Protein AF-0000000070010480 (afdb_homodimer)

Sequence (1954 aa):
VRSYRVATTQDKEDRSPKKKGATKDMDDLKKELDKPHNTTVDSLQNLFHLQGLTNARAAEFLLRDGPNALTPPPTTPEWVKFCRQLFGGFSILLWIGAILCFLAYAIQAATEDDPAGDNLYLGIVLTAVVIITGCFSYFQEAKSSKIMESFKNMVPQQALVIREGEKVQINAEEVVAGDLIEVKGGDRIPADIRVVSAHGCKVDNSSLTGESEPQSRSPDCTHDNPLETRNVAFFSTNCVEGTARGIVICTGDRTVMGRIATLTSGLETGKTPIAKEIEHFIHIITGVAVFLGVTFFVLALILGYSWLEAVIFLIGIIVANVPEGLLATVTVCLTLTAKRMAKKNCLVKNLEAVETLGSTSTICSDKTGTLTQNRMTVAHMWFDNQIHEADTTEDQSGAAFDKSSVTWLSLARIAGLCNRAQFKAGQDSLPILKRDVAGDASESALLKCIELSFGVVRAMRDKNKKVAEIPFNSTNKYQLSVHETEDPNDNRYLLVMKGAPERILDRCSTIMIQGKEQPMDEELKEAFQNAYMELGGLGERVLGFCHGLLPEDQYPKGFAFDTDDVNFQTDNLCFVGLISMIDPPRAAVPDAVGKCRSAGIKVIMVTGDHPITAKAIAKGVGIISEGNETVEDIAARLNIPVSQVNPRDAKACVIHGTDLKDLSQDQIDDILRNHTEIVFARTSPQQKLIIVEGCQRLGAIVAVTGDGVNDSPALKKADIGVAMGISGSDVSKQAADMILLDDNFASIVTGVEEGRLIFDNLKKSIAYTLTSNIPEITPFLFFIIVNIPLPLGTITILCIDLGTDMVPAISLAYEAAESDIMKRQPRNPFRDKLVNERLISIAYGQIGMIQALGGFFAYFVIMAENGFLPGHLVGIRLNWDDRAVNDLEDSYGQQWTYEQRKIVEFTCHTAFFVSIVVVQWADVIICKTRRNSVFQQGMNWWFCAFPYSFLIFVYDEVRKLILRRNPGGWVEKETYYVRSYRVATTQDKEDRSPKKKGATKDMDDLKKELDKPHNTTVDSLQNLFHLQGLTNARAAEFLLRDGPNALTPPPTTPEWVKFCRQLFGGFSILLWIGAILCFLAYAIQAATEDDPAGDNLYLGIVLTAVVIITGCFSYFQEAKSSKIMESFKNMVPQQALVIREGEKVQINAEEVVAGDLIEVKGGDRIPADIRVVSAHGCKVDNSSLTGESEPQSRSPDCTHDNPLETRNVAFFSTNCVEGTARGIVICTGDRTVMGRIATLTSGLETGKTPIAKEIEHFIHIITGVAVFLGVTFFVLALILGYSWLEAVIFLIGIIVANVPEGLLATVTVCLTLTAKRMAKKNCLVKNLEAVETLGSTSTICSDKTGTLTQNRMTVAHMWFDNQIHEADTTEDQSGAAFDKSSVTWLSLARIAGLCNRAQFKAGQDSLPILKRDVAGDASESALLKCIELSFGVVRAMRDKNKKVAEIPFNSTNKYQLSVHETEDPNDNRYLLVMKGAPERILDRCSTIMIQGKEQPMDEELKEAFQNAYMELGGLGERVLGFCHGLLPEDQYPKGFAFDTDDVNFQTDNLCFVGLISMIDPPRAAVPDAVGKCRSAGIKVIMVTGDHPITAKAIAKGVGIISEGNETVEDIAARLNIPVSQVNPRDAKACVIHGTDLKDLSQDQIDDILRNHTEIVFARTSPQQKLIIVEGCQRLGAIVAVTGDGVNDSPALKKADIGVAMGISGSDVSKQAADMILLDDNFASIVTGVEEGRLIFDNLKKSIAYTLTSNIPEITPFLFFIIVNIPLPLGTITILCIDLGTDMVPAISLAYEAAESDIMKRQPRNPFRDKLVNERLISIAYGQIGMIQALGGFFAYFVIMAENGFLPGHLVGIRLNWDDRAVNDLEDSYGQQWTYEQRKIVEFTCHTAFFVSIVVVQWADVIICKTRRNSVFQQGMNWWFCAFPYSFLIFVYDEVRKLILRRNPGGWVEKETYY

InterPro domains:
  IPR001757 P-type ATPase [TIGR01494] (126-394)
  IPR001757 P-type ATPase [TIGR01494] (679-793)
  IPR004014 Cation-transporting P-type ATPase, N-terminal [PF00690] (37-101)
  IPR004014 Cation-transporting P-type ATPase, N-terminal [SM00831] (35-106)
  IPR005775 P-type ATPase subfamily IIC, subunit alpha [TIGR01106] (23-939)
  IPR005775 P-type ATPase subfamily IIC, subunit alpha [cd02608] (52-974)
  IPR006068 Cation-transporting P-type ATPase, C-terminal [PF00689] (789-944)
  IPR008250 P-type ATPase, A domain superfamily [SSF81653] (156-262)
  IPR018303 P-type ATPase, phosphorylation site [PS00154] (366-372)
  IPR023214 HAD superfamily [G3DSA:3.40.50.1000] (361-745)
  IPR023298 P-type ATPase, transmembrane domain superfamily [SSF81665] (36-967)
  IPR023299 P-type ATPase, cytoplasmic domain N [G3DSA:3.40.1110.10] (374-584)
  IPR023299 P-type ATPase, cytoplasmic domain N [SSF81660] (373-585)
  IPR036412 HAD-like superfamily [SSF56784] (352-749)
  IPR044492 P-type ATPase, haloacid dehalogenase domain [SFLDF00027] (345-757)
  IPR050510 Cation transport ATPase (P-type) [PTHR43294] (8-940)
  IPR059000 P-type ATPase, A domain [PF00122] (154-264)

Secondary structure (DSSP, 8-state):
------------------THHHHHHHHHHTS----GGGS-HHHHHHHS-TT-B-HHHHHHHHHHH--SS--PPPPPPHHHHHHHHHHSTTHHHHHHHHHHHHHHHHHHHHH-SS--THHHHHHHHHHHHHHHHHHHHHHHHHHHHHHHHGGG-PPPPEEEEEETTEEEEEEGGG--TT-EEEEETTPBP-SEEEEEEEEEEEEE-HHHH---SPEE--SS---SSTTT-SSEE-TT-EEEEEEEEEEEEE-GGGSHHHHHHHHHHHS--PPPHHHHHHHHHHHHHHHHHHHHHHHHHHHHHHTT--HHHHHHHHHHHHHHHS-TTHHHHHHHHHHHHHHHHHHTTEEESSTHHHHHHHT--EEEEEIIIIIB-S--EEEEEEETTEEEE---STT--S----TT-HHHHHHHHHHHHS---EEPTT-TTS-GGGS-EES-HHHHHHHHHHHHHT--HHHHHHHS-EEEEEEEETTTTEEEEEEE-SSTT--PEEEEEEE-HHHHHHTEEEEEETTEEEE--HHHHHHHHHHHHHHHHTT-EEEEEEEEEEPTTTS-TT----TTTT-S--SSEEEEEEEEEE-PBPTTHHHHHHHHHHTT-EEEEE-SS-HHHHHHHHHHHTSS-TT---HHHHHHHHT--GGGS-GGG-SEEEEEHHHHHHS-HHHHHHHHHH-SEEEEES--HHHHHHHHHHHHHTT--EEEEE-SGGGHHHHHHSSEEEEESSS--HHHHHH-SEEETT--HHHHHHHHHHHHHHHHHHHHHHHHHHHTHHHHHHHHHHHHHT----SS-HHHHHIIIIIISHHHHHHGGGPPPSS-GGGSPPP-TTTS-SS-HHHHIIIIIIIHHHHHHHHHHHHHHHHHHTT--HHHHTT-HHHHH-TT---EE-TTS-EE-HHHHHHHHHHHHHHHHHHHHHHHHHHHHHTT-SSS-TTTTT-GGGGTTHHHHHHHHHHHHHHHHHHHHSTTSHHHHHH--/------------------THHHHHHHHHHTS----GGGS-HHHHHHHS-TT-B-HHHHHHHHHHH--SSPPPPPPPPHHHHHHHHHHSTTHHHHHHHHHHHHHHHHHHHHH-SS--THHHHHHHHHHHHHHHHHHHHHHHHHHHHHHHHGGG-PPPPEEEEEETTEEEEEEGGG--TT-EEEEETTPBP-SEEEEEEEEEEEEE-HHHH---SPEE--SS---SSTTT-SSEE-TT-EEEEEEEEEEEEE-GGGSHHHHHHHHHHHS--PPPHHHHHHHHHHHHHHHHHHHHHHHHHHHHHHTT--HHHHHHHHHHHHHHHS-TTHHHHHHHHHHHHHHHHHHTTEEESSTHHHHHHHT--EEEEEIIIIIB-S--EEEEEEETTEEEE---STT--S----TT-HHHHHHHHHHHHS---EEPTT-TTS-GGGS-EES-HHHHHHHHHHHHHT--HHHHHHHS-EEEEEEEETTTTEEEEEEE-SSTT---EEEEEEE-HHHHHHTEEEEEETTEEEE--HHHHHHHHHHHHHHHHTT-EEEEEEEEEEPTTTS-TT----TTTT-S--SSEEEEEEEEEE-PBPTTHHHHHHHHHHTT-EEEEE-SS-HHHHHHHHHHHTSS-TT---HHHHHHHHT--GGGS-GGG-SEEEEEHHHHHHS-HHHHHHHHHH-SEEEEES--HHHHHHHHHHHHHTT--EEEEE-SGGGHHHHHHSSEEEEESSS--HHHHHH-SEEETT--HHHHHHHHHHHHHHHHHHHHHHHHHHHTHHHHHHHHHHHHHT----SS-HHHHHIIIIIISHHHHHHGGGPPPSS-GGGSPPP-TTTS-SS-HHHHIIIIIIIHHHHHHHHHHHHHHHHHHTT--HHHHTT-HHHHH-TT---EE-TTS-EE-HHHHHHHHHHHHHHHHHHHHHHHHHHHHHTT-SSS-TTTTT-GGGGTTHHHHHHHHHHHHHHHHHHHHSTTSHHHHHH--

Structure (mmCIF, N/CA/C/O backbone):
data_AF-0000000070010480-model_v1
#
loop_
_entity.id
_entity.type
_entity.pdbx_description
1 polymer 'Sodium/potassium-transporting ATPase subunit alpha'
#
loop_
_atom_site.group_PDB
_atom_site.id
_atom_site.type_symbol
_atom_site.label_atom_id
_atom_site.label_alt_id
_atom_site.label_comp_id
_atom_site.label_asym_id
_atom_site.label_entity_id
_atom_site.label_seq_id
_atom_site.pdbx_PDB_ins_code
_atom_site.Cartn_x
_atom_site.Cartn_y
_atom_site.Cartn_z
_atom_site.occupancy
_atom_site.B_iso_or_equiv
_atom_site.auth_seq_id
_atom_site.auth_comp_id
_atom_site.auth_asym_id
_atom_site.auth_atom_id
_atom_site.pdbx_PDB_model_num
ATOM 1 N N . VAL A 1 1 ? -77.25 -20.188 -48.375 1 17.97 1 VAL A N 1
ATOM 2 C CA . VAL A 1 1 ? -76.75 -21.406 -47.781 1 17.97 1 VAL A CA 1
ATOM 3 C C . VAL A 1 1 ? -75.25 -21.203 -47.344 1 17.97 1 VAL A C 1
ATOM 5 O O . VAL A 1 1 ? -74.375 -21.797 -47.906 1 17.97 1 VAL A O 1
ATOM 8 N N . ARG A 1 2 ? -74.812 -19.969 -47.125 1 19.19 2 ARG A N 1
ATOM 9 C CA . ARG A 1 2 ? -73.75 -19.031 -46.812 1 19.19 2 ARG A CA 1
ATOM 10 C C . ARG A 1 2 ? -73.125 -19.281 -45.438 1 19.19 2 ARG A C 1
ATOM 12 O O . ARG A 1 2 ? -73.375 -18.547 -44.5 1 19.19 2 ARG A O 1
ATOM 19 N N . SER A 1 3 ? -73.062 -20.609 -45.031 1 20.38 3 SER A N 1
ATOM 20 C CA . SER A 1 3 ? -73 -21.031 -43.656 1 20.38 3 SER A CA 1
ATOM 21 C C . SER A 1 3 ? -71.625 -20.766 -43.062 1 20.38 3 SER A C 1
ATOM 23 O O . SER A 1 3 ? -70.625 -21.266 -43.562 1 20.38 3 SER A O 1
ATOM 25 N N . TYR A 1 4 ? -71.25 -19.453 -42.656 1 23.58 4 TYR A N 1
ATOM 26 C CA . TYR A 1 4 ? -70.125 -18.875 -42 1 23.58 4 TYR A CA 1
ATOM 27 C C . TYR A 1 4 ? -69.812 -19.578 -40.656 1 23.58 4 TYR A C 1
ATOM 29 O O . TYR A 1 4 ? -70.5 -19.344 -39.688 1 23.58 4 TYR A O 1
ATOM 37 N N . ARG A 1 5 ? -69.5 -20.906 -40.75 1 23.33 5 ARG A N 1
ATOM 38 C CA . ARG A 1 5 ? -69.375 -21.734 -39.562 1 23.33 5 ARG A CA 1
ATOM 39 C C . ARG A 1 5 ? -68.312 -21.188 -38.625 1 23.33 5 ARG A C 1
ATOM 41 O O . ARG A 1 5 ? -67.188 -20.922 -39.031 1 23.33 5 ARG A O 1
ATOM 48 N N . VAL A 1 6 ? -68.688 -20.516 -37.562 1 25.22 6 VAL A N 1
ATOM 49 C CA . VAL A 1 6 ? -68.125 -19.797 -36.375 1 25.22 6 VAL A CA 1
ATOM 50 C C . VAL A 1 6 ? -67.25 -20.734 -35.594 1 25.22 6 VAL A C 1
ATOM 52 O O . VAL A 1 6 ? -67.688 -21.766 -35.094 1 25.22 6 VAL A O 1
ATOM 55 N N . ALA A 1 7 ? -65.875 -20.859 -35.938 1 25.88 7 ALA A N 1
ATOM 56 C CA . ALA A 1 7 ? -64.812 -21.766 -35.469 1 25.88 7 ALA A CA 1
ATOM 57 C C . ALA A 1 7 ? -64.688 -21.688 -33.969 1 25.88 7 ALA A C 1
ATOM 59 O O . ALA A 1 7 ? -64.5 -20.594 -33.406 1 25.88 7 ALA A O 1
ATOM 60 N N . THR A 1 8 ? -65.188 -22.531 -33.188 1 24.12 8 THR A N 1
ATOM 61 C CA . THR A 1 8 ? -65.312 -22.812 -31.781 1 24.12 8 THR A CA 1
ATOM 62 C C . THR A 1 8 ? -63.906 -22.797 -31.125 1 24.12 8 THR A C 1
ATOM 64 O O . THR A 1 8 ? -62.969 -23.375 -31.641 1 24.12 8 THR A O 1
ATOM 67 N N . THR A 1 9 ? -63.594 -21.828 -30.172 1 24.73 9 THR A N 1
ATOM 68 C CA . THR A 1 9 ? -62.562 -21.266 -29.312 1 24.73 9 THR A CA 1
ATOM 69 C C . THR A 1 9 ? -62.031 -22.312 -28.344 1 24.73 9 THR A C 1
ATOM 71 O O . THR A 1 9 ? -62.688 -22.641 -27.344 1 24.73 9 THR A O 1
ATOM 74 N N . GLN A 1 10 ? -61.594 -23.516 -28.781 1 24.05 10 GLN A N 1
ATOM 75 C CA . GLN A 1 10 ? -61.188 -24.578 -27.875 1 24.05 10 GLN A CA 1
ATOM 76 C C . GLN A 1 10 ? -60.094 -24.094 -26.906 1 24.05 10 GLN A C 1
ATOM 78 O O . GLN A 1 10 ? -59.25 -23.297 -27.281 1 24.05 10 GLN A O 1
ATOM 83 N N . ASP A 1 11 ? -60.25 -24.234 -25.531 1 26.23 11 ASP A N 1
ATOM 84 C CA . ASP A 1 11 ? -59.656 -23.906 -24.25 1 26.23 11 ASP A CA 1
ATOM 85 C C . ASP A 1 11 ? -58.188 -24.406 -24.172 1 26.23 11 ASP A C 1
ATOM 87 O O . ASP A 1 11 ? -57.969 -25.625 -24.125 1 26.23 11 ASP A O 1
ATOM 91 N N . LYS A 1 12 ? -57.25 -23.875 -24.938 1 26.19 12 LYS A N 1
ATOM 92 C CA . LYS A 1 12 ? -55.844 -24.266 -25.078 1 26.19 12 LYS A CA 1
ATOM 93 C C . LYS A 1 12 ? -55.094 -24.078 -23.75 1 26.19 12 LYS A C 1
ATOM 95 O O . LYS A 1 12 ? -54.938 -22.953 -23.281 1 26.19 12 LYS A O 1
ATOM 100 N N . GLU A 1 13 ? -55.312 -25.031 -22.781 1 27.69 13 GLU A N 1
ATOM 101 C CA . GLU A 1 13 ? -54.562 -25.156 -21.547 1 27.69 13 GLU A CA 1
ATOM 102 C C . GLU A 1 13 ? -53.062 -24.953 -21.812 1 27.69 13 GLU A C 1
ATOM 104 O O . GLU A 1 13 ? -52.5 -25.578 -22.703 1 27.69 13 GLU A O 1
ATOM 109 N N . ASP A 1 14 ? -52.562 -23.797 -21.578 1 26.95 14 ASP A N 1
ATOM 110 C CA . ASP A 1 14 ? -51.281 -23.109 -21.719 1 26.95 14 ASP A CA 1
ATOM 111 C C . ASP A 1 14 ? -50.156 -23.922 -21.094 1 26.95 14 ASP A C 1
ATOM 113 O O . ASP A 1 14 ? -49.906 -23.844 -19.891 1 26.95 14 ASP A O 1
ATOM 117 N N . ARG A 1 15 ? -50 -25.312 -21.5 1 28.62 15 ARG A N 1
ATOM 118 C CA . ARG A 1 15 ? -49 -26.266 -21.016 1 28.62 15 ARG A CA 1
ATOM 119 C C . ARG A 1 15 ? -47.594 -25.734 -21.203 1 28.62 15 ARG A C 1
ATOM 121 O O . ARG A 1 15 ? -47.219 -25.344 -22.312 1 28.62 15 ARG A O 1
ATOM 128 N N . SER A 1 16 ? -47.062 -25.188 -20.062 1 29.83 16 SER A N 1
ATOM 129 C CA . SER A 1 16 ? -45.688 -24.719 -19.953 1 29.83 16 SER A CA 1
ATOM 130 C C . SER A 1 16 ? -44.719 -25.672 -20.641 1 29.83 16 SER A C 1
ATOM 132 O O . SER A 1 16 ? -44.75 -26.875 -20.422 1 29.83 16 SER A O 1
ATOM 134 N N 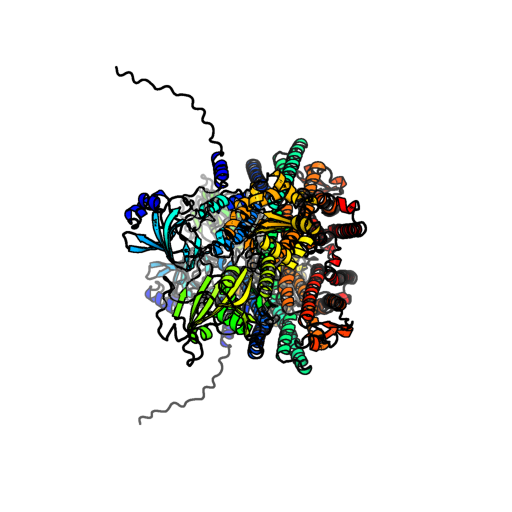. PRO A 1 17 ? -44.281 -25.453 -21.859 1 32.75 17 PRO A N 1
ATOM 135 C CA . PRO A 1 17 ? -43.438 -26.375 -22.625 1 32.75 17 PRO A CA 1
ATOM 136 C C . PRO A 1 17 ? -42.188 -26.797 -21.844 1 32.75 17 PRO A C 1
ATOM 138 O O . PRO A 1 17 ? -41.406 -25.953 -21.406 1 32.75 17 PRO A O 1
ATOM 141 N N . LYS A 1 18 ? -42.188 -27.812 -21.109 1 33.28 18 LYS A N 1
ATOM 142 C CA . LYS A 1 18 ? -41.156 -28.578 -20.438 1 33.28 18 LYS A CA 1
ATOM 143 C C . LYS A 1 18 ? -39.938 -28.797 -21.344 1 33.28 18 LYS A C 1
ATOM 145 O O . LYS A 1 18 ? -40.094 -29.062 -22.547 1 33.28 18 LYS A O 1
ATOM 150 N N . LYS A 1 19 ? -38.781 -28.453 -20.922 1 35.81 19 LYS A N 1
ATOM 151 C CA . LYS A 1 19 ? -37.375 -28.625 -21.281 1 35.81 19 LYS A CA 1
ATOM 152 C C . LYS A 1 19 ? -37.094 -30.047 -21.766 1 35.81 19 LYS A C 1
ATOM 154 O O . LYS A 1 19 ? -35.938 -30.469 -21.828 1 35.81 19 LYS A O 1
ATOM 159 N N . LYS A 1 20 ? -38 -30.797 -22.031 1 37.03 20 LYS A N 1
ATOM 160 C CA . LYS A 1 20 ? -37.781 -32.156 -22.5 1 37.03 20 LYS A CA 1
ATOM 161 C C . LYS A 1 20 ? -37.156 -32.156 -23.906 1 37.03 20 LYS A C 1
ATOM 163 O O . LYS A 1 20 ? -36.75 -33.219 -24.391 1 37.03 20 LYS A O 1
ATOM 168 N N . GLY A 1 21 ? -37.375 -31.203 -24.531 1 36.44 21 GLY A N 1
ATOM 169 C CA . GLY A 1 21 ? -36.906 -31.297 -25.906 1 36.44 21 GLY A CA 1
ATOM 170 C C . GLY A 1 21 ? -35.375 -31.359 -26.016 1 36.44 21 GLY A C 1
ATOM 171 O O . GLY A 1 21 ? -34.844 -31.938 -26.953 1 36.44 21 GLY A O 1
ATOM 172 N N . ALA A 1 22 ? -34.625 -30.703 -25.266 1 44.5 22 ALA A N 1
ATOM 173 C CA . ALA A 1 22 ? -33.188 -30.641 -25.328 1 44.5 22 ALA A CA 1
ATOM 174 C C . ALA A 1 22 ? -32.562 -31.969 -24.938 1 44.5 22 ALA A C 1
ATOM 176 O O . ALA A 1 22 ? -31.531 -32.375 -25.484 1 44.5 22 ALA A O 1
ATOM 177 N N . THR A 1 23 ? -33.125 -32.656 -24.016 1 43.53 23 THR A N 1
ATOM 178 C CA . THR A 1 23 ? -32.594 -33.938 -23.531 1 43.53 23 THR A CA 1
ATOM 179 C C . THR A 1 23 ? -32.75 -35.031 -24.594 1 43.53 23 THR A C 1
ATOM 181 O O . THR A 1 23 ? -31.906 -35.906 -24.719 1 43.53 23 THR A O 1
ATOM 184 N N . LYS A 1 24 ? -33.812 -35.125 -25.312 1 46.84 24 LYS A N 1
ATOM 185 C CA . LYS A 1 24 ? -34.031 -36.156 -26.328 1 46.84 24 LYS A CA 1
ATOM 186 C C . LYS A 1 24 ? -33.031 -36.062 -27.453 1 46.84 24 LYS A C 1
ATOM 188 O O . LYS A 1 24 ? -32.562 -37.062 -27.984 1 46.84 24 LYS A O 1
ATOM 193 N N . ASP A 1 25 ? -32.781 -34.844 -27.641 1 51.84 25 ASP A N 1
ATOM 194 C CA . ASP A 1 25 ? -31.828 -34.625 -28.719 1 51.84 25 ASP A CA 1
ATOM 195 C C . ASP A 1 25 ? -30.438 -35.125 -28.359 1 51.84 25 ASP A C 1
ATOM 197 O O . ASP A 1 25 ? -29.734 -35.688 -29.203 1 51.84 25 ASP A O 1
ATOM 201 N N . MET A 1 26 ? -30.188 -35.125 -27.125 1 56 26 MET A N 1
ATOM 202 C CA . MET A 1 26 ? -28.875 -35.594 -26.703 1 56 26 MET A CA 1
ATOM 203 C C . MET A 1 26 ? -28.781 -37.094 -26.766 1 56 26 MET A C 1
ATOM 205 O O . MET A 1 26 ? -27.734 -37.656 -27.094 1 56 26 MET A O 1
ATOM 209 N N . ASP A 1 27 ? -29.938 -37.719 -26.484 1 54.88 27 ASP A N 1
ATOM 210 C CA . ASP A 1 27 ? -29.969 -39.156 -26.531 1 54.88 27 ASP A CA 1
ATOM 211 C C . ASP A 1 27 ? -29.844 -39.656 -27.969 1 54.88 27 ASP A C 1
ATOM 213 O O . ASP A 1 27 ? -29.25 -40.719 -28.219 1 54.88 27 ASP A O 1
ATOM 217 N N . ASP A 1 28 ? -30.375 -38.938 -28.859 1 54.84 28 ASP A N 1
ATOM 218 C CA . ASP A 1 28 ? -30.25 -39.312 -30.281 1 54.84 28 ASP A CA 1
ATOM 219 C C . ASP A 1 28 ? -28.828 -39.094 -30.781 1 54.84 28 ASP A C 1
ATOM 221 O O . ASP A 1 28 ? -28.328 -39.875 -31.594 1 54.84 28 ASP A O 1
ATOM 225 N N . LEU A 1 29 ? -28.203 -38.156 -30.266 1 55.97 29 LEU A N 1
ATOM 226 C CA . LEU A 1 29 ? -26.844 -37.844 -30.672 1 55.97 29 LEU A CA 1
ATOM 227 C C . LEU A 1 29 ? -25.875 -38.906 -30.141 1 55.97 29 LEU A C 1
ATOM 229 O O . LEU A 1 29 ? -24.797 -39.125 -30.719 1 55.97 29 LEU A O 1
ATOM 233 N N . LYS A 1 30 ? -26.422 -39.5 -29.109 1 56.25 30 LYS A N 1
ATOM 234 C CA . LYS A 1 30 ? -25.609 -40.562 -28.547 1 56.25 30 LYS A CA 1
ATOM 235 C C . LYS A 1 30 ? -25.672 -41.844 -29.391 1 56.25 30 LYS A C 1
ATOM 237 O O . LYS A 1 30 ? -24.812 -42.719 -29.281 1 56.25 30 LYS A O 1
ATOM 242 N N . LYS A 1 31 ? -26.75 -41.781 -30.312 1 56.06 31 LYS A N 1
ATOM 243 C CA . LYS A 1 31 ? -26.938 -42.938 -31.172 1 56.06 31 LYS A CA 1
ATOM 244 C C . LYS A 1 31 ? -26.016 -42.875 -32.375 1 56.06 31 LYS A C 1
ATOM 246 O O . LYS A 1 31 ? -25.641 -41.812 -32.844 1 56.06 31 LYS A O 1
ATOM 251 N N . GLU A 1 32 ? -25.438 -44 -32.719 1 51.81 32 GLU A N 1
ATOM 252 C CA . GLU A 1 32 ? -24.484 -44.156 -33.812 1 51.81 32 GLU A CA 1
ATOM 253 C C . GLU A 1 32 ? -25.062 -43.656 -35.125 1 51.81 32 GLU A C 1
ATOM 255 O O . GLU A 1 32 ? -26.266 -43.719 -35.344 1 51.81 32 GLU A O 1
ATOM 260 N N . LEU A 1 33 ? -24.5 -42.781 -36 1 51.16 33 LEU A N 1
ATOM 261 C CA . LEU A 1 33 ? -24.828 -42.062 -37.219 1 51.16 33 LEU A CA 1
ATOM 262 C C . LEU A 1 33 ? -25.266 -43.031 -38.312 1 51.16 33 LEU A C 1
ATOM 264 O O . LEU A 1 33 ? -24.594 -44.031 -38.562 1 51.16 33 LEU A O 1
ATOM 268 N N . ASP A 1 34 ? -26.484 -43.219 -38.719 1 50.53 34 ASP A N 1
ATOM 269 C CA . ASP A 1 34 ? -26.906 -43.938 -39.906 1 50.53 34 ASP A CA 1
ATOM 270 C C . ASP A 1 34 ? -26.453 -43.219 -41.156 1 50.53 34 ASP A C 1
ATOM 272 O O . ASP A 1 34 ? -27.125 -42.312 -41.625 1 50.53 34 ASP A O 1
ATOM 276 N N . LYS A 1 35 ? -25.359 -42.75 -41.5 1 55.06 35 LYS A N 1
ATOM 277 C CA . LYS A 1 35 ? -24.938 -42 -42.656 1 55.06 35 LYS A CA 1
ATOM 278 C C . LYS A 1 35 ? -25.062 -42.812 -43.938 1 55.06 35 LYS A C 1
ATOM 280 O O . LYS A 1 35 ? -25.047 -44.062 -43.875 1 55.06 35 LYS A O 1
ATOM 285 N N . PRO A 1 36 ? -25.312 -42.094 -45 1 61.88 36 PRO A N 1
ATOM 286 C CA . PRO A 1 36 ? -25.438 -42.5 -46.406 1 61.88 36 PRO A CA 1
ATOM 287 C C . PRO A 1 36 ? -24.203 -43.219 -46.938 1 61.88 36 PRO A C 1
ATOM 289 O O . PRO A 1 36 ? -24.047 -43.375 -48.156 1 61.88 36 PRO A O 1
ATOM 292 N N . HIS A 1 37 ? -23.312 -43.656 -46.156 1 65.06 37 HIS A N 1
ATOM 293 C CA . HIS A 1 37 ? -22.141 -44.375 -46.719 1 65.06 37 HIS A CA 1
ATOM 294 C C . HIS A 1 37 ? -22.562 -45.594 -47.531 1 65.06 37 HIS A C 1
ATOM 296 O O . HIS A 1 37 ? -21.812 -46.062 -48.375 1 65.06 37 HIS A O 1
ATOM 302 N N . ASN A 1 38 ? -23.859 -45.906 -47.344 1 67.5 38 ASN A N 1
ATOM 303 C CA . ASN A 1 38 ? -24.359 -47.094 -48.062 1 67.5 38 ASN A CA 1
ATOM 304 C C . ASN A 1 38 ? -24.938 -46.719 -49.406 1 67.5 38 ASN A C 1
ATOM 306 O O . ASN A 1 38 ? -25.359 -47.562 -50.188 1 67.5 38 ASN A O 1
ATOM 310 N N . THR A 1 39 ? -24.906 -45.438 -49.719 1 68.19 39 THR A N 1
ATOM 311 C CA . THR A 1 39 ? -25.484 -45.062 -51 1 68.19 39 THR A CA 1
ATOM 312 C C . THR A 1 39 ? -24.469 -45.25 -52.125 1 68.19 39 THR A C 1
ATOM 314 O O . THR A 1 39 ? -23.297 -44.875 -51.969 1 68.19 39 THR A O 1
ATOM 317 N N . THR A 1 40 ? -24.906 -45.969 -53.094 1 70.31 40 THR A N 1
ATOM 318 C CA . THR A 1 40 ? -24.031 -46.25 -54.25 1 70.31 40 THR A CA 1
ATOM 319 C C . THR A 1 40 ? -23.688 -44.969 -55 1 70.31 40 THR A C 1
ATOM 321 O O . THR A 1 40 ? -24.406 -43.969 -54.906 1 70.31 40 THR A O 1
ATOM 324 N N . VAL A 1 41 ? -22.562 -44.844 -55.625 1 70.5 41 VAL A N 1
ATOM 325 C CA . VAL A 1 41 ? -22.047 -43.688 -56.344 1 70.5 41 VAL A CA 1
ATOM 326 C C . VAL A 1 41 ? -23.062 -43.281 -57.406 1 70.5 41 VAL A C 1
ATOM 328 O O . VAL A 1 41 ? -23.25 -42.062 -57.656 1 70.5 41 VAL A O 1
ATOM 331 N N . ASP A 1 42 ? -23.781 -44.25 -58 1 67.94 42 ASP A N 1
ATOM 332 C CA . ASP A 1 42 ? -24.766 -43.969 -59.062 1 67.94 42 ASP A CA 1
ATOM 333 C C . ASP A 1 42 ? -25.969 -43.188 -58.469 1 67.94 42 ASP A C 1
ATOM 335 O O . ASP A 1 42 ? -26.484 -42.281 -59.125 1 67.94 42 ASP A O 1
ATOM 339 N N . SER A 1 43 ? -26.266 -43.5 -57.344 1 69.94 43 SER A N 1
ATOM 340 C CA . SER A 1 43 ? -27.391 -42.812 -56.688 1 69.94 43 SER A CA 1
ATOM 341 C C . SER A 1 43 ? -27.016 -41.406 -56.281 1 69.94 43 SER A C 1
ATOM 343 O O . SER A 1 43 ? -27.859 -40.5 -56.281 1 69.94 43 SER A O 1
ATOM 345 N N . LEU A 1 44 ? -25.797 -41.188 -55.969 1 69.06 44 LEU A N 1
ATOM 346 C CA . LEU A 1 44 ? -25.312 -39.875 -55.562 1 69.06 44 LEU A CA 1
ATOM 347 C C . LEU A 1 44 ? -25.25 -38.938 -56.75 1 69.06 44 LEU A C 1
ATOM 349 O O . LEU A 1 44 ? -25.5 -37.719 -56.625 1 69.06 44 LEU A O 1
ATOM 353 N N . GLN A 1 45 ? -24.938 -39.531 -57.875 1 63.34 45 GLN A N 1
ATOM 354 C CA . GLN A 1 45 ? -24.922 -38.75 -59.094 1 63.34 45 GLN A CA 1
ATOM 355 C C . GLN A 1 45 ? -26.312 -38.219 -59.438 1 63.34 45 GLN A C 1
ATOM 357 O O . GLN A 1 45 ? -26.438 -37.125 -59.969 1 63.34 45 GLN A O 1
ATOM 362 N N . ASN A 1 46 ? -27.297 -39.031 -59.156 1 60.5 46 ASN A N 1
ATOM 363 C CA . ASN A 1 46 ? -28.672 -38.594 -59.406 1 60.5 46 ASN A CA 1
ATOM 364 C C . ASN A 1 46 ? -29.125 -37.5 -58.438 1 60.5 46 ASN A C 1
ATOM 366 O O . ASN A 1 46 ? -29.906 -36.625 -58.812 1 60.5 46 ASN A O 1
ATOM 370 N N . LEU A 1 47 ? -28.578 -37.562 -57.281 1 60.03 47 LEU A N 1
ATOM 371 C CA . LEU A 1 47 ? -29.016 -36.594 -56.281 1 60.03 47 LEU A CA 1
ATOM 372 C C . LEU A 1 47 ? -28.219 -35.281 -56.375 1 60.03 47 LEU A C 1
ATOM 374 O O . LEU A 1 47 ? -28.766 -34.219 -56.156 1 60.03 47 LEU A O 1
ATOM 378 N N . PHE A 1 48 ? -26.859 -35.469 -56.688 1 62.59 48 PHE A N 1
ATOM 379 C CA . PHE A 1 48 ? -25.984 -34.312 -56.781 1 62.59 48 PHE A CA 1
ATOM 380 C C . PHE A 1 48 ? -25.344 -34.219 -58.156 1 62.59 48 PHE A C 1
ATOM 382 O O . PHE A 1 48 ? -25.141 -35.25 -58.844 1 62.59 48 PHE A O 1
ATOM 389 N N . HIS A 1 49 ? -25.609 -33.375 -59.062 1 56.34 49 HIS A N 1
ATOM 390 C CA . HIS A 1 49 ? -25 -33.281 -60.406 1 56.34 49 HIS A CA 1
ATOM 391 C C . HIS A 1 49 ? -23.484 -33.469 -60.312 1 56.34 49 HIS A C 1
ATOM 393 O O . HIS A 1 49 ? -22.797 -32.719 -59.656 1 56.34 49 HIS A O 1
ATOM 399 N N . LEU A 1 50 ? -22.891 -34.594 -60.656 1 58.91 50 LEU A N 1
ATOM 400 C CA . LEU A 1 50 ? -21.469 -34.969 -60.594 1 58.91 50 LEU A CA 1
ATOM 401 C C . LEU A 1 50 ? -20.625 -33.969 -61.375 1 58.91 50 LEU A C 1
ATOM 403 O O . LEU A 1 50 ? -19.391 -34.062 -61.375 1 58.91 50 LEU A O 1
ATOM 407 N N . GLN A 1 51 ? -21.078 -33.062 -62.219 1 63.78 51 GLN A N 1
ATOM 408 C CA . GLN A 1 51 ? -20.25 -32.125 -62.969 1 63.78 51 GLN A CA 1
ATOM 409 C C . GLN A 1 51 ? -20.047 -30.812 -62.188 1 63.78 51 GLN A C 1
ATOM 411 O O . GLN A 1 51 ? -19.469 -29.859 -62.719 1 63.78 51 GLN A O 1
ATOM 416 N N . GLY A 1 52 ? -20.297 -30.719 -60.812 1 73 52 GLY A N 1
ATOM 417 C CA . GLY A 1 52 ? -20.078 -29.531 -60 1 73 52 GLY A CA 1
ATOM 418 C C . GLY A 1 52 ? -21.297 -28.641 -59.906 1 73 52 GLY A C 1
ATOM 419 O O . GLY A 1 52 ? -22.094 -28.562 -60.844 1 73 52 GLY A O 1
ATOM 420 N N . LEU A 1 53 ? -21.516 -28.016 -58.844 1 82.81 53 LEU A N 1
ATOM 421 C CA . LEU A 1 53 ? -22.656 -27.109 -58.656 1 82.81 53 LEU A CA 1
ATOM 422 C C . LEU A 1 53 ? -22.406 -25.766 -59.312 1 82.81 53 LEU A C 1
ATOM 424 O O . LEU A 1 53 ? -21.266 -25.422 -59.625 1 82.81 53 LEU A O 1
ATOM 428 N N . THR A 1 54 ? -23.422 -25.141 -59.719 1 83.94 54 THR A N 1
ATOM 429 C CA . THR A 1 54 ? -23.312 -23.766 -60.188 1 83.94 54 THR A CA 1
ATOM 430 C C . THR A 1 54 ? -23.172 -22.812 -59 1 83.94 54 THR A C 1
ATOM 432 O O . THR A 1 54 ? -23.562 -23.141 -57.875 1 83.94 54 THR A O 1
ATOM 435 N N . ASN A 1 55 ? -22.578 -21.766 -59.156 1 86.81 55 ASN A N 1
ATOM 436 C CA . ASN A 1 55 ? -22.391 -20.766 -58.094 1 86.81 55 ASN A CA 1
ATOM 437 C C . ASN A 1 55 ? -23.719 -20.312 -57.531 1 86.81 55 ASN A C 1
ATOM 439 O O . ASN A 1 55 ? -23.828 -20.062 -56.312 1 86.81 55 ASN A O 1
ATOM 443 N N . ALA A 1 56 ? -24.719 -20.234 -58.406 1 84.94 56 ALA A N 1
ATOM 444 C CA . ALA A 1 56 ? -26.047 -19.828 -57.969 1 84.94 56 ALA A CA 1
ATOM 445 C C . ALA A 1 56 ? -26.656 -20.859 -57.031 1 84.94 56 ALA A C 1
ATOM 447 O O . ALA A 1 56 ? -27.234 -20.516 -56 1 84.94 56 ALA A O 1
ATOM 448 N N . ARG A 1 57 ? -26.5 -22.031 -57.375 1 85.88 57 ARG A N 1
ATOM 449 C CA . ARG A 1 57 ? -27.031 -23.109 -56.531 1 85.88 57 ARG A CA 1
ATOM 450 C C . ARG A 1 57 ? -26.281 -23.203 -55.219 1 85.88 57 ARG A C 1
ATOM 452 O O . ARG A 1 57 ? -26.891 -23.453 -54.156 1 85.88 57 ARG A O 1
ATOM 459 N N . ALA A 1 58 ? -25.016 -23.047 -55.281 1 89.56 58 ALA A N 1
ATOM 460 C CA . ALA A 1 58 ? -24.203 -23.078 -54.094 1 89.56 58 ALA A CA 1
ATOM 461 C C . ALA A 1 58 ? -24.609 -21.969 -53.125 1 89.56 58 ALA A C 1
ATOM 463 O O . ALA A 1 58 ? -24.656 -22.188 -51.906 1 89.56 58 ALA A O 1
ATOM 464 N N . ALA A 1 59 ? -24.891 -20.859 -53.656 1 89.56 59 ALA A N 1
ATOM 465 C CA . ALA A 1 59 ? -25.312 -19.75 -52.812 1 89.56 59 ALA A CA 1
ATOM 466 C C . ALA A 1 59 ? -26.656 -20.047 -52.156 1 89.56 59 ALA A C 1
ATOM 468 O O . ALA A 1 59 ? -26.875 -19.688 -51 1 89.56 59 ALA A O 1
ATOM 469 N N . GLU A 1 60 ? -27.5 -20.688 -52.844 1 86.62 60 GLU A N 1
ATOM 470 C CA . GLU A 1 60 ? -28.797 -21.078 -52.312 1 86.62 60 GLU A CA 1
ATOM 471 C C . GLU A 1 60 ? -28.641 -22.094 -51.188 1 86.62 60 GLU A C 1
ATOM 473 O O . GLU A 1 60 ? -29.312 -21.984 -50.156 1 86.62 60 GLU A O 1
ATOM 478 N N . PHE A 1 61 ? -27.75 -23.031 -51.375 1 87.44 61 PHE A N 1
ATOM 479 C CA . PHE A 1 61 ? -27.516 -24.047 -50.344 1 87.44 61 PHE A CA 1
ATOM 480 C C . PHE A 1 61 ? -26.844 -23.422 -49.125 1 87.44 61 PHE A C 1
ATOM 482 O O . PHE A 1 61 ? -27.125 -23.828 -48 1 87.44 61 PHE A O 1
ATOM 489 N N . LEU A 1 62 ? -25.984 -22.547 -49.344 1 89.5 62 LEU A N 1
ATOM 490 C CA . LEU A 1 62 ? -25.312 -21.875 -48.25 1 89.5 62 LEU A CA 1
ATOM 491 C C . LEU A 1 62 ? -26.297 -21.109 -47.375 1 89.5 62 LEU A C 1
ATOM 493 O O . LEU A 1 62 ? -26.172 -21.094 -46.156 1 89.5 62 LEU A O 1
ATOM 497 N N . LEU A 1 63 ? -27.234 -20.5 -48.031 1 87.44 63 LEU A N 1
ATOM 498 C CA . LEU A 1 63 ? -28.266 -19.766 -47.281 1 87.44 63 LEU A CA 1
ATOM 499 C C . LEU A 1 63 ? -29.188 -20.719 -46.531 1 87.44 63 LEU A C 1
ATOM 501 O O . LEU A 1 63 ? -29.625 -20.406 -45.438 1 87.44 63 LEU A O 1
ATOM 505 N N . ARG A 1 64 ? -29.406 -21.781 -47.125 1 83.19 64 ARG A N 1
ATOM 506 C CA . ARG A 1 64 ? -30.297 -22.766 -46.531 1 83.19 64 ARG A CA 1
ATOM 507 C C . ARG A 1 64 ? -29.641 -23.469 -45.375 1 83.19 64 ARG A C 1
ATOM 509 O O . ARG A 1 64 ? -30.234 -23.609 -44.281 1 83.19 64 ARG A O 1
ATOM 516 N N . ASP A 1 65 ? -28.438 -23.984 -45.5 1 81.81 65 ASP A N 1
ATOM 517 C CA . ASP A 1 65 ? -27.781 -24.859 -44.531 1 81.81 65 ASP A CA 1
ATOM 518 C C . ASP A 1 65 ? -26.828 -24.078 -43.625 1 81.81 65 ASP A C 1
ATOM 520 O O . ASP A 1 65 ? -26.438 -24.562 -42.562 1 81.81 65 ASP A O 1
ATOM 524 N N . GLY A 1 66 ? -26.562 -22.844 -43.938 1 85.69 66 GLY A N 1
ATOM 525 C CA . GLY A 1 66 ? -25.609 -22.078 -43.156 1 85.69 66 GLY A CA 1
ATOM 526 C C . GLY A 1 66 ? -24.172 -22.312 -43.562 1 85.69 66 GLY A C 1
ATOM 527 O O . GLY A 1 66 ? -23.891 -23.188 -44.406 1 85.69 66 GLY A O 1
ATOM 528 N N . PRO A 1 67 ? -23.281 -21.641 -42.938 1 87.5 67 PRO A N 1
ATOM 529 C CA . PRO A 1 67 ? -21.875 -21.797 -43.281 1 87.5 67 PRO A CA 1
ATOM 530 C C . PRO A 1 67 ? -21.281 -23.109 -42.75 1 87.5 67 PRO A C 1
ATOM 532 O O . PRO A 1 67 ? -21.812 -23.672 -41.812 1 87.5 67 PRO A O 1
ATOM 535 N N . ASN A 1 68 ? -20.266 -23.578 -43.469 1 88 68 ASN A N 1
ATOM 536 C CA . ASN A 1 68 ? -19.547 -24.781 -43.062 1 88 68 ASN A CA 1
ATOM 537 C C . ASN A 1 68 ? -18.609 -24.484 -41.875 1 88 68 ASN A C 1
ATOM 539 O O . ASN A 1 68 ? -17.391 -24.547 -42.031 1 88 68 ASN A O 1
ATOM 543 N N . ALA A 1 69 ? -19.125 -24.016 -40.812 1 82.25 69 ALA A N 1
ATOM 544 C CA . ALA A 1 69 ? -18.406 -23.719 -39.562 1 82.25 69 ALA A CA 1
ATOM 545 C C . ALA A 1 69 ? -19.188 -24.219 -38.344 1 82.25 69 ALA A C 1
ATOM 547 O O . ALA A 1 69 ? -20.406 -24.312 -38.375 1 82.25 69 ALA A O 1
ATOM 548 N N . LEU A 1 70 ? -18.406 -24.609 -37.375 1 77.38 70 LEU A N 1
ATOM 549 C CA . LEU A 1 70 ? -19.031 -25.078 -36.156 1 77.38 70 LEU A CA 1
ATOM 550 C C . LEU A 1 70 ? -19.625 -23.906 -35.375 1 77.38 70 LEU A C 1
ATOM 552 O O . LEU A 1 70 ? -19.016 -22.828 -35.281 1 77.38 70 LEU A O 1
ATOM 556 N N . THR A 1 71 ? -20.781 -23.938 -34.938 1 76.38 71 THR A N 1
ATOM 557 C CA . THR A 1 71 ? -21.422 -22.906 -34.125 1 76.38 71 THR A CA 1
ATOM 558 C C . THR A 1 71 ? -20.719 -22.75 -32.781 1 76.38 71 THR A C 1
ATOM 560 O O . THR A 1 71 ? -20.578 -23.719 -32.031 1 76.38 71 THR A O 1
ATOM 563 N N . PRO A 1 72 ? -20.109 -21.547 -32.531 1 71.5 72 PRO A N 1
ATOM 564 C CA . PRO A 1 72 ? -19.438 -21.359 -31.25 1 71.5 72 PRO A CA 1
ATOM 565 C C . PRO A 1 72 ? -20.406 -21.406 -30.062 1 71.5 72 PRO A C 1
ATOM 567 O O . PRO A 1 72 ? -21.578 -21.109 -30.219 1 71.5 72 PRO A O 1
ATOM 570 N N . PRO A 1 73 ? -19.906 -21.906 -28.906 1 68.88 73 PRO A N 1
ATOM 571 C CA . PRO A 1 73 ? -20.781 -21.953 -27.719 1 68.88 73 PRO A CA 1
ATOM 572 C C . PRO A 1 73 ? -21.203 -20.562 -27.25 1 68.88 73 PRO A C 1
ATOM 574 O O . PRO A 1 73 ? -20.5 -19.578 -27.469 1 68.88 73 PRO A O 1
ATOM 577 N N . PRO A 1 74 ? -22.375 -20.422 -26.812 1 69.25 74 PRO A N 1
ATOM 578 C CA . PRO A 1 74 ? -22.844 -19.109 -26.328 1 69.25 74 PRO A CA 1
ATOM 579 C C . PRO A 1 74 ? -22 -18.578 -25.172 1 69.25 74 PRO A C 1
ATOM 581 O O . PRO A 1 74 ? -21.594 -19.328 -24.297 1 69.25 74 PRO A O 1
ATOM 584 N N . THR A 1 75 ? -21.453 -17.344 -25.391 1 71.25 75 THR A N 1
ATOM 585 C CA . THR A 1 75 ? -20.656 -16.719 -24.328 1 71.25 75 THR A CA 1
ATOM 586 C C . THR A 1 75 ? -21.5 -15.766 -23.5 1 71.25 75 THR A C 1
ATOM 588 O O . THR A 1 75 ? -22.438 -15.164 -24 1 71.25 75 THR A O 1
ATOM 591 N N . THR A 1 76 ? -21.359 -15.742 -22.156 1 78.38 76 THR A N 1
ATOM 592 C CA . THR A 1 76 ? -22.016 -14.805 -21.266 1 78.38 76 THR A CA 1
ATOM 593 C C . THR A 1 76 ? -21.391 -13.414 -21.359 1 78.38 76 THR A C 1
ATOM 595 O O . THR A 1 76 ? -20.156 -13.289 -21.344 1 78.38 76 THR A O 1
ATOM 598 N N . PRO A 1 77 ? -22.266 -12.398 -21.562 1 81.81 77 PRO A N 1
ATOM 599 C CA . PRO A 1 77 ? -21.719 -11.039 -21.656 1 81.81 77 PRO A CA 1
ATOM 600 C C . PRO A 1 77 ? -20.969 -10.609 -20.406 1 81.81 77 PRO A C 1
ATOM 602 O O . PRO A 1 77 ? -21.266 -11.094 -19.312 1 81.81 77 PRO A O 1
ATOM 605 N N . GLU A 1 78 ? -20.062 -9.703 -20.531 1 83.19 78 GLU A N 1
ATOM 606 C CA . GLU A 1 78 ? -19.172 -9.266 -19.469 1 83.19 78 GLU A CA 1
ATOM 607 C C . GLU A 1 78 ? -19.938 -8.547 -18.359 1 83.19 78 GLU A C 1
ATOM 609 O O . GLU A 1 78 ? -19.625 -8.672 -17.188 1 83.19 78 GLU A O 1
ATOM 614 N N . TRP A 1 79 ? -20.953 -7.762 -18.688 1 84.5 79 TRP A N 1
ATOM 615 C CA . TRP A 1 79 ? -21.688 -7.02 -17.672 1 84.5 79 TRP A CA 1
ATOM 616 C C . TRP A 1 79 ? -22.484 -7.965 -16.766 1 84.5 79 TRP A C 1
ATOM 618 O O . TRP A 1 79 ? -22.688 -7.684 -15.586 1 84.5 79 TRP A O 1
ATOM 628 N N . VAL A 1 80 ? -22.906 -9.055 -17.297 1 86.75 80 VAL A N 1
ATOM 629 C CA . VAL A 1 80 ? -23.625 -10.047 -16.5 1 86.75 80 VAL A CA 1
ATOM 630 C C . VAL A 1 80 ? -22.656 -10.727 -15.539 1 86.75 80 VAL A C 1
ATOM 632 O O . VAL A 1 80 ? -23.016 -11 -14.391 1 86.75 80 VAL A O 1
ATOM 635 N N . LYS A 1 81 ? -21.484 -10.969 -16.125 1 82.44 81 LYS A N 1
ATOM 636 C CA . LYS A 1 81 ? -20.484 -11.562 -15.242 1 82.44 81 LYS A CA 1
ATOM 637 C C . LYS A 1 81 ? -20.125 -10.625 -14.094 1 82.44 81 LYS A C 1
ATOM 639 O O . LYS A 1 81 ? -19.953 -11.062 -12.953 1 82.44 81 LYS A O 1
ATOM 644 N N . PHE A 1 82 ? -20.031 -9.375 -14.375 1 87.38 82 PHE A N 1
ATOM 645 C CA . PHE A 1 82 ? -19.719 -8.367 -13.367 1 87.38 82 PHE A CA 1
ATOM 646 C C . PHE A 1 82 ? -20.844 -8.273 -12.336 1 87.38 82 PHE A C 1
ATOM 648 O O . PHE A 1 82 ? -20.578 -8.195 -11.133 1 87.38 82 PHE A O 1
ATOM 655 N N . CYS A 1 83 ? -22.094 -8.281 -12.75 1 86.44 83 CYS A N 1
ATOM 656 C CA . CYS A 1 83 ? -23.234 -8.203 -11.852 1 86.44 83 CYS A CA 1
ATOM 657 C C . CYS A 1 83 ? -23.328 -9.445 -10.977 1 86.44 83 CYS A C 1
ATOM 659 O O . CYS A 1 83 ? -23.734 -9.359 -9.812 1 86.44 83 CYS A O 1
ATOM 661 N N . ARG A 1 84 ? -22.938 -10.484 -11.539 1 83.56 84 ARG A N 1
ATOM 662 C CA . ARG A 1 84 ? -22.953 -11.719 -10.766 1 83.56 84 ARG A CA 1
ATOM 663 C C . ARG A 1 84 ? -21.953 -11.664 -9.617 1 83.56 84 ARG A C 1
ATOM 665 O O . ARG A 1 84 ? -22.203 -12.203 -8.539 1 83.56 84 ARG A O 1
ATOM 672 N N . GLN A 1 85 ? -20.875 -11 -9.922 1 80.56 85 GLN A N 1
ATOM 673 C CA . GLN A 1 85 ? -19.859 -10.859 -8.875 1 80.56 85 GLN A CA 1
ATOM 674 C C . GLN A 1 85 ? -20.312 -9.836 -7.828 1 80.56 85 GLN A C 1
ATOM 676 O O . GLN A 1 85 ? -20.031 -10 -6.637 1 80.56 85 GLN A O 1
ATOM 681 N N . LEU A 1 86 ? -20.984 -8.82 -8.211 1 85.94 86 LEU A N 1
ATOM 682 C CA . LEU A 1 86 ? -21.406 -7.75 -7.309 1 85.94 86 LEU A CA 1
ATOM 683 C C . LEU A 1 86 ? -22.594 -8.195 -6.445 1 85.94 86 LEU A C 1
ATOM 685 O O . LEU A 1 86 ? -22.75 -7.738 -5.312 1 85.94 86 LEU A O 1
ATOM 689 N N . PHE A 1 87 ? -23.406 -9.109 -6.922 1 85.62 87 PHE A N 1
ATOM 690 C CA . PHE A 1 87 ? -24.625 -9.445 -6.203 1 85.62 87 PHE A CA 1
ATOM 691 C C . PHE A 1 87 ? -24.641 -10.922 -5.832 1 85.62 87 PHE A C 1
ATOM 693 O O . PHE A 1 87 ? -25.672 -11.438 -5.371 1 85.62 87 PHE A O 1
ATOM 700 N N . GLY A 1 88 ? -23.531 -11.539 -6.055 1 76.44 88 GLY A N 1
ATOM 701 C CA . GLY A 1 88 ? -23.484 -12.953 -5.746 1 76.44 88 GLY A CA 1
ATOM 702 C C . GLY A 1 88 ? -22.844 -13.25 -4.402 1 76.44 88 GLY A C 1
ATOM 703 O O . GLY A 1 88 ? -22.156 -12.398 -3.836 1 76.44 88 GLY A O 1
ATOM 704 N N . GLY A 1 89 ? -23.234 -14.383 -3.797 1 74.69 89 GLY A N 1
ATOM 705 C CA . GLY A 1 89 ? -22.641 -14.875 -2.564 1 74.69 89 GLY A CA 1
ATOM 706 C C . GLY A 1 89 ? -23.047 -14.062 -1.345 1 74.69 89 GLY A C 1
ATOM 707 O O . GLY A 1 89 ? -24.234 -13.859 -1.095 1 74.69 89 GLY A O 1
ATOM 708 N N . PHE A 1 90 ? -21.938 -13.531 -0.617 1 80.31 90 PHE A N 1
ATOM 709 C CA . PHE A 1 90 ? -22.141 -12.789 0.628 1 80.31 90 PHE A CA 1
ATOM 710 C C . PHE A 1 90 ? -22.516 -11.344 0.347 1 80.31 90 PHE A C 1
ATOM 712 O O . PHE A 1 90 ? -23.031 -10.648 1.231 1 80.31 90 PHE A O 1
ATOM 719 N N . SER A 1 91 ? -22.312 -10.891 -0.895 1 85.12 91 SER A N 1
ATOM 720 C CA . SER A 1 91 ? -22.5 -9.484 -1.24 1 85.12 91 SER A CA 1
ATOM 721 C C . SER A 1 91 ? -23.953 -9.062 -1.089 1 85.12 91 SER A C 1
ATOM 723 O O . SER A 1 91 ? -24.234 -7.902 -0.785 1 85.12 91 SER A O 1
ATOM 725 N N . ILE A 1 92 ? -24.875 -10 -1.215 1 86 92 ILE A N 1
ATOM 726 C CA . ILE A 1 92 ? -26.297 -9.672 -1.104 1 86 92 ILE A CA 1
ATOM 727 C C . ILE A 1 92 ? -26.625 -9.242 0.327 1 86 92 ILE A C 1
ATOM 729 O O . ILE A 1 92 ? -27.406 -8.328 0.545 1 86 92 ILE A O 1
ATOM 733 N N . LEU A 1 93 ? -26.062 -9.906 1.194 1 85.31 93 LEU A N 1
ATOM 734 C CA . LEU A 1 93 ? -26.281 -9.562 2.594 1 85.31 93 LEU A CA 1
ATOM 735 C C . LEU A 1 93 ? -25.719 -8.18 2.908 1 85.31 93 LEU A C 1
ATOM 737 O O . LEU A 1 93 ? -26.328 -7.406 3.648 1 85.31 93 LEU A O 1
ATOM 741 N N . LEU A 1 94 ? -24.609 -7.859 2.377 1 87.38 94 LEU A N 1
ATOM 742 C CA . LEU A 1 94 ? -23.969 -6.566 2.611 1 87.38 94 LEU A CA 1
ATOM 743 C C . LEU A 1 94 ? -24.75 -5.445 1.933 1 87.38 94 LEU A C 1
ATOM 745 O O . LEU A 1 94 ? -24.859 -4.344 2.479 1 87.38 94 LEU A O 1
ATOM 749 N N . TRP A 1 95 ? -25.328 -5.754 0.74 1 90.5 95 TRP A N 1
ATOM 750 C CA . TRP A 1 95 ? -26.172 -4.777 0.06 1 90.5 95 TRP A CA 1
ATOM 751 C C . TRP A 1 95 ? -27.422 -4.473 0.879 1 90.5 95 TRP A C 1
ATOM 753 O O . TRP A 1 95 ? -27.812 -3.312 1.016 1 90.5 95 TRP A O 1
ATOM 763 N N . ILE A 1 96 ? -27.922 -5.516 1.434 1 88.44 96 ILE A N 1
ATOM 764 C CA . ILE A 1 96 ? -29.109 -5.336 2.271 1 88.44 96 ILE A CA 1
ATOM 765 C C . ILE A 1 96 ? -28.75 -4.516 3.506 1 88.44 96 ILE A C 1
ATOM 767 O O . ILE A 1 96 ? -29.484 -3.609 3.896 1 88.44 96 ILE A O 1
ATOM 771 N N . GLY A 1 97 ? -27.625 -4.828 4.047 1 87.5 97 GLY A N 1
ATOM 772 C CA . GLY A 1 97 ? -27.141 -4.047 5.172 1 87.5 97 GLY A CA 1
ATOM 773 C C . GLY A 1 97 ? -26.922 -2.586 4.832 1 87.5 97 GLY A C 1
ATOM 774 O O . GLY A 1 97 ? -27.297 -1.698 5.602 1 87.5 97 GLY A O 1
ATOM 775 N N . ALA A 1 98 ? -26.391 -2.301 3.662 1 90.81 98 ALA A N 1
ATOM 776 C CA . ALA A 1 98 ? -26.125 -0.931 3.225 1 90.81 98 ALA A CA 1
ATOM 777 C C . ALA A 1 98 ? -27.438 -0.165 3.016 1 90.81 98 ALA A C 1
ATOM 779 O O . ALA A 1 98 ? -27.562 0.979 3.459 1 90.81 98 ALA A O 1
ATOM 780 N N . ILE A 1 99 ? -28.406 -0.79 2.422 1 91.25 99 ILE A N 1
ATOM 781 C CA . ILE A 1 99 ? -29.688 -0.156 2.15 1 91.25 99 ILE A CA 1
ATOM 782 C C . ILE A 1 99 ? -30.406 0.162 3.467 1 91.25 99 ILE A C 1
ATOM 784 O O . ILE A 1 99 ? -30.969 1.246 3.629 1 91.25 99 ILE A O 1
ATOM 788 N N . LEU A 1 100 ? -30.297 -0.711 4.387 1 88.62 100 LEU A N 1
ATOM 789 C CA . LEU A 1 100 ? -30.922 -0.498 5.688 1 88.62 100 LEU A CA 1
ATOM 790 C C . LEU A 1 100 ? -30.25 0.654 6.43 1 88.62 100 LEU A C 1
ATOM 792 O O . LEU A 1 100 ? -30.922 1.431 7.113 1 88.62 100 LEU A O 1
ATOM 796 N N . CYS A 1 101 ? -28.953 0.802 6.281 1 89.38 101 CYS A N 1
ATOM 797 C CA . CYS A 1 101 ? -28.234 1.895 6.926 1 89.38 101 CYS A CA 1
ATOM 798 C C . CYS A 1 101 ? -28.625 3.238 6.324 1 89.38 101 CYS A C 1
ATOM 800 O O . CYS A 1 101 ? -28.828 4.215 7.055 1 89.38 101 CYS A O 1
ATOM 802 N N . PHE A 1 102 ? -28.812 3.283 5.02 1 91.06 102 PHE A N 1
ATOM 803 C CA . PHE A 1 102 ? -29.219 4.516 4.359 1 91.06 102 PHE A CA 1
ATOM 804 C C . PHE A 1 102 ? -30.656 4.887 4.75 1 91.06 102 PHE A C 1
ATOM 806 O O . PHE A 1 102 ? -30.953 6.062 4.957 1 91.06 102 PHE A O 1
ATOM 813 N N . LEU A 1 103 ? -31.422 3.85 4.887 1 88.56 103 LEU A N 1
ATOM 814 C CA . LEU A 1 103 ? -32.781 4.086 5.301 1 88.56 103 LEU A CA 1
ATOM 815 C C . LEU A 1 103 ? -32.844 4.586 6.738 1 88.56 103 LEU A C 1
ATOM 817 O O . LEU A 1 103 ? -33.656 5.48 7.059 1 88.56 103 LEU A O 1
ATOM 821 N N . ALA A 1 104 ? -32.094 3.986 7.555 1 85.31 104 ALA A N 1
ATOM 822 C CA . ALA A 1 104 ? -32.031 4.414 8.953 1 85.31 104 ALA A CA 1
ATOM 823 C C . ALA A 1 104 ? -31.578 5.863 9.062 1 85.31 104 ALA A C 1
ATOM 825 O O . ALA A 1 104 ? -32.125 6.637 9.844 1 85.31 104 ALA A O 1
ATOM 826 N N . TYR A 1 105 ? -30.625 6.223 8.281 1 87.44 105 TYR A N 1
ATOM 827 C CA . TYR A 1 105 ? -30.141 7.598 8.297 1 87.44 105 TYR A CA 1
ATOM 828 C C . TYR A 1 105 ? -31.219 8.555 7.777 1 87.44 105 TYR A C 1
ATOM 830 O O . TYR A 1 105 ? -31.391 9.648 8.32 1 87.44 105 TYR A O 1
ATOM 838 N N . ALA A 1 106 ? -31.922 8.188 6.754 1 87.62 106 ALA A N 1
ATOM 839 C CA . ALA A 1 106 ? -32.969 9.023 6.176 1 87.62 106 ALA A CA 1
ATOM 840 C C . ALA A 1 106 ? -34.094 9.273 7.18 1 87.62 106 ALA A C 1
ATOM 842 O O . ALA A 1 106 ? -34.594 10.391 7.277 1 87.62 106 ALA A O 1
ATOM 843 N N . ILE A 1 107 ? -34.344 8.281 7.949 1 85 107 ILE A N 1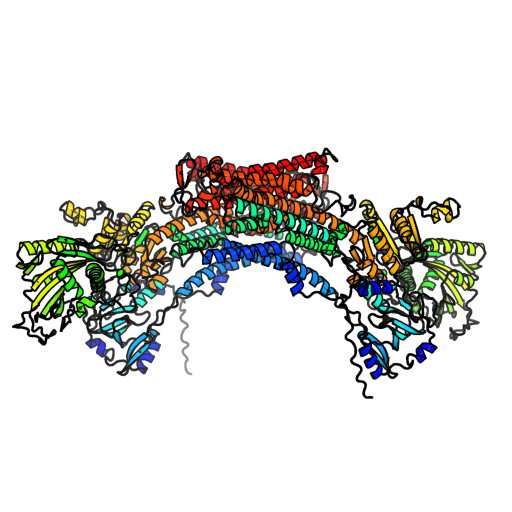
ATOM 844 C CA . ILE A 1 107 ? -35.406 8.398 8.953 1 85 107 ILE A CA 1
ATOM 845 C C . ILE A 1 107 ? -34.906 9.297 10.102 1 85 107 ILE A C 1
ATOM 847 O O . ILE A 1 107 ? -35.656 10.148 10.578 1 85 107 ILE A O 1
ATOM 851 N N . GLN A 1 108 ? -33.656 9.094 10.492 1 84.56 108 GLN A N 1
ATOM 852 C CA . GLN A 1 108 ? -33.094 9.922 11.555 1 84.56 108 GLN A CA 1
ATOM 853 C C . GLN A 1 108 ? -33 11.375 11.117 1 84.56 108 GLN A C 1
ATOM 855 O O . GLN A 1 108 ? -33.219 12.289 11.906 1 84.56 108 GLN A O 1
ATOM 860 N N . ALA A 1 109 ? -32.594 11.609 9.906 1 83.75 109 ALA A N 1
ATOM 861 C CA . ALA A 1 109 ? -32.469 12.961 9.367 1 83.75 109 ALA A CA 1
ATOM 862 C C . ALA A 1 109 ? -33.812 13.656 9.281 1 83.75 109 ALA A C 1
ATOM 864 O O . ALA A 1 109 ? -33.906 14.883 9.414 1 83.75 109 ALA A O 1
ATOM 865 N N . ALA A 1 110 ? -34.875 12.922 9.195 1 80.56 110 ALA A N 1
ATOM 866 C CA . ALA A 1 110 ? -36.219 13.469 9.086 1 80.56 110 ALA A CA 1
ATOM 867 C C . ALA A 1 110 ? -36.844 13.703 10.469 1 80.56 110 ALA A C 1
ATOM 869 O O . ALA A 1 110 ? -37.688 14.555 10.633 1 80.56 110 ALA A O 1
ATOM 870 N N . THR A 1 111 ? -36.281 12.969 11.492 1 78.44 111 THR A N 1
ATOM 871 C CA . THR A 1 111 ? -36.938 13.008 12.797 1 78.44 111 THR A CA 1
ATOM 872 C C . THR A 1 111 ? -36.125 13.82 13.789 1 78.44 111 THR A C 1
ATOM 874 O O . THR A 1 111 ? -36.656 14.375 14.742 1 78.44 111 THR A O 1
ATOM 877 N N . GLU A 1 112 ? -34.781 13.648 13.547 1 75.31 112 GLU A N 1
ATOM 878 C CA . GLU A 1 112 ? -33.938 14.312 14.539 1 75.31 112 GLU A CA 1
ATOM 879 C C . GLU A 1 112 ? -33.25 15.547 13.953 1 75.31 112 GLU A C 1
ATOM 881 O O . GLU A 1 112 ? -33.031 15.625 12.75 1 75.31 112 GLU A O 1
ATOM 886 N N . ASP A 1 113 ? -33 16.578 14.727 1 68.38 113 ASP A N 1
ATOM 887 C CA . ASP A 1 113 ? -32.406 17.844 14.297 1 68.38 113 ASP A CA 1
ATOM 888 C C . ASP A 1 113 ? -30.938 17.672 13.992 1 68.38 113 ASP A C 1
ATOM 890 O O . ASP A 1 113 ? -30.422 18.219 13.016 1 68.38 113 ASP A O 1
ATOM 894 N N . ASP A 1 114 ? -30.219 16.812 14.766 1 70.44 114 ASP A N 1
ATOM 895 C CA . ASP A 1 114 ? -28.797 16.594 14.516 1 70.44 114 ASP A CA 1
ATOM 896 C C . ASP A 1 114 ? -28.484 15.102 14.383 1 70.44 114 ASP A C 1
ATOM 898 O O . ASP A 1 114 ? -28.047 14.469 15.336 1 70.44 114 ASP A O 1
ATOM 902 N N . PRO A 1 115 ? -28.828 14.664 13.18 1 75.12 115 PRO A N 1
ATOM 903 C CA . PRO A 1 115 ? -28.594 13.227 13.023 1 75.12 115 PRO A CA 1
ATOM 904 C C . PRO A 1 115 ? -27.109 12.867 13.055 1 75.12 115 PRO A C 1
ATOM 906 O O . PRO A 1 115 ? -26.281 13.617 12.539 1 75.12 115 PRO A O 1
ATOM 909 N N . ALA A 1 116 ? -26.797 11.875 13.875 1 71.38 116 ALA A N 1
ATOM 910 C CA . ALA A 1 116 ? -25.422 11.375 13.922 1 71.38 116 ALA A CA 1
ATOM 911 C C . ALA A 1 116 ? -25.016 10.758 12.586 1 71.38 116 ALA A C 1
ATOM 913 O O . ALA A 1 116 ? -25.812 10.094 11.93 1 71.38 116 ALA A O 1
ATOM 914 N N . GLY A 1 117 ? -23.922 11.148 11.945 1 79.25 117 GLY A N 1
ATOM 915 C CA . GLY A 1 117 ? -23.422 10.703 10.648 1 79.25 117 GLY A CA 1
ATOM 916 C C . GLY A 1 117 ? -22.938 9.266 10.656 1 79.25 117 GLY A C 1
ATOM 917 O O . GLY A 1 117 ? -22.469 8.758 9.641 1 79.25 117 GLY A O 1
ATOM 918 N N . ASP A 1 118 ? -23.172 8.453 11.773 1 78.75 118 ASP A N 1
ATOM 919 C CA . ASP A 1 118 ? -22.594 7.125 11.922 1 78.75 118 ASP A CA 1
ATOM 920 C C . ASP A 1 118 ? -23.25 6.133 10.961 1 78.75 118 ASP A C 1
ATOM 922 O O . ASP A 1 118 ? -22.547 5.332 10.328 1 78.75 118 ASP A O 1
ATOM 926 N N . ASN A 1 119 ? -24.609 6.18 10.828 1 84.12 119 ASN A N 1
ATOM 927 C CA . ASN A 1 119 ? -25.312 5.27 9.93 1 84.12 119 ASN A CA 1
ATOM 928 C C . ASN A 1 119 ? -25 5.57 8.469 1 84.12 119 ASN A C 1
ATOM 930 O O . ASN A 1 119 ? -24.906 4.656 7.645 1 84.12 119 ASN A O 1
ATOM 934 N N . LEU A 1 120 ? -24.844 6.801 8.234 1 87.56 120 LEU A N 1
ATOM 935 C CA . LEU A 1 120 ? -24.469 7.176 6.875 1 87.56 120 LEU A CA 1
ATOM 936 C C . LEU A 1 120 ? -23.078 6.66 6.535 1 87.56 120 LEU A C 1
ATOM 938 O O . LEU A 1 120 ? -22.859 6.094 5.461 1 87.56 120 LEU A O 1
ATOM 942 N N . TYR A 1 121 ? -22.156 6.836 7.434 1 87.75 121 TYR A N 1
ATOM 943 C CA . TYR A 1 121 ? -20.797 6.367 7.203 1 87.75 121 TYR A CA 1
ATOM 944 C C . TYR A 1 121 ? -20.75 4.848 7.055 1 87.75 121 TYR A C 1
ATOM 946 O O . TYR A 1 121 ? -20.031 4.316 6.207 1 87.75 121 TYR A O 1
ATOM 954 N N . LEU A 1 122 ? -21.516 4.18 7.832 1 87.44 122 LEU A N 1
ATOM 955 C CA . LEU A 1 122 ? -21.562 2.723 7.758 1 87.44 122 LEU A CA 1
ATOM 956 C C . LEU A 1 122 ? -22.125 2.264 6.422 1 87.44 122 LEU A C 1
ATOM 958 O O . LEU A 1 122 ? -21.609 1.326 5.809 1 87.44 122 LEU A O 1
ATOM 962 N N . GLY A 1 123 ? -23.172 2.959 5.973 1 89.94 123 GLY A N 1
ATOM 963 C CA . GLY A 1 123 ? -23.734 2.637 4.672 1 89.94 123 GLY A CA 1
ATOM 964 C C . GLY A 1 123 ? -22.75 2.842 3.533 1 89.94 123 GLY A C 1
ATOM 965 O O . GLY A 1 123 ? -22.641 1.997 2.643 1 89.94 123 GLY A O 1
ATOM 966 N N . ILE A 1 124 ? -22.031 3.818 3.6 1 91.5 124 ILE A N 1
ATOM 967 C CA . ILE A 1 124 ? -21.047 4.141 2.566 1 91.5 124 ILE A CA 1
ATOM 968 C C . ILE A 1 124 ? -19.922 3.113 2.59 1 91.5 124 ILE A C 1
ATOM 970 O O . ILE A 1 124 ? -19.484 2.635 1.539 1 91.5 124 ILE A O 1
ATOM 974 N N . VAL A 1 125 ? -19.5 2.773 3.793 1 89.31 125 VAL A N 1
ATOM 975 C CA . VAL A 1 125 ? -18.391 1.823 3.932 1 89.31 125 VAL A CA 1
ATOM 976 C C . VAL A 1 125 ? -18.828 0.455 3.408 1 89.31 125 VAL A C 1
ATOM 978 O O . VAL A 1 125 ? -18.062 -0.216 2.709 1 89.31 125 VAL A O 1
ATOM 981 N N . LEU A 1 126 ? -20.016 0.05 3.699 1 89.5 126 LEU A N 1
ATOM 982 C CA . LEU A 1 126 ? -20.516 -1.234 3.221 1 89.5 126 LEU A CA 1
ATOM 983 C C . LEU A 1 126 ? -20.609 -1.253 1.699 1 89.5 126 LEU A C 1
ATOM 985 O O . LEU A 1 126 ? -20.203 -2.23 1.062 1 89.5 126 LEU A O 1
ATOM 989 N N . THR A 1 127 ? -21.031 -0.178 1.143 1 91.56 127 THR A N 1
ATOM 990 C CA . THR A 1 127 ? -21.125 -0.067 -0.309 1 91.56 127 THR A CA 1
ATOM 991 C C . THR A 1 127 ? -19.734 -0.109 -0.939 1 91.56 127 THR A C 1
ATOM 993 O O . THR A 1 127 ? -19.531 -0.801 -1.937 1 91.56 127 THR A O 1
ATOM 996 N N . ALA A 1 128 ? -18.875 0.584 -0.385 1 89.62 128 ALA A N 1
ATOM 997 C CA . ALA A 1 128 ? -17.516 0.631 -0.9 1 89.62 128 ALA A CA 1
ATOM 998 C C . ALA A 1 128 ? -16.859 -0.746 -0.843 1 89.62 128 ALA A C 1
ATOM 1000 O O . ALA A 1 128 ? -16.156 -1.143 -1.771 1 89.62 128 ALA A O 1
ATOM 1001 N N . VAL A 1 129 ? -17.094 -1.449 0.21 1 85.62 129 VAL A N 1
ATOM 1002 C CA . VAL A 1 129 ? -16.516 -2.773 0.384 1 85.62 129 VAL A CA 1
ATOM 1003 C C . VAL A 1 129 ? -17.031 -3.715 -0.702 1 85.62 129 VAL A C 1
ATOM 1005 O O . VAL A 1 129 ? -16.25 -4.453 -1.313 1 85.62 129 VAL A O 1
ATOM 1008 N N . VAL A 1 130 ? -18.266 -3.705 -1.01 1 87.62 130 VAL A N 1
ATOM 1009 C CA . VAL A 1 130 ? -18.875 -4.586 -2.006 1 87.62 130 VAL A CA 1
ATOM 1010 C C . VAL A 1 130 ? -18.344 -4.23 -3.395 1 87.62 130 VAL A C 1
ATOM 1012 O O . VAL A 1 130 ? -18.016 -5.117 -4.188 1 87.62 130 VAL A O 1
ATOM 1015 N N . ILE A 1 131 ? -18.219 -2.986 -3.635 1 88.19 131 ILE A N 1
ATOM 1016 C CA . ILE A 1 131 ? -17.766 -2.533 -4.949 1 88.19 131 ILE A CA 1
ATOM 1017 C C . ILE A 1 131 ? -16.297 -2.869 -5.141 1 88.19 131 ILE A C 1
ATOM 1019 O O . ILE A 1 131 ? -15.898 -3.383 -6.191 1 88.19 131 ILE A O 1
ATOM 1023 N N . ILE A 1 132 ? -15.508 -2.678 -4.113 1 83.44 132 ILE A N 1
ATOM 1024 C CA . ILE A 1 132 ? -14.07 -2.932 -4.211 1 83.44 132 ILE A CA 1
ATOM 1025 C C . ILE A 1 132 ? -13.82 -4.43 -4.359 1 83.44 132 ILE A C 1
ATOM 1027 O O . ILE A 1 132 ? -13.062 -4.859 -5.23 1 83.44 132 ILE A O 1
ATOM 1031 N N . THR A 1 133 ? -14.469 -5.223 -3.582 1 81 133 THR A N 1
ATOM 1032 C CA . THR A 1 133 ? -14.273 -6.668 -3.643 1 81 133 THR A CA 1
ATOM 1033 C C . THR A 1 133 ? -14.82 -7.23 -4.949 1 81 133 THR A C 1
ATOM 1035 O O . THR A 1 133 ? -14.234 -8.148 -5.531 1 81 133 THR A O 1
ATOM 1038 N N . GLY A 1 134 ? -15.953 -6.648 -5.391 1 81.69 134 GLY A N 1
ATOM 1039 C CA . GLY A 1 134 ? -16.516 -7.07 -6.66 1 81.69 134 GLY A CA 1
ATOM 1040 C C . GLY A 1 134 ? -15.641 -6.727 -7.852 1 81.69 134 GLY A C 1
ATOM 1041 O O . GLY A 1 134 ? -15.461 -7.551 -8.75 1 81.69 134 GLY A O 1
ATOM 1042 N N . CYS A 1 135 ? -15.07 -5.594 -7.828 1 81.81 135 CYS A N 1
ATOM 1043 C CA . CYS A 1 135 ? -14.18 -5.164 -8.898 1 81.81 135 CYS A CA 1
ATOM 1044 C C . CYS A 1 135 ? -12.898 -6 -8.914 1 81.81 135 CYS A C 1
ATOM 1046 O O . CYS A 1 135 ? -12.414 -6.383 -9.984 1 81.81 135 CYS A O 1
ATOM 1048 N N . PHE A 1 136 ? -12.43 -6.293 -7.84 1 77.75 136 PHE A N 1
ATOM 1049 C CA . PHE A 1 136 ? -11.227 -7.102 -7.73 1 77.75 136 PHE A CA 1
ATOM 1050 C C . PHE A 1 136 ? -11.469 -8.516 -8.25 1 77.75 136 PHE A C 1
ATOM 1052 O O . PHE A 1 136 ? -10.648 -9.062 -8.984 1 77.75 136 PHE A O 1
ATOM 1059 N N . SER A 1 137 ? -12.547 -9.125 -7.82 1 75.12 137 SER A N 1
ATOM 1060 C CA . SER A 1 137 ? -12.883 -10.477 -8.266 1 75.12 137 SER A CA 1
ATOM 1061 C C . SER A 1 137 ? -13.094 -10.516 -9.773 1 75.12 137 SER A C 1
ATOM 1063 O O . SER A 1 137 ? -12.648 -11.453 -10.445 1 75.12 137 SER A O 1
ATOM 1065 N N . TYR A 1 138 ? -13.734 -9.523 -10.273 1 79.69 138 TYR A N 1
ATOM 1066 C CA . TYR A 1 138 ? -13.977 -9.438 -11.711 1 79.69 138 TYR A CA 1
ATOM 1067 C C . TYR A 1 138 ? -12.664 -9.297 -12.477 1 79.69 138 TYR A C 1
ATOM 1069 O O . TYR A 1 138 ? -12.469 -9.93 -13.516 1 79.69 138 TYR A O 1
ATOM 1077 N N . PHE A 1 139 ? -11.797 -8.477 -11.984 1 79.5 139 PHE A N 1
ATOM 1078 C CA . PHE A 1 139 ? -10.523 -8.234 -12.656 1 79.5 139 PHE A CA 1
ATOM 1079 C C . PHE A 1 139 ? -9.68 -9.5 -12.688 1 79.5 139 PHE A C 1
ATOM 1081 O O . PHE A 1 139 ? -9.023 -9.789 -13.688 1 79.5 139 PHE A O 1
ATOM 1088 N N . GLN A 1 140 ? -9.68 -10.234 -11.648 1 69.88 140 GLN A N 1
ATOM 1089 C CA . GLN A 1 140 ? -8.906 -11.477 -11.586 1 69.88 140 GLN A CA 1
ATOM 1090 C C . GLN A 1 140 ? -9.453 -12.516 -12.562 1 69.88 140 GLN A C 1
ATOM 1092 O O . GLN A 1 140 ? -8.688 -13.203 -13.242 1 69.88 140 GLN A O 1
ATOM 1097 N N . GLU A 1 141 ? -10.75 -12.609 -12.742 1 68.81 141 GLU A N 1
ATOM 1098 C CA . GLU A 1 141 ? -11.383 -13.547 -13.672 1 68.81 141 GLU A CA 1
ATOM 1099 C C . GLU A 1 141 ? -11.141 -13.133 -15.117 1 68.81 141 GLU A C 1
ATOM 1101 O O . GLU A 1 141 ? -10.898 -13.977 -15.977 1 68.81 141 GLU A O 1
ATOM 1106 N N . ALA A 1 142 ? -11.234 -11.867 -15.289 1 72.44 142 ALA A N 1
ATOM 1107 C CA . ALA A 1 142 ? -11.039 -11.352 -16.641 1 72.44 142 ALA A CA 1
ATOM 1108 C C . ALA A 1 142 ? -9.602 -11.578 -17.109 1 72.44 142 ALA A C 1
ATOM 1110 O O . ALA A 1 142 ? -9.375 -11.898 -18.281 1 72.44 142 ALA A O 1
ATOM 1111 N N . LYS A 1 143 ? -8.68 -11.484 -16.281 1 71.31 143 LYS A N 1
ATOM 1112 C CA . LYS A 1 143 ? -7.277 -11.703 -16.641 1 71.31 143 LYS A CA 1
ATOM 1113 C C . LYS A 1 143 ? -7.012 -13.164 -16.984 1 71.31 143 LYS A C 1
ATOM 1115 O O . LYS A 1 143 ? -6.285 -13.461 -17.938 1 71.31 143 LYS A O 1
ATOM 1120 N N . SER A 1 144 ? -7.652 -14.031 -16.375 1 63.41 144 SER A N 1
ATOM 1121 C CA . SER A 1 144 ? -7.496 -15.453 -16.641 1 63.41 144 SER A CA 1
ATOM 1122 C C . SER A 1 144 ? -8.141 -15.852 -17.953 1 63.41 144 SER A C 1
ATOM 1124 O O . SER A 1 144 ? -7.598 -16.672 -18.703 1 63.41 144 SER A O 1
ATOM 1126 N N . SER A 1 145 ? -9.266 -15.227 -18.297 1 65.5 145 SER A N 1
ATOM 1127 C CA . SER A 1 145 ? -9.977 -15.516 -19.531 1 65.5 145 SER A CA 1
ATOM 1128 C C . SER A 1 145 ? -9.227 -14.969 -20.75 1 65.5 145 SER A C 1
ATOM 1130 O O . SER A 1 145 ? -9.234 -15.578 -21.812 1 65.5 145 SER A O 1
ATOM 1132 N N . LYS A 1 146 ? -8.57 -13.906 -20.578 1 66.31 146 LYS A N 1
ATOM 1133 C CA . LYS A 1 146 ? -7.836 -13.297 -21.688 1 66.31 146 LYS A CA 1
ATOM 1134 C C . LYS A 1 146 ? -6.648 -14.164 -22.094 1 66.31 146 LYS A C 1
ATOM 1136 O O . LYS A 1 146 ? -6.309 -14.242 -23.281 1 66.31 146 LYS A O 1
ATOM 1141 N N . ILE A 1 147 ? -6.062 -14.75 -21.266 1 57.94 147 ILE A N 1
ATOM 1142 C CA . ILE A 1 147 ? -4.98 -15.672 -21.594 1 57.94 147 ILE A CA 1
ATOM 1143 C C . ILE A 1 147 ? -5.516 -16.812 -22.453 1 57.94 147 ILE A C 1
ATOM 1145 O O . ILE A 1 147 ? -4.852 -17.25 -23.406 1 57.94 147 ILE A O 1
ATOM 1149 N N . MET A 1 148 ? -6.766 -17.125 -22.344 1 56 148 MET A N 1
ATOM 1150 C CA . MET A 1 148 ? -7.402 -18.219 -23.094 1 56 148 MET A CA 1
ATOM 1151 C C . MET A 1 148 ? -7.754 -17.781 -24.5 1 56 148 MET A C 1
ATOM 1153 O O . MET A 1 148 ? -7.613 -18.562 -25.453 1 56 148 MET A O 1
ATOM 1157 N N . GLU A 1 149 ? -8.219 -16.609 -24.578 1 59.75 149 GLU A N 1
ATOM 1158 C CA . GLU A 1 149 ? -8.633 -16.094 -25.875 1 59.75 149 GLU A CA 1
ATOM 1159 C C . GLU A 1 149 ? -7.445 -15.953 -26.828 1 59.75 149 GLU A C 1
ATOM 1161 O O . GLU A 1 149 ? -7.602 -16.078 -28.047 1 59.75 149 GLU A O 1
ATOM 1166 N N . SER A 1 150 ? -6.34 -15.758 -26.297 1 55.78 150 SER A N 1
ATOM 1167 C CA . SER A 1 150 ? -5.164 -15.602 -27.156 1 55.78 150 SER A CA 1
ATOM 1168 C C . SER A 1 150 ? -4.844 -16.891 -27.906 1 55.78 150 SER A C 1
ATOM 1170 O O . SER A 1 150 ? -4.211 -16.859 -28.953 1 55.78 150 SER A O 1
ATOM 1172 N N . PHE A 1 151 ? -5.379 -17.969 -27.562 1 46.88 151 PHE A N 1
ATOM 1173 C CA . PHE A 1 151 ? -5.086 -19.25 -28.203 1 46.88 151 PHE A CA 1
ATOM 1174 C C . PHE A 1 151 ? -6.062 -19.531 -29.344 1 46.88 151 PHE A C 1
ATOM 1176 O O . PHE A 1 151 ? -5.836 -20.422 -30.156 1 46.88 151 PHE A O 1
ATOM 1183 N N . LYS A 1 152 ? -7.133 -18.828 -29.438 1 50.47 152 LYS A N 1
ATOM 1184 C CA . LYS A 1 152 ? -8.188 -19.094 -30.422 1 50.47 152 LYS A CA 1
ATOM 1185 C C . LYS A 1 152 ? -7.754 -18.672 -31.812 1 50.47 152 LYS A C 1
ATOM 1187 O O . LYS A 1 152 ? -8.43 -18.984 -32.812 1 50.47 152 LYS A O 1
ATOM 1192 N N . ASN A 1 153 ? -6.742 -17.969 -32 1 47.78 153 ASN A N 1
ATOM 1193 C CA . ASN A 1 153 ? -6.539 -17.484 -33.375 1 47.78 153 ASN A CA 1
ATOM 1194 C C . ASN A 1 153 ? -6.238 -18.625 -34.344 1 47.78 153 ASN A C 1
ATOM 1196 O O . ASN A 1 153 ? -5.109 -19.125 -34.375 1 47.78 153 ASN A O 1
ATOM 1200 N N . MET A 1 154 ? -7.289 -19.344 -34.781 1 41.78 154 MET A N 1
ATOM 1201 C CA . MET A 1 154 ? -7.195 -20.422 -35.75 1 41.78 154 MET A CA 1
ATOM 1202 C C . MET A 1 154 ? -7.039 -19.875 -37.156 1 41.78 154 MET A C 1
ATOM 1204 O O . MET A 1 154 ? -7.672 -18.875 -37.531 1 41.78 154 MET A O 1
ATOM 1208 N N . VAL A 1 155 ? -6.051 -20.141 -37.875 1 46.19 155 VAL A N 1
ATOM 1209 C CA . VAL A 1 155 ? -5.766 -19.828 -39.281 1 46.19 155 VAL A CA 1
ATOM 1210 C C . VAL A 1 155 ? -6.91 -20.312 -40.156 1 46.19 155 VAL A C 1
ATOM 1212 O O . VAL A 1 155 ? -7.363 -21.453 -40.031 1 46.19 155 VAL A O 1
ATOM 1215 N N . PRO A 1 156 ? -7.535 -19.484 -41 1 57.75 156 PRO A N 1
ATOM 1216 C CA . PRO A 1 156 ? -8.609 -19.859 -41.906 1 57.75 156 PRO A CA 1
ATOM 1217 C C . PRO A 1 156 ? -8.18 -20.922 -42.906 1 57.75 156 PRO A C 1
ATOM 1219 O O . PRO A 1 156 ? -7.07 -20.844 -43.469 1 57.75 156 PRO A O 1
ATOM 1222 N N . GLN A 1 157 ? -8.906 -22.047 -43.125 1 70.06 157 GLN A N 1
ATOM 1223 C CA . GLN A 1 157 ? -8.625 -23.156 -44.031 1 70.06 157 GLN A CA 1
ATOM 1224 C C . GLN A 1 157 ? -9.258 -22.906 -45.406 1 70.06 157 GLN A C 1
ATOM 1226 O O . GLN A 1 157 ? -10.359 -22.344 -45.5 1 70.06 157 GLN A O 1
ATOM 1231 N N . GLN A 1 158 ? -8.547 -23.141 -46.531 1 78.12 158 GLN A N 1
ATOM 1232 C CA . GLN A 1 158 ? -9.039 -23.047 -47.875 1 78.12 158 GLN A CA 1
ATOM 1233 C C . GLN A 1 158 ? -9.367 -24.422 -48.469 1 78.12 158 GLN A C 1
ATOM 1235 O O . GLN A 1 158 ? -8.789 -25.438 -48.031 1 78.12 158 GLN A O 1
ATOM 1240 N N . ALA A 1 159 ? -10.414 -24.562 -49.312 1 86.5 159 ALA A N 1
ATOM 1241 C CA . ALA A 1 159 ? -10.82 -25.797 -50 1 86.5 159 ALA A CA 1
ATOM 1242 C C . ALA A 1 159 ? -10.875 -25.609 -51.5 1 86.5 159 ALA A C 1
ATOM 1244 O O . ALA A 1 159 ? -11.227 -24.547 -52 1 86.5 159 ALA A O 1
ATOM 1245 N N . LEU A 1 160 ? -10.492 -26.641 -52.25 1 88.75 160 LEU A N 1
ATOM 1246 C CA . LEU A 1 160 ? -10.578 -26.672 -53.719 1 88.75 160 LEU A CA 1
ATOM 1247 C C . LEU A 1 160 ? -11.875 -27.312 -54.156 1 88.75 160 LEU A C 1
ATOM 1249 O O . LEU A 1 160 ? -12.086 -28.516 -53.969 1 88.75 160 LEU A O 1
ATOM 1253 N N . VAL A 1 161 ? -12.766 -26.547 -54.812 1 89.44 161 VAL A N 1
ATOM 1254 C CA . VAL A 1 161 ? -14.078 -27.016 -55.25 1 89.44 161 VAL A CA 1
ATOM 1255 C C . VAL A 1 161 ? -14.195 -26.875 -56.75 1 89.44 161 VAL A C 1
ATOM 1257 O O . VAL A 1 161 ? -13.539 -26.016 -57.344 1 89.44 161 VAL A O 1
ATOM 1260 N N . ILE A 1 162 ? -14.969 -27.781 -57.375 1 86.94 162 ILE A N 1
ATOM 1261 C CA . ILE A 1 162 ? -15.266 -27.703 -58.812 1 86.94 162 ILE A CA 1
ATOM 1262 C C . ILE A 1 162 ? -16.672 -27.172 -59 1 86.94 162 ILE A C 1
ATOM 1264 O O . ILE A 1 162 ? -17.656 -27.844 -58.688 1 86.94 162 ILE A O 1
ATOM 1268 N N . ARG A 1 163 ? -16.75 -26.016 -59.469 1 87.19 163 ARG A N 1
ATOM 1269 C CA . ARG A 1 163 ? -18.016 -25.375 -59.781 1 87.19 163 ARG A CA 1
ATOM 1270 C C . ARG A 1 163 ? -18.031 -24.891 -61.25 1 87.19 163 ARG A C 1
ATOM 1272 O O . ARG A 1 163 ? -17.031 -24.375 -61.75 1 87.19 163 ARG A O 1
ATOM 1279 N N . GLU A 1 164 ? -19.078 -25.078 -61.906 1 82.56 164 GLU A N 1
ATOM 1280 C CA . GLU A 1 164 ? -19.234 -24.703 -63.312 1 82.56 164 GLU A CA 1
ATOM 1281 C C . GLU A 1 164 ? -18.109 -25.281 -64.188 1 82.56 164 GLU A C 1
ATOM 1283 O O . GLU A 1 164 ? -17.594 -24.609 -65.062 1 82.56 164 GLU A O 1
ATOM 1288 N N . GLY A 1 165 ? -17.641 -26.375 -63.719 1 76.5 165 GLY A N 1
ATOM 1289 C CA . GLY A 1 165 ? -16.625 -27.094 -64.438 1 76.5 165 GLY A CA 1
ATOM 1290 C C . GLY A 1 165 ? -15.227 -26.562 -64.188 1 76.5 165 GLY A C 1
ATOM 1291 O O . GLY A 1 165 ? -14.266 -27.078 -64.812 1 76.5 165 GLY A O 1
ATOM 1292 N N . GLU A 1 166 ? -15.141 -25.531 -63.406 1 83.12 166 GLU A N 1
ATOM 1293 C CA . GLU A 1 166 ? -13.82 -24.969 -63.125 1 83.12 166 GLU A CA 1
ATOM 1294 C C . GLU A 1 166 ? -13.43 -25.172 -61.656 1 83.12 166 GLU A C 1
ATOM 1296 O O . GLU A 1 166 ? -14.297 -25.203 -60.781 1 83.12 166 GLU A O 1
ATOM 1301 N N . LYS A 1 167 ? -12.156 -25.359 -61.438 1 86.44 167 LYS A N 1
ATOM 1302 C CA . LYS A 1 167 ? -11.602 -25.484 -60.094 1 86.44 167 LYS A CA 1
ATOM 1303 C C . LYS A 1 167 ? -11.422 -24.125 -59.438 1 86.44 167 LYS A C 1
ATOM 1305 O O . LYS A 1 167 ? -10.766 -23.25 -60 1 86.44 167 LYS A O 1
ATOM 1310 N N . VAL A 1 168 ? -12.109 -23.938 -58.375 1 87.25 168 VAL A N 1
ATOM 1311 C CA . VAL A 1 168 ? -12.023 -22.672 -57.688 1 87.25 168 VAL A CA 1
ATOM 1312 C C . VAL A 1 168 ? -11.641 -22.922 -56.219 1 87.25 168 VAL A C 1
ATOM 1314 O O . VAL A 1 168 ? -12.133 -23.859 -55.594 1 87.25 168 VAL A O 1
ATOM 1317 N N . GLN A 1 169 ? -10.688 -22.156 -55.719 1 87.88 169 GLN A N 1
ATOM 1318 C CA . GLN A 1 169 ? -10.32 -22.188 -54.312 1 87.88 169 GLN A CA 1
ATOM 1319 C C . GLN A 1 169 ? -11.227 -21.281 -53.469 1 87.88 169 GLN A C 1
ATOM 1321 O O . GLN A 1 169 ? -11.32 -20.078 -53.75 1 87.88 169 GLN A O 1
ATOM 1326 N N . ILE A 1 170 ? -11.938 -21.875 -52.625 1 87.25 170 ILE A N 1
ATOM 1327 C CA . ILE A 1 170 ? -12.844 -21.094 -51.781 1 87.25 170 ILE A CA 1
ATOM 1328 C C . ILE A 1 170 ? -12.508 -21.328 -50.312 1 87.25 170 ILE A C 1
ATOM 1330 O O . ILE A 1 170 ? -11.758 -22.25 -49.969 1 87.25 170 ILE A O 1
ATOM 1334 N N . ASN A 1 171 ? -13.062 -20.406 -49.5 1 87 171 ASN A N 1
ATOM 1335 C CA . ASN A 1 171 ? -12.953 -20.609 -48.062 1 87 171 ASN A CA 1
ATOM 1336 C C . ASN A 1 171 ? -13.742 -21.828 -47.594 1 87 171 ASN A C 1
ATOM 1338 O O . ASN A 1 171 ? -14.852 -22.078 -48.062 1 87 171 ASN A O 1
ATOM 1342 N N . ALA A 1 172 ? -13.172 -22.594 -46.781 1 87.19 172 ALA A N 1
ATOM 1343 C CA . ALA A 1 172 ? -13.797 -23.828 -46.312 1 87.19 172 ALA A CA 1
ATOM 1344 C C . ALA A 1 172 ? -15.18 -23.547 -45.719 1 87.19 172 ALA A C 1
ATOM 1346 O O . ALA A 1 172 ? -16.062 -24.406 -45.781 1 87.19 172 ALA A O 1
ATOM 1347 N N . GLU A 1 173 ? -15.422 -22.328 -45.312 1 88.31 173 GLU A N 1
ATOM 1348 C CA . GLU A 1 173 ? -16.703 -21.969 -44.719 1 88.31 173 GLU A CA 1
ATOM 1349 C C . GLU A 1 173 ? -17.797 -21.844 -45.781 1 88.31 173 GLU A C 1
ATOM 1351 O O . GLU A 1 173 ? -18.984 -21.953 -45.5 1 88.31 173 GLU A O 1
ATOM 1356 N N . GLU A 1 174 ? -17.344 -21.766 -46.969 1 88.5 174 GLU A N 1
ATOM 1357 C CA . GLU A 1 174 ? -18.297 -21.531 -48.031 1 88.5 174 GLU A CA 1
ATOM 1358 C C . GLU A 1 174 ? -18.625 -22.828 -48.781 1 88.5 174 GLU A C 1
ATOM 1360 O O . GLU A 1 174 ? -19.422 -22.828 -49.719 1 88.5 174 GLU A O 1
ATOM 1365 N N . VAL A 1 175 ? -18.078 -23.875 -48.281 1 90.88 175 VAL A N 1
ATOM 1366 C CA . VAL A 1 175 ? -18.344 -25.172 -48.875 1 90.88 175 VAL A CA 1
ATOM 1367 C C . VAL A 1 175 ? -19.766 -25.625 -48.531 1 90.88 175 VAL A C 1
ATOM 1369 O O . VAL A 1 175 ? -20.203 -25.469 -47.406 1 90.88 175 VAL A O 1
ATOM 1372 N N . VAL A 1 176 ? -20.531 -26.141 -49.562 1 89.94 176 VAL A N 1
ATOM 1373 C CA . VAL A 1 176 ? -21.906 -26.562 -49.344 1 89.94 176 VAL A CA 1
ATOM 1374 C C . VAL A 1 176 ? -22.062 -28.047 -49.719 1 89.94 176 VAL A C 1
ATOM 1376 O O . VAL A 1 176 ? -21.219 -28.609 -50.406 1 89.94 176 VAL A O 1
ATOM 1379 N N . ALA A 1 177 ? -23.156 -28.609 -49.188 1 88.5 177 ALA A N 1
ATOM 1380 C CA . ALA A 1 177 ? -23.453 -30 -49.531 1 88.5 177 ALA A CA 1
ATOM 1381 C C . ALA A 1 177 ? -23.703 -30.156 -51.031 1 88.5 177 ALA A C 1
ATOM 1383 O O . ALA A 1 177 ? -24.453 -29.391 -51.625 1 88.5 177 ALA A O 1
ATOM 1384 N N . GLY A 1 178 ? -23 -31.078 -51.688 1 85.06 178 GLY A N 1
ATOM 1385 C CA . GLY A 1 178 ? -23.141 -31.328 -53.094 1 85.06 178 GLY A CA 1
ATOM 1386 C C . GLY A 1 178 ? -21.953 -30.828 -53.906 1 85.06 178 GLY A C 1
ATOM 1387 O O . GLY A 1 178 ? -21.828 -31.141 -55.094 1 85.06 178 GLY A O 1
ATOM 1388 N N . ASP A 1 179 ? -21.141 -30.156 -53.25 1 88.81 179 ASP A N 1
ATOM 1389 C CA . ASP A 1 179 ? -19.953 -29.672 -53.969 1 88.81 179 ASP A CA 1
ATOM 1390 C C . ASP A 1 179 ? -19 -30.828 -54.281 1 88.81 179 ASP A C 1
ATOM 1392 O O . ASP A 1 179 ? -18.844 -31.75 -53.469 1 88.81 179 ASP A O 1
ATOM 1396 N N . LEU A 1 180 ? -18.5 -30.688 -55.406 1 88.25 180 LEU A N 1
ATOM 1397 C CA . LEU A 1 180 ? -17.422 -31.609 -55.781 1 88.25 180 LEU A CA 1
ATOM 1398 C C . LEU A 1 180 ? -16.062 -31.031 -55.375 1 88.25 180 LEU A C 1
ATOM 1400 O O . LEU A 1 180 ? -15.703 -29.938 -55.812 1 88.25 180 LEU A O 1
ATOM 1404 N N . ILE A 1 181 ? -15.406 -31.75 -54.469 1 89.62 181 ILE A N 1
ATOM 1405 C CA . ILE A 1 181 ? -14.148 -31.25 -53.938 1 89.62 181 ILE A CA 1
ATOM 1406 C C . ILE A 1 181 ? -13.008 -32.188 -54.344 1 89.62 181 ILE A C 1
ATOM 1408 O O . ILE A 1 181 ? -13.203 -33.375 -54.5 1 89.62 181 ILE A O 1
ATOM 1412 N N . GLU A 1 182 ? -11.898 -31.562 -54.594 1 88.94 182 GLU A N 1
ATOM 1413 C CA . GLU A 1 182 ? -10.656 -32.281 -54.812 1 88.94 182 GLU A CA 1
ATOM 1414 C C . GLU A 1 182 ? -9.664 -32.062 -53.688 1 88.94 182 GLU A C 1
ATOM 1416 O O . GLU A 1 182 ? -9.438 -30.906 -53.281 1 88.94 182 GLU A O 1
ATOM 1421 N N . VAL A 1 183 ? -9.266 -33.156 -53.156 1 86.94 183 VAL A N 1
ATOM 1422 C CA . VAL A 1 183 ? -8.312 -33.062 -52.062 1 86.94 183 VAL A CA 1
ATOM 1423 C C . VAL A 1 183 ? -6.984 -33.688 -52.469 1 86.94 183 VAL A C 1
ATOM 1425 O O . VAL A 1 183 ? -6.957 -34.688 -53.188 1 86.94 183 VAL A O 1
ATOM 1428 N N . LYS A 1 184 ? -5.895 -32.969 -52.125 1 80.19 184 LYS A N 1
ATOM 1429 C CA . LYS A 1 184 ? -4.547 -33.469 -52.375 1 80.19 184 LYS A CA 1
ATOM 1430 C C . LYS A 1 184 ? -3.771 -33.688 -51.094 1 80.19 184 LYS A C 1
ATOM 1432 O O . LYS A 1 184 ? -4.188 -33.219 -50.031 1 80.19 184 LYS A O 1
ATOM 1437 N N . GLY A 1 185 ? -2.818 -34.469 -51.25 1 71.88 185 GLY A N 1
ATOM 1438 C CA . GLY A 1 185 ? -1.95 -34.656 -50.094 1 71.88 185 GLY A CA 1
ATOM 1439 C C . GLY A 1 185 ? -1.522 -33.375 -49.438 1 71.88 185 GLY A C 1
ATOM 1440 O O . GLY A 1 185 ? -1.125 -32.406 -50.094 1 71.88 185 GLY A O 1
ATOM 1441 N N . GLY A 1 186 ? -1.72 -33.281 -48.062 1 67.94 186 GLY A N 1
ATOM 1442 C CA . GLY A 1 186 ? -1.374 -32.094 -47.312 1 67.94 186 GLY A CA 1
ATOM 1443 C C . GLY A 1 186 ? -2.578 -31.234 -46.938 1 67.94 186 GLY A C 1
ATOM 1444 O O . GLY A 1 186 ? -2.492 -30.359 -46.062 1 67.94 186 GLY A O 1
ATOM 1445 N N . ASP A 1 187 ? -3.693 -31.547 -47.625 1 75.31 187 ASP A N 1
ATOM 1446 C CA . ASP A 1 187 ? -4.875 -30.719 -47.375 1 75.31 187 ASP A CA 1
ATOM 1447 C C . ASP A 1 187 ? -5.699 -31.25 -46.219 1 75.31 187 ASP A C 1
ATOM 1449 O O . ASP A 1 187 ? -5.711 -32.438 -45.938 1 75.31 187 ASP A O 1
ATOM 1453 N N . ARG A 1 188 ? -6.312 -30.25 -45.594 1 81.62 188 ARG A N 1
ATOM 1454 C CA . ARG A 1 188 ? -7.32 -30.609 -44.625 1 81.62 188 ARG A CA 1
ATOM 1455 C C . ARG A 1 188 ? -8.68 -30.812 -45.281 1 81.62 188 ARG A C 1
ATOM 1457 O O . ARG A 1 188 ? -9.07 -30.062 -46.156 1 81.62 188 ARG A O 1
ATOM 1464 N N . ILE A 1 189 ? -9.297 -31.859 -44.875 1 86.69 189 ILE A N 1
ATOM 1465 C CA . ILE A 1 189 ? -10.609 -32.156 -45.438 1 86.69 189 ILE A CA 1
ATOM 1466 C C . ILE A 1 189 ? -11.609 -31.094 -45 1 86.69 189 ILE A C 1
ATOM 1468 O O . ILE A 1 189 ? -11.836 -30.922 -43.781 1 86.69 189 ILE A O 1
ATOM 1472 N N . PRO A 1 190 ? -12.164 -30.406 -45.844 1 87.62 190 PRO A N 1
ATOM 1473 C CA . PRO A 1 190 ? -12.984 -29.25 -45.469 1 87.62 190 PRO A CA 1
ATOM 1474 C C . PRO A 1 190 ? -14.359 -29.641 -44.938 1 87.62 190 PRO A C 1
ATOM 1476 O O . PRO A 1 190 ? -15 -28.859 -44.219 1 87.62 190 PRO A O 1
ATOM 1479 N N . ALA A 1 191 ? -14.969 -30.812 -45.406 1 89.88 191 ALA A N 1
ATOM 1480 C CA . ALA A 1 191 ? -16.266 -31.312 -44.969 1 89.88 191 ALA A CA 1
ATOM 1481 C C . ALA A 1 191 ? -16.344 -32.812 -45.125 1 89.88 191 ALA A C 1
ATOM 1483 O O . ALA A 1 191 ? -15.398 -33.469 -45.562 1 89.88 191 ALA A O 1
ATOM 1484 N N . ASP A 1 192 ? -17.453 -33.344 -44.625 1 89.44 192 ASP A N 1
ATOM 1485 C CA . ASP A 1 192 ? -17.625 -34.781 -44.875 1 89.44 192 ASP A CA 1
ATOM 1486 C C . ASP A 1 192 ? -17.859 -35.062 -46.344 1 89.44 192 ASP A C 1
ATOM 1488 O O . ASP A 1 192 ? -18.812 -34.562 -46.938 1 89.44 192 ASP A O 1
ATOM 1492 N N . ILE A 1 193 ? -16.953 -35.938 -46.906 1 90.56 193 ILE A N 1
ATOM 1493 C CA . ILE A 1 193 ? -16.984 -36.125 -48.344 1 90.56 193 ILE A CA 1
ATOM 1494 C C . ILE A 1 193 ? -17.156 -37.625 -48.625 1 90.56 193 ILE A C 1
ATOM 1496 O O . ILE A 1 193 ? -16.594 -38.469 -47.938 1 90.56 193 ILE A O 1
ATOM 1500 N N . ARG A 1 194 ? -18.047 -37.875 -49.531 1 89.25 194 ARG A N 1
ATOM 1501 C CA . ARG A 1 194 ? -18.141 -39.219 -50.094 1 89.25 194 ARG A CA 1
ATOM 1502 C C . ARG A 1 194 ? -17.203 -39.344 -51.281 1 89.25 194 ARG A C 1
ATOM 1504 O O . ARG A 1 194 ? -17.359 -38.688 -52.312 1 89.25 194 ARG A O 1
ATOM 1511 N N . VAL A 1 195 ? -16.297 -40.281 -51.156 1 89.25 195 VAL A N 1
ATOM 1512 C CA . VAL A 1 195 ? -15.25 -40.438 -52.156 1 89.25 195 VAL A CA 1
ATOM 1513 C C . VAL A 1 195 ? -15.828 -41.062 -53.438 1 89.25 195 VAL A C 1
ATOM 1515 O O . VAL A 1 195 ? -16.5 -42.094 -53.375 1 89.25 195 VAL A O 1
ATOM 1518 N N . VAL A 1 196 ? -15.617 -40.438 -54.531 1 84.75 196 VAL A N 1
ATOM 1519 C CA . VAL A 1 196 ? -16.078 -40.938 -55.844 1 84.75 196 VAL A CA 1
ATOM 1520 C C . VAL A 1 196 ? -14.898 -41.562 -56.594 1 84.75 196 VAL A C 1
ATOM 1522 O O . VAL A 1 196 ? -15.039 -42.594 -57.25 1 84.75 196 VAL A O 1
ATOM 1525 N N . SER A 1 197 ? -13.828 -40.875 -56.531 1 85.25 197 SER A N 1
ATOM 1526 C CA . SER A 1 197 ? -12.602 -41.406 -57.125 1 85.25 197 SER A CA 1
ATOM 1527 C C . SER A 1 197 ? -11.391 -41.125 -56.219 1 85.25 197 SER A C 1
ATOM 1529 O O . SER A 1 197 ? -11.336 -40.094 -55.562 1 85.25 197 SER A O 1
ATOM 1531 N N . ALA A 1 198 ? -10.648 -42.094 -56.031 1 84.31 198 ALA A N 1
ATOM 1532 C CA . ALA A 1 198 ? -9.453 -41.938 -55.219 1 84.31 198 ALA A CA 1
ATOM 1533 C C . ALA A 1 198 ? -8.234 -42.562 -55.875 1 84.31 198 ALA A C 1
ATOM 1535 O O . ALA A 1 198 ? -8.344 -43.625 -56.5 1 84.31 198 ALA A O 1
ATOM 1536 N N . HIS A 1 199 ? -7.246 -41.812 -55.938 1 77.12 199 HIS A N 1
ATOM 1537 C CA . HIS A 1 199 ? -5.957 -42.344 -56.375 1 77.12 199 HIS A CA 1
ATOM 1538 C C . HIS A 1 199 ? -4.949 -42.375 -55.25 1 77.12 199 HIS A C 1
ATOM 1540 O O . HIS A 1 199 ? -4.281 -41.375 -54.969 1 77.12 199 HIS A O 1
ATOM 1546 N N . GLY A 1 200 ? -4.781 -43.5 -54.531 1 71.94 200 GLY A N 1
ATOM 1547 C CA . GLY A 1 200 ? -3.844 -43.656 -53.438 1 71.94 200 GLY A CA 1
ATOM 1548 C C . GLY A 1 200 ? -4.094 -42.688 -52.281 1 71.94 200 GLY A C 1
ATOM 1549 O O . GLY A 1 200 ? -3.148 -42.219 -51.656 1 71.94 200 GLY A O 1
ATOM 1550 N N . CYS A 1 201 ? -5.281 -42.312 -52.062 1 81.19 201 CYS A N 1
ATOM 1551 C CA . CYS A 1 201 ? -5.602 -41.312 -51.062 1 81.19 201 CYS A CA 1
ATOM 1552 C C . CYS A 1 201 ? -5.672 -41.969 -49.688 1 81.19 201 CYS A C 1
ATOM 1554 O O . CYS A 1 201 ? -6.355 -42.969 -49.469 1 81.19 201 CYS A O 1
ATOM 1556 N N . LYS A 1 202 ? -4.828 -41.438 -48.75 1 79.94 202 LYS A N 1
ATOM 1557 C CA . LYS A 1 202 ? -4.859 -41.844 -47.375 1 79.94 202 LYS A CA 1
ATOM 1558 C C . LYS A 1 202 ? -5.176 -40.656 -46.438 1 79.94 202 LYS A C 1
ATOM 1560 O O . LYS A 1 202 ? -4.695 -39.562 -46.688 1 79.94 202 LYS A O 1
ATOM 1565 N N . VAL A 1 203 ? -6.035 -40.906 -45.531 1 83.56 203 VAL A N 1
ATOM 1566 C CA . VAL A 1 203 ? -6.465 -39.844 -44.625 1 83.56 203 VAL A CA 1
ATOM 1567 C C . VAL A 1 203 ? -6.098 -40.219 -43.188 1 83.56 203 VAL A C 1
ATOM 1569 O O . VAL A 1 203 ? -6.234 -41.375 -42.781 1 83.56 203 VAL A O 1
ATOM 1572 N N . ASP A 1 204 ? -5.457 -39.312 -42.531 1 74.06 204 ASP A N 1
ATOM 1573 C CA . ASP A 1 204 ? -5.148 -39.438 -41.094 1 74.06 204 ASP A CA 1
ATOM 1574 C C . ASP A 1 204 ? -6.379 -39.156 -40.25 1 74.06 204 ASP A C 1
ATOM 1576 O O . ASP A 1 204 ? -6.75 -38 -40.062 1 74.06 204 ASP A O 1
ATOM 1580 N N . ASN A 1 205 ? -6.938 -40.219 -39.719 1 74.44 205 ASN A N 1
ATOM 1581 C CA . ASN A 1 205 ? -8.133 -40.094 -38.906 1 74.44 205 ASN A CA 1
ATOM 1582 C C . ASN A 1 205 ? -7.781 -40.031 -37.406 1 74.44 205 ASN A C 1
ATOM 1584 O O . ASN A 1 205 ? -8.641 -40.281 -36.562 1 74.44 205 ASN A O 1
ATOM 1588 N N . SER A 1 206 ? -6.57 -39.812 -37.125 1 66.19 206 SER A N 1
ATOM 1589 C CA . SER A 1 206 ? -6.141 -39.844 -35.719 1 66.19 206 SER A CA 1
ATOM 1590 C C . SER A 1 206 ? -6.973 -38.906 -34.844 1 66.19 206 SER A C 1
ATOM 1592 O O . SER A 1 206 ? -7.309 -39.219 -33.719 1 66.19 206 SER A O 1
ATOM 1594 N N . SER A 1 207 ? -7.344 -37.781 -35.438 1 69.31 207 SER A N 1
ATOM 1595 C CA . SER A 1 207 ? -8.094 -36.781 -34.688 1 69.31 207 SER A CA 1
ATOM 1596 C C . SER A 1 207 ? -9.5 -37.281 -34.344 1 69.31 207 SER A C 1
ATOM 1598 O O . SER A 1 207 ? -10.102 -36.844 -33.375 1 69.31 207 SER A O 1
ATOM 1600 N N . LEU A 1 208 ? -9.945 -38.188 -35.156 1 71.19 208 LEU A N 1
ATOM 1601 C CA . LEU A 1 208 ? -11.32 -38.625 -34.969 1 71.19 208 LEU A CA 1
ATOM 1602 C C . LEU A 1 208 ? -11.352 -40 -34.312 1 71.19 208 LEU A C 1
ATOM 1604 O O . LEU A 1 208 ? -12.141 -40.219 -33.375 1 71.19 208 LEU A O 1
ATOM 1608 N N . THR A 1 209 ? -10.547 -40.906 -34.719 1 64.81 209 THR A N 1
ATOM 1609 C CA . THR A 1 209 ? -10.625 -42.281 -34.25 1 64.81 209 THR A CA 1
ATOM 1610 C C . THR A 1 209 ? -9.477 -42.562 -33.281 1 64.81 209 THR A C 1
ATOM 1612 O O . THR A 1 209 ? -9.492 -43.594 -32.594 1 64.81 209 THR A O 1
ATOM 1615 N N . GLY A 1 210 ? -8.461 -41.688 -33.188 1 62.75 210 GLY A N 1
ATOM 1616 C CA . GLY A 1 210 ? -7.305 -41.938 -32.375 1 62.75 210 GLY A CA 1
ATOM 1617 C C . GLY A 1 210 ? -6.293 -42.875 -33 1 62.75 210 GLY A C 1
ATOM 1618 O O . GLY A 1 210 ? -5.219 -43.094 -32.438 1 62.75 210 GLY A O 1
ATOM 1619 N N . GLU A 1 211 ? -6.637 -43.406 -34.156 1 58.62 211 GLU A N 1
ATOM 1620 C CA . GLU A 1 211 ? -5.727 -44.344 -34.844 1 58.62 211 GLU A CA 1
ATOM 1621 C C . GLU A 1 211 ? -4.57 -43.594 -35.5 1 58.62 211 GLU A C 1
ATOM 1623 O O . GLU A 1 211 ? -4.789 -42.688 -36.312 1 58.62 211 GLU A O 1
ATOM 1628 N N . SER A 1 212 ? -3.418 -43.812 -35.156 1 58.56 212 SER A N 1
ATOM 1629 C CA . SER A 1 212 ? -2.242 -43.094 -35.656 1 58.56 212 SER A CA 1
ATOM 1630 C C . SER A 1 212 ? -1.941 -43.438 -37.094 1 58.56 212 SER A C 1
ATOM 1632 O O . SER A 1 212 ? -1.268 -42.688 -37.812 1 58.56 212 SER A O 1
ATOM 1634 N N . GLU A 1 213 ? -2.514 -44.594 -37.625 1 59.41 213 GLU A N 1
ATOM 1635 C CA . GLU A 1 213 ? -2.188 -45 -38.969 1 59.41 213 GLU A CA 1
ATOM 1636 C C . GLU A 1 213 ? -3.168 -44.406 -39.969 1 59.41 213 GLU A C 1
ATOM 1638 O O . GLU A 1 213 ? -4.383 -44.469 -39.781 1 59.41 213 GLU A O 1
ATOM 1643 N N . PRO A 1 214 ? -2.674 -43.75 -40.969 1 73.06 214 PRO A N 1
ATOM 1644 C CA . PRO A 1 214 ? -3.566 -43.219 -42 1 73.06 214 PRO A CA 1
ATOM 1645 C C . PRO A 1 214 ? -4.395 -44.312 -42.688 1 73.06 214 PRO A C 1
ATOM 1647 O O . PRO A 1 214 ? -3.9 -45.438 -42.906 1 73.06 214 PRO A O 1
ATOM 1650 N N . GLN A 1 215 ? -5.566 -44.094 -42.906 1 76.69 215 GLN A N 1
ATOM 1651 C CA . GLN A 1 215 ? -6.488 -45.031 -43.5 1 76.69 215 GLN A CA 1
ATOM 1652 C C . GLN A 1 215 ? -6.699 -44.75 -45 1 76.69 215 GLN A C 1
ATOM 1654 O O . GLN A 1 215 ? -6.816 -43.594 -45.375 1 76.69 215 GLN A O 1
ATOM 1659 N N . SER A 1 216 ? -6.648 -45.812 -45.781 1 78.56 216 SER A N 1
ATOM 1660 C CA . SER A 1 216 ? -6.883 -45.656 -47.219 1 78.56 216 SER A CA 1
ATOM 1661 C C . SER A 1 216 ? -8.352 -45.375 -47.531 1 78.56 216 SER A C 1
ATOM 1663 O O . SER A 1 216 ? -9.234 -45.906 -46.875 1 78.56 216 SER A O 1
ATOM 1665 N N . ARG A 1 217 ? -8.555 -44.5 -48.469 1 85.5 217 ARG A N 1
ATOM 1666 C CA . ARG A 1 217 ? -9.914 -44.156 -48.875 1 85.5 217 ARG A CA 1
ATOM 1667 C C . ARG A 1 217 ? -10.172 -44.688 -50.312 1 85.5 217 ARG A C 1
ATOM 1669 O O . ARG A 1 217 ? -9.289 -44.625 -51.156 1 85.5 217 ARG A O 1
ATOM 1676 N N . SER A 1 218 ? -11.383 -45.375 -50.469 1 81.5 218 SER A N 1
ATOM 1677 C CA . SER A 1 218 ? -11.852 -45.906 -51.75 1 81.5 218 SER A CA 1
ATOM 1678 C C . SER A 1 218 ? -13.336 -45.625 -51.938 1 81.5 218 SER A C 1
ATOM 1680 O O . SER A 1 218 ? -14.055 -45.344 -51 1 81.5 218 SER A O 1
ATOM 1682 N N . PRO A 1 219 ? -13.828 -45.594 -53.156 1 81.75 219 PRO A N 1
ATOM 1683 C CA . PRO A 1 219 ? -15.25 -45.344 -53.406 1 81.75 219 PRO A CA 1
ATOM 1684 C C . PRO A 1 219 ? -16.141 -46.469 -52.906 1 81.75 219 PRO A C 1
ATOM 1686 O O . PRO A 1 219 ? -17.359 -46.281 -52.781 1 81.75 219 PRO A O 1
ATOM 1689 N N . ASP A 1 220 ? -15.484 -47.531 -52.5 1 79.62 220 ASP A N 1
ATOM 1690 C CA . ASP A 1 220 ? -16.297 -48.688 -52.125 1 79.62 220 ASP A CA 1
ATOM 1691 C C . ASP A 1 220 ? -16.656 -48.656 -50.625 1 79.62 220 ASP A C 1
ATOM 1693 O O . ASP A 1 220 ? -15.859 -48.219 -49.812 1 79.62 220 ASP A O 1
ATOM 1697 N N . CYS A 1 221 ? -17.828 -49 -50.375 1 78.81 221 CYS A N 1
ATOM 1698 C CA . CYS A 1 221 ? -18.281 -49.125 -49 1 78.81 221 CYS A CA 1
ATOM 1699 C C . CYS A 1 221 ? -17.797 -50.438 -48.375 1 78.81 221 CYS A C 1
ATOM 1701 O O . CYS A 1 221 ? -18.172 -51.5 -48.812 1 78.81 221 CYS A O 1
ATOM 1703 N N . THR A 1 222 ? -16.906 -50.344 -47.438 1 74 222 THR A N 1
ATOM 1704 C CA . THR A 1 222 ? -16.281 -51.562 -46.906 1 74 222 THR A CA 1
ATOM 1705 C C . THR A 1 222 ? -16.969 -51.969 -45.594 1 74 222 THR A C 1
ATOM 1707 O O . THR A 1 222 ? -17.047 -53.156 -45.281 1 74 222 THR A O 1
ATOM 1710 N N . HIS A 1 223 ? -17.312 -51.062 -44.719 1 73 223 HIS A N 1
ATOM 1711 C CA . HIS A 1 223 ? -17.891 -51.375 -43.406 1 73 223 HIS A CA 1
ATOM 1712 C C . HIS A 1 223 ? -19.219 -50.656 -43.219 1 73 223 HIS A C 1
ATOM 1714 O O . HIS A 1 223 ? -19.484 -49.625 -43.844 1 73 223 HIS A O 1
ATOM 1720 N N . ASP A 1 224 ? -19.969 -51.344 -42.344 1 67.06 224 ASP A N 1
ATOM 1721 C CA . ASP A 1 224 ? -21.25 -50.719 -42 1 67.06 224 ASP A CA 1
ATOM 1722 C C . ASP A 1 224 ? -21.062 -49.531 -41.062 1 67.06 224 ASP A C 1
ATOM 1724 O O . ASP A 1 224 ? -21.891 -48.625 -41.062 1 67.06 224 ASP A O 1
ATOM 1728 N N . ASN A 1 225 ? -20.016 -49.594 -40.406 1 69.44 225 ASN A N 1
ATOM 1729 C CA . ASN A 1 225 ? -19.703 -48.469 -39.562 1 69.44 225 ASN A CA 1
ATOM 1730 C C . ASN A 1 225 ? -19.062 -47.312 -40.312 1 69.44 225 ASN A C 1
ATOM 1732 O O . ASN A 1 225 ? -18.031 -47.469 -40.969 1 69.44 225 ASN A O 1
ATOM 1736 N N . PRO A 1 226 ? -19.734 -46.219 -40.25 1 73.12 226 PRO A N 1
ATOM 1737 C CA . PRO A 1 226 ? -19.234 -45.094 -41.062 1 73.12 226 PRO A CA 1
ATOM 1738 C C . PRO A 1 226 ? -17.812 -44.656 -40.656 1 73.12 226 PRO A C 1
ATOM 1740 O O . PRO A 1 226 ? -17.078 -44.125 -41.5 1 73.12 226 PRO A O 1
ATOM 1743 N N . LEU A 1 227 ? -17.391 -44.938 -39.5 1 73.12 227 LEU A N 1
ATOM 1744 C CA . LEU A 1 227 ? -16.078 -44.5 -39.062 1 73.12 227 LEU A CA 1
ATOM 1745 C C . LEU A 1 227 ? -15 -45.469 -39.562 1 73.12 227 LEU A C 1
ATOM 1747 O O . LEU A 1 227 ? -13.82 -45.094 -39.625 1 73.12 227 LEU A O 1
ATOM 1751 N N . GLU A 1 228 ? -15.492 -46.625 -39.938 1 72.69 228 GLU A N 1
ATOM 1752 C CA . GLU A 1 228 ? -14.523 -47.656 -40.344 1 72.69 228 GLU A CA 1
ATOM 1753 C C . GLU A 1 228 ? -14.531 -47.812 -41.875 1 72.69 228 GLU A C 1
ATOM 1755 O O . GLU A 1 228 ? -13.586 -48.375 -42.438 1 72.69 228 GLU A O 1
ATOM 1760 N N . THR A 1 229 ? -15.586 -47.188 -42.5 1 77.81 229 THR A N 1
ATOM 1761 C CA . THR A 1 229 ? -15.688 -47.406 -43.938 1 77.81 229 THR A CA 1
ATOM 1762 C C . THR A 1 229 ? -14.648 -46.562 -44.688 1 77.81 229 THR A C 1
ATOM 1764 O O . THR A 1 229 ? -14.211 -45.531 -44.188 1 77.81 229 THR A O 1
ATOM 1767 N N . ARG A 1 230 ? -14.305 -47 -45.844 1 81.06 230 ARG A N 1
ATOM 1768 C CA . ARG A 1 230 ? -13.227 -46.375 -46.594 1 81.06 230 ARG A CA 1
ATOM 1769 C C . ARG A 1 230 ? -13.773 -45.344 -47.594 1 81.06 230 ARG A C 1
ATOM 1771 O O . ARG A 1 230 ? -13.016 -44.594 -48.219 1 81.06 230 ARG A O 1
ATOM 1778 N N . ASN A 1 231 ? -15.062 -45.219 -47.719 1 86.25 231 ASN A N 1
ATOM 1779 C CA . ASN A 1 231 ? -15.586 -44.406 -48.812 1 86.25 231 ASN A CA 1
ATOM 1780 C C . ASN A 1 231 ? -15.984 -43 -48.281 1 86.25 231 ASN A C 1
ATOM 1782 O O . ASN A 1 231 ? -16.625 -42.25 -49 1 86.25 231 ASN A O 1
ATOM 1786 N N . VAL A 1 232 ? -15.641 -42.688 -47.062 1 87.88 232 VAL A N 1
ATOM 1787 C CA . VAL A 1 232 ? -15.984 -41.375 -46.531 1 87.88 232 VAL A CA 1
ATOM 1788 C C . VAL A 1 232 ? -14.75 -40.75 -45.875 1 87.88 232 VAL A C 1
ATOM 1790 O O . VAL A 1 232 ? -13.984 -41.406 -45.188 1 87.88 232 VAL A O 1
ATOM 1793 N N . ALA A 1 233 ? -14.508 -39.5 -46.188 1 88.19 233 ALA A N 1
ATOM 1794 C CA . ALA A 1 233 ? -13.523 -38.656 -45.5 1 88.19 233 ALA A CA 1
ATOM 1795 C C . ALA A 1 233 ? -14.195 -37.625 -44.625 1 88.19 233 ALA A C 1
ATOM 1797 O O . ALA A 1 233 ? -15.195 -37.031 -45.031 1 88.19 233 ALA A O 1
ATOM 1798 N N . PHE A 1 234 ? -13.664 -37.438 -43.562 1 88.31 234 PHE A N 1
ATOM 1799 C CA . PHE A 1 234 ? -14.375 -36.656 -42.562 1 88.31 234 PHE A CA 1
ATOM 1800 C C . PHE A 1 234 ? -13.781 -35.25 -42.469 1 88.31 234 PHE A C 1
ATOM 1802 O O . PHE A 1 234 ? -12.578 -35.094 -42.656 1 88.31 234 PHE A O 1
ATOM 1809 N N . PHE A 1 235 ? -14.641 -34.406 -42 1 85.25 235 PHE A N 1
ATOM 1810 C CA . PHE A 1 235 ? -14.305 -33 -41.75 1 85.25 235 PHE A CA 1
ATOM 1811 C C . PHE A 1 235 ? -13.164 -32.875 -40.75 1 85.25 235 PHE A C 1
ATOM 1813 O O . PHE A 1 235 ? -13.156 -33.562 -39.719 1 85.25 235 PHE A O 1
ATOM 1820 N N . SER A 1 236 ? -12.07 -32 -41.031 1 78 236 SER A N 1
ATOM 1821 C CA . SER A 1 236 ? -10.961 -31.578 -40.188 1 78 236 SER A CA 1
ATOM 1822 C C . SER A 1 236 ? -9.906 -32.656 -40.062 1 78 236 SER A C 1
ATOM 1824 O O . SER A 1 236 ? -8.992 -32.562 -39.25 1 78 236 SER A O 1
ATOM 1826 N N . THR A 1 237 ? -10.07 -33.781 -40.844 1 79.88 237 THR A N 1
ATOM 1827 C CA . THR A 1 237 ? -8.992 -34.75 -40.938 1 79.88 237 THR A CA 1
ATOM 1828 C C . THR A 1 237 ? -8.008 -34.344 -42.031 1 79.88 237 THR A C 1
ATOM 1830 O O . THR A 1 237 ? -8.297 -33.438 -42.844 1 79.88 237 THR A O 1
ATOM 1833 N N . ASN A 1 238 ? -6.836 -34.906 -42.062 1 79.06 238 ASN A N 1
ATOM 1834 C CA . ASN A 1 238 ? -5.805 -34.531 -43.031 1 79.06 238 ASN A CA 1
ATOM 1835 C C . ASN A 1 238 ? -5.539 -35.625 -44.062 1 79.06 238 ASN A C 1
ATOM 1837 O O . ASN A 1 238 ? -5.395 -36.781 -43.719 1 79.06 238 ASN A O 1
ATOM 1841 N N . CYS A 1 239 ? -5.59 -35.156 -45.312 1 78.69 239 CYS A N 1
ATOM 1842 C CA . CYS A 1 239 ? -5.129 -36.031 -46.375 1 78.69 239 CYS A CA 1
ATOM 1843 C C . CYS A 1 239 ? -3.605 -36.094 -46.406 1 78.69 239 CYS A C 1
ATOM 1845 O O . CYS A 1 239 ? -2.943 -35.094 -46.656 1 78.69 239 CYS A O 1
ATOM 1847 N N . VAL A 1 240 ? -3.125 -37.156 -46.125 1 71.69 240 VAL A N 1
ATOM 1848 C CA . VAL A 1 240 ? -1.676 -37.281 -46 1 71.69 240 VAL A CA 1
ATOM 1849 C C . VAL A 1 240 ? -1.063 -37.594 -47.375 1 71.69 240 VAL A C 1
ATOM 1851 O O . VAL A 1 240 ? 0.031 -37.125 -47.688 1 71.69 240 VAL A O 1
ATOM 1854 N N . GLU A 1 241 ? -1.787 -38.531 -48.156 1 70.12 241 GLU A N 1
ATOM 1855 C CA . GLU A 1 241 ? -1.25 -38.938 -49.438 1 70.12 241 GLU A CA 1
ATOM 1856 C C . GLU A 1 241 ? -2.361 -39.094 -50.469 1 70.12 241 GLU A C 1
ATOM 1858 O O . GLU A 1 241 ? -3.508 -39.375 -50.125 1 70.12 241 GLU A O 1
ATOM 1863 N N . GLY A 1 242 ? -1.88 -38.844 -51.75 1 74.69 242 GLY A N 1
ATOM 1864 C CA . GLY A 1 242 ? -2.766 -39.125 -52.844 1 74.69 242 GLY A CA 1
ATOM 1865 C C . GLY A 1 242 ? -3.742 -38 -53.156 1 74.69 242 GLY A C 1
ATOM 1866 O O . GLY A 1 242 ? -3.529 -36.844 -52.719 1 74.69 242 GLY A O 1
ATOM 1867 N N . THR A 1 243 ? -4.59 -38.312 -54.062 1 81.31 243 THR A N 1
ATOM 1868 C CA . THR A 1 243 ? -5.641 -37.375 -54.469 1 81.31 243 THR A CA 1
ATOM 1869 C C . THR A 1 243 ? -6.996 -38.062 -54.469 1 81.31 243 THR A C 1
ATOM 1871 O O . THR A 1 243 ? -7.078 -39.281 -54.719 1 81.31 243 THR A O 1
ATOM 1874 N N . ALA A 1 244 ? -7.887 -37.344 -54 1 87 244 ALA A N 1
ATOM 1875 C CA . ALA A 1 244 ? -9.242 -37.875 -54.062 1 87 244 ALA A CA 1
ATOM 1876 C C . ALA A 1 244 ? -10.25 -36.781 -54.469 1 87 244 ALA A C 1
ATOM 1878 O O . ALA A 1 244 ? -10.008 -35.594 -54.219 1 87 244 ALA A O 1
ATOM 1879 N N . ARG A 1 245 ? -11.227 -37.281 -55.219 1 87.88 245 ARG A N 1
ATOM 1880 C CA . ARG A 1 245 ? -12.375 -36.438 -55.531 1 87.88 245 ARG A CA 1
ATOM 1881 C C . ARG A 1 245 ? -13.641 -37 -54.875 1 87.88 245 ARG A C 1
ATOM 1883 O O . ARG A 1 245 ? -13.859 -38.219 -54.844 1 87.88 245 ARG A O 1
ATOM 1890 N N . GLY A 1 246 ? -14.289 -36.125 -54.219 1 89.12 246 GLY A N 1
ATOM 1891 C CA . GLY A 1 246 ? -15.492 -36.562 -53.531 1 89.12 246 GLY A CA 1
ATOM 1892 C C . GLY A 1 246 ? -16.562 -35.5 -53.469 1 89.12 246 GLY A C 1
ATOM 1893 O O . GLY A 1 246 ? -16.312 -34.344 -53.781 1 89.12 246 GLY A O 1
ATOM 1894 N N . ILE A 1 247 ? -17.766 -35.969 -53.156 1 87.94 247 ILE A N 1
ATOM 1895 C CA . ILE A 1 247 ? -18.922 -35.094 -53.031 1 87.94 247 ILE A CA 1
ATOM 1896 C C . ILE A 1 247 ? -19.188 -34.812 -51.562 1 87.94 247 ILE A C 1
ATOM 1898 O O . ILE A 1 247 ? -19.172 -35.719 -50.719 1 87.94 247 ILE A O 1
ATOM 1902 N N . VAL A 1 248 ? -19.438 -33.531 -51.281 1 90.62 248 VAL A N 1
ATOM 1903 C CA . VAL A 1 248 ? -19.719 -33.125 -49.906 1 90.62 248 VAL A CA 1
ATOM 1904 C C . VAL A 1 248 ? -21.109 -33.625 -49.5 1 90.62 248 VAL A C 1
ATOM 1906 O O . VAL A 1 248 ? -22.094 -33.344 -50.188 1 90.62 248 VAL A O 1
ATOM 1909 N N . ILE A 1 249 ? -21.172 -34.281 -48.406 1 86.56 249 ILE A N 1
ATOM 1910 C CA . ILE A 1 249 ? -22.453 -34.844 -47.969 1 86.56 249 ILE A CA 1
ATOM 1911 C C . ILE A 1 249 ? -23 -34.031 -46.812 1 86.56 249 ILE A C 1
ATOM 1913 O O . ILE A 1 249 ? -24.188 -33.75 -46.719 1 86.56 249 ILE A O 1
ATOM 1917 N N . CYS A 1 250 ? -22.156 -33.719 -45.875 1 88.25 250 CYS A N 1
ATOM 1918 C CA . CYS A 1 250 ? -22.578 -32.938 -44.688 1 88.25 250 CYS A CA 1
ATOM 1919 C C . CYS A 1 250 ? -21.641 -31.766 -44.469 1 88.25 250 CYS A C 1
ATOM 1921 O O . CYS A 1 250 ? -20.438 -31.859 -44.719 1 88.25 250 CYS A O 1
ATOM 1923 N N . THR A 1 251 ? -22.203 -30.641 -44.031 1 88.12 251 THR A N 1
ATOM 1924 C CA . THR A 1 251 ? -21.422 -29.453 -43.719 1 88.12 251 THR A CA 1
ATOM 1925 C C . THR A 1 251 ? -21.75 -28.938 -42.312 1 88.12 251 THR A C 1
ATOM 1927 O O . THR A 1 251 ? -22.812 -29.234 -41.781 1 88.12 251 THR A O 1
ATOM 1930 N N . GLY A 1 252 ? -20.703 -28.312 -41.75 1 83.62 252 GLY A N 1
ATOM 1931 C CA . GLY A 1 252 ? -20.906 -27.625 -40.469 1 83.62 252 GLY A CA 1
ATOM 1932 C C . GLY A 1 252 ? -21.266 -28.562 -39.344 1 83.62 252 GLY A C 1
ATOM 1933 O O . GLY A 1 252 ? -20.578 -29.562 -39.094 1 83.62 252 GLY A O 1
ATOM 1934 N N . ASP A 1 253 ? -22.453 -28.375 -38.656 1 83 253 ASP A N 1
ATOM 1935 C CA . ASP A 1 253 ? -22.891 -29.109 -37.469 1 83 253 ASP A CA 1
ATOM 1936 C C . ASP A 1 253 ? -23.422 -30.484 -37.844 1 83 253 ASP A C 1
ATOM 1938 O O . ASP A 1 253 ? -23.547 -31.375 -36.969 1 83 253 ASP A O 1
ATOM 1942 N N . ARG A 1 254 ? -23.578 -30.688 -39.094 1 82.31 254 ARG A N 1
ATOM 1943 C CA . ARG A 1 254 ? -24.156 -31.953 -39.562 1 82.31 254 ARG A CA 1
ATOM 1944 C C . ARG A 1 254 ? -23.062 -32.969 -39.844 1 82.31 254 ARG A C 1
ATOM 1946 O O . ARG A 1 254 ? -23.344 -34.156 -40.094 1 82.31 254 ARG A O 1
ATOM 1953 N N . THR A 1 255 ? -21.844 -32.5 -39.844 1 85.06 255 THR A N 1
ATOM 1954 C CA . THR A 1 255 ? -20.734 -33.406 -40.031 1 85.06 255 THR A CA 1
ATOM 1955 C C . THR A 1 255 ? -20.531 -34.281 -38.812 1 85.06 255 THR A C 1
ATOM 1957 O O . THR A 1 255 ? -21.156 -34.031 -37.75 1 85.06 255 THR A O 1
ATOM 1960 N N . VAL A 1 256 ? -19.75 -35.312 -38.969 1 79.56 256 VAL A N 1
ATOM 1961 C CA . VAL A 1 256 ? -19.453 -36.156 -37.812 1 79.56 256 VAL A CA 1
ATOM 1962 C C . VAL A 1 256 ? -18.766 -35.344 -36.719 1 79.56 256 VAL A C 1
ATOM 1964 O O . VAL A 1 256 ? -19.125 -35.438 -35.562 1 79.56 256 VAL A O 1
ATOM 1967 N N . MET A 1 257 ? -17.859 -34.562 -37.219 1 80.06 257 MET A N 1
ATOM 1968 C CA . MET A 1 257 ? -17.188 -33.688 -36.281 1 80.06 257 MET A CA 1
ATOM 1969 C C . MET A 1 257 ? -18.172 -32.688 -35.688 1 80.06 257 MET A C 1
ATOM 1971 O O . MET A 1 257 ? -18.094 -32.375 -34.5 1 80.06 257 MET A O 1
ATOM 1975 N N . GLY A 1 258 ? -18.969 -32.156 -36.438 1 78.25 258 GLY A N 1
ATOM 1976 C CA . GLY A 1 258 ? -19.984 -31.234 -35.969 1 78.25 258 GLY A CA 1
ATOM 1977 C C . GLY A 1 258 ? -20.938 -31.844 -34.969 1 78.25 258 GLY A C 1
ATOM 1978 O O . GLY A 1 258 ? -21.297 -31.203 -33.969 1 78.25 258 GLY A O 1
ATOM 1979 N N . ARG A 1 259 ? -21.266 -33.031 -35.156 1 77.62 259 ARG A N 1
ATOM 1980 C CA . ARG A 1 259 ? -22.156 -33.75 -34.219 1 77.62 259 ARG A CA 1
ATOM 1981 C C . ARG A 1 259 ? -21.469 -33.969 -32.875 1 77.62 259 ARG A C 1
ATOM 1983 O O . ARG A 1 259 ? -22.094 -33.844 -31.828 1 77.62 259 ARG A O 1
ATOM 1990 N N . ILE A 1 260 ? -20.234 -34.344 -33.031 1 73.75 260 ILE A N 1
ATOM 1991 C CA . ILE A 1 260 ? -19.469 -34.562 -31.797 1 73.75 260 ILE A CA 1
ATOM 1992 C C . ILE A 1 260 ? -19.328 -33.219 -31.062 1 73.75 260 ILE A C 1
ATOM 1994 O O . ILE A 1 260 ? -19.453 -33.156 -29.844 1 73.75 260 ILE A O 1
ATOM 1998 N N . ALA A 1 261 ? -19.094 -32.219 -31.891 1 75.06 261 ALA A N 1
ATOM 1999 C CA . ALA A 1 261 ? -18.984 -30.891 -31.297 1 75.06 261 ALA A CA 1
ATOM 2000 C C . ALA A 1 261 ? -20.281 -30.469 -30.641 1 75.06 261 ALA A C 1
ATOM 2002 O O . ALA A 1 261 ? -20.281 -29.859 -29.562 1 75.06 261 ALA A O 1
ATOM 2003 N N . THR A 1 262 ? -21.344 -30.766 -31.281 1 75.62 262 THR A N 1
ATOM 2004 C CA . THR A 1 262 ? -22.656 -30.406 -30.734 1 75.62 262 THR A CA 1
ATOM 2005 C C . THR A 1 262 ? -22.953 -31.234 -29.484 1 75.62 262 THR A C 1
ATOM 2007 O O . THR A 1 262 ? -23.531 -30.719 -28.531 1 75.62 262 THR A O 1
ATOM 2010 N N . LEU A 1 263 ? -22.562 -32.469 -29.562 1 71.69 263 LEU A N 1
ATOM 2011 C CA . LEU A 1 263 ? -22.688 -33.281 -28.375 1 71.69 263 LEU A CA 1
ATOM 2012 C C . LEU A 1 263 ? -21.891 -32.688 -27.219 1 71.69 263 LEU A C 1
ATOM 2014 O O . LEU A 1 263 ? -22.375 -32.656 -26.094 1 71.69 263 LEU A O 1
ATOM 2018 N N . THR A 1 264 ? -20.688 -32.344 -27.562 1 75.38 264 THR A N 1
ATOM 2019 C CA . THR A 1 264 ? -19.812 -31.766 -26.562 1 75.38 264 THR A CA 1
ATOM 2020 C C . THR A 1 264 ? -20.406 -30.469 -25.984 1 75.38 264 THR A C 1
ATOM 2022 O O . THR A 1 264 ? -20.391 -30.25 -24.781 1 75.38 264 THR A O 1
ATOM 2025 N N . SER A 1 265 ? -20.828 -29.609 -26.828 1 71.88 265 SER A N 1
ATOM 2026 C CA . SER A 1 265 ? -21.359 -28.328 -26.406 1 71.88 265 SER A CA 1
ATOM 2027 C C . SER A 1 265 ? -22.656 -28.5 -25.609 1 71.88 265 SER A C 1
ATOM 2029 O O . SER A 1 265 ? -22.984 -27.672 -24.75 1 71.88 265 SER A O 1
ATOM 2031 N N . GLY A 1 266 ? -23.391 -29.484 -25.859 1 65.62 266 GLY A N 1
ATOM 2032 C CA . GLY A 1 266 ? -24.672 -29.719 -25.219 1 65.62 266 GLY A CA 1
ATOM 2033 C C . GLY A 1 266 ? -24.531 -30.359 -23.844 1 65.62 266 GLY A C 1
ATOM 2034 O O . GLY A 1 266 ? -25.484 -30.375 -23.062 1 65.62 266 GLY A O 1
ATOM 2035 N N . LEU A 1 267 ? -23.438 -30.906 -23.562 1 64.06 267 LEU A N 1
ATOM 2036 C CA . LEU A 1 267 ? -23.219 -31.547 -22.281 1 64.06 267 LEU A CA 1
ATOM 2037 C C . LEU A 1 267 ? -23.109 -30.5 -21.156 1 64.06 267 LEU A C 1
ATOM 2039 O O . LEU A 1 267 ? -22.469 -29.453 -21.344 1 64.06 267 LEU A O 1
ATOM 2043 N N . GLU A 1 268 ? -23.984 -30.562 -20.219 1 63.28 268 GLU A N 1
ATOM 2044 C CA . GLU A 1 268 ? -23.938 -29.672 -19.062 1 63.28 268 GLU A CA 1
ATOM 2045 C C . GLU A 1 268 ? -22.781 -30 -18.141 1 63.28 268 GLU A C 1
ATOM 2047 O O . GLU A 1 268 ? -22.562 -31.172 -17.812 1 63.28 268 GLU A O 1
ATOM 2052 N N . THR A 1 269 ? -21.828 -29.062 -18.125 1 63.44 269 THR A N 1
ATOM 2053 C CA . THR A 1 269 ? -20.719 -29.266 -17.188 1 63.44 269 THR A CA 1
ATOM 2054 C C . THR A 1 269 ? -21.172 -29.062 -15.758 1 63.44 269 THR A C 1
ATOM 2056 O O . THR A 1 269 ? -21.875 -28.094 -15.461 1 63.44 269 THR A O 1
ATOM 2059 N N . GLY A 1 270 ? -21.406 -30.156 -15.062 1 64.31 270 GLY A N 1
ATOM 2060 C CA . GLY A 1 270 ? -21.719 -30 -13.656 1 64.31 270 GLY A CA 1
ATOM 2061 C C . GLY A 1 270 ? -20.766 -29.094 -12.914 1 64.31 270 GLY A C 1
ATOM 2062 O O . GLY A 1 270 ? -19.75 -28.672 -13.469 1 64.31 270 GLY A O 1
ATOM 2063 N N . LYS A 1 271 ? -21.156 -28.578 -11.766 1 77.25 271 LYS A N 1
ATOM 2064 C CA . LYS A 1 271 ? -20.297 -27.766 -10.914 1 77.25 271 LYS A CA 1
ATOM 2065 C C . LYS A 1 271 ? -19.125 -28.578 -10.383 1 77.25 271 LYS A C 1
ATOM 2067 O O . LYS A 1 271 ? -19.234 -29.781 -10.164 1 77.25 271 LYS A O 1
ATOM 2072 N N . THR A 1 272 ? -18.047 -27.969 -10.258 1 78.38 272 THR A N 1
ATOM 2073 C CA . THR A 1 272 ? -16.859 -28.609 -9.703 1 78.38 272 THR A CA 1
ATOM 2074 C C . THR A 1 272 ? -17.047 -28.922 -8.227 1 78.38 272 THR A C 1
ATOM 2076 O O . THR A 1 272 ? -17.891 -28.297 -7.555 1 78.38 272 THR A O 1
ATOM 2079 N N . PRO A 1 273 ? -16.422 -29.891 -7.77 1 79.69 273 PRO A N 1
ATOM 2080 C CA . PRO A 1 273 ? -16.547 -30.234 -6.348 1 79.69 273 PRO A CA 1
ATOM 2081 C C . PRO A 1 273 ? -16.219 -29.062 -5.434 1 79.69 273 PRO A C 1
ATOM 2083 O O . PRO A 1 273 ? -16.922 -28.844 -4.434 1 79.69 273 PRO A O 1
ATOM 2086 N N . ILE A 1 274 ? -15.234 -28.328 -5.695 1 82.56 274 ILE A N 1
ATOM 2087 C CA . ILE A 1 274 ? -14.867 -27.203 -4.836 1 82.56 274 ILE A CA 1
ATOM 2088 C C . ILE A 1 274 ? -15.953 -26.125 -4.898 1 82.56 274 ILE A C 1
ATOM 2090 O O . ILE A 1 274 ? -16.25 -25.484 -3.896 1 82.56 274 ILE A O 1
ATOM 2094 N N . ALA A 1 275 ? -16.531 -25.906 -6.117 1 82.38 275 ALA A N 1
ATOM 2095 C CA . ALA A 1 275 ? -17.609 -24.938 -6.25 1 82.38 275 ALA A CA 1
ATOM 2096 C C . ALA A 1 275 ? -18.812 -25.344 -5.41 1 82.38 275 ALA A C 1
ATOM 2098 O O . ALA A 1 275 ? -19.453 -24.5 -4.773 1 82.38 275 ALA A O 1
ATOM 2099 N N . LYS A 1 276 ? -19.047 -26.594 -5.398 1 84.81 276 LYS A N 1
ATOM 2100 C CA . LYS A 1 276 ? -20.156 -27.109 -4.586 1 84.81 276 LYS A CA 1
ATOM 2101 C C . LYS A 1 276 ? -19.859 -26.922 -3.098 1 84.81 276 LYS A C 1
ATOM 2103 O O . LYS A 1 276 ? -20.766 -26.562 -2.33 1 84.81 276 LYS A O 1
ATOM 2108 N N . GLU A 1 277 ? -18.734 -27.141 -2.773 1 84.88 277 GLU A N 1
ATOM 2109 C CA . GLU A 1 277 ? -18.359 -27 -1.368 1 84.88 277 GLU A CA 1
ATOM 2110 C C . GLU A 1 277 ? -18.375 -25.531 -0.935 1 84.88 277 GLU A C 1
ATOM 2112 O O . GLU A 1 277 ? -18.812 -25.219 0.174 1 84.88 277 GLU A O 1
ATOM 2117 N N . ILE A 1 278 ? -17.875 -24.719 -1.772 1 81.62 278 ILE A N 1
ATOM 2118 C CA . ILE A 1 278 ? -17.875 -23.297 -1.473 1 81.62 278 ILE A CA 1
ATOM 2119 C C . ILE A 1 278 ? -19.312 -22.797 -1.359 1 81.62 278 ILE A C 1
ATOM 2121 O O . ILE A 1 278 ? -19.641 -22.031 -0.457 1 81.62 278 ILE A O 1
ATOM 2125 N N . GLU A 1 279 ? -20.172 -23.266 -2.26 1 84.5 279 GLU A N 1
ATOM 2126 C CA . GLU A 1 279 ? -21.578 -22.875 -2.215 1 84.5 279 GLU A CA 1
ATOM 2127 C C . GLU A 1 279 ? -22.25 -23.375 -0.938 1 84.5 279 GLU A C 1
ATOM 2129 O O . GLU A 1 279 ? -23.062 -22.672 -0.332 1 84.5 279 GLU A O 1
ATOM 2134 N N . HIS A 1 280 ? -21.922 -24.547 -0.645 1 85.56 280 HIS A N 1
ATOM 2135 C CA . HIS A 1 280 ? -22.453 -25.109 0.597 1 85.56 280 HIS A CA 1
ATOM 2136 C C . HIS A 1 280 ? -21.984 -24.297 1.804 1 85.56 280 HIS A C 1
ATOM 2138 O O . HIS A 1 280 ? -22.766 -24.016 2.713 1 85.56 280 HIS A O 1
ATOM 2144 N N . PHE A 1 281 ? -20.859 -24.016 1.84 1 85.31 281 PHE A N 1
ATOM 2145 C CA . PHE A 1 281 ? -20.266 -23.219 2.904 1 85.31 281 PHE A CA 1
ATOM 2146 C C . PHE A 1 281 ? -20.938 -21.844 2.992 1 85.31 281 PHE A C 1
ATOM 2148 O O . PHE A 1 281 ? -21.281 -21.391 4.082 1 85.31 281 PHE A O 1
ATOM 2155 N N . ILE A 1 282 ? -21.094 -21.203 1.868 1 83.19 282 ILE A N 1
ATOM 2156 C CA . ILE A 1 282 ? -21.719 -19.891 1.806 1 83.19 282 ILE A CA 1
ATOM 2157 C C . ILE A 1 282 ? -23.156 -19.984 2.332 1 83.19 282 ILE A C 1
ATOM 2159 O O . ILE A 1 282 ? -23.594 -19.109 3.09 1 83.19 282 ILE A O 1
ATOM 2163 N N . HIS A 1 283 ? -23.828 -21.062 2.039 1 87.12 283 HIS A N 1
ATOM 2164 C CA . HIS A 1 283 ? -25.203 -21.234 2.477 1 87.12 283 HIS A CA 1
ATOM 2165 C C . HIS A 1 283 ? -25.281 -21.438 3.986 1 87.12 283 HIS A C 1
ATOM 2167 O O . HIS A 1 283 ? -26.172 -20.906 4.641 1 87.12 283 HIS A O 1
ATOM 2173 N N . ILE A 1 284 ? -24.328 -22.109 4.453 1 86.44 284 ILE A N 1
ATOM 2174 C CA . ILE A 1 284 ? -24.328 -22.375 5.887 1 86.44 284 ILE A CA 1
ATOM 2175 C C . ILE A 1 284 ? -24.016 -21.094 6.656 1 86.44 284 ILE A C 1
ATOM 2177 O O . ILE A 1 284 ? -24.719 -20.75 7.617 1 86.44 284 ILE A O 1
ATOM 2181 N N . ILE A 1 285 ? -22.984 -20.453 6.289 1 86.75 285 ILE A N 1
ATOM 2182 C CA . ILE A 1 285 ? -22.578 -19.234 6.988 1 86.75 285 ILE A CA 1
ATOM 2183 C C . ILE A 1 285 ? -23.656 -18.172 6.867 1 86.75 285 ILE A C 1
ATOM 2185 O O . ILE A 1 285 ? -23.953 -17.469 7.836 1 86.75 285 ILE A O 1
ATOM 2189 N N . THR A 1 286 ? -24.266 -18.062 5.699 1 87.88 286 THR A N 1
ATOM 2190 C CA . THR A 1 286 ? -25.359 -17.125 5.496 1 87.88 286 THR A CA 1
ATOM 2191 C C . THR A 1 286 ? -26.562 -17.5 6.363 1 87.88 286 THR A C 1
ATOM 2193 O O . THR A 1 286 ? -27.188 -16.625 6.969 1 87.88 286 THR A O 1
ATOM 2196 N N . GLY A 1 287 ? -26.828 -18.766 6.379 1 88.81 287 GLY A N 1
ATOM 2197 C CA . GLY A 1 287 ? -27.922 -19.234 7.219 1 88.81 287 GLY A CA 1
ATOM 2198 C C . GLY A 1 287 ? -27.703 -18.938 8.688 1 88.81 287 GLY A C 1
ATOM 2199 O O . GLY A 1 287 ? -28.609 -18.453 9.367 1 88.81 287 GLY A O 1
ATOM 2200 N N . VAL A 1 288 ? -26.531 -19.078 9.141 1 88.56 288 VAL A N 1
ATOM 2201 C CA . VAL A 1 288 ? -26.203 -18.828 10.539 1 88.56 288 VAL A CA 1
ATOM 2202 C C . VAL A 1 288 ? -26.219 -17.312 10.805 1 88.56 288 VAL A C 1
ATOM 2204 O O . VAL A 1 288 ? -26.734 -16.875 11.836 1 88.56 288 VAL A O 1
ATOM 2207 N N . ALA A 1 289 ? -25.688 -16.562 9.898 1 89.31 289 ALA A N 1
ATOM 2208 C CA . ALA A 1 289 ? -25.641 -15.109 10.047 1 89.31 289 ALA A CA 1
ATOM 2209 C C . ALA A 1 289 ? -27.047 -14.523 10.102 1 89.31 289 ALA A C 1
ATOM 2211 O O . ALA A 1 289 ? -27.359 -13.703 10.977 1 89.31 289 ALA A O 1
ATOM 2212 N N . VAL A 1 290 ? -27.953 -14.969 9.242 1 88.75 290 VAL A N 1
ATOM 2213 C CA . VAL A 1 290 ? -29.312 -14.469 9.18 1 88.75 290 VAL A CA 1
ATOM 2214 C C . VAL A 1 290 ? -30.094 -14.945 10.406 1 88.75 290 VAL A C 1
ATOM 2216 O O . VAL A 1 290 ? -30.875 -14.18 10.992 1 88.75 290 VAL A O 1
ATOM 2219 N N . PHE A 1 291 ? -29.844 -16.156 10.82 1 92.25 291 PHE A N 1
ATOM 2220 C CA . PHE A 1 291 ? -30.531 -16.703 11.992 1 92.25 291 PHE A CA 1
ATOM 2221 C C . PHE A 1 291 ? -30.172 -15.914 13.242 1 92.25 291 PHE A C 1
ATOM 2223 O O . PHE A 1 291 ? -31.047 -15.484 13.992 1 92.25 291 PHE A O 1
ATOM 2230 N N . LEU A 1 292 ? -28.891 -15.695 13.422 1 89.69 292 LEU A N 1
ATOM 2231 C CA . LEU A 1 292 ? -28.438 -14.945 14.594 1 89.69 292 LEU A CA 1
ATOM 2232 C C . LEU A 1 292 ? -28.859 -13.484 14.508 1 89.69 292 LEU A C 1
ATOM 2234 O O . LEU A 1 292 ? -29.281 -12.898 15.508 1 89.69 292 LEU A O 1
ATOM 2238 N N . GLY A 1 293 ? -28.781 -12.938 13.297 1 89 293 GLY A N 1
ATOM 2239 C CA . GLY A 1 293 ? -29.188 -11.562 13.094 1 89 293 GLY A CA 1
ATOM 2240 C C . GLY A 1 293 ? -30.656 -11.328 13.414 1 89 293 GLY A C 1
ATOM 2241 O O . GLY A 1 293 ? -31 -10.422 14.164 1 89 293 GLY A O 1
ATOM 2242 N N . VAL A 1 294 ? -31.531 -12.188 12.953 1 89.94 294 VAL A N 1
ATOM 2243 C CA . VAL A 1 294 ? -32.969 -12.039 13.141 1 89.94 294 VAL A CA 1
ATOM 2244 C C . VAL A 1 294 ? -33.344 -12.344 14.594 1 89.94 294 VAL A C 1
ATOM 2246 O O . VAL A 1 294 ? -34.156 -11.648 15.188 1 89.94 294 VAL A O 1
ATOM 2249 N N . THR A 1 295 ? -32.688 -13.344 15.133 1 91.38 295 THR A N 1
ATOM 2250 C CA . THR A 1 295 ? -32.969 -13.695 16.516 1 91.38 295 THR A CA 1
ATOM 2251 C C . THR A 1 295 ? -32.625 -12.539 17.453 1 91.38 295 THR A C 1
ATOM 2253 O O . THR A 1 295 ? -33.438 -12.18 18.328 1 91.38 295 THR A O 1
ATOM 2256 N N . PHE A 1 296 ? -31.609 -11.961 17.219 1 86.94 296 PHE A N 1
ATOM 2257 C CA . PHE A 1 296 ? -31.188 -10.883 18.109 1 86.94 296 PHE A CA 1
ATOM 2258 C C . PHE A 1 296 ? -31.922 -9.594 17.797 1 86.94 296 PHE A C 1
ATOM 2260 O O . PHE A 1 296 ? -32.062 -8.711 18.641 1 86.94 296 PHE A O 1
ATOM 2267 N N . PHE A 1 297 ? -32.406 -9.453 16.562 1 89.5 297 PHE A N 1
ATOM 2268 C CA . PHE A 1 297 ? -33.312 -8.344 16.219 1 89.5 297 PHE A CA 1
ATOM 2269 C C . PHE A 1 297 ? -34.594 -8.406 17.047 1 89.5 297 PHE A C 1
ATOM 2271 O O . PHE A 1 297 ? -35 -7.406 17.641 1 89.5 297 PHE A O 1
ATOM 2278 N N . VAL A 1 298 ? -35.094 -9.602 17.141 1 91.31 298 VAL A N 1
ATOM 2279 C CA . VAL A 1 298 ? -36.312 -9.797 17.891 1 91.31 298 VAL A CA 1
ATOM 2280 C C . VAL A 1 298 ? -36.062 -9.609 19.391 1 91.31 298 VAL A C 1
ATOM 2282 O O . VAL A 1 298 ? -36.844 -8.961 20.078 1 91.31 298 VAL A O 1
ATOM 2285 N N . LEU A 1 299 ? -34.969 -10.086 19.781 1 88.69 299 LEU A N 1
ATOM 2286 C CA . LEU A 1 299 ? -34.594 -9.938 21.188 1 88.69 299 LEU A CA 1
ATOM 2287 C C . LEU A 1 299 ? -34.406 -8.469 21.547 1 88.69 299 LEU A C 1
ATOM 2289 O O . LEU A 1 299 ? -34.75 -8.047 22.641 1 88.69 299 LEU A O 1
ATOM 2293 N N . ALA A 1 300 ? -33.812 -7.75 20.656 1 86.62 300 ALA A N 1
ATOM 2294 C CA . ALA A 1 300 ? -33.594 -6.328 20.875 1 86.62 300 ALA A CA 1
ATOM 2295 C C . ALA A 1 300 ? -34.906 -5.578 21.016 1 86.62 300 ALA A C 1
ATOM 2297 O O . ALA A 1 300 ? -35.062 -4.695 21.859 1 86.62 300 ALA A O 1
ATOM 2298 N N . LEU A 1 301 ? -35.906 -5.953 20.281 1 88 301 LEU A N 1
ATOM 2299 C CA . LEU A 1 301 ? -37.219 -5.328 20.344 1 88 301 LEU A CA 1
ATOM 2300 C C . LEU A 1 301 ? -37.938 -5.676 21.656 1 88 301 LEU A C 1
ATOM 2302 O O . LEU A 1 301 ? -38.562 -4.82 22.266 1 88 301 LEU A O 1
ATOM 2306 N N . ILE A 1 302 ? -37.688 -6.844 22.094 1 88.88 302 ILE A N 1
ATOM 2307 C CA . ILE A 1 302 ? -38.312 -7.305 23.328 1 88.88 302 ILE A CA 1
ATOM 2308 C C . ILE A 1 302 ? -37.688 -6.57 24.516 1 88.88 302 ILE A C 1
ATOM 2310 O O . ILE A 1 302 ? -38.406 -6.234 25.469 1 88.88 302 ILE A O 1
ATOM 2314 N N . LEU A 1 303 ? -36.469 -6.242 24.438 1 84.25 303 LEU A N 1
ATOM 2315 C CA . LEU A 1 303 ? -35.75 -5.598 25.547 1 84.25 303 LEU A CA 1
ATOM 2316 C C . LEU A 1 303 ? -36 -4.094 25.547 1 84.25 303 LEU A C 1
ATOM 2318 O O . LEU A 1 303 ? -35.531 -3.379 26.422 1 84.25 303 LEU A O 1
ATOM 2322 N N . GLY A 1 304 ? -36.75 -3.531 24.578 1 78.75 304 GLY A N 1
ATOM 2323 C CA . GLY A 1 304 ? -37.219 -2.154 24.625 1 78.75 304 GLY A CA 1
ATOM 2324 C C . GLY A 1 304 ? -36.375 -1.212 23.797 1 78.75 304 GLY A C 1
ATOM 2325 O O . GLY A 1 304 ? -36.469 0.009 23.922 1 78.75 304 GLY A O 1
ATOM 2326 N N . TYR A 1 305 ? -35.531 -1.82 22.938 1 78.38 305 TYR A N 1
ATOM 2327 C CA . TYR A 1 305 ? -34.75 -0.956 22.062 1 78.38 305 TYR A CA 1
ATOM 2328 C C . TYR A 1 305 ? -35.594 -0.409 20.922 1 78.38 305 TYR A C 1
ATOM 2330 O O . TYR A 1 305 ? -36.625 -0.98 20.578 1 78.38 305 TYR A O 1
ATOM 2338 N N . SER A 1 306 ? -35.156 0.789 20.422 1 80.62 306 SER A N 1
ATOM 2339 C CA . SER A 1 306 ? -35.844 1.341 19.25 1 80.62 306 SER A CA 1
ATOM 2340 C C . SER A 1 306 ? -35.625 0.471 18.016 1 80.62 306 SER A C 1
ATOM 2342 O O . SER A 1 306 ? -34.656 -0.284 17.953 1 80.62 306 SER A O 1
ATOM 2344 N N . TRP A 1 307 ? -36.531 0.502 17.188 1 82.94 307 TRP A N 1
ATOM 2345 C CA . TRP A 1 307 ? -36.469 -0.299 15.969 1 82.94 307 TRP A CA 1
ATOM 2346 C C . TRP A 1 307 ? -35.219 0.043 15.172 1 82.94 307 TRP A C 1
ATOM 2348 O O . TRP A 1 307 ? -34.594 -0.836 14.562 1 82.94 307 TRP A O 1
ATOM 2358 N N . LEU A 1 308 ? -34.781 1.296 15.164 1 78.19 308 LEU A N 1
ATOM 2359 C CA . LEU A 1 308 ? -33.594 1.716 14.43 1 78.19 308 LEU A CA 1
ATOM 2360 C C . LEU A 1 308 ? -32.344 1.124 15.047 1 78.19 308 LEU A C 1
ATOM 2362 O O . LEU A 1 308 ? -31.438 0.691 14.328 1 78.19 308 LEU A O 1
ATOM 2366 N N . GLU A 1 309 ? -32.312 1.113 16.297 1 77.5 309 GLU A N 1
ATOM 2367 C CA . GLU A 1 309 ? -31.172 0.513 16.984 1 77.5 309 GLU A CA 1
ATOM 2368 C C . GLU A 1 309 ? -31.125 -0.993 16.734 1 77.5 309 GLU A C 1
ATOM 2370 O O . GLU A 1 309 ? -30.047 -1.562 16.578 1 77.5 309 GLU A O 1
ATOM 2375 N N . ALA A 1 310 ? -32.281 -1.518 16.672 1 86.12 310 ALA A N 1
ATOM 2376 C CA . ALA A 1 310 ? -32.375 -2.957 16.438 1 86.12 310 ALA A CA 1
ATOM 2377 C C . ALA A 1 310 ? -31.859 -3.314 15.047 1 86.12 310 ALA A C 1
ATOM 2379 O O . ALA A 1 310 ? -31.203 -4.344 14.859 1 86.12 310 ALA A O 1
ATOM 2380 N N . VAL A 1 311 ? -32.125 -2.512 14.148 1 82.88 311 VAL A N 1
ATOM 2381 C CA . VAL A 1 311 ? -31.688 -2.746 12.773 1 82.88 311 VAL A CA 1
ATOM 2382 C C . VAL A 1 311 ? -30.172 -2.619 12.688 1 82.88 311 VAL A C 1
ATOM 2384 O O . VAL A 1 311 ? -29.516 -3.396 11.992 1 82.88 311 VAL A O 1
ATOM 2387 N N . ILE A 1 312 ? -29.641 -1.658 13.266 1 77.12 312 ILE A N 1
ATOM 2388 C CA . ILE A 1 312 ? -28.203 -1.452 13.25 1 77.12 312 ILE A CA 1
ATOM 2389 C C . ILE A 1 312 ? -27.5 -2.648 13.898 1 77.12 312 ILE A C 1
ATOM 2391 O O . ILE A 1 312 ? -26.453 -3.084 13.43 1 77.12 312 ILE A O 1
ATOM 2395 N N . PHE A 1 313 ? -28.203 -3.113 14.828 1 82.69 313 PHE A N 1
ATOM 2396 C CA . PHE A 1 313 ? -27.656 -4.293 15.492 1 82.69 313 PHE A CA 1
ATOM 2397 C C . PHE A 1 313 ? -27.719 -5.508 14.578 1 82.69 313 PHE A C 1
ATOM 2399 O O . PHE A 1 313 ? -26.812 -6.332 14.555 1 82.69 313 PHE A O 1
ATOM 2406 N N . LEU A 1 314 ? -28.766 -5.59 13.984 1 87.81 314 LEU A N 1
ATOM 2407 C CA . LEU A 1 314 ? -28.938 -6.668 13.016 1 87.81 314 LEU A CA 1
ATOM 2408 C C . LEU A 1 314 ? -27.828 -6.641 11.969 1 87.81 314 LEU A C 1
ATOM 2410 O O . LEU A 1 314 ? -27.219 -7.672 11.68 1 87.81 314 LEU A O 1
ATOM 2414 N N . ILE A 1 315 ? -27.516 -5.559 11.508 1 84.19 315 ILE A N 1
ATOM 2415 C CA . ILE A 1 315 ? -26.484 -5.398 10.492 1 84.19 315 ILE A CA 1
ATOM 2416 C C . ILE A 1 315 ? -25.109 -5.742 11.078 1 84.19 315 ILE A C 1
ATOM 2418 O O . ILE A 1 315 ? -24.312 -6.414 10.43 1 84.19 315 ILE A O 1
ATOM 2422 N N . GLY A 1 316 ? -24.875 -5.285 12.273 1 86.25 316 GLY A N 1
ATOM 2423 C CA . GLY A 1 316 ? -23.609 -5.566 12.922 1 86.25 316 GLY A CA 1
ATOM 2424 C C . GLY A 1 316 ? -23.344 -7.051 13.094 1 86.25 316 GLY A C 1
ATOM 2425 O O . GLY A 1 316 ? -22.234 -7.52 12.828 1 86.25 316 GLY A O 1
ATOM 2426 N N . ILE A 1 317 ? -24.312 -7.758 13.414 1 88.38 317 ILE A N 1
ATOM 2427 C CA . ILE A 1 317 ? -24.172 -9.195 13.633 1 88.38 317 ILE A CA 1
ATOM 2428 C C . ILE A 1 317 ? -23.953 -9.898 12.297 1 88.38 317 ILE A C 1
ATOM 2430 O O . ILE A 1 317 ? -23.125 -10.812 12.195 1 88.38 317 ILE A O 1
ATOM 2434 N N . ILE A 1 318 ? -24.656 -9.492 11.398 1 87.31 318 ILE A N 1
ATOM 2435 C CA . ILE A 1 318 ? -24.516 -10.102 10.078 1 87.31 318 ILE A CA 1
ATOM 2436 C C . ILE A 1 318 ? -23.109 -9.859 9.539 1 87.31 318 ILE A C 1
ATOM 2438 O O . ILE A 1 318 ? -22.453 -10.797 9.07 1 87.31 318 ILE A O 1
ATOM 2442 N N . VAL A 1 319 ? -22.672 -8.695 9.609 1 85.06 319 VAL A N 1
ATOM 2443 C CA . VAL A 1 319 ? -21.359 -8.336 9.094 1 85.06 319 VAL A CA 1
ATOM 2444 C C . VAL A 1 319 ? -20.281 -9.047 9.898 1 85.06 319 VAL A C 1
ATOM 2446 O O . VAL A 1 319 ? -19.266 -9.484 9.336 1 85.06 319 VAL A O 1
ATOM 2449 N N . ALA A 1 320 ? -20.484 -9.242 11.125 1 88.5 320 ALA A N 1
ATOM 2450 C CA . ALA A 1 320 ? -19.5 -9.891 11.992 1 88.5 320 ALA A CA 1
ATOM 2451 C C . ALA A 1 320 ? -19.406 -11.383 11.68 1 88.5 320 ALA A C 1
ATOM 2453 O O . ALA A 1 320 ? -18.375 -12.008 11.914 1 88.5 320 ALA A O 1
ATOM 2454 N N . ASN A 1 321 ? -20.422 -11.945 11.133 1 88.06 321 ASN A N 1
ATOM 2455 C CA . ASN A 1 321 ? -20.469 -13.375 10.859 1 88.06 321 ASN A CA 1
ATOM 2456 C C . ASN A 1 321 ? -19.938 -13.695 9.461 1 88.06 321 ASN A C 1
ATOM 2458 O O . ASN A 1 321 ? -19.469 -14.805 9.203 1 88.06 321 ASN A O 1
ATOM 2462 N N . VAL A 1 322 ? -20.078 -12.773 8.664 1 84.81 322 VAL A N 1
ATOM 2463 C CA . VAL A 1 322 ? -19.719 -12.992 7.266 1 84.81 322 VAL A CA 1
ATOM 2464 C C . VAL A 1 322 ? -18.25 -12.633 7.055 1 84.81 322 VAL A C 1
ATOM 2466 O O . VAL A 1 322 ? -17.844 -11.484 7.266 1 84.81 322 VAL A O 1
ATOM 2469 N N . PRO A 1 323 ? -17.484 -13.656 6.664 1 85.38 323 PRO A N 1
ATOM 2470 C CA . PRO A 1 323 ? -16.094 -13.328 6.309 1 85.38 323 PRO A CA 1
ATOM 2471 C C . PRO A 1 323 ? -15.969 -12.703 4.926 1 85.38 323 PRO A C 1
ATOM 2473 O O . PRO A 1 323 ? -15.742 -13.406 3.939 1 85.38 323 PRO A O 1
ATOM 2476 N N . GLU A 1 324 ? -15.938 -11.531 4.773 1 77.5 324 GLU A N 1
ATOM 2477 C CA . GLU A 1 324 ? -16.031 -10.789 3.521 1 77.5 324 GLU A CA 1
ATOM 2478 C C . GLU A 1 324 ? -14.812 -11.039 2.637 1 77.5 324 GLU A C 1
ATOM 2480 O O . GLU A 1 324 ? -14.93 -11.086 1.411 1 77.5 324 GLU A O 1
ATOM 2485 N N . GLY A 1 325 ? -13.688 -11.203 3.262 1 78 325 GLY A N 1
ATOM 2486 C CA . GLY A 1 325 ? -12.469 -11.352 2.48 1 78 325 GLY A CA 1
ATOM 2487 C C . GLY A 1 325 ? -12.18 -12.781 2.084 1 78 325 GLY A C 1
ATOM 2488 O O . GLY A 1 325 ? -11.234 -13.047 1.336 1 78 325 GLY A O 1
ATOM 2489 N N . LEU A 1 326 ? -12.977 -13.703 2.393 1 82.94 326 LEU A N 1
ATOM 2490 C CA . LEU A 1 326 ? -12.688 -15.117 2.203 1 82.94 326 LEU A CA 1
ATOM 2491 C C . LEU A 1 326 ? -12.781 -15.5 0.729 1 82.94 326 LEU A C 1
ATOM 2493 O O . LEU A 1 326 ? -11.906 -16.203 0.207 1 82.94 326 LEU A O 1
ATOM 2497 N N . LEU A 1 327 ? -13.828 -15.062 0.074 1 77.81 327 LEU A N 1
ATOM 2498 C CA . LEU A 1 327 ? -14.016 -15.438 -1.325 1 77.81 327 LEU A CA 1
ATOM 2499 C C . LEU A 1 327 ? -12.906 -14.852 -2.193 1 77.81 327 LEU A C 1
ATOM 2501 O O . LEU A 1 327 ? -12.438 -15.5 -3.129 1 77.81 327 LEU A O 1
ATOM 2505 N N . ALA A 1 328 ? -12.555 -13.648 -1.846 1 77.06 328 ALA A N 1
ATOM 2506 C CA . ALA A 1 328 ? -11.445 -13.031 -2.568 1 77.06 328 ALA A CA 1
ATOM 2507 C C . ALA A 1 328 ? -10.148 -13.797 -2.33 1 77.06 328 ALA A C 1
ATOM 2509 O O . ALA A 1 328 ? -9.328 -13.953 -3.244 1 77.06 328 ALA A O 1
ATOM 2510 N N . THR A 1 329 ? -9.977 -14.258 -1.132 1 84.19 329 THR A N 1
ATOM 2511 C CA . THR A 1 329 ? -8.781 -15.016 -0.779 1 84.19 329 THR A CA 1
ATOM 2512 C C . THR A 1 329 ? -8.734 -16.328 -1.546 1 84.19 329 THR A C 1
ATOM 2514 O O . THR A 1 329 ? -7.68 -16.734 -2.053 1 84.19 329 THR A O 1
ATOM 2517 N N . VAL A 1 330 ? -9.828 -16.969 -1.65 1 84.69 330 VAL A N 1
ATOM 2518 C CA . VAL A 1 330 ? -9.898 -18.25 -2.363 1 84.69 330 VAL A CA 1
ATOM 2519 C C . VAL A 1 330 ? -9.562 -18.031 -3.838 1 84.69 330 VAL A C 1
ATOM 2521 O O . VAL A 1 330 ? -8.773 -18.781 -4.414 1 84.69 330 VAL A O 1
ATOM 2524 N N . THR A 1 331 ? -10.086 -17.062 -4.332 1 80 331 THR A N 1
ATOM 2525 C CA . THR A 1 331 ? -9.859 -16.766 -5.746 1 80 331 THR A CA 1
ATOM 2526 C C . THR A 1 331 ? -8.383 -16.453 -6 1 80 331 THR A C 1
ATOM 2528 O O . THR A 1 331 ? -7.809 -16.906 -6.984 1 80 331 THR A O 1
ATOM 2531 N N . VAL A 1 332 ? -7.852 -15.703 -5.125 1 82.88 332 VAL A N 1
ATOM 2532 C CA . VAL A 1 332 ? -6.445 -15.336 -5.285 1 82.88 332 VAL A CA 1
ATOM 2533 C C . VAL A 1 332 ? -5.566 -16.578 -5.113 1 82.88 332 VAL A C 1
ATOM 2535 O O . VAL A 1 332 ? -4.594 -16.75 -5.844 1 82.88 332 VAL A O 1
ATOM 2538 N N . CYS A 1 333 ? -5.891 -17.359 -4.191 1 86.62 333 CYS A N 1
ATOM 2539 C CA . CYS A 1 333 ? -5.117 -18.578 -3.959 1 86.62 333 CYS A CA 1
ATOM 2540 C C . CYS A 1 333 ? -5.172 -19.5 -5.168 1 86.62 333 CYS A C 1
ATOM 2542 O O . CYS A 1 333 ? -4.156 -20.062 -5.574 1 86.62 333 CYS A O 1
ATOM 2544 N N . LEU A 1 334 ? -6.328 -19.641 -5.723 1 85.69 334 LEU A N 1
ATOM 2545 C CA . LEU A 1 334 ? -6.492 -20.484 -6.902 1 85.69 334 LEU A CA 1
ATOM 2546 C C . LEU A 1 334 ? -5.734 -19.906 -8.094 1 85.69 334 LEU A C 1
ATOM 2548 O O . LEU A 1 334 ? -5.105 -20.641 -8.852 1 85.69 334 LEU A O 1
ATOM 2552 N N . THR A 1 335 ? -5.758 -18.656 -8.188 1 83.19 335 THR A N 1
ATOM 2553 C CA . THR A 1 335 ? -5.055 -17.984 -9.281 1 83.19 335 THR A CA 1
ATOM 2554 C C . THR A 1 335 ? -3.545 -18.172 -9.141 1 83.19 335 THR A C 1
ATOM 2556 O O . THR A 1 335 ? -2.848 -18.406 -10.133 1 83.19 335 THR A O 1
ATOM 2559 N N . LEU A 1 336 ? -3.115 -18.031 -7.969 1 84.06 336 LEU A N 1
ATOM 2560 C CA . LEU A 1 336 ? -1.688 -18.203 -7.715 1 84.06 336 LEU A CA 1
ATOM 2561 C C . LEU A 1 336 ? -1.248 -19.625 -8.016 1 84.06 336 LEU A C 1
ATOM 2563 O O . LEU A 1 336 ? -0.172 -19.844 -8.578 1 84.06 336 LEU A O 1
ATOM 2567 N N . THR A 1 337 ? -1.988 -20.531 -7.73 1 86.44 337 THR A N 1
ATOM 2568 C CA . THR A 1 337 ? -1.669 -21.938 -7.996 1 86.44 337 THR A CA 1
ATOM 2569 C C . THR A 1 337 ? -1.726 -22.219 -9.492 1 86.44 337 THR A C 1
ATOM 2571 O O . THR A 1 337 ? -0.9 -22.984 -10.016 1 86.44 337 THR A O 1
ATOM 2574 N N . ALA A 1 338 ? -2.74 -21.656 -10.086 1 85.81 338 ALA A N 1
ATOM 2575 C CA . ALA A 1 338 ? -2.834 -21.812 -11.539 1 85.81 338 ALA A CA 1
ATOM 2576 C C . ALA A 1 338 ? -1.583 -21.281 -12.227 1 85.81 338 ALA A C 1
ATOM 2578 O O . ALA A 1 338 ? -1.09 -21.891 -13.188 1 85.81 338 ALA A O 1
ATOM 2579 N N . LYS A 1 339 ? -1.108 -20.203 -11.727 1 84.06 339 LYS A N 1
ATOM 2580 C CA . LYS A 1 339 ? 0.113 -19.625 -12.289 1 84.06 339 LYS A CA 1
ATOM 2581 C C . LYS A 1 339 ? 1.31 -20.547 -12.047 1 84.06 339 LYS A C 1
ATOM 2583 O O . LYS A 1 339 ? 2.16 -20.703 -12.922 1 84.06 339 LYS A O 1
ATOM 2588 N N . ARG A 1 340 ? 1.392 -21.109 -10.914 1 87.62 340 ARG A N 1
ATOM 2589 C CA . ARG A 1 340 ? 2.457 -22.047 -10.609 1 87.62 340 ARG A CA 1
ATOM 2590 C C . ARG A 1 340 ? 2.355 -23.297 -11.484 1 87.62 340 ARG A C 1
ATOM 2592 O O . ARG A 1 340 ? 3.371 -23.828 -11.93 1 87.62 340 ARG A O 1
ATOM 2599 N N . MET A 1 341 ? 1.209 -23.75 -11.711 1 89.25 341 MET A N 1
ATOM 2600 C CA . MET A 1 341 ? 0.98 -24.922 -12.562 1 89.25 341 MET A CA 1
ATOM 2601 C C . MET A 1 341 ? 1.368 -24.625 -14.008 1 89.25 341 MET A C 1
ATOM 2603 O O . MET A 1 341 ? 1.94 -25.469 -14.688 1 89.25 341 MET A O 1
ATOM 2607 N N . ALA A 1 342 ? 1.031 -23.438 -14.43 1 86.69 342 ALA A N 1
ATOM 2608 C CA . ALA A 1 342 ? 1.397 -23.031 -15.789 1 86.69 342 ALA A CA 1
ATOM 2609 C C . ALA A 1 342 ? 2.912 -23.062 -15.977 1 86.69 342 ALA A C 1
ATOM 2611 O O . ALA A 1 342 ? 3.4 -23.453 -17.047 1 86.69 342 ALA A O 1
ATOM 2612 N N . LYS A 1 343 ? 3.605 -22.719 -14.938 1 87.19 343 LYS A N 1
ATOM 2613 C CA . LYS A 1 343 ? 5.062 -22.766 -14.992 1 87.19 343 LYS A CA 1
ATOM 2614 C C . LYS A 1 343 ? 5.562 -24.219 -15.078 1 87.19 343 LYS A C 1
ATOM 2616 O O . LYS A 1 343 ? 6.652 -24.469 -15.586 1 87.19 343 LYS A O 1
ATOM 2621 N N . LYS A 1 344 ? 4.723 -25.109 -14.609 1 89.12 344 LYS A N 1
ATOM 2622 C CA . LYS A 1 344 ? 5.051 -26.531 -14.68 1 89.12 344 LYS A CA 1
ATOM 2623 C C . LYS A 1 344 ? 4.379 -27.188 -15.883 1 89.12 344 LYS A C 1
ATOM 2625 O O . LYS A 1 344 ? 4.043 -28.375 -15.836 1 89.12 344 LYS A O 1
ATOM 2630 N N . ASN A 1 345 ? 3.928 -26.469 -16.844 1 89.31 345 ASN A N 1
ATOM 2631 C CA . ASN A 1 345 ? 3.416 -26.906 -18.125 1 89.31 345 ASN A CA 1
ATOM 2632 C C . ASN A 1 345 ? 1.973 -27.391 -18.031 1 89.31 345 ASN A C 1
ATOM 2634 O O . ASN A 1 345 ? 1.53 -28.219 -18.828 1 89.31 345 ASN A O 1
ATOM 2638 N N . CYS A 1 346 ? 1.369 -27.062 -16.984 1 89.31 346 CYS A N 1
ATOM 2639 C CA . CYS A 1 346 ? -0.054 -27.344 -16.828 1 89.31 346 CYS A CA 1
ATOM 2640 C C . CYS A 1 346 ? -0.874 -26.062 -16.875 1 89.31 346 CYS A C 1
ATOM 2642 O O . CYS A 1 346 ? -0.943 -25.344 -15.883 1 89.31 346 CYS A O 1
ATOM 2644 N N . LEU A 1 347 ? -1.521 -25.844 -17.984 1 87.88 347 LEU A N 1
ATOM 2645 C CA . LEU A 1 347 ? -2.32 -24.641 -18.125 1 87.88 347 LEU A CA 1
ATOM 2646 C C . LEU A 1 347 ? -3.781 -24.906 -17.781 1 87.88 347 LEU A C 1
ATOM 2648 O O . LEU A 1 347 ? -4.441 -25.719 -18.438 1 87.88 347 LEU A O 1
ATOM 2652 N N . VAL A 1 348 ? -4.281 -24.234 -16.812 1 86.5 348 VAL A N 1
ATOM 2653 C CA . VAL A 1 348 ? -5.656 -24.422 -16.375 1 86.5 348 VAL A CA 1
ATOM 2654 C C . VAL A 1 348 ? -6.551 -23.344 -16.969 1 86.5 348 VAL A C 1
ATOM 2656 O O . VAL A 1 348 ? -6.203 -22.156 -16.938 1 86.5 348 VAL A O 1
ATOM 2659 N N . LYS A 1 349 ? -7.672 -23.703 -17.547 1 76.88 349 LYS A N 1
ATOM 2660 C CA . LYS A 1 349 ? -8.633 -22.781 -18.141 1 76.88 349 LYS A CA 1
ATOM 2661 C C . LYS A 1 349 ? -9.617 -22.266 -17.094 1 76.88 349 LYS A C 1
ATOM 2663 O O . LYS A 1 349 ? -9.945 -21.078 -17.078 1 76.88 349 LYS A O 1
ATOM 2668 N N . ASN A 1 350 ? -10.086 -23.188 -16.297 1 77.75 350 ASN A N 1
ATOM 2669 C CA . ASN A 1 350 ? -10.969 -22.875 -15.18 1 77.75 350 ASN A CA 1
ATOM 2670 C C . ASN A 1 350 ? -10.258 -23.016 -13.836 1 77.75 350 ASN A C 1
ATOM 2672 O O . ASN A 1 350 ? -9.727 -24.094 -13.523 1 77.75 350 ASN A O 1
ATOM 2676 N N . LEU A 1 351 ? -10.312 -22.016 -13.039 1 76.5 351 LEU A N 1
ATOM 2677 C CA . LEU A 1 351 ? -9.547 -21.969 -11.797 1 76.5 351 LEU A CA 1
ATOM 2678 C C . LEU A 1 351 ? -9.977 -23.094 -10.844 1 76.5 351 LEU A C 1
ATOM 2680 O O . LEU A 1 351 ? -9.148 -23.641 -10.117 1 76.5 351 LEU A O 1
ATOM 2684 N N . GLU A 1 352 ? -11.227 -23.422 -10.945 1 81.25 352 GLU A N 1
ATOM 2685 C CA . GLU A 1 352 ? -11.734 -24.453 -10.039 1 81.25 352 GLU A CA 1
ATOM 2686 C C . GLU A 1 352 ? -11.188 -25.828 -10.406 1 81.25 352 GLU A C 1
ATOM 2688 O O . GLU A 1 352 ? -11.172 -26.734 -9.578 1 81.25 352 GLU A O 1
ATOM 2693 N N . ALA A 1 353 ? -10.703 -25.891 -11.57 1 83.69 353 ALA A N 1
ATOM 2694 C CA . ALA A 1 353 ? -10.172 -27.172 -12.055 1 83.69 353 ALA A CA 1
ATOM 2695 C C . ALA A 1 353 ? -8.867 -27.516 -11.344 1 83.69 353 ALA A C 1
ATOM 2697 O O . ALA A 1 353 ? -8.484 -28.688 -11.281 1 83.69 353 ALA A O 1
ATOM 2698 N N . VAL A 1 354 ? -8.242 -26.547 -10.742 1 83.5 354 VAL A N 1
ATOM 2699 C CA . VAL A 1 354 ? -6.977 -26.766 -10.055 1 83.5 354 VAL A CA 1
ATOM 2700 C C . VAL A 1 354 ? -7.188 -27.703 -8.859 1 83.5 354 VAL A C 1
ATOM 2702 O O . VAL A 1 354 ? -6.449 -28.672 -8.68 1 83.5 354 VAL A O 1
ATOM 2705 N N . GLU A 1 355 ? -8.148 -27.453 -8.172 1 83.12 355 GLU A N 1
ATOM 2706 C CA . GLU A 1 355 ? -8.422 -28.266 -6.988 1 83.12 355 GLU A CA 1
ATOM 2707 C C . GLU A 1 355 ? -9.055 -29.609 -7.367 1 83.12 355 GLU A C 1
ATOM 2709 O O . GLU A 1 355 ? -8.828 -30.609 -6.699 1 83.12 355 GLU A O 1
ATOM 2714 N N . THR A 1 356 ? -9.797 -29.594 -8.398 1 86.62 356 THR A N 1
ATOM 2715 C CA . THR A 1 356 ? -10.422 -30.828 -8.852 1 86.62 356 THR A CA 1
ATOM 2716 C C . THR A 1 356 ? -9.367 -31.859 -9.234 1 86.62 356 THR A C 1
ATOM 2718 O O . THR A 1 356 ? -9.523 -33.062 -8.969 1 86.62 356 THR A O 1
ATOM 2721 N N . LEU A 1 357 ? -8.359 -31.328 -9.805 1 88.38 357 LEU A N 1
ATOM 2722 C CA . LEU A 1 357 ? -7.266 -32.219 -10.18 1 88.38 357 LEU A CA 1
ATOM 2723 C C . LEU A 1 357 ? -6.641 -32.844 -8.938 1 88.38 357 LEU A C 1
ATOM 2725 O O . LEU A 1 357 ? -6.203 -34 -8.984 1 88.38 357 LEU A O 1
ATOM 2729 N N . GLY A 1 358 ? -6.602 -32.188 -7.883 1 87.81 358 GLY A N 1
ATOM 2730 C CA . GLY A 1 358 ? -6.07 -32.719 -6.637 1 87.81 358 GLY A CA 1
ATOM 2731 C C . GLY A 1 358 ? -6.945 -33.781 -6.02 1 87.81 358 GLY A C 1
ATOM 2732 O O . GLY A 1 358 ? -6.453 -34.688 -5.305 1 87.81 358 GLY A O 1
ATOM 2733 N N . SER A 1 359 ? -8.18 -33.781 -6.344 1 88.19 359 SER A N 1
ATOM 2734 C CA . SER A 1 359 ? -9.125 -34.75 -5.777 1 88.19 359 SER A CA 1
ATOM 2735 C C . SER A 1 359 ? -9.344 -35.938 -6.719 1 88.19 359 SER A C 1
ATOM 2737 O O . SER A 1 359 ? -10.164 -36.812 -6.441 1 88.19 359 SER A O 1
ATOM 2739 N N . THR A 1 360 ? -8.672 -35.875 -7.738 1 91.94 360 THR A N 1
ATOM 2740 C CA . THR A 1 360 ? -8.844 -36.938 -8.742 1 91.94 360 THR A CA 1
ATOM 2741 C C . THR A 1 360 ? -8.5 -38.312 -8.164 1 91.94 360 THR A C 1
ATOM 2743 O O . THR A 1 360 ? -7.445 -38.469 -7.543 1 91.94 360 THR A O 1
ATOM 2746 N N . SER A 1 361 ? -9.438 -39.25 -8.305 1 93.06 361 SER A N 1
ATOM 2747 C CA . SER A 1 361 ? -9.227 -40.625 -7.816 1 93.06 361 SER A CA 1
ATOM 2748 C C . SER A 1 361 ? -9.008 -41.594 -8.969 1 93.06 361 SER A C 1
ATOM 2750 O O . SER A 1 361 ? -8.477 -42.688 -8.773 1 93.06 361 SER A O 1
ATOM 2752 N N . THR A 1 362 ? -9.477 -41.219 -10.156 1 95.12 362 THR A N 1
ATOM 2753 C CA . THR A 1 362 ? -9.32 -42.094 -11.328 1 95.12 362 THR A CA 1
ATOM 2754 C C . THR A 1 362 ? -8.898 -41.281 -12.547 1 95.12 362 THR A C 1
ATOM 2756 O O . THR A 1 362 ? -9.453 -40.219 -12.812 1 95.12 362 THR A O 1
ATOM 2759 N N . ILE A 1 363 ? -7.918 -41.781 -13.234 1 94.94 363 ILE A N 1
ATOM 2760 C CA . ILE A 1 363 ? -7.473 -41.125 -14.469 1 94.94 363 ILE A CA 1
ATOM 2761 C C . ILE A 1 363 ? -7.703 -42.062 -15.648 1 94.94 363 ILE A C 1
ATOM 2763 O O . ILE A 1 363 ? -7.16 -43.156 -15.695 1 94.94 363 ILE A O 1
ATOM 2767 N N . CYS A 1 364 ? -8.547 -41.688 -16.562 1 95.38 364 CYS A N 1
ATOM 2768 C CA . CYS A 1 364 ? -8.727 -42.375 -17.828 1 95.38 364 CYS A CA 1
ATOM 2769 C C . CYS A 1 364 ? -7.867 -41.75 -18.922 1 95.38 364 CYS A C 1
ATOM 2771 O O . CYS A 1 364 ? -8.117 -40.594 -19.328 1 95.38 364 CYS A O 1
ATOM 2773 N N . SER A 1 365 ? -6.91 -42.5 -19.359 1 92.75 365 SER A N 1
ATOM 2774 C CA . SER A 1 365 ? -5.945 -41.938 -20.297 1 92.75 365 SER A CA 1
ATOM 2775 C C . SER A 1 365 ? -6.043 -42.594 -21.672 1 92.75 365 SER A C 1
ATOM 2777 O O . SER A 1 365 ? -6.18 -43.812 -21.766 1 92.75 365 SER A O 1
ATOM 2779 N N . ASP A 1 366 ? -5.965 -41.75 -22.703 1 88 366 ASP A N 1
ATOM 2780 C CA . ASP A 1 366 ? -5.766 -42.219 -24.078 1 88 366 ASP A CA 1
ATOM 2781 C C . ASP A 1 366 ? -4.312 -42.625 -24.312 1 88 366 ASP A C 1
ATOM 2783 O O . ASP A 1 366 ? -3.406 -42.125 -23.641 1 88 366 ASP A O 1
ATOM 2787 N N . LYS A 1 367 ? -4.102 -43.594 -25.031 1 83.12 367 LYS A N 1
ATOM 2788 C CA . LYS A 1 367 ? -2.773 -44.125 -25.297 1 83.12 367 LYS A CA 1
ATOM 2789 C C . LYS A 1 367 ? -1.985 -43.188 -26.219 1 83.12 367 LYS A C 1
ATOM 2791 O O . LYS A 1 367 ? -0.869 -42.781 -25.906 1 83.12 367 LYS A O 1
ATOM 2796 N N . THR A 1 368 ? -2.605 -42.844 -27.375 1 78.62 368 THR A N 1
ATOM 2797 C CA . THR A 1 368 ? -1.881 -42.188 -28.438 1 78.62 368 THR A CA 1
ATOM 2798 C C . THR A 1 368 ? -1.589 -40.719 -28.062 1 78.62 368 THR A C 1
ATOM 2800 O O . THR A 1 368 ? -2.49 -40 -27.656 1 78.62 368 THR A O 1
ATOM 2803 N N . GLY A 1 369 ? -0.371 -40.375 -28.016 1 76.19 369 GLY A N 1
ATOM 2804 C CA . GLY A 1 369 ? 0.031 -39 -27.812 1 76.19 369 GLY A CA 1
ATOM 2805 C C . GLY A 1 369 ? 0.145 -38.625 -26.359 1 76.19 369 GLY A C 1
ATOM 2806 O O . GLY A 1 369 ? 0.715 -37.562 -26.016 1 76.19 369 GLY A O 1
ATOM 2807 N N . THR A 1 370 ? -0.45 -39.438 -25.516 1 81.31 370 THR A N 1
ATOM 2808 C CA . THR A 1 370 ? -0.407 -39.156 -24.094 1 81.31 370 THR A CA 1
ATOM 2809 C C . THR A 1 370 ? 0.564 -40.062 -23.375 1 81.31 370 THR A C 1
ATOM 2811 O O . THR A 1 370 ? 1.567 -39.625 -22.812 1 81.31 370 THR A O 1
ATOM 2814 N N . LEU A 1 371 ? 0.268 -41.312 -23.516 1 87.69 371 LEU A N 1
ATOM 2815 C CA . LEU A 1 371 ? 1.144 -42.312 -22.891 1 87.69 371 LEU A CA 1
ATOM 2816 C C . LEU A 1 371 ? 2.324 -42.656 -23.797 1 87.69 371 LEU A C 1
ATOM 2818 O O . LEU A 1 371 ? 3.381 -43.062 -23.312 1 87.69 371 LEU A O 1
ATOM 2822 N N . THR A 1 372 ? 2.039 -42.5 -25.078 1 86.38 372 THR A N 1
ATOM 2823 C CA . THR A 1 372 ? 3.072 -42.781 -26.078 1 86.38 372 THR A CA 1
ATOM 2824 C C . THR A 1 372 ? 3.547 -41.531 -26.766 1 86.38 372 THR A C 1
ATOM 2826 O O . THR A 1 372 ? 2.967 -40.438 -26.578 1 86.38 372 THR A O 1
ATOM 2829 N N . GLN A 1 373 ? 4.562 -41.531 -27.516 1 77.88 373 GLN A N 1
ATOM 2830 C CA . GLN A 1 373 ? 5.172 -40.375 -28.172 1 77.88 373 GLN A CA 1
ATOM 2831 C C . GLN A 1 373 ? 4.438 -40.031 -29.469 1 77.88 373 GLN A C 1
ATOM 2833 O O . GLN A 1 373 ? 4.617 -38.938 -30.016 1 77.88 373 GLN A O 1
ATOM 2838 N N . ASN A 1 374 ? 3.531 -40.75 -29.859 1 74.88 374 ASN A N 1
ATOM 2839 C CA . ASN A 1 374 ? 2.832 -40.562 -31.125 1 74.88 374 ASN A CA 1
ATOM 2840 C C . ASN A 1 374 ? 3.809 -40.469 -32.281 1 74.88 374 ASN A C 1
ATOM 2842 O O . ASN A 1 374 ? 3.678 -39.594 -33.156 1 74.88 374 ASN A O 1
ATOM 2846 N N . ARG A 1 375 ? 4.883 -41.25 -32.188 1 74.19 375 ARG A N 1
ATOM 2847 C CA . ARG A 1 375 ? 5.879 -41.406 -33.25 1 74.19 375 ARG A CA 1
ATOM 2848 C C . ARG A 1 375 ? 6.266 -42.844 -33.469 1 74.19 375 ARG A C 1
ATOM 2850 O O . ARG A 1 375 ? 6.941 -43.438 -32.625 1 74.19 375 ARG A O 1
ATOM 2857 N N . MET A 1 376 ? 5.816 -43.281 -34.625 1 78.62 376 MET A N 1
ATOM 2858 C CA . MET A 1 376 ? 6.188 -44.656 -34.938 1 78.62 376 MET A CA 1
ATOM 2859 C C . MET A 1 376 ? 7.703 -44.781 -35 1 78.62 376 MET A C 1
ATOM 2861 O O . MET A 1 376 ? 8.383 -43.938 -35.594 1 78.62 376 MET A O 1
ATOM 2865 N N . THR A 1 377 ? 8.195 -45.812 -34.344 1 85.75 377 THR A N 1
ATOM 2866 C CA . THR A 1 377 ? 9.633 -46.031 -34.281 1 85.75 377 THR A CA 1
ATOM 2867 C C . THR A 1 377 ? 9.969 -47.5 -34.438 1 85.75 377 THR A C 1
ATOM 2869 O O . THR A 1 377 ? 9.242 -48.375 -33.938 1 85.75 377 THR A O 1
ATOM 2872 N N . VAL A 1 378 ? 11.078 -47.719 -35.188 1 89.81 378 VAL A N 1
ATOM 2873 C CA . VAL A 1 378 ? 11.539 -49.094 -35.344 1 89.81 378 VAL A CA 1
ATOM 2874 C C . VAL A 1 378 ? 12.062 -49.625 -34 1 89.81 378 VAL A C 1
ATOM 2876 O O . VAL A 1 378 ? 12.914 -49 -33.375 1 89.81 378 VAL A O 1
ATOM 2879 N N . ALA A 1 379 ? 11.5 -50.75 -33.594 1 87.88 379 ALA A N 1
ATOM 2880 C CA . ALA A 1 379 ? 11.859 -51.281 -32.281 1 87.88 379 ALA A CA 1
ATOM 2881 C C . ALA A 1 379 ? 12.734 -52.531 -32.406 1 87.88 379 ALA A C 1
ATOM 2883 O O . ALA A 1 379 ? 13.68 -52.719 -31.625 1 87.88 379 ALA A O 1
ATOM 2884 N N . HIS A 1 380 ? 12.344 -53.438 -33.406 1 90.38 380 HIS A N 1
ATOM 2885 C CA . HIS A 1 380 ? 13.086 -54.656 -33.562 1 90.38 380 HIS A CA 1
ATOM 2886 C C . HIS A 1 380 ? 13.289 -54.969 -35.062 1 90.38 380 HIS A C 1
ATOM 2888 O O . HIS A 1 380 ? 12.594 -54.438 -35.906 1 90.38 380 HIS A O 1
ATOM 2894 N N . MET A 1 381 ? 14.344 -55.812 -35.312 1 92.12 381 MET A N 1
ATOM 2895 C CA . MET A 1 381 ? 14.641 -56.344 -36.656 1 92.12 381 MET A CA 1
ATOM 2896 C C . MET A 1 381 ? 15.031 -57.812 -36.562 1 92.12 381 MET A C 1
ATOM 2898 O O . MET A 1 381 ? 15.633 -58.25 -35.594 1 92.12 381 MET A O 1
ATOM 2902 N N . TRP A 1 382 ? 14.523 -58.5 -37.469 1 94.06 382 TRP A N 1
ATOM 2903 C CA . TRP A 1 382 ? 14.906 -59.906 -37.531 1 94.06 382 TRP A CA 1
ATOM 2904 C C . TRP A 1 382 ? 15.648 -60.219 -38.844 1 94.06 382 TRP A C 1
ATOM 2906 O O . TRP A 1 382 ? 15.102 -60.031 -39.938 1 94.06 382 TRP A O 1
ATOM 2916 N N . PHE A 1 383 ? 16.891 -60.562 -38.812 1 92.69 383 PHE A N 1
ATOM 2917 C CA . PHE A 1 383 ? 17.703 -61.031 -39.906 1 92.69 383 PHE A CA 1
ATOM 2918 C C . PHE A 1 383 ? 18.797 -62 -39.438 1 92.69 383 PHE A C 1
ATOM 2920 O O . PHE A 1 383 ? 19.125 -62 -38.25 1 92.69 383 PHE A O 1
ATOM 2927 N N . ASP A 1 384 ? 19.25 -62.875 -40.25 1 91.06 384 ASP A N 1
ATOM 2928 C CA . ASP A 1 384 ? 20.25 -63.906 -39.906 1 91.06 384 ASP A CA 1
ATOM 2929 C C . ASP A 1 384 ? 19.766 -64.812 -38.781 1 91.06 384 ASP A C 1
ATOM 2931 O O . ASP A 1 384 ? 20.531 -65.188 -37.906 1 91.06 384 ASP A O 1
ATOM 2935 N N . ASN A 1 385 ? 18.453 -65 -38.719 1 90.19 385 ASN A N 1
ATOM 2936 C CA . ASN A 1 385 ? 17.797 -65.875 -37.75 1 90.19 385 ASN A CA 1
ATOM 2937 C C . ASN A 1 385 ? 17.969 -65.375 -36.312 1 90.19 385 ASN A C 1
ATOM 2939 O O . ASN A 1 385 ? 18.047 -66.188 -35.375 1 90.19 385 ASN A O 1
ATOM 2943 N N . GLN A 1 386 ? 18.109 -64 -36.281 1 90.38 386 GLN A N 1
ATOM 2944 C CA . GLN A 1 386 ? 18.234 -63.406 -34.969 1 90.38 386 GLN A CA 1
ATOM 2945 C C . GLN A 1 386 ? 17.406 -62.125 -34.875 1 90.38 386 GLN A C 1
ATOM 2947 O O . GLN A 1 386 ? 17.312 -61.375 -35.875 1 90.38 386 GLN A O 1
ATOM 2952 N N . ILE A 1 387 ? 16.859 -61.906 -33.688 1 90.19 387 ILE A N 1
ATOM 2953 C CA . ILE A 1 387 ? 16.094 -60.688 -33.438 1 90.19 387 ILE A CA 1
ATOM 2954 C C . ILE A 1 387 ? 17 -59.625 -32.844 1 90.19 387 ILE A C 1
ATOM 2956 O O . ILE A 1 387 ? 17.688 -59.875 -31.844 1 90.19 387 ILE A O 1
ATOM 2960 N N . HIS A 1 388 ? 17.109 -58.531 -33.469 1 88.56 388 HIS A N 1
ATOM 2961 C CA . HIS A 1 388 ? 17.906 -57.406 -33 1 88.56 388 HIS A CA 1
ATOM 2962 C C . HIS A 1 388 ? 17.016 -56.281 -32.469 1 88.56 388 HIS A C 1
ATOM 2964 O O . HIS A 1 388 ? 15.969 -56 -33.062 1 88.56 388 HIS A O 1
ATOM 2970 N N . GLU A 1 389 ? 17.438 -55.719 -31.359 1 85.19 389 GLU A N 1
ATOM 2971 C CA . GLU A 1 389 ? 16.688 -54.625 -30.781 1 85.19 389 GLU A CA 1
ATOM 2972 C C . GLU A 1 389 ? 17.25 -53.281 -31.25 1 85.19 389 GLU A C 1
ATOM 2974 O O . GLU A 1 389 ? 18.469 -53.094 -31.312 1 85.19 389 GLU A O 1
ATOM 2979 N N . ALA A 1 390 ? 16.297 -52.375 -31.734 1 81.06 390 ALA A N 1
ATOM 2980 C CA . ALA A 1 390 ? 16.688 -51.031 -32.125 1 81.06 390 ALA A CA 1
ATOM 2981 C C . ALA A 1 390 ? 16.484 -50.031 -30.969 1 81.06 390 ALA A C 1
ATOM 2983 O O . ALA A 1 390 ? 15.656 -50.281 -30.078 1 81.06 390 ALA A O 1
ATOM 2984 N N . ASP A 1 391 ? 17.328 -49.062 -30.797 1 74.62 391 ASP A N 1
ATOM 2985 C CA . ASP A 1 391 ? 17.219 -48.031 -29.766 1 74.62 391 ASP A CA 1
ATOM 2986 C C . ASP A 1 391 ? 15.984 -47.156 -30 1 74.62 391 ASP A C 1
ATOM 2988 O O . ASP A 1 391 ? 15.906 -46.438 -31 1 74.62 391 ASP A O 1
ATOM 2992 N N . THR A 1 392 ? 15.047 -47.281 -29.141 1 66.31 392 THR A N 1
ATOM 2993 C CA . THR A 1 392 ? 13.789 -46.531 -29.297 1 66.31 392 THR A CA 1
ATOM 2994 C C . THR A 1 392 ? 13.758 -45.312 -28.359 1 66.31 392 THR A C 1
ATOM 2996 O O . THR A 1 392 ? 12.734 -44.625 -28.266 1 66.31 392 THR A O 1
ATOM 2999 N N . THR A 1 393 ? 14.914 -45.062 -27.641 1 64.5 393 THR A N 1
ATOM 3000 C CA . THR A 1 393 ? 14.906 -43.969 -26.688 1 64.5 393 THR A CA 1
ATOM 3001 C C . THR A 1 393 ? 14.844 -42.625 -27.422 1 64.5 393 THR A C 1
ATOM 3003 O O . THR A 1 393 ? 15.242 -42.531 -28.578 1 64.5 393 THR A O 1
ATOM 3006 N N . GLU A 1 394 ? 14.172 -41.625 -26.891 1 60.53 394 GLU A N 1
ATOM 3007 C CA . GLU A 1 394 ? 14.008 -40.281 -27.484 1 60.53 394 GLU A CA 1
ATOM 3008 C C . GLU A 1 394 ? 15.352 -39.688 -27.891 1 60.53 394 GLU A C 1
ATOM 3010 O O . GLU A 1 394 ? 15.453 -39 -28.906 1 60.53 394 GLU A O 1
ATOM 3015 N N . ASP A 1 395 ? 16.422 -39.938 -27.047 1 55.72 395 ASP A N 1
ATOM 3016 C CA . ASP A 1 395 ? 17.734 -39.375 -27.344 1 55.72 395 ASP A CA 1
ATOM 3017 C C . ASP A 1 395 ? 18.641 -40.375 -28.047 1 55.72 395 ASP A C 1
ATOM 3019 O O . ASP A 1 395 ? 19.766 -40.062 -28.422 1 55.72 395 ASP A O 1
ATOM 3023 N N . GLN A 1 396 ? 18.156 -41.594 -28.609 1 54.84 396 GLN A N 1
ATOM 3024 C CA . GLN A 1 396 ? 18.781 -42.656 -29.391 1 54.84 396 GLN A CA 1
ATOM 3025 C C . GLN A 1 396 ? 20.219 -42.875 -28.953 1 54.84 396 GLN A C 1
ATOM 3027 O O . GLN A 1 396 ? 21.109 -43.031 -29.797 1 54.84 396 GLN A O 1
ATOM 3032 N N . SER A 1 397 ? 20.594 -42.625 -27.688 1 51.44 397 SER A N 1
ATOM 3033 C CA . SER A 1 397 ? 21.953 -42.812 -27.203 1 51.44 397 SER A CA 1
ATOM 3034 C C . SER A 1 397 ? 22.297 -44.281 -27.062 1 51.44 397 SER A C 1
ATOM 3036 O O . SER A 1 397 ? 23.453 -44.656 -26.828 1 51.44 397 SER A O 1
ATOM 3038 N N . GLY A 1 398 ? 21.312 -45.25 -27.188 1 49 398 GLY A N 1
ATOM 3039 C CA . GLY A 1 398 ? 21.609 -46.625 -26.781 1 49 398 GLY A CA 1
ATOM 3040 C C . GLY A 1 398 ? 22.344 -47.406 -27.844 1 49 398 GLY A C 1
ATOM 3041 O O . GLY A 1 398 ? 22.703 -46.875 -28.891 1 49 398 GLY A O 1
ATOM 3042 N N . ALA A 1 399 ? 22.312 -49.031 -27.734 1 53.75 399 ALA A N 1
ATOM 3043 C CA . ALA A 1 399 ? 23.156 -50.125 -28.219 1 53.75 399 ALA A CA 1
ATOM 3044 C C . ALA A 1 399 ? 22.969 -50.344 -29.719 1 53.75 399 ALA A C 1
ATOM 3046 O O . ALA A 1 399 ? 21.844 -50.406 -30.203 1 53.75 399 ALA A O 1
ATOM 3047 N N . ALA A 1 400 ? 24.016 -50.031 -30.5 1 55.78 400 ALA A N 1
ATOM 3048 C CA . ALA A 1 400 ? 24.203 -50.156 -31.953 1 55.78 400 ALA A CA 1
ATOM 3049 C C . ALA A 1 400 ? 24.391 -51.594 -32.375 1 55.78 400 ALA A C 1
ATOM 3051 O O . ALA A 1 400 ? 25.141 -52.344 -31.75 1 55.78 400 ALA A O 1
ATOM 3052 N N . PHE A 1 401 ? 23.281 -52.375 -32.875 1 60.75 401 PHE A N 1
ATOM 3053 C CA . PHE A 1 401 ? 23.531 -53.656 -33.531 1 60.75 401 PHE A CA 1
ATOM 3054 C C . PHE A 1 401 ? 24.641 -53.531 -34.562 1 60.75 401 PHE A C 1
ATOM 3056 O O . PHE A 1 401 ? 25.078 -52.438 -34.906 1 60.75 401 PHE A O 1
ATOM 3063 N N . ASP A 1 402 ? 25.234 -54.781 -34.844 1 62.31 402 ASP A N 1
ATOM 3064 C CA . ASP A 1 402 ? 26.344 -54.844 -35.781 1 62.31 402 ASP A CA 1
ATOM 3065 C C . ASP A 1 402 ? 25.953 -54.312 -37.156 1 62.31 402 ASP A C 1
ATOM 3067 O O . ASP A 1 402 ? 25.172 -54.938 -37.875 1 62.31 402 ASP A O 1
ATOM 3071 N N . LYS A 1 403 ? 26.359 -53.156 -37.5 1 72 403 LYS A N 1
ATOM 3072 C CA . LYS A 1 403 ? 26.031 -52.469 -38.75 1 72 403 LYS A CA 1
ATOM 3073 C C . LYS A 1 403 ? 26.906 -52.938 -39.906 1 72 403 LYS A C 1
ATOM 3075 O O . LYS A 1 403 ? 26.781 -52.438 -41.031 1 72 403 LYS A O 1
ATOM 3080 N N . SER A 1 404 ? 27.656 -54.094 -39.594 1 78.19 404 SER A N 1
ATOM 3081 C CA . SER A 1 404 ? 28.578 -54.5 -40.656 1 78.19 404 SER A CA 1
ATOM 3082 C C . SER A 1 404 ? 28.078 -55.75 -41.375 1 78.19 404 SER A C 1
ATOM 3084 O O . SER A 1 404 ? 28.641 -56.156 -42.406 1 78.19 404 SER A O 1
ATOM 3086 N N . SER A 1 405 ? 27 -56.344 -40.938 1 85.38 405 SER A N 1
ATOM 3087 C CA . SER A 1 405 ? 26.469 -57.531 -41.594 1 85.38 405 SER A CA 1
ATOM 3088 C C . SER A 1 405 ? 25.953 -57.25 -42.969 1 85.38 405 SER A C 1
ATOM 3090 O O . SER A 1 405 ? 25.266 -56.25 -43.188 1 85.38 405 SER A O 1
ATOM 3092 N N . VAL A 1 406 ? 26.391 -58.156 -43.938 1 88.19 406 VAL A N 1
ATOM 3093 C CA . VAL A 1 406 ? 25.953 -58 -45.312 1 88.19 406 VAL A CA 1
ATOM 3094 C C . VAL A 1 406 ? 24.438 -58.125 -45.406 1 88.19 406 VAL A C 1
ATOM 3096 O O . VAL A 1 406 ? 23.797 -57.438 -46.219 1 88.19 406 VAL A O 1
ATOM 3099 N N . THR A 1 407 ? 23.922 -58.969 -44.594 1 92.75 407 THR A N 1
ATOM 3100 C CA . THR A 1 407 ? 22.484 -59.156 -44.562 1 92.75 407 THR A CA 1
ATOM 3101 C C . THR A 1 407 ? 21.781 -57.875 -44.125 1 92.75 407 THR A C 1
ATOM 3103 O O . THR A 1 407 ? 20.75 -57.469 -44.688 1 92.75 407 THR A O 1
ATOM 3106 N N . TRP A 1 408 ? 22.375 -57.25 -43.156 1 92.06 408 TRP A N 1
ATOM 3107 C CA . TRP A 1 408 ? 21.812 -56 -42.688 1 92.06 408 TRP A CA 1
ATOM 3108 C C . TRP A 1 408 ? 21.875 -54.906 -43.75 1 92.06 408 TRP A C 1
ATOM 3110 O O . TRP A 1 408 ? 20.922 -54.156 -43.938 1 92.06 408 TRP A O 1
ATOM 3120 N N . LEU A 1 409 ? 22.922 -54.906 -44.438 1 90.56 409 LEU A N 1
ATOM 3121 C CA . LEU A 1 409 ? 23.078 -53.906 -45.5 1 90.56 409 LEU A CA 1
ATOM 3122 C C . LEU A 1 409 ? 22.047 -54.094 -46.594 1 90.56 409 LEU A C 1
ATOM 3124 O O . LEU A 1 409 ? 21.531 -53.125 -47.156 1 90.56 409 LEU A O 1
ATOM 3128 N N . SER A 1 410 ? 21.812 -55.375 -46.875 1 92.88 410 SER A N 1
ATOM 3129 C CA . SER A 1 410 ? 20.781 -55.656 -47.875 1 92.88 410 SER A CA 1
ATOM 3130 C C . SER A 1 410 ? 19.391 -55.25 -47.375 1 92.88 410 SER A C 1
ATOM 3132 O O . SER A 1 410 ? 18.609 -54.688 -48.125 1 92.88 410 SER A O 1
ATOM 3134 N N . LEU A 1 411 ? 19.156 -55.5 -46.094 1 94.75 411 LEU A N 1
ATOM 3135 C CA . LEU A 1 411 ? 17.891 -55.156 -45.5 1 94.75 411 LEU A CA 1
ATOM 3136 C C . LEU A 1 411 ? 17.703 -53.625 -45.5 1 94.75 411 LEU A C 1
ATOM 3138 O O . LEU A 1 411 ? 16.625 -53.125 -45.812 1 94.75 411 LEU A O 1
ATOM 3142 N N . ALA A 1 412 ? 18.703 -52.906 -45.125 1 93 412 ALA A N 1
ATOM 3143 C CA . ALA A 1 412 ? 18.672 -51.438 -45.062 1 93 412 ALA A CA 1
ATOM 3144 C C . ALA A 1 412 ? 18.453 -50.875 -46.469 1 93 412 ALA A C 1
ATOM 3146 O O . ALA A 1 412 ? 17.734 -49.875 -46.625 1 93 412 ALA A O 1
ATOM 3147 N N . ARG A 1 413 ? 19.078 -51.5 -47.406 1 92.44 413 ARG A N 1
ATOM 3148 C CA . ARG A 1 413 ? 18.938 -51.031 -48.781 1 92.44 413 ARG A CA 1
ATOM 3149 C C . ARG A 1 413 ? 17.5 -51.188 -49.25 1 92.44 413 ARG A C 1
ATOM 3151 O O . ARG A 1 413 ? 16.953 -50.281 -49.875 1 92.44 413 ARG A O 1
ATOM 3158 N N . ILE A 1 414 ? 16.906 -52.281 -48.906 1 95.25 414 ILE A N 1
ATOM 3159 C CA . ILE A 1 414 ? 15.523 -52.5 -49.312 1 95.25 414 ILE A CA 1
ATOM 3160 C C . ILE A 1 414 ? 14.625 -51.469 -48.625 1 95.25 414 ILE A C 1
ATOM 3162 O O . ILE A 1 414 ? 13.766 -50.875 -49.281 1 95.25 414 ILE A O 1
ATOM 3166 N N . ALA A 1 415 ? 14.852 -51.312 -47.312 1 94.81 415 ALA A N 1
ATOM 3167 C CA . ALA A 1 415 ? 14.023 -50.406 -46.5 1 94.81 415 ALA A CA 1
ATOM 3168 C C . ALA A 1 415 ? 14.188 -48.969 -47 1 94.81 415 ALA A C 1
ATOM 3170 O O . ALA A 1 415 ? 13.242 -48.188 -46.906 1 94.81 415 ALA A O 1
ATOM 3171 N N . GLY A 1 416 ? 15.266 -48.594 -47.5 1 92.75 416 GLY A N 1
ATOM 3172 C CA . GLY A 1 416 ? 15.531 -47.25 -48 1 92.75 416 GLY A CA 1
ATOM 3173 C C . GLY A 1 416 ? 15 -47 -49.406 1 92.75 416 GLY A C 1
ATOM 3174 O O . GLY A 1 416 ? 14.477 -45.938 -49.688 1 92.75 416 GLY A O 1
ATOM 3175 N N . LEU A 1 417 ? 15.125 -48.031 -50.219 1 93.81 417 LEU A N 1
ATOM 3176 C CA . LEU A 1 417 ? 14.766 -47.875 -51.625 1 93.81 417 LEU A CA 1
ATOM 3177 C C . LEU A 1 417 ? 13.266 -48.062 -51.812 1 93.81 417 LEU A C 1
ATOM 3179 O O . LEU A 1 417 ? 12.625 -47.281 -52.531 1 93.81 417 LEU A O 1
ATOM 3183 N N . CYS A 1 418 ? 12.742 -49.094 -51.156 1 93.94 418 CYS A N 1
ATOM 3184 C CA . CYS A 1 418 ? 11.312 -49.344 -51.25 1 93.94 418 CYS A CA 1
ATOM 3185 C C . CYS A 1 418 ? 10.523 -48.469 -50.281 1 93.94 418 CYS A C 1
ATOM 3187 O O . CYS A 1 418 ? 9.789 -49 -49.438 1 93.94 418 CYS A O 1
ATOM 3189 N N . ASN A 1 419 ? 10.742 -47.219 -50.312 1 91.31 419 ASN A N 1
ATOM 3190 C CA . ASN A 1 419 ? 10.18 -46.219 -49.438 1 91.31 419 ASN A CA 1
ATOM 3191 C C . ASN A 1 419 ? 9.914 -44.906 -50.125 1 91.31 419 ASN A C 1
ATOM 3193 O O . ASN A 1 419 ? 10.773 -44.406 -50.875 1 91.31 419 ASN A O 1
ATOM 3197 N N . ARG A 1 420 ? 8.727 -44.344 -49.938 1 82.06 420 ARG A N 1
ATOM 3198 C CA . ARG A 1 420 ? 8.352 -43.094 -50.625 1 82.06 420 ARG A CA 1
ATOM 3199 C C . ARG A 1 420 ? 8.484 -41.906 -49.688 1 82.06 420 ARG A C 1
ATOM 3201 O O . ARG A 1 420 ? 8.383 -40.75 -50.156 1 82.06 420 ARG A O 1
ATOM 3208 N N . ALA A 1 421 ? 8.695 -42.125 -48.438 1 86.44 421 ALA A N 1
ATOM 3209 C CA . ALA A 1 421 ? 8.781 -41.062 -47.469 1 86.44 421 ALA A CA 1
ATOM 3210 C C . ALA A 1 421 ? 10.023 -40.188 -47.719 1 86.44 421 ALA A C 1
ATOM 3212 O O . ALA A 1 421 ? 11.062 -40.719 -48.125 1 86.44 421 ALA A O 1
ATOM 3213 N N . GLN A 1 422 ? 9.867 -38.812 -47.562 1 85.38 422 GLN A N 1
ATOM 3214 C CA . GLN A 1 422 ? 10.977 -37.875 -47.719 1 85.38 422 GLN A CA 1
ATOM 3215 C C . GLN A 1 422 ? 10.977 -36.812 -46.625 1 85.38 422 GLN A C 1
ATOM 3217 O O . GLN A 1 422 ? 9.906 -36.406 -46.156 1 85.38 422 GLN A O 1
ATOM 3222 N N . PHE A 1 423 ? 12.18 -36.531 -46.219 1 86.75 423 PHE A N 1
ATOM 3223 C CA . PHE A 1 423 ? 12.297 -35.438 -45.281 1 86.75 423 PHE A CA 1
ATOM 3224 C C . PHE A 1 423 ?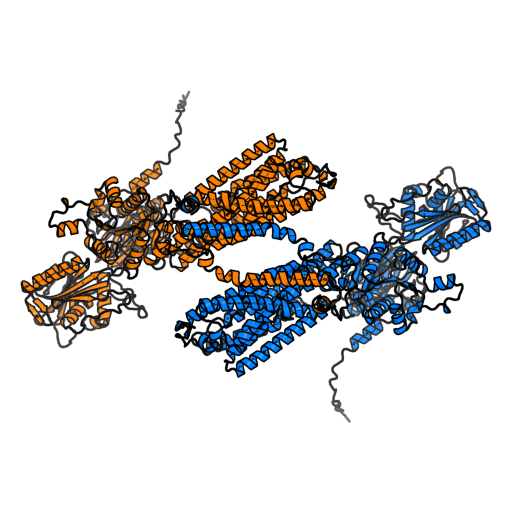 11.867 -34.125 -45.906 1 86.75 423 PHE A C 1
ATOM 3226 O O . PHE A 1 423 ? 12.195 -33.844 -47.062 1 86.75 423 PHE A O 1
ATOM 3233 N N . LYS A 1 424 ? 11.016 -33.438 -45.125 1 79.62 424 LYS A N 1
ATOM 3234 C CA . LYS A 1 424 ? 10.633 -32.094 -45.594 1 79.62 424 LYS A CA 1
ATOM 3235 C C . LYS A 1 424 ? 11.844 -31.188 -45.688 1 79.62 424 LYS A C 1
ATOM 3237 O O . LYS A 1 424 ? 12.805 -31.344 -44.938 1 79.62 424 LYS A O 1
ATOM 3242 N N . ALA A 1 425 ? 11.781 -30.188 -46.625 1 73.19 425 ALA A N 1
ATOM 3243 C CA . ALA A 1 425 ? 12.914 -29.297 -46.875 1 73.19 425 ALA A CA 1
ATOM 3244 C C . ALA A 1 425 ? 13.109 -28.312 -45.719 1 73.19 425 ALA A C 1
ATOM 3246 O O . ALA A 1 425 ? 12.164 -28 -45 1 73.19 425 ALA A O 1
ATOM 3247 N N . GLY A 1 426 ? 14.242 -27.875 -45.469 1 71.88 426 GLY A N 1
ATOM 3248 C CA . GLY A 1 426 ? 14.586 -26.781 -44.562 1 71.88 426 GLY A CA 1
ATOM 3249 C C . GLY A 1 426 ? 14.742 -27.234 -43.125 1 71.88 426 GLY A C 1
ATOM 3250 O O . GLY A 1 426 ? 14.578 -26.438 -42.219 1 71.88 426 GLY A O 1
ATOM 3251 N N . GLN A 1 427 ? 14.891 -28.547 -42.906 1 74.75 427 GLN A N 1
ATOM 3252 C CA . GLN A 1 427 ? 14.969 -29 -41.531 1 74.75 427 GLN A CA 1
ATOM 3253 C C . GLN A 1 427 ? 16.375 -29.484 -41.156 1 74.75 427 GLN A C 1
ATOM 3255 O O . GLN A 1 427 ? 16.547 -30.297 -40.25 1 74.75 427 GLN A O 1
ATOM 3260 N N . ASP A 1 428 ? 17.359 -28.984 -41.719 1 73.44 428 ASP A N 1
ATOM 3261 C CA . ASP A 1 428 ? 18.719 -29.5 -41.531 1 73.44 428 ASP A CA 1
ATOM 3262 C C . ASP A 1 428 ? 19.234 -29.219 -40.156 1 73.44 428 ASP A C 1
ATOM 3264 O O . ASP A 1 428 ? 20.109 -29.922 -39.656 1 73.44 428 ASP A O 1
ATOM 3268 N N . SER A 1 429 ? 18.625 -28.281 -39.531 1 76.81 429 SER A N 1
ATOM 3269 C CA . SER A 1 429 ? 19.141 -27.906 -38.219 1 76.81 429 SER A CA 1
ATOM 3270 C C . SER A 1 429 ? 18.531 -28.781 -37.125 1 76.81 429 SER A C 1
ATOM 3272 O O . SER A 1 429 ? 19.062 -28.844 -36 1 76.81 429 SER A O 1
ATOM 3274 N N . LEU A 1 430 ? 17.562 -29.625 -37.438 1 77.5 430 LEU A N 1
ATOM 3275 C CA . LEU A 1 430 ? 16.891 -30.438 -36.438 1 77.5 430 LEU A CA 1
ATOM 3276 C C . LEU A 1 430 ? 17.453 -31.859 -36.438 1 77.5 430 LEU A C 1
ATOM 3278 O O . LEU A 1 430 ? 17.875 -32.375 -37.469 1 77.5 430 LEU A O 1
ATOM 3282 N N . PRO A 1 431 ? 17.562 -32.375 -35.281 1 79.5 431 PRO A N 1
ATOM 3283 C CA . PRO A 1 431 ? 17.922 -33.781 -35.25 1 79.5 431 PRO A CA 1
ATOM 3284 C C . PRO A 1 431 ? 16.984 -34.656 -36.094 1 79.5 431 PRO A C 1
ATOM 3286 O O . PRO A 1 431 ? 15.805 -34.312 -36.281 1 79.5 431 PRO A O 1
ATOM 3289 N N . ILE A 1 432 ? 17.484 -35.688 -36.688 1 80 432 ILE A N 1
ATOM 3290 C CA . ILE A 1 432 ? 16.812 -36.531 -37.656 1 80 432 ILE A CA 1
ATOM 3291 C C . ILE A 1 432 ? 15.453 -36.969 -37.125 1 80 432 ILE A C 1
ATOM 3293 O O . ILE A 1 432 ? 14.453 -37 -37.844 1 80 432 ILE A O 1
ATOM 3297 N N . LEU A 1 433 ? 15.422 -37.281 -35.812 1 76.31 433 LEU A N 1
ATOM 3298 C CA . LEU A 1 433 ? 14.203 -37.812 -35.25 1 76.31 433 LEU A CA 1
ATOM 3299 C C . LEU A 1 433 ? 13.125 -36.75 -35.125 1 76.31 433 LEU A C 1
ATOM 3301 O O . LEU A 1 433 ? 11.93 -37.062 -35.094 1 76.31 433 LEU A O 1
ATOM 3305 N N . LYS A 1 434 ? 13.492 -35.5 -35.125 1 75.75 434 LYS A N 1
ATOM 3306 C CA . LYS A 1 434 ? 12.539 -34.406 -34.969 1 75.75 434 LYS A CA 1
ATOM 3307 C C . LYS A 1 434 ? 12.203 -33.781 -36.312 1 75.75 434 LYS A C 1
ATOM 3309 O O . LYS A 1 434 ? 11.359 -32.875 -36.406 1 75.75 434 LYS A O 1
ATOM 3314 N N . ARG A 1 435 ? 12.82 -34.375 -37.375 1 80.19 435 ARG A N 1
ATOM 3315 C CA . ARG A 1 435 ? 12.562 -33.812 -38.688 1 80.19 435 ARG A CA 1
ATOM 3316 C C . ARG A 1 435 ? 11.195 -34.25 -39.219 1 80.19 435 ARG A C 1
ATOM 3318 O O . ARG A 1 435 ? 10.789 -35.406 -39.031 1 80.19 435 ARG A O 1
ATOM 3325 N N . ASP A 1 436 ? 10.492 -33.312 -39.75 1 79.06 436 ASP A N 1
ATOM 3326 C CA . ASP A 1 436 ? 9.195 -33.625 -40.344 1 79.06 436 ASP A CA 1
ATOM 3327 C C . ASP A 1 436 ? 9.359 -34.406 -41.656 1 79.06 436 ASP A C 1
ATOM 3329 O O . ASP A 1 436 ? 10.266 -34.125 -42.438 1 79.06 436 ASP A O 1
ATOM 3333 N N . VAL A 1 437 ? 8.633 -35.5 -41.781 1 79.88 437 VAL A N 1
ATOM 3334 C CA . VAL A 1 437 ? 8.703 -36.344 -42.938 1 79.88 437 VAL A CA 1
ATOM 3335 C C . VAL A 1 437 ? 7.367 -36.312 -43.688 1 79.88 437 VAL A C 1
ATOM 3337 O O . VAL A 1 437 ? 6.301 -36.312 -43.062 1 79.88 437 VAL A O 1
ATOM 3340 N N . ALA A 1 438 ? 7.484 -36.094 -44.906 1 75.06 438 ALA A N 1
ATOM 3341 C CA . ALA A 1 438 ? 6.297 -36.25 -45.75 1 75.06 438 ALA A CA 1
ATOM 3342 C C . ALA A 1 438 ? 6.066 -37.688 -46.125 1 75.06 438 ALA A C 1
ATOM 3344 O O . ALA A 1 438 ? 6.816 -38.25 -46.938 1 75.06 438 ALA A O 1
ATOM 3345 N N . GLY A 1 439 ? 5.137 -38.406 -45.5 1 72.62 439 GLY A N 1
ATOM 3346 C CA . GLY A 1 439 ? 4.848 -39.812 -45.75 1 72.62 439 GLY A CA 1
ATOM 3347 C C . GLY A 1 439 ? 4.094 -40.5 -44.625 1 72.62 439 GLY A C 1
ATOM 3348 O O . GLY A 1 439 ? 3.721 -39.844 -43.656 1 72.62 439 GLY A O 1
ATOM 3349 N N . ASP A 1 440 ? 3.865 -41.812 -44.844 1 72.31 440 ASP A N 1
ATOM 3350 C CA . ASP A 1 440 ? 3.168 -42.594 -43.844 1 72.31 440 ASP A CA 1
ATOM 3351 C C . ASP A 1 440 ? 4.051 -42.812 -42.625 1 72.31 440 ASP A C 1
ATOM 3353 O O . ASP A 1 440 ? 5.277 -42.75 -42.719 1 72.31 440 ASP A O 1
ATOM 3357 N N . ALA A 1 441 ? 3.447 -43.031 -41.5 1 77.56 441 ALA A N 1
ATOM 3358 C CA . ALA A 1 441 ? 4.156 -43.156 -40.219 1 77.56 441 ALA A CA 1
ATOM 3359 C C . ALA A 1 441 ? 5.148 -44.312 -40.25 1 77.56 441 ALA A C 1
ATOM 3361 O O . ALA A 1 441 ? 6.27 -44.219 -39.75 1 77.56 441 ALA A O 1
ATOM 3362 N N . SER A 1 442 ? 4.715 -45.406 -40.875 1 83.38 442 SER A N 1
ATOM 3363 C CA . SER A 1 442 ? 5.598 -46.562 -40.938 1 83.38 442 SER A CA 1
ATOM 3364 C C . SER A 1 442 ? 6.805 -46.281 -41.844 1 83.38 442 SER A C 1
ATOM 3366 O O . SER A 1 442 ? 7.934 -46.625 -41.5 1 83.38 442 SER A O 1
ATOM 3368 N N . GLU A 1 443 ? 6.535 -45.656 -43 1 87.75 443 GLU A N 1
ATOM 3369 C CA . GLU A 1 443 ? 7.621 -45.312 -43.906 1 87.75 443 GLU A CA 1
ATOM 3370 C C . GLU A 1 443 ? 8.555 -44.281 -43.281 1 87.75 443 GLU A C 1
ATOM 3372 O O . GLU A 1 443 ? 9.773 -44.344 -43.5 1 87.75 443 GLU A O 1
ATOM 3377 N N . SER A 1 444 ? 7.871 -43.438 -42.594 1 88 444 SER A N 1
ATOM 3378 C CA . SER A 1 444 ? 8.672 -42.406 -41.938 1 88 444 SER A CA 1
ATOM 3379 C C . SER A 1 444 ? 9.602 -43.031 -40.906 1 88 444 SER A C 1
ATOM 3381 O O . SER A 1 444 ? 10.758 -42.625 -40.75 1 88 444 SER A O 1
ATOM 3383 N N . ALA A 1 445 ? 9.094 -44 -40.188 1 89.81 445 ALA A N 1
ATOM 3384 C CA . ALA A 1 445 ? 9.898 -44.688 -39.156 1 89.81 445 ALA A CA 1
ATOM 3385 C C . ALA A 1 445 ? 11.062 -45.438 -39.812 1 89.81 445 ALA A C 1
ATOM 3387 O O . ALA A 1 445 ? 12.188 -45.375 -39.312 1 89.81 445 ALA A O 1
ATOM 3388 N N . LEU A 1 446 ? 10.797 -46.062 -40.938 1 90.75 446 LEU A N 1
ATOM 3389 C CA . LEU A 1 446 ? 11.836 -46.781 -41.656 1 90.75 446 LEU A CA 1
ATOM 3390 C C . LEU A 1 446 ? 12.898 -45.812 -42.188 1 90.75 446 LEU A C 1
ATOM 3392 O O . LEU A 1 446 ? 14.094 -46.094 -42.094 1 90.75 446 LEU A O 1
ATOM 3396 N N . LEU A 1 447 ? 12.406 -44.719 -42.719 1 90.94 447 LEU A N 1
ATOM 3397 C CA . LEU A 1 447 ? 13.32 -43.719 -43.25 1 90.94 447 LEU A CA 1
ATOM 3398 C C . LEU A 1 447 ? 14.25 -43.188 -42.188 1 90.94 447 LEU A C 1
ATOM 3400 O O . LEU A 1 447 ? 15.469 -43.094 -42.375 1 90.94 447 LEU A O 1
ATOM 3404 N N . LYS A 1 448 ? 13.711 -42.875 -41.125 1 89.38 448 LYS A N 1
ATOM 3405 C CA . LYS A 1 448 ? 14.5 -42.312 -40.031 1 89.38 448 LYS A CA 1
ATOM 3406 C C . LYS A 1 448 ? 15.492 -43.344 -39.5 1 89.38 448 LYS A C 1
ATOM 3408 O O . LYS A 1 448 ? 16.641 -43 -39.188 1 89.38 448 LYS A O 1
ATOM 3413 N N . CYS A 1 449 ? 15.039 -44.531 -39.344 1 88.19 449 CYS A N 1
ATOM 3414 C CA . CYS A 1 449 ? 15.898 -45.594 -38.844 1 88.19 449 CYS A CA 1
ATOM 3415 C C . CYS A 1 449 ? 17.078 -45.812 -39.781 1 88.19 449 CYS A C 1
ATOM 3417 O O . CYS A 1 449 ? 18.219 -45.938 -39.344 1 88.19 449 CYS A O 1
ATOM 3419 N N . ILE A 1 450 ? 16.828 -45.875 -41.062 1 89.25 450 ILE A N 1
ATOM 3420 C CA . ILE A 1 450 ? 17.859 -46.125 -42.062 1 89.25 450 ILE A CA 1
ATOM 3421 C C . ILE A 1 450 ? 18.797 -44.938 -42.156 1 89.25 450 ILE A C 1
ATOM 3423 O O . ILE A 1 450 ? 20.016 -45.094 -42.281 1 89.25 450 ILE A O 1
ATOM 3427 N N . GLU A 1 451 ? 18.188 -43.781 -42.031 1 88.06 451 GLU A N 1
ATOM 3428 C CA . GLU A 1 451 ? 19 -42.562 -42.062 1 88.06 451 GLU A CA 1
ATOM 3429 C C . GLU A 1 451 ? 19.984 -42.531 -40.875 1 88.06 451 GLU A C 1
ATOM 3431 O O . GLU A 1 451 ? 21.125 -42.125 -41.031 1 88.06 451 GLU A O 1
ATOM 3436 N N . LEU A 1 452 ? 19.562 -42.969 -39.812 1 83.94 452 LEU A N 1
ATOM 3437 C CA . LEU A 1 452 ? 20.375 -42.969 -38.594 1 83.94 452 LEU A CA 1
ATOM 3438 C C . LEU A 1 452 ? 21.391 -44.094 -38.625 1 83.94 452 LEU A C 1
ATOM 3440 O O . LEU A 1 452 ? 22.516 -43.938 -38.156 1 83.94 452 LEU A O 1
ATOM 3444 N N . SER A 1 453 ? 21.016 -45.281 -39.125 1 80 453 SER A N 1
ATOM 3445 C CA . SER A 1 453 ? 21.844 -46.469 -39 1 80 453 SER A CA 1
ATOM 3446 C C . SER A 1 453 ? 22.719 -46.688 -40.25 1 80 453 SER A C 1
ATOM 3448 O O . SER A 1 453 ? 23.797 -47.281 -40.156 1 80 453 SER A O 1
ATOM 3450 N N . PHE A 1 454 ? 22.25 -46.375 -41.406 1 74.38 454 PHE A N 1
ATOM 3451 C CA . PHE A 1 454 ? 22.953 -46.656 -42.656 1 74.38 454 PHE A CA 1
ATOM 3452 C C . PHE A 1 454 ? 23.594 -45.406 -43.219 1 74.38 454 PHE A C 1
ATOM 3454 O O . PHE A 1 454 ? 24.766 -45.406 -43.594 1 74.38 454 PHE A O 1
ATOM 3461 N N . GLY A 1 455 ? 22.922 -44.312 -43.219 1 78.75 455 GLY A N 1
ATOM 3462 C CA . GLY A 1 455 ? 23.391 -43.062 -43.812 1 78.75 455 GLY A CA 1
ATOM 3463 C C . GLY A 1 455 ? 22.312 -42.312 -44.562 1 78.75 455 GLY A C 1
ATOM 3464 O O . GLY A 1 455 ? 21.125 -42.625 -44.406 1 78.75 455 GLY A O 1
ATOM 3465 N N . VAL A 1 456 ? 22.781 -41.438 -45.406 1 81.69 456 VAL A N 1
ATOM 3466 C CA . VAL A 1 456 ? 21.891 -40.531 -46.125 1 81.69 456 VAL A CA 1
ATOM 3467 C C . VAL A 1 456 ? 21.109 -41.281 -47.188 1 81.69 456 VAL A C 1
ATOM 3469 O O . VAL A 1 456 ? 21.688 -41.812 -48.125 1 81.69 456 VAL A O 1
ATOM 3472 N N . VAL A 1 457 ? 19.828 -41.469 -47 1 89.25 457 VAL A N 1
ATOM 3473 C CA . VAL A 1 457 ? 18.953 -42.219 -47.875 1 89.25 457 VAL A CA 1
ATOM 3474 C C . VAL A 1 457 ? 18.891 -41.562 -49.25 1 89.25 457 VAL A C 1
ATOM 3476 O O . VAL A 1 457 ? 18.812 -42.25 -50.25 1 89.25 457 VAL A O 1
ATOM 3479 N N . ARG A 1 458 ? 18.953 -40.312 -49.281 1 87.56 458 ARG A N 1
ATOM 3480 C CA . ARG A 1 458 ? 18.922 -39.594 -50.562 1 87.56 458 ARG A CA 1
ATOM 3481 C C . ARG A 1 458 ? 20.078 -40 -51.438 1 87.56 458 ARG A C 1
ATOM 3483 O O . ARG A 1 458 ? 19.922 -40.125 -52.656 1 87.56 458 ARG A O 1
ATOM 3490 N N . ALA A 1 459 ? 21.219 -40.094 -50.875 1 88.56 459 ALA A N 1
ATOM 3491 C CA . ALA A 1 459 ? 22.391 -40.531 -51.625 1 88.56 459 ALA A CA 1
ATOM 3492 C C . ALA A 1 459 ? 22.234 -41.938 -52.156 1 88.56 459 ALA A C 1
ATOM 3494 O O . ALA A 1 459 ? 22.625 -42.25 -53.312 1 88.56 459 ALA A O 1
ATOM 3495 N N . MET A 1 460 ? 21.641 -42.75 -51.406 1 90.44 460 MET A N 1
ATOM 3496 C CA . MET A 1 460 ? 21.375 -44.125 -51.812 1 90.44 460 MET A CA 1
ATOM 3497 C C . MET A 1 460 ? 20.391 -44.156 -53 1 90.44 460 MET A C 1
ATOM 3499 O O . MET A 1 460 ? 20.578 -44.938 -53.938 1 90.44 460 MET A O 1
ATOM 3503 N N . ARG A 1 461 ? 19.422 -43.406 -52.938 1 92.44 461 ARG A N 1
ATOM 3504 C CA . ARG A 1 461 ? 18.406 -43.344 -54 1 92.44 461 ARG A CA 1
ATOM 3505 C C . ARG A 1 461 ? 18.969 -42.781 -55.281 1 92.44 461 ARG A C 1
ATOM 3507 O O . ARG A 1 461 ? 18.562 -43.156 -56.375 1 92.44 461 ARG A O 1
ATOM 3514 N N . ASP A 1 462 ? 19.922 -41.875 -55.094 1 89.88 462 ASP A N 1
ATOM 3515 C CA . ASP A 1 462 ? 20.547 -41.281 -56.281 1 89.88 462 ASP A CA 1
ATOM 3516 C C . ASP A 1 462 ? 21.438 -42.281 -57 1 89.88 462 ASP A C 1
ATOM 3518 O O . ASP A 1 462 ? 21.547 -42.281 -58.219 1 89.88 462 ASP A O 1
ATOM 3522 N N . LYS A 1 463 ? 22 -43.156 -56.25 1 90.56 463 LYS A N 1
ATOM 3523 C CA . LYS A 1 463 ? 22.891 -44.188 -56.812 1 90.56 463 LYS A CA 1
ATOM 3524 C C . LYS A 1 463 ? 22.078 -45.344 -57.406 1 90.56 463 LYS A C 1
ATOM 3526 O O . LYS A 1 463 ? 22.578 -46.094 -58.219 1 90.56 463 LYS A O 1
ATOM 3531 N N . ASN A 1 464 ? 20.875 -45.469 -56.938 1 92.31 464 ASN A N 1
ATOM 3532 C CA . ASN A 1 464 ? 19.953 -46.5 -57.438 1 92.31 464 ASN A CA 1
ATOM 3533 C C . ASN A 1 464 ? 18.688 -45.906 -58 1 92.31 464 ASN A C 1
ATOM 3535 O O . ASN A 1 464 ? 17.625 -45.938 -57.375 1 92.31 464 ASN A O 1
ATOM 3539 N N . LYS A 1 465 ? 18.734 -45.438 -59.188 1 90.69 465 LYS A N 1
ATOM 3540 C CA . LYS A 1 465 ? 17.625 -44.75 -59.812 1 90.69 465 LYS A CA 1
ATOM 3541 C C . LYS A 1 465 ? 16.406 -45.656 -59.938 1 90.69 465 LYS A C 1
ATOM 3543 O O . LYS A 1 465 ? 16.531 -46.781 -60.375 1 90.69 465 LYS A O 1
ATOM 3548 N N . LYS A 1 466 ? 15.273 -45.188 -59.562 1 92.19 466 LYS A N 1
ATOM 3549 C CA . LYS A 1 466 ? 14.023 -45.906 -59.625 1 92.19 466 LYS A CA 1
ATOM 3550 C C . LYS A 1 466 ? 13.469 -45.938 -61.062 1 92.19 466 LYS A C 1
ATOM 3552 O O . LYS A 1 466 ? 13.32 -44.875 -61.688 1 92.19 466 LYS A O 1
ATOM 3557 N N . VAL A 1 467 ? 13.164 -47.125 -61.594 1 89.44 467 VAL A N 1
ATOM 3558 C CA . VAL A 1 467 ? 12.688 -47.281 -62.969 1 89.44 467 VAL A CA 1
ATOM 3559 C C . VAL A 1 467 ? 11.188 -47.594 -62.969 1 89.44 467 VAL A C 1
ATOM 3561 O O . VAL A 1 467 ? 10.5 -47.312 -63.938 1 89.44 467 VAL A O 1
ATOM 3564 N N . ALA A 1 468 ? 10.766 -48.312 -61.969 1 87.25 468 ALA A N 1
ATOM 3565 C CA . ALA A 1 468 ? 9.352 -48.656 -61.844 1 87.25 468 ALA A CA 1
ATOM 3566 C C . ALA A 1 468 ? 8.945 -48.812 -60.375 1 87.25 468 ALA A C 1
ATOM 3568 O O . ALA A 1 468 ? 9.789 -49.094 -59.531 1 87.25 468 ALA A O 1
ATOM 3569 N N . GLU A 1 469 ? 7.648 -48.562 -60.156 1 89.06 469 GLU A N 1
ATOM 3570 C CA . GLU A 1 469 ? 7.148 -48.719 -58.781 1 89.06 469 GLU A CA 1
ATOM 3571 C C . GLU A 1 469 ? 5.691 -49.156 -58.781 1 89.06 469 GLU A C 1
ATOM 3573 O O . GLU A 1 469 ? 4.891 -48.719 -59.594 1 89.06 469 GLU A O 1
ATOM 3578 N N . ILE A 1 470 ? 5.426 -50.156 -57.969 1 86 470 ILE A N 1
ATOM 3579 C CA . ILE A 1 470 ? 4.062 -50.531 -57.625 1 86 470 ILE A CA 1
ATOM 3580 C C . ILE A 1 470 ? 3.748 -50.125 -56.188 1 86 470 ILE A C 1
ATOM 3582 O O . ILE A 1 470 ? 4.309 -50.688 -55.25 1 86 470 ILE A O 1
ATOM 3586 N N . PRO A 1 471 ? 2.98 -49.188 -56.062 1 81.5 471 PRO A N 1
ATOM 3587 C CA . PRO A 1 471 ? 2.662 -48.719 -54.719 1 81.5 471 PRO A CA 1
ATOM 3588 C C . PRO A 1 471 ? 1.904 -49.781 -53.906 1 81.5 471 PRO A C 1
ATOM 3590 O O . PRO A 1 471 ? 1.403 -50.75 -54.469 1 81.5 471 PRO A O 1
ATOM 3593 N N . PHE A 1 472 ? 1.927 -49.594 -52.594 1 79.06 472 PHE A N 1
ATOM 3594 C CA . PHE A 1 472 ? 1.224 -50.5 -51.719 1 79.06 472 PHE A CA 1
ATOM 3595 C C . PHE A 1 472 ? -0.267 -50.531 -52.031 1 79.06 472 PHE A C 1
ATOM 3597 O O . PHE A 1 472 ? -0.871 -49.5 -52.281 1 79.06 472 PHE A O 1
ATOM 3604 N N . ASN A 1 473 ? -0.777 -51.719 -52.219 1 67.62 473 ASN A N 1
ATOM 3605 C CA . ASN A 1 473 ? -2.211 -51.938 -52.375 1 67.62 473 ASN A CA 1
ATOM 3606 C C . ASN A 1 473 ? -2.717 -53.031 -51.438 1 67.62 473 ASN A C 1
ATOM 3608 O O . ASN A 1 473 ? -1.986 -53.969 -51.125 1 67.62 473 ASN A O 1
ATOM 3612 N N . SER A 1 474 ? -3.879 -52.875 -50.906 1 63.12 474 SER A N 1
ATOM 3613 C CA . SER A 1 474 ? -4.438 -53.812 -49.906 1 63.12 474 SER A CA 1
ATOM 3614 C C . SER A 1 474 ? -4.688 -55.188 -50.531 1 63.12 474 SER A C 1
ATOM 3616 O O . SER A 1 474 ? -4.758 -56.188 -49.812 1 63.12 474 SER A O 1
ATOM 3618 N N . THR A 1 475 ? -4.84 -55.188 -51.781 1 66.44 475 THR A N 1
ATOM 3619 C CA . THR A 1 475 ? -5.102 -56.469 -52.406 1 66.44 475 THR A CA 1
ATOM 3620 C C . THR A 1 475 ? -3.838 -57.312 -52.469 1 66.44 475 THR A C 1
ATOM 3622 O O . THR A 1 475 ? -3.852 -58.469 -52.062 1 66.44 475 THR A O 1
ATOM 3625 N N . ASN A 1 476 ? -2.822 -56.656 -52.938 1 75.5 476 ASN A N 1
ATOM 3626 C CA . ASN A 1 476 ? -1.57 -57.406 -53.031 1 75.5 476 ASN A CA 1
ATOM 3627 C C . ASN A 1 476 ? -0.83 -57.438 -51.688 1 75.5 476 ASN A C 1
ATOM 3629 O O . ASN A 1 476 ? -0.11 -58.375 -51.406 1 75.5 476 ASN A O 1
ATOM 3633 N N . LYS A 1 477 ? -1.022 -56.438 -50.844 1 80.31 477 LYS A N 1
ATOM 3634 C CA . LYS A 1 477 ? -0.458 -56.25 -49.5 1 80.31 477 LYS A CA 1
ATOM 3635 C C . LYS A 1 477 ? 1.062 -56.125 -49.562 1 80.31 477 LYS A C 1
ATOM 3637 O O . LYS A 1 477 ? 1.768 -56.656 -48.688 1 80.31 477 LYS A O 1
ATOM 3642 N N . TYR A 1 478 ? 1.595 -55.688 -50.688 1 88.56 478 TYR A N 1
ATOM 3643 C CA . TYR A 1 478 ? 3.021 -55.406 -50.781 1 88.56 478 TYR A CA 1
ATOM 3644 C C . TYR A 1 478 ? 3.277 -54.156 -51.625 1 88.56 478 TYR A C 1
ATOM 3646 O O . TYR A 1 478 ? 2.404 -53.719 -52.375 1 88.56 478 TYR A O 1
ATOM 3654 N N . GLN A 1 479 ? 4.402 -53.531 -51.406 1 91.5 479 GLN A N 1
ATOM 3655 C CA . GLN A 1 479 ? 5.004 -52.5 -52.219 1 91.5 479 GLN A CA 1
ATOM 3656 C C . GLN A 1 479 ? 6.273 -52.969 -52.906 1 91.5 479 GLN A C 1
ATOM 3658 O O . GLN A 1 479 ? 7.043 -53.75 -52.312 1 91.5 479 GLN A O 1
ATOM 3663 N N . LEU A 1 480 ? 6.328 -52.562 -54.156 1 93.81 480 LEU A N 1
ATOM 3664 C CA . LEU A 1 480 ? 7.465 -53.031 -54.938 1 93.81 480 LEU A CA 1
ATOM 3665 C C . LEU A 1 480 ? 8.07 -51.906 -55.781 1 93.81 480 LEU A C 1
ATOM 3667 O O . LEU A 1 480 ? 7.344 -51.062 -56.281 1 93.81 480 LEU A O 1
ATOM 3671 N N . SER A 1 481 ? 9.383 -51.906 -55.844 1 94.5 481 SER A N 1
ATOM 3672 C CA . SER A 1 481 ? 10.078 -50.969 -56.719 1 94.5 481 SER A CA 1
ATOM 3673 C C . SER A 1 481 ? 11.273 -51.625 -57.406 1 94.5 481 SER A C 1
ATOM 3675 O O . SER A 1 481 ? 11.867 -52.562 -56.844 1 94.5 481 SER A O 1
ATOM 3677 N N . VAL A 1 482 ? 11.531 -51.188 -58.625 1 94.44 482 VAL A N 1
ATOM 3678 C CA . VAL A 1 482 ? 12.664 -51.719 -59.375 1 94.44 482 VAL A CA 1
ATOM 3679 C C . VAL A 1 482 ? 13.703 -50.594 -59.562 1 94.44 482 VAL A C 1
ATOM 3681 O O . VAL A 1 482 ? 13.359 -49.469 -59.938 1 94.44 482 VAL A O 1
ATOM 3684 N N . HIS A 1 483 ? 14.922 -50.969 -59.312 1 94.5 483 HIS A N 1
ATOM 3685 C CA . HIS A 1 483 ? 15.992 -49.969 -59.344 1 94.5 483 HIS A CA 1
ATOM 3686 C C . HIS A 1 483 ? 17.172 -50.469 -60.188 1 94.5 483 HIS A C 1
ATOM 3688 O O . HIS A 1 483 ? 17.344 -51.656 -60.375 1 94.5 483 HIS A O 1
ATOM 3694 N N . GLU A 1 484 ? 17.938 -49.406 -60.625 1 92.56 484 GLU A N 1
ATOM 3695 C CA . GLU A 1 484 ? 19.234 -49.719 -61.219 1 92.56 484 GLU A CA 1
ATOM 3696 C C . GLU A 1 484 ? 20.281 -50.031 -60.156 1 92.56 484 GLU A C 1
ATOM 3698 O O . GLU A 1 484 ? 20.172 -49.594 -59.031 1 92.56 484 GLU A O 1
ATOM 3703 N N . THR A 1 485 ? 21.172 -50.938 -60.5 1 87.75 485 THR A N 1
ATOM 3704 C CA . THR A 1 485 ? 22.172 -51.281 -59.5 1 87.75 485 THR A CA 1
ATOM 3705 C C . THR A 1 485 ? 23.234 -50.188 -59.375 1 87.75 485 THR A C 1
ATOM 3707 O O . THR A 1 485 ? 23.422 -49.406 -60.312 1 87.75 485 THR A O 1
ATOM 3710 N N . GLU A 1 486 ? 23.922 -50.031 -58.188 1 82.31 486 GLU A N 1
ATOM 3711 C CA . GLU A 1 486 ? 24.922 -49.031 -57.875 1 82.31 486 GLU A CA 1
ATOM 3712 C C . GLU A 1 486 ? 26.141 -49.156 -58.781 1 82.31 486 GLU A C 1
ATOM 3714 O O . GLU A 1 486 ? 26.781 -48.188 -59.125 1 82.31 486 GLU A O 1
ATOM 3719 N N . ASP A 1 487 ? 26.422 -50.438 -59.156 1 77.81 487 ASP A N 1
ATOM 3720 C CA . ASP A 1 487 ? 27.578 -50.719 -60 1 77.81 487 ASP A CA 1
ATOM 3721 C C . ASP A 1 487 ? 27.266 -50.438 -61.469 1 77.81 487 ASP A C 1
ATOM 3723 O O . ASP A 1 487 ? 26.391 -51.062 -62.062 1 77.81 487 ASP A O 1
ATOM 3727 N N . PRO A 1 488 ? 27.891 -49.469 -62.031 1 77.88 488 PRO A N 1
ATOM 3728 C CA . PRO A 1 488 ? 27.609 -49.125 -63.406 1 77.88 488 PRO A CA 1
ATOM 3729 C C . PRO A 1 488 ? 27.891 -50.25 -64.375 1 77.88 488 PRO A C 1
ATOM 3731 O O . PRO A 1 488 ? 27.344 -50.281 -65.5 1 77.88 488 PRO A O 1
ATOM 3734 N N . ASN A 1 489 ? 28.734 -51.25 -63.969 1 82.62 489 ASN A N 1
ATOM 3735 C CA . ASN A 1 489 ? 29.078 -52.375 -64.875 1 82.62 489 ASN A CA 1
ATOM 3736 C C . ASN A 1 489 ? 28.047 -53.5 -64.75 1 82.62 489 ASN A C 1
ATOM 3738 O O . ASN A 1 489 ? 28.109 -54.469 -65.5 1 82.62 489 ASN A O 1
ATOM 3742 N N . ASP A 1 490 ? 27.125 -53.375 -63.844 1 84.19 490 ASP A N 1
ATOM 3743 C CA . ASP A 1 490 ? 26.047 -54.344 -63.656 1 84.19 490 ASP A CA 1
ATOM 3744 C C . ASP A 1 490 ? 24.75 -53.844 -64.312 1 84.19 490 ASP A C 1
ATOM 3746 O O . ASP A 1 490 ? 24.094 -52.969 -63.75 1 84.19 490 ASP A O 1
ATOM 3750 N N . ASN A 1 491 ? 24.375 -54.375 -65.438 1 81.88 491 ASN A N 1
ATOM 3751 C CA . ASN A 1 491 ? 23.203 -53.938 -66.188 1 81.88 491 ASN A CA 1
ATOM 3752 C C . ASN A 1 491 ? 21.938 -54.625 -65.688 1 81.88 491 ASN A C 1
ATOM 3754 O O . ASN A 1 491 ? 20.875 -54.5 -66.312 1 81.88 491 ASN A O 1
ATOM 3758 N N . ARG A 1 492 ? 22.062 -55.125 -64.5 1 84.19 492 ARG A N 1
ATOM 3759 C CA . ARG A 1 492 ? 20.875 -55.781 -63.938 1 84.19 492 ARG A CA 1
ATOM 3760 C C . ARG A 1 492 ? 20.031 -54.781 -63.156 1 84.19 492 ARG A C 1
ATOM 3762 O O . ARG A 1 492 ? 20.531 -53.719 -62.75 1 84.19 492 ARG A O 1
ATOM 3769 N N . TYR A 1 493 ? 18.797 -55.25 -63.156 1 93.44 493 TYR A N 1
ATOM 3770 C CA . TYR A 1 493 ? 17.906 -54.406 -62.344 1 93.44 493 TYR A CA 1
ATOM 3771 C C . TYR A 1 493 ? 17.672 -55.062 -61 1 93.44 493 TYR A C 1
ATOM 3773 O O . TYR A 1 493 ? 17.641 -56.281 -60.875 1 93.44 493 TYR A O 1
ATOM 3781 N N . LEU A 1 494 ? 17.609 -54.25 -59.969 1 94.31 494 LEU A N 1
ATOM 3782 C CA . LEU A 1 494 ? 17.312 -54.688 -58.594 1 94.31 494 LEU A CA 1
ATOM 3783 C C . LEU A 1 494 ? 15.844 -54.5 -58.281 1 94.31 494 LEU A C 1
ATOM 3785 O O . LEU A 1 494 ? 15.344 -53.375 -58.312 1 94.31 494 LEU A O 1
ATOM 3789 N N . LEU A 1 495 ? 15.195 -55.625 -58 1 95.44 495 LEU A N 1
ATOM 3790 C CA . LEU A 1 495 ? 13.812 -55.562 -57.531 1 95.44 495 LEU A CA 1
ATOM 3791 C C . LEU A 1 495 ? 13.734 -55.688 -56.031 1 95.44 495 LEU A C 1
ATOM 3793 O O . LEU A 1 495 ? 14.328 -56.562 -55.406 1 95.44 495 LEU A O 1
ATOM 3797 N N . VAL A 1 496 ? 13.102 -54.688 -55.375 1 96.38 496 VAL A N 1
ATOM 3798 C CA . VAL A 1 496 ? 12.93 -54.688 -53.938 1 96.38 496 VAL A CA 1
ATOM 3799 C C . VAL A 1 496 ? 11.438 -54.656 -53.594 1 96.38 496 VAL A C 1
ATOM 3801 O O . VAL A 1 496 ? 10.648 -54 -54.281 1 96.38 496 VAL A O 1
ATOM 3804 N N . MET A 1 497 ? 11.109 -55.375 -52.469 1 95.5 497 MET A N 1
ATOM 3805 C CA . MET A 1 497 ? 9.703 -55.531 -52.094 1 95.5 497 MET A CA 1
ATOM 3806 C C . MET A 1 497 ? 9.547 -55.5 -50.562 1 95.5 497 MET A C 1
ATOM 3808 O O . MET A 1 497 ? 10.359 -56.094 -49.844 1 95.5 497 MET A O 1
ATOM 3812 N N . LYS A 1 498 ? 8.547 -54.875 -50.125 1 95.19 498 LYS A N 1
ATOM 3813 C CA . LYS A 1 498 ? 8.188 -54.875 -48.719 1 95.19 498 LYS A CA 1
ATOM 3814 C C . LYS A 1 498 ? 6.68 -55 -48.531 1 95.19 498 LYS A C 1
ATOM 3816 O O . LYS A 1 498 ? 5.906 -54.625 -49.406 1 95.19 498 LYS A O 1
ATOM 3821 N N . GLY A 1 499 ? 6.25 -55.625 -47.406 1 91 499 GLY A N 1
ATOM 3822 C CA . GLY A 1 499 ? 4.828 -55.812 -47.125 1 91 499 GLY A CA 1
ATOM 3823 C C . GLY A 1 499 ? 4.539 -56.719 -45.969 1 91 499 GLY A C 1
ATOM 3824 O O . GLY A 1 499 ? 5.352 -56.844 -45.062 1 91 499 GLY A O 1
ATOM 3825 N N . ALA A 1 500 ? 3.355 -57.312 -46.062 1 89.19 500 ALA A N 1
ATOM 3826 C CA . ALA A 1 500 ? 2.969 -58.25 -45.031 1 89.19 500 ALA A CA 1
ATOM 3827 C C . ALA A 1 500 ? 3.908 -59.469 -45.031 1 89.19 500 ALA A C 1
ATOM 3829 O O . ALA A 1 500 ? 4.152 -60.062 -46.094 1 89.19 500 ALA A O 1
ATOM 3830 N N . PRO A 1 501 ? 4.359 -59.719 -43.875 1 92.38 501 PRO A N 1
ATOM 3831 C CA . PRO A 1 501 ? 5.398 -60.75 -43.812 1 92.38 501 PRO A CA 1
ATOM 3832 C C . PRO A 1 501 ? 4.973 -62.062 -44.469 1 92.38 501 PRO A C 1
ATOM 3834 O O . PRO A 1 501 ? 5.762 -62.656 -45.219 1 92.38 501 PRO A O 1
ATOM 3837 N N . GLU A 1 502 ? 3.754 -62.469 -44.344 1 89.62 502 GLU A N 1
ATOM 3838 C CA . GLU A 1 502 ? 3.289 -63.75 -44.938 1 89.62 502 GLU A CA 1
ATOM 3839 C C . GLU A 1 502 ? 3.234 -63.656 -46.469 1 89.62 502 GLU A C 1
ATOM 3841 O O . GLU A 1 502 ? 3.617 -64.625 -47.156 1 89.62 502 GLU A O 1
ATOM 3846 N N . ARG A 1 503 ? 2.818 -62.594 -46.938 1 89.62 503 ARG A N 1
ATOM 3847 C CA . ARG A 1 503 ? 2.723 -62.375 -48.375 1 89.62 503 ARG A CA 1
ATOM 3848 C C . ARG A 1 503 ? 4.105 -62.312 -49 1 89.62 503 ARG A C 1
ATOM 3850 O O . ARG A 1 503 ? 4.316 -62.812 -50.125 1 89.62 503 ARG A O 1
ATOM 3857 N N . ILE A 1 504 ? 4.957 -61.656 -48.344 1 94 504 ILE A N 1
ATOM 3858 C CA . ILE A 1 504 ? 6.32 -61.531 -48.844 1 94 504 ILE A CA 1
ATOM 3859 C C . ILE A 1 504 ? 7.012 -62.906 -48.844 1 94 504 ILE A C 1
ATOM 3861 O O . ILE A 1 504 ? 7.703 -63.25 -49.781 1 94 504 ILE A O 1
ATOM 3865 N N . LEU A 1 505 ? 6.789 -63.625 -47.812 1 93.12 505 LEU A N 1
ATOM 3866 C CA . LEU A 1 505 ? 7.402 -64.938 -47.688 1 93.12 505 LEU A CA 1
ATOM 3867 C C . LEU A 1 505 ? 6.898 -65.875 -48.812 1 93.12 505 LEU A C 1
ATOM 3869 O O . LEU A 1 505 ? 7.66 -66.688 -49.344 1 93.12 505 LEU A O 1
ATOM 3873 N N . ASP A 1 506 ? 5.691 -65.75 -49.094 1 92.38 506 ASP A N 1
ATOM 3874 C CA . ASP A 1 506 ? 5.078 -66.625 -50.125 1 92.38 506 ASP A CA 1
ATOM 3875 C C . ASP A 1 506 ? 5.715 -66.375 -51.5 1 92.38 506 ASP A C 1
ATOM 3877 O O . ASP A 1 506 ? 5.691 -67.188 -52.375 1 92.38 506 ASP A O 1
ATOM 3881 N N . ARG A 1 507 ? 6.273 -65.25 -51.688 1 93.62 507 ARG A N 1
ATOM 3882 C CA . ARG A 1 507 ? 6.848 -64.875 -52.969 1 93.62 507 ARG A CA 1
ATOM 3883 C C . ARG A 1 507 ? 8.352 -65.125 -53 1 93.62 507 ARG A C 1
ATOM 3885 O O . ARG A 1 507 ? 9.023 -64.812 -53.969 1 93.62 507 ARG A O 1
ATOM 3892 N N . CYS A 1 508 ? 8.797 -65.688 -51.969 1 95.06 508 CYS A N 1
ATOM 3893 C CA . CYS A 1 508 ? 10.234 -65.938 -51.875 1 95.06 508 CYS A CA 1
ATOM 3894 C C . CYS A 1 508 ? 10.531 -67.438 -51.938 1 95.06 508 CYS A C 1
ATOM 3896 O O . CYS A 1 508 ? 9.781 -68.188 -51.375 1 95.06 508 CYS A O 1
ATOM 3898 N N . SER A 1 509 ? 11.594 -67.812 -52.656 1 94.5 509 SER A N 1
ATOM 3899 C CA . SER A 1 509 ? 12.047 -69.188 -52.719 1 94.5 509 SER A CA 1
ATOM 3900 C C . SER A 1 509 ? 13.367 -69.375 -51.969 1 94.5 509 SER A C 1
ATOM 3902 O O . SER A 1 509 ? 13.734 -70.5 -51.625 1 94.5 509 SER A O 1
ATOM 3904 N N . THR A 1 510 ? 14.07 -68.25 -51.812 1 95.62 510 THR A N 1
ATOM 3905 C CA . THR A 1 510 ? 15.344 -68.312 -51.094 1 95.62 510 THR A CA 1
ATOM 3906 C C . THR A 1 510 ? 15.352 -67.312 -49.938 1 95.62 510 THR A C 1
ATOM 3908 O O . THR A 1 510 ? 14.461 -66.5 -49.844 1 95.62 510 THR A O 1
ATOM 3911 N N . ILE A 1 511 ? 16.234 -67.5 -49.031 1 95.25 511 ILE A N 1
ATOM 3912 C CA . ILE A 1 511 ? 16.422 -66.562 -47.906 1 95.25 511 ILE A CA 1
ATOM 3913 C C . ILE A 1 511 ? 17.906 -66.25 -47.75 1 95.25 511 ILE A C 1
ATOM 3915 O O . ILE A 1 511 ? 18.766 -67.062 -48.031 1 95.25 511 ILE A O 1
ATOM 3919 N N . MET A 1 512 ? 18.156 -65 -47.344 1 94.62 512 MET A N 1
ATOM 3920 C CA . MET A 1 512 ? 19.531 -64.562 -47.156 1 94.62 512 MET A CA 1
ATOM 3921 C C . MET A 1 512 ? 19.969 -64.75 -45.719 1 94.62 512 MET A C 1
ATOM 3923 O O . MET A 1 512 ? 19.328 -64.25 -44.781 1 94.62 512 MET A O 1
ATOM 3927 N N . ILE A 1 513 ? 20.984 -65.562 -45.5 1 93.44 513 ILE A N 1
ATOM 3928 C CA . ILE A 1 513 ? 21.562 -65.812 -44.156 1 93.44 513 ILE A CA 1
ATOM 3929 C C . ILE A 1 513 ? 23.062 -65.562 -44.219 1 93.44 513 ILE A C 1
ATOM 3931 O O . ILE A 1 513 ? 23.781 -66.125 -45 1 93.44 513 ILE A O 1
ATOM 3935 N N . GLN A 1 514 ? 23.531 -64.625 -43.406 1 91.44 514 GLN A N 1
ATOM 3936 C CA . GLN A 1 514 ? 24.938 -64.25 -43.344 1 91.44 514 GLN A CA 1
ATOM 3937 C C . GLN A 1 514 ? 25.484 -63.844 -44.719 1 91.44 514 GLN A C 1
ATOM 3939 O O . GLN A 1 514 ? 26.562 -64.312 -45.094 1 91.44 514 GLN A O 1
ATOM 3944 N N . GLY A 1 515 ? 24.594 -63.219 -45.5 1 91.19 515 GLY A N 1
ATOM 3945 C CA . GLY A 1 515 ? 25.016 -62.688 -46.781 1 91.19 515 GLY A CA 1
ATOM 3946 C C . GLY A 1 515 ? 24.906 -63.688 -47.906 1 91.19 515 GLY A C 1
ATOM 3947 O O . GLY A 1 515 ? 25.219 -63.375 -49.062 1 91.19 515 GLY A O 1
ATOM 3948 N N . LYS A 1 516 ? 24.484 -64.812 -47.625 1 92.5 516 LYS A N 1
ATOM 3949 C CA . LYS A 1 516 ? 24.375 -65.875 -48.625 1 92.5 516 LYS A CA 1
ATOM 3950 C C . LYS A 1 516 ? 22.922 -66.312 -48.844 1 92.5 516 LYS A C 1
ATOM 3952 O O . LYS A 1 516 ? 22.141 -66.375 -47.906 1 92.5 516 LYS A O 1
ATOM 3957 N N . GLU A 1 517 ? 22.562 -66.5 -50.094 1 93.44 517 GLU A N 1
ATOM 3958 C CA . GLU A 1 517 ? 21.203 -66.938 -50.438 1 93.44 517 GLU A CA 1
ATOM 3959 C C . GLU A 1 517 ? 21.047 -68.438 -50.312 1 93.44 517 GLU A C 1
ATOM 3961 O O . GLU A 1 517 ? 21.828 -69.188 -50.875 1 93.44 517 GLU A O 1
ATOM 3966 N N . GLN A 1 518 ? 20.203 -68.812 -49.5 1 93.75 518 GLN A N 1
ATOM 3967 C CA . GLN A 1 518 ? 19.891 -70.25 -49.281 1 93.75 518 GLN A CA 1
ATOM 3968 C C . GLN A 1 518 ? 18.438 -70.562 -49.594 1 93.75 518 GLN A C 1
ATOM 3970 O O . GLN A 1 518 ? 17.578 -69.688 -49.469 1 93.75 518 GLN A O 1
ATOM 3975 N N . PRO A 1 519 ? 18.219 -71.75 -50.062 1 93.69 519 PRO A N 1
ATOM 3976 C CA . PRO A 1 519 ? 16.828 -72.125 -50.312 1 93.69 519 PRO A CA 1
ATOM 3977 C C . PRO A 1 519 ? 15.984 -72.125 -49.031 1 93.69 519 PRO A C 1
ATOM 3979 O O . PRO A 1 519 ? 16.469 -72.5 -47.969 1 93.69 519 PRO A O 1
ATOM 3982 N N . MET A 1 520 ? 14.805 -71.688 -49.125 1 91.88 520 MET A N 1
ATOM 3983 C CA . MET A 1 520 ? 13.875 -71.625 -48 1 91.88 520 MET A CA 1
ATOM 3984 C C . MET A 1 520 ? 13.367 -73 -47.625 1 91.88 520 MET A C 1
ATOM 3986 O O . MET A 1 520 ? 12.461 -73.562 -48.281 1 91.88 520 MET A O 1
ATOM 3990 N N . ASP A 1 521 ? 13.945 -73.625 -46.625 1 90.31 521 ASP A N 1
ATOM 3991 C CA . ASP A 1 521 ? 13.539 -74.938 -46.156 1 90.31 521 ASP A CA 1
ATOM 3992 C C . ASP A 1 521 ? 12.492 -74.812 -45.062 1 90.31 521 ASP A C 1
ATOM 3994 O O . ASP A 1 521 ? 12.117 -73.75 -44.656 1 90.31 521 ASP A O 1
ATOM 3998 N N . GLU A 1 522 ? 11.953 -75.938 -44.625 1 89.88 522 GLU A N 1
ATOM 3999 C CA . GLU A 1 522 ? 10.891 -76 -43.625 1 89.88 522 GLU A CA 1
ATOM 4000 C C . GLU A 1 522 ? 11.367 -75.5 -42.25 1 89.88 522 GLU A C 1
ATOM 4002 O O . GLU A 1 522 ? 10.594 -74.938 -41.5 1 89.88 522 GLU A O 1
ATOM 4007 N N . GLU A 1 523 ? 12.625 -75.688 -42 1 91 523 GLU A N 1
ATOM 4008 C CA . GLU A 1 523 ? 13.18 -75.188 -40.75 1 91 523 GLU A CA 1
ATOM 4009 C C . GLU A 1 523 ? 13.211 -73.688 -40.688 1 91 523 GLU A C 1
ATOM 4011 O O . GLU A 1 523 ? 12.906 -73.062 -39.688 1 91 523 GLU A O 1
ATOM 4016 N N . LEU A 1 524 ? 13.57 -73.062 -41.812 1 90.94 524 LEU A N 1
ATOM 4017 C CA . LEU A 1 524 ? 13.656 -71.625 -41.875 1 90.94 524 LEU A CA 1
ATOM 4018 C C . LEU A 1 524 ? 12.266 -71 -41.938 1 90.94 524 LEU A C 1
ATOM 4020 O O . LEU A 1 524 ? 12.062 -69.875 -41.406 1 90.94 524 LEU A O 1
ATOM 4024 N N . LYS A 1 525 ? 11.312 -71.688 -42.438 1 91.94 525 LYS A N 1
ATOM 4025 C CA . LYS A 1 525 ? 9.93 -71.188 -42.406 1 91.94 525 LYS A CA 1
ATOM 4026 C C . LYS A 1 525 ? 9.383 -71.188 -41 1 91.94 525 LYS A C 1
ATOM 4028 O O . LYS A 1 525 ? 8.625 -70.312 -40.625 1 91.94 525 LYS A O 1
ATOM 4033 N N . GLU A 1 526 ? 9.781 -72.188 -40.281 1 91.62 526 GLU A N 1
ATOM 4034 C CA . GLU A 1 526 ? 9.375 -72.25 -38.906 1 91.62 526 GLU A CA 1
ATOM 4035 C C . GLU A 1 526 ? 10.039 -71.125 -38.094 1 91.62 526 GLU A C 1
ATOM 4037 O O . GLU A 1 526 ? 9.422 -70.562 -37.188 1 91.62 526 GLU A O 1
ATOM 4042 N N . ALA A 1 527 ? 11.281 -70.875 -38.375 1 91.81 527 ALA A N 1
ATOM 4043 C CA . ALA A 1 527 ? 11.977 -69.75 -37.688 1 91.81 527 ALA A CA 1
ATOM 4044 C C . ALA A 1 527 ? 11.312 -68.438 -38 1 91.81 527 ALA A C 1
ATOM 4046 O O . ALA A 1 527 ? 11.203 -67.562 -37.094 1 91.81 527 ALA A O 1
ATOM 4047 N N . PHE A 1 528 ? 10.891 -68.25 -39.156 1 91.81 528 PHE A N 1
ATOM 4048 C CA . PHE A 1 528 ? 10.148 -67.062 -39.562 1 91.81 528 PHE A CA 1
ATOM 4049 C C . PHE A 1 528 ? 8.844 -66.938 -38.75 1 91.81 528 PHE A C 1
ATOM 4051 O O . PHE A 1 528 ? 8.531 -65.875 -38.219 1 91.81 528 PHE A O 1
ATOM 4058 N N . GLN A 1 529 ? 8.156 -68 -38.781 1 89.06 529 GLN A N 1
ATOM 4059 C CA . GLN A 1 529 ? 6.867 -68 -38.094 1 89.06 529 GLN A CA 1
ATOM 4060 C C . GLN A 1 529 ? 7.039 -67.688 -36.594 1 89.06 529 GLN A C 1
ATOM 4062 O O . GLN A 1 529 ? 6.234 -66.938 -36.031 1 89.06 529 GLN A O 1
ATOM 4067 N N . ASN A 1 530 ? 7.98 -68.188 -36.031 1 89.5 530 ASN A N 1
ATOM 4068 C CA . ASN A 1 530 ? 8.258 -67.938 -34.625 1 89.5 530 ASN A CA 1
ATOM 4069 C C . ASN A 1 530 ? 8.617 -66.5 -34.375 1 89.5 530 ASN A C 1
ATOM 4071 O O . ASN A 1 530 ? 8.164 -65.875 -33.438 1 89.5 530 ASN A O 1
ATOM 4075 N N . ALA A 1 531 ? 9.445 -65.938 -35.219 1 90.69 531 ALA A N 1
ATOM 4076 C CA . ALA A 1 531 ? 9.836 -64.562 -35.094 1 90.69 531 ALA A CA 1
ATOM 4077 C C . ALA A 1 531 ? 8.648 -63.625 -35.344 1 90.69 531 ALA A C 1
ATOM 4079 O O . ALA A 1 531 ? 8.484 -62.625 -34.625 1 90.69 531 ALA A O 1
ATOM 4080 N N . TYR A 1 532 ? 7.863 -63.969 -36.281 1 87.5 532 TYR A N 1
ATOM 4081 C CA . TYR A 1 532 ? 6.68 -63.188 -36.625 1 87.5 532 TYR A CA 1
ATOM 4082 C C . TYR A 1 532 ? 5.699 -63.156 -35.438 1 87.5 532 TYR A C 1
ATOM 4084 O O . TYR A 1 532 ? 5.168 -62.125 -35.094 1 87.5 532 TYR A O 1
ATOM 4092 N N . MET A 1 533 ? 5.566 -64.25 -34.875 1 82.25 533 MET A N 1
ATOM 4093 C CA . MET A 1 533 ? 4.652 -64.375 -33.75 1 82.25 533 MET A CA 1
ATOM 4094 C C . MET A 1 533 ? 5.227 -63.656 -32.5 1 82.25 533 MET A C 1
ATOM 4096 O O . MET A 1 533 ? 4.484 -63.031 -31.734 1 82.25 533 MET A O 1
ATOM 4100 N N . GLU A 1 534 ? 6.445 -63.75 -32.344 1 85.38 534 GLU A N 1
ATOM 4101 C CA . GLU A 1 534 ? 7.09 -63.094 -31.219 1 85.38 534 GLU A CA 1
ATOM 4102 C C . GLU A 1 534 ? 7 -61.562 -31.375 1 85.38 534 GLU A C 1
ATOM 4104 O O . GLU A 1 534 ? 6.652 -60.875 -30.406 1 85.38 534 GLU A O 1
ATOM 4109 N N . LEU A 1 535 ? 7.258 -61.062 -32.5 1 88.31 535 LEU A N 1
ATOM 4110 C CA . LEU A 1 535 ? 7.227 -59.625 -32.719 1 88.31 535 LEU A CA 1
ATOM 4111 C C . LEU A 1 535 ? 5.797 -59.094 -32.719 1 88.31 535 LEU A C 1
ATOM 4113 O O . LEU A 1 535 ? 5.539 -58.031 -32.188 1 88.31 535 LEU A O 1
ATOM 4117 N N . GLY A 1 536 ? 4.938 -59.875 -33.25 1 79.88 536 GLY A N 1
ATOM 4118 C CA . GLY A 1 536 ? 3.529 -59.5 -33.188 1 79.88 536 GLY A CA 1
ATOM 4119 C C . GLY A 1 536 ? 2.969 -59.531 -31.781 1 79.88 536 GLY A C 1
ATOM 4120 O O . GLY A 1 536 ? 2.123 -58.719 -31.422 1 79.88 536 GLY A O 1
ATOM 4121 N N . GLY A 1 537 ? 3.432 -60.469 -31.078 1 74.44 537 GLY A N 1
ATOM 4122 C CA . GLY A 1 537 ? 3.008 -60.594 -29.688 1 74.44 537 GLY A CA 1
ATOM 4123 C C . GLY A 1 537 ? 3.414 -59.438 -28.828 1 74.44 537 GLY A C 1
ATOM 4124 O O . GLY A 1 537 ? 2.768 -59.156 -27.812 1 74.44 537 GLY A O 1
ATOM 4125 N N . LEU A 1 538 ? 4.445 -58.781 -29.281 1 79.5 538 LEU A N 1
ATOM 4126 C CA . LEU A 1 538 ? 4.902 -57.594 -28.578 1 79.5 538 LEU A CA 1
ATOM 4127 C C . LEU A 1 538 ? 4.082 -56.375 -28.984 1 79.5 538 LEU A C 1
ATOM 4129 O O . LEU A 1 538 ? 4.316 -55.25 -28.484 1 79.5 538 LEU A O 1
ATOM 4133 N N . GLY A 1 539 ? 3.123 -56.688 -29.766 1 77.5 539 GLY A N 1
ATOM 4134 C CA . GLY A 1 539 ? 2.246 -55.594 -30.203 1 77.5 539 GLY A CA 1
ATOM 4135 C C . GLY A 1 539 ? 2.857 -54.719 -31.281 1 77.5 539 GLY A C 1
ATOM 4136 O O . GLY A 1 539 ? 2.383 -53.625 -31.531 1 77.5 539 GLY A O 1
ATOM 4137 N N . GLU A 1 540 ? 3.865 -55.094 -31.906 1 85.31 540 GLU A N 1
ATOM 4138 C CA . GLU A 1 540 ? 4.562 -54.312 -32.938 1 85.31 540 GLU A CA 1
ATOM 4139 C C . GLU A 1 540 ? 3.994 -54.625 -34.312 1 85.31 540 GLU A C 1
ATOM 4141 O O . GLU A 1 540 ? 3.42 -55.688 -34.562 1 85.31 540 GLU A O 1
ATOM 4146 N N . ARG A 1 541 ? 4.07 -53.625 -35.062 1 82.19 541 ARG A N 1
ATOM 4147 C CA . ARG A 1 541 ? 3.764 -53.844 -36.5 1 82.19 541 ARG A CA 1
ATOM 4148 C C . ARG A 1 541 ? 4.965 -54.406 -37.219 1 82.19 541 ARG A C 1
ATOM 4150 O O . ARG A 1 541 ? 6.023 -53.781 -37.281 1 82.19 541 ARG A O 1
ATOM 4157 N N . VAL A 1 542 ? 4.699 -55.562 -37.875 1 89.88 542 VAL A N 1
ATOM 4158 C CA . VAL A 1 542 ? 5.828 -56.281 -38.5 1 89.88 542 VAL A CA 1
ATOM 4159 C C . VAL A 1 542 ? 5.711 -56.188 -40 1 89.88 542 VAL A C 1
ATOM 4161 O O . VAL A 1 542 ? 4.625 -56.406 -40.562 1 89.88 542 VAL A O 1
ATOM 4164 N N . LEU A 1 543 ? 6.809 -55.844 -40.688 1 93.12 543 LEU A N 1
ATOM 4165 C CA . LEU A 1 543 ? 6.898 -55.812 -42.156 1 93.12 543 LEU A CA 1
ATOM 4166 C C . LEU A 1 543 ? 7.977 -56.781 -42.625 1 93.12 543 LEU A C 1
ATOM 4168 O O . LEU A 1 543 ? 9.008 -56.969 -41.969 1 93.12 543 LEU A O 1
ATOM 4172 N N . GLY A 1 544 ? 7.66 -57.438 -43.719 1 95.44 544 GLY A N 1
ATOM 4173 C CA . GLY A 1 544 ? 8.633 -58.281 -44.344 1 95.44 544 GLY A CA 1
ATOM 4174 C C . GLY A 1 544 ? 9.336 -57.625 -45.531 1 95.44 544 GLY A C 1
ATOM 4175 O O . GLY A 1 544 ? 8.742 -56.812 -46.219 1 95.44 544 GLY A O 1
ATOM 4176 N N . PHE A 1 545 ? 10.586 -58.062 -45.812 1 97.12 545 PHE A N 1
ATOM 4177 C CA . PHE A 1 545 ? 11.406 -57.469 -46.875 1 97.12 545 PHE A CA 1
ATOM 4178 C C . PHE A 1 545 ? 12.086 -58.562 -47.719 1 97.12 545 PHE A C 1
ATOM 4180 O O . PHE A 1 545 ? 12.602 -59.531 -47.188 1 97.12 545 PHE A O 1
ATOM 4187 N N . CYS A 1 546 ? 12.078 -58.375 -49 1 97.06 546 CYS A N 1
ATOM 4188 C CA . CYS A 1 546 ? 12.766 -59.281 -49.906 1 97.06 546 CYS A CA 1
ATOM 4189 C C . CYS A 1 546 ? 13.328 -58.531 -51.094 1 97.06 546 CYS A C 1
ATOM 4191 O O . CYS A 1 546 ? 12.945 -57.406 -51.344 1 97.06 546 CYS A O 1
ATOM 4193 N N . HIS A 1 547 ? 14.281 -59.125 -51.781 1 95.88 547 HIS A N 1
ATOM 4194 C CA . HIS A 1 547 ? 14.883 -58.531 -53 1 95.88 547 HIS A CA 1
ATOM 4195 C C . HIS A 1 547 ? 15.156 -59.625 -54.031 1 95.88 547 HIS A C 1
ATOM 4197 O O . HIS A 1 547 ? 15.062 -60.812 -53.75 1 95.88 547 HIS A O 1
ATOM 4203 N N . GLY A 1 548 ? 15.328 -59.188 -55.281 1 94.56 548 GLY A N 1
ATOM 4204 C CA . GLY A 1 548 ? 15.672 -60.062 -56.375 1 94.56 548 GLY A CA 1
ATOM 4205 C C . GLY A 1 548 ? 16.375 -59.312 -57.5 1 94.56 548 GLY A C 1
ATOM 4206 O O . GLY A 1 548 ? 16.031 -58.156 -57.812 1 94.56 548 GLY A O 1
ATOM 4207 N N . LEU A 1 549 ? 17.375 -59.938 -58.094 1 92.81 549 LEU A N 1
ATOM 4208 C CA . LEU A 1 549 ? 18.078 -59.375 -59.219 1 92.81 549 LEU A CA 1
ATOM 4209 C C . LEU A 1 549 ? 17.469 -59.875 -60.531 1 92.81 549 LEU A C 1
ATOM 4211 O O . LEU A 1 549 ? 17.359 -61.094 -60.75 1 92.81 549 LEU A O 1
ATOM 4215 N N . LEU A 1 550 ? 17.047 -59 -61.312 1 93.25 550 LEU A N 1
ATOM 4216 C CA . LEU A 1 550 ? 16.484 -59.344 -62.625 1 93.25 550 LEU A CA 1
ATOM 4217 C C . LEU A 1 550 ? 17.594 -59.531 -63.656 1 93.25 550 LEU A C 1
ATOM 4219 O O . LEU A 1 550 ? 18.391 -58.625 -63.875 1 93.25 550 LEU A O 1
ATOM 4223 N N . PRO A 1 551 ? 17.641 -60.688 -64.25 1 90.25 551 PRO A N 1
ATOM 4224 C CA . PRO A 1 551 ? 18.734 -60.969 -65.188 1 90.25 551 PRO A CA 1
ATOM 4225 C C . PRO A 1 551 ? 18.734 -60.062 -66.438 1 90.25 551 PRO A C 1
ATOM 4227 O O . PRO A 1 551 ? 17.672 -59.719 -66.938 1 90.25 551 PRO A O 1
ATOM 4230 N N . GLU A 1 552 ? 19.859 -59.75 -66.938 1 89.19 552 GLU A N 1
ATOM 4231 C CA . GLU A 1 552 ? 20.062 -58.844 -68.125 1 89.19 552 GLU A CA 1
ATOM 4232 C C . GLU A 1 552 ? 19.516 -59.469 -69.375 1 89.19 552 GLU A C 1
ATOM 4234 O O . GLU A 1 552 ? 19.078 -58.719 -70.25 1 89.19 552 GLU A O 1
ATOM 4239 N N . ASP A 1 553 ? 19.547 -60.75 -69.562 1 89.12 553 ASP A N 1
ATOM 4240 C CA . ASP A 1 553 ? 19.109 -61.438 -70.75 1 89.12 553 ASP A CA 1
ATOM 4241 C C . ASP A 1 553 ? 17.609 -61.281 -71 1 89.12 553 ASP A C 1
ATOM 4243 O O . ASP A 1 553 ? 17.156 -61.094 -72.125 1 89.12 553 ASP A O 1
ATOM 4247 N N . GLN A 1 554 ? 16.891 -61.219 -69.938 1 89.69 554 GLN A N 1
ATOM 4248 C CA . GLN A 1 554 ? 15.438 -61.125 -70.062 1 89.69 554 GLN A CA 1
ATOM 4249 C C . GLN A 1 554 ? 14.992 -59.656 -69.938 1 89.69 554 GLN A C 1
ATOM 4251 O O . GLN A 1 554 ? 13.984 -59.281 -70.562 1 89.69 554 GLN A O 1
ATOM 4256 N N . TYR A 1 555 ? 15.727 -58.938 -69.188 1 92.56 555 TYR A N 1
ATOM 4257 C CA . TYR A 1 555 ? 15.383 -57.531 -69 1 92.56 555 TYR A CA 1
ATOM 4258 C C . TYR A 1 555 ? 16.562 -56.625 -69.312 1 92.56 555 TYR A C 1
ATOM 4260 O O . TYR A 1 555 ? 17.297 -56.188 -68.438 1 92.56 555 TYR A O 1
ATOM 4268 N N . PRO A 1 556 ? 16.766 -56.312 -70.562 1 85.62 556 PRO A N 1
ATOM 4269 C CA . PRO A 1 556 ? 17.906 -55.5 -71 1 85.62 556 PRO A CA 1
ATOM 4270 C C . PRO A 1 556 ? 17.75 -54.031 -70.562 1 85.62 556 PRO A C 1
ATOM 4272 O O . PRO A 1 556 ? 16.672 -53.625 -70.125 1 85.62 556 PRO A O 1
ATOM 4275 N N . LYS A 1 557 ? 18.859 -53.312 -70.625 1 82.75 557 LYS A N 1
ATOM 4276 C CA . LYS A 1 557 ? 18.891 -51.906 -70.25 1 82.75 557 LYS A CA 1
ATOM 4277 C C . LYS A 1 557 ? 17.859 -51.125 -71.062 1 82.75 557 LYS A C 1
ATOM 4279 O O . LYS A 1 557 ? 17.812 -51.219 -72.25 1 82.75 557 LYS A O 1
ATOM 4284 N N . GLY A 1 558 ? 16.984 -50.438 -70.375 1 81.75 558 GLY A N 1
ATOM 4285 C CA . GLY A 1 558 ? 15.938 -49.656 -71.062 1 81.75 558 GLY A CA 1
ATOM 4286 C C . GLY A 1 558 ? 14.625 -50.406 -71.188 1 81.75 558 GLY A C 1
ATOM 4287 O O . GLY A 1 558 ? 13.719 -49.969 -71.875 1 81.75 558 GLY A O 1
ATOM 4288 N N . PHE A 1 559 ? 14.664 -51.5 -70.562 1 89.38 559 PHE A N 1
ATOM 4289 C CA . PHE A 1 559 ? 13.438 -52.281 -70.562 1 89.38 559 PHE A CA 1
ATOM 4290 C C . PHE A 1 559 ? 12.266 -51.469 -70.062 1 89.38 559 PHE A C 1
ATOM 4292 O O . PHE A 1 559 ? 12.398 -50.719 -69.062 1 89.38 559 PHE A O 1
ATOM 4299 N N . ALA A 1 560 ? 11.164 -51.5 -70.75 1 85.88 560 ALA A N 1
ATOM 4300 C CA . ALA A 1 560 ? 9.977 -50.75 -70.375 1 85.88 560 ALA A CA 1
ATOM 4301 C C . ALA A 1 560 ? 9.133 -51.531 -69.375 1 85.88 560 ALA A C 1
ATOM 4303 O O . ALA A 1 560 ? 8.352 -52.406 -69.812 1 85.88 560 ALA A O 1
ATOM 4304 N N . PHE A 1 561 ? 9.305 -51.312 -68.125 1 88.81 561 PHE A N 1
ATOM 4305 C CA . PHE A 1 561 ? 8.555 -52 -67.062 1 88.81 561 PHE A CA 1
ATOM 4306 C C . PHE A 1 561 ? 7.113 -51.5 -67 1 88.81 561 PHE A C 1
ATOM 4308 O O . PHE A 1 561 ? 6.855 -50.312 -67 1 88.81 561 PHE A O 1
ATOM 4315 N N . ASP A 1 562 ? 6.18 -52.344 -67.125 1 82.12 562 ASP A N 1
ATOM 4316 C CA . ASP A 1 562 ? 4.762 -52.031 -67 1 82.12 562 ASP A CA 1
ATOM 4317 C C . ASP A 1 562 ? 4.227 -52.438 -65.625 1 82.12 562 ASP A C 1
ATOM 4319 O O . ASP A 1 562 ? 4.238 -53.625 -65.25 1 82.12 562 ASP A O 1
ATOM 4323 N N . THR A 1 563 ? 3.781 -51.531 -64.875 1 80.44 563 THR A N 1
ATOM 4324 C CA . THR A 1 563 ? 3.367 -51.781 -63.469 1 80.44 563 THR A CA 1
ATOM 4325 C C . THR A 1 563 ? 1.878 -52.125 -63.406 1 80.44 563 THR A C 1
ATOM 4327 O O . THR A 1 563 ? 1.395 -52.625 -62.406 1 80.44 563 THR A O 1
ATOM 4330 N N . ASP A 1 564 ? 1.078 -51.812 -64.5 1 73.81 564 ASP A N 1
ATOM 4331 C CA . ASP A 1 564 ? -0.343 -52.156 -64.5 1 73.81 564 ASP A CA 1
ATOM 4332 C C . ASP A 1 564 ? -0.552 -53.625 -64.938 1 73.81 564 ASP A C 1
ATOM 4334 O O . ASP A 1 564 ? -1.28 -54.344 -64.25 1 73.81 564 ASP A O 1
ATOM 4338 N N . ASP A 1 565 ? -0.075 -53.938 -66 1 77.06 565 ASP A N 1
ATOM 4339 C CA . ASP A 1 565 ? 0.034 -55.344 -66.438 1 77.06 565 ASP A CA 1
ATOM 4340 C C . ASP A 1 565 ? 1.468 -55.844 -66.25 1 77.06 565 ASP A C 1
ATOM 4342 O O . ASP A 1 565 ? 2.271 -55.75 -67.188 1 77.06 565 ASP A O 1
ATOM 4346 N N . VAL A 1 566 ? 1.752 -56.375 -65.062 1 84.75 566 VAL A N 1
ATOM 4347 C CA . VAL A 1 566 ? 3.115 -56.688 -64.625 1 84.75 566 VAL A CA 1
ATOM 4348 C C . VAL A 1 566 ? 3.77 -57.625 -65.625 1 84.75 566 VAL A C 1
ATOM 4350 O O . VAL A 1 566 ? 3.336 -58.75 -65.812 1 84.75 566 VAL A O 1
ATOM 4353 N N . ASN A 1 567 ? 4.816 -57.125 -66.438 1 87.12 567 ASN A N 1
ATOM 4354 C CA . ASN A 1 567 ? 5.531 -57.875 -67.438 1 87.12 567 ASN A CA 1
ATOM 4355 C C . ASN A 1 567 ? 6.898 -58.344 -66.938 1 87.12 567 ASN A C 1
ATOM 4357 O O . ASN A 1 567 ? 7.789 -58.625 -67.75 1 87.12 567 ASN A O 1
ATOM 4361 N N . PHE A 1 568 ? 7.055 -58.344 -65.688 1 89.81 568 PHE A N 1
ATOM 4362 C CA . PHE A 1 568 ? 8.328 -58.781 -65.125 1 89.81 568 PHE A CA 1
ATOM 4363 C C . PHE A 1 568 ? 8.109 -59.75 -63.969 1 89.81 568 PHE A C 1
ATOM 4365 O O . PHE A 1 568 ? 6.988 -59.875 -63.469 1 89.81 568 PHE A O 1
ATOM 4372 N N . GLN A 1 569 ? 9.102 -60.406 -63.531 1 90.19 569 GLN A N 1
ATOM 4373 C CA . GLN A 1 569 ? 9.023 -61.469 -62.5 1 90.19 569 GLN A CA 1
ATOM 4374 C C . GLN A 1 569 ? 8.852 -60.875 -61.125 1 90.19 569 GLN A C 1
ATOM 4376 O O . GLN A 1 569 ? 9.648 -60.031 -60.688 1 90.19 569 GLN A O 1
ATOM 4381 N N . THR A 1 570 ? 7.785 -61.281 -60.469 1 92 570 THR A N 1
ATOM 4382 C CA . THR A 1 570 ? 7.543 -60.844 -59.125 1 92 570 THR A CA 1
ATOM 4383 C C . THR A 1 570 ? 7.535 -62 -58.125 1 92 570 THR A C 1
ATOM 4385 O O . THR A 1 570 ? 7.137 -61.844 -56.969 1 92 570 THR A O 1
ATOM 4388 N N . ASP A 1 571 ? 7.996 -63.156 -58.625 1 90.75 571 ASP A N 1
ATOM 4389 C CA . ASP A 1 571 ? 8.055 -64.375 -57.781 1 90.75 571 ASP A CA 1
ATOM 4390 C C . ASP A 1 571 ? 9.469 -64.938 -57.75 1 90.75 571 ASP A C 1
ATOM 4392 O O . ASP A 1 571 ? 10.367 -64.438 -58.438 1 90.75 571 ASP A O 1
ATOM 4396 N N . ASN A 1 572 ? 9.703 -65.875 -56.844 1 92.25 572 ASN A N 1
ATOM 4397 C CA . ASN A 1 572 ? 10.984 -66.562 -56.656 1 92.25 572 ASN A CA 1
ATOM 4398 C C . ASN A 1 572 ? 12.07 -65.562 -56.25 1 92.25 572 ASN A C 1
ATOM 4400 O O . ASN A 1 572 ? 13.148 -65.562 -56.844 1 92.25 572 ASN A O 1
ATOM 4404 N N . LEU A 1 573 ? 11.656 -64.75 -55.281 1 95.88 573 LEU A N 1
ATOM 4405 C CA . LEU A 1 573 ? 12.578 -63.75 -54.75 1 95.88 573 LEU A CA 1
ATOM 4406 C C . LEU A 1 573 ? 13.328 -64.25 -53.531 1 95.88 573 LEU A C 1
ATOM 4408 O O . LEU A 1 573 ? 13.141 -65.438 -53.125 1 95.88 573 LEU A O 1
ATOM 4412 N N . CYS A 1 574 ? 14.242 -63.438 -53 1 96.62 574 CYS A N 1
ATOM 4413 C CA . CYS A 1 574 ? 15.047 -63.781 -51.844 1 96.62 574 CYS A CA 1
ATOM 4414 C C . CYS A 1 574 ? 14.594 -63 -50.625 1 96.62 574 CYS A C 1
ATOM 4416 O O . CYS A 1 574 ? 14.672 -61.781 -50.594 1 96.62 574 CYS A O 1
ATOM 4418 N N . PHE A 1 575 ? 14.125 -63.781 -49.625 1 97 575 PHE A N 1
ATOM 4419 C CA . PHE A 1 575 ? 13.711 -63.156 -48.344 1 97 575 PHE A CA 1
ATOM 4420 C C . PHE A 1 575 ? 14.922 -62.688 -47.562 1 97 575 PHE A C 1
ATOM 4422 O O . PHE A 1 575 ? 15.891 -63.438 -47.406 1 97 575 PHE A O 1
ATOM 4429 N N . VAL A 1 576 ? 14.875 -61.438 -47.062 1 96 576 VAL A N 1
ATOM 4430 C CA . VAL A 1 576 ? 16.062 -60.875 -46.406 1 96 576 VAL A CA 1
ATOM 4431 C C . VAL A 1 576 ? 15.82 -60.75 -44.906 1 96 576 VAL A C 1
ATOM 4433 O O . VAL A 1 576 ? 16.672 -61.125 -44.125 1 96 576 VAL A O 1
ATOM 4436 N N . GLY A 1 577 ? 14.578 -60.156 -44.531 1 95.44 577 GLY A N 1
ATOM 4437 C CA . GLY A 1 577 ? 14.344 -60 -43.094 1 95.44 577 GLY A CA 1
ATOM 4438 C C . GLY A 1 577 ? 13.023 -59.344 -42.781 1 95.44 577 GLY A C 1
ATOM 4439 O O . GLY A 1 577 ? 12.211 -59.094 -43.656 1 95.44 577 GLY A O 1
ATOM 4440 N N . LEU A 1 578 ? 12.852 -59.156 -41.375 1 95.25 578 LEU A N 1
ATOM 4441 C CA . LEU A 1 578 ? 11.68 -58.469 -40.844 1 95.25 578 LEU A CA 1
ATOM 4442 C C . LEU A 1 578 ? 12.078 -57.188 -40.094 1 95.25 578 LEU A C 1
ATOM 4444 O O . LEU A 1 578 ? 13.156 -57.125 -39.5 1 95.25 578 LEU A O 1
ATOM 4448 N N . ILE A 1 579 ? 11.312 -56.125 -40.188 1 94.25 579 ILE A N 1
ATOM 4449 C CA . ILE A 1 579 ? 11.438 -54.938 -39.375 1 94.25 579 ILE A CA 1
ATOM 4450 C C . ILE A 1 579 ? 10.117 -54.656 -38.656 1 94.25 579 ILE A C 1
ATOM 4452 O O . ILE A 1 579 ? 9.047 -54.688 -39.281 1 94.25 579 ILE A O 1
ATOM 4456 N N . SER A 1 580 ? 10.18 -54.531 -37.375 1 92.12 580 SER A N 1
ATOM 4457 C CA . SER A 1 580 ? 8.984 -54.25 -36.594 1 92.12 580 SER A CA 1
ATOM 4458 C C . SER A 1 580 ? 9.016 -52.844 -36 1 92.12 580 SER A C 1
ATOM 4460 O O . SER A 1 580 ? 10.094 -52.312 -35.719 1 92.12 580 SER A O 1
ATOM 4462 N N . MET A 1 581 ? 7.902 -52.219 -35.938 1 89 581 MET A N 1
ATOM 4463 C CA . MET A 1 581 ? 7.793 -50.844 -35.469 1 89 581 MET A CA 1
ATOM 4464 C C . MET A 1 581 ? 6.688 -50.688 -34.406 1 89 581 MET A C 1
ATOM 4466 O O . MET A 1 581 ? 5.742 -51.5 -34.406 1 89 581 MET A O 1
ATOM 4470 N N . ILE A 1 582 ? 6.828 -49.812 -33.5 1 82.25 582 ILE A N 1
ATOM 4471 C CA . ILE A 1 582 ? 5.836 -49.531 -32.469 1 82.25 582 ILE A CA 1
ATOM 4472 C C . ILE A 1 582 ? 5.855 -48.031 -32.125 1 82.25 582 ILE A C 1
ATOM 4474 O O . ILE A 1 582 ? 6.805 -47.344 -32.469 1 82.25 582 ILE A O 1
ATOM 4478 N N . ASP A 1 583 ? 4.762 -47.562 -31.625 1 81.5 583 ASP A N 1
ATOM 4479 C CA . ASP A 1 583 ? 4.73 -46.25 -30.938 1 81.5 583 ASP A CA 1
ATOM 4480 C C . ASP A 1 583 ? 5.188 -46.375 -29.484 1 81.5 583 ASP A C 1
ATOM 4482 O O . ASP A 1 583 ? 4.422 -46.812 -28.625 1 81.5 583 ASP A O 1
ATOM 4486 N N . PRO A 1 584 ? 6.422 -46.031 -29.266 1 83.19 584 PRO A N 1
ATOM 4487 C CA . PRO A 1 584 ? 6.98 -46.312 -27.938 1 83.19 584 PRO A CA 1
ATOM 4488 C C . PRO A 1 584 ? 6.363 -45.469 -26.844 1 83.19 584 PRO A C 1
ATOM 4490 O O . PRO A 1 584 ? 5.949 -44.312 -27.109 1 83.19 584 PRO A O 1
ATOM 4493 N N . PRO A 1 585 ? 6.289 -46.094 -25.672 1 85.56 585 PRO A N 1
ATOM 4494 C CA . PRO A 1 585 ? 5.84 -45.281 -24.516 1 85.56 585 PRO A CA 1
ATOM 4495 C C . PRO A 1 585 ? 6.824 -44.188 -24.141 1 85.56 585 PRO A C 1
ATOM 4497 O O . PRO A 1 585 ? 8.023 -44.312 -24.406 1 85.56 585 PRO A O 1
ATOM 4500 N N . ARG A 1 586 ? 6.352 -43.156 -23.625 1 85.62 586 ARG A N 1
ATOM 4501 C CA . ARG A 1 586 ? 7.191 -42.062 -23.141 1 85.62 586 ARG A CA 1
ATOM 4502 C C . ARG A 1 586 ? 8.008 -42.5 -21.938 1 85.62 586 ARG A C 1
ATOM 4504 O O . ARG A 1 586 ? 7.52 -43.25 -21.078 1 85.62 586 ARG A O 1
ATOM 4511 N N . ALA A 1 587 ? 9.297 -42.031 -21.719 1 81.69 587 ALA A N 1
ATOM 4512 C CA . ALA A 1 587 ? 10.242 -42.469 -20.688 1 81.69 587 ALA A CA 1
ATOM 4513 C C . ALA A 1 587 ? 9.734 -42.094 -19.297 1 81.69 587 ALA A C 1
ATOM 4515 O O . ALA A 1 587 ? 9.93 -42.844 -18.344 1 81.69 587 ALA A O 1
ATOM 4516 N N . ALA A 1 588 ? 9.055 -41.062 -19.156 1 87.69 588 ALA A N 1
ATOM 4517 C CA . ALA A 1 588 ? 8.664 -40.562 -17.844 1 87.69 588 ALA A CA 1
ATOM 4518 C C . ALA A 1 588 ? 7.348 -41.188 -17.391 1 87.69 588 ALA A C 1
ATOM 4520 O O . ALA A 1 588 ? 6.98 -41.094 -16.219 1 87.69 588 ALA A O 1
ATOM 4521 N N . VAL A 1 589 ? 6.621 -41.938 -18.25 1 90.31 589 VAL A N 1
ATOM 4522 C CA . VAL A 1 589 ? 5.246 -42.375 -18 1 90.31 589 VAL A CA 1
ATOM 4523 C C . VAL A 1 589 ? 5.234 -43.5 -16.969 1 90.31 589 VAL A C 1
ATOM 4525 O O . VAL A 1 589 ? 4.414 -43.5 -16.047 1 90.31 589 VAL A O 1
ATOM 4528 N N . PRO A 1 590 ? 6.168 -44.406 -16.984 1 90.88 590 PRO A N 1
ATOM 4529 C CA . PRO A 1 590 ? 6.117 -45.5 -15.984 1 90.88 590 PRO A CA 1
ATOM 4530 C C . PRO A 1 590 ? 6.297 -44.969 -14.555 1 90.88 590 PRO A C 1
ATOM 4532 O O . PRO A 1 590 ? 5.586 -45.406 -13.641 1 90.88 590 PRO A O 1
ATOM 4535 N N . ASP A 1 591 ? 7.203 -44.094 -14.406 1 92.06 591 ASP A N 1
ATOM 4536 C CA . ASP A 1 591 ? 7.402 -43.5 -13.094 1 92.06 591 ASP A CA 1
ATOM 4537 C C . ASP A 1 591 ? 6.172 -42.719 -12.664 1 92.06 591 ASP A C 1
ATOM 4539 O O . ASP A 1 591 ? 5.805 -42.719 -11.484 1 92.06 591 ASP A O 1
ATOM 4543 N N . ALA A 1 592 ? 5.609 -42.062 -13.594 1 93.31 592 ALA A N 1
ATOM 4544 C CA . ALA A 1 592 ? 4.422 -41.25 -13.312 1 93.31 592 ALA A CA 1
ATOM 4545 C C . ALA A 1 592 ? 3.248 -42.156 -12.898 1 93.31 592 ALA A C 1
ATOM 4547 O O . ALA A 1 592 ? 2.51 -41.812 -11.969 1 93.31 592 ALA A O 1
ATOM 4548 N N . VAL A 1 593 ? 3.088 -43.219 -13.57 1 93.5 593 VAL A N 1
ATOM 4549 C CA . VAL A 1 593 ? 2.016 -44.156 -13.242 1 93.5 593 VAL A CA 1
ATOM 4550 C C . VAL A 1 593 ? 2.262 -44.75 -11.859 1 93.5 593 VAL A C 1
ATOM 4552 O O . VAL A 1 593 ? 1.324 -44.938 -11.086 1 93.5 593 VAL A O 1
ATOM 4555 N N . GLY A 1 594 ? 3.488 -45.062 -11.57 1 91.94 594 GLY A N 1
ATOM 4556 C CA . GLY A 1 594 ? 3.832 -45.562 -10.242 1 91.94 594 GLY A CA 1
ATOM 4557 C C . GLY A 1 594 ? 3.498 -44.562 -9.133 1 91.94 594 GLY A C 1
ATOM 4558 O O . GLY A 1 594 ? 2.957 -44.969 -8.102 1 91.94 594 GLY A O 1
ATOM 4559 N N . LYS A 1 595 ? 3.799 -43.375 -9.375 1 92.06 595 LYS A N 1
ATOM 4560 C CA . LYS A 1 595 ? 3.502 -42.344 -8.398 1 92.06 595 LYS A CA 1
ATOM 4561 C C . LYS A 1 595 ? 1.996 -42.188 -8.203 1 92.06 595 LYS A C 1
ATOM 4563 O O . LYS A 1 595 ? 1.532 -41.938 -7.082 1 92.06 595 LYS A O 1
ATOM 4568 N N . CYS A 1 596 ? 1.197 -42.25 -9.25 1 92.25 596 CYS A N 1
ATOM 4569 C CA . CYS A 1 596 ? -0.257 -42.188 -9.156 1 92.25 596 CYS A CA 1
ATOM 4570 C C . CYS A 1 596 ? -0.812 -43.312 -8.32 1 92.25 596 CYS A C 1
ATOM 4572 O O . CYS A 1 596 ? -1.688 -43.125 -7.48 1 92.25 596 CYS A O 1
ATOM 4574 N N . ARG A 1 597 ? -0.261 -44.406 -8.492 1 91.31 597 ARG A N 1
ATOM 4575 C CA . ARG A 1 597 ? -0.712 -45.562 -7.738 1 91.31 597 ARG A CA 1
ATOM 4576 C C . ARG A 1 597 ? -0.412 -45.406 -6.25 1 91.31 597 ARG A C 1
ATOM 4578 O O . ARG A 1 597 ? -1.244 -45.75 -5.406 1 91.31 597 ARG A O 1
ATOM 4585 N N . SER A 1 598 ? 0.761 -44.938 -6.008 1 90.06 598 SER A N 1
ATOM 4586 C CA . SER A 1 598 ? 1.134 -44.688 -4.617 1 90.06 598 SER A CA 1
ATOM 4587 C C . SER A 1 598 ? 0.223 -43.656 -3.977 1 90.06 598 SER A C 1
ATOM 4589 O O . SER A 1 598 ? 0.013 -43.656 -2.764 1 90.06 598 SER A O 1
ATOM 4591 N N . ALA A 1 599 ? -0.305 -42.812 -4.793 1 91.12 599 ALA A N 1
ATOM 4592 C CA . ALA A 1 599 ? -1.188 -41.75 -4.32 1 91.12 599 ALA A CA 1
ATOM 4593 C C . ALA A 1 599 ? -2.635 -42.25 -4.246 1 91.12 599 ALA A C 1
ATOM 4595 O O . ALA A 1 599 ? -3.539 -41.469 -3.926 1 91.12 599 ALA A O 1
ATOM 4596 N N . GLY A 1 600 ? -2.863 -43.469 -4.578 1 90.62 600 GLY A N 1
ATOM 4597 C CA . GLY A 1 600 ? -4.195 -44.062 -4.512 1 90.62 600 GLY A CA 1
ATOM 4598 C C . GLY A 1 600 ? -5.039 -43.75 -5.734 1 90.62 600 GLY A C 1
ATOM 4599 O O . GLY A 1 600 ? -6.27 -43.812 -5.68 1 90.62 600 GLY A O 1
ATOM 4600 N N . ILE A 1 601 ? -4.453 -43.344 -6.84 1 93.88 601 ILE A N 1
ATOM 4601 C CA . ILE A 1 601 ? -5.176 -43 -8.062 1 93.88 601 ILE A CA 1
ATOM 4602 C C . ILE A 1 601 ? -5.191 -44.188 -9.008 1 93.88 601 ILE A C 1
ATOM 4604 O O . ILE A 1 601 ? -4.148 -44.781 -9.258 1 93.88 601 ILE A O 1
ATOM 4608 N N . LYS A 1 602 ? -6.34 -44.469 -9.477 1 94.19 602 LYS A N 1
ATOM 4609 C CA . LYS A 1 602 ? -6.508 -45.562 -10.445 1 94.19 602 LYS A CA 1
ATOM 4610 C C . LYS A 1 602 ? -6.312 -45.031 -11.875 1 94.19 602 LYS A C 1
ATOM 4612 O O . LYS A 1 602 ? -6.969 -44.094 -12.289 1 94.19 602 LYS A O 1
ATOM 4617 N N . VAL A 1 603 ? -5.379 -45.656 -12.586 1 94.44 603 VAL A N 1
ATOM 4618 C CA . VAL A 1 603 ? -5.141 -45.25 -13.961 1 94.44 603 VAL A CA 1
ATOM 4619 C C . VAL A 1 603 ? -5.711 -46.312 -14.922 1 94.44 603 VAL A C 1
ATOM 4621 O O . VAL A 1 603 ? -5.348 -47.469 -14.852 1 94.44 603 VAL A O 1
ATOM 4624 N N . ILE A 1 604 ? -6.625 -45.875 -15.789 1 95.56 604 ILE A N 1
ATOM 4625 C CA . ILE A 1 604 ? -7.262 -46.719 -16.781 1 95.56 604 ILE A CA 1
ATOM 4626 C C . ILE A 1 604 ? -6.867 -46.281 -18.188 1 95.56 604 ILE A C 1
ATOM 4628 O O . ILE A 1 604 ? -6.887 -45.094 -18.484 1 95.56 604 ILE A O 1
ATOM 4632 N N . MET A 1 605 ? -6.48 -47.219 -19 1 94.62 605 MET A N 1
ATOM 4633 C CA . MET A 1 605 ? -6.156 -46.875 -20.375 1 94.62 605 MET A CA 1
ATOM 4634 C C . MET A 1 605 ? -7.352 -47.156 -21.297 1 94.62 605 MET A C 1
ATOM 4636 O O . MET A 1 605 ? -7.961 -48.219 -21.234 1 94.62 605 MET A O 1
ATOM 4640 N N . VAL A 1 606 ? -7.738 -46.219 -22.062 1 91.88 606 VAL A N 1
ATOM 4641 C CA . VAL A 1 606 ? -8.82 -46.312 -23.031 1 91.88 606 VAL A CA 1
ATOM 4642 C C . VAL A 1 606 ? -8.289 -46 -24.422 1 91.88 606 VAL A C 1
ATOM 4644 O O . VAL A 1 606 ? -7.875 -44.875 -24.688 1 91.88 606 VAL A O 1
ATOM 4647 N N . THR A 1 607 ? -8.258 -46.938 -25.25 1 86.19 607 THR A N 1
ATOM 4648 C CA . THR A 1 607 ? -7.645 -46.719 -26.547 1 86.19 607 THR A CA 1
ATOM 4649 C C . THR A 1 607 ? -8.492 -47.312 -27.656 1 86.19 607 THR A C 1
ATOM 4651 O O . THR A 1 607 ? -9.391 -48.125 -27.391 1 86.19 607 THR A O 1
ATOM 4654 N N . GLY A 1 608 ? -8.266 -46.875 -28.859 1 77.69 608 GLY A N 1
ATOM 4655 C CA . GLY A 1 608 ? -8.859 -47.469 -30.062 1 77.69 608 GLY A CA 1
ATOM 4656 C C . GLY A 1 608 ? -8.023 -48.562 -30.672 1 77.69 608 GLY A C 1
ATOM 4657 O O . GLY A 1 608 ? -8.477 -49.281 -31.578 1 77.69 608 GLY A O 1
ATOM 4658 N N . ASP A 1 609 ? -6.949 -48.938 -30.141 1 74 609 ASP A N 1
ATOM 4659 C CA . ASP A 1 609 ? -6.027 -49.938 -30.688 1 74 609 ASP A CA 1
ATOM 4660 C C . ASP A 1 609 ? -6.512 -51.344 -30.406 1 74 609 ASP A C 1
ATOM 4662 O O . ASP A 1 609 ? -7.391 -51.562 -29.578 1 74 609 ASP A O 1
ATOM 4666 N N . HIS A 1 610 ? -5.863 -52.219 -31.109 1 74.88 610 HIS A N 1
ATOM 4667 C CA . HIS A 1 610 ? -6.133 -53.625 -30.922 1 74.88 610 HIS A CA 1
ATOM 4668 C C . HIS A 1 610 ? -5.723 -54.094 -29.516 1 74.88 610 HIS A C 1
ATOM 4670 O O . HIS A 1 610 ? -4.734 -53.594 -28.969 1 74.88 610 HIS A O 1
ATOM 4676 N N . PRO A 1 611 ? -6.441 -55.062 -28.969 1 82.88 611 PRO A N 1
ATOM 4677 C CA . PRO A 1 611 ? -6.207 -55.5 -27.578 1 82.88 611 PRO A CA 1
ATOM 4678 C C . PRO A 1 611 ? -4.777 -55.969 -27.344 1 82.88 611 PRO A C 1
ATOM 4680 O O . PRO A 1 611 ? -4.219 -55.781 -26.266 1 82.88 611 PRO A O 1
ATOM 4683 N N . ILE A 1 612 ? -4.172 -56.594 -28.312 1 77.31 612 ILE A N 1
ATOM 4684 C CA . ILE A 1 612 ? -2.82 -57.125 -28.141 1 77.31 612 ILE A CA 1
ATOM 4685 C C . ILE A 1 612 ? -1.838 -55.938 -27.984 1 77.31 612 ILE A C 1
ATOM 4687 O O . ILE A 1 612 ? -0.967 -55.969 -27.125 1 77.31 612 ILE A O 1
ATOM 4691 N N . THR A 1 613 ? -1.996 -55 -28.828 1 78.5 613 THR A N 1
ATOM 4692 C CA . THR A 1 613 ? -1.134 -53.844 -28.766 1 78.5 613 THR A CA 1
ATOM 4693 C C . THR A 1 613 ? -1.387 -53.031 -27.484 1 78.5 613 THR A C 1
ATOM 4695 O O . THR A 1 613 ? -0.444 -52.594 -26.812 1 78.5 613 THR A O 1
ATOM 4698 N N . ALA A 1 614 ? -2.664 -52.938 -27.141 1 87.5 614 ALA A N 1
ATOM 4699 C CA . ALA A 1 614 ? -3.047 -52.188 -25.938 1 87.5 614 ALA A CA 1
ATOM 4700 C C . ALA A 1 614 ? -2.486 -52.875 -24.688 1 87.5 614 ALA A C 1
ATOM 4702 O O . ALA A 1 614 ? -1.977 -52.188 -23.781 1 87.5 614 ALA A O 1
ATOM 4703 N N . LYS A 1 615 ? -2.578 -54.156 -24.625 1 87.69 615 LYS A N 1
ATOM 4704 C CA . LYS A 1 615 ? -2.072 -54.906 -23.484 1 87.69 615 LYS A CA 1
ATOM 4705 C C . LYS A 1 615 ? -0.56 -54.75 -23.359 1 87.69 615 LYS A C 1
ATOM 4707 O O . LYS A 1 615 ? -0.04 -54.594 -22.25 1 87.69 615 LYS A O 1
ATOM 4712 N N . ALA A 1 616 ? 0.179 -54.781 -24.484 1 83.62 616 ALA A N 1
ATOM 4713 C CA . ALA A 1 616 ? 1.636 -54.656 -24.484 1 83.62 616 ALA A CA 1
ATOM 4714 C C . ALA A 1 616 ? 2.078 -53.312 -23.984 1 83.62 616 ALA A C 1
ATOM 4716 O O . ALA A 1 616 ? 3.021 -53.188 -23.188 1 83.62 616 ALA A O 1
ATOM 4717 N N . ILE A 1 617 ? 1.438 -52.344 -24.422 1 86.12 617 ILE A N 1
ATOM 4718 C CA . ILE A 1 617 ? 1.792 -50.969 -24.031 1 86.12 617 ILE A CA 1
ATOM 4719 C C . ILE A 1 617 ? 1.44 -50.75 -22.562 1 86.12 617 ILE A C 1
ATOM 4721 O O . ILE A 1 617 ? 2.197 -50.125 -21.828 1 86.12 617 ILE A O 1
ATOM 4725 N N . ALA A 1 618 ? 0.268 -51.25 -22.125 1 91.75 618 ALA A N 1
ATOM 4726 C CA . ALA A 1 618 ? -0.151 -51.094 -20.734 1 91.75 618 ALA A CA 1
ATOM 4727 C C . ALA A 1 618 ? 0.86 -51.75 -19.797 1 91.75 618 ALA A C 1
ATOM 4729 O O . ALA A 1 618 ? 1.119 -51.25 -18.703 1 91.75 618 ALA A O 1
ATOM 4730 N N . LYS A 1 619 ? 1.388 -52.844 -20.219 1 88.25 619 LYS A N 1
ATOM 4731 C CA . LYS A 1 619 ? 2.428 -53.5 -19.422 1 88.25 619 LYS A CA 1
ATOM 4732 C C . LYS A 1 619 ? 3.721 -52.688 -19.438 1 88.25 619 LYS A C 1
ATOM 4734 O O . LYS A 1 619 ? 4.43 -52.656 -18.422 1 88.25 619 LYS A O 1
ATOM 4739 N N . GLY A 1 620 ? 4.039 -52.094 -20.547 1 85.12 620 GLY A N 1
ATOM 4740 C CA . GLY A 1 620 ? 5.238 -51.281 -20.672 1 85.12 620 GLY A CA 1
ATOM 4741 C C . GLY A 1 620 ? 5.207 -50.031 -19.828 1 85.12 620 GLY A C 1
ATOM 4742 O O . GLY A 1 620 ? 6.246 -49.562 -19.344 1 85.12 620 GLY A O 1
ATOM 4743 N N . VAL A 1 621 ? 4.008 -49.5 -19.656 1 90.12 621 VAL A N 1
ATOM 4744 C CA . VAL A 1 621 ? 3.896 -48.25 -18.938 1 90.12 621 VAL A CA 1
ATOM 4745 C C . VAL A 1 621 ? 3.559 -48.531 -17.469 1 90.12 621 VAL A C 1
ATOM 4747 O O . VAL A 1 621 ? 3.549 -47.594 -16.641 1 90.12 621 VAL A O 1
ATOM 4750 N N . GLY A 1 622 ? 3.232 -49.719 -17.141 1 90.12 622 GLY A N 1
ATOM 4751 C CA . GLY A 1 622 ? 3.025 -50.125 -15.75 1 90.12 622 GLY A CA 1
ATOM 4752 C C . GLY A 1 622 ? 1.567 -50.062 -15.328 1 90.12 622 GLY A C 1
ATOM 4753 O O . GLY A 1 622 ? 1.254 -50.156 -14.141 1 90.12 622 GLY A O 1
ATOM 4754 N N . ILE A 1 623 ? 0.653 -49.875 -16.25 1 92.44 623 ILE A N 1
ATOM 4755 C CA . ILE A 1 623 ? -0.767 -49.938 -15.93 1 92.44 623 ILE A CA 1
ATOM 4756 C C . ILE A 1 623 ? -1.156 -51.375 -15.547 1 92.44 623 ILE A C 1
ATOM 4758 O O . ILE A 1 623 ? -1.925 -51.562 -14.609 1 92.44 623 ILE A O 1
ATOM 4762 N N . ILE A 1 624 ? -0.635 -52.219 -16.344 1 91.31 624 ILE A N 1
ATOM 4763 C CA . ILE A 1 624 ? -0.675 -53.625 -15.93 1 91.31 624 ILE A CA 1
ATOM 4764 C C . ILE A 1 624 ? 0.653 -54 -15.281 1 91.31 624 ILE A C 1
ATOM 4766 O O . ILE A 1 624 ? 1.69 -54.031 -15.953 1 91.31 624 ILE A O 1
ATOM 4770 N N . SER A 1 625 ? 0.643 -54.156 -13.984 1 89 625 SER A N 1
ATOM 4771 C CA . SER A 1 625 ? 1.863 -54.438 -13.234 1 89 625 SER A CA 1
ATOM 4772 C C . SER A 1 625 ? 2.477 -55.781 -13.625 1 89 625 SER A C 1
ATOM 4774 O O . SER A 1 625 ? 1.767 -56.688 -14.07 1 89 625 SER A O 1
ATOM 4776 N N . GLU A 1 626 ? 3.852 -55.719 -13.328 1 80.5 626 GLU A N 1
ATOM 4777 C CA . GLU A 1 626 ? 4.559 -56.969 -13.609 1 80.5 626 GLU A CA 1
ATOM 4778 C C . GLU A 1 626 ? 4.109 -58.094 -12.664 1 80.5 626 GLU A C 1
ATOM 4780 O O . GLU A 1 626 ? 4.09 -57.906 -11.445 1 80.5 626 GLU A O 1
ATOM 4785 N N . GLY A 1 627 ? 3.408 -59.094 -13.055 1 78.56 627 GLY A N 1
ATOM 4786 C CA . GLY A 1 627 ? 2.975 -60.188 -12.234 1 78.56 627 GLY A CA 1
ATOM 4787 C C . GLY A 1 627 ? 1.473 -60.406 -12.258 1 78.56 627 GLY A C 1
ATOM 4788 O O . GLY A 1 627 ? 0.989 -61.5 -11.945 1 78.56 627 GLY A O 1
ATOM 4789 N N . ASN A 1 628 ? 0.828 -59.219 -12.516 1 84.06 628 ASN A N 1
ATOM 4790 C CA . ASN A 1 628 ? -0.62 -59.406 -12.578 1 84.06 628 ASN A CA 1
ATOM 4791 C C . ASN A 1 628 ? -1.057 -59.969 -13.922 1 84.06 628 ASN A C 1
ATOM 4793 O O . ASN A 1 628 ? -0.466 -59.656 -14.961 1 84.06 628 ASN A O 1
ATOM 4797 N N . GLU A 1 629 ? -1.994 -60.875 -13.766 1 84.19 629 GLU A N 1
ATOM 4798 C CA . GLU A 1 629 ? -2.412 -61.625 -14.953 1 84.19 629 GLU A CA 1
ATOM 4799 C C . GLU A 1 629 ? -3.855 -61.312 -15.32 1 84.19 629 GLU A C 1
ATOM 4801 O O . GLU A 1 629 ? -4.656 -60.938 -14.461 1 84.19 629 GLU A O 1
ATOM 4806 N N . THR A 1 630 ? -4.07 -61.312 -16.594 1 87 630 THR A N 1
ATOM 4807 C CA . THR A 1 630 ? -5.43 -61.156 -17.109 1 87 630 THR A CA 1
ATOM 4808 C C . THR A 1 630 ? -6.145 -62.531 -17.109 1 87 630 THR A C 1
ATOM 4810 O O . THR A 1 630 ? -5.535 -63.562 -16.812 1 87 630 THR A O 1
ATOM 4813 N N . VAL A 1 631 ? -7.434 -62.531 -17.359 1 83.31 631 VAL A N 1
ATOM 4814 C CA . VAL A 1 631 ? -8.219 -63.75 -17.391 1 83.31 631 VAL A CA 1
ATOM 4815 C C . VAL A 1 631 ? -7.652 -64.688 -18.469 1 83.31 631 VAL A C 1
ATOM 4817 O O . VAL A 1 631 ? -7.59 -65.875 -18.266 1 83.31 631 VAL A O 1
ATOM 4820 N N . GLU A 1 632 ? -7.168 -64.125 -19.594 1 82.31 632 GLU A N 1
ATOM 4821 C CA . GLU A 1 632 ? -6.59 -64.875 -20.672 1 82.31 632 GLU A CA 1
ATOM 4822 C C . GLU A 1 632 ? -5.25 -65.5 -20.266 1 82.31 632 GLU A C 1
ATOM 4824 O O . GLU A 1 632 ? -4.941 -66.625 -20.625 1 82.31 632 GLU A O 1
ATOM 4829 N N . ASP A 1 633 ? -4.543 -64.75 -19.516 1 83 633 ASP A N 1
ATOM 4830 C CA . ASP A 1 633 ? -3.252 -65.25 -19.031 1 83 633 ASP A CA 1
ATOM 4831 C C . ASP A 1 633 ? -3.432 -66.375 -18.047 1 83 633 ASP A C 1
ATOM 4833 O O . ASP A 1 633 ? -2.701 -67.375 -18.109 1 83 633 ASP A O 1
ATOM 4837 N N . ILE A 1 634 ? -4.438 -66.25 -17.203 1 84.88 634 ILE A N 1
ATOM 4838 C CA . ILE A 1 634 ? -4.715 -67.25 -16.219 1 84.88 634 ILE A CA 1
ATOM 4839 C C . ILE A 1 634 ? -5.215 -68.562 -16.906 1 84.88 634 ILE A C 1
ATOM 4841 O O . ILE A 1 634 ? -4.816 -69.625 -16.547 1 84.88 634 ILE A O 1
ATOM 4845 N N . ALA A 1 635 ? -6.043 -68.312 -17.891 1 84.81 635 ALA A N 1
ATOM 4846 C CA . ALA A 1 635 ? -6.551 -69.438 -18.656 1 84.81 635 ALA A CA 1
ATOM 4847 C C . ALA A 1 635 ? -5.414 -70.188 -19.344 1 84.81 635 ALA A C 1
ATOM 4849 O O . ALA A 1 635 ? -5.379 -71.438 -19.359 1 84.81 635 ALA A O 1
ATOM 4850 N N . ALA A 1 636 ? -4.516 -69.438 -19.922 1 80.19 636 ALA A N 1
ATOM 4851 C CA . ALA A 1 636 ? -3.379 -70.062 -20.609 1 80.19 636 ALA A CA 1
ATOM 4852 C C . ALA A 1 636 ? -2.455 -70.75 -19.641 1 80.19 636 ALA A C 1
ATOM 4854 O O . ALA A 1 636 ? -1.951 -71.875 -19.938 1 80.19 636 ALA A O 1
ATOM 4855 N N . ARG A 1 637 ? -2.332 -70.188 -18.484 1 81.56 637 ARG A N 1
ATOM 4856 C CA . ARG A 1 637 ? -1.444 -70.812 -17.484 1 81.56 637 ARG A CA 1
ATOM 4857 C C . ARG A 1 637 ? -2.033 -72.062 -16.891 1 81.56 637 ARG A C 1
ATOM 4859 O O . ARG A 1 637 ? -1.323 -73.062 -16.719 1 81.56 637 ARG A O 1
ATOM 4866 N N . LEU A 1 638 ? -3.381 -72 -16.625 1 84.88 638 LEU A N 1
ATOM 4867 C CA . LEU A 1 638 ? -4.047 -73.125 -16.016 1 84.88 638 LEU A CA 1
ATOM 4868 C C . LEU A 1 638 ? -4.555 -74.125 -17.078 1 84.88 638 LEU A C 1
ATOM 4870 O O . LEU A 1 638 ? -5.055 -75.188 -16.75 1 84.88 638 LEU A O 1
ATOM 4874 N N . ASN A 1 639 ? -4.398 -73.812 -18.328 1 83.38 639 ASN A N 1
ATOM 4875 C CA . ASN A 1 639 ? -4.84 -74.625 -19.469 1 83.38 639 ASN A CA 1
ATOM 4876 C C . ASN A 1 639 ? -6.332 -74.938 -19.391 1 83.38 639 ASN A C 1
ATOM 4878 O O . ASN A 1 639 ? -6.734 -76.062 -19.516 1 83.38 639 ASN A O 1
ATOM 4882 N N . ILE A 1 640 ? -7.086 -74 -18.969 1 81.81 640 ILE A N 1
ATOM 4883 C CA . ILE A 1 640 ? -8.539 -74.062 -18.906 1 81.81 640 ILE A CA 1
ATOM 4884 C C . ILE A 1 640 ? -9.156 -73 -19.844 1 81.81 640 ILE A C 1
ATOM 4886 O O . ILE A 1 640 ? -8.492 -72.062 -20.234 1 81.81 640 ILE A O 1
ATOM 4890 N N . PRO A 1 641 ? -10.32 -73.375 -20.359 1 82.56 641 PRO A N 1
ATOM 4891 C CA . PRO A 1 641 ? -10.969 -72.375 -21.188 1 82.56 641 PRO A CA 1
ATOM 4892 C C . PRO A 1 641 ? -11.25 -71.062 -20.438 1 82.56 641 PRO A C 1
ATOM 4894 O O . PRO A 1 641 ? -11.406 -71.062 -19.203 1 82.56 641 PRO A O 1
ATOM 4897 N N . VAL A 1 642 ? -11.203 -69.938 -21.062 1 83.06 642 VAL A N 1
ATOM 4898 C CA . VAL A 1 642 ? -11.359 -68.625 -20.531 1 83.06 642 VAL A CA 1
ATOM 4899 C C . VAL A 1 642 ? -12.672 -68.5 -19.75 1 83.06 642 VAL A C 1
ATOM 4901 O O . VAL A 1 642 ? -12.75 -67.812 -18.734 1 83.06 642 VAL A O 1
ATOM 4904 N N . SER A 1 643 ? -13.695 -69.312 -20.094 1 80.56 643 SER A N 1
ATOM 4905 C CA . SER A 1 643 ? -15.023 -69.25 -19.5 1 80.56 643 SER A CA 1
ATOM 4906 C C . SER A 1 643 ? -15.031 -69.812 -18.078 1 80.56 643 SER A C 1
ATOM 4908 O O . SER A 1 643 ? -15.898 -69.5 -17.281 1 80.56 643 SER A O 1
ATOM 4910 N N . GLN A 1 644 ? -14.062 -70.562 -17.797 1 80.94 644 GLN A N 1
ATOM 4911 C CA . GLN A 1 644 ? -14.062 -71.25 -16.5 1 80.94 644 GLN A CA 1
ATOM 4912 C C . GLN A 1 644 ? -13.234 -70.438 -15.477 1 80.94 644 GLN A C 1
ATOM 4914 O O . GLN A 1 644 ? -13.227 -70.812 -14.297 1 80.94 644 GLN A O 1
ATOM 4919 N N . VAL A 1 645 ? -12.555 -69.438 -15.961 1 85.75 645 VAL A N 1
ATOM 4920 C CA . VAL A 1 645 ? -11.758 -68.688 -15.039 1 85.75 645 VAL A CA 1
ATOM 4921 C C . VAL A 1 645 ? -12.648 -67.688 -14.305 1 85.75 645 VAL A C 1
ATOM 4923 O O . VAL A 1 645 ? -13.492 -67 -14.922 1 85.75 645 VAL A O 1
ATOM 4926 N N . ASN A 1 646 ? -12.633 -67.688 -13.008 1 82.5 646 ASN A N 1
ATOM 4927 C CA . ASN A 1 646 ? -13.328 -66.688 -12.234 1 82.5 646 ASN A CA 1
ATOM 4928 C C . ASN A 1 646 ? -12.734 -65.25 -12.484 1 82.5 646 ASN A C 1
ATOM 4930 O O . ASN A 1 646 ? -11.562 -65.062 -12.188 1 82.5 646 ASN A O 1
ATOM 4934 N N . PRO A 1 647 ? -13.484 -64.375 -12.984 1 81.12 647 PRO A N 1
ATOM 4935 C CA . PRO A 1 647 ? -12.969 -63.062 -13.336 1 81.12 647 PRO A CA 1
ATOM 4936 C C . PRO A 1 647 ? -12.438 -62.312 -12.125 1 81.12 647 PRO A C 1
ATOM 4938 O O . PRO A 1 647 ? -11.578 -61.438 -12.273 1 81.12 647 PRO A O 1
ATOM 4941 N N . ARG A 1 648 ? -12.805 -62.625 -10.953 1 83.19 648 ARG A N 1
ATOM 4942 C CA . ARG A 1 648 ? -12.406 -61.906 -9.75 1 83.19 648 ARG A CA 1
ATOM 4943 C C . ARG A 1 648 ? -10.977 -62.25 -9.352 1 83.19 648 ARG A C 1
ATOM 4945 O O . ARG A 1 648 ? -10.336 -61.531 -8.602 1 83.19 648 ARG A O 1
ATOM 4952 N N . ASP A 1 649 ? -10.508 -63.281 -9.922 1 82.38 649 ASP A N 1
ATOM 4953 C CA . ASP A 1 649 ? -9.148 -63.719 -9.594 1 82.38 649 ASP A CA 1
ATOM 4954 C C . ASP A 1 649 ? -8.117 -62.906 -10.383 1 82.38 649 ASP A C 1
ATOM 4956 O O . ASP A 1 649 ? -6.941 -62.875 -10.016 1 82.38 649 ASP A O 1
ATOM 4960 N N . ALA A 1 650 ? -8.602 -62.312 -11.453 1 86.88 650 ALA A N 1
ATOM 4961 C CA . ALA A 1 650 ? -7.707 -61.5 -12.273 1 86.88 650 ALA A CA 1
ATOM 4962 C C . ALA A 1 650 ? -7.742 -60.031 -11.844 1 86.88 650 ALA A C 1
ATOM 4964 O O . ALA A 1 650 ? -8.805 -59.406 -11.82 1 86.88 650 ALA A O 1
ATOM 4965 N N . LYS A 1 651 ? -6.684 -59.562 -11.469 1 87.94 651 LYS A N 1
ATOM 4966 C CA . LYS A 1 651 ? -6.602 -58.156 -11.062 1 87.94 651 LYS A CA 1
ATOM 4967 C C . LYS A 1 651 ? -6.594 -57.219 -12.281 1 87.94 651 LYS A C 1
ATOM 4969 O O . LYS A 1 651 ? -7.078 -56.094 -12.211 1 87.94 651 LYS A O 1
ATOM 4974 N N . ALA A 1 652 ? -6.062 -57.75 -13.375 1 90.88 652 ALA A N 1
ATOM 4975 C CA . ALA A 1 652 ? -6 -56.969 -14.609 1 90.88 652 ALA A CA 1
ATOM 4976 C C . ALA A 1 652 ? -7.02 -57.469 -15.625 1 90.88 652 ALA A C 1
ATOM 4978 O O . ALA A 1 652 ? -7.367 -58.656 -15.625 1 90.88 652 ALA A O 1
ATOM 4979 N N . CYS A 1 653 ? -7.59 -56.625 -16.344 1 90 653 CYS A N 1
ATOM 4980 C CA . CYS A 1 653 ? -8.531 -57.031 -17.375 1 90 653 CYS A CA 1
ATOM 4981 C C . CYS A 1 653 ? -8.398 -56.188 -18.625 1 90 653 CYS A C 1
ATOM 4983 O O . CYS A 1 653 ? -8.109 -55 -18.531 1 90 653 CYS A O 1
ATOM 4985 N N . VAL A 1 654 ? -8.477 -56.781 -19.781 1 90.56 654 VAL A N 1
ATOM 4986 C CA . VAL A 1 654 ? -8.523 -56.125 -21.062 1 90.56 654 VAL A CA 1
ATOM 4987 C C . VAL A 1 654 ? -9.891 -56.344 -21.719 1 90.56 654 VAL A C 1
ATOM 4989 O O . VAL A 1 654 ? -10.266 -57.469 -22.016 1 90.56 654 VAL A O 1
ATOM 4992 N N . ILE A 1 655 ? -10.633 -55.281 -21.875 1 90.12 655 ILE A N 1
ATOM 4993 C CA . ILE A 1 655 ? -11.984 -55.406 -22.391 1 90.12 655 ILE A CA 1
ATOM 4994 C C . ILE A 1 655 ? -12.031 -54.844 -23.828 1 90.12 655 ILE A C 1
ATOM 4996 O O . ILE A 1 655 ? -11.531 -53.75 -24.094 1 90.12 655 ILE A O 1
ATOM 5000 N N . HIS A 1 656 ? -12.664 -55.625 -24.609 1 85.81 656 HIS A N 1
ATOM 5001 C CA . HIS A 1 656 ? -12.828 -55.219 -26 1 85.81 656 HIS A CA 1
ATOM 5002 C C . HIS A 1 656 ? -14.078 -54.344 -26.172 1 85.81 656 HIS A C 1
ATOM 5004 O O . HIS A 1 656 ? -15.102 -54.594 -25.531 1 85.81 656 HIS A O 1
ATOM 5010 N N . GLY A 1 657 ? -14.008 -53.375 -27.047 1 83.88 657 GLY A N 1
ATOM 5011 C CA . GLY A 1 657 ? -15.133 -52.469 -27.312 1 83.88 657 GLY A CA 1
ATOM 5012 C C . GLY A 1 657 ? -16.391 -53.219 -27.703 1 83.88 657 GLY A C 1
ATOM 5013 O O . GLY A 1 657 ? -17.5 -52.812 -27.344 1 83.88 657 GLY A O 1
ATOM 5014 N N . THR A 1 658 ? -16.25 -54.281 -28.422 1 78.75 658 THR A N 1
ATOM 5015 C CA . THR A 1 658 ? -17.391 -55.094 -28.859 1 78.75 658 THR A CA 1
ATOM 5016 C C . THR A 1 658 ? -18.094 -55.75 -27.672 1 78.75 658 THR A C 1
ATOM 5018 O O . THR A 1 658 ? -19.312 -55.875 -27.656 1 78.75 658 THR A O 1
ATOM 5021 N N . ASP A 1 659 ? -17.312 -56.094 -26.781 1 81.94 659 ASP A N 1
ATOM 5022 C CA . ASP A 1 659 ? -17.875 -56.688 -25.562 1 81.94 659 ASP A CA 1
ATOM 5023 C C . ASP A 1 659 ? -18.594 -55.625 -24.734 1 81.94 659 ASP A C 1
ATOM 5025 O O . ASP A 1 659 ? -19.609 -55.906 -24.094 1 81.94 659 ASP A O 1
ATOM 5029 N N . LEU A 1 660 ? -18.109 -54.438 -24.766 1 84.38 660 LEU A N 1
ATOM 5030 C CA . LEU A 1 660 ? -18.672 -53.344 -23.969 1 84.38 660 LEU A CA 1
ATOM 5031 C C . LEU A 1 660 ? -20.078 -53 -24.453 1 84.38 660 LEU A C 1
ATOM 5033 O O . LEU A 1 660 ? -20.906 -52.562 -23.656 1 84.38 660 LEU A O 1
ATOM 5037 N N . LYS A 1 661 ? -20.281 -53.125 -25.672 1 76.06 661 LYS A N 1
ATOM 5038 C CA . LYS A 1 661 ? -21.578 -52.812 -26.266 1 76.06 661 LYS A CA 1
ATOM 5039 C C . LYS A 1 661 ? -22.656 -53.781 -25.719 1 76.06 661 LYS A C 1
ATOM 5041 O O . LYS A 1 661 ? -23.812 -53.375 -25.562 1 76.06 661 LYS A O 1
ATOM 5046 N N . ASP A 1 662 ? -22.25 -54.938 -25.406 1 80.31 662 ASP A N 1
ATOM 5047 C CA . ASP A 1 662 ? -23.203 -55.969 -24.984 1 80.31 662 ASP A CA 1
ATOM 5048 C C . ASP A 1 662 ? -23.359 -55.969 -23.469 1 80.31 662 ASP A C 1
ATOM 5050 O O . ASP A 1 662 ? -24.266 -56.625 -22.938 1 80.31 662 ASP A O 1
ATOM 5054 N N . LEU A 1 663 ? -22.547 -55.25 -22.812 1 86.06 663 LEU A N 1
ATOM 5055 C CA . LEU A 1 663 ? -22.578 -55.281 -21.359 1 86.06 663 LEU A CA 1
ATOM 5056 C C . LEU A 1 663 ? -23.594 -54.281 -20.828 1 86.06 663 LEU A C 1
ATOM 5058 O O . LEU A 1 663 ? -23.734 -53.188 -21.391 1 86.06 663 LEU A O 1
ATOM 5062 N N . SER A 1 664 ? -24.328 -54.719 -19.828 1 86.5 664 SER A N 1
ATOM 5063 C CA . SER A 1 664 ? -25.25 -53.844 -19.141 1 86.5 664 SER A CA 1
ATOM 5064 C C . SER A 1 664 ? -24.5 -52.844 -18.25 1 86.5 664 SER A C 1
ATOM 5066 O O . SER A 1 664 ? -23.328 -53.062 -17.938 1 86.5 664 SER A O 1
ATOM 5068 N N . GLN A 1 665 ? -25.156 -51.812 -17.891 1 87.19 665 GLN A N 1
ATOM 5069 C CA . GLN A 1 665 ? -24.578 -50.781 -17.047 1 87.19 665 GLN A CA 1
ATOM 5070 C C . GLN A 1 665 ? -24.078 -51.375 -15.727 1 87.19 665 GLN A C 1
ATOM 5072 O O . GLN A 1 665 ? -23.016 -51 -15.234 1 87.19 665 GLN A O 1
ATOM 5077 N N . ASP A 1 666 ? -24.797 -52.312 -15.258 1 90.12 666 ASP A N 1
ATOM 5078 C CA . ASP A 1 666 ? -24.422 -52.906 -13.984 1 90.12 666 ASP A CA 1
ATOM 5079 C C . ASP A 1 666 ? -23.172 -53.781 -14.133 1 90.12 666 ASP A C 1
ATOM 5081 O O . ASP A 1 666 ? -22.344 -53.844 -13.219 1 90.12 666 ASP A O 1
ATOM 5085 N N . GLN A 1 667 ? -23.094 -54.375 -15.234 1 89.06 667 GLN A N 1
ATOM 5086 C CA . GLN A 1 667 ? -21.906 -55.219 -15.484 1 89.06 667 GLN A CA 1
ATOM 5087 C C . GLN A 1 667 ? -20.656 -54.375 -15.656 1 89.06 667 GLN A C 1
ATOM 5089 O O . GLN A 1 667 ? -19.578 -54.75 -15.203 1 89.06 667 GLN A O 1
ATOM 5094 N N . ILE A 1 668 ? -20.844 -53.281 -16.281 1 90.62 668 ILE A N 1
ATOM 5095 C CA . ILE A 1 668 ? -19.734 -52.375 -16.453 1 90.62 668 ILE A CA 1
ATOM 5096 C C . ILE A 1 668 ? -19.281 -51.844 -15.078 1 90.62 668 ILE A C 1
ATOM 5098 O O . ILE A 1 668 ? -18.078 -51.812 -14.797 1 90.62 668 ILE A O 1
ATOM 5102 N N . ASP A 1 669 ? -20.25 -51.562 -14.266 1 93 669 ASP A N 1
ATOM 5103 C CA . ASP A 1 669 ? -19.938 -51.062 -12.922 1 93 669 ASP A CA 1
ATOM 5104 C C . ASP A 1 669 ? -19.219 -52.125 -12.102 1 93 669 ASP A C 1
ATOM 5106 O O . ASP A 1 669 ? -18.328 -51.812 -11.305 1 93 669 ASP A O 1
ATOM 5110 N N . ASP A 1 670 ? -19.578 -53.312 -12.352 1 90.25 670 ASP A N 1
ATOM 5111 C CA . ASP A 1 670 ? -18.953 -54.438 -11.633 1 90.25 670 ASP A CA 1
ATOM 5112 C C . ASP A 1 670 ? -17.484 -54.594 -12.047 1 90.25 670 ASP A C 1
ATOM 5114 O O . ASP A 1 670 ? -16.625 -54.844 -11.211 1 90.25 670 ASP A O 1
ATOM 5118 N N . ILE A 1 671 ? -17.203 -54.406 -13.273 1 89.69 671 ILE A N 1
ATOM 5119 C CA . ILE A 1 671 ? -15.844 -54.5 -13.789 1 89.69 671 ILE A CA 1
ATOM 5120 C C . ILE A 1 671 ? -14.992 -53.375 -13.219 1 89.69 671 ILE A C 1
ATOM 5122 O O . ILE A 1 671 ? -13.875 -53.594 -12.758 1 89.69 671 ILE A O 1
ATOM 5126 N N . LEU A 1 672 ? -15.594 -52.25 -13.211 1 92.56 672 LEU A N 1
ATOM 5127 C CA . LEU A 1 672 ? -14.883 -51.062 -12.742 1 92.56 672 LEU A CA 1
ATOM 5128 C C . LEU A 1 672 ? -14.609 -51.156 -11.242 1 92.56 672 LEU A C 1
ATOM 5130 O O . LEU A 1 672 ? -13.602 -50.625 -10.766 1 92.56 672 LEU A O 1
ATOM 5134 N N . ARG A 1 673 ? -15.445 -51.812 -10.531 1 90.94 673 ARG A N 1
ATOM 5135 C CA . ARG A 1 673 ? -15.336 -51.906 -9.078 1 90.94 673 ARG A CA 1
ATOM 5136 C C . ARG A 1 673 ? -14.336 -52.969 -8.68 1 90.94 673 ARG A C 1
ATOM 5138 O O . ARG A 1 673 ? -13.578 -52.812 -7.723 1 90.94 673 ARG A O 1
ATOM 5145 N N . ASN A 1 674 ? -14.258 -53.969 -9.453 1 88.31 674 ASN A N 1
ATOM 5146 C CA . ASN A 1 674 ? -13.562 -55.156 -8.969 1 88.31 674 ASN A CA 1
ATOM 5147 C C . ASN A 1 674 ? -12.164 -55.281 -9.57 1 88.31 674 ASN A C 1
ATOM 5149 O O . ASN A 1 674 ? -11.32 -56 -9.047 1 88.31 674 ASN A O 1
ATOM 5153 N N . HIS A 1 675 ? -11.906 -54.719 -10.656 1 89.5 675 HIS A N 1
ATOM 5154 C CA . HIS A 1 675 ? -10.578 -54.75 -11.266 1 89.5 675 HIS A CA 1
ATOM 5155 C C . HIS A 1 675 ? -9.828 -53.438 -11.023 1 89.5 675 HIS A C 1
ATOM 5157 O O . HIS A 1 675 ? -10.352 -52.375 -11.273 1 89.5 675 HIS A O 1
ATOM 5163 N N . THR A 1 676 ? -8.625 -53.594 -10.547 1 89.38 676 THR A N 1
ATOM 5164 C CA . THR A 1 676 ? -7.828 -52.406 -10.25 1 89.38 676 THR A CA 1
ATOM 5165 C C . THR A 1 676 ? -7.055 -51.938 -11.484 1 89.38 676 THR A C 1
ATOM 5167 O O . THR A 1 676 ? -6.754 -50.75 -11.625 1 89.38 676 THR A O 1
ATOM 5170 N N . GLU A 1 677 ? -6.652 -52.844 -12.328 1 93.38 677 GLU A N 1
ATOM 5171 C CA . GLU A 1 677 ? -5.922 -52.531 -13.547 1 93.38 677 GLU A CA 1
ATOM 5172 C C . GLU A 1 677 ? -6.754 -52.844 -14.789 1 93.38 677 GLU A C 1
ATOM 5174 O O . GLU A 1 677 ? -7.004 -54.031 -15.078 1 93.38 677 GLU A O 1
ATOM 5179 N N . ILE A 1 678 ? -7.191 -51.844 -15.43 1 94.31 678 ILE A N 1
ATOM 5180 C CA . ILE A 1 678 ? -8.148 -52.031 -16.516 1 94.31 678 ILE A CA 1
ATOM 5181 C C . ILE A 1 678 ? -7.629 -51.375 -17.781 1 94.31 678 ILE A C 1
ATOM 5183 O O . ILE A 1 678 ? -7.086 -50.281 -17.75 1 94.31 678 ILE A O 1
ATOM 5187 N N . VAL A 1 679 ? -7.77 -52.094 -18.906 1 94.38 679 VAL A N 1
ATOM 5188 C CA . VAL A 1 679 ? -7.469 -51.562 -20.234 1 94.38 679 VAL A CA 1
ATOM 5189 C C . VAL A 1 679 ? -8.664 -51.781 -21.156 1 94.38 679 VAL A C 1
ATOM 5191 O O . VAL A 1 679 ? -9.172 -52.906 -21.266 1 94.38 679 VAL A O 1
ATOM 5194 N N . PHE A 1 680 ? -9.148 -50.781 -21.781 1 93.56 680 PHE A N 1
ATOM 5195 C CA . PHE A 1 680 ? -10.188 -50.875 -22.797 1 93.56 680 PHE A CA 1
ATOM 5196 C C . PHE A 1 680 ? -9.602 -50.688 -24.203 1 93.56 680 PHE A C 1
ATOM 5198 O O . PHE A 1 680 ? -8.93 -49.719 -24.469 1 93.56 680 PHE A O 1
ATOM 5205 N N . ALA A 1 681 ? -9.867 -51.625 -25.031 1 88.12 681 ALA A N 1
ATOM 5206 C CA . ALA A 1 681 ? -9.305 -51.625 -26.391 1 88.12 681 ALA A CA 1
ATOM 5207 C C . ALA A 1 681 ? -10.398 -51.5 -27.438 1 88.12 681 ALA A C 1
ATOM 5209 O O . ALA A 1 681 ? -11.539 -51.906 -27.203 1 88.12 681 ALA A O 1
ATOM 5210 N N . ARG A 1 682 ? -10.172 -50.875 -28.578 1 80.38 682 ARG A N 1
ATOM 5211 C CA . ARG A 1 682 ? -11.07 -50.688 -29.703 1 80.38 682 ARG A CA 1
ATOM 5212 C C . ARG A 1 682 ? -12.352 -50 -29.281 1 80.38 682 ARG A C 1
ATOM 5214 O O . ARG A 1 682 ? -13.453 -50.469 -29.562 1 80.38 682 ARG A O 1
ATOM 5221 N N . THR A 1 683 ? -12.164 -48.969 -28.609 1 83.88 683 THR A N 1
ATOM 5222 C CA . THR A 1 683 ? -13.305 -48.25 -28.047 1 83.88 683 THR A CA 1
ATOM 5223 C C . THR A 1 683 ? -13.75 -47.125 -28.984 1 83.88 683 THR A C 1
ATOM 5225 O O . THR A 1 683 ? -12.922 -46.531 -29.656 1 83.88 683 THR A O 1
ATOM 5228 N N . SER A 1 684 ? -15.047 -46.938 -29.047 1 75.31 684 SER A N 1
ATOM 5229 C CA . SER A 1 684 ? -15.641 -45.781 -29.75 1 75.31 684 SER A CA 1
ATOM 5230 C C . SER A 1 684 ? -15.766 -44.562 -28.859 1 75.31 684 SER A C 1
ATOM 5232 O O . SER A 1 684 ? -15.625 -44.688 -27.625 1 75.31 684 SER A O 1
ATOM 5234 N N . PRO A 1 685 ? -15.961 -43.375 -29.438 1 79.25 685 PRO A N 1
ATOM 5235 C CA . PRO A 1 685 ? -16.125 -42.156 -28.625 1 79.25 685 PRO A CA 1
ATOM 5236 C C . PRO A 1 685 ? -17.266 -42.25 -27.625 1 79.25 685 PRO A C 1
ATOM 5238 O O . PRO A 1 685 ? -17.156 -41.781 -26.5 1 79.25 685 PRO A O 1
ATOM 5241 N N . GLN A 1 686 ? -18.359 -42.875 -28.016 1 79.75 686 GLN A N 1
ATOM 5242 C CA . GLN A 1 686 ? -19.516 -43.031 -27.125 1 79.75 686 GLN A CA 1
ATOM 5243 C C . GLN A 1 686 ? -19.172 -43.969 -25.969 1 79.75 686 GLN A C 1
ATOM 5245 O O . GLN A 1 686 ? -19.625 -43.75 -24.844 1 79.75 686 GLN A O 1
ATOM 5250 N N . GLN A 1 687 ? -18.422 -44.938 -26.297 1 85.12 687 GLN A N 1
ATOM 5251 C CA . GLN A 1 687 ? -18.047 -45.906 -25.266 1 85.12 687 GLN A CA 1
ATOM 5252 C C . GLN A 1 687 ? -17.109 -45.25 -24.234 1 85.12 687 GLN A C 1
ATOM 5254 O O . GLN A 1 687 ? -17.188 -45.562 -23.047 1 85.12 687 GLN A O 1
ATOM 5259 N N . LYS A 1 688 ? -16.188 -44.406 -24.766 1 87.5 688 LYS A N 1
ATOM 5260 C CA . LYS A 1 688 ? -15.352 -43.656 -23.828 1 87.5 688 LYS A CA 1
ATOM 5261 C C . LYS A 1 688 ? -16.188 -42.875 -22.828 1 87.5 688 LYS A C 1
ATOM 5263 O O . LYS A 1 688 ? -15.867 -42.812 -21.641 1 87.5 688 LYS A O 1
ATOM 5268 N N . LEU A 1 689 ? -17.281 -42.312 -23.312 1 87.31 689 LEU A N 1
ATOM 5269 C CA . LEU A 1 689 ? -18.188 -41.562 -22.469 1 87.31 689 LEU A CA 1
ATOM 5270 C C . LEU A 1 689 ? -18.844 -42.469 -21.422 1 87.31 689 LEU A C 1
ATOM 5272 O O . LEU A 1 689 ? -18.953 -42.062 -20.25 1 87.31 689 LEU A O 1
ATOM 5276 N N . ILE A 1 690 ? -19.219 -43.625 -21.781 1 88.06 690 ILE A N 1
ATOM 5277 C CA . ILE A 1 690 ? -19.891 -44.562 -20.906 1 88.06 690 ILE A CA 1
ATOM 5278 C C . ILE A 1 690 ? -18.953 -45 -19.781 1 88.06 690 ILE A C 1
ATOM 5280 O O . ILE A 1 690 ? -19.375 -45.156 -18.625 1 88.06 690 ILE A O 1
ATOM 5284 N N . ILE A 1 691 ? -17.734 -45.125 -20.156 1 92.56 691 ILE A N 1
ATOM 5285 C CA . ILE A 1 691 ? -16.734 -45.531 -19.156 1 92.56 691 ILE A CA 1
ATOM 5286 C C . ILE A 1 691 ? -16.578 -44.438 -18.109 1 92.56 691 ILE A C 1
ATOM 5288 O O . ILE A 1 691 ? -16.562 -44.719 -16.906 1 92.56 691 ILE A O 1
ATOM 5292 N N . VAL A 1 692 ? -16.453 -43.219 -18.562 1 93.12 692 VAL A N 1
ATOM 5293 C CA . VAL A 1 692 ? -16.297 -42.094 -17.656 1 93.12 692 VAL A CA 1
ATOM 5294 C C . VAL A 1 692 ? -17.531 -41.969 -16.75 1 93.12 692 VAL A C 1
ATOM 5296 O O . VAL A 1 692 ? -17.391 -41.781 -15.539 1 93.12 692 VAL A O 1
ATOM 5299 N N . GLU A 1 693 ? -18.734 -42.125 -17.281 1 91.25 693 GLU A N 1
ATOM 5300 C CA . GLU A 1 693 ? -19.969 -42.062 -16.5 1 91.25 693 GLU A CA 1
ATOM 5301 C C . GLU A 1 693 ? -20.016 -43.219 -15.477 1 91.25 693 GLU A C 1
ATOM 5303 O O . GLU A 1 693 ? -20.531 -43.031 -14.367 1 91.25 693 GLU A O 1
ATOM 5308 N N . GLY A 1 694 ? -19.562 -44.312 -15.922 1 92.44 694 GLY A N 1
ATOM 5309 C CA . GLY A 1 694 ? -19.516 -45.438 -15 1 92.44 694 GLY A CA 1
ATOM 5310 C C . GLY A 1 694 ? -18.625 -45.188 -13.797 1 92.44 694 GLY A C 1
ATOM 5311 O O . GLY A 1 694 ? -19 -45.5 -12.664 1 92.44 694 GLY A O 1
ATOM 5312 N N . CYS A 1 695 ? -17.469 -44.625 -14.07 1 94.19 695 CYS A N 1
ATOM 5313 C CA . CYS A 1 695 ? -16.562 -44.281 -12.977 1 94.19 695 CYS A CA 1
ATOM 5314 C C . CYS A 1 695 ? -17.188 -43.219 -12.055 1 94.19 695 CYS A C 1
ATOM 5316 O O . CYS A 1 695 ? -17.047 -43.312 -10.836 1 94.19 695 CYS A O 1
ATOM 5318 N N . GLN A 1 696 ? -17.859 -42.281 -12.609 1 91.44 696 GLN A N 1
ATOM 5319 C CA . GLN A 1 696 ? -18.5 -41.219 -11.836 1 91.44 696 GLN A CA 1
ATOM 5320 C C . GLN A 1 696 ? -19.625 -41.75 -10.984 1 91.44 696 GLN A C 1
ATOM 5322 O O . GLN A 1 696 ? -19.828 -41.312 -9.852 1 91.44 696 GLN A O 1
ATOM 5327 N N . ARG A 1 697 ? -20.344 -42.719 -11.484 1 91.5 697 ARG A N 1
ATOM 5328 C CA . ARG A 1 697 ? -21.438 -43.344 -10.742 1 91.5 697 ARG A CA 1
ATOM 5329 C C . ARG A 1 697 ? -20.922 -44.062 -9.508 1 91.5 697 ARG A C 1
ATOM 5331 O O . ARG A 1 697 ? -21.656 -44.219 -8.516 1 91.5 697 ARG A O 1
ATOM 5338 N N . LEU A 1 698 ? -19.75 -44.5 -9.609 1 90.81 698 LEU A N 1
ATOM 5339 C CA . LEU A 1 698 ? -19.141 -45.188 -8.477 1 90.81 698 LEU A CA 1
ATOM 5340 C C . LEU A 1 698 ? -18.609 -44.188 -7.457 1 90.81 698 LEU A C 1
ATOM 5342 O O . LEU A 1 698 ? -18.031 -44.562 -6.434 1 90.81 698 LEU A O 1
ATOM 5346 N N . GLY A 1 699 ? -18.766 -42.906 -7.77 1 88.19 699 GLY A N 1
ATOM 5347 C CA . GLY A 1 699 ? -18.375 -41.844 -6.836 1 88.19 699 GLY A CA 1
ATOM 5348 C C . GLY A 1 699 ? -16.938 -41.375 -7.039 1 88.19 699 GLY A C 1
ATOM 5349 O O . GLY A 1 699 ? -16.391 -40.656 -6.203 1 88.19 699 GLY A O 1
ATOM 5350 N N . ALA A 1 700 ? -16.25 -41.75 -8.102 1 91.06 700 ALA A N 1
ATOM 5351 C CA . ALA A 1 700 ? -14.883 -41.344 -8.367 1 91.06 700 ALA A CA 1
ATOM 5352 C C . ALA A 1 700 ? -14.828 -39.969 -9.031 1 91.06 700 ALA A C 1
ATOM 5354 O O . ALA A 1 700 ? -15.797 -39.562 -9.68 1 91.06 700 ALA A O 1
ATOM 5355 N N . ILE A 1 701 ? -13.883 -39.25 -8.727 1 92 701 ILE A N 1
ATOM 5356 C CA . ILE A 1 701 ? -13.57 -38.062 -9.469 1 92 701 ILE A CA 1
ATOM 5357 C C . ILE A 1 701 ? -12.641 -38.375 -10.633 1 92 701 ILE A C 1
ATOM 5359 O O . ILE A 1 701 ? -11.484 -38.75 -10.422 1 92 701 ILE A O 1
ATOM 5363 N N . VAL A 1 702 ? -13.164 -38.156 -11.805 1 94.31 702 VAL A N 1
ATOM 5364 C CA . VAL A 1 702 ? -12.516 -38.75 -12.977 1 94.31 702 VAL A CA 1
ATOM 5365 C C . VAL A 1 702 ? -11.82 -37.656 -13.789 1 94.31 702 VAL A C 1
ATOM 5367 O O . VAL A 1 702 ? -12.422 -36.625 -14.086 1 94.31 702 VAL A O 1
ATOM 5370 N N . ALA A 1 703 ? -10.586 -37.938 -14.031 1 94.19 703 ALA A N 1
ATOM 5371 C CA . ALA A 1 703 ? -9.844 -37.125 -15.008 1 94.19 703 ALA A CA 1
ATOM 5372 C C . ALA A 1 703 ? -9.664 -37.875 -16.312 1 94.19 703 ALA A C 1
ATOM 5374 O O . ALA A 1 703 ? -9.375 -39.094 -16.312 1 94.19 703 ALA A O 1
ATOM 5375 N N . VAL A 1 704 ? -9.922 -37.25 -17.453 1 94.69 704 VAL A N 1
ATOM 5376 C CA . VAL A 1 704 ? -9.766 -37.844 -18.766 1 94.69 704 VAL A CA 1
ATOM 5377 C C . VAL A 1 704 ? -8.719 -37.094 -19.578 1 94.69 704 VAL A C 1
ATOM 5379 O O . VAL A 1 704 ? -8.688 -35.844 -19.547 1 94.69 704 VAL A O 1
ATOM 5382 N N . THR A 1 705 ? -7.828 -37.812 -20.078 1 92.56 705 THR A N 1
ATOM 5383 C CA . THR A 1 705 ? -6.844 -37.219 -20.969 1 92.56 705 THR A CA 1
ATOM 5384 C C . THR A 1 705 ? -7.074 -37.625 -22.422 1 92.56 705 THR A C 1
ATOM 5386 O O . THR A 1 705 ? -7.523 -38.75 -22.672 1 92.56 705 THR A O 1
ATOM 5389 N N . GLY A 1 706 ? -6.832 -36.719 -23.328 1 87.19 706 GLY A N 1
ATOM 5390 C CA . GLY A 1 706 ? -7 -37.031 -24.734 1 87.19 706 GLY A CA 1
ATOM 5391 C C . GLY A 1 706 ? -6.441 -35.969 -25.641 1 87.19 706 GLY A C 1
ATOM 5392 O O . GLY A 1 706 ? -6.223 -34.812 -25.219 1 87.19 706 GLY A O 1
ATOM 5393 N N . ASP A 1 707 ? -6.227 -36.25 -26.828 1 78.69 707 ASP A N 1
ATOM 5394 C CA . ASP A 1 707 ? -5.68 -35.281 -27.781 1 78.69 707 ASP A CA 1
ATOM 5395 C C . ASP A 1 707 ? -6.574 -35.156 -29.016 1 78.69 707 ASP A C 1
ATOM 5397 O O . ASP A 1 707 ? -6.492 -34.188 -29.75 1 78.69 707 ASP A O 1
ATOM 5401 N N . GLY A 1 708 ? -7.473 -36.156 -29.25 1 75.06 708 GLY A N 1
ATOM 5402 C CA . GLY A 1 708 ? -8.25 -36.188 -30.484 1 75.06 708 GLY A CA 1
ATOM 5403 C C . GLY A 1 708 ? -9.672 -35.688 -30.297 1 75.06 708 GLY A C 1
ATOM 5404 O O . GLY A 1 708 ? -10.125 -35.5 -29.172 1 75.06 708 GLY A O 1
ATOM 5405 N N . VAL A 1 709 ? -10.359 -35.5 -31.422 1 72.44 709 VAL A N 1
ATOM 5406 C CA . VAL A 1 709 ? -11.75 -35.031 -31.453 1 72.44 709 VAL A CA 1
ATOM 5407 C C . VAL A 1 709 ? -12.656 -36.125 -30.844 1 72.44 709 VAL A C 1
ATOM 5409 O O . VAL A 1 709 ? -13.672 -35.812 -30.219 1 72.44 709 VAL A O 1
ATOM 5412 N N . ASN A 1 710 ? -12.203 -37.375 -30.953 1 72.88 710 ASN A N 1
ATOM 5413 C CA . ASN A 1 710 ? -12.969 -38.5 -30.453 1 72.88 710 ASN A CA 1
ATOM 5414 C C . ASN A 1 710 ? -13.016 -38.531 -28.922 1 72.88 710 ASN A C 1
ATOM 5416 O O . ASN A 1 710 ? -13.883 -39.156 -28.328 1 72.88 710 ASN A O 1
ATOM 5420 N N . ASP A 1 711 ? -12.172 -37.875 -28.375 1 83.38 711 ASP A N 1
ATOM 5421 C CA . ASP A 1 711 ? -12.078 -37.844 -26.922 1 83.38 711 ASP A CA 1
ATOM 5422 C C . ASP A 1 711 ? -12.875 -36.688 -26.328 1 83.38 711 ASP A C 1
ATOM 5424 O O . ASP A 1 711 ? -13.07 -36.625 -25.125 1 83.38 711 ASP A O 1
ATOM 5428 N N . SER A 1 712 ? -13.336 -35.781 -27.125 1 81.88 712 SER A N 1
ATOM 5429 C CA . SER A 1 712 ? -13.883 -34.5 -26.688 1 81.88 712 SER A CA 1
ATOM 5430 C C . SER A 1 712 ? -15.125 -34.719 -25.828 1 81.88 712 SER A C 1
ATOM 5432 O O . SER A 1 712 ? -15.305 -34.031 -24.812 1 81.88 712 SER A O 1
ATOM 5434 N N . PRO A 1 713 ? -16.016 -35.688 -26.156 1 82.25 713 PRO A N 1
ATOM 5435 C CA . PRO A 1 713 ? -17.172 -35.875 -25.281 1 82.25 713 PRO A CA 1
ATOM 5436 C C . PRO A 1 713 ? -16.781 -36.375 -23.891 1 82.25 713 PRO A C 1
ATOM 5438 O O . PRO A 1 713 ? -17.344 -35.906 -22.891 1 82.25 713 PRO A O 1
ATOM 5441 N N . ALA A 1 714 ? -15.844 -37.281 -23.891 1 88.5 714 ALA A N 1
ATOM 5442 C CA . ALA A 1 714 ? -15.383 -37.781 -22.609 1 88.5 714 ALA A CA 1
ATOM 5443 C C . ALA A 1 714 ? -14.656 -36.719 -21.812 1 88.5 714 ALA A C 1
ATOM 5445 O O . ALA A 1 714 ? -14.805 -36.625 -20.594 1 88.5 714 ALA A O 1
ATOM 5446 N N . LEU A 1 715 ? -13.914 -35.875 -22.531 1 89.56 715 LEU A N 1
ATOM 5447 C CA . LEU A 1 715 ? -13.211 -34.781 -21.891 1 89.56 715 LEU A CA 1
ATOM 5448 C C . LEU A 1 715 ? -14.195 -33.812 -21.25 1 89.56 715 LEU A C 1
ATOM 5450 O O . LEU A 1 715 ? -13.977 -33.344 -20.109 1 89.56 715 LEU A O 1
ATOM 5454 N N . LYS A 1 716 ? -15.18 -33.531 -21.922 1 86.69 716 LYS A N 1
ATOM 5455 C CA . LYS A 1 716 ? -16.172 -32.562 -21.422 1 86.69 716 LYS A CA 1
ATOM 5456 C C . LYS A 1 716 ? -16.969 -33.156 -20.266 1 86.69 716 LYS A C 1
ATOM 5458 O O . LYS A 1 716 ? -17.281 -32.469 -19.312 1 86.69 716 LYS A O 1
ATOM 5463 N N . LYS A 1 717 ? -17.266 -34.406 -20.297 1 87.94 717 LYS A N 1
ATOM 5464 C CA . LYS A 1 717 ? -18.078 -35.062 -19.266 1 87.94 717 LYS A CA 1
ATOM 5465 C C . LYS A 1 717 ? -17.266 -35.312 -18 1 87.94 717 LYS A C 1
ATOM 5467 O O . LYS A 1 717 ? -17.828 -35.375 -16.906 1 87.94 717 LYS A O 1
ATOM 5472 N N . ALA A 1 718 ? -16 -35.5 -18.156 1 91.62 718 ALA A N 1
ATOM 5473 C CA . ALA A 1 718 ? -15.133 -35.781 -17.016 1 91.62 718 ALA A CA 1
ATOM 5474 C C . ALA A 1 718 ? -15.188 -34.656 -15.992 1 91.62 718 ALA A C 1
ATOM 5476 O O . ALA A 1 718 ? -15.641 -33.531 -16.297 1 91.62 718 ALA A O 1
ATOM 5477 N N . ASP A 1 719 ? -14.883 -34.938 -14.828 1 90 719 ASP A N 1
ATOM 5478 C CA . ASP A 1 719 ? -14.797 -33.906 -13.812 1 90 719 ASP A CA 1
ATOM 5479 C C . ASP A 1 719 ? -13.695 -32.875 -14.156 1 90 719 ASP A C 1
ATOM 5481 O O . ASP A 1 719 ? -13.812 -31.703 -13.836 1 90 719 ASP A O 1
ATOM 5485 N N . ILE A 1 720 ? -12.68 -33.469 -14.727 1 91.19 720 ILE A N 1
ATOM 5486 C CA . ILE A 1 720 ? -11.625 -32.594 -15.273 1 91.19 720 ILE A CA 1
ATOM 5487 C C . ILE A 1 720 ? -11.094 -33.219 -16.562 1 91.19 720 ILE A C 1
ATOM 5489 O O . ILE A 1 720 ? -10.586 -34.344 -16.578 1 91.19 720 ILE A O 1
ATOM 5493 N N . GLY A 1 721 ? -11.258 -32.5 -17.609 1 91.75 721 GLY A N 1
ATOM 5494 C CA . GLY A 1 721 ? -10.703 -32.906 -18.891 1 91.75 721 GLY A CA 1
ATOM 5495 C C . GLY A 1 721 ? -9.336 -32.312 -19.172 1 91.75 721 GLY A C 1
ATOM 5496 O O . GLY A 1 721 ? -9.133 -31.094 -19 1 91.75 721 GLY A O 1
ATOM 5497 N N . VAL A 1 722 ? -8.367 -33.156 -19.578 1 92.12 722 VAL A N 1
ATOM 5498 C CA . VAL A 1 722 ? -7.004 -32.719 -19.828 1 92.12 722 VAL A CA 1
ATOM 5499 C C . VAL A 1 722 ? -6.652 -32.969 -21.297 1 92.12 722 VAL A C 1
ATOM 5501 O O . VAL A 1 722 ? -6.648 -34.094 -21.75 1 92.12 722 VAL A O 1
ATOM 5504 N N . ALA A 1 723 ? -6.363 -31.922 -22.031 1 89.62 723 ALA A N 1
ATOM 5505 C CA . ALA A 1 723 ? -5.988 -32.062 -23.438 1 89.62 723 ALA A CA 1
ATOM 5506 C C . ALA A 1 723 ? -4.492 -31.812 -23.625 1 89.62 723 ALA A C 1
ATOM 5508 O O . ALA A 1 723 ? -3.848 -31.172 -22.797 1 89.62 723 ALA A O 1
ATOM 5509 N N . MET A 1 724 ? -3.99 -32.375 -24.688 1 87.69 724 MET A N 1
ATOM 5510 C CA . MET A 1 724 ? -2.594 -32.156 -25.047 1 87.69 724 MET A CA 1
ATOM 5511 C C . MET A 1 724 ? -2.426 -30.812 -25.766 1 87.69 724 MET A C 1
ATOM 5513 O O . MET A 1 724 ? -3.297 -30.406 -26.547 1 87.69 724 MET A O 1
ATOM 5517 N N . GLY A 1 725 ? -1.38 -30.094 -25.453 1 81.44 725 GLY A N 1
ATOM 5518 C CA . GLY A 1 725 ? -1.154 -28.766 -26 1 81.44 725 GLY A CA 1
ATOM 5519 C C . GLY A 1 725 ? -0.539 -28.781 -27.391 1 81.44 725 GLY A C 1
ATOM 5520 O O . GLY A 1 725 ? -0.95 -28.031 -28.266 1 81.44 725 GLY A O 1
ATOM 5521 N N . ILE A 1 726 ? 0.399 -29.641 -27.531 1 75.81 726 ILE A N 1
ATOM 5522 C CA . ILE A 1 726 ? 1.14 -29.672 -28.781 1 75.81 726 ILE A CA 1
ATOM 5523 C C . ILE A 1 726 ? 0.391 -30.516 -29.812 1 75.81 726 ILE A C 1
ATOM 5525 O O . ILE A 1 726 ? 0.005 -30.016 -30.875 1 75.81 726 ILE A O 1
ATOM 5529 N N . SER A 1 727 ? 0.018 -31.688 -29.516 1 69.81 727 SER A N 1
ATOM 5530 C CA . SER A 1 727 ? -0.568 -32.625 -30.469 1 69.81 727 SER A CA 1
ATOM 5531 C C . SER A 1 727 ? -2.092 -32.594 -30.406 1 69.81 727 SER A C 1
ATOM 5533 O O . SER A 1 727 ? -2.764 -33.125 -31.297 1 69.81 727 SER A O 1
ATOM 5535 N N . GLY A 1 728 ? -2.646 -31.906 -29.469 1 75.19 728 GLY A N 1
ATOM 5536 C CA . GLY A 1 728 ? -4.09 -31.922 -29.266 1 75.19 728 GLY A CA 1
ATOM 5537 C C . GLY A 1 728 ? -4.84 -31.125 -30.312 1 75.19 728 GLY A C 1
ATOM 5538 O O . GLY A 1 728 ? -4.359 -30.078 -30.781 1 75.19 728 GLY A O 1
ATOM 5539 N N . SER A 1 729 ? -5.996 -31.688 -30.641 1 72.44 729 SER A N 1
ATOM 5540 C CA . SER A 1 729 ? -6.875 -30.984 -31.578 1 72.44 729 SER A CA 1
ATOM 5541 C C . SER A 1 729 ? -7.52 -29.766 -30.922 1 72.44 729 SER A C 1
ATOM 5543 O O . SER A 1 729 ? -7.598 -29.688 -29.688 1 72.44 729 SER A O 1
ATOM 5545 N N . ASP A 1 730 ? -8.023 -28.828 -31.672 1 68.5 730 ASP A N 1
ATOM 5546 C CA . ASP A 1 730 ? -8.664 -27.609 -31.156 1 68.5 730 ASP A CA 1
ATOM 5547 C C . ASP A 1 730 ? -9.961 -27.953 -30.422 1 68.5 730 ASP A C 1
ATOM 5549 O O . ASP A 1 730 ? -10.289 -27.328 -29.422 1 68.5 730 ASP A O 1
ATOM 5553 N N . VAL A 1 731 ? -10.625 -28.922 -30.922 1 70.94 731 VAL A N 1
ATOM 5554 C CA . VAL A 1 731 ? -11.883 -29.312 -30.297 1 70.94 731 VAL A CA 1
ATOM 5555 C C . VAL A 1 731 ? -11.609 -29.922 -28.922 1 70.94 731 VAL A C 1
ATOM 5557 O O . VAL A 1 731 ? -12.336 -29.656 -27.953 1 70.94 731 VAL A O 1
ATOM 5560 N N . SER A 1 732 ? -10.555 -30.734 -28.906 1 81.5 732 SER A N 1
ATOM 5561 C CA . SER A 1 732 ? -10.203 -31.328 -27.625 1 81.5 732 SER A CA 1
ATOM 5562 C C . SER A 1 732 ? -9.734 -30.266 -26.641 1 81.5 732 SER A C 1
ATOM 5564 O O . SER A 1 732 ? -10.07 -30.328 -25.453 1 81.5 732 SER A O 1
ATOM 5566 N N . LYS A 1 733 ? -8.961 -29.312 -27.141 1 80.56 733 LYS A N 1
ATOM 5567 C CA . LYS A 1 733 ? -8.484 -28.234 -26.297 1 80.56 733 LYS A CA 1
ATOM 5568 C C . LYS A 1 733 ? -9.641 -27.375 -25.781 1 80.56 733 LYS A C 1
ATOM 5570 O O . LYS A 1 733 ? -9.625 -26.922 -24.641 1 80.56 733 LYS A O 1
ATOM 5575 N N . GLN A 1 734 ? -10.617 -27.203 -26.547 1 74 734 GLN A N 1
ATOM 5576 C CA . GLN A 1 734 ? -11.773 -26.406 -26.141 1 74 734 GLN A CA 1
ATOM 5577 C C . GLN A 1 734 ? -12.633 -27.172 -25.125 1 74 734 GLN A C 1
ATOM 5579 O O . GLN A 1 734 ? -13.242 -26.562 -24.25 1 74 734 GLN A O 1
ATOM 5584 N N . ALA A 1 735 ? -12.688 -28.422 -25.266 1 80.44 735 ALA A N 1
ATOM 5585 C CA . ALA A 1 735 ? -13.516 -29.25 -24.391 1 80.44 735 ALA A CA 1
ATOM 5586 C C . ALA A 1 735 ? -12.844 -29.453 -23.047 1 80.44 735 ALA A C 1
ATOM 5588 O O . ALA A 1 735 ? -13.523 -29.688 -22.031 1 80.44 735 ALA A O 1
ATOM 5589 N N . ALA A 1 736 ? -11.547 -29.344 -23.062 1 87.25 736 ALA A N 1
ATOM 5590 C CA . ALA A 1 736 ? -10.773 -29.688 -21.875 1 87.25 736 ALA A CA 1
ATOM 5591 C C . ALA A 1 736 ? -10.789 -28.531 -20.859 1 87.25 736 ALA A C 1
ATOM 5593 O O . ALA A 1 736 ? -11.062 -27.391 -21.234 1 87.25 736 ALA A O 1
ATOM 5594 N N . ASP A 1 737 ? -10.578 -28.828 -19.594 1 87.25 737 ASP A N 1
ATOM 5595 C CA . ASP A 1 737 ? -10.469 -27.859 -18.516 1 87.25 737 ASP A CA 1
ATOM 5596 C C . ASP A 1 737 ? -9.016 -27.453 -18.281 1 87.25 737 ASP A C 1
ATOM 5598 O O . ASP A 1 737 ? -8.75 -26.422 -17.656 1 87.25 737 ASP A O 1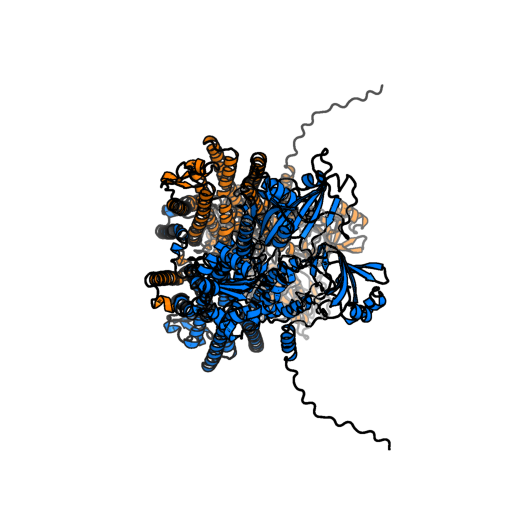
ATOM 5602 N N . MET A 1 738 ? -8.172 -28.297 -18.734 1 88.75 738 MET A N 1
ATOM 5603 C CA . MET A 1 738 ? -6.738 -28.109 -18.562 1 88.75 738 MET A CA 1
ATOM 5604 C C . MET A 1 738 ? -5.973 -28.531 -19.812 1 88.75 738 MET A C 1
ATOM 5606 O O . MET A 1 738 ? -6.387 -29.453 -20.516 1 88.75 738 MET A O 1
ATOM 5610 N N . ILE A 1 739 ? -4.867 -27.859 -20.125 1 88.88 739 ILE A N 1
ATOM 5611 C CA . ILE A 1 739 ? -4.043 -28.156 -21.281 1 88.88 739 ILE A CA 1
ATOM 5612 C C . ILE A 1 739 ? -2.609 -28.438 -20.844 1 88.88 739 ILE A C 1
ATOM 5614 O O . ILE A 1 739 ? -2.035 -27.672 -20.062 1 88.88 739 ILE A O 1
ATOM 5618 N N . LEU A 1 740 ? -2.105 -29.531 -21.297 1 91.12 740 LEU A N 1
ATOM 5619 C CA . LEU A 1 740 ? -0.701 -29.844 -21.047 1 91.12 740 LEU A CA 1
ATOM 5620 C C . LEU A 1 740 ? 0.186 -29.234 -22.125 1 91.12 740 LEU A C 1
ATOM 5622 O O . LEU A 1 740 ? 0.12 -29.641 -23.281 1 91.12 740 LEU A O 1
ATOM 5626 N N . LEU A 1 741 ? 1.031 -28.438 -21.781 1 86.38 741 LEU A N 1
ATOM 5627 C CA . LEU A 1 741 ? 1.836 -27.688 -22.75 1 86.38 741 LEU A CA 1
ATOM 5628 C C . LEU A 1 741 ? 2.955 -28.547 -23.312 1 86.38 741 LEU A C 1
ATOM 5630 O O . LEU A 1 741 ? 3.441 -28.297 -24.422 1 86.38 741 LEU A O 1
ATOM 5634 N N . ASP A 1 742 ? 3.389 -29.594 -22.594 1 86.62 742 ASP A N 1
ATOM 5635 C CA . ASP A 1 742 ? 4.488 -30.438 -23.047 1 86.62 742 ASP A CA 1
ATOM 5636 C C . ASP A 1 742 ? 3.98 -31.812 -23.5 1 86.62 742 ASP A C 1
ATOM 5638 O O . ASP A 1 742 ? 4.773 -32.719 -23.781 1 86.62 742 ASP A O 1
ATOM 5642 N N . ASP A 1 743 ? 2.715 -32.094 -23.531 1 86.69 743 ASP A N 1
ATOM 5643 C CA . ASP A 1 743 ? 2.111 -33.344 -23.953 1 86.69 743 ASP A CA 1
ATOM 5644 C C . ASP A 1 743 ? 2.66 -34.531 -23.141 1 86.69 743 ASP A C 1
ATOM 5646 O O . ASP A 1 743 ? 2.863 -35.594 -23.672 1 86.69 743 ASP A O 1
ATOM 5650 N N . ASN A 1 744 ? 3.076 -34.25 -21.875 1 87.12 744 ASN A N 1
ATOM 5651 C CA . ASN A 1 744 ? 3.668 -35.281 -21.016 1 87.12 744 ASN A CA 1
ATOM 5652 C C . ASN A 1 744 ? 2.717 -35.656 -19.891 1 87.12 744 ASN A C 1
ATOM 5654 O O . ASN A 1 744 ? 2.24 -34.812 -19.141 1 87.12 744 ASN A O 1
ATOM 5658 N N . PHE A 1 745 ? 2.496 -36.969 -19.797 1 89.56 745 PHE A N 1
ATOM 5659 C CA . PHE A 1 745 ? 1.641 -37.531 -18.75 1 89.56 745 PHE A CA 1
ATOM 5660 C C . PHE A 1 745 ? 2.188 -37.156 -17.359 1 89.56 745 PHE A C 1
ATOM 5662 O O . PHE A 1 745 ? 1.423 -36.969 -16.422 1 89.56 745 PHE A O 1
ATOM 5669 N N . ALA A 1 746 ? 3.496 -37.094 -17.234 1 90.06 746 ALA A N 1
ATOM 5670 C CA . ALA A 1 746 ? 4.137 -36.781 -15.961 1 90.06 746 ALA A CA 1
ATOM 5671 C C . ALA A 1 746 ? 3.697 -35.438 -15.43 1 90.06 746 ALA A C 1
ATOM 5673 O O . ALA A 1 746 ? 3.662 -35.219 -14.219 1 90.06 746 ALA A O 1
ATOM 5674 N N . SER A 1 747 ? 3.336 -34.562 -16.328 1 92 747 SER A N 1
ATOM 5675 C CA . SER A 1 747 ? 2.895 -33.219 -15.922 1 92 747 SER A CA 1
ATOM 5676 C C . SER A 1 747 ? 1.549 -33.281 -15.203 1 92 747 SER A C 1
ATOM 5678 O O . SER A 1 747 ? 1.264 -32.469 -14.344 1 92 747 SER A O 1
ATOM 5680 N N . ILE A 1 748 ? 0.705 -34.219 -15.461 1 90.44 748 ILE A N 1
ATOM 5681 C CA . ILE A 1 748 ? -0.57 -34.375 -14.773 1 90.44 748 ILE A CA 1
ATOM 5682 C C . ILE A 1 748 ? -0.322 -34.719 -13.305 1 90.44 748 ILE A C 1
ATOM 5684 O O . ILE A 1 748 ? -1.051 -34.281 -12.422 1 90.44 748 ILE A O 1
ATOM 5688 N N . VAL A 1 749 ? 0.734 -35.562 -13.141 1 90.56 749 VAL A N 1
ATOM 5689 C CA . VAL A 1 749 ? 1.068 -35.969 -11.781 1 90.56 749 VAL A CA 1
ATOM 5690 C C . VAL A 1 749 ? 1.522 -34.75 -10.969 1 90.56 749 VAL A C 1
ATOM 5692 O O . VAL A 1 749 ? 1.146 -34.594 -9.805 1 90.56 749 VAL A O 1
ATOM 5695 N N . THR A 1 750 ? 2.266 -33.969 -11.578 1 90.19 750 THR A N 1
ATOM 5696 C CA . THR A 1 750 ? 2.684 -32.719 -10.93 1 90.19 750 THR A CA 1
ATOM 5697 C C . THR A 1 750 ? 1.482 -31.828 -10.656 1 90.19 750 THR A C 1
ATOM 5699 O O . THR A 1 750 ? 1.436 -31.141 -9.633 1 90.19 750 THR A O 1
ATOM 5702 N N . GLY A 1 751 ? 0.583 -31.812 -11.602 1 90.56 751 GLY A N 1
ATOM 5703 C CA . GLY A 1 751 ? -0.647 -31.062 -11.406 1 90.56 751 GLY A CA 1
ATOM 5704 C C . GLY A 1 751 ? -1.468 -31.562 -10.227 1 90.56 751 GLY A C 1
ATOM 5705 O O . GLY A 1 751 ? -2.021 -30.781 -9.469 1 90.56 751 GLY A O 1
ATOM 5706 N N . VAL A 1 752 ? -1.528 -32.844 -10.039 1 91.44 752 VAL A N 1
ATOM 5707 C CA . VAL A 1 752 ? -2.25 -33.438 -8.922 1 91.44 752 VAL A CA 1
ATOM 5708 C C . VAL A 1 752 ? -1.599 -33.031 -7.605 1 91.44 752 VAL A C 1
ATOM 5710 O O . VAL A 1 752 ? -2.291 -32.719 -6.637 1 91.44 752 VAL A O 1
ATOM 5713 N N . GLU A 1 753 ? -0.343 -33.062 -7.594 1 91.25 753 GLU A N 1
ATOM 5714 C CA . GLU A 1 753 ? 0.391 -32.688 -6.398 1 91.25 753 GLU A CA 1
ATOM 5715 C C . GLU A 1 753 ? 0.074 -31.234 -6.008 1 91.25 753 GLU A C 1
ATOM 5717 O O . GLU A 1 753 ? -0.181 -30.953 -4.836 1 91.25 753 GLU A O 1
ATOM 5722 N N . GLU A 1 754 ? 0.099 -30.391 -7 1 90.62 754 GLU A N 1
ATOM 5723 C CA . GLU A 1 754 ? -0.223 -28.984 -6.75 1 90.62 754 GLU A CA 1
ATOM 5724 C C . GLU A 1 754 ? -1.677 -28.812 -6.32 1 90.62 754 GLU A C 1
ATOM 5726 O O . GLU A 1 754 ? -1.992 -27.953 -5.5 1 90.62 754 GLU A O 1
ATOM 5731 N N . GLY A 1 755 ? -2.498 -29.562 -6.922 1 89.81 755 GLY A N 1
ATOM 5732 C CA . GLY A 1 755 ? -3.902 -29.516 -6.543 1 89.81 755 GLY A CA 1
ATOM 5733 C C . GLY A 1 755 ? -4.148 -29.938 -5.105 1 89.81 755 GLY A C 1
ATOM 5734 O O . GLY A 1 755 ? -4.949 -29.312 -4.402 1 89.81 755 GLY A O 1
ATOM 5735 N N . ARG A 1 756 ? -3.461 -30.938 -4.633 1 90.38 756 ARG A N 1
ATOM 5736 C CA . ARG A 1 756 ? -3.586 -31.391 -3.25 1 90.38 756 ARG A CA 1
ATOM 5737 C C . ARG A 1 756 ? -3.008 -30.359 -2.285 1 90.38 756 ARG A C 1
ATOM 5739 O O . ARG A 1 756 ? -3.568 -30.125 -1.212 1 90.38 756 ARG A O 1
ATOM 5746 N N . LEU A 1 757 ? -1.947 -29.812 -2.664 1 91.69 757 LEU A N 1
ATOM 5747 C CA . LEU A 1 757 ? -1.3 -28.797 -1.84 1 91.69 757 LEU A CA 1
ATOM 5748 C C . LEU A 1 757 ? -2.205 -27.578 -1.658 1 91.69 757 LEU A C 1
ATOM 5750 O O . LEU A 1 757 ? -2.309 -27.047 -0.556 1 91.69 757 LEU A O 1
ATOM 5754 N N . ILE A 1 758 ? -2.816 -27.172 -2.711 1 89.94 758 ILE A N 1
ATOM 5755 C CA . ILE A 1 758 ? -3.648 -25.984 -2.629 1 89.94 758 ILE A CA 1
ATOM 5756 C C . ILE A 1 758 ? -4.859 -26.25 -1.743 1 89.94 758 ILE A C 1
ATOM 5758 O O . ILE A 1 758 ? -5.328 -25.359 -1.026 1 89.94 758 ILE A O 1
ATOM 5762 N N . PHE A 1 759 ? -5.406 -27.391 -1.78 1 89.25 759 PHE A N 1
ATOM 5763 C CA . PHE A 1 759 ? -6.531 -27.719 -0.916 1 89.25 759 PHE A CA 1
ATOM 5764 C C . PHE A 1 759 ? -6.137 -27.609 0.552 1 89.25 759 PHE A C 1
ATOM 5766 O O . PHE A 1 759 ? -6.887 -27.062 1.362 1 89.25 759 PHE A O 1
ATOM 5773 N N . ASP A 1 760 ? -5 -28.109 0.831 1 90.5 760 ASP A N 1
ATOM 5774 C CA . ASP A 1 760 ? -4.504 -28.016 2.199 1 90.5 760 ASP A CA 1
ATOM 5775 C C . ASP A 1 760 ? -4.309 -26.547 2.611 1 90.5 760 ASP A C 1
ATOM 5777 O O . ASP A 1 760 ? -4.648 -26.172 3.732 1 90.5 760 ASP A O 1
ATOM 5781 N N . ASN A 1 761 ? -3.723 -25.844 1.753 1 92.06 761 ASN A N 1
ATOM 5782 C CA . ASN A 1 761 ? -3.459 -24.438 2.051 1 92.06 761 ASN A CA 1
ATOM 5783 C C . ASN A 1 761 ? -4.75 -23.641 2.158 1 92.06 761 ASN A C 1
ATOM 5785 O O . ASN A 1 761 ? -4.84 -22.703 2.955 1 92.06 761 ASN A O 1
ATOM 5789 N N . LEU A 1 762 ? -5.738 -24 1.355 1 90.88 762 LEU A N 1
ATOM 5790 C CA . LEU A 1 762 ? -7.039 -23.359 1.46 1 90.88 762 LEU A CA 1
ATOM 5791 C C . LEU A 1 762 ? -7.684 -23.641 2.811 1 90.88 762 LEU A C 1
ATOM 5793 O O . LEU A 1 762 ? -8.328 -22.766 3.398 1 90.88 762 LEU A O 1
ATOM 5797 N N . LYS A 1 763 ? -7.516 -24.781 3.232 1 91.38 763 LYS A N 1
ATOM 5798 C CA . LYS A 1 763 ? -8.039 -25.125 4.551 1 91.38 763 LYS A CA 1
ATOM 5799 C C . LYS A 1 763 ? -7.387 -24.266 5.637 1 91.38 763 LYS A C 1
ATOM 5801 O O . LYS A 1 763 ? -8.062 -23.812 6.559 1 91.38 763 LYS A O 1
ATOM 5806 N N . LYS A 1 764 ? -6.129 -24.125 5.543 1 93.38 764 LYS A N 1
ATOM 5807 C CA . LYS A 1 764 ? -5.406 -23.281 6.492 1 93.38 764 LYS A CA 1
ATOM 5808 C C . LYS A 1 764 ? -5.902 -21.844 6.441 1 93.38 764 LYS A C 1
ATOM 5810 O O . LYS A 1 764 ? -6.133 -21.219 7.484 1 93.38 764 LYS A O 1
ATOM 5815 N N . SER A 1 765 ? -6.059 -21.359 5.234 1 92.94 765 SER A N 1
ATOM 5816 C CA . SER A 1 765 ? -6.516 -19.984 5.043 1 92.94 765 SER A CA 1
ATOM 5817 C C . SER A 1 765 ? -7.922 -19.797 5.605 1 92.94 765 SER A C 1
ATOM 5819 O O . SER A 1 765 ? -8.203 -18.781 6.238 1 92.94 765 SER A O 1
ATOM 5821 N N . ILE A 1 766 ? -8.758 -20.703 5.395 1 90.75 766 ILE A N 1
ATOM 5822 C CA . ILE A 1 766 ? -10.133 -20.609 5.867 1 90.75 766 ILE A CA 1
ATOM 5823 C C . ILE A 1 766 ? -10.164 -20.719 7.391 1 90.75 766 ILE A C 1
ATOM 5825 O O . ILE A 1 766 ? -10.891 -19.984 8.055 1 90.75 766 ILE A O 1
ATOM 5829 N N . ALA A 1 767 ? -9.375 -21.641 7.91 1 93.19 767 ALA A N 1
ATOM 5830 C CA . ALA A 1 767 ? -9.281 -21.766 9.367 1 93.19 767 ALA A CA 1
ATOM 5831 C C . ALA A 1 767 ? -8.844 -20.438 9.992 1 93.19 767 ALA A C 1
ATOM 5833 O O . ALA A 1 767 ? -9.422 -20 10.992 1 93.19 767 ALA A O 1
ATOM 5834 N N . TYR A 1 768 ? -7.879 -19.844 9.414 1 94.88 768 TYR A N 1
ATOM 5835 C CA . TYR A 1 768 ? -7.359 -18.562 9.891 1 94.88 768 TYR A CA 1
ATOM 5836 C C . TYR A 1 768 ? -8.438 -17.5 9.859 1 94.88 768 TYR A C 1
ATOM 5838 O O . TYR A 1 768 ? -8.617 -16.766 10.828 1 94.88 768 TYR A O 1
ATOM 5846 N N . THR A 1 769 ? -9.195 -17.422 8.797 1 91.62 769 THR A N 1
ATOM 5847 C CA . THR A 1 769 ? -10.18 -16.359 8.602 1 91.62 769 THR A CA 1
ATOM 5848 C C . THR A 1 769 ? -11.375 -16.547 9.531 1 91.62 769 THR A C 1
ATOM 5850 O O . THR A 1 769 ? -11.93 -15.578 10.055 1 91.62 769 THR A O 1
ATOM 5853 N N . LEU A 1 770 ? -11.734 -17.734 9.805 1 91.38 770 LEU A N 1
ATOM 5854 C CA . LEU A 1 770 ? -12.93 -18.031 10.594 1 91.38 770 LEU A CA 1
ATOM 5855 C C . LEU A 1 770 ? -12.672 -17.797 12.078 1 91.38 770 LEU A C 1
ATOM 5857 O O . LEU A 1 770 ? -13.602 -17.578 12.852 1 91.38 770 LEU A O 1
ATOM 5861 N N . THR A 1 771 ? -11.453 -17.859 12.5 1 94.31 771 THR A N 1
ATOM 5862 C CA . THR A 1 771 ? -11.125 -17.688 13.914 1 94.31 771 THR A CA 1
ATOM 5863 C C . THR A 1 771 ? -11.484 -16.281 14.391 1 94.31 771 THR A C 1
ATOM 5865 O O . THR A 1 771 ? -11.844 -16.094 15.555 1 94.31 771 THR A O 1
ATOM 5868 N N . SER A 1 772 ? -11.438 -15.328 13.484 1 92.94 772 SER A N 1
ATOM 5869 C CA . SER A 1 772 ? -11.648 -13.938 13.883 1 92.94 772 SER A CA 1
ATOM 5870 C C . SER A 1 772 ? -13.133 -13.602 13.969 1 92.94 772 SER A C 1
ATOM 5872 O O . SER A 1 772 ? -13.508 -12.555 14.492 1 92.94 772 SER A O 1
ATOM 5874 N N . ASN A 1 773 ? -14.031 -14.469 13.648 1 92.25 773 ASN A N 1
ATOM 5875 C CA . ASN A 1 773 ? -15.469 -14.203 13.656 1 92.25 773 ASN A CA 1
ATOM 5876 C C . ASN A 1 773 ? -16.031 -14.211 15.078 1 92.25 773 ASN A C 1
ATOM 5878 O O . ASN A 1 773 ? -16.906 -13.422 15.414 1 92.25 773 ASN A O 1
ATOM 5882 N N . ILE A 1 774 ? -15.477 -14.984 15.922 1 93.94 774 ILE A N 1
ATOM 5883 C CA . ILE A 1 774 ? -16 -15.109 17.281 1 93.94 774 ILE A CA 1
ATOM 5884 C C . ILE A 1 774 ? -15.727 -13.828 18.062 1 93.94 774 ILE A C 1
ATOM 5886 O O . ILE A 1 774 ? -16.625 -13.258 18.672 1 93.94 774 ILE A O 1
ATOM 5890 N N . PRO A 1 775 ? -14.484 -13.375 18.047 1 96.44 775 PRO A N 1
ATOM 5891 C CA . PRO A 1 775 ? -14.25 -12.117 18.766 1 96.44 775 PRO A CA 1
ATOM 5892 C C . PRO A 1 775 ? -15.016 -10.945 18.156 1 96.44 775 PRO A C 1
ATOM 5894 O O . PRO A 1 775 ? -15.203 -9.914 18.812 1 96.44 775 PRO A O 1
ATOM 5897 N N . GLU A 1 776 ? -15.531 -11.078 16.953 1 94.38 776 GLU A N 1
ATOM 5898 C CA . GLU A 1 776 ? -16.281 -10.008 16.312 1 94.38 776 GLU A CA 1
ATOM 5899 C C . GLU A 1 776 ? -17.766 -10.094 16.641 1 94.38 776 GLU A C 1
ATOM 5901 O O . GLU A 1 776 ? -18.453 -9.062 16.766 1 94.38 776 GLU A O 1
ATOM 5906 N N . ILE A 1 777 ? -18.266 -11.273 16.906 1 92.5 777 ILE A N 1
ATOM 5907 C CA . ILE A 1 777 ? -19.688 -11.461 17.172 1 92.5 777 ILE A CA 1
ATOM 5908 C C . ILE A 1 777 ? -19.969 -11.273 18.656 1 92.5 777 ILE A C 1
ATOM 5910 O O . ILE A 1 777 ? -20.984 -10.695 19.031 1 92.5 777 ILE A O 1
ATOM 5914 N N . THR A 1 778 ? -19.094 -11.656 19.5 1 94.69 778 THR A N 1
ATOM 5915 C CA . THR A 1 778 ? -19.328 -11.711 20.938 1 94.69 778 THR A CA 1
ATOM 5916 C C . THR A 1 778 ? -19.531 -10.305 21.5 1 94.69 778 THR A C 1
ATOM 5918 O O . THR A 1 778 ? -20.328 -10.117 22.438 1 94.69 778 THR A O 1
ATOM 5921 N N . PRO A 1 779 ? -18.859 -9.289 21 1 94.81 779 PRO A N 1
ATOM 5922 C CA . PRO A 1 779 ? -19.109 -7.941 21.5 1 94.81 779 PRO A CA 1
ATOM 5923 C C . PRO A 1 779 ? -20.562 -7.504 21.328 1 94.81 779 PRO A C 1
ATOM 5925 O O . PRO A 1 779 ? -21.125 -6.848 22.219 1 94.81 779 PRO A O 1
ATOM 5928 N N . PHE A 1 780 ? -21.219 -7.883 20.297 1 90.06 780 PHE A N 1
ATOM 5929 C CA . PHE A 1 780 ? -22.609 -7.531 20.062 1 90.06 780 PHE A CA 1
ATOM 5930 C C . PHE A 1 780 ? -23.547 -8.336 20.969 1 90.06 780 PHE A C 1
ATOM 5932 O O . PHE A 1 780 ? -24.562 -7.824 21.438 1 90.06 780 PHE A O 1
ATOM 5939 N N . LEU A 1 781 ? -23.109 -9.523 21.203 1 88.5 781 LEU A N 1
ATOM 5940 C CA . LEU A 1 781 ? -23.906 -10.352 22.109 1 88.5 781 LEU A CA 1
ATOM 5941 C C . LEU A 1 781 ? -23.859 -9.789 23.531 1 88.5 781 LEU A C 1
ATOM 5943 O O . LEU A 1 781 ? -24.906 -9.695 24.188 1 88.5 781 LEU A O 1
ATOM 5947 N N . PHE A 1 782 ? -22.703 -9.367 23.953 1 92.06 782 PHE A N 1
ATOM 5948 C CA . PHE A 1 782 ? -22.562 -8.797 25.297 1 92.06 782 PHE A CA 1
ATOM 5949 C C . PHE A 1 782 ? -23.266 -7.449 25.375 1 92.06 782 PHE A C 1
ATOM 5951 O O . PHE A 1 782 ? -23.797 -7.094 26.438 1 92.06 782 PHE A O 1
ATOM 5958 N N . PHE A 1 783 ? -23.234 -6.734 24.359 1 90.31 783 PHE A N 1
ATOM 5959 C CA . PHE A 1 783 ? -23.891 -5.438 24.281 1 90.31 783 PHE A CA 1
ATOM 5960 C C . PHE A 1 783 ? -25.391 -5.574 24.547 1 90.31 783 PHE A C 1
ATOM 5962 O O . PHE A 1 783 ? -25.969 -4.805 25.312 1 90.31 783 PHE A O 1
ATOM 5969 N N . ILE A 1 784 ? -26 -6.676 24.031 1 83.62 784 ILE A N 1
ATOM 5970 C CA . ILE A 1 784 ? -27.453 -6.812 24.094 1 83.62 784 ILE A CA 1
ATOM 5971 C C . ILE A 1 784 ? -27.844 -7.617 25.328 1 83.62 784 ILE A C 1
ATOM 5973 O O . ILE A 1 784 ? -28.766 -7.246 26.062 1 83.62 784 ILE A O 1
ATOM 5977 N N . ILE A 1 785 ? -27.078 -8.656 25.594 1 85.69 785 ILE A N 1
ATOM 5978 C CA . ILE A 1 785 ? -27.484 -9.578 26.656 1 85.69 785 ILE A CA 1
ATOM 5979 C C . ILE A 1 785 ? -27.031 -9.039 28.016 1 85.69 785 ILE A C 1
ATOM 5981 O O . ILE A 1 785 ? -27.812 -9.062 28.984 1 85.69 785 ILE A O 1
ATOM 5985 N N . VAL A 1 786 ? -25.844 -8.539 28.047 1 90.56 786 VAL A N 1
ATOM 5986 C CA . VAL A 1 786 ? -25.281 -8.094 29.328 1 90.56 786 VAL A CA 1
ATOM 5987 C C . VAL A 1 786 ? -25.484 -6.594 29.484 1 90.56 786 VAL A C 1
ATOM 5989 O O . VAL A 1 786 ? -25.391 -6.062 30.594 1 90.56 786 VAL A O 1
ATOM 5992 N N . ASN A 1 787 ? -25.812 -5.816 28.406 1 90.56 787 ASN A N 1
ATOM 5993 C CA . ASN A 1 787 ? -26.109 -4.387 28.422 1 90.56 787 ASN A CA 1
ATOM 5994 C C . ASN A 1 787 ? -24.891 -3.562 28.812 1 90.56 787 ASN A C 1
ATOM 5996 O O . ASN A 1 787 ? -24.953 -2.744 29.719 1 90.56 787 ASN A O 1
ATOM 6000 N N . ILE A 1 788 ? -23.812 -3.84 28.188 1 94.12 788 ILE A N 1
ATOM 6001 C CA . ILE A 1 788 ? -22.578 -3.076 28.375 1 94.12 788 ILE A CA 1
ATOM 6002 C C . ILE A 1 788 ? -22.344 -2.186 27.156 1 94.12 788 ILE A C 1
ATOM 6004 O O . ILE A 1 788 ? -22.922 -2.408 26.094 1 94.12 788 ILE A O 1
ATOM 6008 N N . PRO A 1 789 ? -21.594 -1.155 27.359 1 94.44 789 PRO A N 1
ATOM 6009 C CA . PRO A 1 789 ? -21.234 -0.367 26.188 1 94.44 789 PRO A CA 1
ATOM 6010 C C . PRO A 1 789 ? -20.562 -1.198 25.094 1 94.44 789 PRO A C 1
ATOM 6012 O O . PRO A 1 789 ? -19.844 -2.154 25.406 1 94.44 789 PRO A O 1
ATOM 6015 N N . LEU A 1 790 ? -20.75 -0.901 23.859 1 93.06 790 LEU A N 1
ATOM 6016 C CA . LEU A 1 790 ? -20.297 -1.693 22.719 1 93.06 790 LEU A CA 1
ATOM 6017 C C . LEU A 1 790 ? -18.781 -1.776 22.672 1 93.06 790 LEU A C 1
ATOM 6019 O O . LEU A 1 790 ? -18.094 -0.75 22.594 1 93.06 790 LEU A O 1
ATOM 6023 N N . PRO A 1 791 ? -18.219 -2.945 22.688 1 95.56 791 PRO A N 1
ATOM 6024 C CA . PRO A 1 791 ? -16.766 -3.102 22.719 1 95.56 791 PRO A CA 1
ATOM 6025 C C . PRO A 1 791 ? -16.141 -2.914 21.344 1 95.56 791 PRO A C 1
ATOM 6027 O O . PRO A 1 791 ? -14.961 -2.533 21.234 1 95.56 791 PRO A O 1
ATOM 6030 N N . LEU A 1 792 ? -16.844 -3.311 20.297 1 94.12 792 LEU A N 1
ATOM 6031 C CA . LEU A 1 792 ? -16.297 -3.258 18.938 1 94.12 792 LEU A CA 1
ATOM 6032 C C . LEU A 1 792 ? -17.344 -2.766 17.953 1 94.12 792 LEU A C 1
ATOM 6034 O O . LEU A 1 792 ? -18.469 -3.279 17.922 1 94.12 792 LEU A O 1
ATOM 6038 N N . GLY A 1 793 ? -16.953 -1.83 17.141 1 89.62 793 GLY A N 1
ATOM 6039 C CA . GLY A 1 793 ? -17.859 -1.266 16.156 1 89.62 793 GLY A CA 1
ATOM 6040 C C . GLY A 1 793 ? -17.859 -2.008 14.836 1 89.62 793 GLY A C 1
ATOM 6041 O O . GLY A 1 793 ? -16.938 -2.775 14.555 1 89.62 793 GLY A O 1
ATOM 6042 N N . THR A 1 794 ? -18.828 -1.781 14.039 1 87.56 794 THR A N 1
ATOM 6043 C CA . THR A 1 794 ? -19 -2.473 12.773 1 87.56 794 THR A CA 1
ATOM 6044 C C . THR A 1 794 ? -17.922 -2.055 11.773 1 87.56 794 THR A C 1
ATOM 6046 O O . THR A 1 794 ? -17.406 -2.891 11.031 1 87.56 794 THR A O 1
ATOM 6049 N N . ILE A 1 795 ? -17.578 -0.816 11.742 1 86.81 795 ILE A N 1
ATOM 6050 C CA . ILE A 1 795 ? -16.562 -0.328 10.812 1 86.81 795 ILE A CA 1
ATOM 6051 C C . ILE A 1 795 ? -15.211 -0.96 11.141 1 86.81 795 ILE A C 1
ATOM 6053 O O . ILE A 1 795 ? -14.445 -1.308 10.242 1 86.81 795 ILE A O 1
ATOM 6057 N N . THR A 1 796 ? -14.969 -1.135 12.438 1 90.88 796 THR A N 1
ATOM 6058 C CA . THR A 1 796 ? -13.711 -1.741 12.867 1 90.88 796 THR A CA 1
ATOM 6059 C C . THR A 1 796 ? -13.648 -3.207 12.445 1 90.88 796 THR A C 1
ATOM 6061 O O . THR A 1 796 ? -12.57 -3.721 12.133 1 90.88 796 THR A O 1
ATOM 6064 N N . ILE A 1 797 ? -14.75 -3.803 12.438 1 91.5 797 ILE A N 1
ATOM 6065 C CA . ILE A 1 797 ? -14.828 -5.195 12.008 1 91.5 797 ILE A CA 1
ATOM 6066 C C . ILE A 1 797 ? -14.438 -5.301 10.539 1 91.5 797 ILE A C 1
ATOM 6068 O O . ILE A 1 797 ? -13.664 -6.184 10.148 1 91.5 797 ILE A O 1
ATOM 6072 N N . LEU A 1 798 ? -14.977 -4.422 9.766 1 87.81 798 LEU A N 1
ATOM 6073 C CA . LEU A 1 798 ? -14.68 -4.418 8.344 1 87.81 798 LEU A CA 1
ATOM 6074 C C . LEU A 1 798 ? -13.195 -4.137 8.102 1 87.81 798 LEU A C 1
ATOM 6076 O O . LEU A 1 798 ? -12.609 -4.668 7.156 1 87.81 798 LEU A O 1
ATOM 6080 N N . CYS A 1 799 ? -12.57 -3.342 8.961 1 89.31 799 CYS A N 1
ATOM 6081 C CA . CYS A 1 799 ? -11.141 -3.059 8.852 1 89.31 799 CYS A CA 1
ATOM 6082 C C . CYS A 1 799 ? -10.312 -4.301 9.148 1 89.31 799 CYS A C 1
ATOM 6084 O O . CYS A 1 799 ? -9.25 -4.5 8.562 1 89.31 799 CYS A O 1
ATOM 6086 N N . ILE A 1 800 ? -10.789 -5.168 9.984 1 91.62 800 ILE A N 1
ATOM 6087 C CA . ILE A 1 800 ? -10.094 -6.41 10.305 1 91.62 800 ILE A CA 1
ATOM 6088 C C . ILE A 1 800 ? -10.211 -7.387 9.141 1 91.62 800 ILE A C 1
ATOM 6090 O O . ILE A 1 800 ? -9.203 -7.879 8.625 1 91.62 800 ILE A O 1
ATOM 6094 N N . ASP A 1 801 ? -11.336 -7.559 8.602 1 89.12 801 ASP A N 1
ATOM 6095 C CA . ASP A 1 801 ? -11.625 -8.586 7.605 1 89.12 801 ASP A CA 1
ATOM 6096 C C . ASP A 1 801 ? -10.977 -8.242 6.266 1 89.12 801 ASP A C 1
ATOM 6098 O O . ASP A 1 801 ? -10.492 -9.133 5.562 1 89.12 801 ASP A O 1
ATOM 6102 N N . LEU A 1 802 ? -11.008 -6.969 5.98 1 85.06 802 LEU A N 1
ATOM 6103 C CA . LEU A 1 802 ? -10.508 -6.578 4.668 1 85.06 802 LEU A CA 1
ATOM 6104 C C . LEU A 1 802 ? -9.117 -5.969 4.777 1 85.06 802 LEU A C 1
ATOM 6106 O O . LEU A 1 802 ? -8.32 -6.043 3.832 1 85.06 802 LEU A O 1
ATOM 6110 N N . GLY A 1 803 ? -8.812 -5.395 5.824 1 85.31 803 GLY A N 1
ATOM 6111 C CA . GLY A 1 803 ? -7.566 -4.652 5.945 1 85.31 803 GLY A CA 1
ATOM 6112 C C . GLY A 1 803 ? -6.414 -5.496 6.461 1 85.31 803 GLY A C 1
ATOM 6113 O O . GLY A 1 803 ? -5.348 -5.535 5.848 1 85.31 803 GLY A O 1
ATOM 6114 N N . THR A 1 804 ? -6.648 -6.25 7.527 1 89.75 804 THR A N 1
ATOM 6115 C CA . THR A 1 804 ? -5.516 -6.891 8.18 1 89.75 804 THR A CA 1
ATOM 6116 C C . THR A 1 804 ? -5.531 -8.398 7.938 1 89.75 804 THR A C 1
ATOM 6118 O O . THR A 1 804 ? -4.484 -9.047 7.969 1 89.75 804 THR A O 1
ATOM 6121 N N . ASP A 1 805 ? -6.609 -9.031 7.613 1 91 805 ASP A N 1
ATOM 6122 C CA . ASP A 1 805 ? -6.699 -10.484 7.555 1 91 805 ASP A CA 1
ATOM 6123 C C . ASP A 1 805 ? -6.469 -10.992 6.129 1 91 805 ASP A C 1
ATOM 6125 O O . ASP A 1 805 ? -6.035 -12.125 5.934 1 91 805 ASP A O 1
ATOM 6129 N N . MET A 1 806 ? -6.719 -10.211 5.219 1 88.12 806 MET A N 1
ATOM 6130 C CA . MET A 1 806 ? -6.719 -10.688 3.838 1 88.12 806 MET A CA 1
ATOM 6131 C C . MET A 1 806 ? -5.312 -11.07 3.396 1 88.12 806 MET A C 1
ATOM 6133 O O . MET A 1 806 ? -5.102 -12.172 2.873 1 88.12 806 MET A O 1
ATOM 6137 N N . VAL A 1 807 ? -4.336 -10.289 3.645 1 88.88 807 VAL A N 1
ATOM 6138 C CA . VAL A 1 807 ? -2.988 -10.492 3.121 1 88.88 807 VAL A CA 1
ATOM 6139 C C . VAL A 1 807 ? -2.344 -11.695 3.805 1 88.88 807 VAL A C 1
ATOM 6141 O O . VAL A 1 807 ? -1.783 -12.57 3.139 1 88.88 807 VAL A O 1
ATOM 6144 N N . PRO A 1 808 ? -2.488 -11.82 5.121 1 92.44 808 PRO A N 1
ATOM 6145 C CA . PRO A 1 808 ? -1.94 -13.031 5.738 1 92.44 808 PRO A CA 1
ATOM 6146 C C . PRO A 1 808 ? -2.646 -14.305 5.277 1 92.44 808 PRO A C 1
ATOM 6148 O O . PRO A 1 808 ? -2.008 -15.344 5.125 1 92.44 808 PRO A O 1
ATOM 6151 N N . ALA A 1 809 ? -3.896 -14.242 5.047 1 93.38 809 ALA A N 1
ATOM 6152 C CA . ALA A 1 809 ? -4.637 -15.398 4.559 1 93.38 809 ALA A CA 1
ATOM 6153 C C . ALA A 1 809 ? -4.145 -15.828 3.18 1 93.38 809 ALA A C 1
ATOM 6155 O O . ALA A 1 809 ? -3.98 -17.016 2.916 1 93.38 809 ALA A O 1
ATOM 6156 N N . ILE A 1 810 ? -3.869 -14.875 2.375 1 89.69 810 ILE A N 1
ATOM 6157 C CA . ILE A 1 810 ? -3.361 -15.148 1.034 1 89.69 810 ILE A CA 1
ATOM 6158 C C . ILE A 1 810 ? -1.951 -15.727 1.123 1 89.69 810 ILE A C 1
ATOM 6160 O O . ILE A 1 810 ? -1.585 -16.609 0.34 1 89.69 810 ILE A O 1
ATOM 6164 N N . SER A 1 811 ? -1.21 -15.297 2.121 1 91.44 811 SER A N 1
ATOM 6165 C CA . SER A 1 811 ? 0.178 -15.727 2.252 1 91.44 811 SER A CA 1
ATOM 6166 C C . SER A 1 811 ? 0.266 -17.219 2.561 1 91.44 811 SER A C 1
ATOM 6168 O O . SER A 1 811 ? 1.272 -17.859 2.258 1 91.44 811 SER A O 1
ATOM 6170 N N . LEU A 1 812 ? -0.758 -17.781 3.109 1 92.12 812 LEU A N 1
ATOM 6171 C CA . LEU A 1 812 ? -0.766 -19.203 3.449 1 92.12 812 LEU A CA 1
ATOM 6172 C C . LEU A 1 812 ? -0.812 -20.062 2.191 1 92.12 812 LEU A C 1
ATOM 6174 O O . LEU A 1 812 ? -0.508 -21.266 2.238 1 92.12 812 LEU A O 1
ATOM 6178 N N . ALA A 1 813 ? -1.177 -19.422 1.077 1 87.19 813 ALA A N 1
ATOM 6179 C CA . ALA A 1 813 ? -1.204 -20.125 -0.199 1 87.19 813 ALA A CA 1
ATOM 6180 C C . ALA A 1 813 ? 0.206 -20.5 -0.65 1 87.19 813 ALA A C 1
ATOM 6182 O O . ALA A 1 813 ? 0.385 -21.391 -1.473 1 87.19 813 ALA A O 1
ATOM 6183 N N . TYR A 1 814 ? 1.215 -19.875 -0.039 1 86.44 814 TYR A N 1
ATOM 6184 C CA . TYR A 1 814 ? 2.598 -20.094 -0.452 1 86.44 814 TYR A CA 1
ATOM 6185 C C . TYR A 1 814 ? 3.273 -21.141 0.422 1 86.44 814 TYR A C 1
ATOM 6187 O O . TYR A 1 814 ? 4.438 -21.484 0.204 1 86.44 814 TYR A O 1
ATOM 6195 N N . GLU A 1 815 ? 2.555 -21.672 1.331 1 87.75 815 GLU A N 1
ATOM 6196 C CA . GLU A 1 815 ? 3.158 -22.625 2.264 1 87.75 815 GLU A CA 1
ATOM 6197 C C . GLU A 1 815 ? 3.484 -23.938 1.577 1 87.75 815 GLU A C 1
ATOM 6199 O O . GLU A 1 815 ? 2.717 -24.422 0.735 1 87.75 815 GLU A O 1
ATOM 6204 N N . ALA A 1 816 ? 4.578 -24.531 1.996 1 86.62 816 ALA A N 1
ATOM 6205 C CA . ALA A 1 816 ? 5.023 -25.812 1.446 1 86.62 816 ALA A CA 1
ATOM 6206 C C . ALA A 1 816 ? 4.289 -26.969 2.105 1 86.62 816 ALA A C 1
ATOM 6208 O O . ALA A 1 816 ? 3.678 -26.812 3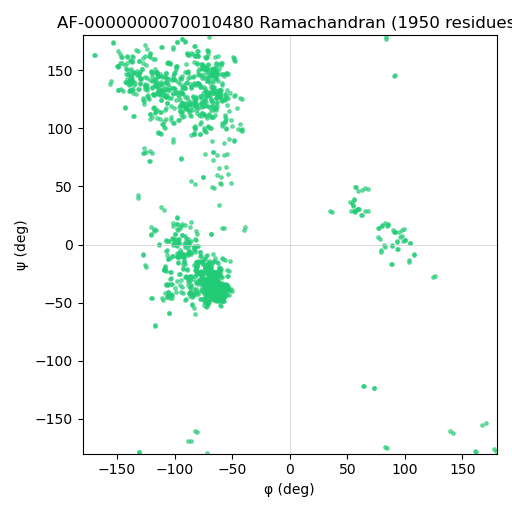.164 1 86.62 816 ALA A O 1
ATOM 6209 N N . ALA A 1 817 ? 4.336 -28.109 1.454 1 87.38 817 ALA A N 1
ATOM 6210 C CA . ALA A 1 817 ? 3.68 -29.312 1.96 1 87.38 817 ALA A CA 1
ATOM 6211 C C . ALA A 1 817 ? 4.359 -29.828 3.232 1 87.38 817 ALA A C 1
ATOM 6213 O O . ALA A 1 817 ? 5.582 -29.75 3.363 1 87.38 817 ALA A O 1
ATOM 6214 N N . GLU A 1 818 ? 3.602 -30.219 4.285 1 83.31 818 GLU A N 1
ATOM 6215 C CA . GLU A 1 818 ? 4.125 -30.719 5.551 1 83.31 818 GLU A CA 1
ATOM 6216 C C . GLU A 1 818 ? 4.77 -32.094 5.375 1 83.31 818 GLU A C 1
ATOM 6218 O O . GLU A 1 818 ? 5.773 -32.406 6.02 1 83.31 818 GLU A O 1
ATOM 6223 N N . SER A 1 819 ? 4.047 -33 4.68 1 77.88 819 SER A N 1
ATOM 6224 C CA . SER A 1 819 ? 4.523 -34.344 4.379 1 77.88 819 SER A CA 1
ATOM 6225 C C . SER A 1 819 ? 4.348 -34.688 2.902 1 77.88 819 SER A C 1
ATOM 6227 O O . SER A 1 819 ? 3.986 -33.812 2.104 1 77.88 819 SER A O 1
ATOM 6229 N N . ASP A 1 820 ? 4.742 -35.875 2.648 1 76.38 820 ASP A N 1
ATOM 6230 C CA . ASP A 1 820 ? 4.598 -36.312 1.259 1 76.38 820 ASP A CA 1
ATOM 6231 C C . ASP A 1 820 ? 3.129 -36.469 0.883 1 76.38 820 ASP A C 1
ATOM 6233 O O . ASP A 1 820 ? 2.502 -37.469 1.231 1 76.38 820 ASP A O 1
ATOM 6237 N N . ILE A 1 821 ? 2.598 -35.531 0.219 1 82.31 821 ILE A N 1
ATOM 6238 C CA . ILE A 1 821 ? 1.189 -35.375 -0.136 1 82.31 821 ILE A CA 1
ATOM 6239 C C . ILE A 1 821 ? 0.807 -36.469 -1.152 1 82.31 821 ILE A C 1
ATOM 6241 O O . ILE A 1 821 ? -0.375 -36.75 -1.324 1 82.31 821 ILE A O 1
ATOM 6245 N N . MET A 1 822 ? 1.79 -37.062 -1.806 1 85.69 822 MET A N 1
ATOM 6246 C CA . MET A 1 822 ? 1.501 -38.062 -2.832 1 85.69 822 MET A CA 1
ATOM 6247 C C . MET A 1 822 ? 1.466 -39.438 -2.23 1 85.69 822 MET A C 1
ATOM 6249 O O . MET A 1 822 ? 1.285 -40.438 -2.951 1 85.69 822 MET A O 1
ATOM 6253 N N . LYS A 1 823 ? 1.543 -39.531 -0.969 1 85.62 823 LYS A N 1
ATOM 6254 C CA . LYS A 1 823 ? 1.39 -40.844 -0.292 1 85.62 823 LYS A CA 1
ATOM 6255 C C . LYS A 1 823 ? 0.035 -40.938 0.405 1 85.62 823 LYS A C 1
ATOM 6257 O O . LYS A 1 823 ? -0.31 -41.969 0.961 1 85.62 823 LYS A O 1
ATOM 6262 N N . ARG A 1 824 ? -0.689 -39.938 0.221 1 84.69 824 ARG A N 1
ATOM 6263 C CA . ARG A 1 824 ? -2.02 -39.906 0.819 1 84.69 824 ARG A CA 1
ATOM 6264 C C . ARG A 1 824 ? -3.092 -40.281 -0.2 1 84.69 824 ARG A C 1
ATOM 6266 O O . ARG A 1 824 ? -2.957 -39.969 -1.389 1 84.69 824 ARG A O 1
ATOM 6273 N N . GLN A 1 825 ? -4.102 -40.875 0.249 1 86.19 825 GLN A N 1
ATOM 6274 C CA . GLN A 1 825 ? -5.227 -41.25 -0.605 1 86.19 825 GLN A CA 1
ATOM 6275 C C . GLN A 1 825 ? -6.043 -40 -0.994 1 86.19 825 GLN A C 1
ATOM 6277 O O . GLN A 1 825 ? -6.023 -39 -0.289 1 86.19 825 GLN A O 1
ATOM 6282 N N . PRO A 1 826 ? -6.66 -40.062 -2.15 1 87.25 826 PRO A N 1
ATOM 6283 C CA . PRO A 1 826 ? -7.535 -38.969 -2.529 1 87.25 826 PRO A CA 1
ATOM 6284 C C . PRO A 1 826 ? -8.648 -38.719 -1.518 1 87.25 826 PRO A C 1
ATOM 6286 O O . PRO A 1 826 ? -9.141 -39.656 -0.893 1 87.25 826 PRO A O 1
ATOM 6289 N N . ARG A 1 827 ? -8.961 -37.531 -1.381 1 83.12 827 ARG A N 1
ATOM 6290 C CA . ARG A 1 827 ? -9.977 -37.156 -0.402 1 83.12 827 ARG A CA 1
ATOM 6291 C C . ARG A 1 827 ? -11.367 -37.594 -0.848 1 83.12 827 ARG A C 1
ATOM 6293 O O . ARG A 1 827 ? -11.633 -37.688 -2.047 1 83.12 827 ARG A O 1
ATOM 6300 N N . ASN A 1 828 ? -12.109 -37.875 0.124 1 81.88 828 ASN A N 1
ATOM 6301 C CA . ASN A 1 828 ? -13.523 -38.125 -0.144 1 81.88 828 ASN A CA 1
ATOM 6302 C C . ASN A 1 828 ? -14.32 -36.812 -0.16 1 81.88 828 ASN A C 1
ATOM 6304 O O . ASN A 1 828 ? -14.484 -36.156 0.877 1 81.88 828 ASN A O 1
ATOM 6308 N N . PRO A 1 829 ? -14.797 -36.406 -1.317 1 77.19 829 PRO A N 1
ATOM 6309 C CA . PRO A 1 829 ? -15.484 -35.094 -1.424 1 77.19 829 PRO A CA 1
ATOM 6310 C C . PRO A 1 829 ? -16.734 -35.031 -0.548 1 77.19 829 PRO A C 1
ATOM 6312 O O . PRO A 1 829 ? -17.188 -33.938 -0.231 1 77.19 829 PRO A O 1
ATOM 6315 N N . PHE A 1 830 ? -17.297 -36.156 -0.115 1 76.12 830 PHE A N 1
ATOM 6316 C CA . PHE A 1 830 ? -18.531 -36.125 0.662 1 76.12 830 PHE A CA 1
ATOM 6317 C C . PHE A 1 830 ? -18.234 -36 2.15 1 76.12 830 PHE A C 1
ATOM 6319 O O . PHE A 1 830 ? -19.031 -35.438 2.902 1 76.12 830 PHE A O 1
ATOM 6326 N N . ARG A 1 831 ? -17.141 -36.469 2.561 1 78.31 831 ARG A N 1
ATOM 6327 C CA . ARG A 1 831 ? -16.812 -36.469 3.984 1 78.31 831 ARG A CA 1
ATOM 6328 C C . ARG A 1 831 ? -15.766 -35.406 4.293 1 78.31 831 ARG A C 1
ATOM 6330 O O . ARG A 1 831 ? -15.836 -34.719 5.332 1 78.31 831 ARG A O 1
ATOM 6337 N N . ASP A 1 832 ? -14.836 -35.312 3.443 1 81.19 832 ASP A N 1
ATOM 6338 C CA . ASP A 1 832 ? -13.734 -34.375 3.67 1 81.19 832 ASP A CA 1
ATOM 6339 C C . ASP A 1 832 ? -14 -33.031 2.977 1 81.19 832 ASP A C 1
ATOM 6341 O O . ASP A 1 832 ? -13.328 -32.688 2.002 1 81.19 832 ASP A O 1
ATOM 6345 N N . LYS A 1 833 ? -14.906 -32.312 3.58 1 83.19 833 LYS A N 1
ATOM 6346 C CA . LYS A 1 833 ? -15.266 -31.016 3.025 1 83.19 833 LYS A CA 1
ATOM 6347 C C . LYS A 1 833 ? -14.234 -29.953 3.391 1 83.19 833 LYS A C 1
ATOM 6349 O O . LYS A 1 833 ? -13.398 -30.172 4.266 1 83.19 833 LYS A O 1
ATOM 6354 N N . LEU A 1 834 ? -14.289 -28.938 2.672 1 84.19 834 LEU A N 1
ATOM 6355 C CA . LEU A 1 834 ? -13.391 -27.828 2.924 1 84.19 834 LEU A CA 1
ATOM 6356 C C . LEU A 1 834 ? -13.539 -27.312 4.352 1 84.19 834 LEU A C 1
ATOM 6358 O O . LEU A 1 834 ? -12.547 -27.094 5.047 1 84.19 834 LEU A O 1
ATOM 6362 N N . VAL A 1 835 ? -14.805 -27.156 4.777 1 87.62 835 VAL A N 1
ATOM 6363 C CA . VAL A 1 835 ? -15.102 -26.766 6.152 1 87.62 835 VAL A CA 1
ATOM 6364 C C . VAL A 1 835 ? -15.82 -27.906 6.871 1 87.62 835 VAL A C 1
ATOM 6366 O O . VAL A 1 835 ? -17.031 -28.094 6.703 1 87.62 835 VAL A O 1
ATOM 6369 N N . ASN A 1 836 ? -15.055 -28.641 7.547 1 87.88 836 ASN A N 1
ATOM 6370 C CA . ASN A 1 836 ? -15.633 -29.766 8.281 1 87.88 836 ASN A CA 1
ATOM 6371 C C . ASN A 1 836 ? -15.875 -29.406 9.75 1 87.88 836 ASN A C 1
ATOM 6373 O O . ASN A 1 836 ? -15.578 -28.281 10.172 1 87.88 836 ASN A O 1
ATOM 6377 N N . GLU A 1 837 ? -16.484 -30.281 10.445 1 87.94 837 GLU A N 1
ATOM 6378 C CA . GLU A 1 837 ? -16.844 -30.047 11.836 1 87.94 837 GLU A CA 1
ATOM 6379 C C . GLU A 1 837 ? -15.586 -29.875 12.703 1 87.94 837 GLU A C 1
ATOM 6381 O O . GLU A 1 837 ? -15.602 -29.109 13.664 1 87.94 837 GLU A O 1
ATOM 6386 N N . ARG A 1 838 ? -14.562 -30.547 12.328 1 91 838 ARG A N 1
ATOM 6387 C CA . ARG A 1 838 ? -13.32 -30.438 13.086 1 91 838 ARG A CA 1
ATOM 6388 C C . ARG A 1 838 ? -12.727 -29.031 12.953 1 91 838 ARG A C 1
ATOM 6390 O O . ARG A 1 838 ? -12.242 -28.469 13.93 1 91 838 ARG A O 1
ATOM 6397 N N . LEU A 1 839 ? -12.797 -28.484 11.75 1 92 839 LEU A N 1
ATOM 6398 C CA . LEU A 1 839 ? -12.281 -27.141 11.484 1 92 839 LEU A CA 1
ATOM 6399 C C . LEU A 1 839 ? -13.078 -26.094 12.242 1 92 839 LEU A C 1
ATOM 6401 O O . LEU A 1 839 ? -12.508 -25.172 12.828 1 92 839 LEU A O 1
ATOM 6405 N N . ILE A 1 840 ? -14.352 -26.266 12.305 1 89.94 840 ILE A N 1
ATOM 6406 C CA . ILE A 1 840 ? -15.219 -25.312 13 1 89.94 840 ILE A CA 1
ATOM 6407 C C . ILE A 1 840 ? -14.992 -25.406 14.5 1 89.94 840 ILE A C 1
ATOM 6409 O O . ILE A 1 840 ? -15.008 -24.391 15.203 1 89.94 840 ILE A O 1
ATOM 6413 N N . SER A 1 841 ? -14.773 -26.562 14.969 1 91.5 841 SER A N 1
ATOM 6414 C CA . SER A 1 841 ? -14.547 -26.766 16.391 1 91.5 841 SER A CA 1
ATOM 6415 C C . SER A 1 841 ? -13.266 -26.062 16.844 1 91.5 841 SER A C 1
ATOM 6417 O O . SER A 1 841 ? -13.242 -25.422 17.906 1 91.5 841 SER A O 1
ATOM 6419 N N . ILE A 1 842 ? -12.281 -26.125 16.062 1 93.31 842 ILE A N 1
ATOM 6420 C CA . ILE A 1 842 ? -11.008 -25.516 16.406 1 93.31 842 ILE A CA 1
ATOM 6421 C C . ILE A 1 842 ? -11.078 -24 16.203 1 93.31 842 ILE A C 1
ATOM 6423 O O . ILE A 1 842 ? -10.656 -23.234 17.062 1 93.31 842 ILE A O 1
ATOM 6427 N N . ALA A 1 843 ? -11.609 -23.609 15.062 1 93.44 843 ALA A N 1
ATOM 6428 C CA . ALA A 1 843 ? -11.617 -22.188 14.703 1 93.44 843 ALA A CA 1
ATOM 6429 C C . ALA A 1 843 ? -12.586 -21.406 15.586 1 93.44 843 ALA A C 1
ATOM 6431 O O . ALA A 1 843 ? -12.203 -20.391 16.188 1 93.44 843 ALA A O 1
ATOM 6432 N N . TYR A 1 844 ? -13.82 -21.875 15.773 1 92.62 844 TYR A N 1
ATOM 6433 C CA . TYR A 1 844 ? -14.836 -21.172 16.547 1 92.62 844 TYR A CA 1
ATOM 6434 C C . TYR A 1 844 ? -14.75 -21.531 18.016 1 92.62 844 TYR A C 1
ATOM 6436 O O . TYR A 1 844 ? -14.742 -20.656 18.891 1 92.62 844 TYR A O 1
ATOM 6444 N N . GLY A 1 845 ? -14.547 -22.766 18.297 1 92.5 845 GLY A N 1
ATOM 6445 C CA . GLY A 1 845 ? -14.727 -23.281 19.641 1 92.5 845 GLY A CA 1
ATOM 6446 C C . GLY A 1 845 ? -13.492 -23.125 20.5 1 92.5 845 GLY A C 1
ATOM 6447 O O . GLY A 1 845 ? -13.586 -23.109 21.734 1 92.5 845 GLY A O 1
ATOM 6448 N N . GLN A 1 846 ? -12.367 -23.094 19.938 1 95.62 846 GLN A N 1
ATOM 6449 C CA . GLN A 1 846 ? -11.156 -23.094 20.75 1 95.62 846 GLN A CA 1
ATOM 6450 C C . GLN A 1 846 ? -10.359 -21.812 20.547 1 95.62 846 GLN A C 1
ATOM 6452 O O . GLN A 1 846 ? -10.453 -20.875 21.344 1 95.62 846 GLN A O 1
ATOM 6457 N N . ILE A 1 847 ? -9.766 -21.672 19.344 1 96.62 847 ILE A N 1
ATOM 6458 C CA . ILE A 1 847 ? -8.898 -20.516 19.094 1 96.62 847 ILE A CA 1
ATOM 6459 C C . ILE A 1 847 ? -9.727 -19.234 19.062 1 96.62 847 ILE A C 1
ATOM 6461 O O . ILE A 1 847 ? -9.305 -18.203 19.594 1 96.62 847 ILE A O 1
ATOM 6465 N N . GLY A 1 848 ? -10.93 -19.297 18.422 1 96.5 848 GLY A N 1
ATOM 6466 C CA . GLY A 1 848 ? -11.797 -18.141 18.391 1 96.5 848 GLY A CA 1
ATOM 6467 C C . GLY A 1 848 ? -12.211 -17.656 19.766 1 96.5 848 GLY A C 1
ATOM 6468 O O . GLY A 1 848 ? -12.273 -16.453 20.016 1 96.5 848 GLY A O 1
ATOM 6469 N N . MET A 1 849 ? -12.359 -18.531 20.688 1 96.69 849 MET A N 1
ATOM 6470 C CA . MET A 1 849 ? -12.758 -18.188 22.062 1 96.69 849 MET A CA 1
ATOM 6471 C C . MET A 1 849 ? -11.602 -17.531 22.812 1 96.69 849 MET A C 1
ATOM 6473 O O . MET A 1 849 ? -11.812 -16.594 23.578 1 96.69 849 MET A O 1
ATOM 6477 N N . ILE A 1 850 ? -10.422 -18.047 22.547 1 97.31 850 ILE A N 1
ATOM 6478 C CA . ILE A 1 850 ? -9.25 -17.453 23.188 1 97.31 850 ILE A CA 1
ATOM 6479 C C . ILE A 1 850 ? -9.047 -16.031 22.672 1 97.31 850 ILE A C 1
ATOM 6481 O O . ILE A 1 850 ? -8.695 -15.125 23.453 1 97.31 850 ILE A O 1
ATOM 6485 N N . GLN A 1 851 ? -9.305 -15.812 21.391 1 97.56 851 GLN A N 1
ATOM 6486 C CA . GLN A 1 851 ? -9.18 -14.477 20.812 1 97.56 851 GLN A CA 1
ATOM 6487 C C . GLN A 1 851 ? -10.203 -13.516 21.406 1 97.56 851 GLN A C 1
ATOM 6489 O O . GLN A 1 851 ? -9.883 -12.367 21.703 1 97.56 851 GLN A O 1
ATOM 6494 N N . ALA A 1 852 ? -11.406 -14.055 21.594 1 97.5 852 ALA A N 1
ATOM 6495 C CA . ALA A 1 852 ? -12.453 -13.234 22.203 1 97.5 852 ALA A CA 1
ATOM 6496 C C . ALA A 1 852 ? -12.07 -12.836 23.641 1 97.5 852 ALA A C 1
ATOM 6498 O O . ALA A 1 852 ? -12.297 -11.703 24.047 1 97.5 852 ALA A O 1
ATOM 6499 N N . LEU A 1 853 ? -11.445 -13.742 24.359 1 97.19 853 LEU A N 1
ATOM 6500 C CA . LEU A 1 853 ? -11.008 -13.469 25.719 1 97.19 853 LEU A CA 1
ATOM 6501 C C . LEU A 1 853 ? -9.938 -12.375 25.734 1 97.19 853 LEU A C 1
ATOM 6503 O O . LEU A 1 853 ? -9.922 -11.539 26.641 1 97.19 853 LEU A O 1
ATOM 6507 N N . GLY A 1 854 ? -9.07 -12.438 24.719 1 96.12 854 GLY A N 1
ATOM 6508 C CA . GLY A 1 854 ? -8.062 -11.391 24.609 1 96.12 854 GLY A CA 1
ATOM 6509 C C . GLY A 1 854 ? -8.656 -10.016 24.359 1 96.12 854 GLY A C 1
ATOM 6510 O O . GLY A 1 854 ? -8.234 -9.031 24.984 1 96.12 854 GLY A O 1
ATOM 6511 N N . GLY A 1 855 ? -9.672 -9.906 23.469 1 96.75 855 GLY A N 1
ATOM 6512 C CA . GLY A 1 855 ? -10.344 -8.648 23.203 1 96.75 855 GLY A CA 1
ATOM 6513 C C . GLY A 1 855 ? -11.094 -8.102 24.406 1 96.75 855 GLY A C 1
ATOM 6514 O O . GLY A 1 855 ? -10.969 -6.922 24.734 1 96.75 855 GLY A O 1
ATOM 6515 N N . PHE A 1 856 ? -11.789 -8.961 25.156 1 97.5 856 PHE A N 1
ATOM 6516 C CA . PHE A 1 856 ? -12.586 -8.539 26.297 1 97.5 856 PHE A CA 1
ATOM 6517 C C . PHE A 1 856 ? -11.688 -8.172 27.484 1 97.5 856 PHE A C 1
ATOM 6519 O O . PHE A 1 856 ? -12.008 -7.27 28.25 1 97.5 856 PHE A O 1
ATOM 6526 N N . PHE A 1 857 ? -10.594 -8.875 27.594 1 97.25 857 PHE A N 1
ATOM 6527 C CA . PHE A 1 857 ? -9.641 -8.508 28.641 1 97.25 857 PHE A CA 1
ATOM 6528 C C . PHE A 1 857 ? -9.172 -7.07 28.469 1 97.25 857 PHE A C 1
ATOM 6530 O O . PHE A 1 857 ? -9.148 -6.293 29.422 1 97.25 857 PHE A O 1
ATOM 6537 N N . ALA A 1 858 ? -8.789 -6.691 27.266 1 96 858 ALA A N 1
ATOM 6538 C CA . ALA A 1 858 ? -8.367 -5.324 26.984 1 96 858 ALA A CA 1
ATOM 6539 C C . ALA A 1 858 ? -9.5 -4.336 27.25 1 96 858 ALA A C 1
ATOM 6541 O O . ALA A 1 858 ? -9.273 -3.268 27.828 1 96 858 ALA A O 1
ATOM 6542 N N . TYR A 1 859 ? -10.758 -4.695 26.859 1 97.06 859 TYR A N 1
ATOM 6543 C CA . TYR A 1 859 ? -11.945 -3.863 27.062 1 97.06 859 TYR A CA 1
ATOM 6544 C C . TYR A 1 859 ? -12.172 -3.57 28.531 1 97.06 859 TYR A C 1
ATOM 6546 O O . TYR A 1 859 ? -12.328 -2.412 28.922 1 97.06 859 TYR A O 1
ATOM 6554 N N . PHE A 1 860 ? -12.016 -4.555 29.359 1 96.75 860 PHE A N 1
ATOM 6555 C CA . PHE A 1 860 ? -12.312 -4.41 30.781 1 96.75 860 PHE A CA 1
ATOM 6556 C C . PHE A 1 860 ? -11.18 -3.688 31.5 1 96.75 860 PHE A C 1
ATOM 6558 O O . PHE A 1 860 ? -11.422 -2.945 32.438 1 96.75 860 PHE A O 1
ATOM 6565 N N . VAL A 1 861 ? -10.008 -3.871 31.031 1 95 861 VAL A N 1
ATOM 6566 C CA . VAL A 1 861 ? -8.875 -3.164 31.625 1 95 861 VAL A CA 1
ATOM 6567 C C . VAL A 1 861 ? -9.016 -1.663 31.375 1 95 861 VAL A C 1
ATOM 6569 O O . VAL A 1 861 ? -8.852 -0.858 32.312 1 95 861 VAL A O 1
ATOM 6572 N N . ILE A 1 862 ? -9.375 -1.268 30.188 1 94.62 862 ILE A N 1
ATOM 6573 C CA . ILE A 1 862 ? -9.492 0.143 29.828 1 94.62 862 ILE A CA 1
ATOM 6574 C C . ILE A 1 862 ? -10.68 0.759 30.578 1 94.62 862 ILE A C 1
ATOM 6576 O O . ILE A 1 862 ? -10.57 1.857 31.125 1 94.62 862 ILE A O 1
ATOM 6580 N N . MET A 1 863 ? -11.797 0.015 30.641 1 96.31 863 MET A N 1
ATOM 6581 C CA . MET A 1 863 ? -12.969 0.508 31.359 1 96.31 863 MET A CA 1
ATOM 6582 C C . MET A 1 863 ? -12.68 0.651 32.844 1 96.31 863 MET A C 1
ATOM 6584 O O . MET A 1 863 ? -13.039 1.658 33.469 1 96.31 863 MET A O 1
ATOM 6588 N N . ALA A 1 864 ? -11.938 -0.276 33.375 1 95 864 ALA A N 1
ATOM 6589 C CA . ALA A 1 864 ? -11.602 -0.234 34.781 1 95 864 ALA A CA 1
ATOM 6590 C C . ALA A 1 864 ? -10.648 0.922 35.094 1 95 864 ALA A C 1
ATOM 6592 O O . ALA A 1 864 ? -10.797 1.599 36.125 1 95 864 ALA A O 1
ATOM 6593 N N . GLU A 1 865 ? -9.75 1.19 34.219 1 92.25 865 GLU A N 1
ATOM 6594 C CA . GLU A 1 865 ? -8.781 2.27 34.406 1 92.25 865 GLU A CA 1
ATOM 6595 C C . GLU A 1 865 ? -9.445 3.635 34.281 1 92.25 865 GLU A C 1
ATOM 6597 O O . GLU A 1 865 ? -8.961 4.625 34.812 1 92.25 865 GLU A O 1
ATOM 6602 N N . ASN A 1 866 ? -10.562 3.67 33.531 1 93.5 866 ASN A N 1
ATOM 6603 C CA . ASN A 1 866 ? -11.297 4.926 33.375 1 93.5 866 ASN A CA 1
ATOM 6604 C C . ASN A 1 866 ? -12.414 5.043 34.406 1 93.5 866 ASN A C 1
ATOM 6606 O O . ASN A 1 866 ? -13.297 5.891 34.281 1 93.5 866 ASN A O 1
ATOM 6610 N N . GLY A 1 867 ? -12.469 4.094 35.406 1 94.44 867 GLY A N 1
ATOM 6611 C CA . GLY A 1 867 ? -13.352 4.246 36.562 1 94.44 867 GLY A CA 1
ATOM 6612 C C . GLY A 1 867 ? -14.578 3.354 36.5 1 94.44 867 GLY A C 1
ATOM 6613 O O . GLY A 1 867 ? -15.438 3.406 37.375 1 94.44 867 GLY A O 1
ATOM 6614 N N . PHE A 1 868 ? -14.742 2.516 35.469 1 96.75 868 PHE A N 1
ATOM 6615 C CA . PHE A 1 868 ? -15.891 1.631 35.344 1 96.75 868 PHE A CA 1
ATOM 6616 C C . PHE A 1 868 ? -15.492 0.18 35.594 1 96.75 868 PHE A C 1
ATOM 6618 O O . PHE A 1 868 ? -15 -0.489 34.656 1 96.75 868 PHE A O 1
ATOM 6625 N N . LEU A 1 869 ? -15.75 -0.269 36.719 1 95.81 869 LEU A N 1
ATOM 6626 C CA . LEU A 1 869 ? -15.453 -1.66 37.062 1 95.81 869 LEU A CA 1
ATOM 6627 C C . LEU A 1 869 ? -16.438 -2.6 36.375 1 95.81 869 LEU A C 1
ATOM 6629 O O . LEU A 1 869 ? -17.562 -2.215 36.062 1 95.81 869 LEU A O 1
ATOM 6633 N N . PRO A 1 870 ? -16.031 -3.836 36.062 1 93.44 870 PRO A N 1
ATOM 6634 C CA . PRO A 1 870 ? -16.875 -4.762 35.281 1 93.44 870 PRO A CA 1
ATOM 6635 C C . PRO A 1 870 ? -18.25 -4.973 35.906 1 93.44 870 PRO A C 1
ATOM 6637 O O . PRO A 1 870 ? -19.234 -5.078 35.188 1 93.44 870 PRO A O 1
ATOM 6640 N N . GLY A 1 871 ? -18.328 -5.039 37.188 1 92.44 871 GLY A N 1
ATOM 6641 C CA . GLY A 1 871 ? -19.625 -5.207 37.812 1 92.44 871 GLY A CA 1
ATOM 6642 C C . GLY A 1 871 ? -20.562 -4.035 37.594 1 92.44 871 GLY A C 1
ATOM 6643 O O . GLY A 1 871 ? -21.781 -4.215 37.438 1 92.44 871 GLY A O 1
ATOM 6644 N N . HIS A 1 872 ? -19.984 -2.824 37.438 1 93.62 872 HIS A N 1
ATOM 6645 C CA . HIS A 1 872 ? -20.75 -1.598 37.25 1 93.62 872 HIS A CA 1
ATOM 6646 C C . HIS A 1 872 ? -21.188 -1.443 35.781 1 93.62 872 HIS A C 1
ATOM 6648 O O . HIS A 1 872 ? -22.156 -0.725 35.5 1 93.62 872 HIS A O 1
ATOM 6654 N N . LEU A 1 873 ? -20.547 -2.123 34.938 1 94.88 873 LEU A N 1
ATOM 6655 C CA . LEU A 1 873 ? -20.812 -1.978 33.531 1 94.88 873 LEU A CA 1
ATOM 6656 C C . LEU A 1 873 ? -22.078 -2.721 33.125 1 94.88 873 LEU A C 1
ATOM 6658 O O . LEU A 1 873 ? -22.75 -2.352 32.156 1 94.88 873 LEU A O 1
ATOM 6662 N N . VAL A 1 874 ? -22.422 -3.727 33.938 1 93.38 874 VAL A N 1
ATOM 6663 C CA . VAL A 1 874 ? -23.594 -4.543 33.625 1 93.38 874 VAL A CA 1
ATOM 6664 C C . VAL A 1 874 ? -24.859 -3.707 33.75 1 93.38 874 VAL A C 1
ATOM 6666 O O . VAL A 1 874 ? -25.141 -3.172 34.844 1 93.38 874 VAL A O 1
ATOM 6669 N N . GLY A 1 875 ? -25.562 -3.49 32.719 1 91.19 875 GLY A N 1
ATOM 6670 C CA . GLY A 1 875 ? -26.828 -2.795 32.75 1 91.19 875 GLY A CA 1
ATOM 6671 C C . GLY A 1 875 ? -26.703 -1.302 32.5 1 91.19 875 GLY A C 1
ATOM 6672 O O . GLY A 1 875 ? -27.703 -0.574 32.562 1 91.19 875 GLY A O 1
ATOM 6673 N N . ILE A 1 876 ? -25.531 -0.816 32.25 1 92.62 876 ILE A N 1
ATOM 6674 C CA . ILE A 1 876 ? -25.281 0.621 32.219 1 92.62 876 ILE A CA 1
ATOM 6675 C C . ILE A 1 876 ? -25.547 1.156 30.812 1 92.62 876 ILE A C 1
ATOM 6677 O O . ILE A 1 876 ? -25.656 2.369 30.609 1 92.62 876 ILE A O 1
ATOM 6681 N N . ARG A 1 877 ? -25.797 0.353 29.828 1 89.62 877 ARG A N 1
ATOM 6682 C CA . ARG A 1 877 ? -25.797 0.696 28.422 1 89.62 877 ARG A CA 1
ATOM 6683 C C . ARG A 1 877 ? -26.844 1.771 28.125 1 89.62 877 ARG A C 1
ATOM 6685 O O . ARG A 1 877 ? -26.547 2.74 27.406 1 89.62 877 ARG A O 1
ATOM 6692 N N . LEU A 1 878 ? -28.016 1.702 28.656 1 85.44 878 LEU A N 1
ATOM 6693 C CA . LEU A 1 878 ? -29.094 2.623 28.344 1 85.44 878 LEU A CA 1
ATOM 6694 C C . LEU A 1 878 ? -28.75 4.043 28.781 1 85.44 878 LEU A C 1
ATOM 6696 O O . LEU A 1 878 ? -29 5.004 28.062 1 85.44 878 LEU A O 1
ATOM 6700 N N . ASN A 1 879 ? -28.109 4.102 29.938 1 90.69 879 ASN A N 1
ATOM 6701 C CA . ASN A 1 879 ? -27.672 5.406 30.422 1 90.69 879 ASN A CA 1
ATOM 6702 C C . ASN A 1 879 ? -26.438 5.891 29.672 1 90.69 879 ASN A C 1
ATOM 6704 O O . ASN A 1 879 ? -26.25 7.098 29.484 1 90.69 879 ASN A O 1
ATOM 6708 N N . TRP A 1 880 ? -25.656 4.957 29.281 1 92.81 880 TRP A N 1
ATOM 6709 C CA . TRP A 1 880 ? -24.406 5.266 28.578 1 92.81 880 TRP A CA 1
ATOM 6710 C C . TRP A 1 880 ? -24.688 5.906 27.219 1 92.81 880 TRP A C 1
ATOM 6712 O O . TRP A 1 880 ? -24.016 6.867 26.828 1 92.81 880 TRP A O 1
ATOM 6722 N N . ASP A 1 881 ? -25.781 5.445 26.516 1 87.69 881 ASP A N 1
ATOM 6723 C CA . ASP A 1 881 ? -26.031 5.855 25.141 1 87.69 881 ASP A CA 1
ATOM 6724 C C . ASP A 1 881 ? -27.047 6.996 25.078 1 87.69 881 ASP A C 1
ATOM 6726 O O . ASP A 1 881 ? -27.312 7.535 24.016 1 87.69 881 ASP A O 1
ATOM 6730 N N . ASP A 1 882 ? -27.5 7.355 26.266 1 86.44 882 ASP A N 1
ATOM 6731 C CA . ASP A 1 882 ? -28.469 8.445 26.297 1 86.44 882 ASP A CA 1
ATOM 6732 C C . ASP A 1 882 ? -27.781 9.805 26.234 1 86.44 882 ASP A C 1
ATOM 6734 O O . ASP A 1 882 ? -27.031 10.172 27.141 1 86.44 882 ASP A O 1
ATOM 6738 N N . ARG A 1 883 ? -28.062 10.578 25.266 1 84.12 883 ARG A N 1
ATOM 6739 C CA . ARG A 1 883 ? -27.422 11.875 25.031 1 84.12 883 ARG A CA 1
ATOM 6740 C C . ARG A 1 883 ? -27.875 12.898 26.062 1 84.12 883 ARG A C 1
ATOM 6742 O O . ARG A 1 883 ? -27.172 13.883 26.328 1 84.12 883 ARG A O 1
ATOM 6749 N N . ALA A 1 884 ? -28.984 12.695 26.672 1 84.12 884 ALA A N 1
ATOM 6750 C CA . ALA A 1 884 ? -29.562 13.641 27.609 1 84.12 884 ALA A CA 1
ATOM 6751 C C . ALA A 1 884 ? -28.906 13.508 28.984 1 84.12 884 ALA A C 1
ATOM 6753 O O . ALA A 1 884 ? -28.969 14.438 29.797 1 84.12 884 ALA A O 1
ATOM 6754 N N . VAL A 1 885 ? -28.234 12.375 29.188 1 91.56 885 VAL A N 1
ATOM 6755 C CA . VAL A 1 885 ? -27.609 12.133 30.484 1 91.56 885 VAL A CA 1
ATOM 6756 C C . VAL A 1 885 ? -26.172 12.633 30.469 1 91.56 885 VAL A C 1
ATOM 6758 O O . VAL A 1 885 ? -25.312 12.07 29.797 1 91.56 885 VAL A O 1
ATOM 6761 N N . ASN A 1 886 ? -25.844 13.656 31.156 1 92.5 886 ASN A N 1
ATOM 6762 C CA . ASN A 1 886 ? -24.5 14.211 31.172 1 92.5 886 ASN A CA 1
ATOM 6763 C C . ASN A 1 886 ? -23.891 14.141 32.562 1 92.5 886 ASN A C 1
ATOM 6765 O O . ASN A 1 886 ? -22.891 14.812 32.844 1 92.5 886 ASN A O 1
ATOM 6769 N N . ASP A 1 887 ? -24.547 13.32 33.5 1 93.44 887 ASP A N 1
ATOM 6770 C CA . ASP A 1 887 ? -24.031 13.141 34.875 1 93.44 887 ASP A CA 1
ATOM 6771 C C . ASP A 1 887 ? -23.984 11.664 35.25 1 93.44 887 ASP A C 1
ATOM 6773 O O . ASP A 1 887 ? -24.375 11.281 36.344 1 93.44 887 ASP A O 1
ATOM 6777 N N . LEU A 1 888 ? -23.594 10.844 34.344 1 94.12 888 LEU A N 1
ATOM 6778 C CA . LEU A 1 888 ? -23.484 9.422 34.656 1 94.12 888 LEU A CA 1
ATOM 6779 C C . LEU A 1 888 ? -22.328 9.156 35.625 1 94.12 888 LEU A C 1
ATOM 6781 O O . LEU A 1 888 ? -21.219 9.617 35.375 1 94.12 888 LEU A O 1
ATOM 6785 N N . GLU A 1 889 ? -22.594 8.477 36.656 1 94.31 889 GLU A N 1
ATOM 6786 C CA . GLU A 1 889 ? -21.594 8.242 37.688 1 94.31 889 GLU A CA 1
ATOM 6787 C C . GLU A 1 889 ? -20.828 6.945 37.438 1 94.31 889 GLU A C 1
ATOM 6789 O O . GLU A 1 889 ? -21.422 5.934 37.062 1 94.31 889 GLU A O 1
ATOM 6794 N N . ASP A 1 890 ? -19.562 7.012 37.625 1 94.38 890 ASP A N 1
ATOM 6795 C CA . ASP A 1 890 ? -18.734 5.812 37.5 1 94.38 890 ASP A CA 1
ATOM 6796 C C . ASP A 1 890 ? -18.656 5.07 38.812 1 94.38 890 ASP A C 1
ATOM 6798 O O . ASP A 1 890 ? -19.438 5.328 39.719 1 94.38 890 ASP A O 1
ATOM 6802 N N . SER A 1 891 ? -17.781 4.074 38.969 1 94.12 891 SER A N 1
ATOM 6803 C CA . SER A 1 891 ? -17.688 3.217 40.156 1 94.12 891 SER A CA 1
ATOM 6804 C C . SER A 1 891 ? -17.141 3.986 41.344 1 94.12 891 SER A C 1
ATOM 6806 O O . SER A 1 891 ? -17.344 3.578 42.5 1 94.12 891 SER A O 1
ATOM 6808 N N . TYR A 1 892 ? -16.578 5.152 41.062 1 93.44 892 TYR A N 1
ATOM 6809 C CA . TYR A 1 892 ? -15.953 5.918 42.156 1 93.44 892 TYR A CA 1
ATOM 6810 C C . TYR A 1 892 ? -16.719 7.215 42.406 1 93.44 892 TYR A C 1
ATOM 6812 O O . TYR A 1 892 ? -16.266 8.062 43.188 1 93.44 892 TYR A O 1
ATOM 6820 N N . GLY A 1 893 ? -17.766 7.488 41.688 1 91.38 893 GLY A N 1
ATOM 6821 C CA . GLY A 1 893 ? -18.625 8.625 41.938 1 91.38 893 GLY A CA 1
ATOM 6822 C C . GLY A 1 893 ? -18.359 9.812 41.031 1 91.38 893 GLY A C 1
ATOM 6823 O O . GLY A 1 893 ? -18.953 10.875 41.219 1 91.38 893 GLY A O 1
ATOM 6824 N N . GLN A 1 894 ? -17.469 9.656 40.094 1 93 894 GLN A N 1
ATOM 6825 C CA . GLN A 1 894 ? -17.188 10.734 39.156 1 93 894 GLN A CA 1
ATOM 6826 C C . GLN A 1 894 ? -18.25 10.797 38.062 1 93 894 GLN A C 1
ATOM 6828 O O . GLN A 1 894 ? -18.719 9.766 37.562 1 93 894 GLN A O 1
ATOM 6833 N N . GLN A 1 895 ? -18.641 12.039 37.719 1 93.94 895 GLN A N 1
ATOM 6834 C CA . GLN A 1 895 ? -19.688 12.219 36.688 1 93.94 895 GLN A CA 1
ATOM 6835 C C . GLN A 1 895 ? -19.078 12.398 35.312 1 93.94 895 GLN A C 1
ATOM 6837 O O . GLN A 1 895 ? -18.047 13.062 35.156 1 93.94 895 GLN A O 1
ATOM 6842 N N . TRP A 1 896 ? -19.688 11.672 34.344 1 94.75 896 TRP A N 1
ATOM 6843 C CA . TRP A 1 896 ? -19.203 11.719 32.969 1 94.75 896 TRP A CA 1
ATOM 6844 C C . TRP A 1 896 ? -20.25 12.305 32.031 1 94.75 896 TRP A C 1
ATOM 6846 O O . TRP A 1 896 ? -21.438 11.977 32.156 1 94.75 896 TRP A O 1
ATOM 6856 N N . THR A 1 897 ? -19.75 13.156 31.172 1 94.94 897 THR A N 1
ATOM 6857 C CA . THR A 1 897 ? -20.609 13.68 30.109 1 94.94 897 THR A CA 1
ATOM 6858 C C . THR A 1 897 ? -20.719 12.68 28.969 1 94.94 897 THR A C 1
ATOM 6860 O O . THR A 1 897 ? -19.969 11.703 28.906 1 94.94 897 THR A O 1
ATOM 6863 N N . TYR A 1 898 ? -21.688 12.844 28.141 1 92.88 898 TYR A N 1
ATOM 6864 C CA . TYR A 1 898 ? -21.906 11.977 26.984 1 92.88 898 TYR A CA 1
ATOM 6865 C C . TYR A 1 898 ? -20.672 11.945 26.078 1 92.88 898 TYR A C 1
ATOM 6867 O O . TYR A 1 898 ? -20.25 10.875 25.641 1 92.88 898 TYR A O 1
ATOM 6875 N N . GLU A 1 899 ? -20.062 13.07 25.844 1 91.75 899 GLU A N 1
ATOM 6876 C CA . GLU A 1 899 ? -18.906 13.156 24.969 1 91.75 899 GLU A CA 1
ATOM 6877 C C . GLU A 1 899 ? -17.719 12.406 25.547 1 91.75 899 GLU A C 1
ATOM 6879 O O . GLU A 1 899 ? -16.984 11.734 24.812 1 91.75 899 GLU A O 1
ATOM 6884 N N . GLN A 1 900 ? -17.594 12.508 26.828 1 93.75 900 GLN A N 1
ATOM 6885 C CA . GLN A 1 900 ? -16.469 11.836 27.484 1 93.75 900 GLN A CA 1
ATOM 6886 C C . GLN A 1 900 ? -16.641 10.32 27.438 1 93.75 900 GLN A C 1
ATOM 6888 O O . GLN A 1 900 ? -15.672 9.594 27.188 1 93.75 900 GLN A O 1
ATOM 6893 N N . ARG A 1 901 ? -17.828 9.859 27.656 1 94.56 901 ARG A N 1
ATOM 6894 C CA . ARG A 1 901 ? -18.094 8.422 27.625 1 94.56 901 ARG A CA 1
ATOM 6895 C C . ARG A 1 901 ? -17.875 7.848 26.234 1 94.56 901 ARG A C 1
ATOM 6897 O O . ARG A 1 901 ? -17.391 6.727 26.094 1 94.56 901 ARG A O 1
ATOM 6904 N N . LYS A 1 902 ? -18.203 8.641 25.234 1 92.81 902 LYS A N 1
ATOM 6905 C CA . LYS A 1 902 ? -18.031 8.164 23.859 1 92.81 902 LYS A CA 1
ATOM 6906 C C . LYS A 1 902 ? -16.562 8.094 23.469 1 92.81 902 LYS A C 1
ATOM 6908 O O . LYS A 1 902 ? -16.156 7.219 22.703 1 92.81 902 LYS A O 1
ATOM 6913 N N . ILE A 1 903 ? -15.758 8.953 24.047 1 93.81 903 ILE A N 1
ATOM 6914 C CA . ILE A 1 903 ? -14.32 8.891 23.797 1 93.81 903 ILE A CA 1
ATOM 6915 C C . ILE A 1 903 ? -13.758 7.594 24.391 1 93.81 903 ILE A C 1
ATOM 6917 O O . ILE A 1 903 ? -12.953 6.918 23.734 1 93.81 903 ILE A O 1
ATOM 6921 N N . VAL A 1 904 ? -14.258 7.262 25.547 1 94.75 904 VAL A N 1
ATOM 6922 C CA . VAL A 1 904 ? -13.805 6.027 26.172 1 94.75 904 VAL A CA 1
ATOM 6923 C C . VAL A 1 904 ? -14.281 4.824 25.359 1 94.75 904 VAL A C 1
ATOM 6925 O O . VAL A 1 904 ? -13.539 3.859 25.172 1 94.75 904 VAL A O 1
ATOM 6928 N N . GLU A 1 905 ? -15.438 4.91 24.875 1 94.94 905 GLU A N 1
ATOM 6929 C CA . GLU A 1 905 ? -15.992 3.826 24.062 1 94.94 905 GLU A CA 1
ATOM 6930 C C . GLU A 1 905 ? -15.188 3.621 22.797 1 94.94 905 GLU A C 1
ATOM 6932 O O . GLU A 1 905 ? -14.867 2.486 22.422 1 94.94 905 GLU A O 1
ATOM 6937 N N . PHE A 1 906 ? -14.828 4.688 22.141 1 93.56 906 PHE A N 1
ATOM 6938 C CA . PHE A 1 906 ? -14.047 4.59 20.906 1 93.56 906 PHE A CA 1
ATOM 6939 C C . PHE A 1 906 ? -12.633 4.09 21.203 1 93.56 906 PHE A C 1
ATOM 6941 O O . PHE A 1 906 ? -12.039 3.383 20.391 1 93.56 906 PHE A O 1
ATOM 6948 N N . THR A 1 907 ? -12.141 4.453 22.375 1 93.94 907 THR A N 1
ATOM 6949 C CA . THR A 1 907 ? -10.852 3.914 22.797 1 93.94 907 THR A CA 1
ATOM 6950 C C . THR A 1 907 ? -10.938 2.402 22.984 1 93.94 907 THR A C 1
ATOM 6952 O O . THR A 1 907 ? -10.008 1.678 22.609 1 93.94 907 THR A O 1
ATOM 6955 N N . CYS A 1 908 ? -12.062 2.014 23.469 1 95.31 908 CYS A N 1
ATOM 6956 C CA . CYS A 1 908 ? -12.273 0.581 23.656 1 95.31 908 CYS A CA 1
ATOM 6957 C C . CYS A 1 908 ? -12.398 -0.119 22.297 1 95.31 908 CYS A C 1
ATOM 6959 O O . CYS A 1 908 ? -11.906 -1.234 22.125 1 95.31 908 CYS A O 1
ATOM 6961 N N . HIS A 1 909 ? -13.016 0.533 21.297 1 94.75 909 HIS A N 1
ATOM 6962 C CA . HIS A 1 909 ? -13.086 -0.017 19.953 1 94.75 909 HIS A CA 1
ATOM 6963 C C . HIS A 1 909 ? -11.695 -0.249 19.375 1 94.75 909 HIS A C 1
ATOM 6965 O O . HIS A 1 909 ? -11.414 -1.324 18.844 1 94.75 909 HIS A O 1
ATOM 6971 N N . THR A 1 910 ? -10.859 0.691 19.547 1 93.94 910 THR A N 1
ATOM 6972 C CA . THR A 1 910 ? -9.516 0.627 18.984 1 93.94 910 THR A CA 1
ATOM 6973 C C . THR A 1 910 ? -8.68 -0.427 19.703 1 93.94 910 THR A C 1
ATOM 6975 O O . THR A 1 910 ? -7.941 -1.184 19.078 1 93.94 910 THR A O 1
ATOM 6978 N N . ALA A 1 911 ? -8.852 -0.432 21.047 1 94.5 911 ALA A N 1
ATOM 6979 C CA . ALA A 1 911 ? -8.102 -1.413 21.828 1 94.5 911 ALA A CA 1
ATOM 6980 C C . ALA A 1 911 ? -8.539 -2.834 21.484 1 94.5 911 ALA A C 1
ATOM 6982 O O . ALA A 1 911 ? -7.711 -3.744 21.406 1 94.5 911 ALA A O 1
ATOM 6983 N N . PHE A 1 912 ? -9.828 -2.984 21.328 1 96.88 912 PHE A N 1
ATOM 6984 C CA . PHE A 1 912 ? -10.352 -4.289 20.938 1 96.88 912 PHE A CA 1
ATOM 6985 C C . PHE A 1 912 ? -9.867 -4.68 19.547 1 96.88 912 PHE A C 1
ATOM 6987 O O . PHE A 1 912 ? -9.484 -5.828 19.312 1 96.88 912 PHE A O 1
ATOM 6994 N N . PHE A 1 913 ? -9.844 -3.77 18.641 1 95.81 913 PHE A N 1
ATOM 6995 C CA . PHE A 1 913 ? -9.328 -3.963 17.297 1 95.81 913 PHE A CA 1
ATOM 6996 C C . PHE A 1 913 ? -7.871 -4.402 17.312 1 95.81 913 PHE A C 1
ATOM 6998 O O . PHE A 1 913 ? -7.504 -5.402 16.703 1 95.81 913 PHE A O 1
ATOM 7005 N N . VAL A 1 914 ? -7.059 -3.74 18.094 1 93.69 914 VAL A N 1
ATOM 7006 C CA . VAL A 1 914 ? -5.633 -4.031 18.188 1 93.69 914 VAL A CA 1
ATOM 7007 C C . VAL A 1 914 ? -5.426 -5.402 18.828 1 93.69 914 VAL A C 1
ATOM 7009 O O . VAL A 1 914 ? -4.535 -6.156 18.422 1 93.69 914 VAL A O 1
ATOM 7012 N N . SER A 1 915 ? -6.262 -5.688 19.812 1 95.75 915 SER A N 1
ATOM 7013 C CA . SER A 1 915 ? -6.16 -6.98 20.484 1 95.75 915 SER A CA 1
ATOM 7014 C C . SER A 1 915 ? -6.414 -8.125 19.516 1 95.75 915 SER A C 1
ATOM 7016 O O . SER A 1 915 ? -5.711 -9.141 19.547 1 95.75 915 SER A O 1
ATOM 7018 N N . ILE A 1 916 ? -7.352 -7.949 18.656 1 95.62 916 ILE A N 1
ATOM 7019 C CA . ILE A 1 916 ? -7.66 -8.984 17.688 1 95.62 916 ILE A CA 1
ATOM 7020 C C . ILE A 1 916 ? -6.488 -9.156 16.719 1 95.62 916 ILE A C 1
ATOM 7022 O O . ILE A 1 916 ? -6.109 -10.273 16.375 1 95.62 916 ILE A O 1
ATOM 7026 N N . VAL A 1 917 ? -5.898 -8.07 16.312 1 93.94 917 VAL A N 1
ATOM 7027 C CA . VAL A 1 917 ? -4.773 -8.109 15.391 1 93.94 917 VAL A CA 1
ATOM 7028 C C . VAL A 1 917 ? -3.6 -8.844 16.031 1 93.94 917 VAL A C 1
ATOM 7030 O O . VAL A 1 917 ? -2.955 -9.68 15.398 1 93.94 917 VAL A O 1
ATOM 7033 N N . VAL A 1 918 ? -3.363 -8.602 17.281 1 93.62 918 VAL A N 1
ATOM 7034 C CA . VAL A 1 918 ? -2.24 -9.203 18 1 93.62 918 VAL A CA 1
ATOM 7035 C C . VAL A 1 918 ? -2.453 -10.703 18.125 1 93.62 918 VAL A C 1
ATOM 7037 O O . VAL A 1 918 ? -1.535 -11.492 17.891 1 93.62 918 VAL A O 1
ATOM 7040 N N . VAL A 1 919 ? -3.613 -11.086 18.484 1 95.88 919 VAL A N 1
ATOM 7041 C CA . VAL A 1 919 ? -3.871 -12.516 18.641 1 95.88 919 VAL A CA 1
ATOM 7042 C C . VAL A 1 919 ? -3.883 -13.188 17.266 1 95.88 919 VAL A C 1
ATOM 7044 O O . VAL A 1 919 ? -3.521 -14.359 17.156 1 95.88 919 VAL A O 1
ATOM 7047 N N . GLN A 1 920 ? -4.254 -12.492 16.234 1 95.88 920 GLN A N 1
ATOM 7048 C CA . GLN A 1 920 ? -4.254 -13.031 14.883 1 95.88 920 GLN A CA 1
ATOM 7049 C C . GLN A 1 920 ? -2.832 -13.258 14.375 1 95.88 920 GLN A C 1
ATOM 7051 O O . GLN A 1 920 ? -2.602 -14.102 13.508 1 95.88 920 GLN A O 1
ATOM 7056 N N . TRP A 1 921 ? -1.856 -12.578 14.938 1 92.44 921 TRP A N 1
ATOM 7057 C CA . TRP A 1 921 ? -0.46 -12.844 14.609 1 92.44 921 TRP A CA 1
ATOM 7058 C C . TRP A 1 921 ? -0.061 -14.258 15 1 92.44 921 TRP A C 1
ATOM 7060 O O . TRP A 1 921 ? 0.579 -14.969 14.227 1 92.44 921 TRP A O 1
ATOM 7070 N N . ALA A 1 922 ? -0.469 -14.617 16.172 1 93.88 922 ALA A N 1
ATOM 7071 C CA . ALA A 1 922 ? -0.175 -15.969 16.641 1 93.88 922 ALA A CA 1
ATOM 7072 C C . ALA A 1 922 ? -0.948 -17 15.82 1 93.88 922 ALA A C 1
ATOM 7074 O O . ALA A 1 922 ? -0.427 -18.078 15.516 1 93.88 922 ALA A O 1
ATOM 7075 N N . ASP A 1 923 ? -2.127 -16.641 15.445 1 95.94 923 ASP A N 1
ATOM 7076 C CA . ASP A 1 923 ? -2.98 -17.562 14.711 1 95.94 923 ASP A CA 1
ATOM 7077 C C . ASP A 1 923 ? -2.416 -17.859 13.32 1 95.94 923 ASP A C 1
ATOM 7079 O O . ASP A 1 923 ? -2.463 -19 12.844 1 95.94 923 ASP A O 1
ATOM 7083 N N . VAL A 1 924 ? -1.937 -16.859 12.648 1 94.56 924 VAL A N 1
ATOM 7084 C CA . VAL A 1 924 ? -1.406 -17.078 11.312 1 94.56 924 VAL A CA 1
ATOM 7085 C C . VAL A 1 924 ? -0.172 -17.969 11.383 1 94.56 924 VAL A C 1
ATOM 7087 O O . VAL A 1 924 ? 0.049 -18.812 10.492 1 94.56 924 VAL A O 1
ATOM 7090 N N . ILE A 1 925 ? 0.58 -17.891 12.438 1 92.31 925 ILE A N 1
ATOM 7091 C CA . ILE A 1 925 ? 1.789 -18.703 12.602 1 92.31 925 ILE A CA 1
ATOM 7092 C C . ILE A 1 925 ? 1.412 -20.156 12.859 1 92.31 925 ILE A C 1
ATOM 7094 O O . ILE A 1 925 ? 1.994 -21.062 12.266 1 92.31 925 ILE A O 1
ATOM 7098 N N . ILE A 1 926 ? 0.404 -20.328 13.656 1 93.75 926 ILE A N 1
ATOM 7099 C CA . ILE A 1 926 ? 0.059 -21.703 14.008 1 93.75 926 ILE A CA 1
ATOM 7100 C C . ILE A 1 926 ? -0.667 -22.359 12.844 1 93.75 926 ILE A C 1
ATOM 7102 O O . ILE A 1 926 ? -0.619 -23.594 12.688 1 93.75 926 ILE A O 1
ATOM 7106 N N . CYS A 1 927 ? -1.308 -21.609 11.977 1 93.81 927 CYS A N 1
ATOM 7107 C CA . CYS A 1 927 ? -2.059 -22.156 10.859 1 93.81 927 CYS A CA 1
ATOM 7108 C C . CYS A 1 927 ? -1.123 -22.578 9.734 1 93.81 927 CYS A C 1
ATOM 7110 O O . CYS A 1 927 ? -1.547 -23.25 8.789 1 93.81 927 CYS A O 1
ATOM 7112 N N . LYS A 1 928 ? 0.125 -22.297 9.836 1 91.88 928 LYS A N 1
ATOM 7113 C CA . LYS A 1 928 ? 1.097 -22.688 8.82 1 91.88 928 LYS A CA 1
ATOM 7114 C C . LYS A 1 928 ? 1.212 -24.203 8.727 1 91.88 928 LYS A C 1
ATOM 7116 O O . LYS A 1 928 ? 1.53 -24.75 7.664 1 91.88 928 LYS A O 1
ATOM 7121 N N . THR A 1 929 ? 0.979 -24.844 9.906 1 92 929 THR A N 1
ATOM 7122 C CA . THR A 1 929 ? 1.05 -26.297 9.938 1 92 929 THR A CA 1
ATOM 7123 C C . THR A 1 929 ? -0.184 -26.891 10.617 1 92 929 THR A C 1
ATOM 7125 O O . THR A 1 929 ? -0.769 -26.266 11.5 1 92 929 THR A O 1
ATOM 7128 N N . ARG A 1 930 ? -0.548 -28 10.156 1 89.81 930 ARG A N 1
ATOM 7129 C CA . ARG A 1 930 ? -1.703 -28.672 10.75 1 89.81 930 ARG A CA 1
ATOM 7130 C C . ARG A 1 930 ? -1.267 -29.797 11.672 1 89.81 930 ARG A C 1
ATOM 7132 O O . ARG A 1 930 ? -1.896 -30.047 12.703 1 89.81 930 ARG A O 1
ATOM 7139 N N . ARG A 1 931 ? -0.144 -30.453 11.297 1 89.31 931 ARG A N 1
ATOM 7140 C CA . ARG A 1 931 ? 0.308 -31.609 12.07 1 89.31 931 ARG A CA 1
ATOM 7141 C C . ARG A 1 931 ? 1.712 -31.391 12.625 1 89.31 931 ARG A C 1
ATOM 7143 O O . ARG A 1 931 ? 1.966 -31.625 13.805 1 89.31 931 ARG A O 1
ATOM 7150 N N . ASN A 1 932 ? 2.582 -30.906 11.781 1 89.75 932 ASN A N 1
ATOM 7151 C CA . ASN A 1 932 ? 3.971 -30.688 12.172 1 89.75 932 ASN A CA 1
ATOM 7152 C C . ASN A 1 932 ? 4.113 -29.453 13.047 1 89.75 932 ASN A C 1
ATOM 7154 O O . ASN A 1 932 ? 3.25 -28.578 13.039 1 89.75 932 ASN A O 1
ATOM 7158 N N . SER A 1 933 ? 5.105 -29.531 13.859 1 91.38 933 SER A N 1
ATOM 7159 C CA . SER A 1 933 ? 5.441 -28.328 14.594 1 91.38 933 SER A CA 1
ATOM 7160 C C . SER A 1 933 ? 5.895 -27.219 13.656 1 91.38 933 SER A C 1
ATOM 7162 O O . SER A 1 933 ? 6.461 -27.484 12.594 1 91.38 933 SER A O 1
ATOM 7164 N N . VAL A 1 934 ? 5.598 -26 14 1 88.88 934 VAL A N 1
ATOM 7165 C CA . VAL A 1 934 ? 6.016 -24.859 13.195 1 88.88 934 VAL A CA 1
ATOM 7166 C C . VAL A 1 934 ? 7.539 -24.812 13.109 1 88.88 934 VAL A C 1
ATOM 7168 O O . VAL A 1 934 ? 8.094 -24.344 12.117 1 88.88 934 VAL A O 1
ATOM 7171 N N . PHE A 1 935 ? 8.266 -25.438 14.047 1 85.81 935 PHE A N 1
ATOM 7172 C CA . PHE A 1 935 ? 9.727 -25.422 14.102 1 85.81 935 PHE A CA 1
ATOM 7173 C C . PHE A 1 935 ? 10.312 -26.453 13.156 1 85.81 935 PHE A C 1
ATOM 7175 O O . PHE A 1 935 ? 11.461 -26.328 12.719 1 85.81 935 PHE A O 1
ATOM 7182 N N . GLN A 1 936 ? 9.5 -27.391 12.875 1 82.56 936 GLN A N 1
ATOM 7183 C CA . GLN A 1 936 ? 9.945 -28.406 11.93 1 82.56 936 GLN A CA 1
ATOM 7184 C C . GLN A 1 936 ? 9.797 -27.922 10.484 1 82.56 936 GLN A C 1
ATOM 7186 O O . GLN A 1 936 ? 10.43 -28.453 9.578 1 82.56 936 GLN A O 1
ATOM 7191 N N . GLN A 1 937 ? 8.953 -26.891 10.375 1 79.69 937 GLN A N 1
ATOM 7192 C CA . GLN A 1 937 ? 8.703 -26.359 9.039 1 79.69 937 GLN A CA 1
ATOM 7193 C C . GLN A 1 937 ? 9.555 -25.125 8.773 1 79.69 937 GLN A C 1
ATOM 7195 O O . GLN A 1 937 ? 9.203 -24.297 7.934 1 79.69 937 GLN A O 1
ATOM 7200 N N . GLY A 1 938 ? 10.688 -24.938 9.445 1 73.75 938 GLY A N 1
ATOM 7201 C CA . GLY A 1 938 ? 11.688 -23.938 9.086 1 73.75 938 GLY A CA 1
ATOM 7202 C C . GLY A 1 938 ? 11.445 -22.594 9.75 1 73.75 938 GLY A C 1
ATOM 7203 O O . GLY A 1 938 ? 11.992 -21.578 9.312 1 73.75 938 GLY A O 1
ATOM 7204 N N . MET A 1 939 ? 10.594 -22.484 10.719 1 79.94 939 MET A N 1
ATOM 7205 C CA . MET A 1 939 ? 10.344 -21.156 11.305 1 79.94 939 MET A CA 1
ATOM 7206 C C . MET A 1 939 ? 11.32 -20.875 12.438 1 79.94 939 MET A C 1
ATOM 7208 O O . MET A 1 939 ? 11.273 -19.812 13.047 1 79.94 939 MET A O 1
ATOM 7212 N N . ASN A 1 940 ? 12.273 -21.734 12.695 1 79.94 940 ASN A N 1
ATOM 7213 C CA . ASN A 1 940 ? 13.234 -21.562 13.781 1 79.94 940 ASN A CA 1
ATOM 7214 C C . ASN A 1 940 ? 14.102 -20.312 13.578 1 79.94 940 ASN A C 1
ATOM 7216 O O . ASN A 1 940 ? 14.391 -19.594 14.531 1 79.94 940 ASN A O 1
ATOM 7220 N N . TRP A 1 941 ? 14.375 -20.016 12.43 1 84.12 941 TRP A N 1
ATOM 7221 C CA . TRP A 1 941 ? 15.305 -18.938 12.117 1 84.12 941 TRP A CA 1
ATOM 7222 C C . TRP A 1 941 ? 14.672 -17.578 12.367 1 84.12 941 TRP A C 1
ATOM 7224 O O . TRP A 1 941 ? 15.367 -16.594 12.602 1 84.12 941 TRP A O 1
ATOM 7234 N N . TRP A 1 942 ? 13.305 -17.547 12.406 1 84 942 TRP A N 1
ATOM 7235 C CA . TRP A 1 942 ? 12.594 -16.297 12.602 1 84 942 TRP A CA 1
ATOM 7236 C C . TRP A 1 942 ? 12.664 -15.844 14.055 1 84 942 TRP A C 1
ATOM 7238 O O . TRP A 1 942 ? 12.484 -14.664 14.359 1 84 942 TRP A O 1
ATOM 7248 N N . PHE A 1 943 ? 13.031 -16.766 14.961 1 86.19 943 PHE A N 1
ATOM 7249 C CA . PHE A 1 943 ? 12.984 -16.469 16.391 1 86.19 943 PHE A CA 1
ATOM 7250 C C . PHE A 1 943 ? 14.375 -16.156 16.922 1 86.19 943 PHE A C 1
ATOM 7252 O O . PHE A 1 943 ? 14.523 -15.773 18.094 1 86.19 943 PHE A O 1
ATOM 7259 N N . CYS A 1 944 ? 15.391 -16.188 16.109 1 90.38 944 CYS A N 1
ATOM 7260 C CA . CYS A 1 944 ? 16.766 -16 16.562 1 90.38 944 CYS A CA 1
ATOM 7261 C C . CYS A 1 944 ? 17 -14.57 17.031 1 90.38 944 CYS A C 1
ATOM 7263 O O . CYS A 1 944 ? 17.766 -14.344 17.969 1 90.38 944 CYS A O 1
ATOM 7265 N N . ALA A 1 945 ? 16.297 -13.617 16.484 1 93 945 ALA A N 1
ATOM 7266 C CA . ALA A 1 945 ? 16.578 -12.211 16.781 1 93 945 ALA A CA 1
ATOM 7267 C C . ALA A 1 945 ? 15.711 -11.719 17.922 1 93 945 ALA A C 1
ATOM 7269 O O . ALA A 1 945 ? 15.953 -10.633 18.469 1 93 945 ALA A O 1
ATOM 7270 N N . PHE A 1 946 ? 14.68 -12.438 18.484 1 91.12 946 PHE A N 1
ATOM 7271 C CA . PHE A 1 946 ? 13.695 -11.984 19.469 1 91.12 946 PHE A CA 1
ATOM 7272 C C . PHE A 1 946 ? 14.359 -11.711 20.812 1 91.12 946 PHE A C 1
ATOM 7274 O O . PHE A 1 946 ? 14.031 -10.727 21.469 1 91.12 946 PHE A O 1
ATOM 7281 N N . PRO A 1 947 ? 15.367 -12.555 21.219 1 93.31 947 PRO A N 1
ATOM 7282 C CA . PRO A 1 947 ? 16.016 -12.227 22.5 1 93.31 947 PRO A CA 1
ATOM 7283 C C . PRO A 1 947 ? 16.734 -10.883 22.469 1 93.31 947 PRO A C 1
ATOM 7285 O O . PRO A 1 947 ? 16.781 -10.18 23.469 1 93.31 947 PRO A O 1
ATOM 7288 N N . TYR A 1 948 ? 17.25 -10.5 21.359 1 95.19 948 TYR A N 1
ATOM 7289 C CA . TYR A 1 948 ? 17.922 -9.211 21.234 1 95.19 948 TYR A CA 1
ATOM 7290 C C . TYR A 1 948 ? 16.922 -8.062 21.172 1 95.19 948 TYR A C 1
ATOM 7292 O O . TYR A 1 948 ? 17.203 -6.961 21.641 1 95.19 948 TYR A O 1
ATOM 7300 N N . SER A 1 949 ? 15.75 -8.336 20.547 1 94.31 949 SER A N 1
ATOM 7301 C CA . SER A 1 949 ? 14.672 -7.352 20.594 1 94.31 949 SER A CA 1
ATOM 7302 C C . SER A 1 949 ? 14.219 -7.098 22.031 1 94.31 949 SER A C 1
ATOM 7304 O O . SER A 1 949 ? 14.023 -5.945 22.438 1 94.31 949 SER A O 1
ATOM 7306 N N . PHE A 1 950 ? 14.141 -8.133 22.812 1 93.75 950 PHE A N 1
ATOM 7307 C CA . PHE A 1 950 ? 13.773 -8.023 24.219 1 93.75 950 PHE A CA 1
ATOM 7308 C C . PHE A 1 950 ? 14.859 -7.301 25.016 1 93.75 950 PHE A C 1
ATOM 7310 O O . PHE A 1 950 ? 14.555 -6.484 25.891 1 93.75 950 PHE A O 1
ATOM 7317 N N . LEU A 1 951 ? 16.062 -7.562 24.672 1 95.88 951 LEU A N 1
ATOM 7318 C CA . LEU A 1 951 ? 17.188 -6.91 25.312 1 95.88 951 LEU A CA 1
ATOM 7319 C C . LEU A 1 951 ? 17.172 -5.406 25.062 1 95.88 951 LEU A C 1
ATOM 7321 O O . LEU A 1 951 ? 17.453 -4.613 25.969 1 95.88 951 LEU A O 1
ATOM 7325 N N . ILE A 1 952 ? 16.891 -5.004 23.844 1 96.06 952 ILE A N 1
ATOM 7326 C CA . ILE A 1 952 ? 16.812 -3.592 23.484 1 96.06 952 ILE A CA 1
ATOM 7327 C C . ILE A 1 952 ? 15.727 -2.908 24.312 1 96.06 952 ILE A C 1
ATOM 7329 O O . ILE A 1 952 ? 15.938 -1.823 24.859 1 96.06 952 ILE A O 1
ATOM 7333 N N . PHE A 1 953 ? 14.609 -3.521 24.453 1 93.88 953 PHE A N 1
ATOM 7334 C CA . PHE A 1 953 ? 13.477 -2.967 25.188 1 93.88 953 PHE A CA 1
ATOM 7335 C C . PHE A 1 953 ? 13.812 -2.807 26.672 1 93.88 953 PHE A C 1
ATOM 7337 O O . PHE A 1 953 ? 13.609 -1.736 27.25 1 93.88 953 PHE A O 1
ATOM 7344 N N . VAL A 1 954 ? 14.398 -3.867 27.266 1 94.81 954 VAL A N 1
ATOM 7345 C CA . VAL A 1 954 ? 14.727 -3.852 28.688 1 94.81 954 VAL A CA 1
ATOM 7346 C C . VAL A 1 954 ? 15.852 -2.852 28.953 1 94.81 954 VAL A C 1
ATOM 7348 O O . VAL A 1 954 ? 15.805 -2.1 29.922 1 94.81 954 VAL A O 1
ATOM 7351 N N . TYR A 1 955 ? 16.828 -2.857 28.078 1 96 955 TYR A N 1
ATOM 7352 C CA . TYR A 1 955 ? 17.953 -1.952 28.219 1 96 955 TYR A CA 1
ATOM 7353 C C . TYR A 1 955 ? 17.5 -0.5 28.25 1 96 955 TYR A C 1
ATOM 7355 O O . TYR A 1 955 ? 17.906 0.265 29.125 1 96 955 TYR A O 1
ATOM 7363 N N . ASP A 1 956 ? 16.656 -0.09 27.344 1 95.19 956 ASP A N 1
ATOM 7364 C CA . ASP A 1 956 ? 16.25 1.305 27.25 1 95.19 956 ASP A CA 1
ATOM 7365 C C . ASP A 1 956 ? 15.32 1.685 28.406 1 95.19 956 ASP A C 1
ATOM 7367 O O . ASP A 1 956 ? 15.367 2.814 28.891 1 95.19 956 ASP A O 1
ATOM 7371 N N . GLU A 1 957 ? 14.445 0.77 28.875 1 94.44 957 GLU A N 1
ATOM 7372 C CA . GLU A 1 957 ? 13.562 1.063 30 1 94.44 957 GLU A CA 1
ATOM 7373 C C . GLU A 1 957 ? 14.359 1.255 31.281 1 94.44 957 GLU A C 1
ATOM 7375 O O . GLU A 1 957 ? 14.016 2.094 32.125 1 94.44 957 GLU A O 1
ATOM 7380 N N . VAL A 1 958 ? 15.414 0.434 31.406 1 95.19 958 VAL A N 1
ATOM 7381 C CA . VAL A 1 958 ? 16.281 0.591 32.562 1 95.19 958 VAL A CA 1
ATOM 7382 C C . VAL A 1 958 ? 17.047 1.915 32.469 1 95.19 958 VAL A C 1
ATOM 7384 O O . VAL A 1 958 ? 17.203 2.623 33.469 1 95.19 958 VAL A O 1
ATOM 7387 N N . ARG A 1 959 ? 17.5 2.248 31.281 1 94.69 959 ARG A N 1
ATOM 7388 C CA . ARG A 1 959 ? 18.156 3.525 31.047 1 94.69 959 ARG A CA 1
ATOM 7389 C C . ARG A 1 959 ? 17.25 4.691 31.422 1 94.69 959 ARG A C 1
ATOM 7391 O O . ARG A 1 959 ? 17.672 5.602 32.156 1 94.69 959 ARG A O 1
ATOM 7398 N N . LYS A 1 960 ? 16.078 4.672 31 1 94.06 960 LYS A N 1
ATOM 7399 C CA . LYS A 1 960 ? 15.109 5.734 31.266 1 94.06 960 LYS A CA 1
ATOM 7400 C C . LYS A 1 960 ? 14.789 5.809 32.75 1 94.06 960 LYS A C 1
ATOM 7402 O O . LYS A 1 960 ? 14.594 6.898 33.312 1 94.06 960 LYS A O 1
ATOM 7407 N N . LEU A 1 961 ? 14.727 4.648 33.375 1 94.62 961 LEU A N 1
ATOM 7408 C CA . LEU A 1 961 ? 14.5 4.613 34.812 1 94.62 961 LEU A CA 1
ATOM 7409 C C . LEU A 1 961 ? 15.641 5.297 35.562 1 94.62 961 LEU A C 1
ATOM 7411 O O . LEU A 1 961 ? 15.406 6.047 36.5 1 94.62 961 LEU A O 1
ATOM 7415 N N . ILE A 1 962 ? 16.828 5.074 35.094 1 95.19 962 ILE A N 1
ATOM 7416 C CA . ILE A 1 962 ? 18 5.684 35.719 1 95.19 962 ILE A CA 1
ATOM 7417 C C . ILE A 1 962 ? 18 7.191 35.469 1 95.19 962 ILE A C 1
ATOM 7419 O O . ILE A 1 962 ? 18.344 7.973 36.375 1 95.19 962 ILE A O 1
ATOM 7423 N N . LEU A 1 963 ? 17.516 7.668 34.281 1 92.62 963 LEU A N 1
ATOM 7424 C CA . LEU A 1 963 ? 17.422 9.086 33.938 1 92.62 963 LEU A CA 1
ATOM 7425 C C . LEU A 1 963 ? 16.438 9.797 34.875 1 92.62 963 LEU A C 1
ATOM 7427 O O . LEU A 1 963 ? 16.703 10.906 35.344 1 92.62 963 LEU A O 1
ATOM 7431 N N . ARG A 1 964 ? 15.359 9.164 35.156 1 91 964 ARG A N 1
ATOM 7432 C CA . ARG A 1 964 ? 14.312 9.781 36 1 91 964 ARG A CA 1
ATOM 7433 C C . ARG A 1 964 ? 14.695 9.75 37.469 1 91 964 ARG A C 1
ATOM 7435 O O . ARG A 1 964 ? 14.383 10.688 38.219 1 91 964 ARG A O 1
ATOM 7442 N N . ARG A 1 965 ? 15.469 8.742 37.875 1 93.38 965 ARG A N 1
ATOM 7443 C CA . ARG A 1 965 ? 15.82 8.586 39.281 1 93.38 965 ARG A CA 1
ATOM 7444 C C . ARG A 1 965 ? 17.047 9.422 39.625 1 93.38 965 ARG A C 1
ATOM 7446 O O . ARG A 1 965 ? 17.188 9.875 40.781 1 93.38 965 ARG A O 1
ATOM 7453 N N . ASN A 1 966 ? 17.984 9.523 38.688 1 91.88 966 ASN A N 1
ATOM 7454 C CA . ASN A 1 966 ? 19.203 10.305 38.938 1 91.88 966 ASN A CA 1
ATOM 7455 C C . ASN A 1 966 ? 19.359 11.422 37.906 1 91.88 966 ASN A C 1
ATOM 7457 O O . ASN A 1 966 ? 20.281 11.383 37.094 1 91.88 966 ASN A O 1
ATOM 7461 N N . PRO A 1 967 ? 18.438 12.477 38.062 1 88.06 967 PRO A N 1
ATOM 7462 C CA . PRO A 1 967 ? 18.578 13.594 37.125 1 88.06 967 PRO A CA 1
ATOM 7463 C C . PRO A 1 967 ? 19.922 14.297 37.25 1 88.06 967 PRO A C 1
ATOM 7465 O O . PRO A 1 967 ? 20.406 14.539 38.344 1 88.06 967 PRO A O 1
ATOM 7468 N N . GLY A 1 968 ? 20.672 14.523 36.188 1 87.88 968 GLY A N 1
ATOM 7469 C CA . GLY A 1 968 ? 21.969 15.172 36.156 1 87.88 968 GLY A CA 1
ATOM 7470 C C . GLY A 1 968 ? 23.125 14.188 36.219 1 87.88 968 GLY A C 1
ATOM 7471 O O . GLY A 1 968 ? 24.281 14.578 36.156 1 87.88 968 GLY A O 1
ATOM 7472 N N . GLY A 1 969 ? 22.844 12.938 36.375 1 89.81 969 GLY A N 1
ATOM 7473 C CA . GLY A 1 969 ? 23.859 11.898 36.5 1 89.81 969 GLY A CA 1
ATOM 7474 C C . GLY A 1 969 ? 24.562 11.625 35.188 1 89.81 969 GLY A C 1
ATOM 7475 O O . GLY A 1 969 ? 24.344 12.328 34.188 1 89.81 969 GLY A O 1
ATOM 7476 N N . TRP A 1 970 ? 25.5 10.695 35.156 1 90.94 970 TRP A N 1
ATOM 7477 C CA . TRP A 1 970 ? 26.344 10.344 34.031 1 90.94 970 TRP A CA 1
ATOM 7478 C C . TRP A 1 970 ? 25.5 9.836 32.875 1 90.94 970 TRP A C 1
ATOM 7480 O O . TRP A 1 970 ? 25.734 10.188 31.703 1 90.94 970 TRP A O 1
ATOM 7490 N N . VAL A 1 971 ? 24.484 9.125 33.125 1 90.88 971 VAL A N 1
ATOM 7491 C CA . VAL A 1 971 ? 23.641 8.531 32.062 1 90.88 971 VAL A CA 1
ATOM 7492 C C . VAL A 1 971 ? 22.891 9.625 31.328 1 90.88 971 VAL A C 1
ATOM 7494 O O . VAL A 1 971 ? 22.734 9.562 30.109 1 90.88 971 VAL A O 1
ATOM 7497 N N . GLU A 1 972 ? 22.438 10.539 32.062 1 89.75 972 GLU A N 1
ATOM 7498 C CA . GLU A 1 972 ? 21.734 11.656 31.422 1 89.75 972 GLU A CA 1
ATOM 7499 C C . GLU A 1 972 ? 22.688 12.492 30.578 1 89.75 972 GLU A C 1
ATOM 7501 O O . GLU A 1 972 ? 22.359 12.875 29.453 1 89.75 972 GLU A O 1
ATOM 7506 N N . LYS A 1 973 ? 23.875 12.703 31 1 87.5 973 LYS A N 1
ATOM 7507 C CA . LYS A 1 973 ? 24.844 13.555 30.312 1 87.5 973 LYS A CA 1
ATOM 7508 C C . LYS A 1 973 ? 25.328 12.891 29.031 1 87.5 973 LYS A C 1
ATOM 7510 O O . LYS A 1 973 ? 25.641 13.57 28.047 1 87.5 973 LYS A O 1
ATOM 7515 N N . GLU A 1 974 ? 25.219 11.555 29.047 1 87.31 974 GLU A N 1
ATOM 7516 C CA . GLU A 1 974 ? 25.828 10.859 27.922 1 87.31 974 GLU A CA 1
ATOM 7517 C C . GLU A 1 974 ? 24.766 10.289 26.984 1 87.31 974 GLU A C 1
ATOM 7519 O O . GLU A 1 974 ? 25.047 10.016 25.812 1 87.31 974 GLU A O 1
ATOM 7524 N N . THR A 1 975 ? 23.531 10.18 27.578 1 89.62 975 THR A N 1
ATOM 7525 C CA . THR A 1 975 ? 22.625 9.398 26.734 1 89.62 975 THR A CA 1
ATOM 7526 C C . THR A 1 975 ? 21.328 10.164 26.5 1 89.62 975 THR A C 1
ATOM 7528 O O . THR A 1 975 ? 20.516 9.758 25.656 1 89.62 975 THR A O 1
ATOM 7531 N N . TYR A 1 976 ? 21.094 11.281 27.172 1 89.12 976 TYR A N 1
ATOM 7532 C CA . TYR A 1 976 ? 19.844 12.008 26.953 1 89.12 976 TYR A CA 1
ATOM 7533 C C . TYR A 1 976 ? 19.953 12.914 25.734 1 89.12 976 TYR A C 1
ATOM 7535 O O . TYR A 1 976 ? 20.406 14.055 25.844 1 89.12 976 TYR A O 1
ATOM 7543 N N . TYR A 1 977 ? 19.516 12.414 24.688 1 84.94 977 TYR A N 1
ATOM 7544 C CA . TYR A 1 977 ? 19.609 13.148 23.438 1 84.94 977 TYR A CA 1
ATOM 7545 C C . TYR A 1 977 ? 18.375 14 23.188 1 84.94 977 TYR A C 1
ATOM 7547 O O . TYR A 1 977 ? 17.297 13.703 23.719 1 84.94 977 TYR A O 1
ATOM 7555 N N . VAL B 1 1 ? 51 57.312 -49.656 1 21.06 1 VAL B N 1
ATOM 7556 C CA . VAL B 1 1 ? 51.688 56.219 -48.938 1 21.06 1 VAL B CA 1
ATOM 7557 C C . VAL B 1 1 ? 51.312 56.281 -47.469 1 21.06 1 VAL B C 1
ATOM 7559 O O . VAL B 1 1 ? 51.781 57.188 -46.75 1 21.06 1 VAL B O 1
ATOM 7562 N N . ARG B 1 2 ? 49.969 56.312 -47.219 1 20.98 2 ARG B N 1
ATOM 7563 C CA . ARG B 1 2 ? 48.906 56.719 -46.281 1 20.98 2 ARG B CA 1
ATOM 7564 C C . ARG B 1 2 ? 49 55.906 -45 1 20.98 2 ARG B C 1
ATOM 7566 O O . ARG B 1 2 ? 48.781 54.688 -45 1 20.98 2 ARG B O 1
ATOM 7573 N N . SER B 1 3 ? 50.031 56.219 -44.188 1 20.81 3 SER B N 1
ATOM 7574 C CA . SER B 1 3 ? 50.688 55.656 -43 1 20.81 3 SER B CA 1
ATOM 7575 C C . SER B 1 3 ? 49.656 55.406 -41.875 1 20.81 3 SER B C 1
ATOM 7577 O O . SER B 1 3 ? 49 56.344 -41.406 1 20.81 3 SER B O 1
ATOM 7579 N N . TYR B 1 4 ? 48.875 54.281 -42 1 23.88 4 TYR B N 1
ATOM 7580 C CA . TYR B 1 4 ? 47.812 53.688 -41.219 1 23.88 4 TYR B CA 1
ATOM 7581 C C . TYR B 1 4 ? 48.281 53.312 -39.812 1 23.88 4 TYR B C 1
ATOM 7583 O O . TYR B 1 4 ? 49.094 52.406 -39.625 1 23.88 4 TYR B O 1
ATOM 7591 N N . ARG B 1 5 ? 48.625 54.344 -39.031 1 23.34 5 ARG B N 1
ATOM 7592 C CA . ARG B 1 5 ? 49.281 54.188 -37.719 1 23.34 5 ARG B CA 1
ATOM 7593 C C . ARG B 1 5 ? 48.531 53.188 -36.875 1 23.34 5 ARG B C 1
ATOM 7595 O O . ARG B 1 5 ? 47.312 53.281 -36.719 1 23.34 5 ARG B O 1
ATOM 7602 N N . VAL B 1 6 ? 48.969 51.938 -36.719 1 25.22 6 VAL B N 1
ATOM 7603 C CA . VAL B 1 6 ? 48.688 50.656 -36.094 1 25.22 6 VAL B CA 1
ATOM 7604 C C . VAL B 1 6 ? 48.562 50.844 -34.562 1 25.22 6 VAL B C 1
ATOM 7606 O O . VAL B 1 6 ? 49.531 51.219 -33.906 1 25.22 6 VAL B O 1
ATOM 7609 N N . ALA B 1 7 ? 47.406 51.375 -34.062 1 26.16 7 ALA B N 1
ATOM 7610 C CA . ALA B 1 7 ? 47.156 51.781 -32.688 1 26.16 7 ALA B CA 1
ATOM 7611 C C . ALA B 1 7 ? 47.438 50.625 -31.719 1 26.16 7 ALA B C 1
ATOM 7613 O O . ALA B 1 7 ? 47.031 49.469 -31.969 1 26.16 7 ALA B O 1
ATOM 7614 N N . THR B 1 8 ? 48.438 50.594 -30.938 1 23.25 8 THR B N 1
ATOM 7615 C CA . THR B 1 8 ? 49.156 49.812 -29.922 1 23.25 8 THR B CA 1
ATOM 7616 C C . THR B 1 8 ? 48.156 49.25 -28.891 1 23.25 8 THR B C 1
ATOM 7618 O O . THR B 1 8 ? 47.25 49.969 -28.438 1 23.25 8 THR B O 1
ATOM 7621 N N . THR B 1 9 ? 47.938 47.844 -28.688 1 25.11 9 THR B N 1
ATOM 7622 C CA . THR B 1 9 ? 47.219 46.781 -28.016 1 25.11 9 THR B CA 1
ATOM 7623 C C . THR B 1 9 ? 47.406 46.844 -26.516 1 25.11 9 THR B C 1
ATOM 7625 O O . THR B 1 9 ? 48.469 46.469 -25.984 1 25.11 9 THR B O 1
ATOM 7628 N N . GLN B 1 10 ? 47.156 48 -25.828 1 23.19 10 GLN B N 1
ATOM 7629 C CA . GLN B 1 10 ? 47.406 48.094 -24.391 1 23.19 10 GLN B CA 1
ATOM 7630 C C . GLN B 1 10 ? 46.688 47 -23.625 1 23.19 10 GLN B C 1
ATOM 7632 O O . GLN B 1 10 ? 45.531 46.688 -23.906 1 23.19 10 GLN B O 1
ATOM 7637 N N . ASP B 1 11 ? 47.344 46.062 -22.844 1 25.91 11 ASP B N 1
ATOM 7638 C CA . ASP B 1 11 ? 47.219 44.812 -22.062 1 25.91 11 ASP B CA 1
ATOM 7639 C C . ASP B 1 11 ? 46.219 44.969 -20.938 1 25.91 11 ASP B C 1
ATOM 7641 O O . ASP B 1 11 ? 46.469 45.656 -19.938 1 25.91 11 ASP B O 1
ATOM 7645 N N . LYS B 1 12 ? 44.906 45.312 -21.078 1 26.09 12 LYS B N 1
ATOM 7646 C CA . LYS B 1 12 ? 43.875 45.656 -20.109 1 26.09 12 LYS B CA 1
ATOM 7647 C C . LYS B 1 12 ? 43.5 44.438 -19.25 1 26.09 12 LYS B C 1
ATOM 7649 O O . LYS B 1 12 ? 43.031 43.438 -19.766 1 26.09 12 LYS B O 1
ATOM 7654 N N . GLU B 1 13 ? 44.188 44.219 -18.141 1 27.36 13 GLU B N 1
ATOM 7655 C CA . GLU B 1 13 ? 44.031 43.188 -17.109 1 27.36 13 GLU B CA 1
ATOM 7656 C C . GLU B 1 13 ? 42.594 43.062 -16.656 1 27.36 13 GLU B C 1
ATOM 7658 O O . GLU B 1 13 ? 41.969 44.062 -16.234 1 27.36 13 GLU B O 1
ATOM 7663 N N . ASP B 1 14 ? 41.75 42.25 -17.219 1 28.33 14 ASP B N 1
ATOM 7664 C CA . ASP B 1 14 ? 40.312 42 -17.203 1 28.33 14 ASP B CA 1
ATOM 7665 C C . ASP B 1 14 ? 39.844 41.562 -15.812 1 28.33 14 ASP B C 1
ATOM 7667 O O . ASP B 1 14 ? 40 40.406 -15.438 1 28.33 14 ASP B O 1
ATOM 7671 N N . ARG B 1 15 ? 40.031 42.406 -14.711 1 26.28 15 ARG B N 1
ATOM 7672 C CA . ARG B 1 15 ? 39.594 42.219 -13.336 1 26.28 15 ARG B CA 1
ATOM 7673 C C . ARG B 1 15 ? 38.094 41.875 -13.305 1 26.28 15 ARG B C 1
ATOM 7675 O O . ARG B 1 15 ? 37.281 42.562 -13.938 1 26.28 15 ARG B O 1
ATOM 7682 N N . SER B 1 16 ? 37.844 40.688 -13.031 1 29.56 16 SER B N 1
ATOM 7683 C CA . SER B 1 16 ? 36.531 40.062 -12.844 1 29.56 16 SER B CA 1
ATOM 7684 C C . SER B 1 16 ? 35.625 40.938 -11.969 1 29.56 16 SER B C 1
ATOM 7686 O O . SER B 1 16 ? 36.062 41.406 -10.906 1 29.56 16 SER B O 1
ATOM 7688 N N . PRO B 1 17 ? 34.719 41.719 -12.57 1 31.92 17 PRO B N 1
ATOM 7689 C CA . PRO B 1 17 ? 33.875 42.688 -11.82 1 31.92 17 PRO B CA 1
ATOM 7690 C C . PRO B 1 17 ? 33.219 42.062 -10.594 1 31.92 17 PRO B C 1
ATOM 7692 O O . PRO B 1 17 ? 32.5 41.062 -10.711 1 31.92 17 PRO B O 1
ATOM 7695 N N . LYS B 1 18 ? 33.812 42.062 -9.492 1 32.06 18 LYS B N 1
ATOM 7696 C CA . LYS B 1 18 ? 33.375 41.75 -8.141 1 32.06 18 LYS B CA 1
ATOM 7697 C C . LYS B 1 18 ? 32 42.312 -7.852 1 32.06 18 LYS B C 1
ATOM 7699 O O . LYS B 1 18 ? 31.703 43.469 -8.234 1 32.06 18 LYS B O 1
ATOM 7704 N N . LYS B 1 19 ? 31.062 41.5 -7.438 1 35 19 LYS B N 1
ATOM 7705 C CA . LYS B 1 19 ? 29.719 41.594 -6.871 1 35 19 LYS B CA 1
ATOM 7706 C C . LYS B 1 19 ? 29.625 42.75 -5.879 1 35 19 LYS B C 1
ATOM 7708 O O . LYS B 1 19 ? 28.719 42.812 -5.059 1 35 19 LYS B O 1
ATOM 7713 N N . LYS B 1 20 ? 30.469 43.625 -5.82 1 35.75 20 LYS B N 1
ATOM 7714 C CA . LYS B 1 20 ? 30.391 44.781 -4.922 1 35.75 20 LYS B CA 1
ATOM 7715 C C . LYS B 1 20 ? 29.234 45.688 -5.309 1 35.75 20 LYS B C 1
ATOM 7717 O O . LYS B 1 20 ? 28.891 46.625 -4.57 1 35.75 20 LYS B O 1
ATOM 7722 N N . GLY B 1 21 ? 28.906 45.625 -6.453 1 35.66 21 GLY B N 1
ATOM 7723 C CA . GLY B 1 21 ? 27.891 46.594 -6.836 1 35.66 21 GLY B CA 1
ATOM 7724 C C . GLY B 1 21 ? 26.547 46.375 -6.152 1 35.66 21 GLY B C 1
ATOM 7725 O O . GLY B 1 21 ? 25.781 47.312 -5.957 1 35.66 21 GLY B O 1
ATOM 7726 N N . ALA B 1 22 ? 26.172 45.188 -5.938 1 44.62 22 ALA B N 1
ATOM 7727 C CA . ALA B 1 22 ? 24.875 44.844 -5.359 1 44.62 22 ALA B CA 1
ATOM 7728 C C . ALA B 1 22 ? 24.812 45.25 -3.887 1 44.62 22 ALA B C 1
ATOM 7730 O O . ALA B 1 22 ? 23.766 45.656 -3.395 1 44.62 22 ALA B O 1
ATOM 7731 N N . THR B 1 23 ? 25.812 45.156 -3.156 1 42.75 23 THR B N 1
ATOM 7732 C CA . THR B 1 23 ? 25.844 45.469 -1.729 1 42.75 23 THR B CA 1
ATOM 7733 C C . THR B 1 23 ? 25.75 46.969 -1.494 1 42.75 23 THR B C 1
ATOM 7735 O O . THR B 1 23 ? 25.141 47.406 -0.521 1 42.75 23 THR B O 1
ATOM 7738 N N . LYS B 1 24 ? 26.344 47.812 -2.195 1 45.97 24 LYS B N 1
ATOM 7739 C CA . LYS B 1 24 ? 26.312 49.25 -2.023 1 45.97 24 LYS B CA 1
ATOM 7740 C C . LYS B 1 24 ? 24.906 49.812 -2.195 1 45.97 24 LYS B C 1
ATOM 7742 O O . LYS B 1 24 ? 24.5 50.719 -1.488 1 45.97 24 LYS B O 1
ATOM 7747 N N . ASP B 1 25 ? 24.359 49.125 -3.07 1 51.53 25 ASP B N 1
ATOM 7748 C CA . ASP B 1 25 ? 23 49.594 -3.357 1 51.53 25 ASP B CA 1
ATOM 7749 C C . ASP B 1 25 ? 22.062 49.312 -2.18 1 51.53 25 ASP B C 1
ATOM 7751 O O . ASP B 1 25 ? 21.203 50.125 -1.859 1 51.53 25 ASP B O 1
ATOM 7755 N N . MET B 1 26 ? 22.391 48.312 -1.458 1 55.44 26 MET B N 1
ATOM 7756 C CA . MET B 1 26 ? 21.547 48 -0.313 1 55.44 26 MET B CA 1
ATOM 7757 C C . MET B 1 26 ? 21.781 48.969 0.831 1 55.44 26 MET B C 1
ATOM 7759 O O . MET B 1 26 ? 20.844 49.344 1.542 1 55.44 26 MET B O 1
ATOM 7763 N N . ASP B 1 27 ? 23.047 49.406 0.929 1 54.38 27 ASP B N 1
ATOM 7764 C CA . ASP B 1 27 ? 23.359 50.375 1.975 1 54.38 27 ASP B CA 1
ATOM 7765 C C . ASP B 1 27 ? 22.703 51.75 1.692 1 54.38 27 ASP B C 1
ATOM 7767 O O . ASP B 1 27 ? 22.312 52.438 2.619 1 54.38 27 ASP B O 1
ATOM 7771 N N . ASP B 1 28 ? 22.609 52.062 0.487 1 54.06 28 ASP B N 1
ATOM 7772 C CA . ASP B 1 28 ? 21.953 53.312 0.107 1 54.06 28 ASP B CA 1
ATOM 7773 C C . ASP B 1 28 ? 20.453 53.219 0.342 1 54.06 28 ASP B C 1
ATOM 7775 O O . ASP B 1 28 ? 19.828 54.219 0.729 1 54.06 28 ASP B O 1
ATOM 7779 N N . LEU B 1 29 ? 19.938 52.094 0.15 1 55.41 29 LEU B N 1
ATOM 7780 C CA . LEU B 1 29 ? 18.516 51.906 0.329 1 55.41 29 LEU B CA 1
ATOM 7781 C C . LEU B 1 29 ? 18.141 51.938 1.807 1 55.41 29 LEU B C 1
ATOM 7783 O O . LEU B 1 29 ? 17 52.281 2.152 1 55.41 29 LEU B O 1
ATOM 7787 N N . LYS B 1 30 ? 19.188 51.719 2.521 1 55.69 30 LYS B N 1
ATOM 7788 C CA . LYS B 1 30 ? 18.969 51.781 3.963 1 55.69 30 LYS B CA 1
ATOM 7789 C C . LYS B 1 30 ? 18.906 53.219 4.445 1 55.69 30 LYS B C 1
ATOM 7791 O O . LYS B 1 30 ? 18.422 53.5 5.539 1 55.69 30 LYS B O 1
ATOM 7796 N N . LYS B 1 31 ? 19.406 54.094 3.469 1 55.5 31 LYS B N 1
ATOM 7797 C CA . LYS B 1 31 ? 19.453 55.5 3.828 1 55.5 31 LYS B CA 1
ATOM 7798 C C . LYS B 1 31 ? 18.094 56.156 3.596 1 55.5 31 LYS B C 1
ATOM 7800 O O . LYS B 1 31 ? 17.328 55.75 2.715 1 55.5 31 LYS B O 1
ATOM 7805 N N . GLU B 1 32 ? 17.688 57 4.504 1 51.56 32 GLU B N 1
ATOM 7806 C CA . GLU B 1 32 ? 16.406 57.688 4.5 1 51.56 32 GLU B CA 1
ATOM 7807 C C . GLU B 1 32 ? 16.203 58.469 3.205 1 51.56 32 GLU B C 1
ATOM 7809 O O . GLU B 1 32 ? 17.172 58.969 2.617 1 51.56 32 GLU B O 1
ATOM 7814 N N . LEU B 1 33 ? 15.148 58.438 2.395 1 50.78 33 LEU B N 1
ATOM 7815 C CA . LEU B 1 33 ? 14.727 58.969 1.105 1 50.78 33 LEU B CA 1
ATOM 7816 C C . LEU B 1 33 ? 14.828 60.5 1.1 1 50.78 33 LEU B C 1
ATOM 7818 O O . LEU B 1 33 ? 14.32 61.156 2.01 1 50.78 33 LEU B O 1
ATOM 7822 N N . ASP B 1 34 ? 15.727 61.188 0.482 1 50.5 34 ASP B N 1
ATOM 7823 C CA . ASP B 1 34 ? 15.703 62.625 0.243 1 50.5 34 ASP B CA 1
ATOM 7824 C C . ASP B 1 34 ? 14.586 63 -0.729 1 50.5 34 ASP B C 1
ATOM 7826 O O . ASP B 1 34 ? 14.758 62.906 -1.946 1 50.5 34 ASP B O 1
ATOM 7830 N N . LYS B 1 35 ? 13.406 62.688 -0.71 1 55.25 35 LYS B N 1
ATOM 7831 C CA . LYS B 1 35 ? 12.359 62.969 -1.689 1 55.25 35 LYS B CA 1
ATOM 7832 C C . LYS B 1 35 ? 12.055 64.5 -1.752 1 55.25 35 LYS B C 1
ATOM 7834 O O . LYS B 1 35 ? 12.305 65.188 -0.792 1 55.25 35 LYS B O 1
ATOM 7839 N N . PRO B 1 36 ? 11.633 64.875 -2.924 1 61.94 36 PRO B N 1
ATOM 7840 C CA . PRO B 1 36 ? 11.219 66.188 -3.377 1 61.94 36 PRO B CA 1
ATOM 7841 C C . PRO B 1 36 ? 10.055 66.75 -2.557 1 61.94 36 PRO B C 1
ATOM 7843 O O . PRO B 1 36 ? 9.398 67.688 -2.986 1 61.94 36 PRO B O 1
ATOM 7846 N N . HIS B 1 37 ? 9.719 66.25 -1.45 1 65.12 37 HIS B N 1
ATOM 7847 C CA . HIS B 1 37 ? 8.617 66.875 -0.702 1 65.12 37 HIS B CA 1
ATOM 7848 C C . HIS B 1 37 ? 8.891 68.312 -0.373 1 65.12 37 HIS B C 1
ATOM 7850 O O . HIS B 1 37 ? 7.965 69.062 -0.091 1 65.12 37 HIS B O 1
ATOM 7856 N N . ASN B 1 38 ? 10.18 68.688 -0.606 1 67.88 38 ASN B N 1
ATOM 7857 C CA . ASN B 1 38 ? 10.539 70.062 -0.308 1 67.88 38 ASN B CA 1
ATOM 7858 C C . ASN B 1 38 ? 10.344 71 -1.521 1 67.88 38 ASN B C 1
ATOM 7860 O O . ASN B 1 38 ? 10.555 72.188 -1.438 1 67.88 38 ASN B O 1
ATOM 7864 N N . THR B 1 39 ? 9.922 70.375 -2.594 1 68.19 39 THR B N 1
ATOM 7865 C CA . THR B 1 39 ? 9.766 71.25 -3.781 1 68.19 39 THR B CA 1
ATOM 7866 C C . THR B 1 39 ? 8.422 71.938 -3.756 1 68.19 39 THR B C 1
ATOM 7868 O O . THR B 1 39 ? 7.391 71.375 -3.441 1 68.19 39 THR B O 1
ATOM 7871 N N . THR B 1 40 ? 8.516 73.25 -3.898 1 70.38 40 THR B N 1
ATOM 7872 C CA . THR B 1 40 ? 7.316 74.062 -3.863 1 70.38 40 THR B CA 1
ATOM 7873 C C . THR B 1 40 ? 6.398 73.75 -5.039 1 70.38 40 THR B C 1
ATOM 7875 O O . THR B 1 40 ? 6.852 73.25 -6.062 1 70.38 40 THR B O 1
ATOM 7878 N N . VAL B 1 41 ? 5.113 73.875 -4.938 1 70.62 41 VAL B N 1
ATOM 7879 C CA . VAL B 1 41 ? 4.086 73.562 -5.934 1 70.62 41 VAL B CA 1
ATOM 7880 C C . VAL B 1 41 ? 4.406 74.312 -7.227 1 70.62 41 VAL B C 1
ATOM 7882 O O . VAL B 1 41 ? 4.188 73.812 -8.32 1 70.62 41 VAL B O 1
ATOM 7885 N N . ASP B 1 42 ? 4.98 75.562 -7.102 1 67.5 42 ASP B N 1
ATOM 7886 C CA . ASP B 1 42 ? 5.301 76.375 -8.266 1 67.5 42 ASP B CA 1
ATOM 7887 C C . ASP B 1 42 ? 6.426 75.75 -9.086 1 67.5 42 ASP B C 1
ATOM 7889 O O . ASP B 1 42 ? 6.391 75.75 -10.32 1 67.5 42 ASP B O 1
ATOM 7893 N N . SER B 1 43 ? 7.27 75.125 -8.43 1 69.81 43 SER B N 1
ATOM 7894 C CA . SER B 1 43 ? 8.383 74.5 -9.117 1 69.81 43 SER B CA 1
ATOM 7895 C C . SER B 1 43 ? 7.934 73.25 -9.797 1 69.81 43 SER B C 1
ATOM 7897 O O . SER B 1 43 ? 8.469 72.812 -10.836 1 69.81 43 SER B O 1
ATOM 7899 N N . LEU B 1 44 ? 6.961 72.562 -9.258 1 69 44 LEU B N 1
ATOM 7900 C CA . LEU B 1 44 ? 6.43 71.312 -9.836 1 69 44 LEU B CA 1
ATOM 7901 C C . LEU B 1 44 ? 5.637 71.625 -11.102 1 69 44 LEU B C 1
ATOM 7903 O O . LEU B 1 44 ? 5.641 70.812 -12.047 1 69 44 LEU B O 1
ATOM 7907 N N . GLN B 1 45 ? 4.996 72.75 -11.047 1 63.06 45 GLN B N 1
ATOM 7908 C CA . GLN B 1 45 ? 4.266 73.188 -12.234 1 63.06 45 GLN B CA 1
ATOM 7909 C C . GLN B 1 45 ? 5.207 73.375 -13.414 1 63.06 45 GLN B C 1
ATOM 7911 O O . GLN B 1 45 ? 4.832 73.188 -14.562 1 63.06 45 GLN B O 1
ATOM 7916 N N . ASN B 1 46 ? 6.363 73.938 -13.102 1 60.44 46 ASN B N 1
ATOM 7917 C CA . ASN B 1 46 ? 7.344 74.188 -14.156 1 60.44 46 ASN B CA 1
ATOM 7918 C C . ASN B 1 46 ? 7.926 72.875 -14.695 1 60.44 46 ASN B C 1
ATOM 7920 O O . ASN B 1 46 ? 8.242 72.75 -15.875 1 60.44 46 ASN B O 1
ATOM 7924 N N . LEU B 1 47 ? 8 71.875 -13.852 1 59.84 47 LEU B N 1
ATOM 7925 C CA . LEU B 1 47 ? 8.617 70.625 -14.25 1 59.84 47 LEU B CA 1
ATOM 7926 C C . LEU B 1 47 ? 7.594 69.75 -14.938 1 59.84 47 LEU B C 1
ATOM 7928 O O . LEU B 1 47 ? 7.938 69 -15.867 1 59.84 47 LEU B O 1
ATOM 7932 N N . PHE B 1 48 ? 6.316 69.75 -14.352 1 62.31 48 PHE B N 1
ATOM 7933 C CA . PHE B 1 48 ? 5.273 68.938 -14.883 1 62.31 48 PHE B CA 1
ATOM 7934 C C . PHE B 1 48 ? 4.074 69.75 -15.352 1 62.31 48 PHE B C 1
ATOM 7936 O O . PHE B 1 48 ? 3.809 70.812 -14.812 1 62.31 48 PHE B O 1
ATOM 7943 N N . HIS B 1 49 ? 3.709 69.938 -16.531 1 56.34 49 HIS B N 1
ATOM 7944 C CA . HIS B 1 49 ? 2.566 70.688 -16.984 1 56.34 49 HIS B CA 1
ATOM 7945 C C . HIS B 1 49 ? 1.333 70.438 -16.125 1 56.34 49 HIS B C 1
ATOM 7947 O O . HIS B 1 49 ? 0.87 69.312 -16.062 1 56.34 49 HIS B O 1
ATOM 7953 N N . LEU B 1 50 ? 0.903 71.188 -15.195 1 59.06 50 LEU B N 1
ATOM 7954 C CA . LEU B 1 50 ? -0.217 71.125 -14.266 1 59.06 50 LEU B CA 1
ATOM 7955 C C . LEU B 1 50 ? -1.521 70.875 -15.016 1 59.06 50 LEU B C 1
ATOM 7957 O O . LEU B 1 50 ? -2.57 70.688 -14.398 1 59.06 50 LEU B O 1
ATOM 7961 N N . GLN B 1 51 ? -1.686 71 -16.328 1 63.78 51 GLN B N 1
ATOM 7962 C CA . GLN B 1 51 ? -2.941 70.812 -17.031 1 63.78 51 GLN B CA 1
ATOM 7963 C C . GLN B 1 51 ? -3.043 69.375 -17.531 1 63.78 51 GLN B C 1
ATOM 7965 O O . GLN B 1 51 ? -3.986 69 -18.234 1 63.78 51 GLN B O 1
ATOM 7970 N N . GLY B 1 52 ? -2.225 68.312 -17.016 1 73.12 52 GLY B N 1
ATOM 7971 C CA . GLY B 1 52 ? -2.311 66.938 -17.406 1 73.12 52 GLY B CA 1
ATOM 7972 C C . GLY B 1 52 ? -1.401 66.562 -18.578 1 73.12 52 GLY B C 1
ATOM 7973 O O . GLY B 1 52 ? -1.146 67.438 -19.438 1 73.12 52 GLY B O 1
ATOM 7974 N N . LEU B 1 53 ? -0.878 65.438 -18.609 1 82.94 53 LEU B N 1
ATOM 7975 C CA . LEU B 1 53 ? 0.004 65 -19.688 1 82.94 53 LEU B CA 1
ATOM 7976 C C . LEU B 1 53 ? -0.799 64.562 -20.906 1 82.94 53 LEU B C 1
ATOM 7978 O O . LEU B 1 53 ? -2.002 64.312 -20.812 1 82.94 53 LEU B O 1
ATOM 7982 N N . THR B 1 54 ? -0.228 64.75 -22.031 1 83.88 54 THR B N 1
ATOM 7983 C CA . THR B 1 54 ? -0.824 64.188 -23.234 1 83.88 54 THR B CA 1
ATOM 7984 C C . THR B 1 54 ? -0.615 62.656 -23.297 1 83.88 54 THR B C 1
ATOM 7986 O O . THR B 1 54 ? 0.294 62.125 -22.672 1 83.88 54 THR B O 1
ATOM 7989 N N . ASN B 1 55 ? -1.434 61.969 -23.906 1 86.94 55 ASN B N 1
ATOM 7990 C CA . ASN B 1 55 ? -1.338 60.531 -24.031 1 86.94 55 ASN B CA 1
ATOM 7991 C C . ASN B 1 55 ? -0.013 60.094 -24.672 1 86.94 55 ASN B C 1
ATOM 7993 O O . ASN B 1 55 ? 0.556 59.062 -24.297 1 86.94 55 ASN B O 1
ATOM 7997 N N . ALA B 1 56 ? 0.429 60.969 -25.609 1 84.75 56 ALA B N 1
ATOM 7998 C CA . ALA B 1 56 ? 1.693 60.656 -26.281 1 84.75 56 ALA B CA 1
ATOM 7999 C C . ALA B 1 56 ? 2.865 60.781 -25.297 1 84.75 56 ALA B C 1
ATOM 8001 O O . ALA B 1 56 ? 3.76 59.906 -25.297 1 84.75 56 ALA B O 1
ATOM 8002 N N . ARG B 1 57 ? 2.834 61.719 -24.531 1 85.81 57 ARG B N 1
ATOM 8003 C CA . ARG B 1 57 ? 3.902 61.906 -23.562 1 85.81 57 ARG B CA 1
ATOM 8004 C C . ARG B 1 57 ? 3.869 60.812 -22.5 1 85.81 57 ARG B C 1
ATOM 8006 O O . ARG B 1 57 ? 4.918 60.312 -22.062 1 85.81 57 ARG B O 1
ATOM 8013 N N . ALA B 1 58 ? 2.691 60.469 -22.109 1 89.56 58 ALA B N 1
ATOM 8014 C CA . ALA B 1 58 ? 2.533 59.406 -21.109 1 89.56 58 ALA B CA 1
ATOM 8015 C C . ALA B 1 58 ? 3.086 58.094 -21.641 1 89.56 58 ALA B C 1
ATOM 8017 O O . ALA B 1 58 ? 3.715 57.344 -20.891 1 89.56 58 ALA B O 1
ATOM 8018 N N . ALA B 1 59 ? 2.854 57.844 -22.844 1 89.56 59 ALA B N 1
ATOM 8019 C CA . ALA B 1 59 ? 3.359 56.625 -23.453 1 89.56 59 ALA B CA 1
ATOM 8020 C C . ALA B 1 59 ? 4.887 56.625 -23.5 1 89.56 59 ALA B C 1
ATOM 8022 O O . ALA B 1 59 ? 5.52 55.594 -23.297 1 89.56 59 ALA B O 1
ATOM 8023 N N . GLU B 1 60 ? 5.43 57.75 -23.734 1 86.56 60 GLU B N 1
ATOM 8024 C CA . GLU B 1 60 ? 6.883 57.875 -23.75 1 86.56 60 GLU B CA 1
ATOM 8025 C C . GLU B 1 60 ? 7.473 57.625 -22.359 1 86.56 60 GLU B C 1
ATOM 8027 O O . GLU B 1 60 ? 8.492 56.969 -22.219 1 86.56 60 GLU B O 1
ATOM 8032 N N . PHE B 1 61 ? 6.816 58.188 -21.359 1 87.31 61 PHE B N 1
ATOM 8033 C CA . PHE B 1 61 ? 7.285 58 -20 1 87.31 61 PHE B CA 1
ATOM 8034 C C . PHE B 1 61 ? 7.129 56.562 -19.547 1 87.31 61 PHE B C 1
ATOM 8036 O O . PHE B 1 61 ? 7.965 56.031 -18.812 1 87.31 61 PHE B O 1
ATOM 8043 N N . LEU B 1 62 ? 6.09 55.969 -19.938 1 89.38 62 LEU B N 1
ATOM 8044 C CA . LEU B 1 62 ? 5.852 54.562 -19.594 1 89.38 62 LEU B CA 1
ATOM 8045 C C . LEU B 1 62 ? 6.941 53.656 -20.172 1 89.38 62 LEU B C 1
ATOM 8047 O O . LEU B 1 62 ? 7.375 52.719 -19.531 1 89.38 62 LEU B O 1
ATOM 8051 N N . LEU B 1 63 ? 7.336 53.969 -21.359 1 87.38 63 LEU B N 1
ATOM 8052 C CA . LEU B 1 63 ? 8.391 53.188 -22 1 87.38 63 LEU B CA 1
ATOM 8053 C C . LEU B 1 63 ? 9.734 53.438 -21.312 1 87.38 63 LEU B C 1
ATOM 8055 O O . LEU B 1 63 ? 10.555 52.531 -21.188 1 87.38 63 LEU B O 1
ATOM 8059 N N . ARG B 1 64 ? 9.883 54.625 -20.922 1 83.06 64 ARG B N 1
ATOM 8060 C CA . ARG B 1 64 ? 11.148 55 -20.297 1 83.06 64 ARG B CA 1
ATOM 8061 C C . ARG B 1 64 ? 11.25 54.406 -18.875 1 83.06 64 ARG B C 1
ATOM 8063 O O . ARG B 1 64 ? 12.273 53.844 -18.516 1 83.06 64 ARG B O 1
ATOM 8070 N N . ASP B 1 65 ? 10.25 54.562 -18.031 1 81.75 65 ASP B N 1
ATOM 8071 C CA . ASP B 1 65 ? 10.305 54.25 -16.609 1 81.75 65 ASP B CA 1
ATOM 8072 C C . ASP B 1 65 ? 9.711 52.875 -16.328 1 81.75 65 ASP B C 1
ATOM 8074 O O . ASP B 1 65 ? 9.953 52.281 -15.266 1 81.75 65 ASP B O 1
ATOM 8078 N N . GLY B 1 66 ? 9.07 52.25 -17.281 1 85.62 66 GLY B N 1
ATOM 8079 C CA . GLY B 1 66 ? 8.422 50.969 -17.047 1 85.62 66 GLY B CA 1
ATOM 8080 C C . GLY B 1 66 ? 7.039 51.125 -16.438 1 85.62 66 GLY B C 1
ATOM 8081 O O . GLY B 1 66 ? 6.613 52.219 -16.078 1 85.62 66 GLY B O 1
ATOM 8082 N N . PRO B 1 67 ? 6.402 50.031 -16.266 1 87.56 67 PRO B N 1
ATOM 8083 C CA . PRO B 1 67 ? 5.055 50.062 -15.688 1 87.56 67 PRO B CA 1
ATOM 8084 C C . PRO B 1 67 ? 5.066 50.375 -14.188 1 87.56 67 PRO B C 1
ATOM 8086 O O . PRO B 1 67 ? 6.074 50.125 -13.516 1 87.56 67 PRO B O 1
ATOM 8089 N N . ASN B 1 68 ? 3.967 50.969 -13.742 1 88 68 ASN B N 1
ATOM 8090 C CA . ASN B 1 68 ? 3.787 51.25 -12.32 1 88 68 ASN B CA 1
ATOM 8091 C C . ASN B 1 68 ? 3.438 49.969 -11.539 1 88 68 ASN B C 1
ATOM 8093 O O . ASN B 1 68 ? 2.33 49.844 -11.016 1 88 68 ASN B O 1
ATOM 8097 N N . ALA B 1 69 ? 4.258 49 -11.586 1 82.38 69 ALA B N 1
ATOM 8098 C CA . ALA B 1 69 ? 4.125 47.719 -10.867 1 82.38 69 ALA B CA 1
ATOM 8099 C C . ALA B 1 69 ? 5.449 47.312 -10.234 1 82.38 69 ALA B C 1
ATOM 8101 O O . ALA B 1 69 ? 6.52 47.688 -10.727 1 82.38 69 ALA B O 1
ATOM 8102 N N . LEU B 1 70 ? 5.297 46.656 -9.109 1 77.5 70 LEU B N 1
ATOM 8103 C CA . LEU B 1 70 ? 6.492 46.188 -8.43 1 77.5 70 LEU B CA 1
ATOM 8104 C C . LEU B 1 70 ? 7.098 45 -9.172 1 77.5 70 LEU B C 1
ATOM 8106 O O . LEU B 1 70 ? 6.371 44.125 -9.648 1 77.5 70 LEU B O 1
ATOM 8110 N N . THR B 1 71 ? 8.305 44.938 -9.445 1 76.38 71 THR B N 1
ATOM 8111 C CA . THR B 1 71 ? 8.984 43.844 -10.102 1 76.38 71 THR B CA 1
ATOM 8112 C C . THR B 1 71 ? 8.945 42.594 -9.234 1 76.38 71 THR B C 1
ATOM 8114 O O . THR B 1 71 ? 9.367 42.625 -8.078 1 76.38 71 THR B O 1
ATOM 8117 N N . PRO B 1 72 ? 8.281 41.5 -9.734 1 71.5 72 PRO B N 1
ATOM 8118 C CA . PRO B 1 72 ? 8.227 40.281 -8.938 1 71.5 72 PRO B CA 1
ATOM 8119 C C . PRO B 1 72 ? 9.609 39.656 -8.727 1 71.5 72 PRO B C 1
ATOM 8121 O O . PRO B 1 72 ? 10.5 39.844 -9.562 1 71.5 72 PRO B O 1
ATOM 8124 N N . PRO B 1 73 ? 9.812 39 -7.57 1 68.94 73 PRO B N 1
ATOM 8125 C CA . PRO B 1 73 ? 11.102 38.344 -7.328 1 68.94 73 PRO B CA 1
ATOM 8126 C C . PRO B 1 73 ? 11.383 37.219 -8.305 1 68.94 73 PRO B C 1
ATOM 8128 O O . PRO B 1 73 ? 10.453 36.594 -8.828 1 68.94 73 PRO B O 1
ATOM 8131 N N . PRO B 1 74 ? 12.57 37.031 -8.711 1 69.38 74 PRO B N 1
ATOM 8132 C CA . PRO B 1 74 ? 12.906 35.969 -9.641 1 69.38 74 PRO B CA 1
ATOM 8133 C C . PRO B 1 74 ? 12.562 34.562 -9.086 1 69.38 74 PRO B C 1
ATOM 8135 O O . PRO B 1 74 ? 12.766 34.312 -7.895 1 69.38 74 PRO B O 1
ATOM 8138 N N . THR B 1 75 ? 11.75 33.812 -9.867 1 71.19 75 THR B N 1
ATOM 8139 C CA . THR B 1 75 ? 11.391 32.469 -9.438 1 71.19 75 THR B CA 1
ATOM 8140 C C . THR B 1 75 ? 12.281 31.438 -10.102 1 71.19 75 THR B C 1
ATOM 8142 O O . THR B 1 75 ? 12.75 31.641 -11.227 1 71.19 75 THR B O 1
ATOM 8145 N N . THR B 1 76 ? 12.727 30.375 -9.383 1 78.44 76 THR B N 1
ATOM 8146 C CA . THR B 1 76 ? 13.5 29.266 -9.93 1 78.44 76 THR B CA 1
ATOM 8147 C C . THR B 1 76 ? 12.602 28.328 -10.734 1 78.44 76 THR B C 1
ATOM 8149 O O . THR B 1 76 ? 11.516 27.953 -10.273 1 78.44 76 THR B O 1
ATOM 8152 N N . PRO B 1 77 ? 13.062 28.016 -11.984 1 81.69 77 PRO B N 1
ATOM 8153 C CA . PRO B 1 77 ? 12.25 27.125 -12.805 1 81.69 77 PRO B CA 1
ATOM 8154 C C . PRO B 1 77 ? 12.062 25.75 -12.172 1 81.69 77 PRO B C 1
ATOM 8156 O O . PRO B 1 77 ? 12.906 25.297 -11.391 1 81.69 77 PRO B O 1
ATOM 8159 N N . GLU B 1 78 ? 11.016 25.078 -12.523 1 83 78 GLU B N 1
ATOM 8160 C CA . GLU B 1 78 ? 10.625 23.812 -11.914 1 83 78 GLU B CA 1
ATOM 8161 C C . GLU B 1 78 ? 11.625 22.703 -12.242 1 83 78 GLU B C 1
ATOM 8163 O O . GLU B 1 78 ? 11.898 21.844 -11.406 1 83 78 GLU B O 1
ATOM 8168 N N . TRP B 1 79 ? 12.195 22.672 -13.422 1 84.12 79 TRP B N 1
ATOM 8169 C CA . TRP B 1 79 ? 13.125 21.609 -13.789 1 84.12 79 TRP B CA 1
ATOM 8170 C C . TRP B 1 79 ? 14.414 21.719 -12.984 1 84.12 79 TRP B C 1
ATOM 8172 O O . TRP B 1 79 ? 15.062 20.703 -12.695 1 84.12 79 TRP B O 1
ATOM 8182 N N . VAL B 1 80 ? 14.789 22.906 -12.641 1 86.56 80 VAL B N 1
ATOM 8183 C CA . VAL B 1 80 ? 15.984 23.094 -11.82 1 86.56 80 VAL B CA 1
ATOM 8184 C C . VAL B 1 80 ? 15.719 22.594 -10.398 1 86.56 80 VAL B C 1
ATOM 8186 O O . VAL B 1 80 ? 16.594 21.984 -9.773 1 86.56 80 VAL B O 1
ATOM 8189 N N . LYS B 1 81 ? 14.492 22.922 -9.992 1 82.56 81 LYS B N 1
ATOM 8190 C CA . LYS B 1 81 ? 14.125 22.422 -8.672 1 82.56 81 LYS B CA 1
ATOM 8191 C C . LYS B 1 81 ? 14.141 20.906 -8.633 1 82.56 81 LYS B C 1
ATOM 8193 O O . LYS B 1 81 ? 14.586 20.297 -7.656 1 82.56 81 LYS B O 1
ATOM 8198 N N . PHE B 1 82 ? 13.664 20.281 -9.656 1 87.12 82 PHE B N 1
ATOM 8199 C CA . PHE B 1 82 ? 13.633 18.828 -9.758 1 87.12 82 PHE B CA 1
ATOM 8200 C C . PHE B 1 82 ? 15.047 18.266 -9.812 1 87.12 82 PHE B C 1
ATOM 8202 O O . PHE B 1 82 ? 15.336 17.266 -9.156 1 87.12 82 PHE B O 1
ATOM 8209 N N . CYS B 1 83 ? 15.938 18.844 -10.57 1 86.44 83 CYS B N 1
ATOM 8210 C CA . CYS B 1 83 ? 17.312 18.391 -10.688 1 86.44 83 CYS B CA 1
ATOM 8211 C C . CYS B 1 83 ? 18.062 18.547 -9.359 1 86.44 83 CYS B C 1
ATOM 8213 O O . CYS B 1 83 ? 18.906 17.719 -9.023 1 86.44 83 CYS B O 1
ATOM 8215 N N . ARG B 1 84 ? 17.703 19.531 -8.695 1 83.44 84 ARG B N 1
ATOM 8216 C CA . ARG B 1 84 ? 18.328 19.734 -7.395 1 83.44 84 ARG B CA 1
ATOM 8217 C C . ARG B 1 84 ? 17.969 18.625 -6.418 1 83.44 84 ARG B C 1
ATOM 8219 O O . ARG B 1 84 ? 18.781 18.234 -5.59 1 83.44 84 ARG B O 1
ATOM 8226 N N . GLN B 1 85 ? 16.75 18.188 -6.59 1 80.38 85 GLN B N 1
ATOM 8227 C CA . GLN B 1 85 ? 16.312 17.094 -5.73 1 80.38 85 GLN B CA 1
ATOM 8228 C C . GLN B 1 85 ? 16.938 15.781 -6.16 1 80.38 85 GLN B C 1
ATOM 8230 O O . GLN B 1 85 ? 17.266 14.93 -5.32 1 80.38 85 GLN B O 1
ATOM 8235 N N . LEU B 1 86 ? 17.156 15.57 -7.406 1 85.94 86 LEU B N 1
ATOM 8236 C CA . LEU B 1 86 ? 17.688 14.32 -7.938 1 85.94 86 LEU B CA 1
ATOM 8237 C C . LEU B 1 86 ? 19.188 14.234 -7.695 1 85.94 86 LEU B C 1
ATOM 8239 O O . LEU B 1 86 ? 19.734 13.141 -7.547 1 85.94 86 LEU B O 1
ATOM 8243 N N . PHE B 1 87 ? 19.875 15.344 -7.629 1 85.62 87 PHE B N 1
ATOM 8244 C CA . PHE B 1 87 ? 21.344 15.305 -7.559 1 85.62 87 PHE B CA 1
ATOM 8245 C C . PHE B 1 87 ? 21.844 15.969 -6.285 1 85.62 87 PHE B C 1
ATOM 8247 O O . PHE B 1 87 ? 23.047 16.203 -6.129 1 85.62 87 PHE B O 1
ATOM 8254 N N . GLY B 1 88 ? 20.906 16.281 -5.438 1 76.38 88 GLY B N 1
ATOM 8255 C CA . GLY B 1 88 ? 21.312 16.922 -4.203 1 76.38 88 GLY B CA 1
ATOM 8256 C C . GLY B 1 88 ? 21.422 15.977 -3.029 1 76.38 88 GLY B C 1
ATOM 8257 O O . GLY B 1 88 ? 20.906 14.859 -3.08 1 76.38 88 GLY B O 1
ATOM 8258 N N . GLY B 1 89 ? 22.266 16.328 -2.061 1 74.5 89 GLY B N 1
ATOM 8259 C CA . GLY B 1 89 ? 22.406 15.586 -0.816 1 74.5 89 GLY B CA 1
ATOM 8260 C C . GLY B 1 89 ? 23.125 14.266 -0.983 1 74.5 89 GLY B C 1
ATOM 8261 O O . GLY B 1 89 ? 24.219 14.219 -1.533 1 74.5 89 GLY B O 1
ATOM 8262 N N . PHE B 1 90 ? 22.375 13.133 -0.537 1 80.38 90 PHE B N 1
ATOM 8263 C CA . PHE B 1 90 ? 22.938 11.789 -0.547 1 80.38 90 PHE B CA 1
ATOM 8264 C C . PHE B 1 90 ? 22.844 11.172 -1.935 1 80.38 90 PHE B C 1
ATOM 8266 O O . PHE B 1 90 ? 23.516 10.188 -2.234 1 80.38 90 PHE B O 1
ATOM 8273 N N . SER B 1 91 ? 22 11.758 -2.795 1 85 91 SER B N 1
ATOM 8274 C CA . SER B 1 91 ? 21.703 11.164 -4.094 1 85 91 SER B CA 1
ATOM 8275 C C . SER B 1 91 ? 22.938 11.102 -4.977 1 85 91 SER B C 1
ATOM 8277 O O . SER B 1 91 ? 23.078 10.203 -5.812 1 85 91 SER B O 1
ATOM 8279 N N . ILE B 1 92 ? 23.891 12 -4.754 1 85.75 92 ILE B N 1
ATOM 8280 C CA . ILE B 1 92 ? 25.109 12.023 -5.57 1 85.75 92 ILE B CA 1
ATOM 8281 C C . ILE B 1 92 ? 25.922 10.758 -5.305 1 85.75 92 ILE B C 1
ATOM 8283 O O . ILE B 1 92 ? 26.516 10.195 -6.227 1 85.75 92 ILE B O 1
ATOM 8287 N N . LEU B 1 93 ? 25.969 10.406 -4.133 1 85.19 93 LEU B N 1
ATOM 8288 C CA . LEU B 1 93 ? 26.703 9.203 -3.785 1 85.19 93 LEU B CA 1
ATOM 8289 C C . LEU B 1 93 ? 26.047 7.969 -4.41 1 85.19 93 LEU B C 1
ATOM 8291 O O . LEU B 1 93 ? 26.75 7.066 -4.879 1 85.19 93 LEU B O 1
ATOM 8295 N N . LEU B 1 94 ? 24.781 7.902 -4.426 1 87.38 94 LEU B N 1
ATOM 8296 C CA . LEU B 1 94 ? 24.047 6.77 -4.988 1 87.38 94 LEU B CA 1
ATOM 8297 C C . LEU B 1 94 ? 24.188 6.738 -6.504 1 87.38 94 LEU B C 1
ATOM 8299 O O . LEU B 1 94 ? 24.297 5.664 -7.102 1 87.38 94 LEU B O 1
ATOM 8303 N N . TRP B 1 95 ? 24.219 7.953 -7.117 1 90.44 95 TRP B N 1
ATOM 8304 C CA . TRP B 1 95 ? 24.438 8.023 -8.555 1 90.44 95 TRP B CA 1
ATOM 8305 C C . TRP B 1 95 ? 25.828 7.504 -8.922 1 90.44 95 TRP B C 1
ATOM 8307 O O . TRP B 1 95 ? 25.984 6.754 -9.891 1 90.44 95 TRP B O 1
ATOM 8317 N N . ILE B 1 96 ? 26.75 7.875 -8.109 1 88.38 96 ILE B N 1
ATOM 8318 C CA . ILE B 1 96 ? 28.109 7.398 -8.344 1 88.38 96 ILE B CA 1
ATOM 8319 C C . ILE B 1 96 ? 28.156 5.883 -8.172 1 88.38 96 ILE B C 1
ATOM 8321 O O . ILE B 1 96 ? 28.781 5.184 -8.977 1 88.38 96 ILE B O 1
ATOM 8325 N N . GLY B 1 97 ? 27.484 5.426 -7.172 1 87.44 97 GLY B N 1
ATOM 8326 C CA . GLY B 1 97 ? 27.406 3.986 -6.977 1 87.44 97 GLY B CA 1
ATOM 8327 C C . GLY B 1 97 ? 26.734 3.266 -8.133 1 87.44 97 GLY B C 1
ATOM 8328 O O . GLY B 1 97 ? 27.219 2.217 -8.578 1 87.44 97 GLY B O 1
ATOM 8329 N N . ALA B 1 98 ? 25.703 3.832 -8.703 1 90.75 98 ALA B N 1
ATOM 8330 C CA . ALA B 1 98 ? 24.984 3.234 -9.828 1 90.75 98 ALA B CA 1
ATOM 8331 C C . ALA B 1 98 ? 25.859 3.193 -11.078 1 90.75 98 ALA B C 1
ATOM 8333 O O . ALA B 1 98 ? 25.938 2.172 -11.766 1 90.75 98 ALA B O 1
ATOM 8334 N N . ILE B 1 99 ? 26.594 4.25 -11.336 1 91.25 99 ILE B N 1
ATOM 8335 C CA . ILE B 1 99 ? 27.453 4.336 -12.508 1 91.25 99 ILE B CA 1
ATOM 8336 C C . ILE B 1 99 ? 28.578 3.314 -12.398 1 91.25 99 ILE B C 1
ATOM 8338 O O . ILE B 1 99 ? 28.906 2.635 -13.367 1 91.25 99 ILE B O 1
ATOM 8342 N N . LEU B 1 100 ? 29.078 3.16 -11.242 1 88.62 100 LEU B N 1
ATOM 8343 C CA . LEU B 1 100 ? 30.156 2.197 -11.023 1 88.62 100 LEU B CA 1
ATOM 8344 C C . LEU B 1 100 ? 29.656 0.771 -11.211 1 88.62 100 LEU B C 1
ATOM 8346 O O . LEU B 1 100 ? 30.375 -0.078 -11.742 1 88.62 100 LEU B O 1
ATOM 8350 N N . CYS B 1 101 ? 28.422 0.493 -10.828 1 89.44 101 CYS B N 1
ATOM 8351 C CA . CYS B 1 101 ? 27.844 -0.834 -11 1 89.44 101 CYS B CA 1
ATOM 8352 C C . CYS B 1 101 ? 27.641 -1.149 -12.477 1 89.44 101 CYS B C 1
ATOM 8354 O O . CYS B 1 101 ? 27.922 -2.262 -12.922 1 89.44 101 CYS B O 1
ATOM 8356 N N . PHE B 1 102 ? 27.203 -0.156 -13.242 1 91.06 102 PHE B N 1
ATOM 8357 C CA . PHE B 1 102 ? 27.016 -0.356 -14.672 1 91.06 102 PHE B CA 1
ATOM 8358 C C . PHE B 1 102 ? 28.344 -0.562 -15.383 1 91.06 102 PHE B C 1
ATOM 8360 O O . PHE B 1 102 ? 28.453 -1.39 -16.281 1 91.06 102 PHE B O 1
ATOM 8367 N N . LEU B 1 103 ? 29.297 0.167 -14.875 1 88.62 103 LEU B N 1
ATOM 8368 C CA . LEU B 1 103 ? 30.625 0.017 -15.453 1 88.62 103 LEU B CA 1
ATOM 8369 C C . LEU B 1 103 ? 31.203 -1.354 -15.125 1 88.62 103 LEU B C 1
ATOM 8371 O O . LEU B 1 103 ? 31.844 -1.98 -15.977 1 88.62 103 LEU B O 1
ATOM 8375 N N . ALA B 1 104 ? 31.031 -1.758 -13.938 1 85.44 104 ALA B N 1
ATOM 8376 C CA . ALA B 1 104 ? 31.516 -3.076 -13.531 1 85.44 104 ALA B CA 1
ATOM 8377 C C . ALA B 1 104 ? 30.844 -4.18 -14.352 1 85.44 104 ALA B C 1
ATOM 8379 O O . ALA B 1 104 ? 31.516 -5.129 -14.773 1 85.44 104 ALA B O 1
ATOM 8380 N N . TYR B 1 105 ? 29.594 -4.035 -14.586 1 87.5 105 TYR B N 1
ATOM 8381 C CA . TYR B 1 105 ? 28.891 -5.02 -15.391 1 87.5 105 TYR B CA 1
ATOM 8382 C C . TYR B 1 105 ? 29.375 -5.008 -16.828 1 87.5 105 TYR B C 1
ATOM 8384 O O . TYR B 1 105 ? 29.547 -6.062 -17.453 1 87.5 105 TYR B O 1
ATOM 8392 N N . ALA B 1 106 ? 29.625 -3.852 -17.391 1 87.62 106 ALA B N 1
ATOM 8393 C CA . ALA B 1 106 ? 30.094 -3.721 -18.766 1 87.62 106 ALA B CA 1
ATOM 8394 C C . ALA B 1 106 ? 31.469 -4.379 -18.938 1 87.62 106 ALA B C 1
ATOM 8396 O O . ALA B 1 106 ? 31.719 -5.043 -19.953 1 87.62 106 ALA B O 1
ATOM 8397 N N . ILE B 1 107 ? 32.219 -4.266 -17.938 1 84.94 107 ILE B N 1
ATOM 8398 C CA . ILE B 1 107 ? 33.562 -4.848 -17.984 1 84.94 107 ILE B CA 1
ATOM 8399 C C . ILE B 1 107 ? 33.469 -6.367 -17.859 1 84.94 107 ILE B C 1
ATOM 8401 O O . ILE B 1 107 ? 34.156 -7.098 -18.594 1 84.94 107 ILE B O 1
ATOM 8405 N N . GLN B 1 108 ? 32.594 -6.812 -16.953 1 84.62 108 GLN B N 1
ATOM 8406 C CA . GLN B 1 108 ? 32.406 -8.25 -16.797 1 84.62 108 GLN B CA 1
ATOM 8407 C C . GLN B 1 108 ? 31.812 -8.867 -18.047 1 84.62 108 GLN B C 1
ATOM 8409 O O . GLN B 1 108 ? 32.156 -9.977 -18.438 1 84.62 108 GLN B O 1
ATOM 8414 N N . ALA B 1 109 ? 30.859 -8.211 -18.656 1 83.75 109 ALA B N 1
ATOM 8415 C CA . ALA B 1 109 ? 30.219 -8.695 -19.875 1 83.75 109 ALA B CA 1
ATOM 8416 C C . ALA B 1 109 ? 31.203 -8.773 -21.031 1 83.75 109 ALA B C 1
ATOM 8418 O O . ALA B 1 109 ? 31.078 -9.625 -21.906 1 83.75 109 ALA B O 1
ATOM 8419 N N . ALA B 1 110 ? 32.25 -8.008 -20.984 1 80.69 110 ALA B N 1
ATOM 8420 C CA . ALA B 1 110 ? 33.25 -7.973 -22.047 1 80.69 110 ALA B CA 1
ATOM 8421 C C . ALA B 1 110 ? 34.344 -9.008 -21.797 1 80.69 110 ALA B C 1
ATOM 8423 O O . ALA B 1 110 ? 35 -9.477 -22.734 1 80.69 110 ALA B O 1
ATOM 8424 N N . THR B 1 111 ? 34.5 -9.43 -20.5 1 78.56 111 THR B N 1
ATOM 8425 C CA . THR B 1 111 ? 35.625 -10.273 -20.172 1 78.56 111 THR B CA 1
ATOM 8426 C C . THR B 1 111 ? 35.188 -11.711 -19.906 1 78.56 111 THR B C 1
ATOM 8428 O O . THR B 1 111 ? 35.969 -12.648 -20.094 1 78.56 111 THR B O 1
ATOM 8431 N N . GLU B 1 112 ? 33.938 -11.711 -19.312 1 75.44 112 GLU B N 1
ATOM 8432 C CA . GLU B 1 112 ? 33.5 -13.055 -18.922 1 75.44 112 GLU B CA 1
ATOM 8433 C C . GLU B 1 112 ? 32.406 -13.555 -19.844 1 75.44 112 GLU B C 1
ATOM 8435 O O . GLU B 1 112 ? 31.656 -12.758 -20.406 1 75.44 112 GLU B O 1
ATOM 8440 N N . ASP B 1 113 ? 32.312 -14.836 -20.109 1 68.38 113 ASP B N 1
ATOM 8441 C CA . ASP B 1 113 ? 31.344 -15.445 -21 1 68.38 113 ASP B CA 1
ATOM 8442 C C . ASP B 1 113 ? 29.953 -15.445 -20.391 1 68.38 113 ASP B C 1
ATOM 8444 O O . ASP B 1 113 ? 28.953 -15.18 -21.078 1 68.38 113 ASP B O 1
ATOM 8448 N N . ASP B 1 114 ? 29.859 -15.648 -19.062 1 70.5 114 ASP B N 1
ATOM 8449 C CA . ASP B 1 114 ? 28.562 -15.633 -18.391 1 70.5 114 ASP B CA 1
ATOM 8450 C C . ASP B 1 114 ? 28.547 -14.656 -17.219 1 70.5 114 ASP B C 1
ATOM 8452 O O . ASP B 1 114 ? 28.719 -15.062 -16.062 1 70.5 114 ASP B O 1
ATOM 8456 N N . PRO B 1 115 ? 28.406 -13.414 -17.641 1 74.94 115 PRO B N 1
ATOM 8457 C CA . PRO B 1 115 ? 28.438 -12.445 -16.547 1 74.94 115 PRO B CA 1
ATOM 8458 C C . PRO B 1 115 ? 27.234 -12.57 -15.617 1 74.94 115 PRO B C 1
ATOM 8460 O O . PRO B 1 115 ? 26.125 -12.844 -16.062 1 74.94 115 PRO B O 1
ATOM 8463 N N . ALA B 1 116 ? 27.547 -12.625 -14.328 1 71.31 116 ALA B N 1
ATOM 8464 C CA . ALA B 1 116 ? 26.469 -12.648 -13.328 1 71.31 116 ALA B CA 1
ATOM 8465 C C . ALA B 1 116 ? 25.656 -11.359 -13.359 1 71.31 116 ALA B C 1
ATOM 8467 O O . ALA B 1 116 ? 26.219 -10.273 -13.547 1 71.31 116 ALA B O 1
ATOM 8468 N N . GLY B 1 117 ? 24.344 -11.359 -13.5 1 79.31 117 GLY B N 1
ATOM 8469 C CA . GLY B 1 117 ? 23.438 -10.227 -13.602 1 79.31 117 GLY B CA 1
ATOM 8470 C C . GLY B 1 117 ? 23.328 -9.438 -12.305 1 79.31 117 GLY B C 1
ATOM 8471 O O . GLY B 1 117 ? 22.578 -8.461 -12.234 1 79.31 117 GLY B O 1
ATOM 8472 N N . ASP B 1 118 ? 24.188 -9.703 -11.242 1 78.5 118 ASP B N 1
ATOM 8473 C CA . ASP B 1 118 ? 24.031 -9.102 -9.922 1 78.5 118 ASP B CA 1
ATOM 8474 C C . ASP B 1 118 ? 24.391 -7.613 -9.953 1 78.5 118 ASP B C 1
ATOM 8476 O O . ASP B 1 118 ? 23.672 -6.793 -9.367 1 78.5 118 ASP B O 1
ATOM 8480 N N . ASN B 1 119 ? 25.516 -7.234 -10.656 1 84.06 119 ASN B N 1
ATOM 8481 C CA . ASN B 1 119 ? 25.906 -5.836 -10.734 1 84.06 119 ASN B CA 1
ATOM 8482 C C . ASN B 1 119 ? 24.922 -5.012 -11.555 1 84.06 119 ASN B C 1
ATOM 8484 O O . ASN B 1 119 ? 24.672 -3.844 -11.242 1 84.06 119 ASN B O 1
ATOM 8488 N N . LEU B 1 120 ? 24.422 -5.648 -12.523 1 87.44 120 LEU B N 1
ATOM 8489 C CA . LEU B 1 120 ? 23.406 -4.961 -13.312 1 87.44 120 LEU B CA 1
ATOM 8490 C C . LEU B 1 120 ? 22.156 -4.691 -12.484 1 87.44 120 LEU B C 1
ATOM 8492 O O . LEU B 1 120 ? 21.625 -3.582 -12.508 1 87.44 120 LEU B O 1
ATOM 8496 N N . TYR B 1 121 ? 21.719 -5.676 -11.75 1 87.62 121 TYR B N 1
ATOM 8497 C CA . TYR B 1 121 ? 20.531 -5.508 -10.914 1 87.62 121 TYR B CA 1
ATOM 8498 C C . TYR B 1 121 ? 20.766 -4.449 -9.844 1 87.62 121 TYR B C 1
ATOM 8500 O O . TYR B 1 121 ? 19.875 -3.645 -9.555 1 87.62 121 TYR B O 1
ATOM 8508 N N . LEU B 1 122 ? 21.922 -4.438 -9.297 1 87.38 122 LEU B N 1
ATOM 8509 C CA . LEU B 1 122 ? 22.25 -3.455 -8.266 1 87.38 122 LEU B CA 1
ATOM 8510 C C . LEU B 1 122 ? 22.25 -2.045 -8.844 1 87.38 122 LEU B C 1
ATOM 8512 O O . LEU B 1 122 ? 21.734 -1.113 -8.227 1 87.38 122 LEU B O 1
ATOM 8516 N N . GLY B 1 123 ? 22.797 -1.917 -10.047 1 89.88 123 GLY B N 1
ATOM 8517 C CA . GLY B 1 123 ? 22.766 -0.62 -10.711 1 89.88 123 GLY B CA 1
ATOM 8518 C C . GLY B 1 123 ? 21.375 -0.124 -11 1 89.88 123 GLY B C 1
ATOM 8519 O O . GLY B 1 123 ? 21.062 1.046 -10.766 1 89.88 123 GLY B O 1
ATOM 8520 N N . ILE B 1 124 ? 20.562 -0.947 -11.359 1 91.44 124 ILE B N 1
ATOM 8521 C CA . ILE B 1 124 ? 19.188 -0.601 -11.688 1 91.44 124 ILE B CA 1
ATOM 8522 C C . ILE B 1 124 ? 18.438 -0.222 -10.414 1 91.44 124 ILE B C 1
ATOM 8524 O O . ILE B 1 124 ? 17.688 0.763 -10.391 1 91.44 124 ILE B O 1
ATOM 8528 N N . VAL B 1 125 ? 18.672 -0.998 -9.375 1 89.25 125 VAL B N 1
ATOM 8529 C CA . VAL B 1 125 ? 17.984 -0.746 -8.117 1 89.25 125 VAL B CA 1
ATOM 8530 C C . VAL B 1 125 ? 18.422 0.603 -7.547 1 89.25 125 VAL B C 1
ATOM 8532 O O . VAL B 1 125 ? 17.594 1.378 -7.062 1 89.25 125 VAL B O 1
ATOM 8535 N N . LEU B 1 126 ? 19.672 0.914 -7.625 1 89.44 126 LEU B N 1
ATOM 8536 C CA . LEU B 1 126 ? 20.172 2.191 -7.129 1 89.44 126 LEU B CA 1
ATOM 8537 C C . LEU B 1 126 ? 19.578 3.352 -7.918 1 89.44 126 LEU B C 1
ATOM 8539 O O . LEU B 1 126 ? 19.156 4.355 -7.332 1 89.44 126 LEU B O 1
ATOM 8543 N N . THR B 1 127 ? 19.469 3.182 -9.188 1 91.44 127 THR B N 1
ATOM 8544 C CA . THR B 1 127 ? 18.875 4.207 -10.039 1 91.44 127 THR B CA 1
ATOM 8545 C C . THR B 1 127 ? 17.406 4.395 -9.711 1 91.44 127 THR B C 1
ATOM 8547 O O . THR B 1 127 ? 16.922 5.527 -9.602 1 91.44 127 THR B O 1
ATOM 8550 N N . ALA B 1 128 ? 16.766 3.354 -9.562 1 89.56 128 ALA B N 1
ATOM 8551 C CA . ALA B 1 128 ? 15.328 3.406 -9.258 1 89.56 128 ALA B CA 1
ATOM 8552 C C . ALA B 1 128 ? 15.086 4.086 -7.914 1 89.56 128 ALA B C 1
ATOM 8554 O O . ALA B 1 128 ? 14.141 4.871 -7.773 1 89.56 128 ALA B O 1
ATOM 8555 N N . VAL B 1 129 ? 15.914 3.799 -6.969 1 85.62 129 VAL B N 1
ATOM 8556 C CA . VAL B 1 129 ? 15.766 4.375 -5.637 1 85.62 129 VAL B CA 1
ATOM 8557 C C . VAL B 1 129 ? 15.938 5.891 -5.707 1 85.62 129 VAL B C 1
ATOM 8559 O O . VAL B 1 129 ? 15.148 6.637 -5.121 1 85.62 129 VAL B O 1
ATOM 8562 N N . VAL B 1 130 ? 16.875 6.387 -6.422 1 87.56 130 VAL B N 1
ATOM 8563 C CA . VAL B 1 130 ? 17.141 7.816 -6.527 1 87.56 130 VAL B CA 1
ATOM 8564 C C . VAL B 1 130 ? 15.992 8.508 -7.258 1 87.56 130 VAL B C 1
ATOM 8566 O O . VAL B 1 130 ? 15.555 9.586 -6.848 1 87.56 130 VAL B O 1
ATOM 8569 N N . ILE B 1 131 ? 15.5 7.875 -8.234 1 88.12 131 ILE B N 1
ATOM 8570 C CA . ILE B 1 131 ? 14.438 8.469 -9.031 1 88.12 131 ILE B CA 1
ATOM 8571 C C . ILE B 1 131 ? 13.141 8.5 -8.227 1 88.12 131 ILE B C 1
ATOM 8573 O O . ILE B 1 131 ? 12.445 9.516 -8.203 1 88.12 131 ILE B O 1
ATOM 8577 N N . ILE B 1 132 ? 12.867 7.43 -7.516 1 83.31 132 ILE B N 1
ATOM 8578 C CA . ILE B 1 132 ? 11.625 7.344 -6.746 1 83.31 132 ILE B CA 1
ATOM 8579 C C . ILE B 1 132 ? 11.672 8.344 -5.59 1 83.31 132 ILE B C 1
ATOM 8581 O O . ILE B 1 132 ? 10.711 9.086 -5.367 1 83.31 132 ILE B O 1
ATOM 8585 N N . THR B 1 133 ? 12.75 8.406 -4.898 1 80.94 133 THR B N 1
ATOM 8586 C CA . THR B 1 133 ? 12.867 9.32 -3.766 1 80.94 133 THR B CA 1
ATOM 8587 C C . THR B 1 133 ? 12.883 10.766 -4.242 1 80.94 133 THR B C 1
ATOM 8589 O O . THR B 1 133 ? 12.32 11.648 -3.586 1 80.94 133 THR B O 1
ATOM 8592 N N . GLY B 1 134 ? 13.531 10.984 -5.395 1 81.5 134 GLY B N 1
ATOM 8593 C CA . GLY B 1 134 ? 13.547 12.32 -5.965 1 81.5 134 GLY B CA 1
ATOM 8594 C C . GLY B 1 134 ? 12.188 12.789 -6.426 1 81.5 134 GLY B C 1
ATOM 8595 O O . GLY B 1 134 ? 11.805 13.938 -6.18 1 81.5 134 GLY B O 1
ATOM 8596 N N . CYS B 1 135 ? 11.453 11.93 -6.996 1 81.62 135 CYS B N 1
ATOM 8597 C CA . CYS B 1 135 ? 10.102 12.258 -7.457 1 81.62 135 CYS B CA 1
ATOM 8598 C C . CYS B 1 135 ? 9.172 12.508 -6.277 1 81.62 135 CYS B C 1
ATOM 8600 O O . CYS B 1 135 ? 8.359 13.438 -6.309 1 81.62 135 CYS B O 1
ATOM 8602 N N . PHE B 1 136 ? 9.312 11.773 -5.316 1 77.06 136 PHE B N 1
ATOM 8603 C CA . PHE B 1 136 ? 8.484 11.938 -4.121 1 77.06 136 PHE B CA 1
ATOM 8604 C C . PHE B 1 136 ? 8.773 13.266 -3.439 1 77.06 136 PHE B C 1
ATOM 8606 O O . PHE B 1 136 ? 7.855 13.977 -3.031 1 77.06 136 PHE B O 1
ATOM 8613 N N . SER B 1 137 ? 10.047 13.586 -3.256 1 75 137 SER B N 1
ATOM 8614 C CA . SER B 1 137 ? 10.43 14.844 -2.625 1 75 137 SER B CA 1
ATOM 8615 C C . SER B 1 137 ? 9.945 16.047 -3.438 1 75 137 SER B C 1
ATOM 8617 O O . SER B 1 137 ? 9.469 17.031 -2.875 1 75 137 SER B O 1
ATOM 8619 N N . TYR B 1 138 ? 10.047 15.93 -4.711 1 79.44 138 TYR B N 1
ATOM 8620 C CA . TYR B 1 138 ? 9.594 17 -5.594 1 79.44 138 TYR B CA 1
ATOM 8621 C C . TYR B 1 138 ? 8.078 17.172 -5.504 1 79.44 138 TYR B C 1
ATOM 8623 O O . TYR B 1 138 ? 7.586 18.297 -5.457 1 79.44 138 TYR B O 1
ATOM 8631 N N . PHE B 1 139 ? 7.375 16.109 -5.488 1 79.06 139 PHE B N 1
ATOM 8632 C CA . PHE B 1 139 ? 5.918 16.172 -5.438 1 79.06 139 PHE B CA 1
ATOM 8633 C C . PHE B 1 139 ? 5.445 16.797 -4.133 1 79.06 139 PHE B C 1
ATOM 8635 O O . PHE B 1 139 ? 4.484 17.562 -4.125 1 79.06 139 PHE B O 1
ATOM 8642 N N . GLN B 1 140 ? 6.066 16.484 -3.074 1 69.38 140 GLN B N 1
ATOM 8643 C CA . GLN B 1 140 ? 5.695 17.047 -1.778 1 69.38 140 GLN B CA 1
ATOM 8644 C C . GLN B 1 140 ? 5.961 18.547 -1.732 1 69.38 140 GLN B C 1
ATOM 8646 O O . GLN B 1 140 ? 5.145 19.312 -1.211 1 69.38 140 GLN B O 1
ATOM 8651 N N . GLU B 1 141 ? 7.039 19.031 -2.318 1 68.75 141 GLU B N 1
ATOM 8652 C CA . GLU B 1 141 ? 7.375 20.453 -2.355 1 68.75 141 GLU B CA 1
ATOM 8653 C C . GLU B 1 141 ? 6.434 21.203 -3.283 1 68.75 141 GLU B C 1
ATOM 8655 O O . GLU B 1 141 ? 6.027 22.328 -2.977 1 68.75 141 GLU B O 1
ATOM 8660 N N . ALA B 1 142 ? 6.156 20.562 -4.359 1 72.19 142 ALA B N 1
ATOM 8661 C CA . ALA B 1 142 ? 5.273 21.203 -5.332 1 72.19 142 ALA B CA 1
ATOM 8662 C C . ALA B 1 142 ? 3.867 21.375 -4.766 1 72.19 142 ALA B C 1
ATOM 8664 O O . ALA B 1 142 ? 3.215 22.391 -5.008 1 72.19 142 ALA B O 1
ATOM 8665 N N . LYS B 1 143 ? 3.412 20.484 -4.016 1 71.12 143 LYS B N 1
ATOM 8666 C CA . LYS B 1 143 ? 2.088 20.562 -3.406 1 71.12 143 LYS B CA 1
ATOM 8667 C C . LYS B 1 143 ? 2.025 21.688 -2.373 1 71.12 143 LYS B C 1
ATOM 8669 O O . LYS B 1 143 ? 1.034 22.422 -2.301 1 71.12 143 LYS B O 1
ATOM 8674 N N . SER B 1 144 ? 3.037 21.922 -1.711 1 63.16 144 SER B N 1
ATOM 8675 C CA . SER B 1 144 ? 3.094 22.984 -0.708 1 63.16 144 SER B CA 1
ATOM 8676 C C . SER B 1 144 ? 3.15 24.359 -1.36 1 63.16 144 SER B C 1
ATOM 8678 O O . SER B 1 144 ? 2.525 25.297 -0.878 1 63.16 144 SER B O 1
ATOM 8680 N N . SER B 1 145 ? 3.834 24.469 -2.504 1 65.25 145 SER B N 1
ATOM 8681 C CA . SER B 1 145 ? 3.963 25.734 -3.219 1 65.25 145 SER B CA 1
ATOM 8682 C C . SER B 1 145 ? 2.654 26.125 -3.898 1 65.25 145 SER B C 1
ATOM 8684 O O . SER B 1 145 ? 2.316 27.297 -3.982 1 65.25 145 SER B O 1
ATOM 8686 N N . LYS B 1 146 ? 1.931 25.172 -4.312 1 66.06 146 LYS B N 1
ATOM 8687 C CA . LYS B 1 146 ? 0.668 25.438 -4.992 1 66.06 146 LYS B CA 1
ATOM 8688 C C . LYS B 1 146 ? -0.358 26.031 -4.027 1 66.06 146 LYS B C 1
ATOM 8690 O O . LYS B 1 146 ? -1.161 26.891 -4.41 1 66.06 146 LYS B O 1
ATOM 8695 N N . ILE B 1 147 ? -0.371 25.672 -2.92 1 57.66 147 ILE B N 1
ATOM 8696 C CA . ILE B 1 147 ? -1.255 26.25 -1.917 1 57.66 147 ILE B CA 1
ATOM 8697 C C . ILE B 1 147 ? -0.927 27.734 -1.736 1 57.66 147 ILE B C 1
ATOM 8699 O O . ILE B 1 147 ? -1.828 28.562 -1.593 1 57.66 147 ILE B O 1
ATOM 8703 N N . MET B 1 148 ? 0.27 28.125 -2.01 1 55.41 148 MET B N 1
ATOM 8704 C CA . MET B 1 148 ? 0.732 29.5 -1.846 1 55.41 148 MET B CA 1
ATOM 8705 C C . MET B 1 148 ? 0.315 30.359 -3.035 1 55.41 148 MET B C 1
ATOM 8707 O O . MET B 1 148 ? -0.063 31.516 -2.863 1 55.41 148 MET B O 1
ATOM 8711 N N . GLU B 1 149 ? 0.424 29.781 -4.141 1 59.22 149 GLU B N 1
ATOM 8712 C CA . GLU B 1 149 ? 0.097 30.5 -5.363 1 59.22 149 GLU B CA 1
ATOM 8713 C C . GLU B 1 149 ? -1.387 30.859 -5.414 1 59.22 149 GLU B C 1
ATOM 8715 O O . GLU B 1 149 ? -1.769 31.875 -6 1 59.22 149 GLU B O 1
ATOM 8720 N N . SER B 1 150 ? -2.148 30.109 -4.805 1 55.44 150 SER B N 1
ATOM 8721 C CA . SER B 1 150 ? -3.582 30.375 -4.828 1 55.44 150 SER B CA 1
ATOM 8722 C C . SER B 1 150 ? -3.91 31.688 -4.113 1 55.44 150 SER B C 1
ATOM 8724 O O . SER B 1 150 ? -4.938 32.312 -4.387 1 55.44 150 SER B O 1
ATOM 8726 N N . PHE B 1 151 ? -3.061 32.25 -3.373 1 46.16 151 PHE B N 1
ATOM 8727 C CA . PHE B 1 151 ? -3.32 33.469 -2.615 1 46.16 151 PHE B CA 1
ATOM 8728 C C . PHE B 1 151 ? -2.926 34.688 -3.42 1 46.16 151 PHE B C 1
ATOM 8730 O O . PHE B 1 151 ? -3.299 35.812 -3.07 1 46.16 151 PHE B O 1
ATOM 8737 N N . LYS B 1 152 ? -2.191 34.562 -4.477 1 50.34 152 LYS B N 1
ATOM 8738 C CA . LYS B 1 152 ? -1.658 35.688 -5.234 1 50.34 152 LYS B CA 1
ATOM 8739 C C . LYS B 1 152 ? -2.752 36.344 -6.059 1 50.34 152 LYS B C 1
ATOM 8741 O O . LYS B 1 152 ? -2.545 37.438 -6.609 1 50.34 152 LYS B O 1
ATOM 8746 N N . ASN B 1 153 ? -3.867 35.812 -6.242 1 47.72 153 ASN B N 1
ATOM 8747 C CA . ASN B 1 153 ? -4.75 36.469 -7.199 1 47.72 153 ASN B CA 1
ATOM 8748 C C . ASN B 1 153 ? -5.211 37.844 -6.691 1 47.72 153 ASN B C 1
ATOM 8750 O O . ASN B 1 153 ? -6.113 37.906 -5.855 1 47.72 153 ASN B O 1
ATOM 8754 N N . MET B 1 154 ? -4.355 38.844 -6.828 1 41.53 154 MET B N 1
ATOM 8755 C CA . MET B 1 154 ? -4.648 40.25 -6.461 1 41.53 154 MET B CA 1
ATOM 8756 C C . MET B 1 154 ? -5.523 40.906 -7.52 1 41.53 154 MET B C 1
ATOM 8758 O O . MET B 1 154 ? -5.332 40.688 -8.719 1 41.53 154 MET B O 1
ATOM 8762 N N . VAL B 1 155 ? -6.641 41.406 -7.254 1 45.75 155 VAL B N 1
ATOM 8763 C CA . VAL B 1 155 ? -7.574 42.156 -8.07 1 45.75 155 VAL B CA 1
ATOM 8764 C C . VAL B 1 155 ? -6.867 43.375 -8.641 1 45.75 155 VAL B C 1
ATOM 8766 O O . VAL B 1 155 ? -6.18 44.125 -7.922 1 45.75 155 VAL B O 1
ATOM 8769 N N . PRO B 1 156 ? -6.859 43.625 -9.938 1 57.31 156 PRO B N 1
ATOM 8770 C CA . PRO B 1 156 ? -6.25 44.781 -10.586 1 57.31 156 PRO B CA 1
ATOM 8771 C C . PRO B 1 156 ? -6.852 46.094 -10.109 1 57.31 156 PRO B C 1
ATOM 8773 O O . PRO B 1 156 ? -8.07 46.219 -9.953 1 57.31 156 PRO B O 1
ATOM 8776 N N . GLN B 1 157 ? -6.074 47.125 -9.688 1 69.81 157 GLN B N 1
ATOM 8777 C CA . GLN B 1 157 ? -6.496 48.438 -9.188 1 69.81 157 GLN B CA 1
ATOM 8778 C C . GLN B 1 157 ? -6.598 49.469 -10.328 1 69.81 157 GLN B C 1
ATOM 8780 O O . GLN B 1 157 ? -5.801 49.438 -11.273 1 69.81 157 GLN B O 1
ATOM 8785 N N . GLN B 1 158 ? -7.664 50.281 -10.406 1 78.06 158 GLN B N 1
ATOM 8786 C CA . GLN B 1 158 ? -7.863 51.344 -11.383 1 78.06 158 GLN B CA 1
ATOM 8787 C C . GLN B 1 158 ? -7.539 52.719 -10.773 1 78.06 158 GLN B C 1
ATOM 8789 O O . GLN B 1 158 ? -7.641 52.906 -9.562 1 78.06 158 GLN B O 1
ATOM 8794 N N . ALA B 1 159 ? -6.996 53.688 -11.562 1 86.5 159 ALA B N 1
ATOM 8795 C CA . ALA B 1 159 ? -6.68 55.062 -11.148 1 86.5 159 ALA B CA 1
ATOM 8796 C C . ALA B 1 159 ? -7.344 56.062 -12.062 1 86.5 159 ALA B C 1
ATOM 8798 O O . ALA B 1 159 ? -7.488 55.844 -13.266 1 86.5 159 ALA B O 1
ATOM 8799 N N . LEU B 1 160 ? -7.793 57.188 -11.508 1 88.81 160 LEU B N 1
ATOM 8800 C CA . LEU B 1 160 ? -8.367 58.312 -12.25 1 88.81 160 LEU B CA 1
ATOM 8801 C C . LEU B 1 160 ? -7.301 59.344 -12.57 1 88.81 160 LEU B C 1
ATOM 8803 O O . LEU B 1 160 ? -6.77 60 -11.664 1 88.81 160 LEU B O 1
ATOM 8807 N N . VAL B 1 161 ? -6.973 59.531 -13.844 1 89.56 161 VAL B N 1
ATOM 8808 C CA . VAL B 1 161 ? -5.93 60.438 -14.281 1 89.56 161 VAL B CA 1
ATOM 8809 C C . VAL B 1 161 ? -6.535 61.5 -15.203 1 89.56 161 VAL B C 1
ATOM 8811 O O . VAL B 1 161 ? -7.555 61.281 -15.852 1 89.56 161 VAL B O 1
ATOM 8814 N N . ILE B 1 162 ? -5.938 62.719 -15.172 1 86.88 162 ILE B N 1
ATOM 8815 C CA . ILE B 1 162 ? -6.336 63.781 -16.062 1 86.88 162 ILE B CA 1
ATOM 8816 C C . ILE B 1 162 ? -5.32 63.938 -17.203 1 86.88 162 ILE B C 1
ATOM 8818 O O . ILE B 1 162 ? -4.18 64.312 -16.969 1 86.88 162 ILE B O 1
ATOM 8822 N N . ARG B 1 163 ? -5.727 63.531 -18.312 1 87.19 163 ARG B N 1
ATOM 8823 C CA . ARG B 1 163 ? -4.902 63.688 -19.516 1 87.19 163 ARG B CA 1
ATOM 8824 C C . ARG B 1 163 ? -5.637 64.438 -20.609 1 87.19 163 ARG B C 1
ATOM 8826 O O . ARG B 1 163 ? -6.844 64.25 -20.781 1 87.19 163 ARG B O 1
ATOM 8833 N N . GLU B 1 164 ? -4.984 65.312 -21.25 1 82.25 164 GLU B N 1
ATOM 8834 C CA . GLU B 1 164 ? -5.559 66.125 -22.297 1 82.25 164 GLU B CA 1
ATOM 8835 C C . GLU B 1 164 ? -6.793 66.875 -21.781 1 82.25 164 GLU B C 1
ATOM 8837 O O . GLU B 1 164 ? -7.781 67 -22.516 1 82.25 164 GLU B O 1
ATOM 8842 N N . GLY B 1 165 ? -6.742 67.125 -20.562 1 76.19 165 GLY B N 1
ATOM 8843 C CA . GLY B 1 165 ? -7.805 67.938 -19.938 1 76.19 165 GLY B CA 1
ATOM 8844 C C . GLY B 1 165 ? -9.031 67.125 -19.594 1 76.19 165 GLY B C 1
ATOM 8845 O O . GLY B 1 165 ? -10.016 67.625 -19.078 1 76.19 165 GLY B O 1
ATOM 8846 N N . GLU B 1 166 ? -8.961 65.812 -19.922 1 83 166 GLU B N 1
ATOM 8847 C CA . GLU B 1 166 ? -10.102 65 -19.625 1 83 166 GLU B CA 1
ATOM 8848 C C . GLU B 1 166 ? -9.75 63.938 -18.578 1 83 166 GLU B C 1
ATOM 8850 O O . GLU B 1 166 ? -8.602 63.5 -18.5 1 83 166 GLU B O 1
ATOM 8855 N N . LYS B 1 167 ? -10.719 63.594 -17.75 1 86.38 167 LYS B N 1
ATOM 8856 C CA . LYS B 1 167 ? -10.562 62.562 -16.75 1 86.38 167 LYS B CA 1
ATOM 8857 C C . LYS B 1 167 ? -10.727 61.156 -17.359 1 86.38 167 LYS B C 1
ATOM 8859 O O . LYS B 1 167 ? -11.734 60.875 -18.016 1 86.38 167 LYS B O 1
ATOM 8864 N N . VAL B 1 168 ? -9.703 60.406 -17.281 1 87.12 168 VAL B N 1
ATOM 8865 C CA . VAL B 1 168 ? -9.734 59.062 -17.828 1 87.12 168 VAL B CA 1
ATOM 8866 C C . VAL B 1 168 ? -9.367 58.062 -16.75 1 87.12 168 VAL B C 1
ATOM 8868 O O . VAL B 1 168 ? -8.453 58.281 -15.953 1 87.12 168 VAL B O 1
ATOM 8871 N N . GLN B 1 169 ? -10.125 56.969 -16.656 1 87.88 169 GLN B N 1
ATOM 8872 C CA . GLN B 1 169 ? -9.805 55.875 -15.758 1 87.88 169 GLN B CA 1
ATOM 8873 C C . GLN B 1 169 ? -8.852 54.875 -16.422 1 87.88 169 GLN B C 1
ATOM 8875 O O . GLN B 1 169 ? -9.148 54.344 -17.5 1 87.88 169 GLN B O 1
ATOM 8880 N N . ILE B 1 170 ? -7.723 54.781 -15.875 1 87.38 170 ILE B N 1
ATOM 8881 C CA . ILE B 1 170 ? -6.73 53.875 -16.438 1 87.38 170 ILE B CA 1
ATOM 8882 C C . ILE B 1 170 ? -6.309 52.844 -15.375 1 87.38 170 ILE B C 1
ATOM 8884 O O . ILE B 1 170 ? -6.609 53.031 -14.188 1 87.38 170 ILE B O 1
ATOM 8888 N N . ASN B 1 171 ? -5.668 51.781 -15.906 1 87 171 ASN B N 1
ATOM 8889 C CA . ASN B 1 171 ? -5.078 50.812 -14.992 1 87 171 ASN B CA 1
ATOM 8890 C C . ASN B 1 171 ? -3.92 51.438 -14.203 1 87 171 ASN B C 1
ATOM 8892 O O . ASN B 1 171 ? -3.119 52.188 -14.75 1 87 171 ASN B O 1
ATOM 8896 N N . ALA B 1 172 ? -3.883 51.188 -12.977 1 87.25 172 ALA B N 1
ATOM 8897 C CA . ALA B 1 172 ? -2.857 51.75 -12.102 1 87.25 172 ALA B CA 1
ATOM 8898 C C . ALA B 1 172 ? -1.459 51.469 -12.641 1 87.25 172 ALA B C 1
ATOM 8900 O O . ALA B 1 172 ? -0.528 52.219 -12.414 1 87.25 172 ALA B O 1
ATOM 8901 N N . GLU B 1 173 ? -1.347 50.438 -13.453 1 88.31 173 GLU B N 1
ATOM 8902 C CA . GLU B 1 173 ? -0.04 50.062 -13.984 1 88.31 173 GLU B CA 1
ATOM 8903 C C . GLU B 1 173 ? 0.402 51 -15.094 1 88.31 173 GLU B C 1
ATOM 8905 O O . GLU B 1 173 ? 1.596 51.125 -15.383 1 88.31 173 GLU B O 1
ATOM 8910 N N . GLU B 1 174 ? -0.524 51.719 -15.531 1 88.69 174 GLU B N 1
ATOM 8911 C CA . GLU B 1 174 ? -0.223 52.594 -16.672 1 88.69 174 GLU B CA 1
ATOM 8912 C C . GLU B 1 174 ? 0.002 54.031 -16.219 1 88.69 174 GLU B C 1
ATOM 8914 O O . GLU B 1 174 ? 0.276 54.906 -17.031 1 88.69 174 GLU B O 1
ATOM 8919 N N . VAL B 1 175 ? -0.01 54.219 -14.922 1 90.94 175 VAL B N 1
ATOM 8920 C CA . VAL B 1 175 ? 0.228 55.531 -14.391 1 90.94 175 VAL B CA 1
ATOM 8921 C C . VAL B 1 175 ? 1.712 55.875 -14.5 1 90.94 175 VAL B C 1
ATOM 8923 O O . VAL B 1 175 ? 2.572 55.031 -14.242 1 90.94 175 VAL B O 1
ATOM 8926 N N . VAL B 1 176 ? 2.029 57.156 -14.961 1 90 176 VAL B N 1
ATOM 8927 C CA . VAL B 1 176 ? 3.418 57.562 -15.148 1 90 176 VAL B CA 1
ATOM 8928 C C . VAL B 1 176 ? 3.707 58.781 -14.305 1 90 176 VAL B C 1
ATOM 8930 O O . VAL B 1 176 ? 2.783 59.469 -13.852 1 90 176 VAL B O 1
ATOM 8933 N N . ALA B 1 177 ? 5.008 59.031 -14.102 1 88.56 177 ALA B N 1
ATOM 8934 C CA . ALA B 1 177 ? 5.414 60.219 -13.367 1 88.56 177 ALA B CA 1
ATOM 8935 C C . ALA B 1 177 ? 4.984 61.469 -14.102 1 88.56 177 ALA B C 1
ATOM 8937 O O . ALA B 1 177 ? 5.199 61.625 -15.312 1 88.56 177 ALA B O 1
ATOM 8938 N N . GLY B 1 178 ? 4.285 62.375 -13.422 1 85.12 178 GLY B N 1
ATOM 8939 C CA . GLY B 1 178 ? 3.82 63.625 -14.016 1 85.12 178 GLY B CA 1
ATOM 8940 C C . GLY B 1 178 ? 2.322 63.656 -14.258 1 85.12 178 GLY B C 1
ATOM 8941 O O . GLY B 1 178 ? 1.755 64.688 -14.57 1 85.12 178 GLY B O 1
ATOM 8942 N N . ASP B 1 179 ? 1.773 62.562 -14.086 1 88.88 179 ASP B N 1
ATOM 8943 C CA . ASP B 1 179 ? 0.325 62.5 -14.258 1 88.88 179 ASP B CA 1
ATOM 8944 C C . ASP B 1 179 ? -0.394 63.25 -13.141 1 88.88 179 ASP B C 1
ATOM 8946 O O . ASP B 1 179 ? 0.025 63.188 -11.977 1 88.88 179 ASP B O 1
ATOM 8950 N N . LEU B 1 180 ? -1.363 63.906 -13.586 1 88.25 180 LEU B N 1
ATOM 8951 C CA . LEU B 1 180 ? -2.262 64.5 -12.609 1 88.25 180 LEU B CA 1
ATOM 8952 C C . LEU B 1 180 ? -3.391 63.531 -12.242 1 88.25 180 LEU B C 1
ATOM 8954 O O . LEU B 1 180 ? -4.141 63.094 -13.117 1 88.25 180 LEU B O 1
ATOM 8958 N N . ILE B 1 181 ? -3.404 63.156 -10.969 1 89.62 181 ILE B N 1
ATOM 8959 C CA . ILE B 1 181 ? -4.371 62.156 -10.523 1 89.62 181 ILE B CA 1
ATOM 8960 C C . ILE B 1 181 ? -5.344 62.812 -9.531 1 89.62 181 ILE B C 1
ATOM 8962 O O . ILE B 1 181 ? -4.977 63.719 -8.789 1 89.62 181 ILE B O 1
ATOM 8966 N N . GLU B 1 182 ? -6.535 62.344 -9.625 1 88.81 182 GLU B N 1
ATOM 8967 C CA . GLU B 1 182 ? -7.562 62.688 -8.648 1 88.81 182 GLU B CA 1
ATOM 8968 C C . GLU B 1 182 ? -7.961 61.5 -7.812 1 88.81 182 GLU B C 1
ATOM 8970 O O . GLU B 1 182 ? -8.211 60.406 -8.359 1 88.81 182 GLU B O 1
ATOM 8975 N N . VAL B 1 183 ? -7.848 61.688 -6.566 1 86.81 183 VAL B N 1
ATOM 8976 C CA . VAL B 1 183 ? -8.195 60.594 -5.66 1 86.81 183 VAL B CA 1
ATOM 8977 C C . VAL B 1 183 ? -9.398 61 -4.809 1 86.81 183 VAL B C 1
ATOM 8979 O O . VAL B 1 183 ? -9.523 62.156 -4.398 1 86.81 183 VAL B O 1
ATOM 8982 N N . LYS B 1 184 ? -10.328 60.062 -4.676 1 79.88 184 LYS B N 1
ATOM 8983 C CA . LYS B 1 184 ? -11.508 60.281 -3.838 1 79.88 184 LYS B CA 1
ATOM 8984 C C . LYS B 1 184 ? -11.555 59.25 -2.693 1 79.88 184 LYS B C 1
ATOM 8986 O O . LYS B 1 184 ? -10.82 58.281 -2.703 1 79.88 184 LYS B O 1
ATOM 8991 N N . GLY B 1 185 ? -12.289 59.656 -1.769 1 71.25 185 GLY B N 1
ATOM 8992 C CA . GLY B 1 185 ? -12.477 58.719 -0.659 1 71.25 185 GLY B CA 1
ATOM 8993 C C . GLY B 1 185 ? -12.836 57.312 -1.105 1 71.25 185 GLY B C 1
ATOM 8994 O O . GLY B 1 185 ? -13.695 57.125 -1.971 1 71.25 185 GLY B O 1
ATOM 8995 N N . GLY B 1 186 ? -12.078 56.281 -0.602 1 67.69 186 GLY B N 1
ATOM 8996 C CA . GLY B 1 186 ? -12.289 54.906 -0.952 1 67.69 186 GLY B CA 1
ATOM 8997 C C . GLY B 1 186 ? -11.266 54.375 -1.942 1 67.69 186 GLY B C 1
ATOM 8998 O O . GLY B 1 186 ? -11.141 53.156 -2.121 1 67.69 186 GLY B O 1
ATOM 8999 N N . ASP B 1 187 ? -10.531 55.312 -2.537 1 75 187 ASP B N 1
ATOM 9000 C CA . ASP B 1 187 ? -9.586 54.906 -3.564 1 75 187 ASP B CA 1
ATOM 9001 C C . ASP B 1 187 ? -8.227 54.562 -2.951 1 75 187 ASP B C 1
ATOM 9003 O O . ASP B 1 187 ? -7.844 55.125 -1.925 1 75 187 ASP B O 1
ATOM 9007 N N . ARG B 1 188 ? -7.645 53.594 -3.666 1 81.69 188 ARG B N 1
ATOM 9008 C CA . ARG B 1 188 ? -6.246 53.312 -3.346 1 81.69 188 ARG B CA 1
ATOM 9009 C C . ARG B 1 188 ? -5.312 54.25 -4.117 1 81.69 188 ARG B C 1
ATOM 9011 O O . ARG B 1 188 ? -5.535 54.5 -5.301 1 81.69 188 ARG B O 1
ATOM 9018 N N . ILE B 1 189 ? -4.379 54.75 -3.416 1 86.69 189 ILE B N 1
ATOM 9019 C CA . ILE B 1 189 ? -3.434 55.656 -4.07 1 86.69 189 ILE B CA 1
ATOM 9020 C C . ILE B 1 189 ? -2.588 54.875 -5.074 1 86.69 189 ILE B C 1
ATOM 9022 O O . ILE B 1 189 ? -1.891 53.938 -4.703 1 86.69 189 ILE B O 1
ATOM 9026 N N . PRO B 1 190 ? -2.641 55.188 -6.246 1 87.75 190 PRO B N 1
ATOM 9027 C CA . PRO B 1 190 ? -2.018 54.375 -7.289 1 87.75 190 PRO B CA 1
ATOM 9028 C C . PRO B 1 190 ? -0.502 54.531 -7.348 1 87.75 190 PRO B C 1
ATOM 9030 O O . PRO B 1 190 ? 0.198 53.688 -7.898 1 87.75 190 PRO B O 1
ATOM 9033 N N . ALA B 1 191 ? 0.077 55.75 -6.973 1 90 191 ALA B N 1
ATOM 9034 C CA . ALA B 1 191 ? 1.508 56.031 -6.969 1 90 191 ALA B CA 1
ATOM 9035 C C . ALA B 1 191 ? 1.844 57.125 -5.941 1 90 191 ALA B C 1
ATOM 9037 O O . ALA B 1 191 ? 0.951 57.656 -5.277 1 90 191 ALA B O 1
ATOM 9038 N N . ASP B 1 192 ? 3.131 57.312 -5.805 1 89.5 192 ASP B N 1
ATOM 9039 C CA . ASP B 1 192 ? 3.477 58.438 -4.934 1 89.5 192 ASP B CA 1
ATOM 9040 C C . ASP B 1 192 ? 3.08 59.781 -5.562 1 89.5 192 ASP B C 1
ATOM 9042 O O . ASP B 1 192 ? 3.539 60.125 -6.656 1 89.5 192 ASP B O 1
ATOM 9046 N N . ILE B 1 193 ? 2.238 60.531 -4.785 1 90.56 193 ILE B N 1
ATOM 9047 C CA . ILE B 1 193 ? 1.666 61.719 -5.355 1 90.56 193 ILE B CA 1
ATOM 9048 C C . ILE B 1 193 ? 2.006 62.938 -4.473 1 90.56 193 ILE B C 1
ATOM 9050 O O . ILE B 1 193 ? 2 62.812 -3.244 1 90.56 193 ILE B O 1
ATOM 9054 N N . ARG B 1 194 ? 2.43 63.938 -5.129 1 89.38 194 ARG B N 1
ATOM 9055 C CA . ARG B 1 194 ? 2.537 65.25 -4.465 1 89.38 194 ARG B CA 1
ATOM 9056 C C . ARG B 1 194 ? 1.216 66 -4.527 1 89.38 194 ARG B C 1
ATOM 9058 O O . ARG B 1 194 ? 0.76 66.375 -5.613 1 89.38 194 ARG B O 1
ATOM 9065 N N . VAL B 1 195 ? 0.699 66.312 -3.367 1 89.19 195 VAL B N 1
ATOM 9066 C CA . VAL B 1 195 ? -0.628 66.875 -3.293 1 89.19 195 VAL B CA 1
ATOM 9067 C C . VAL B 1 195 ? -0.555 68.375 -3.709 1 89.19 195 VAL B C 1
ATOM 9069 O O . VAL B 1 195 ? 0.28 69.125 -3.203 1 89.19 195 VAL B O 1
ATOM 9072 N N . VAL B 1 196 ? -1.376 68.75 -4.629 1 84.5 196 VAL B N 1
ATOM 9073 C CA . VAL B 1 196 ? -1.45 70.125 -5.098 1 84.5 196 VAL B CA 1
ATOM 9074 C C . VAL B 1 196 ? -2.68 70.812 -4.5 1 84.5 196 VAL B C 1
ATOM 9076 O O . VAL B 1 196 ? -2.643 72 -4.18 1 84.5 196 VAL B O 1
ATOM 9079 N N . SER B 1 197 ? -3.717 70.125 -4.496 1 84.94 197 SER B N 1
ATOM 9080 C CA . SER B 1 197 ? -4.941 70.562 -3.869 1 84.94 197 SER B CA 1
ATOM 9081 C C . SER B 1 197 ? -5.648 69.438 -3.1 1 84.94 197 SER B C 1
ATOM 9083 O O . SER B 1 197 ? -5.621 68.312 -3.512 1 84.94 197 SER B O 1
ATOM 9085 N N . ALA B 1 198 ? -6.016 69.812 -1.947 1 84.06 198 ALA B N 1
ATOM 9086 C CA . ALA B 1 198 ? -6.715 68.812 -1.123 1 84.06 198 ALA B CA 1
ATOM 9087 C C . ALA B 1 198 ? -7.934 69.438 -0.443 1 84.06 198 ALA B C 1
ATOM 9089 O O . ALA B 1 198 ? -7.887 70.562 -0.005 1 84.06 198 ALA B O 1
ATOM 9090 N N . HIS B 1 199 ? -8.969 68.75 -0.603 1 76.56 199 HIS B N 1
ATOM 9091 C CA . HIS B 1 199 ? -10.18 69.125 0.122 1 76.56 199 HIS B CA 1
ATOM 9092 C C . HIS B 1 199 ? -10.547 68.062 1.163 1 76.56 199 HIS B C 1
ATOM 9094 O O . HIS B 1 199 ? -11.227 67.125 0.851 1 76.56 199 HIS B O 1
ATOM 9100 N N . GLY B 1 200 ? -10.133 68.25 2.43 1 71.5 200 GLY B N 1
ATOM 9101 C CA . GLY B 1 200 ? -10.414 67.312 3.516 1 71.5 200 GLY B CA 1
ATOM 9102 C C . GLY B 1 200 ? -9.883 65.875 3.266 1 71.5 200 GLY B C 1
ATOM 9103 O O . GLY B 1 200 ? -10.523 64.938 3.639 1 71.5 200 GLY B O 1
ATOM 9104 N N . CYS B 1 201 ? -8.844 65.75 2.57 1 80.94 201 CYS B N 1
ATOM 9105 C CA . CYS B 1 201 ? -8.32 64.5 2.191 1 80.94 201 CYS B CA 1
ATOM 9106 C C . CYS B 1 201 ? -7.5 63.875 3.324 1 80.94 201 CYS B C 1
ATOM 9108 O O . CYS B 1 201 ? -6.605 64.5 3.869 1 80.94 201 CYS B O 1
ATOM 9110 N N . LYS B 1 202 ? -7.934 62.656 3.762 1 79.69 202 LYS B N 1
ATOM 9111 C CA . LYS B 1 202 ? -7.188 61.875 4.75 1 79.69 202 LYS B CA 1
ATOM 9112 C C . LYS B 1 202 ? -6.762 60.531 4.188 1 79.69 202 LYS B C 1
ATOM 9114 O O . LYS B 1 202 ? -7.523 59.906 3.457 1 79.69 202 LYS B O 1
ATOM 9119 N N . VAL B 1 203 ? -5.555 60.188 4.426 1 83.25 203 VAL B N 1
ATOM 9120 C CA . VAL B 1 203 ? -5.004 58.938 3.902 1 83.25 203 VAL B CA 1
ATOM 9121 C C . VAL B 1 203 ? -4.594 58.031 5.059 1 83.25 203 VAL B C 1
ATOM 9123 O O . VAL B 1 203 ? -4.051 58.5 6.062 1 83.25 203 VAL B O 1
ATOM 9126 N N . ASP B 1 204 ? -5.055 56.844 4.992 1 73.62 204 ASP B N 1
ATOM 9127 C CA . ASP B 1 204 ? -4.656 55.812 5.945 1 73.62 204 ASP B CA 1
ATOM 9128 C C . ASP B 1 204 ? -3.266 55.25 5.617 1 73.62 204 ASP B C 1
ATOM 9130 O O . ASP B 1 204 ? -3.105 54.469 4.684 1 73.62 204 ASP B O 1
ATOM 9134 N N . ASN B 1 205 ? -2.314 55.688 6.41 1 74.25 205 ASN B N 1
ATOM 9135 C CA . ASN B 1 205 ? -0.935 55.25 6.191 1 74.25 205 ASN B CA 1
ATOM 9136 C C . ASN B 1 205 ? -0.58 54.031 7.059 1 74.25 205 ASN B C 1
ATOM 9138 O O . ASN B 1 205 ? 0.599 53.75 7.266 1 74.25 205 ASN B O 1
ATOM 9142 N N . SER B 1 206 ? -1.555 53.406 7.57 1 65.62 206 SER B N 1
ATOM 9143 C CA . SER B 1 206 ? -1.293 52.281 8.484 1 65.62 206 SER B CA 1
ATOM 9144 C C . SER B 1 206 ? -0.391 51.25 7.84 1 65.62 206 SER B C 1
ATOM 9146 O O . SER B 1 206 ? 0.484 50.688 8.5 1 65.62 206 SER B O 1
ATOM 9148 N N . SER B 1 207 ? -0.565 51.031 6.566 1 69.31 207 SER B N 1
ATOM 9149 C CA . SER B 1 207 ? 0.201 50.031 5.859 1 69.31 207 SER B CA 1
ATOM 9150 C C . SER B 1 207 ? 1.675 50.406 5.762 1 69.31 207 SER B C 1
ATOM 9152 O O . SER B 1 207 ? 2.541 49.531 5.652 1 69.31 207 SER B O 1
ATOM 9154 N N . LEU B 1 208 ? 1.907 51.656 5.84 1 71.12 208 LEU B N 1
ATOM 9155 C CA . LEU B 1 208 ? 3.275 52.125 5.66 1 71.12 208 LEU B CA 1
ATOM 9156 C C . LEU B 1 208 ? 3.904 52.5 6.996 1 71.12 208 LEU B C 1
ATOM 9158 O O . LEU B 1 208 ? 5.051 52.156 7.27 1 71.12 208 LEU B O 1
ATOM 9162 N N . THR B 1 209 ? 3.191 53.219 7.816 1 64.75 209 THR B N 1
ATOM 9163 C CA . THR B 1 209 ? 3.781 53.719 9.047 1 64.75 209 THR B CA 1
ATOM 9164 C C . THR B 1 209 ? 3.271 52.969 10.258 1 64.75 209 THR B C 1
ATOM 9166 O O . THR B 1 209 ? 3.818 53.094 11.352 1 64.75 209 THR B O 1
ATOM 9169 N N . GLY B 1 210 ? 2.232 52.094 10.078 1 62.5 210 GLY B N 1
ATOM 9170 C CA . GLY B 1 210 ? 1.658 51.375 11.203 1 62.5 210 GLY B CA 1
ATOM 9171 C C . GLY B 1 210 ? 0.695 52.219 12.023 1 62.5 210 GLY B C 1
ATOM 9172 O O . GLY B 1 210 ? 0.065 51.719 12.953 1 62.5 210 GLY B O 1
ATOM 9173 N N . GLU B 1 211 ? 0.604 53.5 11.703 1 58.28 211 GLU B N 1
ATOM 9174 C CA . GLU B 1 211 ? -0.283 54.375 12.461 1 58.28 211 GLU B CA 1
ATOM 9175 C C . GLU B 1 211 ? -1.744 54.156 12.086 1 58.28 211 GLU B C 1
ATOM 9177 O O . GLU B 1 211 ? -2.113 54.219 10.914 1 58.28 211 GLU B O 1
ATOM 9182 N N . SER B 1 212 ? -2.553 53.781 12.938 1 58.12 212 SER B N 1
ATOM 9183 C CA . SER B 1 212 ? -3.943 53.406 12.688 1 58.12 212 SER B CA 1
ATOM 9184 C C . SER B 1 212 ? -4.781 54.656 12.352 1 58.12 212 SER B C 1
ATOM 9186 O O . SER B 1 212 ? -5.848 54.531 11.734 1 58.12 212 SER B O 1
ATOM 9188 N N . GLU B 1 213 ? -4.27 55.875 12.719 1 58.94 213 GLU B N 1
ATOM 9189 C CA . GLU B 1 213 ? -5.074 57.062 12.477 1 58.94 213 GLU B CA 1
ATOM 9190 C C . GLU B 1 213 ? -4.801 57.656 11.094 1 58.94 213 GLU B C 1
ATOM 9192 O O . GLU B 1 213 ? -3.641 57.844 10.711 1 58.94 213 GLU B O 1
ATOM 9197 N N . PRO B 1 214 ? -5.809 57.875 10.312 1 72.81 214 PRO B N 1
ATOM 9198 C CA . PRO B 1 214 ? -5.605 58.5 9.008 1 72.81 214 PRO B CA 1
ATOM 9199 C C . PRO B 1 214 ? -4.953 59.875 9.125 1 72.81 214 PRO B C 1
ATOM 9201 O O . PRO B 1 214 ? -5.246 60.625 10.055 1 72.81 214 PRO B O 1
ATOM 9204 N N . GLN B 1 215 ? -4.094 60.156 8.312 1 76.56 215 GLN B N 1
ATOM 9205 C CA . GLN B 1 215 ? -3.359 61.406 8.32 1 76.56 215 GLN B CA 1
ATOM 9206 C C . GLN B 1 215 ? -3.906 62.375 7.27 1 76.56 215 GLN B C 1
ATOM 9208 O O . GLN B 1 215 ? -4.234 61.969 6.156 1 76.56 215 GLN B O 1
ATOM 9213 N N . SER B 1 216 ? -4.078 63.625 7.688 1 78.25 216 SER B N 1
ATOM 9214 C CA . SER B 1 216 ? -4.551 64.625 6.758 1 78.25 216 SER B CA 1
ATOM 9215 C C . SER B 1 216 ? -3.469 65 5.746 1 78.25 216 SER B C 1
ATOM 9217 O O . SER B 1 216 ? -2.285 65.062 6.086 1 78.25 216 SER B O 1
ATOM 9219 N N . ARG B 1 217 ? -3.91 65.188 4.539 1 85.44 217 ARG B N 1
ATOM 9220 C CA . ARG B 1 217 ? -2.998 65.625 3.482 1 85.44 217 ARG B CA 1
ATOM 9221 C C . ARG B 1 217 ? -3.293 67.062 3.039 1 85.44 217 ARG B C 1
ATOM 9223 O O . ARG B 1 217 ? -4.457 67.438 2.977 1 85.44 217 ARG B O 1
ATOM 9230 N N . SER B 1 218 ? -2.166 67.875 2.951 1 81.31 218 SER B N 1
ATOM 9231 C CA . SER B 1 218 ? -2.23 69.25 2.484 1 81.31 218 SER B CA 1
ATOM 9232 C C . SER B 1 218 ? -1.085 69.562 1.526 1 81.31 218 SER B C 1
ATOM 9234 O O . SER B 1 218 ? -0.093 68.875 1.478 1 81.31 218 SER B O 1
ATOM 9236 N N . PRO B 1 219 ? -1.204 70.562 0.674 1 81.69 219 PRO B N 1
ATOM 9237 C CA . PRO B 1 219 ? -0.14 70.938 -0.271 1 81.69 219 PRO B CA 1
ATOM 9238 C C . PRO B 1 219 ? 1.109 71.438 0.418 1 81.69 219 PRO B C 1
ATOM 9240 O O . PRO B 1 219 ? 2.182 71.5 -0.19 1 81.69 219 PRO B O 1
ATOM 9243 N N . ASP B 1 220 ? 0.954 71.688 1.729 1 79.31 220 ASP B N 1
ATOM 9244 C CA . ASP B 1 220 ? 2.076 72.312 2.41 1 79.31 220 ASP B CA 1
ATOM 9245 C C . ASP B 1 220 ? 3.043 71.25 2.969 1 79.31 220 ASP B C 1
ATOM 9247 O O . ASP B 1 220 ? 2.623 70.188 3.416 1 79.31 220 ASP B O 1
ATOM 9251 N N . CYS B 1 221 ? 4.25 71.562 2.824 1 78.62 221 CYS B N 1
ATOM 9252 C CA . CYS B 1 221 ? 5.293 70.75 3.408 1 78.62 221 CYS B CA 1
ATOM 9253 C C . CYS B 1 221 ? 5.418 71 4.906 1 78.62 221 CYS B C 1
ATOM 9255 O O . CYS B 1 221 ? 5.773 72.062 5.328 1 78.62 221 CYS B O 1
ATOM 9257 N N . THR B 1 222 ? 5.043 70 5.711 1 73.5 222 THR B N 1
ATOM 9258 C CA . THR B 1 222 ? 5.008 70.25 7.152 1 73.5 222 THR B CA 1
ATOM 9259 C C . THR B 1 222 ? 6.273 69.688 7.812 1 73.5 222 THR B C 1
ATOM 9261 O O . THR B 1 222 ? 6.734 70.25 8.82 1 73.5 222 THR B O 1
ATOM 9264 N N . HIS B 1 223 ? 6.781 68.562 7.387 1 72.94 223 HIS B N 1
ATOM 9265 C CA . HIS B 1 223 ? 7.934 67.938 8.016 1 72.94 223 HIS B CA 1
ATOM 9266 C C . HIS B 1 223 ? 9.023 67.625 6.996 1 72.94 223 HIS B C 1
ATOM 9268 O O . HIS B 1 223 ? 8.75 67.5 5.797 1 72.94 223 HIS B O 1
ATOM 9274 N N . ASP B 1 224 ? 10.195 67.562 7.613 1 66.94 224 ASP B N 1
ATOM 9275 C CA . ASP B 1 224 ? 11.336 67.25 6.762 1 66.94 224 ASP B CA 1
ATOM 9276 C C . ASP B 1 224 ? 11.344 65.75 6.426 1 66.94 224 ASP B C 1
ATOM 9278 O O . ASP B 1 224 ? 11.867 65.312 5.387 1 66.94 224 ASP B O 1
ATOM 9282 N N . ASN B 1 225 ? 10.727 65.062 7.258 1 69.38 225 ASN B N 1
ATOM 9283 C CA . ASN B 1 225 ? 10.609 63.625 6.992 1 69.38 225 ASN B CA 1
ATOM 9284 C C . ASN B 1 225 ? 9.461 63.312 6.031 1 69.38 225 ASN B C 1
ATOM 9286 O O . ASN B 1 225 ? 8.305 63.656 6.309 1 69.38 225 ASN B O 1
ATOM 9290 N N . PRO B 1 226 ? 9.828 62.719 4.957 1 73.12 226 PRO B N 1
ATOM 9291 C CA . PRO B 1 226 ? 8.797 62.5 3.941 1 73.12 226 PRO B CA 1
ATOM 9292 C C . PRO B 1 226 ? 7.656 61.625 4.453 1 73.12 226 PRO B C 1
ATOM 9294 O O . PRO B 1 226 ? 6.527 61.719 3.961 1 73.12 226 PRO B O 1
ATOM 9297 N N . LEU B 1 227 ? 7.863 60.812 5.406 1 72.88 227 LEU B N 1
ATOM 9298 C CA . LEU B 1 227 ? 6.816 59.938 5.891 1 72.88 227 LEU B CA 1
ATOM 9299 C C . LEU B 1 227 ? 5.871 60.656 6.836 1 72.88 227 LEU B C 1
ATOM 9301 O O . LEU B 1 227 ? 4.734 60.219 7.047 1 72.88 227 LEU B O 1
ATOM 9305 N N . GLU B 1 228 ? 6.395 61.781 7.312 1 72.56 228 GLU B N 1
ATOM 9306 C CA . GLU B 1 228 ? 5.594 62.531 8.289 1 72.56 228 GLU B CA 1
ATOM 9307 C C . GLU B 1 228 ? 4.953 63.75 7.668 1 72.56 228 GLU B C 1
ATOM 9309 O O . GLU B 1 228 ? 3.996 64.312 8.211 1 72.56 228 GLU B O 1
ATOM 9314 N N . THR B 1 229 ? 5.445 64.062 6.406 1 77.44 229 THR B N 1
ATOM 9315 C CA . THR B 1 229 ? 4.938 65.312 5.789 1 77.44 229 THR B CA 1
ATOM 9316 C C . THR B 1 229 ? 3.52 65.062 5.262 1 77.44 229 THR B C 1
ATOM 9318 O O . THR B 1 229 ? 3.127 63.969 4.953 1 77.44 229 THR B O 1
ATOM 9321 N N . ARG B 1 230 ? 2.799 66.125 5.164 1 80.94 230 ARG B N 1
ATOM 9322 C CA . ARG B 1 230 ? 1.389 66.062 4.797 1 80.94 230 ARG B CA 1
ATOM 9323 C C . ARG B 1 230 ? 1.199 66.25 3.299 1 80.94 230 ARG B C 1
ATOM 9325 O O . ARG B 1 230 ? 0.096 66.062 2.777 1 80.94 230 ARG B O 1
ATOM 9332 N N . ASN B 1 231 ? 2.223 66.562 2.578 1 86.19 231 ASN B N 1
ATOM 9333 C CA . ASN B 1 231 ? 2.016 67 1.188 1 86.19 231 ASN B CA 1
ATOM 9334 C C . ASN B 1 231 ? 2.291 65.812 0.234 1 86.19 231 ASN B C 1
ATOM 9336 O O . ASN B 1 231 ? 2.367 66 -0.98 1 86.19 231 ASN B O 1
ATOM 9340 N N . VAL B 1 232 ? 2.471 64.625 0.766 1 87.94 232 VAL B N 1
ATOM 9341 C CA . VAL B 1 232 ? 2.721 63.469 -0.105 1 87.94 232 VAL B CA 1
ATOM 9342 C C . VAL B 1 232 ? 1.803 62.312 0.285 1 87.94 232 VAL B C 1
ATOM 9344 O O . VAL B 1 232 ? 1.593 62.062 1.472 1 87.94 232 VAL B O 1
ATOM 9347 N N . ALA B 1 233 ? 1.192 61.688 -0.697 1 88.25 233 ALA B N 1
ATOM 9348 C CA . ALA B 1 233 ? 0.465 60.438 -0.535 1 88.25 233 ALA B CA 1
ATOM 9349 C C . ALA B 1 233 ? 1.222 59.281 -1.177 1 88.25 233 ALA B C 1
ATOM 9351 O O . ALA B 1 233 ? 1.778 59.438 -2.268 1 88.25 233 ALA B O 1
ATOM 9352 N N . PHE B 1 234 ? 1.19 58.281 -0.542 1 88.38 234 PHE B N 1
ATOM 9353 C CA . PHE B 1 234 ? 2.088 57.188 -0.948 1 88.38 234 PHE B CA 1
ATOM 9354 C C . PHE B 1 234 ? 1.321 56.094 -1.671 1 88.38 234 PHE B C 1
ATOM 9356 O O . PHE B 1 234 ? 0.153 55.844 -1.369 1 88.38 234 PHE B O 1
ATOM 9363 N N . PHE B 1 235 ? 2.102 55.406 -2.459 1 85.25 235 PHE B N 1
ATOM 9364 C CA . PHE B 1 235 ? 1.604 54.281 -3.24 1 85.25 235 PHE B CA 1
ATOM 9365 C C . PHE B 1 235 ? 1.033 53.188 -2.33 1 85.25 235 PHE B C 1
ATOM 9367 O O . PHE B 1 235 ? 1.635 52.844 -1.309 1 85.25 235 PHE B O 1
ATOM 9374 N N . SER B 1 236 ? -0.227 52.625 -2.635 1 78.06 236 SER B N 1
ATOM 9375 C CA . SER B 1 236 ? -0.907 51.469 -2.041 1 78.06 236 SER B CA 1
ATOM 9376 C C . SER B 1 236 ? -1.539 51.844 -0.702 1 78.06 236 SER B C 1
ATOM 9378 O O . SER B 1 236 ? -1.988 50.938 0.037 1 78.06 236 SER B O 1
ATOM 9380 N N . THR B 1 237 ? -1.482 53.125 -0.33 1 79.75 237 THR B N 1
ATOM 9381 C CA . THR B 1 237 ? -2.26 53.594 0.817 1 79.75 237 THR B CA 1
ATOM 9382 C C . THR B 1 237 ? -3.688 53.938 0.401 1 79.75 237 THR B C 1
ATOM 9384 O O . THR B 1 237 ? -3.986 54.031 -0.791 1 79.75 237 THR B O 1
ATOM 9387 N N . ASN B 1 238 ? -4.598 54.062 1.341 1 78.81 238 ASN B N 1
ATOM 9388 C CA . ASN B 1 238 ? -6.008 54.25 1.023 1 78.81 238 ASN B CA 1
ATOM 9389 C C . ASN B 1 238 ? -6.465 55.656 1.438 1 78.81 238 ASN B C 1
ATOM 9391 O O . ASN B 1 238 ? -6.188 56.094 2.555 1 78.81 238 ASN B O 1
ATOM 9395 N N . CYS B 1 239 ? -7.086 56.312 0.448 1 78.38 239 CYS B N 1
ATOM 9396 C CA . CYS B 1 239 ? -7.773 57.562 0.78 1 78.38 239 CYS B CA 1
ATOM 9397 C C . CYS B 1 239 ? -9.094 57.281 1.485 1 78.38 239 CYS B C 1
ATOM 9399 O O . CYS B 1 239 ? -9.992 56.656 0.907 1 78.38 239 CYS B O 1
ATOM 9401 N N . VAL B 1 240 ? -9.156 57.625 2.646 1 71.38 240 VAL B N 1
ATOM 9402 C CA . VAL B 1 240 ? -10.328 57.281 3.443 1 71.38 240 VAL B CA 1
ATOM 9403 C C . VAL B 1 240 ? -11.406 58.344 3.27 1 71.38 240 VAL B C 1
ATOM 9405 O O . VAL B 1 240 ? -12.602 58.031 3.264 1 71.38 240 VAL B O 1
ATOM 9408 N N . GLU B 1 241 ? -10.922 59.656 3.244 1 69.75 241 GLU B N 1
ATOM 9409 C CA . GLU B 1 241 ? -11.875 60.75 3.15 1 69.75 241 GLU B CA 1
ATOM 9410 C C . GLU B 1 241 ? -11.344 61.875 2.256 1 69.75 241 GLU B C 1
ATOM 9412 O O . GLU B 1 241 ? -10.133 62.062 2.133 1 69.75 241 GLU B O 1
ATOM 9417 N N . GLY B 1 242 ? -12.383 62.562 1.65 1 74.38 242 GLY B N 1
ATOM 9418 C CA . GLY B 1 242 ? -12.055 63.75 0.909 1 74.38 242 GLY B CA 1
ATOM 9419 C C . GLY B 1 242 ? -11.586 63.5 -0.505 1 74.38 242 GLY B C 1
ATOM 9420 O O . GLY B 1 242 ? -11.828 62.406 -1.047 1 74.38 242 GLY B O 1
ATOM 9421 N N . THR B 1 243 ? -11.195 64.562 -1.104 1 81.12 243 THR B N 1
ATOM 9422 C CA . THR B 1 243 ? -10.656 64.5 -2.459 1 81.12 243 THR B CA 1
ATOM 9423 C C . THR B 1 243 ? -9.336 65.25 -2.557 1 81.12 243 THR B C 1
ATOM 9425 O O . THR B 1 243 ? -9.117 66.188 -1.81 1 81.12 243 THR B O 1
ATOM 9428 N N . ALA B 1 244 ? -8.516 64.625 -3.26 1 87 244 ALA B N 1
ATOM 9429 C CA . ALA B 1 244 ? -7.242 65.312 -3.482 1 87 244 ALA B CA 1
ATOM 9430 C C . ALA B 1 244 ? -6.785 65.188 -4.93 1 87 244 ALA B C 1
ATOM 9432 O O . ALA B 1 244 ? -7.148 64.188 -5.602 1 87 244 ALA B O 1
ATOM 9433 N N . ARG B 1 245 ? -6.176 66.312 -5.371 1 87.81 245 ARG B N 1
ATOM 9434 C CA . ARG B 1 245 ? -5.488 66.25 -6.656 1 87.81 245 ARG B CA 1
ATOM 9435 C C . ARG B 1 245 ? -3.979 66.375 -6.48 1 87.81 245 ARG B C 1
ATOM 9437 O O . ARG B 1 245 ? -3.521 67.188 -5.664 1 87.81 245 ARG B O 1
ATOM 9444 N N . GLY B 1 246 ? -3.324 65.5 -7.098 1 89.19 246 GLY B N 1
ATOM 9445 C CA . GLY B 1 246 ? -1.877 65.562 -6.961 1 89.19 246 GLY B CA 1
ATOM 9446 C C . GLY B 1 246 ? -1.146 65.062 -8.203 1 89.19 246 GLY B C 1
ATOM 9447 O O . GLY B 1 246 ? -1.755 64.5 -9.102 1 89.19 246 GLY B O 1
ATOM 9448 N N . ILE B 1 247 ? 0.139 65.375 -8.211 1 87.88 247 ILE B N 1
ATOM 9449 C CA . ILE B 1 247 ? 1.008 65 -9.32 1 87.88 247 ILE B CA 1
ATOM 9450 C C . ILE B 1 247 ? 1.84 63.781 -8.906 1 87.88 247 ILE B C 1
ATOM 9452 O O . ILE B 1 247 ? 2.389 63.75 -7.805 1 87.88 247 ILE B O 1
ATOM 9456 N N . VAL B 1 248 ? 1.904 62.812 -9.844 1 90.69 248 VAL B N 1
ATOM 9457 C CA . VAL B 1 248 ? 2.68 61.594 -9.586 1 90.69 248 VAL B CA 1
ATOM 9458 C C . VAL B 1 248 ? 4.172 61.938 -9.625 1 90.69 248 VAL B C 1
ATOM 9460 O O . VAL B 1 248 ? 4.664 62.5 -10.609 1 90.69 248 VAL B O 1
ATOM 9463 N N . ILE B 1 249 ? 4.859 61.562 -8.617 1 86.5 249 ILE B N 1
ATOM 9464 C CA . ILE B 1 249 ? 6.281 61.875 -8.547 1 86.5 249 ILE B CA 1
ATOM 9465 C C . ILE B 1 249 ? 7.102 60.594 -8.812 1 86.5 249 ILE B C 1
ATOM 9467 O O . ILE B 1 249 ? 8.117 60.656 -9.508 1 86.5 249 ILE B O 1
ATOM 9471 N N . CYS B 1 250 ? 6.723 59.531 -8.211 1 88.25 250 CYS B N 1
ATOM 9472 C CA . CYS B 1 250 ? 7.441 58.281 -8.383 1 88.25 250 CYS B CA 1
ATOM 9473 C C . CYS B 1 250 ? 6.48 57.156 -8.719 1 88.25 250 CYS B C 1
ATOM 9475 O O . CYS B 1 250 ? 5.34 57.125 -8.25 1 88.25 250 CYS B O 1
ATOM 9477 N N . THR B 1 251 ? 6.934 56.25 -9.594 1 88.19 251 THR B N 1
ATOM 9478 C CA . THR B 1 251 ? 6.125 55.094 -9.969 1 88.19 251 THR B CA 1
ATOM 9479 C C . THR B 1 251 ? 6.922 53.781 -9.805 1 88.19 251 THR B C 1
ATOM 9481 O O . THR B 1 251 ? 8.156 53.812 -9.773 1 88.19 251 THR B O 1
ATOM 9484 N N . GLY B 1 252 ? 6.145 52.75 -9.539 1 83.94 252 GLY B N 1
ATOM 9485 C CA . GLY B 1 252 ? 6.73 51.406 -9.5 1 83.94 252 GLY B CA 1
ATOM 9486 C C . GLY B 1 252 ? 7.758 51.25 -8.398 1 83.94 252 GLY B C 1
ATOM 9487 O O . GLY B 1 252 ? 7.484 51.562 -7.234 1 83.94 252 GLY B O 1
ATOM 9488 N N . ASP B 1 253 ? 9.062 50.875 -8.734 1 83 253 ASP B N 1
ATOM 9489 C CA . ASP B 1 253 ? 10.125 50.562 -7.785 1 83 253 ASP B CA 1
ATOM 9490 C C . ASP B 1 253 ? 10.719 51.844 -7.184 1 83 253 ASP B C 1
ATOM 9492 O O . ASP B 1 253 ? 11.406 51.781 -6.16 1 83 253 ASP B O 1
ATOM 9496 N N . ARG B 1 254 ? 10.344 52.906 -7.738 1 82.38 254 ARG B N 1
ATOM 9497 C CA . ARG B 1 254 ? 10.914 54.188 -7.277 1 82.38 254 ARG B CA 1
ATOM 9498 C C . ARG B 1 254 ? 10.047 54.812 -6.188 1 82.38 254 ARG B C 1
ATOM 9500 O O . ARG B 1 254 ? 10.445 55.781 -5.551 1 82.38 254 ARG B O 1
ATOM 9507 N N . THR B 1 255 ? 8.891 54.219 -6 1 85.12 255 THR B N 1
ATOM 9508 C CA . THR B 1 255 ? 8.039 54.688 -4.914 1 85.12 255 THR B CA 1
ATOM 9509 C C . THR B 1 255 ? 8.617 54.281 -3.561 1 85.12 255 THR B C 1
ATOM 9511 O O . THR B 1 255 ? 9.562 53.5 -3.494 1 85.12 255 THR B O 1
ATOM 9514 N N . VAL B 1 256 ? 8.078 54.875 -2.531 1 79.44 256 VAL B N 1
ATOM 9515 C CA . VAL B 1 256 ? 8.523 54.5 -1.194 1 79.44 256 VAL B CA 1
ATOM 9516 C C . VAL B 1 256 ? 8.227 53.031 -0.946 1 79.44 256 VAL B C 1
ATOM 9518 O O . VAL B 1 256 ? 9.086 52.281 -0.446 1 79.44 256 VAL B O 1
ATOM 9521 N N . MET B 1 257 ? 7.062 52.688 -1.366 1 80.25 257 MET B N 1
ATOM 9522 C CA . MET B 1 257 ? 6.695 51.281 -1.271 1 80.25 257 MET B CA 1
ATOM 9523 C C . MET B 1 257 ? 7.605 50.406 -2.141 1 80.25 257 MET B C 1
ATOM 9525 O O . MET B 1 257 ? 8 49.312 -1.738 1 80.25 257 MET B O 1
ATOM 9529 N N . GLY B 1 258 ? 7.84 50.844 -3.268 1 78.5 258 GLY B N 1
ATOM 9530 C CA . GLY B 1 258 ? 8.727 50.125 -4.168 1 78.5 258 GLY B CA 1
ATOM 9531 C C . GLY B 1 258 ? 10.133 50 -3.637 1 78.5 258 GLY B C 1
ATOM 9532 O O . GLY B 1 258 ? 10.758 48.938 -3.779 1 78.5 258 GLY B O 1
ATOM 9533 N N . ARG B 1 259 ? 10.609 50.969 -2.99 1 77.56 259 ARG B N 1
ATOM 9534 C CA . ARG B 1 259 ? 11.938 50.906 -2.4 1 77.56 259 ARG B CA 1
ATOM 9535 C C . ARG B 1 259 ? 11.992 49.906 -1.253 1 77.56 259 ARG B C 1
ATOM 9537 O O . ARG B 1 259 ? 12.977 49.188 -1.103 1 77.56 259 ARG B O 1
ATOM 9544 N N . ILE B 1 260 ? 10.953 49.969 -0.494 1 73.56 260 ILE B N 1
ATOM 9545 C CA . ILE B 1 260 ? 10.875 49 0.602 1 73.56 260 ILE B CA 1
ATOM 9546 C C . ILE B 1 260 ? 10.797 47.594 0.041 1 73.56 260 ILE B C 1
ATOM 9548 O O . ILE B 1 260 ? 11.43 46.688 0.561 1 73.56 260 ILE B O 1
ATOM 9552 N N . ALA B 1 261 ? 10 47.531 -1.014 1 75.06 261 ALA B N 1
ATOM 9553 C CA . ALA B 1 261 ? 9.867 46.219 -1.655 1 75.06 261 ALA B CA 1
ATOM 9554 C C . ALA B 1 261 ? 11.203 45.75 -2.229 1 75.06 261 ALA B C 1
ATOM 9556 O O . ALA B 1 261 ? 11.555 44.594 -2.133 1 75.06 261 ALA B O 1
ATOM 9557 N N . THR B 1 262 ? 11.898 46.656 -2.799 1 75.44 262 THR B N 1
ATOM 9558 C CA . THR B 1 262 ? 13.203 46.312 -3.367 1 75.44 262 THR B CA 1
ATOM 9559 C C . THR B 1 262 ? 14.195 45.969 -2.264 1 75.44 262 THR B C 1
ATOM 9561 O O . THR B 1 262 ? 15.023 45.062 -2.428 1 75.44 262 THR B O 1
ATOM 9564 N N . LEU B 1 263 ? 14.094 46.719 -1.218 1 71.06 263 LEU B N 1
ATOM 9565 C CA . LEU B 1 263 ? 14.922 46.406 -0.063 1 71.06 263 LEU B CA 1
ATOM 9566 C C . LEU B 1 263 ? 14.617 45 0.438 1 71.06 263 LEU B C 1
ATOM 9568 O O . LEU B 1 263 ? 15.531 44.219 0.74 1 71.06 263 LEU B O 1
ATOM 9572 N N . THR B 1 264 ? 13.344 44.75 0.512 1 74.94 264 THR B N 1
ATOM 9573 C CA . THR B 1 264 ? 12.906 43.438 0.987 1 74.94 264 THR B CA 1
ATOM 9574 C C . THR B 1 264 ? 13.383 42.344 0.051 1 74.94 264 THR B C 1
ATOM 9576 O O . THR B 1 264 ? 13.875 41.312 0.506 1 74.94 264 THR B O 1
ATOM 9579 N N . SER B 1 265 ? 13.211 42.5 -1.19 1 71.69 265 SER B N 1
ATOM 9580 C CA . SER B 1 265 ? 13.586 41.5 -2.176 1 71.69 265 SER B CA 1
ATOM 9581 C C . SER B 1 265 ? 15.094 41.312 -2.219 1 71.69 265 SER B C 1
ATOM 9583 O O . SER B 1 265 ? 15.578 40.219 -2.559 1 71.69 265 SER B O 1
ATOM 9585 N N . GLY B 1 266 ? 15.828 42.281 -1.944 1 65.5 266 GLY B N 1
ATOM 9586 C CA . GLY B 1 266 ? 17.281 42.25 -2.014 1 65.5 266 GLY B CA 1
ATOM 9587 C C . GLY B 1 266 ? 17.906 41.594 -0.793 1 65.5 266 GLY B C 1
ATOM 9588 O O . GLY B 1 266 ? 19.094 41.25 -0.812 1 65.5 266 GLY B O 1
ATOM 9589 N N . LEU B 1 267 ? 17.203 41.5 0.244 1 63.88 267 LEU B N 1
ATOM 9590 C CA . LEU B 1 267 ? 17.734 40.875 1.462 1 63.88 267 LEU B CA 1
ATOM 9591 C C . LEU B 1 267 ? 17.906 39.375 1.297 1 63.88 267 LEU B C 1
ATOM 9593 O O . LEU B 1 267 ? 17.047 38.719 0.712 1 63.88 267 LEU B O 1
ATOM 9597 N N . GLU B 1 268 ? 19.125 38.906 1.415 1 63.06 268 GLU B N 1
ATOM 9598 C CA . GLU B 1 268 ? 19.391 37.469 1.347 1 63.06 268 GLU B CA 1
ATOM 9599 C C . GLU B 1 268 ? 18.859 36.75 2.578 1 63.06 268 GLU B C 1
ATOM 9601 O O . GLU B 1 268 ? 19.078 37.188 3.709 1 63.06 268 GLU B O 1
ATOM 9606 N N . THR B 1 269 ? 17.828 35.938 2.309 1 63.34 269 THR B N 1
ATOM 9607 C CA . THR B 1 269 ? 17.328 35.125 3.414 1 63.34 269 THR B CA 1
ATOM 9608 C C . THR B 1 269 ? 18.328 34.031 3.773 1 63.34 269 THR B C 1
ATOM 9610 O O . THR B 1 269 ? 18.859 33.344 2.889 1 63.34 269 THR B O 1
ATOM 9613 N N . GLY B 1 270 ? 19.062 34.25 4.84 1 64.25 270 GLY B N 1
ATOM 9614 C CA . GLY B 1 270 ? 19.938 33.188 5.293 1 64.25 270 GLY B CA 1
ATOM 9615 C C . GLY B 1 270 ? 19.234 31.844 5.406 1 64.25 270 GLY B C 1
ATOM 9616 O O . GLY B 1 270 ? 18.016 31.75 5.27 1 64.25 270 GLY B O 1
ATOM 9617 N N . LYS B 1 271 ? 19.984 30.75 5.434 1 77.25 271 LYS B N 1
ATOM 9618 C CA . LYS B 1 271 ? 19.438 29.406 5.637 1 77.25 271 LYS B CA 1
ATOM 9619 C C . LYS B 1 271 ? 18.828 29.266 7.023 1 77.25 271 LYS B C 1
ATOM 9621 O O . LYS B 1 271 ? 19.297 29.891 7.98 1 77.25 271 LYS B O 1
ATOM 9626 N N . THR B 1 272 ? 17.844 28.547 7.105 1 78.44 272 THR B N 1
ATOM 9627 C CA . THR B 1 272 ? 17.188 28.281 8.383 1 78.44 272 THR B CA 1
ATOM 9628 C C . THR B 1 272 ? 18.078 27.422 9.273 1 78.44 272 THR B C 1
ATOM 9630 O O . THR B 1 272 ? 18.969 26.719 8.781 1 78.44 272 THR B O 1
ATOM 9633 N N . PRO B 1 273 ? 17.953 27.562 10.516 1 79.62 273 PRO B N 1
ATOM 9634 C CA . PRO B 1 273 ? 18.75 26.75 11.43 1 79.62 273 PRO B CA 1
ATOM 9635 C C . PRO B 1 273 ? 18.641 25.266 11.156 1 79.62 273 PRO B C 1
ATOM 9637 O O . PRO B 1 273 ? 19.641 24.547 11.188 1 79.62 273 PRO B O 1
ATOM 9640 N N . ILE B 1 274 ? 17.5 24.766 10.906 1 82.56 274 ILE B N 1
ATOM 9641 C CA . ILE B 1 274 ? 17.328 23.344 10.664 1 82.56 274 ILE B CA 1
ATOM 9642 C C . ILE B 1 274 ? 18 22.953 9.352 1 82.56 274 ILE B C 1
ATOM 9644 O O . ILE B 1 274 ? 18.562 21.859 9.242 1 82.56 274 ILE B O 1
ATOM 9648 N N . ALA B 1 275 ? 17.906 23.844 8.328 1 82.31 275 ALA B N 1
ATOM 9649 C CA . ALA B 1 275 ? 18.578 23.562 7.055 1 82.31 275 ALA B CA 1
ATOM 9650 C C . ALA B 1 275 ? 20.094 23.469 7.246 1 82.31 275 ALA B C 1
ATOM 9652 O O . ALA B 1 275 ? 20.734 22.609 6.652 1 82.31 275 ALA B O 1
ATOM 9653 N N . LYS B 1 276 ? 20.578 24.297 8.078 1 84.69 276 LYS B N 1
ATOM 9654 C CA . LYS B 1 276 ? 22 24.266 8.383 1 84.69 276 LYS B CA 1
ATOM 9655 C C . LYS B 1 276 ? 22.375 22.969 9.109 1 84.69 276 LYS B C 1
ATOM 9657 O O . LYS B 1 276 ? 23.422 22.391 8.844 1 84.69 276 LYS B O 1
ATOM 9662 N N . GLU B 1 277 ? 21.578 22.625 9.945 1 84.94 277 GLU B N 1
ATOM 9663 C CA . GLU B 1 277 ? 21.844 21.406 10.711 1 84.94 277 GLU B CA 1
ATOM 9664 C C . GLU B 1 277 ? 21.734 20.172 9.828 1 84.94 277 GLU B C 1
ATOM 9666 O O . GLU B 1 277 ? 22.547 19.234 9.953 1 84.94 277 GLU B O 1
ATOM 9671 N N . ILE B 1 278 ? 20.766 20.156 9.023 1 81.62 278 ILE B N 1
ATOM 9672 C CA . ILE B 1 278 ? 20.594 19.031 8.109 1 81.62 278 ILE B CA 1
ATOM 9673 C C . ILE B 1 278 ? 21.781 18.953 7.16 1 81.62 278 ILE B C 1
ATOM 9675 O O . ILE B 1 278 ? 22.297 17.875 6.895 1 81.62 278 ILE B O 1
ATOM 9679 N N . GLU B 1 279 ? 22.219 20.109 6.68 1 84.5 279 GLU B N 1
ATOM 9680 C CA . GLU B 1 279 ? 23.391 20.156 5.789 1 84.5 279 GLU B CA 1
ATOM 9681 C C . GLU B 1 279 ? 24.641 19.672 6.504 1 84.5 279 GLU B C 1
ATOM 9683 O O . GLU B 1 279 ? 25.453 18.953 5.926 1 84.5 279 GLU B O 1
ATOM 9688 N N . HIS B 1 280 ? 24.734 20.109 7.664 1 85.56 280 HIS B N 1
ATOM 9689 C CA . HIS B 1 280 ? 25.875 19.656 8.469 1 85.56 280 HIS B CA 1
ATOM 9690 C C . HIS B 1 280 ? 25.828 18.141 8.68 1 85.56 280 HIS B C 1
ATOM 9692 O O . HIS B 1 280 ? 26.859 17.469 8.586 1 85.56 280 HIS B O 1
ATOM 9698 N N . PHE B 1 281 ? 24.797 17.688 8.977 1 85.31 281 PHE B N 1
ATOM 9699 C CA . PHE B 1 281 ? 24.578 16.25 9.172 1 85.31 281 PHE B CA 1
ATOM 9700 C C . PHE B 1 281 ? 24.922 15.477 7.906 1 85.31 281 PHE B C 1
ATOM 9702 O O . PHE B 1 281 ? 25.609 14.461 7.961 1 85.31 281 PHE B O 1
ATOM 9709 N N . ILE B 1 282 ? 24.406 15.945 6.809 1 83.25 282 ILE B N 1
ATOM 9710 C CA . ILE B 1 282 ? 24.641 15.297 5.52 1 83.25 282 ILE B CA 1
ATOM 9711 C C . ILE B 1 282 ? 26.141 15.281 5.223 1 83.25 282 ILE B C 1
ATOM 9713 O O . ILE B 1 282 ? 26.672 14.273 4.762 1 83.25 282 ILE B O 1
ATOM 9717 N N . HIS B 1 283 ? 26.828 16.328 5.574 1 87.12 283 HIS B N 1
ATOM 9718 C CA . HIS B 1 283 ? 28.25 16.422 5.316 1 87.12 283 HIS B CA 1
ATOM 9719 C C . HIS B 1 283 ? 29.031 15.445 6.188 1 87.12 283 HIS B C 1
ATOM 9721 O O . HIS B 1 283 ? 30 14.828 5.719 1 87.12 283 HIS B O 1
ATOM 9727 N N . ILE B 1 284 ? 28.562 15.305 7.336 1 86.44 284 ILE B N 1
ATOM 9728 C CA . ILE B 1 284 ? 29.266 14.414 8.258 1 86.44 284 ILE B CA 1
ATOM 9729 C C . ILE B 1 284 ? 29.062 12.969 7.832 1 86.44 284 ILE B C 1
ATOM 9731 O O . ILE B 1 284 ? 30.016 12.188 7.754 1 86.44 284 ILE B O 1
ATOM 9735 N N . ILE B 1 285 ? 27.875 12.594 7.617 1 86.81 285 ILE B N 1
ATOM 9736 C CA . ILE B 1 285 ? 27.547 11.219 7.254 1 86.81 285 ILE B CA 1
ATOM 9737 C C . ILE B 1 285 ? 28.219 10.875 5.922 1 86.81 285 ILE B C 1
ATOM 9739 O O . ILE B 1 285 ? 28.75 9.773 5.75 1 86.81 285 ILE B O 1
ATOM 9743 N N . THR B 1 286 ? 28.188 11.82 4.996 1 87.94 286 THR B N 1
ATOM 9744 C CA . THR B 1 286 ? 28.844 11.617 3.709 1 87.94 286 THR B CA 1
ATOM 9745 C C . THR B 1 286 ? 30.359 11.477 3.887 1 87.94 286 THR B C 1
ATOM 9747 O O . THR B 1 286 ? 30.984 10.609 3.264 1 87.94 286 THR B O 1
ATOM 9750 N N . GLY B 1 287 ? 30.875 12.328 4.715 1 88.75 287 GLY B N 1
ATOM 9751 C CA . GLY B 1 287 ? 32.312 12.234 5 1 88.75 287 GLY B CA 1
ATOM 9752 C C . GLY B 1 287 ? 32.719 10.906 5.609 1 88.75 287 GLY B C 1
ATOM 9753 O O . GLY B 1 287 ? 33.688 10.305 5.195 1 88.75 287 GLY B O 1
ATOM 9754 N N . VAL B 1 288 ? 31.906 10.398 6.461 1 88.5 288 VAL B N 1
ATOM 9755 C CA . VAL B 1 288 ? 32.188 9.125 7.117 1 88.5 288 VAL B CA 1
ATOM 9756 C C . VAL B 1 288 ? 32 7.98 6.121 1 88.5 288 VAL B C 1
ATOM 9758 O O . VAL B 1 288 ? 32.812 7.047 6.082 1 88.5 288 VAL B O 1
ATOM 9761 N N . ALA B 1 289 ? 30.969 8.047 5.348 1 89.31 289 ALA B N 1
ATOM 9762 C CA . ALA B 1 289 ? 30.688 7.012 4.355 1 89.31 289 ALA B CA 1
ATOM 9763 C C . ALA B 1 289 ? 31.797 6.914 3.328 1 89.31 289 ALA B C 1
ATOM 9765 O O . ALA B 1 289 ? 32.281 5.82 3.023 1 89.31 289 ALA B O 1
ATOM 9766 N N . VAL B 1 290 ? 32.281 8.039 2.828 1 88.75 290 VAL B N 1
ATOM 9767 C CA . VAL B 1 290 ? 33.344 8.07 1.816 1 88.75 290 VAL B CA 1
ATOM 9768 C C . VAL B 1 290 ? 34.656 7.637 2.439 1 88.75 290 VAL B C 1
ATOM 9770 O O . VAL B 1 290 ? 35.438 6.891 1.825 1 88.75 290 VAL B O 1
ATOM 9773 N N . PHE B 1 291 ? 34.906 8.047 3.66 1 92.25 291 PHE B N 1
ATOM 9774 C CA . PHE B 1 291 ? 36.125 7.672 4.348 1 92.25 291 PHE B CA 1
ATOM 9775 C C . PHE B 1 291 ? 36.219 6.164 4.551 1 92.25 291 PHE B C 1
ATOM 9777 O O . PHE B 1 291 ? 37.219 5.535 4.223 1 92.25 291 PHE B O 1
ATOM 9784 N N . LEU B 1 292 ? 35.125 5.609 5.047 1 89.69 292 LEU B N 1
ATOM 9785 C CA . LEU B 1 292 ? 35.094 4.172 5.281 1 89.69 292 LEU B CA 1
ATOM 9786 C C . LEU B 1 292 ? 35.125 3.404 3.961 1 89.69 292 LEU B C 1
ATOM 9788 O O . LEU B 1 292 ? 35.812 2.387 3.84 1 89.69 292 LEU B O 1
ATOM 9792 N N . GLY B 1 293 ? 34.375 3.939 2.998 1 89 293 GLY B N 1
ATOM 9793 C CA . GLY B 1 293 ? 34.344 3.303 1.69 1 89 293 GLY B CA 1
ATOM 9794 C C . GLY B 1 293 ? 35.719 3.248 1.027 1 89 293 GLY B C 1
ATOM 9795 O O . GLY B 1 293 ? 36.156 2.186 0.573 1 89 293 GLY B O 1
ATOM 9796 N N . VAL B 1 294 ? 36.438 4.312 1.039 1 89.88 294 VAL B N 1
ATOM 9797 C CA . VAL B 1 294 ? 37.75 4.398 0.39 1 89.88 294 VAL B CA 1
ATOM 9798 C C . VAL B 1 294 ? 38.781 3.594 1.181 1 89.88 294 VAL B C 1
ATOM 9800 O O . VAL B 1 294 ? 39.625 2.898 0.598 1 89.88 294 VAL B O 1
ATOM 9803 N N . THR B 1 295 ? 38.688 3.688 2.477 1 91.25 295 THR B N 1
ATOM 9804 C CA . THR B 1 295 ? 39.625 2.941 3.314 1 91.25 295 THR B CA 1
ATOM 9805 C C . THR B 1 295 ? 39.5 1.442 3.068 1 91.25 295 THR B C 1
ATOM 9807 O O . THR B 1 295 ? 40.5 0.746 2.896 1 91.25 295 THR B O 1
ATOM 9810 N N . PHE B 1 296 ? 38.375 1.025 2.969 1 86.94 296 PHE B N 1
ATOM 9811 C CA . PHE B 1 296 ? 38.156 -0.41 2.809 1 86.94 296 PHE B CA 1
ATOM 9812 C C . PHE B 1 296 ? 38.375 -0.829 1.359 1 86.94 296 PHE B C 1
ATOM 9814 O O . PHE B 1 296 ? 38.688 -1.991 1.081 1 86.94 296 PHE B O 1
ATOM 9821 N N . PHE B 1 297 ? 38.219 0.102 0.435 1 89.56 297 PHE B N 1
ATOM 9822 C CA . PHE B 1 297 ? 38.594 -0.146 -0.951 1 89.56 297 PHE B CA 1
ATOM 9823 C C . PHE B 1 297 ? 40.094 -0.44 -1.059 1 89.56 297 PHE B C 1
ATOM 9825 O O . PHE B 1 297 ? 40.5 -1.423 -1.687 1 89.56 297 PHE B O 1
ATOM 9832 N N . VAL B 1 298 ? 40.844 0.356 -0.357 1 91.38 298 VAL B N 1
ATOM 9833 C CA . VAL B 1 298 ? 42.281 0.193 -0.379 1 91.38 298 VAL B CA 1
ATOM 9834 C C . VAL B 1 298 ? 42.688 -1.096 0.344 1 91.38 298 VAL B C 1
ATOM 9836 O O . VAL B 1 298 ? 43.531 -1.854 -0.133 1 91.38 298 VAL B O 1
ATOM 9839 N N . LEU B 1 299 ? 42 -1.323 1.383 1 88.62 299 LEU B N 1
ATOM 9840 C CA . LEU B 1 299 ? 42.281 -2.539 2.141 1 88.62 299 LEU B CA 1
ATOM 9841 C C . LEU B 1 299 ? 41.938 -3.779 1.316 1 88.62 299 LEU B C 1
ATOM 9843 O O . LEU B 1 299 ? 42.656 -4.785 1.391 1 88.62 299 LEU B O 1
ATOM 9847 N N . ALA B 1 300 ? 40.875 -3.697 0.594 1 86.69 300 ALA B N 1
ATOM 9848 C CA . ALA B 1 300 ? 40.5 -4.816 -0.253 1 86.69 300 ALA B CA 1
ATOM 9849 C C . ALA B 1 300 ? 41.531 -5.098 -1.327 1 86.69 300 ALA B C 1
ATOM 9851 O O . ALA B 1 300 ? 41.844 -6.254 -1.618 1 86.69 300 ALA B O 1
ATOM 9852 N N . LEU B 1 301 ? 42.156 -4.094 -1.867 1 88.06 301 LEU B N 1
ATOM 9853 C CA . LEU B 1 301 ? 43.188 -4.258 -2.877 1 88.06 301 LEU B CA 1
ATOM 9854 C C . LEU B 1 301 ? 44.469 -4.855 -2.268 1 88.06 301 LEU B C 1
ATOM 9856 O O . LEU B 1 301 ? 45.094 -5.711 -2.881 1 88.06 301 LEU B O 1
ATOM 9860 N N . ILE B 1 302 ? 44.688 -4.492 -1.077 1 88.88 302 ILE B N 1
ATOM 9861 C CA . ILE B 1 302 ? 45.875 -4.98 -0.389 1 88.88 302 ILE B CA 1
ATOM 9862 C C . ILE B 1 302 ? 45.719 -6.465 -0.066 1 88.88 302 ILE B C 1
ATOM 9864 O O . ILE B 1 302 ? 46.688 -7.234 -0.146 1 88.88 302 ILE B O 1
ATOM 9868 N N . LEU B 1 303 ? 44.562 -6.883 0.195 1 84.62 303 LEU B N 1
ATOM 9869 C CA . LEU B 1 303 ? 44.281 -8.266 0.58 1 84.62 303 LEU B CA 1
ATOM 9870 C C . LEU B 1 303 ? 44.156 -9.156 -0.65 1 84.62 303 LEU B C 1
ATOM 9872 O O . LEU B 1 303 ? 43.969 -10.367 -0.526 1 84.62 303 LEU B O 1
ATOM 9876 N N . GLY B 1 304 ? 44.281 -8.633 -1.875 1 78.94 304 GLY B N 1
ATOM 9877 C CA . GLY B 1 304 ? 44.375 -9.438 -3.082 1 78.94 304 GLY B CA 1
ATOM 9878 C C . GLY B 1 304 ? 43.062 -9.594 -3.828 1 78.94 304 GLY B C 1
ATOM 9879 O O . GLY B 1 304 ? 42.969 -10.438 -4.715 1 78.94 304 GLY B O 1
ATOM 9880 N N . TYR B 1 305 ? 42.094 -8.766 -3.416 1 78.56 305 TYR B N 1
ATOM 9881 C CA . TYR B 1 305 ? 40.812 -8.836 -4.152 1 78.56 305 TYR B CA 1
ATOM 9882 C C . TYR B 1 305 ? 40.938 -8.148 -5.504 1 78.56 305 TYR B C 1
ATOM 9884 O O . TYR B 1 305 ? 41.844 -7.309 -5.707 1 78.56 305 TYR B O 1
ATOM 9892 N N . SER B 1 306 ? 40.094 -8.609 -6.453 1 80.88 306 SER B N 1
ATOM 9893 C CA . SER B 1 306 ? 40.062 -7.945 -7.75 1 80.88 306 SER B CA 1
ATOM 9894 C C . SER B 1 306 ? 39.531 -6.523 -7.633 1 80.88 306 SER B C 1
ATOM 9896 O O . SER B 1 306 ? 38.812 -6.203 -6.68 1 80.88 306 SER B O 1
ATOM 9898 N N . TRP B 1 307 ? 39.938 -5.73 -8.469 1 83.06 307 TRP B N 1
ATOM 9899 C CA . TRP B 1 307 ? 39.5 -4.34 -8.453 1 83.06 307 TRP B CA 1
ATOM 9900 C C . TRP B 1 307 ? 37.969 -4.234 -8.562 1 83.06 307 TRP B C 1
ATOM 9902 O O . TRP B 1 307 ? 37.375 -3.365 -7.941 1 83.06 307 TRP B O 1
ATOM 9912 N N . LEU B 1 308 ? 37.344 -5.117 -9.305 1 78.44 308 LEU B N 1
ATOM 9913 C CA . LEU B 1 308 ? 35.875 -5.094 -9.469 1 78.44 308 LEU B CA 1
ATOM 9914 C C . LEU B 1 308 ? 35.188 -5.457 -8.164 1 78.44 308 LEU B C 1
ATOM 9916 O O . LEU B 1 308 ? 34.156 -4.852 -7.801 1 78.44 308 LEU B O 1
ATOM 9920 N N . GLU B 1 309 ? 35.719 -6.383 -7.52 1 77.56 309 GLU B N 1
ATOM 9921 C CA . GLU B 1 309 ? 35.156 -6.762 -6.227 1 77.56 309 GLU B CA 1
ATOM 9922 C C . GLU B 1 309 ? 35.344 -5.641 -5.203 1 77.56 309 GLU B C 1
ATOM 9924 O O . GLU B 1 309 ? 34.438 -5.402 -4.383 1 77.56 309 GLU B O 1
ATOM 9929 N N . ALA B 1 310 ? 36.438 -5.012 -5.348 1 86 310 ALA B N 1
ATOM 9930 C CA . ALA B 1 310 ? 36.719 -3.908 -4.43 1 86 310 ALA B CA 1
ATOM 9931 C C . ALA B 1 310 ? 35.75 -2.756 -4.645 1 86 310 ALA B C 1
ATOM 9933 O O . ALA B 1 310 ? 35.312 -2.111 -3.686 1 86 310 ALA B O 1
ATOM 9934 N N . VAL B 1 311 ? 35.406 -2.543 -5.812 1 82.81 311 VAL B N 1
ATOM 9935 C CA . VAL B 1 311 ? 34.469 -1.476 -6.137 1 82.81 311 VAL B CA 1
ATOM 9936 C C . VAL B 1 311 ? 33.062 -1.831 -5.602 1 82.81 311 VAL B C 1
ATOM 9938 O O . VAL B 1 311 ? 32.375 -0.968 -5.086 1 82.81 311 VAL B O 1
ATOM 9941 N N . ILE B 1 312 ? 32.656 -2.98 -5.785 1 77.12 312 ILE B N 1
ATOM 9942 C CA . ILE B 1 312 ? 31.359 -3.42 -5.309 1 77.12 312 ILE B CA 1
ATOM 9943 C C . ILE B 1 312 ? 31.297 -3.291 -3.787 1 77.12 312 ILE B C 1
ATOM 9945 O O . ILE B 1 312 ? 30.266 -2.904 -3.232 1 77.12 312 ILE B O 1
ATOM 9949 N N . PHE B 1 313 ? 32.438 -3.533 -3.279 1 82.69 313 PHE B N 1
ATOM 9950 C CA . PHE B 1 313 ? 32.5 -3.395 -1.83 1 82.69 313 PHE B CA 1
ATOM 9951 C C . PHE B 1 313 ? 32.406 -1.93 -1.42 1 82.69 313 PHE B C 1
ATOM 9953 O O . PHE B 1 313 ? 31.781 -1.598 -0.414 1 82.69 313 PHE B O 1
ATOM 9960 N N . LEU B 1 314 ? 33.062 -1.215 -2.133 1 87.81 314 LEU B N 1
ATOM 9961 C CA . LEU B 1 314 ? 33.031 0.223 -1.892 1 87.81 314 LEU B CA 1
ATOM 9962 C C . LEU B 1 314 ? 31.578 0.735 -1.946 1 87.81 314 LEU B C 1
ATOM 9964 O O . LEU B 1 314 ? 31.141 1.469 -1.057 1 87.81 314 LEU B O 1
ATOM 9968 N N . ILE B 1 315 ? 30.875 0.312 -2.836 1 84.19 315 ILE B N 1
ATOM 9969 C CA . ILE B 1 315 ? 29.484 0.739 -3.014 1 84.19 315 ILE B CA 1
ATOM 9970 C C . ILE B 1 315 ? 28.641 0.219 -1.859 1 84.19 315 ILE B C 1
ATOM 9972 O O . ILE B 1 315 ? 27.797 0.944 -1.326 1 84.19 315 ILE B O 1
ATOM 9976 N N . GLY B 1 316 ? 28.875 -1.006 -1.495 1 86.19 316 GLY B N 1
ATOM 9977 C CA . GLY B 1 316 ? 28.109 -1.59 -0.398 1 86.19 316 GLY B CA 1
ATOM 9978 C C . GLY B 1 316 ? 28.281 -0.838 0.909 1 86.19 316 GLY B C 1
ATOM 9979 O O . GLY B 1 316 ? 27.297 -0.586 1.615 1 86.19 316 GLY B O 1
ATOM 9980 N N . ILE B 1 317 ? 29.406 -0.411 1.164 1 88.38 317 ILE B N 1
ATOM 9981 C CA . ILE B 1 317 ? 29.703 0.302 2.402 1 88.38 317 ILE B CA 1
ATOM 9982 C C . ILE B 1 317 ? 29.078 1.692 2.357 1 88.38 317 ILE B C 1
ATOM 9984 O O . ILE B 1 317 ? 28.516 2.16 3.352 1 88.38 317 ILE B O 1
ATOM 9988 N N . ILE B 1 318 ? 29.188 2.258 1.285 1 87.25 318 ILE B N 1
ATOM 9989 C CA . ILE B 1 318 ? 28.609 3.594 1.14 1 87.25 318 ILE B CA 1
ATOM 9990 C C . ILE B 1 318 ? 27.094 3.529 1.317 1 87.25 318 ILE B C 1
ATOM 9992 O O . ILE B 1 318 ? 26.516 4.32 2.068 1 87.25 318 ILE B O 1
ATOM 9996 N N . VAL B 1 319 ? 26.516 2.637 0.682 1 85.06 319 VAL B N 1
ATOM 9997 C CA . VAL B 1 319 ? 25.062 2.498 0.735 1 85.06 319 VAL B CA 1
ATOM 9998 C C . VAL B 1 319 ? 24.625 2.113 2.148 1 85.06 319 VAL B C 1
ATOM 10000 O O . VAL B 1 319 ? 23.594 2.574 2.637 1 85.06 319 VAL B O 1
ATOM 10003 N N . ALA B 1 320 ? 25.391 1.371 2.811 1 88.69 320 ALA B N 1
ATOM 10004 C CA . ALA B 1 320 ? 25.078 0.925 4.164 1 88.69 320 ALA B CA 1
ATOM 10005 C C . ALA B 1 320 ? 25.172 2.076 5.16 1 88.69 320 ALA B C 1
ATOM 10007 O O . ALA B 1 320 ? 24.5 2.07 6.195 1 88.69 320 ALA B O 1
ATOM 10008 N N . ASN B 1 321 ? 25.938 3.066 4.859 1 88.06 321 ASN B N 1
ATOM 10009 C CA . ASN B 1 321 ? 26.156 4.188 5.766 1 88.06 321 ASN B CA 1
ATOM 10010 C C . ASN B 1 321 ? 25.141 5.309 5.535 1 88.06 321 ASN B C 1
ATOM 10012 O O . ASN B 1 321 ? 24.875 6.098 6.441 1 88.06 321 ASN B O 1
ATOM 10016 N N . VAL B 1 322 ? 24.703 5.336 4.383 1 84.88 322 VAL B N 1
ATOM 10017 C CA . VAL B 1 322 ? 23.812 6.43 4.008 1 84.88 322 VAL B CA 1
ATOM 10018 C C . VAL B 1 322 ? 22.375 6.039 4.289 1 84.88 322 VAL B C 1
ATOM 10020 O O . VAL B 1 322 ? 21.859 5.066 3.725 1 84.88 322 VAL B O 1
ATOM 10023 N N . PRO B 1 323 ? 21.75 6.805 5.191 1 85.44 323 PRO B N 1
ATOM 10024 C CA . PRO B 1 323 ? 20.328 6.555 5.391 1 85.44 323 PRO B CA 1
ATOM 10025 C C . PRO B 1 323 ? 19.453 7.156 4.285 1 85.44 323 PRO B C 1
ATOM 10027 O O . PRO B 1 323 ? 18.984 8.289 4.418 1 85.44 323 PRO B O 1
ATOM 10030 N N . GLU B 1 324 ? 19.109 6.523 3.363 1 77.75 324 GLU B N 1
ATOM 10031 C CA . GLU B 1 324 ? 18.484 7.008 2.143 1 77.75 324 GLU B CA 1
ATOM 10032 C C . GLU B 1 324 ? 17.078 7.551 2.424 1 77.75 324 GLU B C 1
ATOM 10034 O O . GLU B 1 324 ? 16.641 8.516 1.792 1 77.75 324 GLU B O 1
ATOM 10039 N N . GLY B 1 325 ? 16.422 6.945 3.348 1 78.19 325 GLY B N 1
ATOM 10040 C CA . GLY B 1 325 ? 15.039 7.348 3.6 1 78.19 325 GLY B CA 1
ATOM 10041 C C . GLY B 1 325 ? 14.93 8.484 4.598 1 78.19 325 GLY B C 1
ATOM 10042 O O . GLY B 1 325 ? 13.836 8.992 4.844 1 78.19 325 GLY B O 1
ATOM 10043 N N . LEU B 1 326 ? 15.953 9.016 5.086 1 82.94 326 LEU B N 1
ATOM 10044 C CA . LEU B 1 326 ? 15.93 9.992 6.172 1 82.94 326 LEU B CA 1
ATOM 10045 C C . LEU B 1 326 ? 15.438 11.344 5.676 1 82.94 326 LEU B C 1
ATOM 10047 O O . LEU B 1 326 ? 14.602 11.984 6.324 1 82.94 326 LEU B O 1
ATOM 10051 N N . LEU B 1 327 ? 15.953 11.797 4.555 1 78 327 LEU B N 1
ATOM 10052 C CA . LEU B 1 327 ? 15.578 13.109 4.047 1 78 327 LEU B CA 1
ATOM 10053 C C . LEU B 1 327 ? 14.094 13.133 3.67 1 78 327 LEU B C 1
ATOM 10055 O O . LEU B 1 327 ? 13.414 14.141 3.889 1 78 327 LEU B O 1
ATOM 10059 N N . ALA B 1 328 ? 13.68 12.031 3.117 1 77.31 328 ALA B N 1
ATOM 10060 C CA . ALA B 1 328 ? 12.258 11.938 2.793 1 77.31 328 ALA B CA 1
ATOM 10061 C C . ALA B 1 328 ? 11.406 11.961 4.059 1 77.31 328 ALA B C 1
ATOM 10063 O O . ALA B 1 328 ? 10.328 12.555 4.078 1 77.31 328 ALA B O 1
ATOM 10064 N N . THR B 1 329 ? 11.898 11.32 5.07 1 84.31 329 THR B N 1
ATOM 10065 C CA . THR B 1 329 ? 11.195 11.281 6.348 1 84.31 329 THR B CA 1
ATOM 10066 C C . THR B 1 329 ? 11.102 12.672 6.957 1 84.31 329 THR B C 1
ATOM 10068 O O . THR B 1 329 ? 10.047 13.062 7.469 1 84.31 329 THR B O 1
ATOM 10071 N N . VAL B 1 330 ? 12.141 13.398 6.895 1 84.75 330 VAL B N 1
ATOM 10072 C CA . VAL B 1 330 ? 12.164 14.75 7.449 1 84.75 330 VAL B CA 1
ATOM 10073 C C . VAL B 1 330 ? 11.164 15.633 6.703 1 84.75 330 VAL B C 1
ATOM 10075 O O . VAL B 1 330 ? 10.383 16.359 7.324 1 84.75 330 VAL B O 1
ATOM 10078 N N . THR B 1 331 ? 11.172 15.5 5.504 1 80.19 331 THR B N 1
ATOM 10079 C CA . THR B 1 331 ? 10.281 16.312 4.68 1 80.19 331 THR B CA 1
ATOM 10080 C C . THR B 1 331 ? 8.82 15.969 4.969 1 80.19 331 THR B C 1
ATOM 10082 O O . THR B 1 331 ? 7.984 16.875 5.078 1 80.19 331 THR B O 1
ATOM 10085 N N . VAL B 1 332 ? 8.602 14.734 5.094 1 83.12 332 VAL B N 1
ATOM 10086 C CA . VAL B 1 332 ? 7.227 14.305 5.363 1 83.12 332 VAL B CA 1
ATOM 10087 C C . VAL B 1 332 ? 6.812 14.766 6.762 1 83.12 332 VAL B C 1
ATOM 10089 O O . VAL B 1 332 ? 5.68 15.203 6.965 1 83.12 332 VAL B O 1
ATOM 10092 N N . CYS B 1 333 ? 7.68 14.656 7.668 1 86.69 333 CYS B N 1
ATOM 10093 C CA . CYS B 1 333 ? 7.375 15.078 9.031 1 86.69 333 CYS B CA 1
ATOM 10094 C C . CYS B 1 333 ? 7.086 16.578 9.086 1 86.69 333 CYS B C 1
ATOM 10096 O O . CYS B 1 333 ? 6.148 17 9.758 1 86.69 333 CYS B O 1
ATOM 10098 N N . LEU B 1 334 ? 7.867 17.328 8.391 1 85.69 334 LEU B N 1
ATOM 10099 C CA . LEU B 1 334 ? 7.668 18.766 8.352 1 85.69 334 LEU B CA 1
ATOM 10100 C C . LEU B 1 334 ? 6.352 19.125 7.664 1 85.69 334 LEU B C 1
ATOM 10102 O O . LEU B 1 334 ? 5.629 20.016 8.117 1 85.69 334 LEU B O 1
ATOM 10106 N N . THR B 1 335 ? 6.055 18.406 6.672 1 83.25 335 THR B N 1
ATOM 10107 C CA . THR B 1 335 ? 4.812 18.641 5.945 1 83.25 335 THR B CA 1
ATOM 10108 C C . THR B 1 335 ? 3.604 18.312 6.816 1 83.25 335 THR B C 1
ATOM 10110 O O . THR B 1 335 ? 2.611 19.047 6.809 1 83.25 335 THR B O 1
ATOM 10113 N N . LEU B 1 336 ? 3.729 17.266 7.496 1 84.19 336 LEU B N 1
ATOM 10114 C CA . LEU B 1 336 ? 2.641 16.859 8.383 1 84.19 336 LEU B CA 1
ATOM 10115 C C . LEU B 1 336 ? 2.436 17.891 9.492 1 84.19 336 LEU B C 1
ATOM 10117 O O . LEU B 1 336 ? 1.299 18.203 9.852 1 84.19 336 LEU B O 1
ATOM 10121 N N . THR B 1 337 ? 3.396 18.422 9.969 1 86.5 337 THR B N 1
ATOM 10122 C CA . THR B 1 337 ? 3.307 19.438 11.016 1 86.5 337 THR B CA 1
ATOM 10123 C C . THR B 1 337 ? 2.756 20.734 10.461 1 86.5 337 THR B C 1
ATOM 10125 O O . THR B 1 337 ? 1.978 21.422 11.133 1 86.5 337 THR B O 1
ATOM 10128 N N . ALA B 1 338 ? 3.238 21.047 9.289 1 85.88 338 ALA B N 1
ATOM 10129 C CA . ALA B 1 338 ? 2.711 22.234 8.641 1 85.88 338 ALA B CA 1
ATOM 10130 C C . ALA B 1 338 ? 1.199 22.141 8.453 1 85.88 338 ALA B C 1
ATOM 10132 O O . ALA B 1 338 ? 0.479 23.125 8.633 1 85.88 338 ALA B O 1
ATOM 10133 N N . LYS B 1 339 ? 0.772 20.984 8.117 1 84.12 339 LYS B N 1
ATOM 10134 C CA . LYS B 1 339 ? -0.662 20.766 7.949 1 84.12 339 LYS B CA 1
ATOM 10135 C C . LYS B 1 339 ? -1.395 20.891 9.281 1 84.12 339 LYS B C 1
ATOM 10137 O O . LYS B 1 339 ? -2.488 21.453 9.344 1 84.12 339 LYS B O 1
ATOM 10142 N N . ARG B 1 340 ? -0.835 20.391 10.305 1 87.56 340 ARG B N 1
ATOM 10143 C CA . ARG B 1 340 ? -1.417 20.531 11.633 1 87.56 340 ARG B CA 1
ATOM 10144 C C . ARG B 1 340 ? -1.449 21.984 12.078 1 87.56 340 ARG B C 1
ATOM 10146 O O . ARG B 1 340 ? -2.414 22.438 12.703 1 87.56 340 ARG B O 1
ATOM 10153 N N . MET B 1 341 ? -0.451 22.703 11.781 1 89.25 341 MET B N 1
ATOM 10154 C CA . MET B 1 341 ? -0.379 24.125 12.117 1 89.25 341 MET B CA 1
ATOM 10155 C C . MET B 1 341 ? -1.425 24.922 11.352 1 89.25 341 MET B C 1
ATOM 10157 O O . MET B 1 341 ? -2.037 25.844 11.891 1 89.25 341 MET B O 1
ATOM 10161 N N . ALA B 1 342 ? -1.584 24.547 10.109 1 86.75 342 ALA B N 1
ATOM 10162 C CA . ALA B 1 342 ? -2.594 25.219 9.297 1 86.75 342 ALA B CA 1
ATOM 10163 C C . ALA B 1 342 ? -3.986 25.047 9.898 1 86.75 342 ALA B C 1
ATOM 10165 O O . ALA B 1 342 ? -4.805 25.969 9.859 1 86.75 342 ALA B O 1
ATOM 10166 N N . LYS B 1 343 ? -4.195 23.891 10.469 1 87.25 343 LYS B N 1
ATOM 10167 C CA . LYS B 1 343 ? -5.477 23.641 11.125 1 87.25 343 LYS B CA 1
ATOM 10168 C C . LYS B 1 343 ? -5.637 24.516 12.367 1 87.25 343 LYS B C 1
ATOM 10170 O O . LYS B 1 343 ? -6.758 24.812 12.781 1 87.25 343 LYS B O 1
ATOM 10175 N N . LYS B 1 344 ? -4.508 24.922 12.898 1 89 344 LYS B N 1
ATOM 10176 C CA . LYS B 1 344 ? -4.516 25.797 14.07 1 89 344 LYS B CA 1
ATOM 10177 C C . LYS B 1 344 ? -4.324 27.266 13.656 1 89 344 LYS B C 1
ATOM 10179 O O . LYS B 1 344 ? -3.756 28.047 14.414 1 89 344 LYS B O 1
ATOM 10184 N N . ASN B 1 345 ? -4.516 27.609 12.445 1 89.31 345 ASN B N 1
ATOM 10185 C CA . ASN B 1 345 ? -4.551 28.953 11.891 1 89.31 345 ASN B CA 1
ATOM 10186 C C . ASN B 1 345 ? -3.146 29.516 11.664 1 89.31 345 ASN B C 1
ATOM 10188 O O . ASN B 1 345 ? -2.941 30.719 11.672 1 89.31 345 ASN B O 1
ATOM 10192 N N . CYS B 1 346 ? -2.225 28.656 11.672 1 89.38 346 CYS B N 1
ATOM 10193 C CA . CYS B 1 346 ? -0.861 29.047 11.328 1 89.38 346 CYS B CA 1
ATOM 10194 C C . CYS B 1 346 ? -0.443 28.438 9.992 1 89.38 346 CYS B C 1
ATOM 10196 O O . CYS B 1 346 ? -0.068 27.266 9.922 1 89.38 346 CYS B O 1
ATOM 10198 N N . LEU B 1 347 ? -0.438 29.266 8.992 1 87.88 347 LEU B N 1
ATOM 10199 C CA . LEU B 1 347 ? -0.074 28.797 7.656 1 87.88 347 LEU B CA 1
ATOM 10200 C C . LEU B 1 347 ? 1.406 29.031 7.383 1 87.88 347 LEU B C 1
ATOM 10202 O O . LEU B 1 347 ? 1.865 30.172 7.375 1 87.88 347 LEU B O 1
ATOM 10206 N N . VAL B 1 348 ? 2.129 27.984 7.145 1 86.5 348 VAL B N 1
ATOM 10207 C CA . VAL B 1 348 ? 3.564 28.078 6.902 1 86.5 348 VAL B CA 1
ATOM 10208 C C . VAL B 1 348 ? 3.84 28.031 5.402 1 86.5 348 VAL B C 1
ATOM 10210 O O . VAL B 1 348 ? 3.299 27.188 4.691 1 86.5 348 VAL B O 1
ATOM 10213 N N . LYS B 1 349 ? 4.633 28.969 4.898 1 76.81 349 LYS B N 1
ATOM 10214 C CA . LYS B 1 349 ? 5.004 29.031 3.486 1 76.81 349 LYS B CA 1
ATOM 10215 C C . LYS B 1 349 ? 6.211 28.141 3.193 1 76.81 349 LYS B C 1
ATOM 10217 O O . LYS B 1 349 ? 6.25 27.453 2.172 1 76.81 349 LYS B O 1
ATOM 10222 N N . ASN B 1 350 ? 7.18 28.25 4.066 1 77.69 350 ASN B N 1
ATOM 10223 C CA . ASN B 1 350 ? 8.375 27.422 3.996 1 77.69 350 ASN B CA 1
ATOM 10224 C C . ASN B 1 350 ? 8.391 26.359 5.09 1 77.69 350 ASN B C 1
ATOM 10226 O O . ASN B 1 350 ? 8.297 26.672 6.277 1 77.69 350 ASN B O 1
ATOM 10230 N N . LEU B 1 351 ? 8.578 25.141 4.734 1 76.38 351 LEU B N 1
ATOM 10231 C CA . LEU B 1 351 ? 8.461 24.016 5.656 1 76.38 351 LEU B CA 1
ATOM 10232 C C . LEU B 1 351 ? 9.5 24.109 6.773 1 76.38 351 LEU B C 1
ATOM 10234 O O . LEU B 1 351 ? 9.227 23.734 7.914 1 76.38 351 LEU B O 1
ATOM 10238 N N . GLU B 1 352 ? 10.609 24.672 6.414 1 81.19 352 GLU B N 1
ATOM 10239 C CA . GLU B 1 352 ? 11.672 24.766 7.41 1 81.19 352 GLU B CA 1
ATOM 10240 C C . GLU B 1 352 ? 11.336 25.797 8.484 1 81.19 352 GLU B C 1
ATOM 10242 O O . GLU B 1 352 ? 11.883 25.75 9.594 1 81.19 352 GLU B O 1
ATOM 10247 N N . ALA B 1 353 ? 10.414 26.594 8.164 1 83.69 353 ALA B N 1
ATOM 10248 C CA . ALA B 1 353 ? 10.016 27.641 9.102 1 83.69 353 ALA B CA 1
ATOM 10249 C C . ALA B 1 353 ? 9.281 27.047 10.305 1 83.69 353 ALA B C 1
ATOM 10251 O O . ALA B 1 353 ? 9.242 27.656 11.375 1 83.69 353 ALA B O 1
ATOM 10252 N N . VAL B 1 354 ? 8.805 25.844 10.164 1 83.56 354 VAL B N 1
ATOM 10253 C CA . VAL B 1 354 ? 8.055 25.188 11.234 1 83.56 354 VAL B CA 1
ATOM 10254 C C . VAL B 1 354 ? 8.977 24.938 12.43 1 83.56 354 VAL B C 1
ATOM 10256 O O . VAL B 1 354 ? 8.633 25.25 13.562 1 83.56 354 VAL B O 1
ATOM 10259 N N . GLU B 1 355 ? 10.07 24.484 12.164 1 83.31 355 GLU B N 1
ATOM 10260 C CA . GLU B 1 355 ? 11.016 24.188 13.234 1 83.31 355 GLU B CA 1
ATOM 10261 C C . GLU B 1 355 ? 11.68 25.453 13.758 1 83.31 355 GLU B C 1
ATOM 10263 O O . GLU B 1 355 ? 12 25.547 14.945 1 83.31 355 GLU B O 1
ATOM 10268 N N . THR B 1 356 ? 11.844 26.375 12.898 1 86.69 356 THR B N 1
ATOM 10269 C CA . THR B 1 356 ? 12.461 27.625 13.312 1 86.69 356 THR B CA 1
ATOM 10270 C C . THR B 1 356 ? 11.594 28.328 14.359 1 86.69 356 THR B C 1
ATOM 10272 O O . THR B 1 356 ? 12.109 28.922 15.305 1 86.69 356 THR B O 1
ATOM 10275 N N . LEU B 1 357 ? 10.352 28.188 14.133 1 88.44 357 LEU B N 1
ATOM 10276 C CA . LEU B 1 357 ? 9.43 28.797 15.094 1 88.44 357 LEU B CA 1
ATOM 10277 C C . LEU B 1 357 ? 9.578 28.141 16.469 1 88.44 357 LEU B C 1
ATOM 10279 O O . LEU B 1 357 ? 9.43 28.797 17.5 1 88.44 357 LEU B O 1
ATOM 10283 N N . GLY B 1 358 ? 9.875 26.922 16.516 1 87.88 358 GLY B N 1
ATOM 10284 C CA . GLY B 1 358 ? 10.078 26.219 17.766 1 87.88 358 GLY B CA 1
ATOM 10285 C C . GLY B 1 358 ? 11.344 26.625 18.484 1 87.88 358 GLY B C 1
ATOM 10286 O O . GLY B 1 358 ? 11.43 26.531 19.703 1 87.88 358 GLY B O 1
ATOM 10287 N N . SER B 1 359 ? 12.281 27.141 17.766 1 88.31 359 SER B N 1
ATOM 10288 C CA . SER B 1 359 ? 13.555 27.531 18.344 1 88.31 359 SER B CA 1
ATOM 10289 C C . SER B 1 359 ? 13.594 29.016 18.641 1 88.31 359 SER B C 1
ATOM 10291 O O . SER B 1 359 ? 14.625 29.547 19.062 1 88.31 359 SER B O 1
ATOM 10293 N N . THR B 1 360 ? 12.539 29.594 18.406 1 92.06 360 THR B N 1
ATOM 10294 C CA . THR B 1 360 ? 12.469 31.047 18.609 1 92.06 360 THR B CA 1
ATOM 10295 C C . THR B 1 360 ? 12.727 31.406 20.062 1 92.06 360 THR B C 1
ATOM 10297 O O . THR B 1 360 ? 12.125 30.812 20.969 1 92.06 360 THR B O 1
ATOM 10300 N N . SER B 1 361 ? 13.688 32.344 20.281 1 93.06 361 SER B N 1
ATOM 10301 C CA . SER B 1 361 ? 14.016 32.781 21.641 1 93.06 361 SER B CA 1
ATOM 10302 C C . SER B 1 361 ? 13.523 34.188 21.891 1 93.06 361 SER B C 1
ATOM 10304 O O . SER B 1 361 ? 13.391 34.625 23.031 1 93.06 361 SER B O 1
ATOM 10306 N N . THR B 1 362 ? 13.312 34.969 20.812 1 95.12 362 THR B N 1
ATOM 10307 C CA . THR B 1 362 ? 12.844 36.344 20.938 1 95.12 362 THR B CA 1
ATOM 10308 C C . THR B 1 362 ? 11.758 36.625 19.906 1 95.12 362 THR B C 1
ATOM 10310 O O . THR B 1 362 ? 11.891 36.281 18.734 1 95.12 362 THR B O 1
ATOM 10313 N N . ILE B 1 363 ? 10.703 37.219 20.359 1 95.12 363 ILE B N 1
ATOM 10314 C CA . ILE B 1 363 ? 9.625 37.625 19.469 1 95.12 363 ILE B CA 1
ATOM 10315 C C . ILE B 1 363 ? 9.5 39.156 19.469 1 95.12 363 ILE B C 1
ATOM 10317 O O . ILE B 1 363 ? 9.258 39.781 20.516 1 95.12 363 ILE B O 1
ATOM 10321 N N . CYS B 1 364 ? 9.742 39.781 18.359 1 95.44 364 CYS B N 1
ATOM 10322 C CA . CYS B 1 364 ? 9.484 41.188 18.172 1 95.44 364 CYS B CA 1
ATOM 10323 C C . CYS B 1 364 ? 8.117 41.406 17.531 1 95.44 364 CYS B C 1
ATOM 10325 O O . CYS B 1 364 ? 7.898 41.062 16.375 1 95.44 364 CYS B O 1
ATOM 10327 N N . SER B 1 365 ? 7.246 42.031 18.297 1 92.88 365 SER B N 1
ATOM 10328 C CA . SER B 1 365 ? 5.867 42.125 17.828 1 92.88 365 SER B CA 1
ATOM 10329 C C . SER B 1 365 ? 5.48 43.594 17.578 1 92.88 365 SER B C 1
ATOM 10331 O O . SER B 1 365 ? 5.812 44.469 18.391 1 92.88 365 SER B O 1
ATOM 10333 N N . ASP B 1 366 ? 4.785 43.812 16.484 1 88.12 366 ASP B N 1
ATOM 10334 C CA . ASP B 1 366 ? 4.105 45.094 16.25 1 88.12 366 ASP B CA 1
ATOM 10335 C C . ASP B 1 366 ? 2.826 45.188 17.078 1 88.12 366 ASP B C 1
ATOM 10337 O O . ASP B 1 366 ? 2.232 44.156 17.438 1 88.12 366 ASP B O 1
ATOM 10341 N N . LYS B 1 367 ? 2.523 46.281 17.5 1 83.25 367 LYS B N 1
ATOM 10342 C CA . LYS B 1 367 ? 1.366 46.531 18.359 1 83.25 367 LYS B CA 1
ATOM 10343 C C . LYS B 1 367 ? 0.066 46.469 17.562 1 83.25 367 LYS B C 1
ATOM 10345 O O . LYS B 1 367 ? -0.848 45.719 17.922 1 83.25 367 LYS B O 1
ATOM 10350 N N . THR B 1 368 ? 0.008 47.219 16.469 1 78.75 368 THR B N 1
ATOM 10351 C CA . THR B 1 368 ? -1.247 47.438 15.758 1 78.75 368 THR B CA 1
ATOM 10352 C C . THR B 1 368 ? -1.648 46.188 14.992 1 78.75 368 THR B C 1
ATOM 10354 O O . THR B 1 368 ? -0.848 45.625 14.242 1 78.75 368 THR B O 1
ATOM 10357 N N . GLY B 1 369 ? -2.77 45.625 15.297 1 76.12 369 GLY B N 1
ATOM 10358 C CA . GLY B 1 369 ? -3.332 44.531 14.539 1 76.12 369 GLY B CA 1
ATOM 10359 C C . GLY B 1 369 ? -2.859 43.156 15.031 1 76.12 369 GLY B C 1
ATOM 10360 O O . GLY B 1 369 ? -3.438 42.156 14.68 1 76.12 369 GLY B O 1
ATOM 10361 N N . THR B 1 370 ? -1.782 43.219 15.797 1 81.38 370 THR B N 1
ATOM 10362 C CA . THR B 1 370 ? -1.245 41.969 16.312 1 81.38 370 THR B CA 1
ATOM 10363 C C . THR B 1 370 ? -1.566 41.781 17.781 1 81.38 370 THR B C 1
ATOM 10365 O O . THR B 1 370 ? -2.283 40.875 18.172 1 81.38 370 THR B O 1
ATOM 10368 N N . LEU B 1 371 ? -1.096 42.75 18.516 1 87.88 371 LEU B N 1
ATOM 10369 C CA . LEU B 1 371 ? -1.363 42.719 19.953 1 87.88 371 LEU B CA 1
ATOM 10370 C C . LEU B 1 371 ? -2.721 43.312 20.281 1 87.88 371 LEU B C 1
ATOM 10372 O O . LEU B 1 371 ? -3.328 43 21.297 1 87.88 371 LEU B O 1
ATOM 10376 N N . THR B 1 372 ? -3.08 44.25 19.391 1 86.5 372 THR B N 1
ATOM 10377 C CA . THR B 1 372 ? -4.352 44.938 19.578 1 86.5 372 THR B CA 1
ATOM 10378 C C . THR B 1 372 ? -5.348 44.562 18.5 1 86.5 372 THR B C 1
ATOM 10380 O O . THR B 1 372 ? -4.992 43.875 17.531 1 86.5 372 THR B O 1
ATOM 10383 N N . GLN B 1 373 ? -6.57 44.906 18.578 1 78 373 GLN B N 1
ATOM 10384 C CA . GLN B 1 373 ? -7.641 44.531 17.656 1 78 373 GLN B CA 1
ATOM 10385 C C . GLN B 1 373 ? -7.66 45.406 16.422 1 78 373 GLN B C 1
ATOM 10387 O O . GLN B 1 373 ? -8.281 45.094 15.414 1 78 373 GLN B O 1
ATOM 10392 N N . ASN B 1 374 ? -6.898 46.375 16.375 1 75.06 374 ASN B N 1
ATOM 10393 C CA . ASN B 1 374 ? -6.898 47.344 15.297 1 75.06 374 ASN B CA 1
ATOM 10394 C C . ASN B 1 374 ? -8.289 47.938 15.086 1 75.06 374 ASN B C 1
ATOM 10396 O O . ASN B 1 374 ? -8.75 48.062 13.945 1 75.06 374 ASN B O 1
ATOM 10400 N N . ARG B 1 375 ? -9.008 48.125 16.188 1 74.25 375 ARG B N 1
ATOM 10401 C CA . ARG B 1 375 ? -10.32 48.75 16.203 1 74.25 375 ARG B CA 1
ATOM 10402 C C . ARG B 1 375 ? -10.43 49.75 17.359 1 74.25 375 ARG B C 1
ATOM 10404 O O . ARG B 1 375 ? -10.523 49.344 18.531 1 74.25 375 ARG B O 1
ATOM 10411 N N . MET B 1 376 ? -10.469 50.969 16.906 1 78.5 376 MET B N 1
ATOM 10412 C CA . MET B 1 376 ? -10.633 51.969 17.922 1 78.5 376 MET B CA 1
ATOM 10413 C C . MET B 1 376 ? -11.953 51.781 18.672 1 78.5 376 MET B C 1
ATOM 10415 O O . MET B 1 376 ? -12.984 51.531 18.047 1 78.5 376 MET B O 1
ATOM 10419 N N . THR B 1 377 ? -11.859 51.844 19.969 1 85.81 377 THR B N 1
ATOM 10420 C CA . THR B 1 377 ? -13.031 51.594 20.812 1 85.81 377 THR B CA 1
ATOM 10421 C C . THR B 1 377 ? -13.07 52.562 21.984 1 85.81 377 THR B C 1
ATOM 10423 O O . THR B 1 377 ? -12.023 52.906 22.547 1 85.81 377 THR B O 1
ATOM 10426 N N . VAL B 1 378 ? -14.32 53 22.281 1 89.94 378 VAL B N 1
ATOM 10427 C CA . VAL B 1 378 ? -14.492 53.875 23.438 1 89.94 378 VAL B CA 1
ATOM 10428 C C . VAL B 1 378 ? -14.234 53.125 24.719 1 89.94 378 VAL B C 1
ATOM 10430 O O . VAL B 1 378 ? -14.82 52.062 24.938 1 89.94 378 VAL B O 1
ATOM 10433 N N . ALA B 1 379 ? -13.32 53.625 25.516 1 87.94 379 ALA B N 1
ATOM 10434 C CA . ALA B 1 379 ? -12.922 52.906 26.734 1 87.94 379 ALA B CA 1
ATOM 10435 C C . ALA B 1 379 ? -13.484 53.562 27.969 1 87.94 379 ALA B C 1
ATOM 10437 O O . ALA B 1 379 ? -13.914 52.906 28.922 1 87.94 379 ALA B O 1
ATOM 10438 N N . HIS B 1 380 ? -13.383 54.969 27.984 1 90.38 380 HIS B N 1
ATOM 10439 C CA . HIS B 1 380 ? -13.844 55.719 29.156 1 90.38 380 HIS B CA 1
ATOM 10440 C C . HIS B 1 380 ? -14.617 56.969 28.75 1 90.38 380 HIS B C 1
ATOM 10442 O O . HIS B 1 380 ? -14.5 57.406 27.609 1 90.38 380 HIS B O 1
ATOM 10448 N N . MET B 1 381 ? -15.461 57.469 29.688 1 92.06 381 MET B N 1
ATOM 10449 C CA . MET B 1 381 ? -16.203 58.719 29.562 1 92.06 381 MET B CA 1
ATOM 10450 C C . MET B 1 381 ? -16.188 59.5 30.875 1 92.06 381 MET B C 1
ATOM 10452 O O . MET B 1 381 ? -16.172 58.906 31.953 1 92.06 381 MET B O 1
ATOM 10456 N N . TRP B 1 382 ? -16.031 60.719 30.703 1 94.06 382 TRP B N 1
ATOM 10457 C CA . TRP B 1 382 ? -16.078 61.562 31.891 1 94.06 382 TRP B CA 1
ATOM 10458 C C . TRP B 1 382 ? -17.234 62.531 31.812 1 94.06 382 TRP B C 1
ATOM 10460 O O . TRP B 1 382 ? -17.281 63.375 30.891 1 94.06 382 TRP B O 1
ATOM 10470 N N . PHE B 1 383 ? -18.219 62.438 32.625 1 92.69 383 PHE B N 1
ATOM 10471 C CA . PHE B 1 383 ? -19.328 63.375 32.781 1 92.69 383 PHE B CA 1
ATOM 10472 C C . PHE B 1 383 ? -19.844 63.375 34.219 1 92.69 383 PHE B C 1
ATOM 10474 O O . PHE B 1 383 ? -19.609 62.406 34.969 1 92.69 383 PHE B O 1
ATOM 10481 N N . ASP B 1 384 ? -20.422 64.438 34.688 1 91 384 ASP B N 1
ATOM 10482 C CA . ASP B 1 384 ? -20.906 64.625 36.062 1 91 384 ASP B CA 1
ATOM 10483 C C . ASP B 1 384 ? -19.781 64.438 37.062 1 91 384 ASP B C 1
ATOM 10485 O O . ASP B 1 384 ? -19.984 63.844 38.125 1 91 384 ASP B O 1
ATOM 10489 N N . ASN B 1 385 ? -18.594 64.75 36.656 1 90.25 385 ASN B N 1
ATOM 10490 C CA . ASN B 1 385 ? -17.391 64.75 37.5 1 90.25 385 ASN B CA 1
ATOM 10491 C C . ASN B 1 385 ? -17.016 63.344 37.906 1 90.25 385 ASN B C 1
ATOM 10493 O O . ASN B 1 385 ? -16.484 63.156 39 1 90.25 385 ASN B O 1
ATOM 10497 N N . GLN B 1 386 ? -17.391 62.469 37 1 90.31 386 GLN B N 1
ATOM 10498 C CA . GLN B 1 386 ? -17.047 61.062 37.25 1 90.31 386 GLN B CA 1
ATOM 10499 C C . GLN B 1 386 ? -16.578 60.375 35.969 1 90.31 386 GLN B C 1
ATOM 10501 O O . GLN B 1 386 ? -17.078 60.656 34.875 1 90.31 386 GLN B O 1
ATOM 10506 N N . ILE B 1 387 ? -15.602 59.5 36.156 1 90.19 387 ILE B N 1
ATOM 10507 C CA . ILE B 1 387 ? -15.094 58.719 35.031 1 90.19 387 ILE B CA 1
ATOM 10508 C C . ILE B 1 387 ? -15.844 57.406 34.938 1 90.19 387 ILE B C 1
ATOM 10510 O O . ILE B 1 387 ? -15.938 56.656 35.938 1 90.19 387 ILE B O 1
ATOM 10514 N N . HIS B 1 388 ? -16.453 57.156 33.875 1 88.62 388 HIS B N 1
ATOM 10515 C CA . HIS B 1 388 ? -17.188 55.906 33.594 1 88.62 388 HIS B CA 1
ATOM 10516 C C . HIS B 1 388 ? -16.422 55 32.625 1 88.62 388 HIS B C 1
ATOM 10518 O O . HIS B 1 388 ? -15.82 55.5 31.672 1 88.62 388 HIS B O 1
ATOM 10524 N N . GLU B 1 389 ? -16.406 53.75 32.969 1 85.19 389 GLU B N 1
ATOM 10525 C CA . GLU B 1 389 ? -15.734 52.781 32.094 1 85.19 389 GLU B CA 1
ATOM 10526 C C . GLU B 1 389 ? -16.719 52.156 31.109 1 85.19 389 GLU B C 1
ATOM 10528 O O . GLU B 1 389 ? -17.844 51.812 31.484 1 85.19 389 GLU B O 1
ATOM 10533 N N . ALA B 1 390 ? -16.297 52.188 29.781 1 80.88 390 ALA B N 1
ATOM 10534 C CA . ALA B 1 390 ? -17.109 51.531 28.75 1 80.88 390 ALA B CA 1
ATOM 10535 C C . ALA B 1 390 ? -16.625 50.094 28.5 1 80.88 390 ALA B C 1
ATOM 10537 O O . ALA B 1 390 ? -15.453 49.781 28.75 1 80.88 390 ALA B O 1
ATOM 10538 N N . ASP B 1 391 ? -17.5 49.156 28.203 1 74.5 391 ASP B N 1
ATOM 10539 C CA . ASP B 1 391 ? -17.156 47.781 27.906 1 74.5 391 ASP B CA 1
ATOM 10540 C C . ASP B 1 391 ? -16.375 47.656 26.594 1 74.5 391 ASP B C 1
ATOM 10542 O O . ASP B 1 391 ? -16.906 47.969 25.531 1 74.5 391 ASP B O 1
ATOM 10546 N N . THR B 1 392 ? -15.164 47.344 26.688 1 66.25 392 THR B N 1
ATOM 10547 C CA . THR B 1 392 ? -14.297 47.25 25.516 1 66.25 392 THR B CA 1
ATOM 10548 C C . THR B 1 392 ? -14.109 45.812 25.062 1 66.25 392 THR B C 1
ATOM 10550 O O . THR B 1 392 ? -13.328 45.531 24.156 1 66.25 392 THR B O 1
ATOM 10553 N N . THR B 1 393 ? -14.844 44.875 25.75 1 64.25 393 THR B N 1
ATOM 10554 C CA . THR B 1 393 ? -14.656 43.469 25.406 1 64.25 393 THR B CA 1
ATOM 10555 C C . THR B 1 393 ? -15.211 43.188 24 1 64.25 393 THR B C 1
ATOM 10557 O O . THR B 1 393 ? -16.094 43.875 23.531 1 64.25 393 THR B O 1
ATOM 10560 N N . GLU B 1 394 ? -14.617 42.281 23.219 1 60.34 394 GLU B N 1
ATOM 10561 C CA . GLU B 1 394 ? -15.023 41.938 21.859 1 60.34 394 GLU B CA 1
ATOM 10562 C C . GLU B 1 394 ? -16.5 41.562 21.812 1 60.34 394 GLU B C 1
ATOM 10564 O O . GLU B 1 394 ? -17.188 41.875 20.828 1 60.34 394 GLU B O 1
ATOM 10569 N N . ASP B 1 395 ? -17 40.844 22.891 1 55.78 395 ASP B N 1
ATOM 10570 C CA . ASP B 1 395 ? -18.406 40.406 22.891 1 55.78 395 ASP B CA 1
ATOM 10571 C C . ASP B 1 395 ? -19.281 41.375 23.688 1 55.78 395 ASP B C 1
ATOM 10573 O O . ASP B 1 395 ? -20.5 41.219 23.75 1 55.78 395 ASP B O 1
ATOM 10577 N N . GLN B 1 396 ? -18.844 42.656 24.109 1 54.78 396 GLN B N 1
ATOM 10578 C CA . GLN B 1 396 ? -19.516 43.75 24.781 1 54.78 396 GLN B CA 1
ATOM 10579 C C . GLN B 1 396 ? -20.516 43.25 25.812 1 54.78 396 GLN B C 1
ATOM 10581 O O . GLN B 1 396 ? -21.641 43.781 25.891 1 54.78 396 GLN B O 1
ATOM 10586 N N . SER B 1 397 ? -20.328 42.062 26.422 1 51.22 397 SER B N 1
ATOM 10587 C CA . SER B 1 397 ? -21.25 41.531 27.406 1 51.22 397 SER B CA 1
ATOM 10588 C C . SER B 1 397 ? -21.172 42.281 28.734 1 51.22 397 SER B C 1
ATOM 10590 O O . SER B 1 397 ? -21.984 42.062 29.625 1 51.22 397 SER B O 1
ATOM 10592 N N . GLY B 1 398 ? -20.156 43.188 28.906 1 49.31 398 GLY B N 1
ATOM 10593 C CA . GLY B 1 398 ? -19.938 43.688 30.266 1 49.31 398 GLY B CA 1
ATOM 10594 C C . GLY B 1 398 ? -20.891 44.781 30.656 1 49.31 398 GLY B C 1
ATOM 10595 O O . GLY B 1 398 ? -21.781 45.156 29.891 1 49.31 398 GLY B O 1
ATOM 10596 N N . ALA B 1 399 ? -20.484 45.719 31.891 1 53.44 399 ALA B N 1
ATOM 10597 C CA . ALA B 1 399 ? -21.188 46.562 32.844 1 53.44 399 ALA B CA 1
ATOM 10598 C C . ALA B 1 399 ? -21.656 47.844 32.188 1 53.44 399 ALA B C 1
ATOM 10600 O O . ALA B 1 399 ? -20.859 48.531 31.516 1 53.44 399 ALA B O 1
ATOM 10601 N N . ALA B 1 400 ? -22.984 48.031 32.031 1 56.03 400 ALA B N 1
ATOM 10602 C CA . ALA B 1 400 ? -23.766 49.125 31.469 1 56.03 400 ALA B CA 1
ATOM 10603 C C . ALA B 1 400 ? -23.797 50.312 32.438 1 56.03 400 ALA B C 1
ATOM 10605 O O . ALA B 1 400 ? -23.984 50.156 33.625 1 56.03 400 ALA B O 1
ATOM 10606 N N . PHE B 1 401 ? -22.891 51.438 32.25 1 60.88 401 PHE B N 1
ATOM 10607 C CA . PHE B 1 401 ? -23.109 52.656 33 1 60.88 401 PHE B CA 1
ATOM 10608 C C . PHE B 1 401 ? -24.578 53.094 32.906 1 60.88 401 PHE B C 1
ATOM 10610 O O . PHE B 1 401 ? -25.328 52.562 32.094 1 60.88 401 PHE B O 1
ATOM 10617 N N . ASP B 1 402 ? -24.953 53.938 33.938 1 61.91 402 ASP B N 1
ATOM 10618 C CA . ASP B 1 402 ? -26.312 54.438 34.031 1 61.91 402 ASP B CA 1
ATOM 10619 C C . ASP B 1 402 ? -26.703 55.219 32.75 1 61.91 402 ASP B C 1
ATOM 10621 O O . ASP B 1 402 ? -26.203 56.312 32.531 1 61.91 402 ASP B O 1
ATOM 10625 N N . LYS B 1 403 ? -27.453 54.656 31.922 1 72.06 403 LYS B N 1
ATOM 10626 C CA . LYS B 1 403 ? -27.891 55.188 30.641 1 72.06 403 LYS B CA 1
ATOM 10627 C C . LYS B 1 403 ? -29.047 56.156 30.797 1 72.06 403 LYS B C 1
ATOM 10629 O O . LYS B 1 403 ? -29.547 56.719 29.828 1 72.06 403 LYS B O 1
ATOM 10634 N N . SER B 1 404 ? -29.312 56.5 32.156 1 78.19 404 SER B N 1
ATOM 10635 C CA . SER B 1 404 ? -30.5 57.312 32.344 1 78.19 404 SER B CA 1
ATOM 10636 C C . SER B 1 404 ? -30.125 58.75 32.688 1 78.19 404 SER B C 1
ATOM 10638 O O . SER B 1 404 ? -30.984 59.625 32.75 1 78.19 404 SER B O 1
ATOM 10640 N N . SER B 1 405 ? -28.875 59.062 32.875 1 85.38 405 SER B N 1
ATOM 10641 C CA . SER B 1 405 ? -28.438 60.406 33.219 1 85.38 405 SER B CA 1
ATOM 10642 C C . SER B 1 405 ? -28.672 61.375 32.062 1 85.38 405 SER B C 1
ATOM 10644 O O . SER B 1 405 ? -28.391 61.062 30.906 1 85.38 405 SER B O 1
ATOM 10646 N N . VAL B 1 406 ? -29.281 62.562 32.469 1 88.19 406 VAL B N 1
ATOM 10647 C CA . VAL B 1 406 ? -29.562 63.562 31.484 1 88.19 406 VAL B CA 1
ATOM 10648 C C . VAL B 1 406 ? -28.266 64.062 30.859 1 88.19 406 VAL B C 1
ATOM 10650 O O . VAL B 1 406 ? -28.203 64.375 29.672 1 88.19 406 VAL B O 1
ATOM 10653 N N . THR B 1 407 ? -27.266 64.125 31.688 1 92.75 407 THR B N 1
ATOM 10654 C CA . THR B 1 407 ? -25.969 64.562 31.172 1 92.75 407 THR B CA 1
ATOM 10655 C C . THR B 1 407 ? -25.438 63.562 30.141 1 92.75 407 THR B C 1
ATOM 10657 O O . THR B 1 407 ? -24.875 63.969 29.109 1 92.75 407 THR B O 1
ATOM 10660 N N . TRP B 1 408 ? -25.656 62.344 30.406 1 92.06 408 TRP B N 1
ATOM 10661 C CA . TRP B 1 408 ? -25.219 61.312 29.469 1 92.06 408 TRP B CA 1
ATOM 10662 C C . TRP B 1 408 ? -25.984 61.438 28.156 1 92.06 408 TRP B C 1
ATOM 10664 O O . TRP B 1 408 ? -25.406 61.312 27.062 1 92.06 408 TRP B O 1
ATOM 10674 N N . LEU B 1 409 ? -27.203 61.688 28.266 1 90.5 409 LEU B N 1
ATOM 10675 C CA . LEU B 1 409 ? -28.031 61.781 27.062 1 90.5 409 LEU B CA 1
ATOM 10676 C C . LEU B 1 409 ? -27.578 62.969 26.203 1 90.5 409 LEU B C 1
ATOM 10678 O O . LEU B 1 409 ? -27.594 62.875 24.969 1 90.5 409 LEU B O 1
ATOM 10682 N N . SER B 1 410 ? -27.234 64.062 26.906 1 92.81 410 SER B N 1
ATOM 10683 C CA . SER B 1 410 ? -26.719 65.188 26.188 1 92.81 410 SER B CA 1
ATOM 10684 C C . SER B 1 410 ? -25.391 64.875 25.516 1 92.81 410 SER B C 1
ATOM 10686 O O . SER B 1 410 ? -25.172 65.25 24.359 1 92.81 410 SER B O 1
ATOM 10688 N N . LEU B 1 411 ? -24.547 64.188 26.234 1 94.81 411 LEU B N 1
ATOM 10689 C CA . LEU B 1 411 ? -23.25 63.781 25.688 1 94.81 411 LEU B CA 1
ATOM 10690 C C . LEU B 1 411 ? -23.422 62.844 24.484 1 94.81 411 LEU B C 1
ATOM 10692 O O . LEU B 1 411 ? -22.734 63.031 23.469 1 94.81 411 LEU B O 1
ATOM 10696 N N . ALA B 1 412 ? -24.281 61.906 24.562 1 92.81 412 ALA B N 1
ATOM 10697 C CA . ALA B 1 412 ? -24.547 60.969 23.484 1 92.81 412 ALA B CA 1
ATOM 10698 C C . ALA B 1 412 ? -25.109 61.688 22.266 1 92.81 412 ALA B C 1
ATOM 10700 O O . ALA B 1 412 ? -24.781 61.312 21.125 1 92.81 412 ALA B O 1
ATOM 10701 N N . ARG B 1 413 ? -25.938 62.625 22.562 1 92.5 413 ARG B N 1
ATOM 10702 C CA . ARG B 1 413 ? -26.516 63.375 21.469 1 92.5 413 ARG B CA 1
ATOM 10703 C C . ARG B 1 413 ? -25.453 64.188 20.703 1 92.5 413 ARG B C 1
ATOM 10705 O O . ARG B 1 413 ? -25.469 64.188 19.469 1 92.5 413 ARG B O 1
ATOM 10712 N N . ILE B 1 414 ? -24.562 64.75 21.438 1 95.31 414 ILE B N 1
ATOM 10713 C CA . ILE B 1 414 ? -23.5 65.5 20.781 1 95.31 414 ILE B CA 1
ATOM 10714 C C . ILE B 1 414 ? -22.625 64.562 19.969 1 95.31 414 ILE B C 1
ATOM 10716 O O . ILE B 1 414 ? -22.297 64.812 18.812 1 95.31 414 ILE B O 1
ATOM 10720 N N . ALA B 1 415 ? -22.266 63.406 20.609 1 94.81 415 ALA B N 1
ATOM 10721 C CA . ALA B 1 415 ? -21.391 62.438 19.953 1 94.81 415 ALA B CA 1
ATOM 10722 C C . ALA B 1 415 ? -22.047 61.844 18.703 1 94.81 415 ALA B C 1
ATOM 10724 O O . ALA B 1 415 ? -21.375 61.5 17.734 1 94.81 415 ALA B O 1
ATOM 10725 N N . GLY B 1 416 ? -23.297 61.75 18.656 1 92.69 416 GLY B N 1
ATOM 10726 C CA . GLY B 1 416 ? -24.047 61.188 17.516 1 92.69 416 GLY B CA 1
ATOM 10727 C C . GLY B 1 416 ? -24.266 62.219 16.406 1 92.69 416 GLY B C 1
ATOM 10728 O O . GLY B 1 416 ? -24.172 61.875 15.227 1 92.69 416 GLY B O 1
ATOM 10729 N N . LEU B 1 417 ? -24.516 63.406 16.828 1 93.88 417 LEU B N 1
ATOM 10730 C CA . LEU B 1 417 ? -24.859 64.438 15.844 1 93.88 417 LEU B CA 1
ATOM 10731 C C . LEU B 1 417 ? -23.609 65.062 15.227 1 93.88 417 LEU B C 1
ATOM 10733 O O . LEU B 1 417 ? -23.547 65.25 14.008 1 93.88 417 LEU B O 1
ATOM 10737 N N . CYS B 1 418 ? -22.641 65.312 16.109 1 93.88 418 CYS B N 1
ATOM 10738 C CA . CYS B 1 418 ? -21.391 65.938 15.609 1 93.88 418 CYS B CA 1
ATOM 10739 C C . CYS B 1 418 ? -20.469 64.812 15.094 1 93.88 418 CYS B C 1
ATOM 10741 O O . CYS B 1 418 ? -19.344 64.688 15.578 1 93.88 418 CYS B O 1
ATOM 10743 N N . ASN B 1 419 ? -20.938 64 14.211 1 91.56 419 ASN B N 1
ATOM 10744 C CA . ASN B 1 419 ? -20.266 62.844 13.664 1 91.56 419 ASN B CA 1
ATOM 10745 C C . ASN B 1 419 ? -20.641 62.594 12.203 1 91.56 419 ASN B C 1
ATOM 10747 O O . ASN B 1 419 ? -21.812 62.625 11.852 1 91.56 419 ASN B O 1
ATOM 10751 N N . ARG B 1 420 ? -19.641 62.344 11.375 1 82.12 420 ARG B N 1
ATOM 10752 C CA . ARG B 1 420 ? -19.891 62.156 9.945 1 82.12 420 ARG B CA 1
ATOM 10753 C C . ARG B 1 420 ? -19.859 60.688 9.562 1 82.12 420 ARG B C 1
ATOM 10755 O O . ARG B 1 420 ? -20.219 60.344 8.445 1 82.12 420 ARG B O 1
ATOM 10762 N N . ALA B 1 421 ? -19.438 59.875 10.461 1 86.56 421 ALA B N 1
ATOM 10763 C CA . ALA B 1 421 ? -19.312 58.438 10.164 1 86.56 421 ALA B CA 1
ATOM 10764 C C . ALA B 1 421 ? -20.672 57.812 9.953 1 86.56 421 ALA B C 1
ATOM 10766 O O . ALA B 1 421 ? -21.656 58.188 10.586 1 86.56 421 ALA B O 1
ATOM 10767 N N . GLN B 1 422 ? -20.766 56.844 8.945 1 85.44 422 GLN B N 1
ATOM 10768 C CA . GLN B 1 422 ? -22 56.156 8.656 1 85.44 422 GLN B CA 1
ATOM 10769 C C . GLN B 1 422 ? -21.734 54.656 8.398 1 85.44 422 GLN B C 1
ATOM 10771 O O . GLN B 1 422 ? -20.688 54.281 7.863 1 85.44 422 GLN B O 1
ATOM 10776 N N . PHE B 1 423 ? -22.656 53.906 8.93 1 86.81 423 PHE B N 1
ATOM 10777 C CA . PHE B 1 423 ? -22.562 52.469 8.641 1 86.81 423 PHE B CA 1
ATOM 10778 C C . PHE B 1 423 ? -22.766 52.219 7.152 1 86.81 423 PHE B C 1
ATOM 10780 O O . PHE B 1 423 ? -23.625 52.844 6.516 1 86.81 423 PHE B O 1
ATOM 10787 N N . LYS B 1 424 ? -21.828 51.375 6.633 1 79.81 424 LYS B N 1
ATOM 10788 C CA . LYS B 1 424 ? -22 51 5.234 1 79.81 424 LYS B CA 1
ATOM 10789 C C . LYS B 1 424 ? -23.281 50.219 5.043 1 79.81 424 LYS B C 1
ATOM 10791 O O . LYS B 1 424 ? -23.75 49.531 5.965 1 79.81 424 LYS B O 1
ATOM 10796 N N . ALA B 1 425 ? -23.875 50.281 3.801 1 73.06 425 ALA B N 1
ATOM 10797 C CA . ALA B 1 425 ? -25.172 49.656 3.51 1 73.06 425 ALA B CA 1
ATOM 10798 C C . ALA B 1 425 ? -25.031 48.125 3.438 1 73.06 425 ALA B C 1
ATOM 10800 O O . ALA B 1 425 ? -23.953 47.625 3.146 1 73.06 425 ALA B O 1
ATOM 10801 N N . GLY B 1 426 ? -26 47.438 3.742 1 72.56 426 GLY B N 1
ATOM 10802 C CA . GLY B 1 426 ? -26.125 46 3.535 1 72.56 426 GLY B CA 1
ATOM 10803 C C . GLY B 1 426 ? -25.516 45.188 4.66 1 72.56 426 GLY B C 1
ATOM 10804 O O . GLY B 1 426 ? -25.141 44 4.461 1 72.56 426 GLY B O 1
ATOM 10805 N N . GLN B 1 427 ? -25.281 45.812 5.836 1 74.62 427 GLN B N 1
ATOM 10806 C CA . GLN B 1 427 ? -24.609 45.031 6.898 1 74.62 427 GLN B CA 1
ATOM 10807 C C . GLN B 1 427 ? -25.578 44.781 8.055 1 74.62 427 GLN B C 1
ATOM 10809 O O . GLN B 1 427 ? -25.141 44.562 9.188 1 74.62 427 GLN B O 1
ATOM 10814 N N . ASP B 1 428 ? -26.766 44.656 7.844 1 73.31 428 ASP B N 1
ATOM 10815 C CA . ASP B 1 428 ? -27.766 44.531 8.914 1 73.31 428 ASP B CA 1
ATOM 10816 C C . ASP B 1 428 ? -27.656 43.188 9.625 1 73.31 428 ASP B C 1
ATOM 10818 O O . ASP B 1 428 ? -28.031 43.062 10.789 1 73.31 428 ASP B O 1
ATOM 10822 N N . SER B 1 429 ? -27.062 42.281 8.945 1 76.88 429 SER B N 1
ATOM 10823 C CA . SER B 1 429 ? -27 40.969 9.547 1 76.88 429 SER B CA 1
ATOM 10824 C C . SER B 1 429 ? -25.797 40.844 10.469 1 76.88 429 SER B C 1
ATOM 10826 O O . SER B 1 429 ? -25.734 39.906 11.297 1 76.88 429 SER B O 1
ATOM 10828 N N . LEU B 1 430 ? -24.891 41.844 10.531 1 77.56 430 LEU B N 1
ATOM 10829 C CA . LEU B 1 430 ? -23.688 41.75 11.344 1 77.56 430 LEU B CA 1
ATOM 10830 C C . LEU B 1 430 ? -23.859 42.5 12.648 1 77.56 430 LEU B C 1
ATOM 10832 O O . LEU B 1 430 ? -24.578 43.5 12.703 1 77.56 430 LEU B O 1
ATOM 10836 N N . PRO B 1 431 ? -23.312 41.938 13.641 1 79.44 431 PRO B N 1
ATOM 10837 C CA . PRO B 1 431 ? -23.312 42.75 14.867 1 79.44 431 PRO B CA 1
ATOM 10838 C C . PRO B 1 431 ? -22.688 44.125 14.68 1 79.44 431 PRO B C 1
ATOM 10840 O O . PRO B 1 431 ? -21.828 44.312 13.82 1 79.44 431 PRO B O 1
ATOM 10843 N N . ILE B 1 432 ? -23.156 45.094 15.383 1 80 432 ILE B N 1
ATOM 10844 C CA . ILE B 1 432 ? -22.828 46.5 15.234 1 80 432 ILE B CA 1
ATOM 10845 C C . ILE B 1 432 ? -21.312 46.688 15.242 1 80 432 ILE B C 1
ATOM 10847 O O . ILE B 1 432 ? -20.766 47.438 14.445 1 80 432 ILE B O 1
ATOM 10851 N N . LEU B 1 433 ? -20.641 45.938 16.094 1 76.31 433 LEU B N 1
ATOM 10852 C CA . LEU B 1 433 ? -19.203 46.094 16.25 1 76.31 433 LEU B CA 1
ATOM 10853 C C . LEU B 1 433 ? -18.453 45.594 15.016 1 76.31 433 LEU B C 1
ATOM 10855 O O . LEU B 1 433 ? -17.328 46.031 14.75 1 76.31 433 LEU B O 1
ATOM 10859 N N . LYS B 1 434 ? -19.047 44.719 14.242 1 75.69 434 LYS B N 1
ATOM 10860 C CA . LYS B 1 434 ? -18.391 44.125 13.086 1 75.69 434 LYS B CA 1
ATOM 10861 C C . LYS B 1 434 ? -18.828 44.812 11.789 1 75.69 434 LYS B C 1
ATOM 10863 O O . LYS B 1 434 ? -18.312 44.5 10.719 1 75.69 434 LYS B O 1
ATOM 10868 N N . ARG B 1 435 ? -19.719 45.844 11.992 1 80.38 435 ARG B N 1
ATOM 10869 C CA . ARG B 1 435 ? -20.203 46.531 10.805 1 80.38 435 ARG B CA 1
ATOM 10870 C C . ARG B 1 435 ? -19.156 47.5 10.266 1 80.38 435 ARG B C 1
ATOM 10872 O O . ARG B 1 435 ? -18.453 48.156 11.031 1 80.38 435 ARG B O 1
ATOM 10879 N N . ASP B 1 436 ? -18.984 47.469 8.984 1 79.12 436 ASP B N 1
ATOM 10880 C CA . ASP B 1 436 ? -18.078 48.375 8.336 1 79.12 436 ASP B CA 1
ATOM 10881 C C . ASP B 1 436 ? -18.625 49.812 8.352 1 79.12 436 ASP B C 1
ATOM 10883 O O . ASP B 1 436 ? -19.828 50 8.148 1 79.12 436 ASP B O 1
ATOM 10887 N N . VAL B 1 437 ? -17.812 50.75 8.773 1 79.69 437 VAL B N 1
ATOM 10888 C CA . VAL B 1 437 ? -18.203 52.156 8.867 1 79.69 437 VAL B CA 1
ATOM 10889 C C . VAL B 1 437 ? -17.391 52.969 7.883 1 79.69 437 VAL B C 1
ATOM 10891 O O . VAL B 1 437 ? -16.188 52.75 7.711 1 79.69 437 VAL B O 1
ATOM 10894 N N . ALA B 1 438 ? -18.078 53.719 7.18 1 75.19 438 ALA B N 1
ATOM 10895 C CA . ALA B 1 438 ? -17.406 54.719 6.34 1 75.19 438 ALA B CA 1
ATOM 10896 C C . ALA B 1 438 ? -17.062 55.969 7.133 1 75.19 438 ALA B C 1
ATOM 10898 O O . ALA B 1 438 ? -17.953 56.75 7.496 1 75.19 438 ALA B O 1
ATOM 10899 N N . GLY B 1 439 ? -15.812 56.156 7.57 1 72.62 439 GLY B N 1
ATOM 10900 C CA . GLY B 1 439 ? -15.383 57.281 8.359 1 72.62 439 GLY B CA 1
ATOM 10901 C C . GLY B 1 439 ? -14.07 57.062 9.086 1 72.62 439 GLY B C 1
ATOM 10902 O O . GLY B 1 439 ? -13.461 56 8.953 1 72.62 439 GLY B O 1
ATOM 10903 N N . ASP B 1 440 ? -13.68 58.094 9.844 1 72 440 ASP B N 1
ATOM 10904 C CA . ASP B 1 440 ? -12.445 58 10.617 1 72 440 ASP B CA 1
ATOM 10905 C C . ASP B 1 440 ? -12.617 57.031 11.789 1 72 440 ASP B C 1
ATOM 10907 O O . ASP B 1 440 ? -13.734 56.781 12.242 1 72 440 ASP B O 1
ATOM 10911 N N . ALA B 1 441 ? -11.539 56.469 12.25 1 77.31 441 ALA B N 1
ATOM 10912 C CA . ALA B 1 441 ? -11.555 55.438 13.297 1 77.31 441 ALA B CA 1
ATOM 10913 C C . ALA B 1 441 ? -12.188 55.969 14.578 1 77.31 441 ALA B C 1
ATOM 10915 O O . ALA B 1 441 ? -12.953 55.25 15.242 1 77.31 441 ALA B O 1
ATOM 10916 N N . SER B 1 442 ? -11.852 57.219 14.891 1 83.31 442 SER B N 1
ATOM 10917 C CA . SER B 1 442 ? -12.398 57.781 16.109 1 83.31 442 SER B CA 1
ATOM 10918 C C . SER B 1 442 ? -13.906 58 16 1 83.31 442 SER B C 1
ATOM 10920 O O . SER B 1 442 ? -14.656 57.719 16.922 1 83.31 442 SER B O 1
ATOM 10922 N N . GLU B 1 443 ? -14.328 58.5 14.828 1 87.69 443 GLU B N 1
ATOM 10923 C CA . GLU B 1 443 ? -15.75 58.75 14.609 1 87.69 443 GLU B CA 1
ATOM 10924 C C . GLU B 1 443 ? -16.516 57.406 14.547 1 87.69 443 GLU B C 1
ATOM 10926 O O . GLU B 1 443 ? -17.656 57.344 15.023 1 87.69 443 GLU B O 1
ATOM 10931 N N . SER B 1 444 ? -15.789 56.531 13.961 1 87.88 444 SER B N 1
ATOM 10932 C CA . SER B 1 444 ? -16.406 55.219 13.883 1 87.88 444 SER B CA 1
ATOM 10933 C C . SER B 1 444 ? -16.609 54.625 15.273 1 87.88 444 SER B C 1
ATOM 10935 O O . SER B 1 444 ? -17.641 54 15.547 1 87.88 444 SER B O 1
ATOM 10937 N N . ALA B 1 445 ? -15.641 54.812 16.125 1 89.88 445 ALA B N 1
ATOM 10938 C CA . ALA B 1 445 ? -15.742 54.312 17.484 1 89.88 445 ALA B CA 1
ATOM 10939 C C . ALA B 1 445 ? -16.875 55 18.25 1 89.88 445 ALA B C 1
ATOM 10941 O O . ALA B 1 445 ? -17.625 54.344 18.969 1 89.88 445 ALA B O 1
ATOM 10942 N N . LEU B 1 446 ? -17.016 56.281 18.047 1 90.81 446 LEU B N 1
ATOM 10943 C CA . LEU B 1 446 ? -18.094 57.031 18.688 1 90.81 446 LEU B CA 1
ATOM 10944 C C . LEU B 1 446 ? -19.453 56.594 18.172 1 90.81 446 LEU B C 1
ATOM 10946 O O . LEU B 1 446 ? -20.391 56.438 18.953 1 90.81 446 LEU B O 1
ATOM 10950 N N . LEU B 1 447 ? -19.5 56.406 16.875 1 90.94 447 LEU B N 1
ATOM 10951 C CA . LEU B 1 447 ? -20.75 55.969 16.266 1 90.94 447 LEU B CA 1
ATOM 10952 C C . LEU B 1 447 ? -21.188 54.625 16.812 1 90.94 447 LEU B C 1
ATOM 10954 O O . LEU B 1 447 ? -22.359 54.469 17.188 1 90.94 447 LEU B O 1
ATOM 10958 N N . LYS B 1 448 ? -20.328 53.75 16.859 1 89.44 448 LYS B N 1
ATOM 10959 C CA . LYS B 1 448 ? -20.641 52.406 17.328 1 89.44 448 LYS B CA 1
ATOM 10960 C C . LYS B 1 448 ? -21.031 52.438 18.812 1 89.44 448 LYS B C 1
ATOM 10962 O O . LYS B 1 448 ? -21.953 51.719 19.219 1 89.44 448 LYS B O 1
ATOM 10967 N N . CYS B 1 449 ? -20.312 53.188 19.562 1 88.19 449 CYS B N 1
ATOM 10968 C CA . CYS B 1 449 ? -20.609 53.281 20.984 1 88.19 449 CYS B CA 1
ATOM 10969 C C . CYS B 1 449 ? -22 53.844 21.219 1 88.19 449 CYS B C 1
ATOM 10971 O O . CYS B 1 449 ? -22.766 53.344 22.031 1 88.19 449 CYS B O 1
ATOM 10973 N N . ILE B 1 450 ? -22.344 54.906 20.5 1 89.31 450 ILE B N 1
ATOM 10974 C CA . ILE B 1 450 ? -23.641 55.562 20.672 1 89.31 450 ILE B CA 1
ATOM 10975 C C . ILE B 1 450 ? -24.75 54.656 20.141 1 89.31 450 ILE B C 1
ATOM 10977 O O . ILE B 1 450 ? -25.828 54.594 20.734 1 89.31 450 ILE B O 1
ATOM 10981 N N . GLU B 1 451 ? -24.406 53.969 19.062 1 88.06 451 GLU B N 1
ATOM 10982 C CA . GLU B 1 451 ? -25.391 53.062 18.516 1 88.06 451 GLU B CA 1
ATOM 10983 C C . GLU B 1 451 ? -25.719 51.938 19.516 1 88.06 451 GLU B C 1
ATOM 10985 O O . GLU B 1 451 ? -26.859 51.531 19.625 1 88.06 451 GLU B O 1
ATOM 10990 N N . LEU B 1 452 ? -24.781 51.531 20.156 1 83.94 452 LEU B N 1
ATOM 10991 C CA . LEU B 1 452 ? -24.938 50.438 21.125 1 83.94 452 LEU B CA 1
ATOM 10992 C C . LEU B 1 452 ? -25.594 50.938 22.406 1 83.94 452 LEU B C 1
ATOM 10994 O O . LEU B 1 452 ? -26.391 50.219 23.016 1 83.94 452 LEU B O 1
ATOM 10998 N N . SER B 1 453 ? -25.234 52.125 22.891 1 79.94 453 SER B N 1
ATOM 10999 C CA . SER B 1 453 ? -25.641 52.594 24.203 1 79.94 453 SER B CA 1
ATOM 11000 C C . SER B 1 453 ? -26.906 53.438 24.125 1 79.94 453 SER B C 1
ATOM 11002 O O . SER B 1 453 ? -27.688 53.5 25.078 1 79.94 453 SER B O 1
ATOM 11004 N N . PHE B 1 454 ? -27.094 54.219 23.125 1 74.12 454 PHE B N 1
ATOM 11005 C CA . PHE B 1 454 ? -28.203 55.156 23.016 1 74.12 454 PHE B CA 1
ATOM 11006 C C . PHE B 1 454 ? -29.281 54.625 22.078 1 74.12 454 PHE B C 1
ATOM 11008 O O . PHE B 1 454 ? -30.469 54.688 22.406 1 74.12 454 PHE B O 1
ATOM 11015 N N . GLY B 1 455 ? -28.953 54.125 20.969 1 78.44 455 GLY B N 1
ATOM 11016 C CA . GLY B 1 455 ? -29.906 53.688 19.953 1 78.44 455 GLY B CA 1
ATOM 11017 C C . GLY B 1 455 ? -29.453 54 18.547 1 78.44 455 GLY B C 1
ATOM 11018 O O . GLY B 1 455 ? -28.297 54.344 18.312 1 78.44 455 GLY B O 1
ATOM 11019 N N . VAL B 1 456 ? -30.422 53.969 17.656 1 81.69 456 VAL B N 1
ATOM 11020 C CA . VAL B 1 456 ? -30.156 54.125 16.234 1 81.69 456 VAL B CA 1
ATOM 11021 C C . VAL B 1 456 ? -29.797 55.594 15.938 1 81.69 456 VAL B C 1
ATOM 11023 O O . VAL B 1 456 ? -30.609 56.5 16.109 1 81.69 456 VAL B O 1
ATOM 11026 N N . VAL B 1 457 ? -28.562 55.844 15.609 1 89.38 457 VAL B N 1
ATOM 11027 C CA . VAL B 1 457 ? -28.031 57.156 15.352 1 89.38 457 VAL B CA 1
ATOM 11028 C C . VAL B 1 457 ? -28.734 57.781 14.148 1 89.38 457 VAL B C 1
ATOM 11030 O O . VAL B 1 457 ? -28.969 59 14.117 1 89.38 457 VAL B O 1
ATOM 11033 N N . ARG B 1 458 ? -29.094 57 13.219 1 87.62 458 ARG B N 1
ATOM 11034 C CA . ARG B 1 458 ? -29.781 57.5 12.039 1 87.62 458 ARG B CA 1
ATOM 11035 C C . ARG B 1 458 ? -31.109 58.156 12.414 1 87.62 458 ARG B C 1
ATOM 11037 O O . ARG B 1 458 ? -31.484 59.188 11.859 1 87.62 458 ARG B O 1
ATOM 11044 N N . ALA B 1 459 ? -31.812 57.562 13.281 1 88.62 459 ALA B N 1
ATOM 11045 C CA . ALA B 1 459 ? -33.062 58.125 13.742 1 88.62 459 ALA B CA 1
ATOM 11046 C C . ALA B 1 459 ? -32.875 59.438 14.461 1 88.62 459 ALA B C 1
ATOM 11048 O O . ALA B 1 459 ? -33.656 60.375 14.305 1 88.62 459 ALA B O 1
ATOM 11049 N N . MET B 1 460 ? -31.844 59.531 15.164 1 90.56 460 MET B N 1
ATOM 11050 C CA . MET B 1 460 ? -31.484 60.75 15.867 1 90.56 460 MET B CA 1
ATOM 11051 C C . MET B 1 460 ? -31.156 61.875 14.875 1 90.56 460 MET B C 1
ATOM 11053 O O . MET B 1 460 ? -31.578 63 15.055 1 90.56 460 MET B O 1
ATOM 11057 N N . ARG B 1 461 ? -30.469 61.562 13.914 1 92.56 461 ARG B N 1
ATOM 11058 C CA . ARG B 1 461 ? -30.062 62.562 12.906 1 92.56 461 ARG B CA 1
ATOM 11059 C C . ARG B 1 461 ? -31.25 63 12.078 1 92.56 461 ARG B C 1
ATOM 11061 O O . ARG B 1 461 ? -31.312 64.125 11.641 1 92.56 461 ARG B O 1
ATOM 11068 N N . ASP B 1 462 ? -32.188 62.094 11.914 1 89.94 462 ASP B N 1
ATOM 11069 C CA . ASP B 1 462 ? -33.406 62.438 11.172 1 89.94 462 ASP B CA 1
ATOM 11070 C C . ASP B 1 462 ? -34.281 63.406 11.969 1 89.94 462 ASP B C 1
ATOM 11072 O O . ASP B 1 462 ? -34.938 64.312 11.391 1 89.94 462 ASP B O 1
ATOM 11076 N N . LYS B 1 463 ? -34.25 63.281 13.219 1 90.5 463 LYS B N 1
ATOM 11077 C CA . LYS B 1 463 ? -35.031 64.125 14.094 1 90.5 463 LYS B CA 1
ATOM 11078 C C . LYS B 1 463 ? -34.344 65.5 14.305 1 90.5 463 LYS B C 1
ATOM 11080 O O . LYS B 1 463 ? -35 66.438 14.688 1 90.5 463 LYS B O 1
ATOM 11085 N N . ASN B 1 464 ? -33.062 65.5 14.109 1 92.38 464 ASN B N 1
ATOM 11086 C CA . ASN B 1 464 ? -32.281 66.688 14.234 1 92.38 464 ASN B CA 1
ATOM 11087 C C . ASN B 1 464 ? -31.562 67.062 12.93 1 92.38 464 ASN B C 1
ATOM 11089 O O . ASN B 1 464 ? -30.359 66.875 12.805 1 92.38 464 ASN B O 1
ATOM 11093 N N . LYS B 1 465 ? -32.25 67.625 12.047 1 90.75 465 LYS B N 1
ATOM 11094 C CA . LYS B 1 465 ? -31.703 67.938 10.711 1 90.75 465 LYS B CA 1
ATOM 11095 C C . LYS B 1 465 ? -30.516 68.875 10.773 1 90.75 465 LYS B C 1
ATOM 11097 O O . LYS B 1 465 ? -30.578 69.875 11.477 1 90.75 465 LYS B O 1
ATOM 11102 N N . LYS B 1 466 ? -29.469 68.562 10.102 1 92.25 466 LYS B N 1
ATOM 11103 C CA . LYS B 1 466 ? -28.25 69.375 10.062 1 92.25 466 LYS B CA 1
ATOM 11104 C C . LYS B 1 466 ? -28.422 70.562 9.133 1 92.25 466 LYS B C 1
ATOM 11106 O O . LYS B 1 466 ? -28.797 70.375 7.973 1 92.25 466 LYS B O 1
ATOM 11111 N N . VAL B 1 467 ? -28.125 71.75 9.633 1 89.5 467 VAL B N 1
ATOM 11112 C CA . VAL B 1 467 ? -28.297 73 8.844 1 89.5 467 VAL B CA 1
ATOM 11113 C C . VAL B 1 467 ? -26.922 73.5 8.414 1 89.5 467 VAL B C 1
ATOM 11115 O O . VAL B 1 467 ? -26.828 74.25 7.43 1 89.5 467 VAL B O 1
ATOM 11118 N N . ALA B 1 468 ? -25.969 73.312 9.25 1 87.44 468 ALA B N 1
ATOM 11119 C CA . ALA B 1 468 ? -24.609 73.812 8.953 1 87.44 468 ALA B CA 1
ATOM 11120 C C . ALA B 1 468 ? -23.562 72.875 9.617 1 87.44 468 ALA B C 1
ATOM 11122 O O . ALA B 1 468 ? -23.844 72.25 10.617 1 87.44 468 ALA B O 1
ATOM 11123 N N . GLU B 1 469 ? -22.391 72.875 8.977 1 89 469 GLU B N 1
ATOM 11124 C CA . GLU B 1 469 ? -21.312 72.062 9.531 1 89 469 GLU B CA 1
ATOM 11125 C C . GLU B 1 469 ? -19.938 72.688 9.234 1 89 469 GLU B C 1
ATOM 11127 O O . GLU B 1 469 ? -19.719 73.188 8.141 1 89 469 GLU B O 1
ATOM 11132 N N . ILE B 1 470 ? -19.141 72.75 10.258 1 85.94 470 ILE B N 1
ATOM 11133 C CA . ILE B 1 470 ? -17.719 73.062 10.117 1 85.94 470 ILE B CA 1
ATOM 11134 C C . ILE B 1 470 ? -16.891 71.812 10.398 1 85.94 470 ILE B C 1
ATOM 11136 O O . ILE B 1 470 ? -16.828 71.312 11.539 1 85.94 470 ILE B O 1
ATOM 11140 N N . PRO B 1 471 ? -16.375 71.25 9.391 1 81.5 471 PRO B N 1
ATOM 11141 C CA . PRO B 1 471 ? -15.578 70.062 9.594 1 81.5 471 PRO B CA 1
ATOM 11142 C C . PRO B 1 471 ? -14.336 70.312 10.445 1 81.5 471 PRO B C 1
ATOM 11144 O O . PRO B 1 471 ? -13.945 71.438 10.672 1 81.5 471 PRO B O 1
ATOM 11147 N N . PHE B 1 472 ? -13.812 69.188 10.953 1 79.12 472 PHE B N 1
ATOM 11148 C CA . PHE B 1 472 ? -12.609 69.312 11.773 1 79.12 472 PHE B CA 1
ATOM 11149 C C . PHE B 1 472 ? -11.453 69.875 10.969 1 79.12 472 PHE B C 1
ATOM 11151 O O . PHE B 1 472 ? -11.273 69.562 9.797 1 79.12 472 PHE B O 1
ATOM 11158 N N . ASN B 1 473 ? -10.844 70.875 11.539 1 67.44 473 ASN B N 1
ATOM 11159 C CA . ASN B 1 473 ? -9.617 71.438 10.992 1 67.44 473 ASN B CA 1
ATOM 11160 C C . ASN B 1 473 ? -8.523 71.562 12.047 1 67.44 473 ASN B C 1
ATOM 11162 O O . ASN B 1 473 ? -8.812 71.75 13.227 1 67.44 473 ASN B O 1
ATOM 11166 N N . SER B 1 474 ? -7.305 71.312 11.695 1 63.19 474 SER B N 1
ATOM 11167 C CA . SER B 1 474 ? -6.18 71.312 12.625 1 63.19 474 SER B CA 1
ATOM 11168 C C . SER B 1 474 ? -5.938 72.688 13.234 1 63.19 474 SER B C 1
ATOM 11170 O O . SER B 1 474 ? -5.332 72.812 14.305 1 63.19 474 SER B O 1
ATOM 11172 N N . THR B 1 475 ? -6.359 73.625 12.57 1 66.19 475 THR B N 1
ATOM 11173 C CA . THR B 1 475 ? -6.148 75 13.078 1 66.19 475 THR B CA 1
ATOM 11174 C C . THR B 1 475 ? -7.078 75.25 14.258 1 66.19 475 THR B C 1
ATOM 11176 O O . THR B 1 475 ? -6.629 75.688 15.32 1 66.19 475 THR B O 1
ATOM 11179 N N . ASN B 1 476 ? -8.32 75 13.977 1 75.38 476 ASN B N 1
ATOM 11180 C CA . ASN B 1 476 ? -9.289 75.25 15.039 1 75.38 476 ASN B CA 1
ATOM 11181 C C . ASN B 1 476 ? -9.328 74.062 16.047 1 75.38 476 ASN B C 1
ATOM 11183 O O . ASN B 1 476 ? -9.617 74.312 17.234 1 75.38 476 ASN B O 1
ATOM 11187 N N . LYS B 1 477 ? -8.977 72.875 15.633 1 80.06 477 LYS B N 1
ATOM 11188 C CA . LYS B 1 477 ? -8.898 71.625 16.422 1 80.06 477 LYS B CA 1
ATOM 11189 C C . LYS B 1 477 ? -10.273 71.25 16.969 1 80.06 477 LYS B C 1
ATOM 11191 O O . LYS B 1 477 ? -10.383 70.75 18.094 1 80.06 477 LYS B O 1
ATOM 11196 N N . TYR B 1 478 ? -11.344 71.688 16.312 1 88.56 478 TYR B N 1
ATOM 11197 C CA . TYR B 1 478 ? -12.68 71.25 16.688 1 88.56 478 TYR B CA 1
ATOM 11198 C C . TYR B 1 478 ? -13.555 71.062 15.453 1 88.56 478 TYR B C 1
ATOM 11200 O O . TYR B 1 478 ? -13.227 71.562 14.367 1 88.56 478 TYR B O 1
ATOM 11208 N N . GLN B 1 479 ? -14.562 70.188 15.602 1 91.44 479 GLN B N 1
ATOM 11209 C CA . GLN B 1 479 ? -15.68 70 14.68 1 91.44 479 GLN B CA 1
ATOM 11210 C C . GLN B 1 479 ? -16.984 70.562 15.266 1 91.44 479 GLN B C 1
ATOM 11212 O O . GLN B 1 479 ? -17.219 70.438 16.469 1 91.44 479 GLN B O 1
ATOM 11217 N N . LEU B 1 480 ? -17.688 71.188 14.344 1 93.81 480 LEU B N 1
ATOM 11218 C CA . LEU B 1 480 ? -18.906 71.812 14.82 1 93.81 480 LEU B CA 1
ATOM 11219 C C . LEU B 1 480 ? -20.047 71.625 13.836 1 93.81 480 LEU B C 1
ATOM 11221 O O . LEU B 1 480 ? -19.844 71.625 12.625 1 93.81 480 LEU B O 1
ATOM 11225 N N . SER B 1 481 ? -21.234 71.312 14.359 1 94.56 481 SER B N 1
ATOM 11226 C CA . SER B 1 481 ? -22.438 71.25 13.539 1 94.56 481 SER B CA 1
ATOM 11227 C C . SER B 1 481 ? -23.625 71.938 14.234 1 94.56 481 SER B C 1
ATOM 11229 O O . SER B 1 481 ? -23.688 71.938 15.461 1 94.56 481 SER B O 1
ATOM 11231 N N . VAL B 1 482 ? -24.5 72.5 13.43 1 94.5 482 VAL B N 1
ATOM 11232 C CA . VAL B 1 482 ? -25.703 73.125 13.93 1 94.5 482 VAL B CA 1
ATOM 11233 C C . VAL B 1 482 ? -26.938 72.312 13.469 1 94.5 482 VAL B C 1
ATOM 11235 O O . VAL B 1 482 ? -27.047 72 12.297 1 94.5 482 VAL B O 1
ATOM 11238 N N . HIS B 1 483 ? -27.797 72.062 14.391 1 94.56 483 HIS B N 1
ATOM 11239 C CA . HIS B 1 483 ? -28.953 71.25 14.109 1 94.56 483 HIS B CA 1
ATOM 11240 C C . HIS B 1 483 ? -30.25 71.875 14.586 1 94.56 483 HIS B C 1
ATOM 11242 O O . HIS B 1 483 ? -30.219 72.75 15.461 1 94.56 483 HIS B O 1
ATOM 11248 N N . GLU B 1 484 ? -31.344 71.375 13.914 1 92.62 484 GLU B N 1
ATOM 11249 C CA . GLU B 1 484 ? -32.656 71.75 14.43 1 92.62 484 GLU B CA 1
ATOM 11250 C C . GLU B 1 484 ? -33.031 70.875 15.656 1 92.62 484 GLU B C 1
ATOM 11252 O O . GLU B 1 484 ? -32.531 69.812 15.828 1 92.62 484 GLU B O 1
ATOM 11257 N N . THR B 1 485 ? -33.75 71.5 16.562 1 88.12 485 THR B N 1
ATOM 11258 C CA . THR B 1 485 ? -34.094 70.75 17.766 1 88.12 485 THR B CA 1
ATOM 11259 C C . THR B 1 485 ? -35.188 69.75 17.484 1 88.12 485 THR B C 1
ATOM 11261 O O . THR B 1 485 ? -35.969 69.938 16.531 1 88.12 485 THR B O 1
ATOM 11264 N N . GLU B 1 486 ? -35.312 68.625 18.25 1 81.81 486 GLU B N 1
ATOM 11265 C CA . GLU B 1 486 ? -36.25 67.5 18.094 1 81.81 486 GLU B CA 1
ATOM 11266 C C . GLU B 1 486 ? -37.688 68 18.297 1 81.81 486 GLU B C 1
ATOM 11268 O O . GLU B 1 486 ? -38.625 67.5 17.672 1 81.81 486 GLU B O 1
ATOM 11273 N N . ASP B 1 487 ? -37.812 69 19.188 1 78 487 ASP B N 1
ATOM 11274 C CA . ASP B 1 487 ? -39.125 69.5 19.5 1 78 487 ASP B CA 1
ATOM 11275 C C . ASP B 1 487 ? -39.562 70.5 18.422 1 78 487 ASP B C 1
ATOM 11277 O O . ASP B 1 487 ? -38.938 71.562 18.219 1 78 487 ASP B O 1
ATOM 11281 N N . PRO B 1 488 ? -40.594 70.188 17.703 1 78 488 PRO B N 1
ATOM 11282 C CA . PRO B 1 488 ? -41.062 71.062 16.641 1 78 488 PRO B CA 1
ATOM 11283 C C . PRO B 1 488 ? -41.469 72.438 17.141 1 78 488 PRO B C 1
ATOM 11285 O O . PRO B 1 488 ? -41.531 73.438 16.359 1 78 488 PRO B O 1
ATOM 11288 N N . ASN B 1 489 ? -41.812 72.562 18.438 1 81.88 489 ASN B N 1
ATOM 11289 C CA . ASN B 1 489 ? -42.25 73.812 18.984 1 81.88 489 ASN B CA 1
ATOM 11290 C C . ASN B 1 489 ? -41.062 74.688 19.422 1 81.88 489 ASN B C 1
ATOM 11292 O O . ASN B 1 489 ? -41.25 75.875 19.781 1 81.88 489 ASN B O 1
ATOM 11296 N N . ASP B 1 490 ? -39.906 74.125 19.391 1 83.69 490 ASP B N 1
ATOM 11297 C CA . ASP B 1 490 ? -38.688 74.875 19.75 1 83.69 490 ASP B CA 1
ATOM 11298 C C . ASP B 1 490 ? -37.938 75.312 18.5 1 83.69 490 ASP B C 1
ATOM 11300 O O . ASP B 1 490 ? -37.312 74.5 17.812 1 83.69 490 ASP B O 1
ATOM 11304 N N . ASN B 1 491 ? -38.031 76.625 18.156 1 82.31 491 ASN B N 1
ATOM 11305 C CA . ASN B 1 491 ? -37.438 77.125 16.922 1 82.31 491 ASN B CA 1
ATOM 11306 C C . ASN B 1 491 ? -35.969 77.5 17.125 1 82.31 491 ASN B C 1
ATOM 11308 O O . ASN B 1 491 ? -35.375 78.125 16.25 1 82.31 491 ASN B O 1
ATOM 11312 N N . ARG B 1 492 ? -35.469 77.062 18.156 1 90.06 492 ARG B N 1
ATOM 11313 C CA . ARG B 1 492 ? -34.031 77.312 18.375 1 90.06 492 ARG B CA 1
ATOM 11314 C C . ARG B 1 492 ? -33.188 76.25 17.625 1 90.06 492 ARG B C 1
ATOM 11316 O O . ARG B 1 492 ? -33.688 75.188 17.266 1 90.06 492 ARG B O 1
ATOM 11323 N N . TYR B 1 493 ? -31.938 76.75 17.406 1 93.69 493 TYR B N 1
ATOM 11324 C CA . TYR B 1 493 ? -30.984 75.812 16.797 1 93.69 493 TYR B CA 1
ATOM 11325 C C . TYR B 1 493 ? -30.031 75.25 17.844 1 93.69 493 TYR B C 1
ATOM 11327 O O . TYR B 1 493 ? -29.672 75.938 18.797 1 93.69 493 TYR B O 1
ATOM 11335 N N . LEU B 1 494 ? -29.703 74 17.734 1 94.31 494 LEU B N 1
ATOM 11336 C CA . LEU B 1 494 ? -28.75 73.312 18.609 1 94.31 494 LEU B CA 1
ATOM 11337 C C . LEU B 1 494 ? -27.359 73.312 17.984 1 94.31 494 LEU B C 1
ATOM 11339 O O . LEU B 1 494 ? -27.188 72.75 16.906 1 94.31 494 LEU B O 1
ATOM 11343 N N . LEU B 1 495 ? -26.438 74 18.656 1 95.44 495 LEU B N 1
ATOM 11344 C CA . LEU B 1 495 ? -25.047 73.938 18.234 1 95.44 495 LEU B CA 1
ATOM 11345 C C . LEU B 1 495 ? -24.281 72.875 19.031 1 95.44 495 LEU B C 1
ATOM 11347 O O . LEU B 1 495 ? -24.328 72.875 20.266 1 95.44 495 LEU B O 1
ATOM 11351 N N . VAL B 1 496 ? -23.656 71.938 18.328 1 96.5 496 VAL B N 1
ATOM 11352 C CA . VAL B 1 496 ? -22.859 70.875 18.969 1 96.5 496 VAL B CA 1
ATOM 11353 C C . VAL B 1 496 ? -21.422 70.938 18.453 1 96.5 496 VAL B C 1
ATOM 11355 O O . VAL B 1 496 ? -21.188 71.25 17.281 1 96.5 496 VAL B O 1
ATOM 11358 N N . MET B 1 497 ? -20.469 70.688 19.422 1 95.56 497 MET B N 1
ATOM 11359 C CA . MET B 1 497 ? -19.047 70.75 19.078 1 95.56 497 MET B CA 1
ATOM 11360 C C . MET B 1 497 ? -18.234 69.688 19.75 1 95.56 497 MET B C 1
ATOM 11362 O O . MET B 1 497 ? -18.484 69.312 20.906 1 95.56 497 MET B O 1
ATOM 11366 N N . LYS B 1 498 ? -17.297 69.188 19.062 1 95.12 498 LYS B N 1
ATOM 11367 C CA . LYS B 1 498 ? -16.344 68.188 19.609 1 95.12 498 LYS B CA 1
ATOM 11368 C C . LYS B 1 498 ? -14.93 68.5 19.141 1 95.12 498 LYS B C 1
ATOM 11370 O O . LYS B 1 498 ? -14.734 69.062 18.062 1 95.12 498 LYS B O 1
ATOM 11375 N N . GLY B 1 499 ? -13.922 68.125 19.969 1 90.94 499 GLY B N 1
ATOM 11376 C CA . GLY B 1 499 ? -12.539 68.375 19.594 1 90.94 499 GLY B CA 1
ATOM 11377 C C . GLY B 1 499 ? -11.562 68.188 20.734 1 90.94 499 GLY B C 1
ATOM 11378 O O . GLY B 1 499 ? -11.828 67.375 21.641 1 90.94 499 GLY B O 1
ATOM 11379 N N . ALA B 1 500 ? -10.453 68.875 20.594 1 89.06 500 ALA B N 1
ATOM 11380 C CA . ALA B 1 500 ? -9.453 68.812 21.656 1 89.06 500 ALA B CA 1
ATOM 11381 C C . ALA B 1 500 ? -10.008 69.312 22.969 1 89.06 500 ALA B C 1
ATOM 11383 O O . ALA B 1 500 ? -10.555 70.438 23.016 1 89.06 500 ALA B O 1
ATOM 11384 N N . PRO B 1 501 ? -9.82 68.5 23.938 1 92.38 501 PRO B N 1
ATOM 11385 C CA . PRO B 1 501 ? -10.469 68.875 25.203 1 92.38 501 PRO B CA 1
ATOM 11386 C C . PRO B 1 501 ? -10.125 70.312 25.656 1 92.38 501 PRO B C 1
ATOM 11388 O O . PRO B 1 501 ? -11 71.062 26.109 1 92.38 501 PRO B O 1
ATOM 11391 N N . GLU B 1 502 ? -8.914 70.75 25.484 1 89.75 502 GLU B N 1
ATOM 11392 C CA . GLU B 1 502 ? -8.508 72.062 25.922 1 89.75 502 GLU B CA 1
ATOM 11393 C C . GLU B 1 502 ? -9.164 73.188 25.078 1 89.75 502 GLU B C 1
ATOM 11395 O O . GLU B 1 502 ? -9.602 74.188 25.609 1 89.75 502 GLU B O 1
ATOM 11400 N N . ARG B 1 503 ? -9.25 72.938 23.859 1 89.5 503 ARG B N 1
ATOM 11401 C CA . ARG B 1 503 ? -9.859 73.938 22.953 1 89.5 503 ARG B CA 1
ATOM 11402 C C . ARG B 1 503 ? -11.359 74.062 23.203 1 89.5 503 ARG B C 1
ATOM 11404 O O . ARG B 1 503 ? -11.93 75.125 23.078 1 89.5 503 ARG B O 1
ATOM 11411 N N . ILE B 1 504 ? -11.938 72.938 23.438 1 94.06 504 ILE B N 1
ATOM 11412 C CA . ILE B 1 504 ? -13.375 72.938 23.688 1 94.06 504 ILE B CA 1
ATOM 11413 C C . ILE B 1 504 ? -13.672 73.625 25.016 1 94.06 504 ILE B C 1
ATOM 11415 O O . ILE B 1 504 ? -14.625 74.375 25.125 1 94.06 504 ILE B O 1
ATOM 11419 N N . LEU B 1 505 ? -12.859 73.375 25.969 1 93.12 505 LEU B N 1
ATOM 11420 C CA . LEU B 1 505 ? -13.055 73.938 27.281 1 93.12 505 LEU B CA 1
ATOM 11421 C C . LEU B 1 505 ? -12.914 75.5 27.203 1 93.12 505 LEU B C 1
ATOM 11423 O O . LEU B 1 505 ? -13.648 76.188 27.875 1 93.12 505 LEU B O 1
ATOM 11427 N N . ASP B 1 506 ? -12.016 75.938 26.453 1 92.38 506 ASP B N 1
ATOM 11428 C CA . ASP B 1 506 ? -11.773 77.312 26.281 1 92.38 506 ASP B CA 1
ATOM 11429 C C . ASP B 1 506 ? -12.992 78.062 25.703 1 92.38 506 ASP B C 1
ATOM 11431 O O . ASP B 1 506 ? -13.172 79.25 25.891 1 92.38 506 ASP B O 1
ATOM 11435 N N . ARG B 1 507 ? -13.797 77.375 25 1 93.62 507 ARG B N 1
ATOM 11436 C CA . ARG B 1 507 ? -14.961 77.938 24.344 1 93.62 507 ARG B CA 1
ATOM 11437 C C . ARG B 1 507 ? -16.219 77.75 25.188 1 93.62 507 ARG B C 1
ATOM 11439 O O . ARG B 1 507 ? -17.312 78.188 24.766 1 93.62 507 ARG B O 1
ATOM 11446 N N . CYS B 1 508 ? -16.031 77.25 26.312 1 95.06 508 CYS B N 1
ATOM 11447 C CA . CYS B 1 508 ? -17.188 77 27.188 1 95.06 508 CYS B CA 1
ATOM 11448 C C . CYS B 1 508 ? -17.141 77.938 28.406 1 95.06 508 CYS B C 1
ATOM 11450 O O . CYS B 1 508 ? -16.062 78.188 28.953 1 95.06 508 CYS B O 1
ATOM 11452 N N . SER B 1 509 ? -18.297 78.5 28.812 1 94.5 509 SER B N 1
ATOM 11453 C CA . SER B 1 509 ? -18.422 79.312 30 1 94.5 509 SER B CA 1
ATOM 11454 C C . SER B 1 509 ? -19.188 78.562 31.094 1 94.5 509 SER B C 1
ATOM 11456 O O . SER B 1 509 ? -19.109 78.938 32.281 1 94.5 509 SER B O 1
ATOM 11458 N N . THR B 1 510 ? -19.953 77.562 30.688 1 95.69 510 THR B N 1
ATOM 11459 C CA . THR B 1 510 ? -20.734 76.812 31.625 1 95.69 510 THR B CA 1
ATOM 11460 C C . THR B 1 510 ? -20.438 75.312 31.453 1 95.69 510 THR B C 1
ATOM 11462 O O . THR B 1 510 ? -19.812 74.875 30.469 1 95.69 510 THR B O 1
ATOM 11465 N N . ILE B 1 511 ? -20.75 74.562 32.438 1 95.25 511 ILE B N 1
ATOM 11466 C CA . ILE B 1 511 ? -20.594 73.062 32.375 1 95.25 511 ILE B CA 1
ATOM 11467 C C . ILE B 1 511 ? -21.875 72.438 32.875 1 95.25 511 ILE B C 1
ATOM 11469 O O . ILE B 1 511 ? -22.578 72.938 33.75 1 95.25 511 ILE B O 1
ATOM 11473 N N . MET B 1 512 ? -22.219 71.25 32.25 1 94.62 512 MET B N 1
ATOM 11474 C CA . MET B 1 512 ? -23.406 70.5 32.625 1 94.62 512 MET B CA 1
ATOM 11475 C C . MET B 1 512 ? -23.094 69.5 33.688 1 94.62 512 MET B C 1
ATOM 11477 O O . MET B 1 512 ? -22.234 68.625 33.5 1 94.62 512 MET B O 1
ATOM 11481 N N . ILE B 1 513 ? -23.688 69.625 34.844 1 93.56 513 ILE B N 1
ATOM 11482 C CA . ILE B 1 513 ? -23.547 68.625 35.938 1 93.56 513 ILE B CA 1
ATOM 11483 C C . ILE B 1 513 ? -24.938 68.188 36.375 1 93.56 513 ILE B C 1
ATOM 11485 O O . ILE B 1 513 ? -25.781 69 36.75 1 93.56 513 ILE B O 1
ATOM 11489 N N . GLN B 1 514 ? -25.172 66.875 36.312 1 91.44 514 GLN B N 1
ATOM 11490 C CA . GLN B 1 514 ? -26.438 66.312 36.688 1 91.44 514 GLN B CA 1
ATOM 11491 C C . GLN B 1 514 ? -27.609 66.938 35.938 1 91.44 514 GLN B C 1
ATOM 11493 O O . GLN B 1 514 ? -28.641 67.25 36.562 1 91.44 514 GLN B O 1
ATOM 11498 N N . GLY B 1 515 ? -27.344 67.312 34.688 1 91.12 515 GLY B N 1
ATOM 11499 C CA . GLY B 1 515 ? -28.406 67.812 33.844 1 91.12 515 GLY B CA 1
ATOM 11500 C C . GLY B 1 515 ? -28.594 69.312 33.969 1 91.12 515 GLY B C 1
ATOM 11501 O O . GLY B 1 515 ? -29.438 69.938 33.281 1 91.12 515 GLY B O 1
ATOM 11502 N N . LYS B 1 516 ? -27.828 69.938 34.812 1 92.5 516 LYS B N 1
ATOM 11503 C CA . LYS B 1 516 ? -27.984 71.375 35.031 1 92.5 516 LYS B CA 1
ATOM 11504 C C . LYS B 1 516 ? -26.719 72.125 34.562 1 92.5 516 LYS B C 1
ATOM 11506 O O . LYS B 1 516 ? -25.609 71.625 34.781 1 92.5 516 LYS B O 1
ATOM 11511 N N . GLU B 1 517 ? -26.938 73.25 33.938 1 93.5 517 GLU B N 1
ATOM 11512 C CA . GLU B 1 517 ? -25.828 74.062 33.5 1 93.5 517 GLU B CA 1
ATOM 11513 C C . GLU B 1 517 ? -25.297 75 34.625 1 93.5 517 GLU B C 1
ATOM 11515 O O . GLU B 1 517 ? -26.047 75.688 35.25 1 93.5 517 GLU B O 1
ATOM 11520 N N . GLN B 1 518 ? -24.109 74.812 34.938 1 93.75 518 GLN B N 1
ATOM 11521 C CA . GLN B 1 518 ? -23.453 75.625 35.969 1 93.75 518 GLN B CA 1
ATOM 11522 C C . GLN B 1 518 ? -22.25 76.375 35.406 1 93.75 518 GLN B C 1
ATOM 11524 O O . GLN B 1 518 ? -21.641 75.938 34.406 1 93.75 518 GLN B O 1
ATOM 11529 N N . PRO B 1 519 ? -22.016 77.562 36 1 93.75 519 PRO B N 1
ATOM 11530 C CA . PRO B 1 519 ? -20.844 78.25 35.5 1 93.75 519 PRO B CA 1
ATOM 11531 C C . PRO B 1 519 ? -19.531 77.5 35.781 1 93.75 519 PRO B C 1
ATOM 11533 O O . PRO B 1 519 ? -19.391 76.875 36.812 1 93.75 519 PRO B O 1
ATOM 11536 N N . MET B 1 520 ? -18.656 77.562 34.875 1 91.88 520 MET B N 1
ATOM 11537 C CA . MET B 1 520 ? -17.359 76.875 34.969 1 91.88 520 MET B CA 1
ATOM 11538 C C . MET B 1 520 ? -16.453 77.625 35.969 1 91.88 520 MET B C 1
ATOM 11540 O O . MET B 1 520 ? -15.836 78.625 35.656 1 91.88 520 MET B O 1
ATOM 11544 N N . ASP B 1 521 ? -16.359 77.125 37.188 1 90.12 521 ASP B N 1
ATOM 11545 C CA . ASP B 1 521 ? -15.516 77.688 38.219 1 90.12 521 ASP B CA 1
ATOM 11546 C C . ASP B 1 521 ? -14.133 77.062 38.219 1 90.12 521 ASP B C 1
ATOM 11548 O O . ASP B 1 521 ? -13.859 76.125 37.438 1 90.12 521 ASP B O 1
ATOM 11552 N N . GLU B 1 522 ? -13.234 77.562 39.062 1 89.88 522 GLU B N 1
ATOM 11553 C CA . GLU B 1 522 ? -11.844 77.125 39.125 1 89.88 522 GLU B CA 1
ATOM 11554 C C . GLU B 1 522 ? -11.766 75.688 39.625 1 89.88 522 GLU B C 1
ATOM 11556 O O . GLU B 1 522 ? -10.875 74.875 39.25 1 89.88 522 GLU B O 1
ATOM 11561 N N . GLU B 1 523 ? -12.711 75.25 40.438 1 90.88 523 GLU B N 1
ATOM 11562 C CA . GLU B 1 523 ? -12.734 73.938 40.938 1 90.88 523 GLU B CA 1
ATOM 11563 C C . GLU B 1 523 ? -13.07 72.938 39.844 1 90.88 523 GLU B C 1
ATOM 11565 O O . GLU B 1 523 ? -12.477 71.812 39.781 1 90.88 523 GLU B O 1
ATOM 11570 N N . LEU B 1 524 ? -14 73.312 39 1 90.94 524 LEU B N 1
ATOM 11571 C CA . LEU B 1 524 ? -14.414 72.438 37.938 1 90.94 524 LEU B CA 1
ATOM 11572 C C . LEU B 1 524 ? -13.359 72.375 36.844 1 90.94 524 LEU B C 1
ATOM 11574 O O . LEU B 1 524 ? -13.188 71.312 36.156 1 90.94 524 LEU B O 1
ATOM 11578 N N . LYS B 1 525 ? -12.633 73.375 36.656 1 92.06 525 LYS B N 1
ATOM 11579 C CA . LYS B 1 525 ? -11.523 73.375 35.688 1 92.06 525 LYS B CA 1
ATOM 11580 C C . LYS B 1 525 ? -10.406 72.438 36.156 1 92.06 525 LYS B C 1
ATOM 11582 O O . LYS B 1 525 ? -9.773 71.812 35.344 1 92.06 525 LYS B O 1
ATOM 11587 N N . GLU B 1 526 ? -10.227 72.438 37.406 1 91.56 526 GLU B N 1
ATOM 11588 C CA . GLU B 1 526 ? -9.234 71.562 37.969 1 91.56 526 GLU B CA 1
ATOM 11589 C C . GLU B 1 526 ? -9.688 70.062 37.844 1 91.56 526 GLU B C 1
ATOM 11591 O O . GLU B 1 526 ? -8.875 69.188 37.594 1 91.56 526 GLU B O 1
ATOM 11596 N N . ALA B 1 527 ? -10.953 69.875 38.062 1 91.75 527 ALA B N 1
ATOM 11597 C CA . ALA B 1 527 ? -11.492 68.5 37.875 1 91.75 527 ALA B CA 1
ATOM 11598 C C . ALA B 1 527 ? -11.328 68.062 36.438 1 91.75 527 ALA B C 1
ATOM 11600 O O . ALA B 1 527 ? -11.023 66.875 36.188 1 91.75 527 ALA B O 1
ATOM 11601 N N . PHE B 1 528 ? -11.523 68.875 35.562 1 91.88 528 PHE B N 1
ATOM 11602 C CA . PHE B 1 528 ? -11.312 68.625 34.125 1 91.88 528 PHE B CA 1
ATOM 11603 C C . PHE B 1 528 ? -9.859 68.25 33.875 1 91.88 528 PHE B C 1
ATOM 11605 O O . PHE B 1 528 ? -9.57 67.25 33.188 1 91.88 528 PHE B O 1
ATOM 11612 N N . GLN B 1 529 ? -9.039 69.062 34.344 1 89.06 529 GLN B N 1
ATOM 11613 C CA . GLN B 1 529 ? -7.617 68.875 34.094 1 89.06 529 GLN B CA 1
ATOM 11614 C C . GLN B 1 529 ? -7.164 67.5 34.688 1 89.06 529 GLN B C 1
ATOM 11616 O O . GLN B 1 529 ? -6.363 66.812 34.062 1 89.06 529 GLN B O 1
ATOM 11621 N N . ASN B 1 530 ? -7.602 67.188 35.781 1 89.44 530 ASN B N 1
ATOM 11622 C CA . ASN B 1 530 ? -7.27 65.938 36.406 1 89.44 530 ASN B CA 1
ATOM 11623 C C . ASN B 1 530 ? -7.801 64.75 35.562 1 89.44 530 ASN B C 1
ATOM 11625 O O . ASN B 1 530 ? -7.109 63.75 35.375 1 89.44 530 ASN B O 1
ATOM 11629 N N . ALA B 1 531 ? -9 64.875 35.125 1 90.69 531 ALA B N 1
ATOM 11630 C CA . ALA B 1 531 ? -9.586 63.812 34.312 1 90.69 531 ALA B CA 1
ATOM 11631 C C . ALA B 1 531 ? -8.859 63.656 32.969 1 90.69 531 ALA B C 1
ATOM 11633 O O . ALA B 1 531 ? -8.625 62.562 32.5 1 90.69 531 ALA B O 1
ATOM 11634 N N . TYR B 1 532 ? -8.531 64.75 32.438 1 87.38 532 TYR B N 1
ATOM 11635 C CA . TYR B 1 532 ? -7.82 64.75 31.156 1 87.38 532 TYR B CA 1
ATOM 11636 C C . TYR B 1 532 ? -6.453 64.125 31.281 1 87.38 532 TYR B C 1
ATOM 11638 O O . TYR B 1 532 ? -6.059 63.312 30.438 1 87.38 532 TYR B O 1
ATOM 11646 N N . MET B 1 533 ? -5.84 64.438 32.312 1 82.06 533 MET B N 1
ATOM 11647 C CA . MET B 1 533 ? -4.52 63.844 32.562 1 82.06 533 MET B CA 1
ATOM 11648 C C . MET B 1 533 ? -4.621 62.375 32.875 1 82.06 533 MET B C 1
ATOM 11650 O O . MET B 1 533 ? -3.75 61.594 32.5 1 82.06 533 MET B O 1
ATOM 11654 N N . GLU B 1 534 ? -5.582 62.031 33.594 1 85.31 534 GLU B N 1
ATOM 11655 C CA . GLU B 1 534 ? -5.781 60.625 33.938 1 85.31 534 GLU B CA 1
ATOM 11656 C C . GLU B 1 534 ? -6.094 59.812 32.688 1 85.31 534 GLU B C 1
ATOM 11658 O O . GLU B 1 534 ? -5.512 58.719 32.5 1 85.31 534 GLU B O 1
ATOM 11663 N N . LEU B 1 535 ? -6.934 60.25 31.859 1 88.31 535 LEU B N 1
ATOM 11664 C CA . LEU B 1 535 ? -7.32 59.531 30.656 1 88.31 535 LEU B CA 1
ATOM 11665 C C . LEU B 1 535 ? -6.184 59.531 29.641 1 88.31 535 LEU B C 1
ATOM 11667 O O . LEU B 1 535 ? -5.957 58.5 28.984 1 88.31 535 LEU B O 1
ATOM 11671 N N . GLY B 1 536 ? -5.516 60.594 29.562 1 79.56 536 GLY B N 1
ATOM 11672 C CA . GLY B 1 536 ? -4.344 60.625 28.703 1 79.56 536 GLY B CA 1
ATOM 11673 C C . GLY B 1 536 ? -3.217 59.75 29.188 1 79.56 536 GLY B C 1
ATOM 11674 O O . GLY B 1 536 ? -2.492 59.156 28.375 1 79.56 536 GLY B O 1
ATOM 11675 N N . GLY B 1 537 ? -3.092 59.719 30.438 1 74 537 GLY B N 1
ATOM 11676 C CA . GLY B 1 537 ? -2.076 58.844 31.047 1 74 537 GLY B CA 1
ATOM 11677 C C . GLY B 1 537 ? -2.297 57.375 30.766 1 74 537 GLY B C 1
ATOM 11678 O O . GLY B 1 537 ? -1.35 56.594 30.797 1 74 537 GLY B O 1
ATOM 11679 N N . LEU B 1 538 ? -3.545 57.094 30.516 1 79.5 538 LEU B N 1
ATOM 11680 C CA . LEU B 1 538 ? -3.887 55.719 30.172 1 79.5 538 LEU B CA 1
ATOM 11681 C C . LEU B 1 538 ? -3.619 55.406 28.703 1 79.5 538 LEU B C 1
ATOM 11683 O O . LEU B 1 538 ? -3.836 54.312 28.234 1 79.5 538 LEU B O 1
ATOM 11687 N N . GLY B 1 539 ? -3.078 56.406 28.109 1 77.62 539 GLY B N 1
ATOM 11688 C CA . GLY B 1 539 ? -2.744 56.25 26.703 1 77.62 539 GLY B CA 1
ATOM 11689 C C . GLY B 1 539 ? -3.947 56.375 25.781 1 77.62 539 GLY B C 1
ATOM 11690 O O . GLY B 1 539 ? -3.887 55.969 24.625 1 77.62 539 GLY B O 1
ATOM 11691 N N . GLU B 1 540 ? -5.016 56.844 26.203 1 85.31 540 GLU B N 1
ATOM 11692 C CA . GLU B 1 540 ? -6.246 56.969 25.422 1 85.31 540 GLU B CA 1
ATOM 11693 C C . GLU B 1 540 ? -6.312 58.312 24.688 1 85.31 540 GLU B C 1
ATOM 11695 O O . GLU B 1 540 ? -5.684 59.281 25.109 1 85.31 540 GLU B O 1
ATOM 11700 N N . ARG B 1 541 ? -6.926 58.219 23.625 1 82.19 541 ARG B N 1
ATOM 11701 C CA . ARG B 1 541 ? -7.25 59.469 22.922 1 82.19 541 ARG B CA 1
ATOM 11702 C C . ARG B 1 541 ? -8.508 60.094 23.516 1 82.19 541 ARG B C 1
ATOM 11704 O O . ARG B 1 541 ? -9.578 59.5 23.5 1 82.19 541 ARG B O 1
ATOM 11711 N N . VAL B 1 542 ? -8.312 61.375 23.953 1 90 542 VAL B N 1
ATOM 11712 C CA . VAL B 1 542 ? -9.414 62.031 24.672 1 90 542 VAL B CA 1
ATOM 11713 C C . VAL B 1 542 ? -10.016 63.125 23.812 1 90 542 VAL B C 1
ATOM 11715 O O . VAL B 1 542 ? -9.281 63.906 23.188 1 90 542 VAL B O 1
ATOM 11718 N N . LEU B 1 543 ? -11.344 63.156 23.688 1 93.12 543 LEU B N 1
ATOM 11719 C CA . LEU B 1 543 ? -12.078 64.188 23 1 93.12 543 LEU B CA 1
ATOM 11720 C C . LEU B 1 543 ? -13.023 64.938 23.953 1 93.12 543 LEU B C 1
ATOM 11722 O O . LEU B 1 543 ? -13.586 64.312 24.859 1 93.12 543 LEU B O 1
ATOM 11726 N N . GLY B 1 544 ? -13.102 66.188 23.76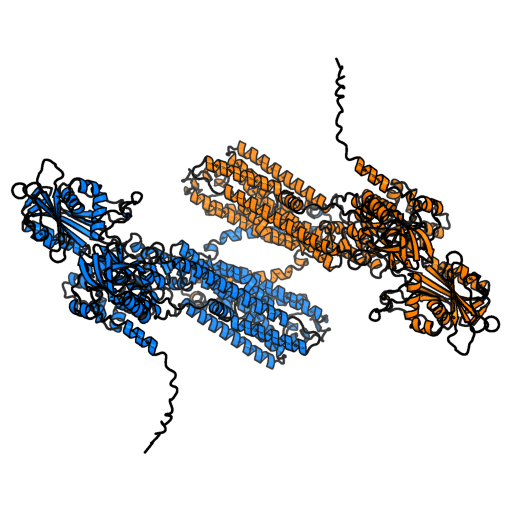6 1 95.5 544 GLY B N 1
ATOM 11727 C CA . GLY B 1 544 ? -14.047 67 24.516 1 95.5 544 GLY B CA 1
ATOM 11728 C C . GLY B 1 544 ? -15.32 67.312 23.766 1 95.5 544 GLY B C 1
ATOM 11729 O O . GLY B 1 544 ? -15.305 67.438 22.531 1 95.5 544 GLY B O 1
ATOM 11730 N N . PHE B 1 545 ? -16.453 67.5 24.484 1 97.19 545 PHE B N 1
ATOM 11731 C CA . PHE B 1 545 ? -17.766 67.75 23.891 1 97.19 545 PHE B CA 1
ATOM 11732 C C . PHE B 1 545 ? -18.484 68.875 24.578 1 97.19 545 PHE B C 1
ATOM 11734 O O . PHE B 1 545 ? -18.484 69 25.797 1 97.19 545 PHE B O 1
ATOM 11741 N N . CYS B 1 546 ? -19.109 69.688 23.797 1 97.12 546 CYS B N 1
ATOM 11742 C CA . CYS B 1 546 ? -19.906 70.812 24.328 1 97.12 546 CYS B CA 1
ATOM 11743 C C . CYS B 1 546 ? -21.094 71.062 23.438 1 97.12 546 CYS B C 1
ATOM 11745 O O . CYS B 1 546 ? -21.141 70.625 22.281 1 97.12 546 CYS B O 1
ATOM 11747 N N . HIS B 1 547 ? -22.109 71.75 23.938 1 96 547 HIS B N 1
ATOM 11748 C CA . HIS B 1 547 ? -23.281 72.188 23.188 1 96 547 HIS B CA 1
ATOM 11749 C C . HIS B 1 547 ? -23.766 73.562 23.578 1 96 547 HIS B C 1
ATOM 11751 O O . HIS B 1 547 ? -23.297 74.125 24.578 1 96 547 HIS B O 1
ATOM 11757 N N . GLY B 1 548 ? -24.562 74.188 22.75 1 94.62 548 GLY B N 1
ATOM 11758 C CA . GLY B 1 548 ? -25.172 75.438 22.984 1 94.62 548 GLY B CA 1
ATOM 11759 C C . GLY B 1 548 ? -26.453 75.688 22.188 1 94.62 548 GLY B C 1
ATOM 11760 O O . GLY B 1 548 ? -26.547 75.25 21.031 1 94.62 548 GLY B O 1
ATOM 11761 N N . LEU B 1 549 ? -27.438 76.25 22.828 1 93 549 LEU B N 1
ATOM 11762 C CA . LEU B 1 549 ? -28.688 76.625 22.141 1 93 549 LEU B CA 1
ATOM 11763 C C . LEU B 1 549 ? -28.641 78 21.609 1 93 549 LEU B C 1
ATOM 11765 O O . LEU B 1 549 ? -28.391 78.938 22.359 1 93 549 LEU B O 1
ATOM 11769 N N . LEU B 1 550 ? -28.812 78.125 20.359 1 93.31 550 LEU B N 1
ATOM 11770 C CA . LEU B 1 550 ? -28.828 79.438 19.734 1 93.31 550 LEU B CA 1
ATOM 11771 C C . LEU B 1 550 ? -30.219 80.062 19.859 1 93.31 550 LEU B C 1
ATOM 11773 O O . LEU B 1 550 ? -31.203 79.5 19.406 1 93.31 550 LEU B O 1
ATOM 11777 N N . PRO B 1 551 ? -30.266 81.25 20.422 1 90.5 551 PRO B N 1
ATOM 11778 C CA . PRO B 1 551 ? -31.562 81.875 20.672 1 90.5 551 PRO B CA 1
ATOM 11779 C C . PRO B 1 551 ? -32.312 82.25 19.391 1 90.5 551 PRO B C 1
ATOM 11781 O O . PRO B 1 551 ? -31.703 82.625 18.406 1 90.5 551 PRO B O 1
ATOM 11784 N N . GLU B 1 552 ? -33.594 82.188 19.391 1 89 552 GLU B N 1
ATOM 11785 C CA . GLU B 1 552 ? -34.5 82.375 18.234 1 89 552 GLU B CA 1
ATOM 11786 C C . GLU B 1 552 ? -34.469 83.875 17.797 1 89 552 GLU B C 1
ATOM 11788 O O . GLU B 1 552 ? -34.625 84.188 16.625 1 89 552 GLU B O 1
ATOM 11793 N N . ASP B 1 553 ? -34.281 84.75 18.719 1 89 553 ASP B N 1
ATOM 11794 C CA . ASP B 1 553 ? -34.312 86.188 18.422 1 89 553 ASP B CA 1
ATOM 11795 C C . ASP B 1 553 ? -33.156 86.562 17.531 1 89 553 ASP B C 1
ATOM 11797 O O . ASP B 1 553 ? -33.312 87.438 16.625 1 89 553 ASP B O 1
ATOM 11801 N N . GLN B 1 554 ? -32.062 85.938 17.703 1 89.75 554 GLN B N 1
ATOM 11802 C CA . GLN B 1 554 ? -30.875 86.312 16.922 1 89.75 554 GLN B CA 1
ATOM 11803 C C . GLN B 1 554 ? -30.75 85.438 15.688 1 89.75 554 GLN B C 1
ATOM 11805 O O . GLN B 1 554 ? -30.219 85.812 14.664 1 89.75 554 GLN B O 1
ATOM 11810 N N . TYR B 1 555 ? -31.219 84.25 15.836 1 92.69 555 TYR B N 1
ATOM 11811 C CA . TYR B 1 555 ? -31.125 83.25 14.742 1 92.69 555 TYR B CA 1
ATOM 11812 C C . TYR B 1 555 ? -32.5 82.688 14.406 1 92.69 555 TYR B C 1
ATOM 11814 O O . TYR B 1 555 ? -32.812 81.562 14.844 1 92.69 555 TYR B O 1
ATOM 11822 N N . PRO B 1 556 ? -33.312 83.375 13.648 1 85.75 556 PRO B N 1
ATOM 11823 C CA . PRO B 1 556 ? -34.656 82.875 13.328 1 85.75 556 PRO B CA 1
ATOM 11824 C C . PRO B 1 556 ? -34.656 81.688 12.383 1 85.75 556 PRO B C 1
ATOM 11826 O O . PRO B 1 556 ? -33.625 81.375 11.797 1 85.75 556 PRO B O 1
ATOM 11829 N N . LYS B 1 557 ? -35.812 81.062 12.305 1 82.56 557 LYS B N 1
ATOM 11830 C CA . LYS B 1 557 ? -35.938 79.875 11.445 1 82.56 557 LYS B CA 1
ATOM 11831 C C . LYS B 1 557 ? -35.594 80.188 10 1 82.56 557 LYS B C 1
ATOM 11833 O O . LYS B 1 557 ? -36.062 81.188 9.445 1 82.56 557 LYS B O 1
ATOM 11838 N N . GLY B 1 558 ? -34.688 79.5 9.422 1 81.62 558 GLY B N 1
ATOM 11839 C CA . GLY B 1 558 ? -34.25 79.75 8.055 1 81.62 558 GLY B CA 1
ATOM 11840 C C . GLY B 1 558 ? -33 80.562 7.984 1 81.62 558 GLY B C 1
ATOM 11841 O O . GLY B 1 558 ? -32.625 81.062 6.906 1 81.62 558 GLY B O 1
ATOM 11842 N N . PHE B 1 559 ? -32.531 80.812 9.141 1 89.25 559 PHE B N 1
ATOM 11843 C CA . PHE B 1 559 ? -31.281 81.562 9.188 1 89.25 559 PHE B CA 1
ATOM 11844 C C . PHE B 1 559 ? -30.219 80.938 8.305 1 89.25 559 PHE B C 1
ATOM 11846 O O . PHE B 1 559 ? -30.047 79.75 8.297 1 89.25 559 PHE B O 1
ATOM 11853 N N . ALA B 1 560 ? -29.578 81.75 7.469 1 85.69 560 ALA B N 1
ATOM 11854 C CA . ALA B 1 560 ? -28.531 81.312 6.59 1 85.69 560 ALA B CA 1
ATOM 11855 C C . ALA B 1 560 ? -27.188 81.25 7.309 1 85.69 560 ALA B C 1
ATOM 11857 O O . ALA B 1 560 ? -26.516 82.25 7.426 1 85.69 560 ALA B O 1
ATOM 11858 N N . PHE B 1 561 ? -26.797 80.125 7.812 1 88.81 561 PHE B N 1
ATOM 11859 C CA . PHE B 1 561 ? -25.547 79.938 8.516 1 88.81 561 PHE B CA 1
ATOM 11860 C C . PHE B 1 561 ? -24.375 79.938 7.531 1 88.81 561 PHE B C 1
ATOM 11862 O O . PHE B 1 561 ? -24.422 79.25 6.504 1 88.81 561 PHE B O 1
ATOM 11869 N N . ASP B 1 562 ? -23.422 80.75 7.699 1 81.88 562 ASP B N 1
ATOM 11870 C CA . ASP B 1 562 ? -22.203 80.75 6.898 1 81.88 562 ASP B CA 1
ATOM 11871 C C . ASP B 1 562 ? -21.031 80.125 7.645 1 81.88 562 ASP B C 1
ATOM 11873 O O . ASP B 1 562 ? -20.641 80.625 8.711 1 81.88 562 ASP B O 1
ATOM 11877 N N . THR B 1 563 ? -20.5 79.125 7.164 1 80.56 563 THR B N 1
ATOM 11878 C CA . THR B 1 563 ? -19.469 78.312 7.848 1 80.56 563 THR B CA 1
ATOM 11879 C C . THR B 1 563 ? -18.078 78.812 7.465 1 80.56 563 THR B C 1
ATOM 11881 O O . THR B 1 563 ? -17.094 78.5 8.141 1 80.56 563 THR B O 1
ATOM 11884 N N . ASP B 1 564 ? -17.938 79.625 6.363 1 73.38 564 ASP B N 1
ATOM 11885 C CA . ASP B 1 564 ? -16.656 80.188 5.961 1 73.38 564 ASP B CA 1
ATOM 11886 C C . ASP B 1 564 ? -16.344 81.438 6.766 1 73.38 564 ASP B C 1
ATOM 11888 O O . ASP B 1 564 ? -15.242 81.562 7.309 1 73.38 564 ASP B O 1
ATOM 11892 N N . ASP B 1 565 ? -17.172 82.375 6.676 1 76.75 565 ASP B N 1
ATOM 11893 C CA . ASP B 1 565 ? -17.141 83.5 7.57 1 76.75 565 ASP B CA 1
ATOM 11894 C C . ASP B 1 565 ? -18.219 83.375 8.656 1 76.75 565 ASP B C 1
ATOM 11896 O O . ASP B 1 565 ? -19.344 83.812 8.477 1 76.75 565 ASP B O 1
ATOM 11900 N N . VAL B 1 566 ? -17.797 82.75 9.766 1 84.75 566 VAL B N 1
ATOM 11901 C CA . VAL B 1 566 ? -18.734 82.312 10.812 1 84.75 566 VAL B CA 1
ATOM 11902 C C . VAL B 1 566 ? -19.547 83.5 11.297 1 84.75 566 VAL B C 1
ATOM 11904 O O . VAL B 1 566 ? -19 84.438 11.875 1 84.75 566 VAL B O 1
ATOM 11907 N N . ASN B 1 567 ? -20.891 83.562 11.016 1 86.94 567 ASN B N 1
ATOM 11908 C CA . ASN B 1 567 ? -21.828 84.625 11.375 1 86.94 567 ASN B CA 1
ATOM 11909 C C . ASN B 1 567 ? -22.688 84.25 12.578 1 86.94 567 ASN B C 1
ATOM 11911 O O . ASN B 1 567 ? -23.75 84.812 12.781 1 86.94 567 ASN B O 1
ATOM 11915 N N . PHE B 1 568 ? -22.266 83.25 13.273 1 89.88 568 PHE B N 1
ATOM 11916 C CA . PHE B 1 568 ? -23.016 82.812 14.445 1 89.88 568 PHE B CA 1
ATOM 11917 C C . PHE B 1 568 ? -22.094 82.625 15.641 1 89.88 568 PHE B C 1
ATOM 11919 O O . PHE B 1 568 ? -20.875 82.562 15.492 1 89.88 568 PHE B O 1
ATOM 11926 N N . GLN B 1 569 ? -22.609 82.5 16.797 1 90.25 569 GLN B N 1
ATOM 11927 C CA . GLN B 1 569 ? -21.859 82.375 18.047 1 90.25 569 GLN B CA 1
ATOM 11928 C C . GLN B 1 569 ? -21.219 81 18.219 1 90.25 569 GLN B C 1
ATOM 11930 O O . GLN B 1 569 ? -21.891 80 18.125 1 90.25 569 GLN B O 1
ATOM 11935 N N . THR B 1 570 ? -19.922 81.062 18.391 1 92 570 THR B N 1
ATOM 11936 C CA . THR B 1 570 ? -19.188 79.812 18.609 1 92 570 THR B CA 1
ATOM 11937 C C . THR B 1 570 ? -18.484 79.875 19.969 1 92 570 THR B C 1
ATOM 11939 O O . THR B 1 570 ? -17.641 79 20.25 1 92 570 THR B O 1
ATOM 11942 N N . ASP B 1 571 ? -18.859 80.812 20.812 1 90.69 571 ASP B N 1
ATOM 11943 C CA . ASP B 1 571 ? -18.281 80.938 22.141 1 90.69 571 ASP B CA 1
ATOM 11944 C C . ASP B 1 571 ? -19.359 80.938 23.219 1 90.69 571 ASP B C 1
ATOM 11946 O O . ASP B 1 571 ? -20.547 80.938 22.891 1 90.69 571 ASP B O 1
ATOM 11950 N N . ASN B 1 572 ? -18.953 80.875 24.469 1 92.25 572 ASN B N 1
ATOM 11951 C CA . ASN B 1 572 ? -19.828 80.875 25.625 1 92.25 572 ASN B CA 1
ATOM 11952 C C . ASN B 1 572 ? -20.797 79.688 25.578 1 92.25 572 ASN B C 1
ATOM 11954 O O . ASN B 1 572 ? -22 79.812 25.75 1 92.25 572 ASN B O 1
ATOM 11958 N N . LEU B 1 573 ? -20.188 78.5 25.266 1 95.94 573 LEU B N 1
ATOM 11959 C CA . LEU B 1 573 ? -20.969 77.25 25.172 1 95.94 573 LEU B CA 1
ATOM 11960 C C . LEU B 1 573 ? -20.953 76.5 26.5 1 95.94 573 LEU B C 1
ATOM 11962 O O . LEU B 1 573 ? -20.359 77 27.469 1 95.94 573 LEU B O 1
ATOM 11966 N N . CYS B 1 574 ? -21.688 75.375 26.531 1 96.69 574 CYS B N 1
ATOM 11967 C CA . CYS B 1 574 ? -21.797 74.562 27.734 1 96.69 574 CYS B CA 1
ATOM 11968 C C . CYS B 1 574 ? -21.016 73.25 27.562 1 96.69 574 CYS B C 1
ATOM 11970 O O . CYS B 1 574 ? -21.328 72.438 26.703 1 96.69 574 CYS B O 1
ATOM 11972 N N . PHE B 1 575 ? -19.969 73.125 28.422 1 96.94 575 PHE B N 1
ATOM 11973 C CA . PHE B 1 575 ? -19.188 71.938 28.422 1 96.94 575 PHE B CA 1
ATOM 11974 C C . PHE B 1 575 ? -19.984 70.75 28.984 1 96.94 575 PHE B C 1
ATOM 11976 O O . PHE B 1 575 ? -20.594 70.875 30.047 1 96.94 575 PHE B O 1
ATOM 11983 N N . VAL B 1 576 ? -20 69.562 28.281 1 96.06 576 VAL B N 1
ATOM 11984 C CA . VAL B 1 576 ? -20.844 68.5 28.703 1 96.06 576 VAL B CA 1
ATOM 11985 C C . VAL B 1 576 ? -19.984 67.312 29.25 1 96.06 576 VAL B C 1
ATOM 11987 O O . VAL B 1 576 ? -20.297 66.75 30.297 1 96.06 576 VAL B O 1
ATOM 11990 N N . GLY B 1 577 ? -18.875 66.938 28.469 1 95.5 577 GLY B N 1
ATOM 11991 C CA . GLY B 1 577 ? -18.062 65.875 28.953 1 95.5 577 GLY B CA 1
ATOM 11992 C C . GLY B 1 577 ? -16.922 65.5 28.031 1 95.5 577 GLY B C 1
ATOM 11993 O O . GLY B 1 577 ? -16.656 66.188 27.047 1 95.5 577 GLY B O 1
ATOM 11994 N N . LEU B 1 578 ? -16.172 64.375 28.5 1 95.31 578 LEU B N 1
ATOM 11995 C CA . LEU B 1 578 ? -15.062 63.812 27.734 1 95.31 578 LEU B CA 1
ATOM 11996 C C . LEU B 1 578 ? -15.352 62.375 27.328 1 95.31 578 LEU B C 1
ATOM 11998 O O . LEU B 1 578 ? -16.031 61.656 28.062 1 95.31 578 LEU B O 1
ATOM 12002 N N . ILE B 1 579 ? -14.969 61.969 26.141 1 94.19 579 ILE B N 1
ATOM 12003 C CA . ILE B 1 579 ? -14.969 60.562 25.703 1 94.19 579 ILE B CA 1
ATOM 12004 C C . ILE B 1 579 ? -13.562 60.156 25.281 1 94.19 579 ILE B C 1
ATOM 12006 O O . ILE B 1 579 ? -12.906 60.875 24.531 1 94.19 579 ILE B O 1
ATOM 12010 N N . SER B 1 580 ? -13.055 59.125 25.859 1 92.12 580 SER B N 1
ATOM 12011 C CA . SER B 1 580 ? -11.727 58.656 25.516 1 92.12 580 SER B CA 1
ATOM 12012 C C . SER B 1 580 ? -11.797 57.312 24.766 1 92.12 580 SER B C 1
ATOM 12014 O O . SER B 1 580 ? -12.711 56.531 25 1 92.12 580 SER B O 1
ATOM 12016 N N . MET B 1 581 ? -10.93 57.094 23.844 1 88.94 581 MET B N 1
ATOM 12017 C CA . MET B 1 581 ? -10.93 55.906 23 1 88.94 581 MET B CA 1
ATOM 12018 C C . MET B 1 581 ? -9.531 55.312 22.922 1 88.94 581 MET B C 1
ATOM 12020 O O . MET B 1 581 ? -8.531 56 23.094 1 88.94 581 MET B O 1
ATOM 12024 N N . ILE B 1 582 ? -9.43 54.062 22.766 1 82.31 582 ILE B N 1
ATOM 12025 C CA . ILE B 1 582 ? -8.164 53.344 22.641 1 82.31 582 ILE B CA 1
ATOM 12026 C C . ILE B 1 582 ? -8.352 52.125 21.703 1 82.31 582 ILE B C 1
ATOM 12028 O O . ILE B 1 582 ? -9.484 51.75 21.406 1 82.31 582 ILE B O 1
ATOM 12032 N N . ASP B 1 583 ? -7.266 51.688 21.109 1 81.56 583 ASP B N 1
ATOM 12033 C CA . ASP B 1 583 ? -7.215 50.375 20.469 1 81.56 583 ASP B CA 1
ATOM 12034 C C . ASP B 1 583 ? -6.934 49.281 21.5 1 81.56 583 ASP B C 1
ATOM 12036 O O . ASP B 1 583 ? -5.785 49.062 21.891 1 81.56 583 ASP B O 1
ATOM 12040 N N . PRO B 1 584 ? -7.984 48.625 21.891 1 83.25 584 PRO B N 1
ATOM 12041 C CA . PRO B 1 584 ? -7.812 47.688 23.016 1 83.25 584 PRO B CA 1
ATOM 12042 C C . PRO B 1 584 ? -6.973 46.469 22.641 1 83.25 584 PRO B C 1
ATOM 12044 O O . PRO B 1 584 ? -6.988 46.031 21.484 1 83.25 584 PRO B O 1
ATOM 12047 N N . PRO B 1 585 ? -6.25 46 23.656 1 85.69 585 PRO B N 1
ATOM 12048 C CA . PRO B 1 585 ? -5.52 44.75 23.438 1 85.69 585 PRO B CA 1
ATOM 12049 C C . PRO B 1 585 ? -6.445 43.562 23.234 1 85.69 585 PRO B C 1
ATOM 12051 O O . PRO B 1 585 ? -7.574 43.562 23.734 1 85.69 585 PRO B O 1
ATOM 12054 N N . ARG B 1 586 ? -6.023 42.625 22.516 1 85.81 586 ARG B N 1
ATOM 12055 C CA . ARG B 1 586 ? -6.773 41.406 22.328 1 85.81 586 ARG B CA 1
ATOM 12056 C C . ARG B 1 586 ? -6.848 40.594 23.625 1 85.81 586 ARG B C 1
ATOM 12058 O O . ARG B 1 586 ? -5.883 40.531 24.391 1 85.81 586 ARG B O 1
ATOM 12065 N N . ALA B 1 587 ? -7.965 39.844 23.953 1 81.88 587 ALA B N 1
ATOM 12066 C CA . ALA B 1 587 ? -8.234 39.156 25.203 1 81.88 587 ALA B CA 1
ATOM 12067 C C . ALA B 1 587 ? -7.25 38 25.406 1 81.88 587 ALA B C 1
ATOM 12069 O O . ALA B 1 587 ? -6.836 37.719 26.531 1 81.88 587 ALA B O 1
ATOM 12070 N N . ALA B 1 588 ? -6.84 37.406 24.391 1 87.75 588 ALA B N 1
ATOM 12071 C CA . ALA B 1 588 ? -6.02 36.188 24.516 1 87.75 588 ALA B CA 1
ATOM 12072 C C . ALA B 1 588 ? -4.539 36.562 24.609 1 87.75 588 ALA B C 1
ATOM 12074 O O . ALA B 1 588 ? -3.719 35.719 24.984 1 87.75 588 ALA B O 1
ATOM 12075 N N . VAL B 1 589 ? -4.121 37.844 24.422 1 90.44 589 VAL B N 1
ATOM 12076 C CA . VAL B 1 589 ? -2.725 38.219 24.266 1 90.44 589 VAL B CA 1
ATOM 12077 C C . VAL B 1 589 ? -2.01 38.188 25.609 1 90.44 589 VAL B C 1
ATOM 12079 O O . VAL B 1 589 ? -0.88 37.688 25.703 1 90.44 589 VAL B O 1
ATOM 12082 N N . PRO B 1 590 ? -2.617 38.562 26.719 1 90.94 590 PRO B N 1
ATOM 12083 C CA . PRO B 1 590 ? -1.896 38.5 27.984 1 90.94 590 PRO B CA 1
ATOM 12084 C C . PRO B 1 590 ? -1.528 37.094 28.391 1 90.94 590 PRO B C 1
ATOM 12086 O O . PRO B 1 590 ? -0.411 36.844 28.859 1 90.94 590 PRO B O 1
ATOM 12089 N N . ASP B 1 591 ? -2.443 36.219 28.219 1 92.12 591 ASP B N 1
ATOM 12090 C CA . ASP B 1 591 ? -2.16 34.812 28.516 1 92.12 591 ASP B CA 1
ATOM 12091 C C . ASP B 1 591 ? -1.074 34.281 27.594 1 92.12 591 ASP B C 1
ATOM 12093 O O . ASP B 1 591 ? -0.233 33.469 28.031 1 92.12 591 ASP B O 1
ATOM 12097 N N . ALA B 1 592 ? -1.143 34.688 26.391 1 93.31 592 ALA B N 1
ATOM 12098 C CA . ALA B 1 592 ? -0.159 34.219 25.422 1 93.31 592 ALA B CA 1
ATOM 12099 C C . ALA B 1 592 ? 1.235 34.75 25.766 1 93.31 592 ALA B C 1
ATOM 12101 O O . ALA B 1 592 ? 2.221 34 25.641 1 93.31 592 ALA B O 1
ATOM 12102 N N . VAL B 1 593 ? 1.313 35.969 26.141 1 93.56 593 VAL B N 1
ATOM 12103 C CA . VAL B 1 593 ? 2.594 36.562 26.531 1 93.56 593 VAL B CA 1
ATOM 12104 C C . VAL B 1 593 ? 3.129 35.844 27.781 1 93.56 593 VAL B C 1
ATOM 12106 O O . VAL B 1 593 ? 4.332 35.594 27.891 1 93.56 593 VAL B O 1
ATOM 12109 N N . GLY B 1 594 ? 2.264 35.531 28.703 1 91.94 594 GLY B N 1
ATOM 12110 C CA . GLY B 1 594 ? 2.666 34.812 29.891 1 91.94 594 GLY B CA 1
ATOM 12111 C C . GLY B 1 594 ? 3.236 33.438 29.562 1 91.94 594 GLY B C 1
ATOM 12112 O O . GLY B 1 594 ? 4.246 33.031 30.141 1 91.94 594 GLY B O 1
ATOM 12113 N N . LYS B 1 595 ? 2.613 32.781 28.688 1 92.12 595 LYS B N 1
ATOM 12114 C CA . LYS B 1 595 ? 3.076 31.469 28.266 1 92.12 595 LYS B CA 1
ATOM 12115 C C . LYS B 1 595 ? 4.438 31.562 27.578 1 92.12 595 LYS B C 1
ATOM 12117 O O . LYS B 1 595 ? 5.285 30.688 27.75 1 92.12 595 LYS B O 1
ATOM 12122 N N . CYS B 1 596 ? 4.672 32.562 26.75 1 92.31 596 CYS B N 1
ATOM 12123 C CA . CYS B 1 596 ? 5.957 32.781 26.094 1 92.31 596 CYS B CA 1
ATOM 12124 C C . CYS B 1 596 ? 7.062 33 27.125 1 92.31 596 CYS B C 1
ATOM 12126 O O . CYS B 1 596 ? 8.156 32.438 27 1 92.31 596 CYS B O 1
ATOM 12128 N N . ARG B 1 597 ? 6.75 33.688 28.094 1 91.31 597 ARG B N 1
ATOM 12129 C CA . ARG B 1 597 ? 7.734 33.969 29.125 1 91.31 597 ARG B CA 1
ATOM 12130 C C . ARG B 1 597 ? 8.102 32.688 29.891 1 91.31 597 ARG B C 1
ATOM 12132 O O . ARG B 1 597 ? 9.273 32.469 30.188 1 91.31 597 ARG B O 1
ATOM 12139 N N . SER B 1 598 ? 7.09 31.953 30.188 1 90.06 598 SER B N 1
ATOM 12140 C CA . SER B 1 598 ? 7.332 30.688 30.859 1 90.06 598 SER B CA 1
ATOM 12141 C C . SER B 1 598 ? 8.18 29.75 30 1 90.06 598 SER B C 1
ATOM 12143 O O . SER B 1 598 ? 8.906 28.906 30.531 1 90.06 598 SER B O 1
ATOM 12145 N N . ALA B 1 599 ? 8.102 29.953 28.75 1 91.19 599 ALA B N 1
ATOM 12146 C CA . ALA B 1 599 ? 8.852 29.125 27.797 1 91.19 599 ALA B CA 1
ATOM 12147 C C . ALA B 1 599 ? 10.242 29.688 27.562 1 91.19 599 ALA B C 1
ATOM 12149 O O . ALA B 1 599 ? 11.008 29.156 26.75 1 91.19 599 ALA B O 1
ATOM 12150 N N . GLY B 1 600 ? 10.555 30.766 28.203 1 90.62 600 GLY B N 1
ATOM 12151 C CA . GLY B 1 600 ? 11.867 31.375 28.078 1 90.62 600 GLY B CA 1
ATOM 12152 C C . GLY B 1 600 ? 11.984 32.281 26.875 1 90.62 600 GLY B C 1
ATOM 12153 O O . GLY B 1 600 ? 13.094 32.562 26.422 1 90.62 600 GLY B O 1
ATOM 12154 N N . ILE B 1 601 ? 10.898 32.688 26.266 1 93.94 601 ILE B N 1
ATOM 12155 C CA . ILE B 1 601 ? 10.906 33.562 25.078 1 93.94 601 ILE B CA 1
ATOM 12156 C C . ILE B 1 601 ? 10.758 35.031 25.484 1 93.94 601 ILE B C 1
ATOM 12158 O O . ILE B 1 601 ? 9.867 35.344 26.266 1 93.94 601 ILE B O 1
ATOM 12162 N N . LYS B 1 602 ? 11.609 35.812 24.969 1 94.25 602 LYS B N 1
ATOM 12163 C CA . LYS B 1 602 ? 11.555 37.25 25.188 1 94.25 602 LYS B CA 1
ATOM 12164 C C . LYS B 1 602 ? 10.641 37.938 24.188 1 94.25 602 LYS B C 1
ATOM 12166 O O . LYS B 1 602 ? 10.812 37.781 22.969 1 94.25 602 LYS B O 1
ATOM 12171 N N . VAL B 1 603 ? 9.641 38.656 24.719 1 94.56 603 VAL B N 1
ATOM 12172 C CA . VAL B 1 603 ? 8.727 39.344 23.828 1 94.56 603 VAL B CA 1
ATOM 12173 C C . VAL B 1 603 ? 9.016 40.844 23.875 1 94.56 603 VAL B C 1
ATOM 12175 O O . VAL B 1 603 ? 8.977 41.469 24.938 1 94.56 603 VAL B O 1
ATOM 12178 N N . ILE B 1 604 ? 9.328 41.438 22.719 1 95.56 604 ILE B N 1
ATOM 12179 C CA . ILE B 1 604 ? 9.625 42.844 22.578 1 95.56 604 ILE B CA 1
ATOM 12180 C C . ILE B 1 604 ? 8.562 43.531 21.719 1 95.56 604 ILE B C 1
ATOM 12182 O O . ILE B 1 604 ? 8.18 43 20.672 1 95.56 604 ILE B O 1
ATOM 12186 N N . MET B 1 605 ? 8.055 44.625 22.188 1 94.69 605 MET B N 1
ATOM 12187 C CA . MET B 1 605 ? 7.086 45.375 21.391 1 94.69 605 MET B CA 1
ATOM 12188 C C . MET B 1 605 ? 7.773 46.5 20.609 1 94.69 605 MET B C 1
ATOM 12190 O O . MET B 1 605 ? 8.562 47.25 21.156 1 94.69 605 MET B O 1
ATOM 12194 N N . VAL B 1 606 ? 7.578 46.562 19.344 1 91.94 606 VAL B N 1
ATOM 12195 C CA . VAL B 1 606 ? 8.102 47.562 18.453 1 91.94 606 VAL B CA 1
ATOM 12196 C C . VAL B 1 606 ? 6.949 48.281 17.75 1 91.94 606 VAL B C 1
ATOM 12198 O O . VAL B 1 606 ? 6.227 47.656 16.969 1 91.94 606 VAL B O 1
ATOM 12201 N N . THR B 1 607 ? 6.754 49.5 18.047 1 86.25 607 THR B N 1
ATOM 12202 C CA . THR B 1 607 ? 5.586 50.188 17.5 1 86.25 607 THR B CA 1
ATOM 12203 C C . THR B 1 607 ? 5.961 51.562 17.031 1 86.25 607 THR B C 1
ATOM 12205 O O . THR B 1 607 ? 7.031 52.094 17.359 1 86.25 607 THR B O 1
ATOM 12208 N N . GLY B 1 608 ? 5.141 52.156 16.219 1 77.62 608 GLY B N 1
ATOM 12209 C CA . GLY B 1 608 ? 5.25 53.531 15.781 1 77.62 608 GLY B CA 1
ATOM 12210 C C . GLY B 1 608 ? 4.492 54.5 16.672 1 77.62 608 GLY B C 1
ATOM 12211 O O . GLY B 1 608 ? 4.633 55.719 16.547 1 77.62 608 GLY B O 1
ATOM 12212 N N . ASP B 1 609 ? 3.871 54.094 17.688 1 73.94 609 ASP B N 1
ATOM 12213 C CA . ASP B 1 609 ? 3.033 54.906 18.547 1 73.94 609 ASP B CA 1
ATOM 12214 C C . ASP B 1 609 ? 3.883 55.719 19.531 1 73.94 609 ASP B C 1
ATOM 12216 O O . ASP B 1 609 ? 5.066 55.438 19.719 1 73.94 609 ASP B O 1
ATOM 12220 N N . HIS B 1 610 ? 3.191 56.656 20.109 1 74.81 610 HIS B N 1
ATOM 12221 C CA . HIS B 1 610 ? 3.824 57.469 21.141 1 74.81 610 HIS B CA 1
ATOM 12222 C C . HIS B 1 610 ? 4.191 56.625 22.359 1 74.81 610 HIS B C 1
ATOM 12224 O O . HIS B 1 610 ? 3.469 55.688 22.719 1 74.81 610 HIS B O 1
ATOM 12230 N N . PRO B 1 611 ? 5.273 56.969 23.047 1 82.81 611 PRO B N 1
ATOM 12231 C CA . PRO B 1 611 ? 5.781 56.188 24.156 1 82.81 611 PRO B CA 1
ATOM 12232 C C . PRO B 1 611 ? 4.746 55.969 25.266 1 82.81 611 PRO B C 1
ATOM 12234 O O . PRO B 1 611 ? 4.703 54.938 25.906 1 82.81 611 PRO B O 1
ATOM 12237 N N . ILE B 1 612 ? 3.924 56.969 25.516 1 77.31 612 ILE B N 1
ATOM 12238 C CA . ILE B 1 612 ? 2.938 56.844 26.594 1 77.31 612 ILE B CA 1
ATOM 12239 C C . ILE B 1 612 ? 1.906 55.781 26.25 1 77.31 612 ILE B C 1
ATOM 12241 O O . ILE B 1 612 ? 1.551 54.969 27.094 1 77.31 612 ILE B O 1
ATOM 12245 N N . THR B 1 613 ? 1.459 55.844 25.047 1 78.56 613 THR B N 1
ATOM 12246 C CA . THR B 1 613 ? 0.489 54.844 24.578 1 78.56 613 THR B CA 1
ATOM 12247 C C . THR B 1 613 ? 1.116 53.469 24.531 1 78.56 613 THR B C 1
ATOM 12249 O O . THR B 1 613 ? 0.494 52.469 24.938 1 78.56 613 THR B O 1
ATOM 12252 N N . ALA B 1 614 ? 2.35 53.406 24.047 1 87.56 614 ALA B N 1
ATOM 12253 C CA . ALA B 1 614 ? 3.062 52.156 23.938 1 87.56 614 ALA B CA 1
ATOM 12254 C C . ALA B 1 614 ? 3.281 51.531 25.312 1 87.56 614 ALA B C 1
ATOM 12256 O O . ALA B 1 614 ? 3.102 50.312 25.484 1 87.56 614 ALA B O 1
ATOM 12257 N N . LYS B 1 615 ? 3.67 52.312 26.25 1 87.75 615 LYS B N 1
ATOM 12258 C CA . LYS B 1 615 ? 3.906 51.844 27.609 1 87.75 615 LYS B CA 1
ATOM 12259 C C . LYS B 1 615 ? 2.619 51.312 28.234 1 87.75 615 LYS B C 1
ATOM 12261 O O . LYS B 1 615 ? 2.627 50.25 28.891 1 87.75 615 LYS B O 1
ATOM 12266 N N . ALA B 1 616 ? 1.47 52 28.016 1 83.75 616 ALA B N 1
ATOM 12267 C CA . ALA B 1 616 ? 0.185 51.594 28.578 1 83.75 616 ALA B CA 1
ATOM 12268 C C . ALA B 1 616 ? -0.273 50.25 28 1 83.75 616 ALA B C 1
ATOM 12270 O O . ALA B 1 616 ? -0.772 49.375 28.734 1 83.75 616 ALA B O 1
ATOM 12271 N N . ILE B 1 617 ? -0.128 50.125 26.781 1 86.25 617 ILE B N 1
ATOM 12272 C CA . ILE B 1 617 ? -0.551 48.875 26.125 1 86.25 617 ILE B CA 1
ATOM 12273 C C . ILE B 1 617 ? 0.363 47.719 26.547 1 86.25 617 ILE B C 1
ATOM 12275 O O . ILE B 1 617 ? -0.102 46.625 26.766 1 86.25 617 ILE B O 1
ATOM 12279 N N . ALA B 1 618 ? 1.677 47.969 26.594 1 91.81 618 ALA B N 1
ATOM 12280 C CA . ALA B 1 618 ? 2.633 46.969 27.016 1 91.81 618 ALA B CA 1
ATOM 12281 C C . ALA B 1 618 ? 2.314 46.438 28.406 1 91.81 618 ALA B C 1
ATOM 12283 O O . ALA B 1 618 ? 2.469 45.25 28.688 1 91.81 618 ALA B O 1
ATOM 12284 N N . LYS B 1 619 ? 1.915 47.344 29.25 1 88.25 619 LYS B N 1
ATOM 12285 C CA . LYS B 1 619 ? 1.507 46.938 30.594 1 88.25 619 LYS B CA 1
ATOM 12286 C C . LYS B 1 619 ? 0.205 46.156 30.562 1 88.25 619 LYS B C 1
ATOM 12288 O O . LYS B 1 619 ? 0.025 45.219 31.344 1 88.25 619 LYS B O 1
ATOM 12293 N N . GLY B 1 620 ? -0.698 46.531 29.703 1 85.12 620 GLY B N 1
ATOM 12294 C CA . GLY B 1 620 ? -1.976 45.844 29.578 1 85.12 620 GLY B CA 1
ATOM 12295 C C . GLY B 1 620 ? -1.842 44.406 29.047 1 85.12 620 GLY B C 1
ATOM 12296 O O . GLY B 1 620 ? -2.633 43.531 29.406 1 85.12 620 GLY B O 1
ATOM 12297 N N . VAL B 1 621 ? -0.836 44.219 28.219 1 90.19 621 VAL B N 1
ATOM 12298 C CA . VAL B 1 621 ? -0.691 42.906 27.594 1 90.19 621 VAL B CA 1
ATOM 12299 C C . VAL B 1 621 ? 0.315 42.062 28.375 1 90.19 621 VAL B C 1
ATOM 12301 O O . VAL B 1 621 ? 0.483 40.875 28.109 1 90.19 621 VAL B O 1
ATOM 12304 N N . GLY B 1 622 ? 1.016 42.688 29.281 1 90 622 GLY B N 1
ATOM 12305 C CA . GLY B 1 622 ? 1.9 41.938 30.172 1 90 622 GLY B CA 1
ATOM 12306 C C . GLY B 1 622 ? 3.344 41.938 29.703 1 90 622 GLY B C 1
ATOM 12307 O O . GLY B 1 622 ? 4.168 41.188 30.219 1 90 622 GLY B O 1
ATOM 12308 N N . ILE B 1 623 ? 3.674 42.688 28.688 1 92.44 623 ILE B N 1
ATOM 12309 C CA . ILE B 1 623 ? 5.066 42.781 28.25 1 92.44 623 ILE B CA 1
ATOM 12310 C C . ILE B 1 623 ? 5.883 43.5 29.328 1 92.44 623 ILE B C 1
ATOM 12312 O O . ILE B 1 623 ? 7.02 43.125 29.609 1 92.44 623 ILE B O 1
ATOM 12316 N N . ILE B 1 624 ? 5.262 44.531 29.812 1 91.31 624 ILE B N 1
ATOM 12317 C CA . ILE B 1 624 ? 5.785 45.125 31.047 1 91.31 624 ILE B CA 1
ATOM 12318 C C . ILE B 1 624 ? 5.008 44.562 32.25 1 91.31 624 ILE B C 1
ATOM 12320 O O . ILE B 1 624 ? 3.816 44.844 32.406 1 91.31 624 ILE B O 1
ATOM 12324 N N . SER B 1 625 ? 5.629 43.719 33 1 88.88 625 SER B N 1
ATOM 12325 C CA . SER B 1 625 ? 4.965 43.062 34.125 1 88.88 625 SER B CA 1
ATOM 12326 C C . SER B 1 625 ? 4.547 44.062 35.188 1 88.88 625 SER B C 1
ATOM 12328 O O . SER B 1 625 ? 5.164 45.125 35.344 1 88.88 625 SER B O 1
ATOM 12330 N N . GLU B 1 626 ? 3.469 43.5 35.938 1 80.25 626 GLU B N 1
ATOM 12331 C CA . GLU B 1 626 ? 3 44.344 37.031 1 80.25 626 GLU B CA 1
ATOM 12332 C C . GLU B 1 626 ? 4.047 44.438 38.125 1 80.25 626 GLU B C 1
ATOM 12334 O O . GLU B 1 626 ? 4.562 43.406 38.594 1 80.25 626 GLU B O 1
ATOM 12339 N N . GLY B 1 627 ? 4.695 45.5 38.344 1 78.25 627 GLY B N 1
ATOM 12340 C CA . GLY B 1 627 ? 5.68 45.688 39.406 1 78.25 627 GLY B CA 1
ATOM 12341 C C . GLY B 1 627 ? 7.02 46.188 38.906 1 78.25 627 GLY B C 1
ATOM 12342 O O . GLY B 1 627 ? 7.812 46.75 39.656 1 78.25 627 GLY B O 1
ATOM 12343 N N . ASN B 1 628 ? 7.207 45.781 37.594 1 84 628 ASN B N 1
ATOM 12344 C CA . ASN B 1 628 ? 8.469 46.25 37.031 1 84 628 ASN B CA 1
ATOM 12345 C C . ASN B 1 628 ? 8.375 47.719 36.625 1 84 628 ASN B C 1
ATOM 12347 O O . ASN B 1 628 ? 7.332 48.156 36.125 1 84 628 ASN B O 1
ATOM 12351 N N . GLU B 1 629 ? 9.453 48.375 36.969 1 83.81 629 GLU B N 1
ATOM 12352 C CA . GLU B 1 629 ? 9.445 49.812 36.75 1 83.81 629 GLU B CA 1
ATOM 12353 C C . GLU B 1 629 ? 10.461 50.219 35.688 1 83.81 629 GLU B C 1
ATOM 12355 O O . GLU B 1 629 ? 11.469 49.531 35.5 1 83.81 629 GLU B O 1
ATOM 12360 N N . THR B 1 630 ? 10.078 51.219 34.938 1 86.69 630 THR B N 1
ATOM 12361 C CA . THR B 1 630 ? 11.008 51.812 33.969 1 86.69 630 THR B CA 1
ATOM 12362 C C . THR B 1 630 ? 11.914 52.812 34.688 1 86.69 630 THR B C 1
ATOM 12364 O O . THR B 1 630 ? 11.742 53.125 35.844 1 86.69 630 THR B O 1
ATOM 12367 N N . VAL B 1 631 ? 12.914 53.281 33.969 1 82.69 631 VAL B N 1
ATOM 12368 C CA . VAL B 1 631 ? 13.836 54.281 34.531 1 82.69 631 VAL B CA 1
ATOM 12369 C C . VAL B 1 631 ? 13.078 55.531 34.938 1 82.69 631 VAL B C 1
ATOM 12371 O O . VAL B 1 631 ? 13.375 56.125 35.969 1 82.69 631 VAL B O 1
ATOM 12374 N N . GLU B 1 632 ? 12.031 55.875 34.156 1 82.12 632 GLU B N 1
ATOM 12375 C CA . GLU B 1 632 ? 11.219 57.062 34.469 1 82.12 632 GLU B CA 1
ATOM 12376 C C . GLU B 1 632 ? 10.367 56.844 35.719 1 82.12 632 GLU B C 1
ATOM 12378 O O . GLU B 1 632 ? 10.188 57.75 36.531 1 82.12 632 GLU B O 1
ATOM 12383 N N . ASP B 1 633 ? 9.938 55.656 35.844 1 82.75 633 ASP B N 1
ATOM 12384 C CA . ASP B 1 633 ? 9.133 55.312 37.031 1 82.75 633 ASP B CA 1
ATOM 12385 C C . ASP B 1 633 ? 9.977 55.344 38.281 1 82.75 633 ASP B C 1
ATOM 12387 O O . ASP B 1 633 ? 9.523 55.844 39.344 1 82.75 633 ASP B O 1
ATOM 12391 N N . ILE B 1 634 ? 11.18 54.844 38.156 1 84.44 634 ILE B N 1
ATOM 12392 C CA . ILE B 1 634 ? 12.086 54.812 39.281 1 84.44 634 ILE B CA 1
ATOM 12393 C C . ILE B 1 634 ? 12.477 56.25 39.656 1 84.44 634 ILE B C 1
ATOM 12395 O O . ILE B 1 634 ? 12.531 56.594 40.844 1 84.44 634 ILE B O 1
ATOM 12399 N N . ALA B 1 635 ? 12.719 57.031 38.656 1 84.25 635 ALA B N 1
ATOM 12400 C CA . ALA B 1 635 ? 13.062 58.438 38.906 1 84.25 635 ALA B CA 1
ATOM 12401 C C . ALA B 1 635 ? 11.922 59.156 39.594 1 84.25 635 ALA B C 1
ATOM 12403 O O . ALA B 1 635 ? 12.156 59.938 40.531 1 84.25 635 ALA B O 1
ATOM 12404 N N . ALA B 1 636 ? 10.727 58.906 39.188 1 79.75 636 ALA B N 1
ATOM 12405 C CA . ALA B 1 636 ? 9.555 59.531 39.781 1 79.75 636 ALA B CA 1
ATOM 12406 C C . ALA B 1 636 ? 9.344 59.062 41.219 1 79.75 636 ALA B C 1
ATOM 12408 O O . ALA B 1 636 ? 8.992 59.844 42.094 1 79.75 636 ALA B O 1
ATOM 12409 N N . ARG B 1 637 ? 9.625 57.812 41.406 1 81.38 637 ARG B N 1
ATOM 12410 C CA . ARG B 1 637 ? 9.43 57.219 42.75 1 81.38 637 ARG B CA 1
ATOM 12411 C C . ARG B 1 637 ? 10.477 57.719 43.719 1 81.38 637 ARG B C 1
ATOM 12413 O O . ARG B 1 637 ? 10.156 58.031 44.875 1 81.38 637 ARG B O 1
ATOM 12420 N N . LEU B 1 638 ? 11.75 57.812 43.219 1 84.5 638 LEU B N 1
ATOM 12421 C CA . LEU B 1 638 ? 12.844 58.219 44.094 1 84.5 638 LEU B CA 1
ATOM 12422 C C . LEU B 1 638 ? 13.023 59.75 44.062 1 84.5 638 LEU B C 1
ATOM 12424 O O . LEU B 1 638 ? 13.828 60.281 44.812 1 84.5 638 LEU B O 1
ATOM 12428 N N . ASN B 1 639 ? 12.258 60.438 43.281 1 83.19 639 ASN B N 1
ATOM 12429 C CA . ASN B 1 639 ? 12.305 61.906 43.125 1 83.19 639 ASN B CA 1
ATOM 12430 C C . ASN B 1 639 ? 13.703 62.375 42.719 1 83.19 639 ASN B C 1
ATOM 12432 O O . ASN B 1 639 ? 14.25 63.281 43.375 1 83.19 639 ASN B O 1
ATOM 12436 N N . ILE B 1 640 ? 14.352 61.625 41.875 1 81.25 640 ILE B N 1
ATOM 12437 C CA . ILE B 1 640 ? 15.656 61.969 41.344 1 81.25 640 ILE B CA 1
ATOM 12438 C C . ILE B 1 640 ? 15.539 62.156 39.812 1 81.25 640 ILE B C 1
ATOM 12440 O O . ILE B 1 640 ? 14.586 61.688 39.188 1 81.25 640 ILE B O 1
ATOM 12444 N N . PRO B 1 641 ? 16.406 63 39.312 1 82.12 641 PRO B N 1
ATOM 12445 C CA . PRO B 1 641 ? 16.375 63.156 37.875 1 82.12 641 PRO B CA 1
ATOM 12446 C C . PRO B 1 641 ? 16.688 61.844 37.156 1 82.12 641 PRO B C 1
ATOM 12448 O O . PRO B 1 641 ? 17.375 60.969 37.688 1 82.12 641 PRO B O 1
ATOM 12451 N N . VAL B 1 642 ? 16.125 61.562 36 1 82.5 642 VAL B N 1
ATOM 12452 C CA . VAL B 1 642 ? 16.203 60.375 35.219 1 82.5 642 VAL B CA 1
ATOM 12453 C C . VAL B 1 642 ? 17.672 60.031 34.938 1 82.5 642 VAL B C 1
ATOM 12455 O O . VAL B 1 642 ? 18.047 58.844 34.906 1 82.5 642 VAL B O 1
ATOM 12458 N N . SER B 1 643 ? 18.578 61 34.906 1 80.06 643 SER B N 1
ATOM 12459 C CA . SER B 1 643 ? 19.984 60.844 34.562 1 80.06 643 SER B CA 1
ATOM 12460 C C . SER B 1 643 ? 20.75 60.156 35.719 1 80.06 643 SER B C 1
ATOM 12462 O O . SER B 1 643 ? 21.797 59.562 35.469 1 80.06 643 SER B O 1
ATOM 12464 N N . GLN B 1 644 ? 20.203 60.188 36.812 1 80.12 644 GLN B N 1
ATOM 12465 C CA . GLN B 1 644 ? 20.938 59.656 37.969 1 80.12 644 GLN B CA 1
ATOM 12466 C C . GLN B 1 644 ? 20.516 58.219 38.281 1 80.12 644 GLN B C 1
ATOM 12468 O O . GLN B 1 644 ? 21.109 57.562 39.125 1 80.12 644 GLN B O 1
ATOM 12473 N N . VAL B 1 645 ? 19.484 57.781 37.562 1 85.12 645 VAL B N 1
ATOM 12474 C CA . VAL B 1 645 ? 19.031 56.406 37.812 1 85.12 645 VAL B CA 1
ATOM 12475 C C . VAL B 1 645 ? 19.922 55.438 37.031 1 85.12 645 VAL B C 1
ATOM 12477 O O . VAL B 1 645 ? 20.25 55.688 35.844 1 85.12 645 VAL B O 1
ATOM 12480 N N . ASN B 1 646 ? 20.5 54.469 37.719 1 82.12 646 ASN B N 1
ATOM 12481 C CA . ASN B 1 646 ? 21.234 53.406 37.031 1 82.12 646 ASN B CA 1
ATOM 12482 C C . ASN B 1 646 ? 20.312 52.594 36.125 1 82.12 646 ASN B C 1
ATOM 12484 O O . ASN B 1 646 ? 19.375 51.969 36.625 1 82.12 646 ASN B O 1
ATOM 12488 N N . PRO B 1 647 ? 20.547 52.562 34.906 1 80.69 647 PRO B N 1
ATOM 12489 C CA . PRO B 1 647 ? 19.672 51.875 33.938 1 80.69 647 PRO B CA 1
ATOM 12490 C C . PRO B 1 647 ? 19.578 50.375 34.219 1 80.69 647 PRO B C 1
ATOM 12492 O O . PRO B 1 647 ? 18.578 49.75 33.875 1 80.69 647 PRO B O 1
ATOM 12495 N N . ARG B 1 648 ? 20.484 49.781 34.906 1 82.62 648 ARG B N 1
ATOM 12496 C CA . ARG B 1 648 ? 20.516 48.344 35.125 1 82.62 648 ARG B CA 1
ATOM 12497 C C . ARG B 1 648 ? 19.531 47.969 36.219 1 82.62 648 ARG B C 1
ATOM 12499 O O . ARG B 1 648 ? 19.141 46.781 36.312 1 82.62 648 ARG B O 1
ATOM 12506 N N . ASP B 1 649 ? 19.094 48.938 36.906 1 81.94 649 ASP B N 1
ATOM 12507 C CA . ASP B 1 649 ? 18.156 48.656 38 1 81.94 649 ASP B CA 1
ATOM 12508 C C . ASP B 1 649 ? 16.734 48.5 37.438 1 81.94 649 ASP B C 1
ATOM 12510 O O . ASP B 1 649 ? 15.859 47.938 38.125 1 81.94 649 ASP B O 1
ATOM 12514 N N . ALA B 1 650 ? 16.547 49.062 36.25 1 86.69 650 ALA B N 1
ATOM 12515 C CA . ALA B 1 650 ? 15.219 48.938 35.625 1 86.69 650 ALA B CA 1
ATOM 12516 C C . ALA B 1 650 ? 15.133 47.719 34.75 1 86.69 650 ALA B C 1
ATOM 12518 O O . ALA B 1 650 ? 15.93 47.531 33.812 1 86.69 650 ALA B O 1
ATOM 12519 N N . LYS B 1 651 ? 14.281 46.875 35.031 1 87.75 651 LYS B N 1
ATOM 12520 C CA . LYS B 1 651 ? 14.094 45.688 34.219 1 87.75 651 LYS B CA 1
ATOM 12521 C C . LYS B 1 651 ? 13.336 46 32.938 1 87.75 651 LYS B C 1
ATOM 12523 O O . LYS B 1 651 ? 13.523 45.344 31.922 1 87.75 651 LYS B O 1
ATOM 12528 N N . ALA B 1 652 ? 12.484 47 33 1 90.75 652 ALA B N 1
ATOM 12529 C CA . ALA B 1 652 ? 11.711 47.438 31.844 1 90.75 652 ALA B CA 1
ATOM 12530 C C . ALA B 1 652 ? 12.25 48.719 31.266 1 90.75 652 ALA B C 1
ATOM 12532 O O . ALA B 1 652 ? 12.805 49.562 31.984 1 90.75 652 ALA B O 1
ATOM 12533 N N . CYS B 1 653 ? 12.242 48.844 30.016 1 89.88 653 CYS B N 1
ATOM 12534 C CA . CYS B 1 653 ? 12.688 50.094 29.406 1 89.88 653 CYS B CA 1
ATOM 12535 C C . CYS B 1 653 ? 11.828 50.438 28.188 1 89.88 653 CYS B C 1
ATOM 12537 O O . CYS B 1 653 ? 11.359 49.562 27.469 1 89.88 653 CYS B O 1
ATOM 12539 N N . VAL B 1 654 ? 11.516 51.688 28.031 1 90.5 654 VAL B N 1
ATOM 12540 C CA . VAL B 1 654 ? 10.836 52.25 26.859 1 90.5 654 VAL B CA 1
ATOM 12541 C C . VAL B 1 654 ? 11.781 53.156 26.094 1 90.5 654 VAL B C 1
ATOM 12543 O O . VAL B 1 654 ? 12.219 54.188 26.625 1 90.5 654 VAL B O 1
ATOM 12546 N N . ILE B 1 655 ? 12.125 52.781 24.906 1 90.06 655 ILE B N 1
ATOM 12547 C CA . ILE B 1 655 ? 13.094 53.531 24.125 1 90.06 655 ILE B CA 1
ATOM 12548 C C . ILE B 1 655 ? 12.375 54.281 22.984 1 90.06 655 ILE B C 1
ATOM 12550 O O . ILE B 1 655 ? 11.578 53.656 22.266 1 90.06 655 ILE B O 1
ATOM 12554 N N . HIS B 1 656 ? 12.742 55.469 22.891 1 85.75 656 HIS B N 1
ATOM 12555 C CA . HIS B 1 656 ? 12.172 56.281 21.812 1 85.75 656 HIS B CA 1
ATOM 12556 C C . HIS B 1 656 ? 12.992 56.156 20.531 1 85.75 656 HIS B C 1
ATOM 12558 O O . HIS B 1 656 ? 14.219 56.062 20.594 1 85.75 656 HIS B O 1
ATOM 12564 N N . GLY B 1 657 ? 12.32 56.156 19.391 1 83.94 657 GLY B N 1
ATOM 12565 C CA . GLY B 1 657 ? 12.992 56.062 18.109 1 83.94 657 GLY B CA 1
ATOM 12566 C C . GLY B 1 657 ? 14.07 57.094 17.906 1 83.94 657 GLY B C 1
ATOM 12567 O O . GLY B 1 657 ? 15.102 56.812 17.281 1 83.94 657 GLY B O 1
ATOM 12568 N N . THR B 1 658 ? 13.859 58.281 18.406 1 78.62 658 THR B N 1
ATOM 12569 C CA . THR B 1 658 ? 14.828 59.375 18.266 1 78.62 658 THR B CA 1
ATOM 12570 C C . THR B 1 658 ? 16.109 59.062 19.047 1 78.62 658 THR B C 1
ATOM 12572 O O . THR B 1 658 ? 17.203 59.375 18.609 1 78.62 658 THR B O 1
ATOM 12575 N N . ASP B 1 659 ? 15.906 58.438 20.109 1 81.81 659 ASP B N 1
ATOM 12576 C CA . ASP B 1 659 ? 17.062 58.031 20.891 1 81.81 659 ASP B CA 1
ATOM 12577 C C . ASP B 1 659 ? 17.828 56.906 20.203 1 81.81 659 ASP B C 1
ATOM 12579 O O . ASP B 1 659 ? 19.062 56.844 20.281 1 81.81 659 ASP B O 1
ATOM 12583 N N . LEU B 1 660 ? 17.156 56.062 19.516 1 84.38 660 LEU B N 1
ATOM 12584 C CA . LEU B 1 660 ? 17.75 54.906 18.844 1 84.38 660 LEU B CA 1
ATOM 12585 C C . LEU B 1 660 ? 18.672 55.375 17.719 1 84.38 660 LEU B C 1
ATOM 12587 O O . LEU B 1 660 ? 19.656 54.688 17.422 1 84.38 660 LEU B O 1
ATOM 12591 N N . LYS B 1 661 ? 18.328 56.406 17.125 1 76.06 661 LYS B N 1
ATOM 12592 C CA . LYS B 1 661 ? 19.141 56.938 16.031 1 76.06 661 LYS B CA 1
ATOM 12593 C C . LYS B 1 661 ? 20.516 57.375 16.547 1 76.06 661 LYS B C 1
ATOM 12595 O O . LYS B 1 661 ? 21.5 57.281 15.812 1 76.06 661 LYS B O 1
ATOM 12600 N N . ASP B 1 662 ? 20.562 57.812 17.734 1 80.12 662 ASP B N 1
ATOM 12601 C CA . ASP B 1 662 ? 21.797 58.344 18.281 1 80.12 662 ASP B CA 1
ATOM 12602 C C . ASP B 1 662 ? 22.609 57.281 18.984 1 80.12 662 ASP B C 1
ATOM 12604 O O . ASP B 1 662 ? 23.781 57.5 19.328 1 80.12 662 ASP B O 1
ATOM 12608 N N . LEU B 1 663 ? 22.047 56.156 19.141 1 85.94 663 LEU B N 1
ATOM 12609 C CA . LEU B 1 663 ? 22.734 55.062 19.859 1 85.94 663 LEU B CA 1
ATOM 12610 C C . LEU B 1 663 ? 23.641 54.281 18.922 1 85.94 663 LEU B C 1
ATOM 12612 O O . LEU B 1 663 ? 23.281 54.031 17.766 1 85.94 663 LEU B O 1
ATOM 12616 N N . SER B 1 664 ? 24.812 54 19.438 1 86.31 664 SER B N 1
ATOM 12617 C CA . SER B 1 664 ? 25.719 53.125 18.703 1 86.31 664 SER B CA 1
ATOM 12618 C C . SER B 1 664 ? 25.266 51.656 18.75 1 86.31 664 SER B C 1
ATOM 12620 O O . SER B 1 664 ? 24.422 51.312 19.578 1 86.31 664 SER B O 1
ATOM 12622 N N . GLN B 1 665 ? 25.766 50.875 17.859 1 87.12 665 GLN B N 1
ATOM 12623 C CA . GLN B 1 665 ? 25.422 49.469 17.781 1 87.12 665 GLN B CA 1
ATOM 12624 C C . GLN B 1 665 ? 25.703 48.75 19.094 1 87.12 665 GLN B C 1
ATOM 12626 O O . GLN B 1 665 ? 24.922 47.906 19.531 1 87.12 665 GLN B O 1
ATOM 12631 N N . ASP B 1 666 ? 26.734 49.156 19.703 1 89.88 666 ASP B N 1
ATOM 12632 C CA . ASP B 1 666 ? 27.125 48.531 20.969 1 89.88 666 ASP B CA 1
ATOM 12633 C C . ASP B 1 666 ? 26.156 48.906 22.094 1 89.88 666 ASP B C 1
ATOM 12635 O O . ASP B 1 666 ? 25.859 48.062 22.953 1 89.88 666 ASP B O 1
ATOM 12639 N N . GLN B 1 667 ? 25.719 50.062 22.031 1 88.62 667 GLN B N 1
ATOM 12640 C CA . GLN B 1 667 ? 24.781 50.531 23.047 1 88.62 667 GLN B CA 1
ATOM 12641 C C . GLN B 1 667 ? 23.422 49.844 22.891 1 88.62 667 GLN B C 1
ATOM 12643 O O . GLN B 1 667 ? 22.766 49.5 23.875 1 88.62 667 GLN B O 1
ATOM 12648 N N . ILE B 1 668 ? 23.062 49.656 21.688 1 90.5 668 ILE B N 1
ATOM 12649 C CA . ILE B 1 668 ? 21.828 48.938 21.422 1 90.5 668 ILE B CA 1
ATOM 12650 C C . ILE B 1 668 ? 21.938 47.5 21.922 1 90.5 668 ILE B C 1
ATOM 12652 O O . ILE B 1 668 ? 21 47 22.531 1 90.5 668 ILE B O 1
ATOM 12656 N N . ASP B 1 669 ? 23.062 46.938 21.656 1 92.88 669 ASP B N 1
ATOM 12657 C CA . ASP B 1 669 ? 23.297 45.562 22.094 1 92.88 669 ASP B CA 1
ATOM 12658 C C . ASP B 1 669 ? 23.266 45.438 23.625 1 92.88 669 ASP B C 1
ATOM 12660 O O . ASP B 1 669 ? 22.781 44.469 24.172 1 92.88 669 ASP B O 1
ATOM 12664 N N . ASP B 1 670 ? 23.734 46.469 24.234 1 90.06 670 ASP B N 1
ATOM 12665 C CA . ASP B 1 670 ? 23.75 46.5 25.703 1 90.06 670 ASP B CA 1
ATOM 12666 C C . ASP B 1 670 ? 22.328 46.594 26.266 1 90.06 670 ASP B C 1
ATOM 12668 O O . ASP B 1 670 ? 22.016 45.938 27.266 1 90.06 670 ASP B O 1
ATOM 12672 N N . ILE B 1 671 ? 21.484 47.312 25.625 1 89.56 671 ILE B N 1
ATOM 12673 C CA . ILE B 1 671 ? 20.094 47.469 26.047 1 89.56 671 ILE B CA 1
ATOM 12674 C C . ILE B 1 671 ? 19.375 46.125 25.859 1 89.56 671 ILE B C 1
ATOM 12676 O O . ILE B 1 671 ? 18.641 45.688 26.75 1 89.56 671 ILE B O 1
ATOM 12680 N N . LEU B 1 672 ? 19.656 45.562 24.781 1 92.5 672 LEU B N 1
ATOM 12681 C CA . LEU B 1 672 ? 18.984 44.312 24.453 1 92.5 672 LEU B CA 1
ATOM 12682 C C . LEU B 1 672 ? 19.438 43.188 25.375 1 92.5 672 LEU B C 1
ATOM 12684 O O . LEU B 1 672 ? 18.672 42.25 25.672 1 92.5 672 LEU B O 1
ATOM 12688 N N . ARG B 1 673 ? 20.625 43.25 25.828 1 90.56 673 ARG B N 1
ATOM 12689 C CA . ARG B 1 673 ? 21.203 42.188 26.672 1 90.56 673 ARG B CA 1
ATOM 12690 C C . ARG B 1 673 ? 20.75 42.344 28.125 1 90.56 673 ARG B C 1
ATOM 12692 O O . ARG B 1 673 ? 20.469 41.375 28.812 1 90.56 673 ARG B O 1
ATOM 12699 N N . ASN B 1 674 ? 20.547 43.531 28.531 1 88.19 674 ASN B N 1
ATOM 12700 C CA . ASN B 1 674 ? 20.422 43.75 29.953 1 88.19 674 ASN B CA 1
ATOM 12701 C C . ASN B 1 674 ? 18.953 43.969 30.359 1 88.19 674 ASN B C 1
ATOM 12703 O O . ASN B 1 674 ? 18.609 43.844 31.547 1 88.19 674 ASN B O 1
ATOM 12707 N N . HIS B 1 675 ? 18.125 44.375 29.516 1 89.44 675 HIS B N 1
ATOM 12708 C CA . HIS B 1 675 ? 16.719 44.562 29.844 1 89.44 675 HIS B CA 1
ATOM 12709 C C . HIS B 1 675 ? 15.883 43.406 29.328 1 89.44 675 HIS B C 1
ATOM 12711 O O . HIS B 1 675 ? 15.992 43.031 28.156 1 89.44 675 HIS B O 1
ATOM 12717 N N . THR B 1 676 ? 15.078 42.875 30.188 1 89.31 676 THR B N 1
ATOM 12718 C CA . THR B 1 676 ? 14.266 41.719 29.812 1 89.31 676 THR B CA 1
ATOM 12719 C C . THR B 1 676 ? 12.945 42.156 29.203 1 89.31 676 THR B C 1
ATOM 12721 O O . THR B 1 676 ? 12.359 41.469 28.391 1 89.31 676 THR B O 1
ATOM 12724 N N . GLU B 1 677 ? 12.422 43.281 29.625 1 93.38 677 GLU B N 1
ATOM 12725 C CA . GLU B 1 677 ? 11.172 43.812 29.109 1 93.38 677 GLU B CA 1
ATOM 12726 C C . GLU B 1 677 ? 11.406 45.125 28.375 1 93.38 677 GLU B C 1
ATOM 12728 O O . GLU B 1 677 ? 11.727 46.156 28.984 1 93.38 677 GLU B O 1
ATOM 12733 N N . ILE B 1 678 ? 11.273 45.062 27.094 1 94.25 678 ILE B N 1
ATOM 12734 C CA . ILE B 1 678 ? 11.664 46.188 26.281 1 94.25 678 ILE B CA 1
ATOM 12735 C C . ILE B 1 678 ? 10.5 46.625 25.375 1 94.25 678 ILE B C 1
ATOM 12737 O O . ILE B 1 678 ? 9.805 45.75 24.812 1 94.25 678 ILE B O 1
ATOM 12741 N N . VAL B 1 679 ? 10.273 47.938 25.281 1 94.38 679 VAL B N 1
ATOM 12742 C CA . VAL B 1 679 ? 9.305 48.531 24.375 1 94.38 679 VAL B CA 1
ATOM 12743 C C . VAL B 1 679 ? 9.984 49.625 23.547 1 94.38 679 VAL B C 1
ATOM 12745 O O . VAL B 1 679 ? 10.609 50.531 24.094 1 94.38 679 VAL B O 1
ATOM 12748 N N . PHE B 1 680 ? 9.914 49.531 22.25 1 93.56 680 PHE B N 1
ATOM 12749 C CA . PHE B 1 680 ? 10.383 50.594 21.344 1 93.56 680 PHE B CA 1
ATOM 12750 C C . PHE B 1 680 ? 9.211 51.375 20.781 1 93.56 680 PHE B C 1
ATOM 12752 O O . PHE B 1 680 ? 8.289 50.812 20.203 1 93.56 680 PHE B O 1
ATOM 12759 N N . ALA B 1 681 ? 9.266 52.656 20.953 1 88.12 681 ALA B N 1
ATOM 12760 C CA . ALA B 1 681 ? 8.172 53.531 20.516 1 88.12 681 ALA B CA 1
ATOM 12761 C C . ALA B 1 681 ? 8.625 54.469 19.422 1 88.12 681 ALA B C 1
ATOM 12763 O O . ALA B 1 681 ? 9.812 54.812 19.328 1 88.12 681 ALA B O 1
ATOM 12764 N N . ARG B 1 682 ? 7.789 54.875 18.5 1 80.31 682 ARG B N 1
ATOM 12765 C CA . ARG B 1 682 ? 8.023 55.812 17.391 1 80.31 682 ARG B CA 1
ATOM 12766 C C . ARG B 1 682 ? 9.172 55.312 16.516 1 80.31 682 ARG B C 1
ATOM 12768 O O . ARG B 1 682 ? 10.109 56.062 16.234 1 80.31 682 ARG B O 1
ATOM 12775 N N . THR B 1 683 ? 9.078 54.125 16.172 1 83.81 683 THR B N 1
ATOM 12776 C CA . THR B 1 683 ? 10.164 53.531 15.414 1 83.81 683 THR B CA 1
ATOM 12777 C C . THR B 1 683 ? 9.891 53.594 13.914 1 83.81 683 THR B C 1
ATOM 12779 O O . THR B 1 683 ? 8.742 53.531 13.484 1 83.81 683 THR B O 1
ATOM 12782 N N . SER B 1 684 ? 10.953 53.812 13.148 1 75.25 684 SER B N 1
ATOM 12783 C CA . SER B 1 684 ? 10.906 53.75 11.688 1 75.25 684 SER B CA 1
ATOM 12784 C C . SER B 1 684 ? 11.156 52.344 11.18 1 75.25 684 SER B C 1
ATOM 12786 O O . SER B 1 684 ? 11.609 51.469 11.93 1 75.25 684 SER B O 1
ATOM 12788 N N . PRO B 1 685 ? 10.805 52.062 9.891 1 79.06 685 PRO B N 1
ATOM 12789 C CA . PRO B 1 685 ? 11.039 50.719 9.32 1 79.06 685 PRO B CA 1
ATOM 12790 C C . PRO B 1 685 ? 12.508 50.312 9.391 1 79.06 685 PRO B C 1
ATOM 12792 O O . PRO B 1 685 ? 12.812 49.125 9.641 1 79.06 685 PRO B O 1
ATOM 12795 N N . GLN B 1 686 ? 13.414 51.219 9.156 1 79.44 686 GLN B N 1
ATOM 12796 C CA . GLN B 1 686 ? 14.844 50.938 9.227 1 79.44 686 GLN B CA 1
ATOM 12797 C C . GLN B 1 686 ? 15.266 50.562 10.648 1 79.44 686 GLN B C 1
ATOM 12799 O O . GLN B 1 686 ? 16.109 49.688 10.852 1 79.44 686 GLN B O 1
ATOM 12804 N N . GLN B 1 687 ? 14.68 51.281 11.547 1 84.94 687 GLN B N 1
ATOM 12805 C CA . GLN B 1 687 ? 15.016 51.031 12.945 1 84.94 687 GLN B CA 1
ATOM 12806 C C . GLN B 1 687 ? 14.523 49.656 13.391 1 84.94 687 GLN B C 1
ATOM 12808 O O . GLN B 1 687 ? 15.195 49 14.18 1 84.94 687 GLN B O 1
ATOM 12813 N N . LYS B 1 688 ? 13.32 49.281 12.891 1 87.44 688 LYS B N 1
ATOM 12814 C CA . LYS B 1 688 ? 12.844 47.938 13.18 1 87.44 688 LYS B CA 1
ATOM 12815 C C . LYS B 1 688 ? 13.844 46.906 12.711 1 87.44 688 LYS B C 1
ATOM 12817 O O . LYS B 1 688 ? 14.078 45.906 13.406 1 87.44 688 LYS B O 1
ATOM 12822 N N . LEU B 1 689 ? 14.438 47.156 11.586 1 87.12 689 LEU B N 1
ATOM 12823 C CA . LEU B 1 689 ? 15.445 46.25 11.031 1 87.12 689 LEU B CA 1
ATOM 12824 C C . LEU B 1 689 ? 16.672 46.188 11.945 1 87.12 689 LEU B C 1
ATOM 12826 O O . LEU B 1 689 ? 17.203 45.094 12.188 1 87.12 689 LEU B O 1
ATOM 12830 N N . ILE B 1 690 ? 17.094 47.281 12.453 1 88 690 ILE B N 1
ATOM 12831 C CA . ILE B 1 690 ? 18.281 47.375 13.297 1 88 690 ILE B CA 1
ATOM 12832 C C . ILE B 1 690 ? 18.047 46.594 14.594 1 88 690 ILE B C 1
ATOM 12834 O O . ILE B 1 690 ? 18.969 45.938 15.109 1 88 690 ILE B O 1
ATOM 12838 N N . ILE B 1 691 ? 16.875 46.688 15.062 1 92.56 691 ILE B N 1
ATOM 12839 C CA . ILE B 1 691 ? 16.531 45.969 16.297 1 92.56 691 ILE B CA 1
ATOM 12840 C C . ILE B 1 691 ? 16.625 44.469 16.078 1 92.56 691 ILE B C 1
ATOM 12842 O O . ILE B 1 691 ? 17.188 43.75 16.906 1 92.56 691 ILE B O 1
ATOM 12846 N N . VAL B 1 692 ? 16.047 44 15 1 93.19 692 VAL B N 1
ATOM 12847 C CA . VAL B 1 692 ? 16.062 42.562 14.68 1 93.19 692 VAL B CA 1
ATOM 12848 C C . VAL B 1 692 ? 17.516 42.094 14.508 1 93.19 692 VAL B C 1
ATOM 12850 O O . VAL B 1 692 ? 17.891 41.062 15.031 1 93.19 692 VAL B O 1
ATOM 12853 N N . GLU B 1 693 ? 18.359 42.875 13.82 1 91.25 693 GLU B N 1
ATOM 12854 C CA . GLU B 1 693 ? 19.766 42.531 13.625 1 91.25 693 GLU B CA 1
ATOM 12855 C C . GLU B 1 693 ? 20.516 42.5 14.953 1 91.25 693 GLU B C 1
ATOM 12857 O O . GLU B 1 693 ? 21.406 41.688 15.156 1 91.25 693 GLU B O 1
ATOM 12862 N N . GLY B 1 694 ? 20.172 43.438 15.758 1 92.44 694 GLY B N 1
ATOM 12863 C CA . GLY B 1 694 ? 20.781 43.469 17.078 1 92.44 694 GLY B CA 1
ATOM 12864 C C . GLY B 1 694 ? 20.5 42.188 17.875 1 92.44 694 GLY B C 1
ATOM 12865 O O . GLY B 1 694 ? 21.391 41.656 18.516 1 92.44 694 GLY B O 1
ATOM 12866 N N . CYS B 1 695 ? 19.234 41.781 17.828 1 94.31 695 CYS B N 1
ATOM 12867 C CA . CYS B 1 695 ? 18.875 40.562 18.531 1 94.31 695 CYS B CA 1
ATOM 12868 C C . CYS B 1 695 ? 19.594 39.344 17.938 1 94.31 695 CYS B C 1
ATOM 12870 O O . CYS B 1 695 ? 20.031 38.469 18.672 1 94.31 695 CYS B O 1
ATOM 12872 N N . GLN B 1 696 ? 19.719 39.312 16.641 1 91.44 696 GLN B N 1
ATOM 12873 C CA . GLN B 1 696 ? 20.391 38.188 15.961 1 91.44 696 GLN B CA 1
ATOM 12874 C C . GLN B 1 696 ? 21.875 38.156 16.297 1 91.44 696 GLN B C 1
ATOM 12876 O O . GLN B 1 696 ? 22.469 37.094 16.438 1 91.44 696 GLN B O 1
ATOM 12881 N N . ARG B 1 697 ? 22.469 39.312 16.438 1 91.5 697 ARG B N 1
ATOM 12882 C CA . ARG B 1 697 ? 23.891 39.375 16.781 1 91.5 697 ARG B CA 1
ATOM 12883 C C . ARG B 1 697 ? 24.156 38.812 18.172 1 91.5 697 ARG B C 1
ATOM 12885 O O . ARG B 1 697 ? 25.266 38.344 18.438 1 91.5 697 ARG B O 1
ATOM 12892 N N . LEU B 1 698 ? 23.188 38.906 18.969 1 90.75 698 LEU B N 1
ATOM 12893 C CA . LEU B 1 698 ? 23.312 38.344 20.312 1 90.75 698 LEU B CA 1
ATOM 12894 C C . LEU B 1 698 ? 23.094 36.844 20.312 1 90.75 698 LEU B C 1
ATOM 12896 O O . LEU B 1 698 ? 23.141 36.219 21.359 1 90.75 698 LEU B O 1
ATOM 12900 N N . GLY B 1 699 ? 22.812 36.312 19.125 1 88 699 GLY B N 1
ATOM 12901 C CA . GLY B 1 699 ? 22.656 34.844 18.984 1 88 699 GLY B CA 1
ATOM 12902 C C . GLY B 1 699 ? 21.219 34.406 19.172 1 88 699 GLY B C 1
ATOM 12903 O O . GLY B 1 699 ? 20.969 33.188 19.297 1 88 699 GLY B O 1
ATOM 12904 N N . ALA B 1 700 ? 20.234 35.281 19.219 1 91.12 700 ALA B N 1
ATOM 12905 C CA . ALA B 1 700 ? 18.828 34.906 19.391 1 91.12 700 ALA B CA 1
ATOM 12906 C C . ALA B 1 700 ? 18.188 34.531 18.062 1 91.12 700 ALA B C 1
ATOM 12908 O O . ALA B 1 700 ? 18.641 34.969 17 1 91.12 700 ALA B O 1
ATOM 12909 N N . ILE B 1 701 ? 17.359 33.625 18.109 1 92.06 701 ILE B N 1
ATOM 12910 C CA . ILE B 1 701 ? 16.484 33.344 16.984 1 92.06 701 ILE B CA 1
ATOM 12911 C C . ILE B 1 701 ? 15.227 34.188 17.062 1 92.06 701 ILE B C 1
ATOM 12913 O O . ILE B 1 701 ? 14.406 34.031 17.969 1 92.06 701 ILE B O 1
ATOM 12917 N N . VAL B 1 702 ? 15.117 35.062 16.094 1 94.31 702 VAL B N 1
ATOM 12918 C CA . VAL B 1 702 ? 14.164 36.156 16.234 1 94.31 702 VAL B CA 1
ATOM 12919 C C . VAL B 1 702 ? 12.961 35.906 15.32 1 94.31 702 VAL B C 1
ATOM 12921 O O . VAL B 1 702 ? 13.125 35.625 14.133 1 94.31 702 VAL B O 1
ATOM 12924 N N . ALA B 1 703 ? 11.828 36 15.93 1 94.38 703 ALA B N 1
ATOM 12925 C CA . ALA B 1 703 ? 10.578 36.031 15.18 1 94.38 703 ALA B CA 1
ATOM 12926 C C . ALA B 1 703 ? 10 37.438 15.172 1 94.38 703 ALA B C 1
ATOM 12928 O O . ALA B 1 703 ? 10.023 38.125 16.188 1 94.38 703 ALA B O 1
ATOM 12929 N N . VAL B 1 704 ? 9.578 37.938 14.008 1 94.69 704 VAL B N 1
ATOM 12930 C CA . VAL B 1 704 ? 8.992 39.281 13.883 1 94.69 704 VAL B CA 1
ATOM 12931 C C . VAL B 1 704 ? 7.559 39.156 13.367 1 94.69 704 VAL B C 1
ATOM 12933 O O . VAL B 1 704 ? 7.27 38.344 12.477 1 94.69 704 VAL B O 1
ATOM 12936 N N . THR B 1 705 ? 6.711 39.781 14.039 1 92.56 705 THR B N 1
ATOM 12937 C CA . THR B 1 705 ? 5.328 39.844 13.586 1 92.56 705 THR B CA 1
ATOM 12938 C C . THR B 1 705 ? 4.977 41.25 13.086 1 92.56 705 THR B C 1
ATOM 12940 O O . THR B 1 705 ? 5.492 42.25 13.594 1 92.56 705 THR B O 1
ATOM 12943 N N . GLY B 1 706 ? 4.164 41.281 12.07 1 87.12 706 GLY B N 1
ATOM 12944 C CA . GLY B 1 706 ? 3.74 42.562 11.516 1 87.12 706 GLY B CA 1
ATOM 12945 C C . GLY B 1 706 ? 2.613 42.438 10.508 1 87.12 706 GLY B C 1
ATOM 12946 O O . GLY B 1 706 ? 2.355 41.344 9.992 1 87.12 706 GLY B O 1
ATOM 12947 N N . ASP B 1 707 ? 1.971 43.438 10.227 1 78.69 707 ASP B N 1
ATOM 12948 C CA . ASP B 1 707 ? 0.864 43.438 9.273 1 78.69 707 ASP B CA 1
ATOM 12949 C C . ASP B 1 707 ? 1.062 44.469 8.172 1 78.69 707 ASP B C 1
ATOM 12951 O O . ASP B 1 707 ? 0.451 44.375 7.105 1 78.69 707 ASP B O 1
ATOM 12955 N N . GLY B 1 708 ? 1.936 45.469 8.398 1 74.94 708 GLY B N 1
ATOM 12956 C CA . GLY B 1 708 ? 2.07 46.594 7.461 1 74.94 708 GLY B CA 1
ATOM 12957 C C . GLY B 1 708 ? 3.277 46.469 6.551 1 74.94 708 GLY B C 1
ATOM 12958 O O . GLY B 1 708 ? 4.121 45.594 6.758 1 74.94 708 GLY B O 1
ATOM 12959 N N . VAL B 1 709 ? 3.338 47.312 5.523 1 72.44 709 VAL B N 1
ATOM 12960 C CA . VAL B 1 709 ? 4.434 47.344 4.559 1 72.44 709 VAL B CA 1
ATOM 12961 C C . VAL B 1 709 ? 5.719 47.781 5.258 1 72.44 709 VAL B C 1
ATOM 12963 O O . VAL B 1 709 ? 6.812 47.344 4.887 1 72.44 709 VAL B O 1
ATOM 12966 N N . ASN B 1 710 ? 5.555 48.562 6.336 1 72.69 710 ASN B N 1
ATOM 12967 C CA . ASN B 1 710 ? 6.695 49.062 7.09 1 72.69 710 ASN B CA 1
ATOM 12968 C C . ASN B 1 710 ? 7.418 47.969 7.84 1 72.69 710 ASN B C 1
ATOM 12970 O O . ASN B 1 710 ? 8.578 48.125 8.227 1 72.69 710 ASN B O 1
ATOM 12974 N N . ASP B 1 711 ? 6.789 46.969 8.008 1 83.19 711 ASP B N 1
ATOM 12975 C CA . ASP B 1 711 ? 7.348 45.844 8.766 1 83.19 711 ASP B CA 1
ATOM 12976 C C . ASP B 1 711 ? 8.055 44.844 7.844 1 83.19 711 ASP B C 1
ATOM 12978 O O . ASP B 1 711 ? 8.758 43.969 8.312 1 83.19 711 ASP B O 1
ATOM 12982 N N . SER B 1 712 ? 7.902 44.969 6.562 1 81.75 712 SER B N 1
ATOM 12983 C CA . SER B 1 712 ? 8.297 43.938 5.598 1 81.75 712 SER B CA 1
ATOM 12984 C C . SER B 1 712 ? 9.805 43.719 5.621 1 81.75 712 SER B C 1
ATOM 12986 O O . SER B 1 712 ? 10.266 42.562 5.543 1 81.75 712 SER B O 1
ATOM 12988 N N . PRO B 1 713 ? 10.648 44.781 5.785 1 82.06 713 PRO B N 1
ATOM 12989 C CA . PRO B 1 713 ? 12.086 44.5 5.855 1 82.06 713 PRO B CA 1
ATOM 12990 C C . PRO B 1 713 ? 12.477 43.688 7.09 1 82.06 713 PRO B C 1
ATOM 12992 O O . PRO B 1 713 ? 13.32 42.812 7.004 1 82.06 713 PRO B O 1
ATOM 12995 N N . ALA B 1 714 ? 11.852 44.062 8.18 1 88.5 714 ALA B N 1
ATOM 12996 C CA . ALA B 1 714 ? 12.133 43.344 9.414 1 88.5 714 ALA B CA 1
ATOM 12997 C C . ALA B 1 714 ? 11.625 41.906 9.328 1 88.5 714 ALA B C 1
ATOM 12999 O O . ALA B 1 714 ? 12.281 40.969 9.828 1 88.5 714 ALA B O 1
ATOM 13000 N N . LEU B 1 715 ? 10.477 41.75 8.68 1 89.5 715 LEU B N 1
ATOM 13001 C CA . LEU B 1 715 ? 9.906 40.406 8.492 1 89.5 715 LEU B CA 1
ATOM 13002 C C . LEU B 1 715 ? 10.836 39.531 7.66 1 89.5 715 LEU B C 1
ATOM 13004 O O . LEU B 1 715 ? 11.055 38.375 7.984 1 89.5 715 LEU B O 1
ATOM 13008 N N . LYS B 1 716 ? 11.336 40.094 6.68 1 86.69 716 LYS B N 1
ATOM 13009 C CA . LYS B 1 716 ? 12.211 39.344 5.777 1 86.69 716 LYS B CA 1
ATOM 13010 C C . LYS B 1 716 ? 13.547 39.031 6.441 1 86.69 716 LYS B C 1
ATOM 13012 O O . LYS B 1 716 ? 14.094 37.938 6.254 1 86.69 716 LYS B O 1
ATOM 13017 N N . LYS B 1 717 ? 14.07 39.906 7.215 1 87.94 717 LYS B N 1
ATOM 13018 C CA . LYS B 1 717 ? 15.375 39.75 7.859 1 87.94 717 LYS B CA 1
ATOM 13019 C C . LYS B 1 717 ? 15.289 38.781 9.031 1 87.94 717 LYS B C 1
ATOM 13021 O O . LYS B 1 717 ? 16.281 38.125 9.391 1 87.94 717 LYS B O 1
ATOM 13026 N N . ALA B 1 718 ? 14.164 38.719 9.648 1 91.56 718 ALA B N 1
ATOM 13027 C CA . ALA B 1 718 ? 13.977 37.844 10.82 1 91.56 718 ALA B CA 1
ATOM 13028 C C . ALA B 1 718 ? 14.234 36.406 10.477 1 91.56 718 ALA B C 1
ATOM 13030 O O . ALA B 1 718 ? 14.25 36.031 9.297 1 91.56 718 ALA B O 1
ATOM 13031 N N . ASP B 1 719 ? 14.555 35.656 11.422 1 90 719 ASP B N 1
ATOM 13032 C CA . ASP B 1 719 ? 14.703 34.219 11.188 1 90 719 ASP B CA 1
ATOM 13033 C C . ASP B 1 719 ? 13.375 33.594 10.758 1 90 719 ASP B C 1
ATOM 13035 O O . ASP B 1 719 ? 13.359 32.625 10 1 90 719 ASP B O 1
ATOM 13039 N N . ILE B 1 720 ? 12.359 34.156 11.344 1 91.19 720 ILE B N 1
ATOM 13040 C CA . ILE B 1 720 ? 11.016 33.781 10.906 1 91.19 720 ILE B CA 1
ATOM 13041 C C . ILE B 1 720 ? 10.109 35 10.938 1 91.19 720 ILE B C 1
ATOM 13043 O O . ILE B 1 720 ? 9.914 35.594 11.992 1 91.19 720 ILE B O 1
ATOM 13047 N N . GLY B 1 721 ? 9.633 35.344 9.812 1 91.75 721 GLY B N 1
ATOM 13048 C CA . GLY B 1 721 ? 8.664 36.438 9.703 1 91.75 721 GLY B CA 1
ATOM 13049 C C . GLY B 1 721 ? 7.227 35.969 9.734 1 91.75 721 GLY B C 1
ATOM 13050 O O . GLY B 1 721 ? 6.863 35.031 9.016 1 91.75 721 GLY B O 1
ATOM 13051 N N . VAL B 1 722 ? 6.395 36.594 10.594 1 92.12 722 VAL B N 1
ATOM 13052 C CA . VAL B 1 722 ? 4.996 36.188 10.734 1 92.12 722 VAL B CA 1
ATOM 13053 C C . VAL B 1 722 ? 4.09 37.344 10.344 1 92.12 722 VAL B C 1
ATOM 13055 O O . VAL B 1 722 ? 4.129 38.406 10.969 1 92.12 722 VAL B O 1
ATOM 13058 N N . ALA B 1 723 ? 3.287 37.188 9.344 1 89.75 723 ALA B N 1
ATOM 13059 C CA . ALA B 1 723 ? 2.363 38.219 8.906 1 89.75 723 ALA B CA 1
ATOM 13060 C C . ALA B 1 723 ? 0.928 37.875 9.297 1 89.75 723 ALA B C 1
ATOM 13062 O O . ALA B 1 723 ? 0.594 36.719 9.508 1 89.75 723 ALA B O 1
ATOM 13063 N N . MET B 1 724 ? 0.137 38.938 9.398 1 87.75 724 MET B N 1
ATOM 13064 C CA . MET B 1 724 ? -1.285 38.75 9.672 1 87.75 724 MET B CA 1
ATOM 13065 C C . MET B 1 724 ? -2.045 38.406 8.398 1 87.75 724 MET B C 1
ATOM 13067 O O . MET B 1 724 ? -1.729 38.906 7.324 1 87.75 724 MET B O 1
ATOM 13071 N N . GLY B 1 725 ? -2.967 37.438 8.477 1 81.56 725 GLY B N 1
ATOM 13072 C CA . GLY B 1 725 ? -3.695 36.969 7.312 1 81.56 725 GLY B CA 1
ATOM 13073 C C . GLY B 1 725 ? -4.844 37.875 6.914 1 81.56 725 GLY B C 1
ATOM 13074 O O . GLY B 1 725 ? -5.047 38.156 5.727 1 81.56 725 GLY B O 1
ATOM 13075 N N . ILE B 1 726 ? -5.539 38.312 7.898 1 76.19 726 ILE B N 1
ATOM 13076 C CA . ILE B 1 726 ? -6.738 39.094 7.613 1 76.19 726 ILE B CA 1
ATOM 13077 C C . ILE B 1 726 ? -6.363 40.562 7.395 1 76.19 726 ILE B C 1
ATOM 13079 O O . ILE B 1 726 ? -6.621 41.125 6.328 1 76.19 726 ILE B O 1
ATOM 13083 N N . SER B 1 727 ? -5.645 41.156 8.258 1 69.94 727 SER B N 1
ATOM 13084 C CA . SER B 1 727 ? -5.355 42.594 8.227 1 69.94 727 SER B CA 1
ATOM 13085 C C . SER B 1 727 ? -4.016 42.875 7.555 1 69.94 727 SER B C 1
ATOM 13087 O O . SER B 1 727 ? -3.725 44.031 7.18 1 69.94 727 SER B O 1
ATOM 13089 N N . GLY B 1 728 ? -3.262 41.844 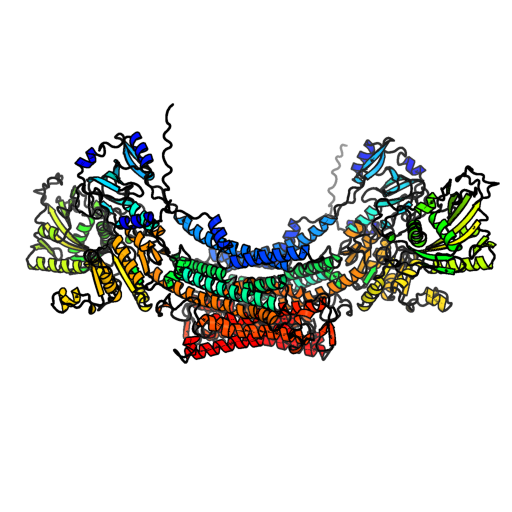7.262 1 75.25 728 GLY B N 1
ATOM 13090 C CA . GLY B 1 728 ? -1.922 42.062 6.734 1 75.25 728 GLY B CA 1
ATOM 13091 C C . GLY B 1 728 ? -1.911 42.5 5.281 1 75.25 728 GLY B C 1
ATOM 13092 O O . GLY B 1 728 ? -2.76 42.062 4.492 1 75.25 728 GLY B O 1
ATOM 13093 N N . SER B 1 729 ? -0.929 43.344 5.031 1 72.44 729 SER B N 1
ATOM 13094 C CA . SER B 1 729 ? -0.734 43.781 3.654 1 72.44 729 SER B CA 1
ATOM 13095 C C . SER B 1 729 ? -0.147 42.688 2.791 1 72.44 729 SER B C 1
ATOM 13097 O O . SER B 1 729 ? 0.457 41.75 3.311 1 72.44 729 SER B O 1
ATOM 13099 N N . ASP B 1 730 ? -0.259 42.75 1.48 1 68.38 730 ASP B N 1
ATOM 13100 C CA . ASP B 1 730 ? 0.267 41.75 0.556 1 68.38 730 ASP B CA 1
ATOM 13101 C C . ASP B 1 730 ? 1.793 41.719 0.604 1 68.38 730 ASP B C 1
ATOM 13103 O O . ASP B 1 730 ? 2.393 40.625 0.482 1 68.38 730 ASP B O 1
ATOM 13107 N N . VAL B 1 731 ? 2.357 42.844 0.763 1 70.94 731 VAL B N 1
ATOM 13108 C CA . VAL B 1 731 ? 3.814 42.906 0.813 1 70.94 731 VAL B CA 1
ATOM 13109 C C . VAL B 1 731 ? 4.32 42.188 2.07 1 70.94 731 VAL B C 1
ATOM 13111 O O . VAL B 1 731 ? 5.324 41.5 2.031 1 70.94 731 VAL B O 1
ATOM 13114 N N . SER B 1 732 ? 3.582 42.469 3.154 1 81.44 732 SER B N 1
ATOM 13115 C CA . SER B 1 732 ? 3.98 41.812 4.395 1 81.44 732 SER B CA 1
ATOM 13116 C C . SER B 1 732 ? 3.787 40.312 4.309 1 81.44 732 SER B C 1
ATOM 13118 O O . SER B 1 732 ? 4.617 39.562 4.801 1 81.44 732 SER B O 1
ATOM 13120 N N . LYS B 1 733 ? 2.682 39.906 3.686 1 80.56 733 LYS B N 1
ATOM 13121 C CA . LYS B 1 733 ? 2.408 38.5 3.52 1 80.56 733 LYS B CA 1
ATOM 13122 C C . LYS B 1 733 ? 3.457 37.844 2.631 1 80.56 733 LYS B C 1
ATOM 13124 O O . LYS B 1 733 ? 3.854 36.688 2.875 1 80.56 733 LYS B O 1
ATOM 13129 N N . GLN B 1 734 ? 3.928 38.5 1.683 1 73.88 734 GLN B N 1
ATOM 13130 C CA . GLN B 1 734 ? 4.941 37.969 0.786 1 73.88 734 GLN B CA 1
ATOM 13131 C C . GLN B 1 734 ? 6.301 37.875 1.474 1 73.88 734 GLN B C 1
ATOM 13133 O O . GLN B 1 734 ? 7.09 36.969 1.199 1 73.88 734 GLN B O 1
ATOM 13138 N N . ALA B 1 735 ? 6.566 38.781 2.307 1 80.19 735 ALA B N 1
ATOM 13139 C CA . ALA B 1 735 ? 7.852 38.844 2.994 1 80.19 735 ALA B CA 1
ATOM 13140 C C . ALA B 1 735 ? 7.922 37.812 4.121 1 80.19 735 ALA B C 1
ATOM 13142 O O . ALA B 1 735 ? 9.008 37.375 4.516 1 80.19 735 ALA B O 1
ATOM 13143 N N . ALA B 1 736 ? 6.766 37.469 4.613 1 87.31 736 ALA B N 1
ATOM 13144 C CA . ALA B 1 736 ? 6.699 36.625 5.801 1 87.31 736 ALA B CA 1
ATOM 13145 C C . ALA B 1 736 ? 6.91 35.156 5.441 1 87.31 736 ALA B C 1
ATOM 13147 O O . ALA B 1 736 ? 6.746 34.781 4.285 1 87.31 736 ALA B O 1
ATOM 13148 N N . ASP B 1 737 ? 7.359 34.375 6.395 1 87.19 737 ASP B N 1
ATOM 13149 C CA . ASP B 1 737 ? 7.539 32.938 6.258 1 87.19 737 ASP B CA 1
ATOM 13150 C C . ASP B 1 737 ? 6.293 32.188 6.719 1 87.19 737 ASP B C 1
ATOM 13152 O O . ASP B 1 737 ? 6.109 31 6.383 1 87.19 737 ASP B O 1
ATOM 13156 N N . MET B 1 738 ? 5.543 32.875 7.477 1 88.75 738 MET B N 1
ATOM 13157 C CA . MET B 1 738 ? 4.336 32.281 8.055 1 88.75 738 MET B CA 1
ATOM 13158 C C . MET B 1 738 ? 3.205 33.312 8.086 1 88.75 738 MET B C 1
ATOM 13160 O O . MET B 1 738 ? 3.449 34.5 8.242 1 88.75 738 MET B O 1
ATOM 13164 N N . ILE B 1 739 ? 1.958 32.875 7.922 1 88.94 739 ILE B N 1
ATOM 13165 C CA . ILE B 1 739 ? 0.787 33.75 7.926 1 88.94 739 ILE B CA 1
ATOM 13166 C C . ILE B 1 739 ? -0.204 33.281 8.984 1 88.94 739 ILE B C 1
ATOM 13168 O O . ILE B 1 739 ? -0.526 32.094 9.055 1 88.94 739 ILE B O 1
ATOM 13172 N N . LEU B 1 740 ? -0.598 34.188 9.805 1 91.12 740 LEU B N 1
ATOM 13173 C CA . LEU B 1 740 ? -1.64 33.875 10.773 1 91.12 740 LEU B CA 1
ATOM 13174 C C . LEU B 1 740 ? -3.025 34.094 10.18 1 91.12 740 LEU B C 1
ATOM 13176 O O . LEU B 1 740 ? -3.402 35.219 9.883 1 91.12 740 LEU B O 1
ATOM 13180 N N . LEU B 1 741 ? -3.787 33.156 10.133 1 86.5 741 LEU B N 1
ATOM 13181 C CA . LEU B 1 741 ? -5.078 33.219 9.453 1 86.5 741 LEU B CA 1
ATOM 13182 C C . LEU B 1 741 ? -6.109 33.938 10.312 1 86.5 741 LEU B C 1
ATOM 13184 O O . LEU B 1 741 ? -7.082 34.469 9.797 1 86.5 741 LEU B O 1
ATOM 13188 N N . ASP B 1 742 ? -5.938 33.969 11.648 1 86.69 742 ASP B N 1
ATOM 13189 C CA . ASP B 1 742 ? -6.906 34.594 12.547 1 86.69 742 ASP B CA 1
ATOM 13190 C C . ASP B 1 742 ? -6.375 35.906 13.102 1 86.69 742 ASP B C 1
ATOM 13192 O O . ASP B 1 742 ? -6.988 36.5 13.984 1 86.69 742 ASP B O 1
ATOM 13196 N N . ASP B 1 743 ? -5.227 36.375 12.727 1 86.88 743 ASP B N 1
ATOM 13197 C CA . ASP B 1 743 ? -4.613 37.625 13.188 1 86.88 743 ASP B CA 1
ATOM 13198 C C . ASP B 1 743 ? -4.469 37.656 14.711 1 86.88 743 ASP B C 1
ATOM 13200 O O . ASP B 1 743 ? -4.641 38.688 15.344 1 86.88 743 ASP B O 1
ATOM 13204 N N . ASN B 1 744 ? -4.336 36.438 15.32 1 87.31 744 ASN B N 1
ATOM 13205 C CA . ASN B 1 744 ? -4.242 36.312 16.781 1 87.31 744 ASN B CA 1
ATOM 13206 C C . ASN B 1 744 ? -2.826 35.938 17.219 1 87.31 744 ASN B C 1
ATOM 13208 O O . ASN B 1 744 ? -2.264 34.969 16.75 1 87.31 744 ASN B O 1
ATOM 13212 N N . PHE B 1 745 ? -2.295 36.75 18.141 1 89.62 745 PHE B N 1
ATOM 13213 C CA . PHE B 1 745 ? -0.967 36.5 18.688 1 89.62 745 PHE B CA 1
ATOM 13214 C C . PHE B 1 745 ? -0.904 35.125 19.359 1 89.62 745 PHE B C 1
ATOM 13216 O O . PHE B 1 745 ? 0.145 34.5 19.359 1 89.62 745 PHE B O 1
ATOM 13223 N N . ALA B 1 746 ? -2.01 34.719 19.953 1 90.06 746 ALA B N 1
ATOM 13224 C CA . ALA B 1 746 ? -2.061 33.438 20.656 1 90.06 746 ALA B CA 1
ATOM 13225 C C . ALA B 1 746 ? -1.74 32.281 19.719 1 90.06 746 ALA B C 1
ATOM 13227 O O . ALA B 1 746 ? -1.217 31.234 20.141 1 90.06 746 ALA B O 1
ATOM 13228 N N . SER B 1 747 ? -2.02 32.469 18.469 1 92 747 SER B N 1
ATOM 13229 C CA . SER B 1 747 ? -1.747 31.422 17.484 1 92 747 SER B CA 1
ATOM 13230 C C . SER B 1 747 ? -0.248 31.219 17.281 1 92 747 SER B C 1
ATOM 13232 O O . SER B 1 747 ? 0.203 30.125 16.969 1 92 747 SER B O 1
ATOM 13234 N N . ILE B 1 748 ? 0.576 32.188 17.453 1 90.44 748 ILE B N 1
ATOM 13235 C CA . ILE B 1 748 ? 2.027 32.062 17.359 1 90.44 748 ILE B CA 1
ATOM 13236 C C . ILE B 1 748 ? 2.541 31.156 18.469 1 90.44 748 ILE B C 1
ATOM 13238 O O . ILE B 1 748 ? 3.471 30.375 18.25 1 90.44 748 ILE B O 1
ATOM 13242 N N . VAL B 1 749 ? 1.885 31.312 19.641 1 90.56 749 VAL B N 1
ATOM 13243 C CA . VAL B 1 749 ? 2.293 30.484 20.766 1 90.56 749 VAL B CA 1
ATOM 13244 C C . VAL B 1 749 ? 2 29.016 20.484 1 90.56 749 VAL B C 1
ATOM 13246 O O . VAL B 1 749 ? 2.814 28.141 20.781 1 90.56 749 VAL B O 1
ATOM 13249 N N . THR B 1 750 ? 0.911 28.812 19.922 1 90.12 750 THR B N 1
ATOM 13250 C CA . THR B 1 750 ? 0.571 27.453 19.5 1 90.12 750 THR B CA 1
ATOM 13251 C C . THR B 1 750 ? 1.542 26.953 18.438 1 90.12 750 THR B C 1
ATOM 13253 O O . THR B 1 750 ? 1.891 25.766 18.422 1 90.12 750 THR B O 1
ATOM 13256 N N . GLY B 1 751 ? 1.894 27.844 17.562 1 90.62 751 GLY B N 1
ATOM 13257 C CA . GLY B 1 751 ? 2.889 27.5 16.562 1 90.62 751 GLY B CA 1
ATOM 13258 C C . GLY B 1 751 ? 4.234 27.125 17.156 1 90.62 751 GLY B C 1
ATOM 13259 O O . GLY B 1 751 ? 4.887 26.188 16.688 1 90.62 751 GLY B O 1
ATOM 13260 N N . VAL B 1 752 ? 4.645 27.812 18.172 1 91.5 752 VAL B N 1
ATOM 13261 C CA . VAL B 1 752 ? 5.898 27.516 18.859 1 91.5 752 VAL B CA 1
ATOM 13262 C C . VAL B 1 752 ? 5.836 26.141 19.5 1 91.5 752 VAL B C 1
ATOM 13264 O O . VAL B 1 752 ? 6.801 25.375 19.453 1 91.5 752 VAL B O 1
ATOM 13267 N N . GLU B 1 753 ? 4.754 25.875 20.094 1 91.38 753 GLU B N 1
ATOM 13268 C CA . GLU B 1 753 ? 4.566 24.578 20.719 1 91.38 753 GLU B CA 1
ATOM 13269 C C . GLU B 1 753 ? 4.699 23.453 19.703 1 91.38 753 GLU B C 1
ATOM 13271 O O . GLU B 1 753 ? 5.379 22.453 19.953 1 91.38 753 GLU B O 1
ATOM 13276 N N . GLU B 1 754 ? 4.055 23.625 18.578 1 90.69 754 GLU B N 1
ATOM 13277 C CA . GLU B 1 754 ? 4.141 22.641 17.516 1 90.69 754 GLU B CA 1
ATOM 13278 C C . GLU B 1 754 ? 5.559 22.531 16.969 1 90.69 754 GLU B C 1
ATOM 13280 O O . GLU B 1 754 ? 6.008 21.453 16.594 1 90.69 754 GLU B O 1
ATOM 13285 N N . GLY B 1 755 ? 6.168 23.641 16.859 1 89.94 755 GLY B N 1
ATOM 13286 C CA . GLY B 1 755 ? 7.543 23.641 16.391 1 89.94 755 GLY B CA 1
ATOM 13287 C C . GLY B 1 755 ? 8.484 22.891 17.312 1 89.94 755 GLY B C 1
ATOM 13288 O O . GLY B 1 755 ? 9.367 22.156 16.844 1 89.94 755 GLY B O 1
ATOM 13289 N N . ARG B 1 756 ? 8.328 23.016 18.609 1 90.44 756 ARG B N 1
ATOM 13290 C CA . ARG B 1 756 ? 9.148 22.312 19.578 1 90.44 756 ARG B CA 1
ATOM 13291 C C . ARG B 1 756 ? 8.852 20.812 19.547 1 90.44 756 ARG B C 1
ATOM 13293 O O . ARG B 1 756 ? 9.766 20 19.656 1 90.44 756 ARG B O 1
ATOM 13300 N N . LEU B 1 757 ? 7.637 20.516 19.406 1 91.75 757 LEU B N 1
ATOM 13301 C CA . LEU B 1 757 ? 7.223 19.109 19.359 1 91.75 757 LEU B CA 1
ATOM 13302 C C . LEU B 1 757 ? 7.828 18.422 18.141 1 91.75 757 LEU B C 1
ATOM 13304 O O . LEU B 1 757 ? 8.289 17.281 18.234 1 91.75 757 LEU B O 1
ATOM 13308 N N . ILE B 1 758 ? 7.801 19.062 17.047 1 90 758 ILE B N 1
ATOM 13309 C CA . ILE B 1 758 ? 8.297 18.438 15.828 1 90 758 ILE B CA 1
ATOM 13310 C C . ILE B 1 758 ? 9.805 18.219 15.938 1 90 758 ILE B C 1
ATOM 13312 O O . ILE B 1 758 ? 10.336 17.234 15.43 1 90 758 ILE B O 1
ATOM 13316 N N . PHE B 1 759 ? 10.516 19.094 16.516 1 89.19 759 PHE B N 1
ATOM 13317 C CA . PHE B 1 759 ? 11.953 18.906 16.703 1 89.19 759 PHE B CA 1
ATOM 13318 C C . PHE B 1 759 ? 12.234 17.672 17.531 1 89.19 759 PHE B C 1
ATOM 13320 O O . PHE B 1 759 ? 13.133 16.891 17.188 1 89.19 759 PHE B O 1
ATOM 13327 N N . ASP B 1 760 ? 11.477 17.531 18.547 1 90.56 760 ASP B N 1
ATOM 13328 C CA . ASP B 1 760 ? 11.633 16.344 19.375 1 90.56 760 ASP B CA 1
ATOM 13329 C C . ASP B 1 760 ? 11.328 15.07 18.594 1 90.56 760 ASP B C 1
ATOM 13331 O O . ASP B 1 760 ? 12.031 14.062 18.719 1 90.56 760 ASP B O 1
ATOM 13335 N N . ASN B 1 761 ? 10.281 15.117 17.891 1 92.06 761 ASN B N 1
ATOM 13336 C CA . ASN B 1 761 ? 9.883 13.945 17.109 1 92.06 761 ASN B CA 1
ATOM 13337 C C . ASN B 1 761 ? 10.883 13.648 16 1 92.06 761 ASN B C 1
ATOM 13339 O O . ASN B 1 761 ? 11.109 12.484 15.672 1 92.06 761 ASN B O 1
ATOM 13343 N N . LEU B 1 762 ? 11.453 14.703 15.438 1 90.88 762 LEU B N 1
ATOM 13344 C CA . LEU B 1 762 ? 12.484 14.5 14.43 1 90.88 762 LEU B CA 1
ATOM 13345 C C . LEU B 1 762 ? 13.711 13.828 15.031 1 90.88 762 LEU B C 1
ATOM 13347 O O . LEU B 1 762 ? 14.344 12.984 14.391 1 90.88 762 LEU B O 1
ATOM 13351 N N . LYS B 1 763 ? 13.992 14.195 16.156 1 91.25 763 LYS B N 1
ATOM 13352 C CA . LYS B 1 763 ? 15.109 13.547 16.844 1 91.25 763 LYS B CA 1
ATOM 13353 C C . LYS B 1 763 ? 14.844 12.055 17.047 1 91.25 763 LYS B C 1
ATOM 13355 O O . LYS B 1 763 ? 15.742 11.227 16.875 1 91.25 763 LYS B O 1
ATOM 13360 N N . LYS B 1 764 ? 13.688 11.758 17.438 1 93.44 764 LYS B N 1
ATOM 13361 C CA . LYS B 1 764 ? 13.297 10.359 17.625 1 93.44 764 LYS B CA 1
ATOM 13362 C C . LYS B 1 764 ? 13.391 9.594 16.297 1 93.44 764 LYS B C 1
ATOM 13364 O O . LYS B 1 764 ? 13.914 8.477 16.266 1 93.44 764 LYS B O 1
ATOM 13369 N N . SER B 1 765 ? 12.875 10.219 15.273 1 92.94 765 SER B N 1
ATOM 13370 C CA . SER B 1 765 ? 12.891 9.586 13.953 1 92.94 765 SER B CA 1
ATOM 13371 C C . SER B 1 765 ? 14.32 9.359 13.469 1 92.94 765 SER B C 1
ATOM 13373 O O . SER B 1 765 ? 14.625 8.305 12.906 1 92.94 765 SER B O 1
ATOM 13375 N N . ILE B 1 766 ? 15.156 10.289 13.664 1 90.75 766 ILE B N 1
ATOM 13376 C CA . ILE B 1 766 ? 16.547 10.18 13.227 1 90.75 766 ILE B CA 1
ATOM 13377 C C . ILE B 1 766 ? 17.266 9.117 14.055 1 90.75 766 ILE B C 1
ATOM 13379 O O . ILE B 1 766 ? 18.031 8.32 13.516 1 90.75 766 ILE B O 1
ATOM 13383 N N . ALA B 1 767 ? 17.016 9.156 15.359 1 93.19 767 ALA B N 1
ATOM 13384 C CA . ALA B 1 767 ? 17.609 8.125 16.219 1 93.19 767 ALA B CA 1
ATOM 13385 C C . ALA B 1 767 ? 17.219 6.73 15.742 1 93.19 767 ALA B C 1
ATOM 13387 O O . ALA B 1 767 ? 18.062 5.836 15.656 1 93.19 767 ALA B O 1
ATOM 13388 N N . TYR B 1 768 ? 15.992 6.559 15.43 1 94.88 768 TYR B N 1
ATOM 13389 C CA . TYR B 1 768 ? 15.477 5.277 14.953 1 94.88 768 TYR B CA 1
ATOM 13390 C C . TYR B 1 768 ? 16.172 4.863 13.664 1 94.88 768 TYR B C 1
ATOM 13392 O O . TYR B 1 768 ? 16.594 3.717 13.523 1 94.88 768 TYR B O 1
ATOM 13400 N N . THR B 1 769 ? 16.328 5.766 12.734 1 91.62 769 THR B N 1
ATOM 13401 C CA . THR B 1 769 ? 16.859 5.461 11.414 1 91.62 769 THR B CA 1
ATOM 13402 C C . THR B 1 769 ? 18.344 5.152 11.492 1 91.62 769 THR B C 1
ATOM 13404 O O . THR B 1 769 ? 18.844 4.273 10.789 1 91.62 769 THR B O 1
ATOM 13407 N N . LEU B 1 770 ? 19.047 5.785 12.352 1 91.44 770 LEU B N 1
ATOM 13408 C CA . LEU B 1 770 ? 20.5 5.645 12.422 1 91.44 770 LEU B CA 1
ATOM 13409 C C . LEU B 1 770 ? 20.891 4.336 13.109 1 91.44 770 LEU B C 1
ATOM 13411 O O . LEU B 1 770 ? 22 3.838 12.922 1 91.44 770 LEU B O 1
ATOM 13415 N N . THR B 1 771 ? 20.031 3.781 13.898 1 94.38 771 THR B N 1
ATOM 13416 C CA . THR B 1 771 ? 20.344 2.559 14.625 1 94.38 771 THR B CA 1
ATOM 13417 C C . THR B 1 771 ? 20.562 1.395 13.664 1 94.38 771 THR B C 1
ATOM 13419 O O . THR B 1 771 ? 21.344 0.481 13.953 1 94.38 771 THR B O 1
ATOM 13422 N N . SER B 1 772 ? 19.906 1.451 12.523 1 92.94 772 SER B N 1
ATOM 13423 C CA . SER B 1 772 ? 19.969 0.322 11.594 1 92.94 772 SER B CA 1
ATOM 13424 C C . SER B 1 772 ? 21.219 0.373 10.734 1 92.94 772 SER B C 1
ATOM 13426 O O . SER B 1 772 ? 21.547 -0.599 10.055 1 92.94 772 SER B O 1
ATOM 13428 N N . ASN B 1 773 ? 22.047 1.37 10.812 1 92.31 773 ASN B N 1
ATOM 13429 C CA . ASN B 1 773 ? 23.234 1.507 9.984 1 92.31 773 ASN B CA 1
ATOM 13430 C C . ASN B 1 773 ? 24.359 0.582 10.453 1 92.31 773 ASN B C 1
ATOM 13432 O O . ASN B 1 773 ? 25.094 0.028 9.641 1 92.31 773 ASN B O 1
ATOM 13436 N N . ILE B 1 774 ? 24.422 0.322 11.695 1 93.88 774 ILE B N 1
ATOM 13437 C CA . ILE B 1 774 ? 25.516 -0.488 12.234 1 93.88 774 ILE B CA 1
ATOM 13438 C C . ILE B 1 774 ? 25.344 -1.942 11.805 1 93.88 774 ILE B C 1
ATOM 13440 O O . ILE B 1 774 ? 26.266 -2.562 11.281 1 93.88 774 ILE B O 1
ATOM 13444 N N . PRO B 1 775 ? 24.156 -2.494 12.008 1 96.44 775 PRO B N 1
ATOM 13445 C CA . PRO B 1 775 ? 23.984 -3.871 11.531 1 96.44 775 PRO B CA 1
ATOM 13446 C C . PRO B 1 775 ? 24.141 -3.994 10.016 1 96.44 775 PRO B C 1
ATOM 13448 O O . PRO B 1 775 ? 24.359 -5.094 9.5 1 96.44 775 PRO B O 1
ATOM 13451 N N . GLU B 1 776 ? 24.078 -2.92 9.289 1 94.44 776 GLU B N 1
ATOM 13452 C CA . GLU B 1 776 ? 24.219 -2.945 7.836 1 94.44 776 GLU B CA 1
ATOM 13453 C C . GLU B 1 776 ? 25.672 -2.816 7.41 1 94.44 776 GLU B C 1
ATOM 13455 O O . GLU B 1 776 ? 26.094 -3.398 6.406 1 94.44 776 GLU B O 1
ATOM 13460 N N . ILE B 1 777 ? 26.469 -2.135 8.188 1 92.5 777 ILE B N 1
ATOM 13461 C CA . ILE B 1 777 ? 27.859 -1.896 7.836 1 92.5 777 ILE B CA 1
ATOM 13462 C C . ILE B 1 777 ? 28.719 -3.061 8.312 1 92.5 777 ILE B C 1
ATOM 13464 O O . ILE B 1 777 ? 29.656 -3.482 7.621 1 92.5 777 ILE B O 1
ATOM 13468 N N . THR B 1 778 ? 28.438 -3.629 9.414 1 94.69 778 THR B N 1
ATOM 13469 C CA . THR B 1 778 ? 29.281 -4.617 10.062 1 94.69 778 THR B CA 1
ATOM 13470 C C . THR B 1 778 ? 29.406 -5.875 9.211 1 94.69 778 THR B C 1
ATOM 13472 O O . THR B 1 778 ? 30.469 -6.512 9.18 1 94.69 778 THR B O 1
ATOM 13475 N N . PRO B 1 779 ? 28.375 -6.297 8.508 1 94.81 779 PRO B N 1
ATOM 13476 C CA . PRO B 1 779 ? 28.516 -7.473 7.648 1 94.81 779 PRO B CA 1
ATOM 13477 C C . PRO B 1 779 ? 29.609 -7.301 6.594 1 94.81 779 PRO B C 1
ATOM 13479 O O . PRO B 1 779 ? 30.344 -8.25 6.297 1 94.81 779 PRO B O 1
ATOM 13482 N N . PHE B 1 780 ? 29.797 -6.156 6.07 1 90.06 780 PHE B N 1
ATOM 13483 C CA . PHE B 1 780 ? 30.828 -5.891 5.07 1 90.06 780 PHE B CA 1
ATOM 13484 C C . PHE B 1 780 ? 32.219 -5.855 5.715 1 90.06 780 PHE B C 1
ATOM 13486 O O . PHE B 1 780 ? 33.188 -6.305 5.117 1 90.06 780 PHE B O 1
ATOM 13493 N N . LEU B 1 781 ? 32.219 -5.359 6.91 1 88.5 781 LEU B N 1
ATOM 13494 C CA . LEU B 1 781 ? 33.469 -5.336 7.629 1 88.5 781 LEU B CA 1
ATOM 13495 C C . LEU B 1 781 ? 33.969 -6.754 7.93 1 88.5 781 LEU B C 1
ATOM 13497 O O . LEU B 1 781 ? 35.125 -7.074 7.73 1 88.5 781 LEU B O 1
ATOM 13501 N N . PHE B 1 782 ? 33.031 -7.605 8.352 1 92.06 782 PHE B N 1
ATOM 13502 C CA . PHE B 1 782 ? 33.406 -8.984 8.656 1 92.06 782 PHE B CA 1
ATOM 13503 C C . PHE B 1 782 ? 33.75 -9.75 7.387 1 92.06 782 PHE B C 1
ATOM 13505 O O . PHE B 1 782 ? 34.625 -10.633 7.41 1 92.06 782 PHE B O 1
ATOM 13512 N N . PHE B 1 783 ? 33.094 -9.453 6.367 1 90.19 783 PHE B N 1
ATOM 13513 C CA . PHE B 1 783 ? 33.375 -10.062 5.07 1 90.19 783 PHE B CA 1
ATOM 13514 C C . PHE B 1 783 ? 34.812 -9.836 4.637 1 90.19 783 PHE B C 1
ATOM 13516 O O . PHE B 1 783 ? 35.469 -10.766 4.203 1 90.19 783 PHE B O 1
ATOM 13523 N N . ILE B 1 784 ? 35.344 -8.625 4.91 1 83.62 784 ILE B N 1
ATOM 13524 C CA . ILE B 1 784 ? 36.656 -8.258 4.402 1 83.62 784 ILE B CA 1
ATOM 13525 C C . ILE B 1 784 ? 37.719 -8.594 5.445 1 83.62 784 ILE B C 1
ATOM 13527 O O . ILE B 1 784 ? 38.781 -9.156 5.113 1 83.62 784 ILE B O 1
ATOM 13531 N N . ILE B 1 785 ? 37.406 -8.312 6.691 1 85.69 785 ILE B N 1
ATOM 13532 C CA . ILE B 1 785 ? 38.438 -8.43 7.719 1 85.69 785 ILE B CA 1
ATOM 13533 C C . ILE B 1 785 ? 38.531 -9.875 8.188 1 85.69 785 ILE B C 1
ATOM 13535 O O . ILE B 1 785 ? 39.625 -10.414 8.344 1 85.69 785 ILE B O 1
ATOM 13539 N N . VAL B 1 786 ? 37.406 -10.484 8.367 1 90.56 786 VAL B N 1
ATOM 13540 C CA . VAL B 1 786 ? 37.406 -11.836 8.922 1 90.56 786 VAL B CA 1
ATOM 13541 C C . VAL B 1 786 ? 37.312 -12.859 7.793 1 90.56 786 VAL B C 1
ATOM 13543 O O . VAL B 1 786 ? 37.594 -14.047 8 1 90.56 786 VAL B O 1
ATOM 13546 N N . ASN B 1 787 ? 36.938 -12.477 6.535 1 90.5 787 ASN B N 1
ATOM 13547 C CA . ASN B 1 787 ? 36.906 -13.312 5.344 1 90.5 787 ASN B CA 1
ATOM 13548 C C . ASN B 1 787 ? 35.812 -14.391 5.469 1 90.5 787 ASN B C 1
ATOM 13550 O O . ASN B 1 787 ? 36.094 -15.578 5.285 1 90.5 787 ASN B O 1
ATOM 13554 N N . ILE B 1 788 ? 34.688 -14 5.848 1 94.12 788 ILE B N 1
ATOM 13555 C CA . ILE B 1 788 ? 33.531 -14.891 5.918 1 94.12 788 ILE B CA 1
ATOM 13556 C C . ILE B 1 788 ? 32.562 -14.602 4.754 1 94.12 788 ILE B C 1
ATOM 13558 O O . ILE B 1 788 ? 32.656 -13.539 4.129 1 94.12 788 ILE B O 1
ATOM 13562 N N . PRO B 1 789 ? 31.797 -15.57 4.43 1 94.5 789 PRO B N 1
ATOM 13563 C CA . PRO B 1 789 ? 30.781 -15.258 3.406 1 94.5 789 PRO B CA 1
ATOM 13564 C C . PRO B 1 789 ? 29.891 -14.078 3.785 1 94.5 789 PRO B C 1
ATOM 13566 O O . PRO B 1 789 ? 29.625 -13.859 4.969 1 94.5 789 PRO B O 1
ATOM 13569 N N . LEU B 1 790 ? 29.438 -13.312 2.857 1 93 790 LEU B N 1
ATOM 13570 C CA . LEU B 1 790 ? 28.719 -12.055 3.072 1 93 790 LEU B CA 1
ATOM 13571 C C . LEU B 1 790 ? 27.391 -12.305 3.787 1 93 790 LEU B C 1
ATOM 13573 O O . LEU B 1 790 ? 26.547 -13.055 3.291 1 93 790 LEU B O 1
ATOM 13577 N N . PRO B 1 791 ? 27.188 -11.711 4.918 1 95.5 791 PRO B N 1
ATOM 13578 C CA . PRO B 1 791 ? 25.969 -11.945 5.691 1 95.5 791 PRO B CA 1
ATOM 13579 C C . PRO B 1 791 ? 24.766 -11.18 5.145 1 95.5 791 PRO B C 1
ATOM 13581 O O . PRO B 1 791 ? 23.625 -11.602 5.34 1 95.5 791 PRO B O 1
ATOM 13584 N N . LEU B 1 792 ? 25.016 -10 4.59 1 94.19 792 LEU B N 1
ATOM 13585 C CA . LEU B 1 792 ? 23.922 -9.148 4.117 1 94.19 792 LEU B CA 1
ATOM 13586 C C . LEU B 1 792 ? 24.281 -8.492 2.791 1 94.19 792 LEU B C 1
ATOM 13588 O O . LEU B 1 792 ? 25.359 -7.895 2.662 1 94.19 792 LEU B O 1
ATOM 13592 N N . GLY B 1 793 ? 23.375 -8.57 1.879 1 89.69 793 GLY B N 1
ATOM 13593 C CA . GLY B 1 793 ? 23.609 -7.996 0.564 1 89.69 793 GLY B CA 1
ATOM 13594 C C . GLY B 1 793 ? 23.188 -6.543 0.457 1 89.69 793 GLY B C 1
ATOM 13595 O O . GLY B 1 793 ? 22.438 -6.051 1.295 1 89.69 793 GLY B O 1
ATOM 13596 N N . THR B 1 794 ? 23.625 -5.887 -0.542 1 87.44 794 THR B N 1
ATOM 13597 C CA . THR B 1 794 ? 23.375 -4.465 -0.744 1 87.44 794 THR B CA 1
ATOM 13598 C C . THR B 1 794 ? 21.891 -4.223 -1.075 1 87.44 794 THR B C 1
ATOM 13600 O O . THR B 1 794 ? 21.297 -3.26 -0.593 1 87.44 794 THR B O 1
ATOM 13603 N N . ILE B 1 795 ? 21.312 -5.059 -1.859 1 86.75 795 ILE B N 1
ATOM 13604 C CA . ILE B 1 795 ? 19.906 -4.898 -2.238 1 86.75 795 ILE B CA 1
ATOM 13605 C C . ILE B 1 795 ? 19.016 -5.043 -1.005 1 86.75 795 ILE B C 1
ATOM 13607 O O . ILE B 1 795 ? 18.031 -4.324 -0.86 1 86.75 795 ILE B O 1
ATOM 13611 N N . THR B 1 796 ? 19.422 -5.949 -0.115 1 90.94 796 THR B N 1
ATOM 13612 C CA . THR B 1 796 ? 18.656 -6.16 1.107 1 90.94 796 THR B CA 1
ATOM 13613 C C . THR B 1 796 ? 18.734 -4.938 2.014 1 90.94 796 THR B C 1
ATOM 13615 O O . THR B 1 796 ? 17.766 -4.613 2.713 1 90.94 796 THR B O 1
ATOM 13618 N N . ILE B 1 797 ? 19.812 -4.309 1.966 1 91.5 797 ILE B N 1
ATOM 13619 C CA . ILE B 1 797 ? 19.984 -3.09 2.75 1 91.5 797 ILE B CA 1
ATOM 13620 C C . ILE B 1 797 ? 19.016 -2.016 2.262 1 91.5 797 ILE B C 1
ATOM 13622 O O . ILE B 1 797 ? 18.375 -1.345 3.066 1 91.5 797 ILE B O 1
ATOM 13626 N N . LEU B 1 798 ? 18.953 -1.879 0.98 1 87.81 798 LEU B N 1
ATOM 13627 C CA . LEU B 1 798 ? 18.062 -0.889 0.396 1 87.81 798 LEU B CA 1
ATOM 13628 C C . LEU B 1 798 ? 16.609 -1.215 0.721 1 87.81 798 LEU B C 1
ATOM 13630 O O . LEU B 1 798 ? 15.789 -0.311 0.911 1 87.81 798 LEU B O 1
ATOM 13634 N N . CYS B 1 799 ? 16.266 -2.504 0.843 1 89.38 799 CYS B N 1
ATOM 13635 C CA . CYS B 1 799 ? 14.914 -2.916 1.21 1 89.38 799 CYS B CA 1
ATOM 13636 C C . CYS B 1 799 ? 14.602 -2.533 2.65 1 89.38 799 CYS B C 1
ATOM 13638 O O . CYS B 1 799 ? 13.461 -2.211 2.979 1 89.38 799 CYS B O 1
ATOM 13640 N N . ILE B 1 800 ? 15.578 -2.5 3.508 1 91.75 800 ILE B N 1
ATOM 13641 C CA . ILE B 1 800 ? 15.391 -2.111 4.902 1 91.75 800 ILE B CA 1
ATOM 13642 C C . ILE B 1 800 ? 15.188 -0.601 4.992 1 91.75 800 ILE B C 1
ATOM 13644 O O . ILE B 1 800 ? 14.188 -0.136 5.551 1 91.75 800 ILE B O 1
ATOM 13648 N N . ASP B 1 801 ? 15.969 0.16 4.359 1 89.25 801 ASP B N 1
ATOM 13649 C CA . ASP B 1 801 ? 15.992 1.612 4.5 1 89.25 801 ASP B CA 1
ATOM 13650 C C . ASP B 1 801 ? 14.758 2.248 3.857 1 89.25 801 ASP B C 1
ATOM 13652 O O . ASP B 1 801 ? 14.211 3.217 4.387 1 89.25 801 ASP B O 1
ATOM 13656 N N . LEU B 1 802 ? 14.383 1.653 2.756 1 85.12 802 LEU B N 1
ATOM 13657 C CA . LEU B 1 802 ? 13.281 2.271 2.027 1 85.12 802 LEU B CA 1
ATOM 13658 C C . LEU B 1 802 ? 11.984 1.498 2.242 1 85.12 802 LEU B C 1
ATOM 13660 O O . LEU B 1 802 ? 10.891 2.072 2.182 1 85.12 802 LEU B O 1
ATOM 13664 N N . GLY B 1 803 ? 12.07 0.284 2.459 1 85.5 803 GLY B N 1
ATOM 13665 C CA . GLY B 1 803 ? 10.875 -0.55 2.516 1 85.5 803 GLY B CA 1
ATOM 13666 C C . GLY B 1 803 ? 10.289 -0.657 3.91 1 85.5 803 GLY B C 1
ATOM 13667 O O . GLY B 1 803 ? 9.094 -0.435 4.105 1 85.5 803 GLY B O 1
ATOM 13668 N N . THR B 1 804 ? 11.125 -0.909 4.914 1 90 804 THR B N 1
ATOM 13669 C CA . THR B 1 804 ? 10.57 -1.241 6.223 1 90 804 THR B CA 1
ATOM 13670 C C . THR B 1 804 ? 10.805 -0.104 7.215 1 90 804 THR B C 1
ATOM 13672 O O . THR B 1 804 ? 10.047 0.053 8.18 1 90 804 THR B O 1
ATOM 13675 N N . ASP B 1 805 ? 11.734 0.784 7.047 1 91.19 805 ASP B N 1
ATOM 13676 C CA . ASP B 1 805 ? 12.102 1.77 8.062 1 91.19 805 ASP B CA 1
ATOM 13677 C C . ASP B 1 805 ? 11.383 3.094 7.824 1 91.19 805 ASP B C 1
ATOM 13679 O O . ASP B 1 805 ? 11.164 3.865 8.758 1 91.19 805 ASP B O 1
ATOM 13683 N N . MET B 1 806 ? 11.023 3.338 6.668 1 88.25 806 MET B N 1
ATOM 13684 C CA . MET B 1 806 ? 10.516 4.664 6.328 1 88.25 806 MET B CA 1
ATOM 13685 C C . MET B 1 806 ? 9.18 4.926 7.02 1 88.25 806 MET B C 1
ATOM 13687 O O . MET B 1 806 ? 9 5.961 7.66 1 88.25 806 MET B O 1
ATOM 13691 N N . VAL B 1 807 ? 8.273 4.023 6.996 1 89 807 VAL B N 1
ATOM 13692 C CA . VAL B 1 807 ? 6.914 4.242 7.48 1 89 807 VAL B CA 1
ATOM 13693 C C . VAL B 1 807 ? 6.922 4.348 9.008 1 89 807 VAL B C 1
ATOM 13695 O O . VAL B 1 807 ? 6.328 5.27 9.57 1 89 807 VAL B O 1
ATOM 13698 N N . PRO B 1 808 ? 7.652 3.49 9.695 1 92.62 808 PRO B N 1
ATOM 13699 C CA . PRO B 1 808 ? 7.723 3.672 11.148 1 92.62 808 PRO B CA 1
ATOM 13700 C C . PRO B 1 808 ? 8.406 4.977 11.555 1 92.62 808 PRO B C 1
ATOM 13702 O O . PRO B 1 808 ? 8.016 5.605 12.539 1 92.62 808 PRO B O 1
ATOM 13705 N N . ALA B 1 809 ? 9.383 5.383 10.828 1 93.44 809 ALA B N 1
ATOM 13706 C CA . ALA B 1 809 ? 10.062 6.641 11.125 1 93.44 809 ALA B CA 1
ATOM 13707 C C . ALA B 1 809 ? 9.117 7.828 10.969 1 93.44 809 ALA B C 1
ATOM 13709 O O . ALA B 1 809 ? 9.117 8.742 11.797 1 93.44 809 ALA B O 1
ATOM 13710 N N . ILE B 1 810 ? 8.305 7.762 9.984 1 89.88 810 ILE B N 1
ATOM 13711 C CA . ILE B 1 810 ? 7.328 8.82 9.742 1 89.88 810 ILE B CA 1
ATOM 13712 C C . ILE B 1 810 ? 6.27 8.805 10.844 1 89.88 810 ILE B C 1
ATOM 13714 O O . ILE B 1 810 ? 5.793 9.867 11.266 1 89.88 810 ILE B O 1
ATOM 13718 N N . SER B 1 811 ? 5.977 7.625 11.352 1 91.62 811 SER B N 1
ATOM 13719 C CA . SER B 1 811 ? 4.922 7.496 12.352 1 91.62 811 SER B CA 1
ATOM 13720 C C . SER B 1 811 ? 5.309 8.188 13.656 1 91.62 811 SER B C 1
ATOM 13722 O O . SER B 1 811 ? 4.438 8.602 14.43 1 91.62 811 SER B O 1
ATOM 13724 N N . LEU B 1 812 ? 6.566 8.367 13.891 1 92.38 812 LEU B N 1
ATOM 13725 C CA . LEU B 1 812 ? 7.031 9.016 15.117 1 92.38 812 LEU B CA 1
ATOM 13726 C C . LEU B 1 812 ? 6.699 10.508 15.102 1 92.38 812 LEU B C 1
ATOM 13728 O O . LEU B 1 812 ? 6.715 11.156 16.156 1 92.38 812 LEU B O 1
ATOM 13732 N N . ALA B 1 813 ? 6.383 11 13.898 1 87.31 813 ALA B N 1
ATOM 13733 C CA . ALA B 1 813 ? 5.988 12.406 13.773 1 87.31 813 ALA B CA 1
ATOM 13734 C C . ALA B 1 813 ? 4.645 12.656 14.453 1 87.31 813 ALA B C 1
ATOM 13736 O O . ALA B 1 813 ? 4.324 13.797 14.797 1 87.31 813 ALA B O 1
ATOM 13737 N N . TYR B 1 814 ? 3.908 11.578 14.742 1 86.56 814 TYR B N 1
ATOM 13738 C CA . TYR B 1 814 ? 2.57 11.711 15.305 1 86.56 814 TYR B CA 1
ATOM 13739 C C . TYR B 1 814 ? 2.604 11.578 16.828 1 86.56 814 TYR B C 1
ATOM 13741 O O . TYR B 1 814 ? 1.57 11.703 17.484 1 86.56 814 TYR B O 1
ATOM 13749 N N . GLU B 1 815 ? 3.754 11.406 17.359 1 88 815 GLU B N 1
ATOM 13750 C CA . GLU B 1 815 ? 3.854 11.18 18.797 1 88 815 GLU B CA 1
ATOM 13751 C C . GLU B 1 815 ? 3.553 12.453 19.578 1 88 815 GLU B C 1
ATOM 13753 O O . GLU B 1 815 ? 3.941 13.547 19.156 1 88 815 GLU B O 1
ATOM 13758 N N . ALA B 1 816 ? 2.918 12.273 20.703 1 86.75 816 ALA B N 1
ATOM 13759 C CA . ALA B 1 816 ? 2.566 13.398 21.578 1 86.75 816 ALA B CA 1
ATOM 13760 C C . ALA B 1 816 ? 3.746 13.805 22.453 1 86.75 816 ALA B C 1
ATOM 13762 O O . ALA B 1 816 ? 4.719 13.055 22.578 1 86.75 816 ALA B O 1
ATOM 13763 N N . ALA B 1 817 ? 3.664 14.992 23 1 87.44 817 ALA B N 1
ATOM 13764 C CA . ALA B 1 817 ? 4.719 15.523 23.859 1 87.44 817 ALA B CA 1
ATOM 13765 C C . ALA B 1 817 ? 4.805 14.742 25.172 1 87.44 817 ALA B C 1
ATOM 13767 O O . ALA B 1 817 ? 3.781 14.328 25.719 1 87.44 817 ALA B O 1
ATOM 13768 N N . GLU B 1 818 ? 6.012 14.383 25.656 1 83.5 818 GLU B N 1
ATOM 13769 C CA . GLU B 1 818 ? 6.23 13.641 26.891 1 83.5 818 GLU B CA 1
ATOM 13770 C C . GLU B 1 818 ? 5.895 14.5 28.109 1 83.5 818 GLU B C 1
ATOM 13772 O O . GLU B 1 818 ? 5.391 13.984 29.109 1 83.5 818 GLU B O 1
ATOM 13777 N N . SER B 1 819 ? 6.402 15.758 28.109 1 78.12 819 SER B N 1
ATOM 13778 C CA . SER B 1 819 ? 6.152 16.734 29.172 1 78.12 819 SER B CA 1
ATOM 13779 C C . SER B 1 819 ? 5.711 18.078 28.609 1 78.12 819 SER B C 1
ATOM 13781 O O . SER B 1 819 ? 5.465 18.188 27.406 1 78.12 819 SER B O 1
ATOM 13783 N N . ASP B 1 820 ? 5.531 18.922 29.562 1 76.5 820 ASP B N 1
ATOM 13784 C CA . ASP B 1 820 ? 5.125 20.25 29.125 1 76.5 820 ASP B CA 1
ATOM 13785 C C . ASP B 1 820 ? 6.27 20.969 28.391 1 76.5 820 ASP B C 1
ATOM 13787 O O . ASP B 1 820 ? 7.184 21.484 29.047 1 76.5 820 ASP B O 1
ATOM 13791 N N . ILE B 1 821 ? 6.227 20.969 27.125 1 82.62 821 ILE B N 1
ATOM 13792 C CA . ILE B 1 821 ? 7.266 21.453 26.219 1 82.62 821 ILE B CA 1
ATOM 13793 C C . ILE B 1 821 ? 7.379 22.969 26.344 1 82.62 821 ILE B C 1
ATOM 13795 O O . ILE B 1 821 ? 8.398 23.547 25.953 1 82.62 821 ILE B O 1
ATOM 13799 N N . MET B 1 822 ? 6.363 23.625 26.875 1 85.94 822 MET B N 1
ATOM 13800 C CA . MET B 1 822 ? 6.375 25.078 26.984 1 85.94 822 MET B CA 1
ATOM 13801 C C . MET B 1 822 ? 6.977 25.531 28.297 1 85.94 822 MET B C 1
ATOM 13803 O O . MET B 1 822 ? 7.035 26.734 28.594 1 85.94 822 MET B O 1
ATOM 13807 N N . LYS B 1 823 ? 7.48 24.641 29.047 1 85.62 823 LYS B N 1
ATOM 13808 C CA . LYS B 1 823 ? 8.195 24.984 30.266 1 85.62 823 LYS B CA 1
ATOM 13809 C C . LYS B 1 823 ? 9.703 24.828 30.094 1 85.62 823 LYS B C 1
ATOM 13811 O O . LYS B 1 823 ? 10.477 25.172 30.984 1 85.62 823 LYS B O 1
ATOM 13816 N N . ARG B 1 824 ? 10.031 24.5 28.953 1 84.81 824 ARG B N 1
ATOM 13817 C CA . ARG B 1 824 ? 11.445 24.312 28.641 1 84.81 824 ARG B CA 1
ATOM 13818 C C . ARG B 1 824 ? 12.008 25.547 27.922 1 84.81 824 ARG B C 1
ATOM 13820 O O . ARG B 1 824 ? 11.297 26.203 27.172 1 84.81 824 ARG B O 1
ATOM 13827 N N . GLN B 1 825 ? 13.219 25.812 28.141 1 86.19 825 GLN B N 1
ATOM 13828 C CA . GLN B 1 825 ? 13.898 26.938 27.484 1 86.19 825 GLN B CA 1
ATOM 13829 C C . GLN B 1 825 ? 14.164 26.625 26.016 1 86.19 825 GLN B C 1
ATOM 13831 O O . GLN B 1 825 ? 14.242 25.453 25.625 1 86.19 825 GLN B O 1
ATOM 13836 N N . PRO B 1 826 ? 14.195 27.656 25.219 1 87.25 826 PRO B N 1
ATOM 13837 C CA . PRO B 1 826 ? 14.539 27.422 23.812 1 87.25 826 PRO B CA 1
ATOM 13838 C C . PRO B 1 826 ? 15.906 26.766 23.641 1 87.25 826 PRO B C 1
ATOM 13840 O O . PRO B 1 826 ? 16.812 27.016 24.438 1 87.25 826 PRO B O 1
ATOM 13843 N N . ARG B 1 827 ? 15.992 26 22.688 1 83.19 827 ARG B N 1
ATOM 13844 C CA . ARG B 1 827 ? 17.219 25.25 22.453 1 83.19 827 ARG B CA 1
ATOM 13845 C C . ARG B 1 827 ? 18.328 26.156 21.938 1 83.19 827 ARG B C 1
ATOM 13847 O O . ARG B 1 827 ? 18.047 27.188 21.297 1 83.19 827 ARG B O 1
ATOM 13854 N N . ASN B 1 828 ? 19.469 25.781 22.297 1 81.94 828 ASN B N 1
ATOM 13855 C CA . ASN B 1 828 ? 20.625 26.453 21.719 1 81.94 828 ASN B CA 1
ATOM 13856 C C . ASN B 1 828 ? 21.031 25.812 20.391 1 81.94 828 ASN B C 1
ATOM 13858 O O . ASN B 1 828 ? 21.484 24.672 20.359 1 81.94 828 ASN B O 1
ATOM 13862 N N . PRO B 1 829 ? 20.844 26.516 19.297 1 77.31 829 PRO B N 1
ATOM 13863 C CA . PRO B 1 829 ? 21.109 25.938 17.969 1 77.31 829 PRO B CA 1
ATOM 13864 C C . PRO B 1 829 ? 22.562 25.5 17.797 1 77.31 829 PRO B C 1
ATOM 13866 O O . PRO B 1 829 ? 22.859 24.672 16.938 1 77.31 829 PRO B O 1
ATOM 13869 N N . PHE B 1 830 ? 23.484 26.031 18.594 1 76.19 830 PHE B N 1
ATOM 13870 C CA . PHE B 1 830 ? 24.906 25.719 18.438 1 76.19 830 PHE B CA 1
ATOM 13871 C C . PHE B 1 830 ? 25.281 24.469 19.203 1 76.19 830 PHE B C 1
ATOM 13873 O O . PHE B 1 830 ? 26.172 23.719 18.812 1 76.19 830 PHE B O 1
ATOM 13880 N N . ARG B 1 831 ? 24.625 24.203 20.266 1 78.44 831 ARG B N 1
ATOM 13881 C CA . ARG B 1 831 ? 24.969 23.062 21.094 1 78.44 831 ARG B CA 1
ATOM 13882 C C . ARG B 1 831 ? 23.969 21.938 20.922 1 78.44 831 ARG B C 1
ATOM 13884 O O . ARG B 1 831 ? 24.344 20.766 20.922 1 78.44 831 ARG B O 1
ATOM 13891 N N . ASP B 1 832 ? 22.766 22.297 20.844 1 81.19 832 ASP B N 1
ATOM 13892 C CA . ASP B 1 832 ? 21.703 21.297 20.75 1 81.19 832 ASP B CA 1
ATOM 13893 C C . ASP B 1 832 ? 21.328 21.031 19.297 1 81.19 832 ASP B C 1
ATOM 13895 O O . ASP B 1 832 ? 20.234 21.406 18.859 1 81.19 832 ASP B O 1
ATOM 13899 N N . LYS B 1 833 ? 22.203 20.328 18.656 1 83.25 833 LYS B N 1
ATOM 13900 C CA . LYS B 1 833 ? 21.984 20 17.25 1 83.25 833 LYS B CA 1
ATOM 13901 C C . LYS B 1 833 ? 21.016 18.828 17.109 1 83.25 833 LYS B C 1
ATOM 13903 O O . LYS B 1 833 ? 20.734 18.125 18.078 1 83.25 833 LYS B O 1
ATOM 13908 N N . LEU B 1 834 ? 20.531 18.734 15.977 1 84.25 834 LEU B N 1
ATOM 13909 C CA . LEU B 1 834 ? 19.625 17.641 15.672 1 84.25 834 LEU B CA 1
ATOM 13910 C C . LEU B 1 834 ? 20.281 16.281 15.938 1 84.25 834 LEU B C 1
ATOM 13912 O O . LEU B 1 834 ? 19.672 15.406 16.547 1 84.25 834 LEU B O 1
ATOM 13916 N N . VAL B 1 835 ? 21.531 16.156 15.469 1 87.62 835 VAL B N 1
ATOM 13917 C CA . VAL B 1 835 ? 22.312 14.953 15.742 1 87.62 835 VAL B CA 1
ATOM 13918 C C . VAL B 1 835 ? 23.5 15.305 16.625 1 87.62 835 VAL B C 1
ATOM 13920 O O . VAL B 1 835 ? 24.516 15.82 16.141 1 87.62 835 VAL B O 1
ATOM 13923 N N . ASN B 1 836 ? 23.312 15.094 17.844 1 87.75 836 ASN B N 1
ATOM 13924 C CA . ASN B 1 836 ? 24.391 15.383 18.781 1 87.75 836 ASN B CA 1
ATOM 13925 C C . ASN B 1 836 ? 25.172 14.117 19.141 1 87.75 836 ASN B C 1
ATOM 13927 O O . ASN B 1 836 ? 24.859 13.031 18.656 1 87.75 836 ASN B O 1
ATOM 13931 N N . GLU B 1 837 ? 26.203 14.297 19.875 1 87.81 837 GLU B N 1
ATOM 13932 C CA . GLU B 1 837 ? 27.078 13.195 20.25 1 87.81 837 GLU B CA 1
ATOM 13933 C C . GLU B 1 837 ? 26.344 12.164 21.094 1 87.81 837 GLU B C 1
ATOM 13935 O O . GLU B 1 837 ? 26.625 10.961 21 1 87.81 837 GLU B O 1
ATOM 13940 N N . ARG B 1 838 ? 25.453 12.633 21.875 1 90.88 838 ARG B N 1
ATOM 13941 C CA . ARG B 1 838 ? 24.688 11.727 22.719 1 90.88 838 ARG B CA 1
ATOM 13942 C C . ARG B 1 838 ? 23.797 10.805 21.875 1 90.88 838 ARG B C 1
ATOM 13944 O O . ARG B 1 838 ? 23.688 9.609 22.172 1 90.88 838 ARG B O 1
ATOM 13951 N N . LEU B 1 839 ? 23.203 11.367 20.828 1 92 839 LEU B N 1
ATOM 13952 C CA . LEU B 1 839 ? 22.344 10.602 19.938 1 92 839 LEU B CA 1
ATOM 13953 C C . LEU B 1 839 ? 23.141 9.555 19.172 1 92 839 LEU B C 1
ATOM 13955 O O . LEU B 1 839 ? 22.719 8.406 19.047 1 92 839 LEU B O 1
ATOM 13959 N N . ILE B 1 840 ? 24.328 9.891 18.781 1 89.88 840 ILE B N 1
ATOM 13960 C CA . ILE B 1 840 ? 25.172 8.969 18.031 1 89.88 840 ILE B CA 1
ATOM 13961 C C . ILE B 1 840 ? 25.656 7.855 18.953 1 89.88 840 ILE B C 1
ATOM 13963 O O . ILE B 1 840 ? 25.766 6.699 18.547 1 89.88 840 ILE B O 1
ATOM 13967 N N . SER B 1 841 ? 25.938 8.195 20.141 1 91.5 841 SER B N 1
ATOM 13968 C CA . SER B 1 841 ? 26.422 7.203 21.109 1 91.5 841 SER B CA 1
ATOM 13969 C C . SER B 1 841 ? 25.344 6.148 21.391 1 91.5 841 SER B C 1
ATOM 13971 O O . SER B 1 841 ? 25.656 4.953 21.453 1 91.5 841 SER B O 1
ATOM 13973 N N . ILE B 1 842 ? 24.172 6.562 21.469 1 93.25 842 ILE B N 1
ATOM 13974 C CA . ILE B 1 842 ? 23.078 5.629 21.766 1 93.25 842 ILE B CA 1
ATOM 13975 C C . ILE B 1 842 ? 22.719 4.852 20.5 1 93.25 842 ILE B C 1
ATOM 13977 O O . ILE B 1 842 ? 22.547 3.629 20.547 1 93.25 842 ILE B O 1
ATOM 13981 N N . ALA B 1 843 ? 22.578 5.559 19.391 1 93.44 843 ALA B N 1
ATOM 13982 C CA . ALA B 1 843 ? 22.109 4.93 18.156 1 93.44 843 ALA B CA 1
ATOM 13983 C C . ALA B 1 843 ? 23.172 3.992 17.594 1 93.44 843 ALA B C 1
ATOM 13985 O O . ALA B 1 843 ? 22.891 2.822 17.312 1 93.44 843 ALA B O 1
ATOM 13986 N N . TYR B 1 844 ? 24.438 4.434 17.469 1 92.69 844 TYR B N 1
ATOM 13987 C CA . TYR B 1 844 ? 25.5 3.635 16.891 1 92.69 844 TYR B CA 1
ATOM 13988 C C . TYR B 1 844 ? 26.156 2.752 17.938 1 92.69 844 TYR B C 1
ATOM 13990 O O . TYR B 1 844 ? 26.344 1.549 17.719 1 92.69 844 TYR B O 1
ATOM 13998 N N . GLY B 1 845 ? 26.391 3.287 19.078 1 92.38 845 GLY B N 1
ATOM 13999 C CA . GLY B 1 845 ? 27.25 2.646 20.047 1 92.38 845 GLY B CA 1
ATOM 14000 C C . GLY B 1 845 ? 26.531 1.639 20.922 1 92.38 845 GLY B C 1
ATOM 14001 O O . GLY B 1 845 ? 27.156 0.728 21.469 1 92.38 845 GLY B O 1
ATOM 14002 N N . GLN B 1 846 ? 25.297 1.794 21.125 1 95.56 846 GLN B N 1
ATOM 14003 C CA . GLN B 1 846 ? 24.609 0.915 22.062 1 95.56 846 GLN B CA 1
ATOM 14004 C C . GLN B 1 846 ? 23.547 0.087 21.359 1 95.56 846 GLN B C 1
ATOM 14006 O O . GLN B 1 846 ? 23.781 -1.073 21.016 1 95.56 846 GLN B O 1
ATOM 14011 N N . ILE B 1 847 ? 22.453 0.754 20.906 1 96.5 847 ILE B N 1
ATOM 14012 C CA . ILE B 1 847 ? 21.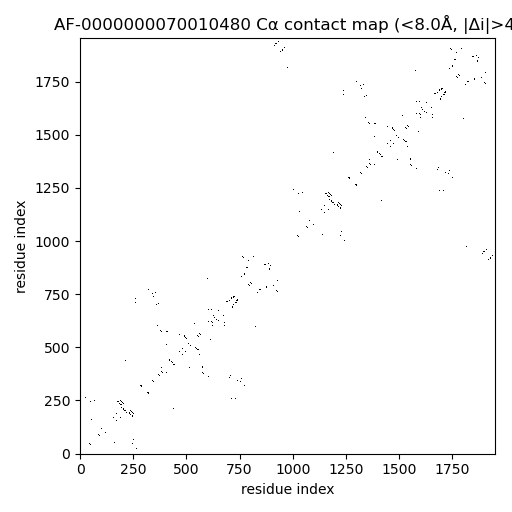344 0.025 20.328 1 96.5 847 ILE B CA 1
ATOM 14013 C C . ILE B 1 847 ? 21.766 -0.583 18.984 1 96.5 847 ILE B C 1
ATOM 14015 O O . ILE B 1 847 ? 21.406 -1.724 18.672 1 96.5 847 ILE B O 1
ATOM 14019 N N . GLY B 1 848 ? 22.531 0.188 18.172 1 96.5 848 GLY B N 1
ATOM 14020 C CA . GLY B 1 848 ? 23.016 -0.334 16.906 1 96.5 848 GLY B CA 1
ATOM 14021 C C . GLY B 1 848 ? 23.891 -1.569 17.062 1 96.5 848 GLY B C 1
ATOM 14022 O O . GLY B 1 848 ? 23.781 -2.504 16.266 1 96.5 848 GLY B O 1
ATOM 14023 N N . MET B 1 849 ? 24.625 -1.659 18.109 1 96.62 849 MET B N 1
ATOM 14024 C CA . MET B 1 849 ? 25.484 -2.801 18.359 1 96.62 849 MET B CA 1
ATOM 14025 C C . MET B 1 849 ? 24.688 -4.027 18.766 1 96.62 849 MET B C 1
ATOM 14027 O O . MET B 1 849 ? 25 -5.148 18.359 1 96.62 849 MET B O 1
ATOM 14031 N N . ILE B 1 850 ? 23.656 -3.783 19.531 1 97.31 850 ILE B N 1
ATOM 14032 C CA . ILE B 1 850 ? 22.797 -4.891 19.938 1 97.31 850 ILE B CA 1
ATOM 14033 C C . ILE B 1 850 ? 22.078 -5.461 18.703 1 97.31 850 ILE B C 1
ATOM 14035 O O . ILE B 1 850 ? 21.922 -6.676 18.578 1 97.31 850 ILE B O 1
ATOM 14039 N N . GLN B 1 851 ? 21.672 -4.586 17.781 1 97.62 851 GLN B N 1
ATOM 14040 C CA . GLN B 1 851 ? 21 -5.031 16.562 1 97.62 851 GLN B CA 1
ATOM 14041 C C . GLN B 1 851 ? 21.953 -5.852 15.688 1 97.62 851 GLN B C 1
ATOM 14043 O O . GLN B 1 851 ? 21.547 -6.875 15.125 1 97.62 851 GLN B O 1
ATOM 14048 N N . ALA B 1 852 ? 23.203 -5.379 15.641 1 97.5 852 ALA B N 1
ATOM 14049 C CA . ALA B 1 852 ? 24.203 -6.125 14.883 1 97.5 852 ALA B CA 1
ATOM 14050 C C . ALA B 1 852 ? 24.422 -7.516 15.469 1 97.5 852 ALA B C 1
ATOM 14052 O O . ALA B 1 852 ? 24.547 -8.492 14.734 1 97.5 852 ALA B O 1
ATOM 14053 N N . LEU B 1 853 ? 24.391 -7.617 16.781 1 97.19 853 LEU B N 1
ATOM 14054 C CA . LEU B 1 853 ? 24.562 -8.898 17.453 1 97.19 853 LEU B CA 1
ATOM 14055 C C . LEU B 1 853 ? 23.406 -9.836 17.125 1 97.19 853 LEU B C 1
ATOM 14057 O O . LEU B 1 853 ? 23.609 -11.047 16.969 1 97.19 853 LEU B O 1
ATOM 14061 N N . GLY B 1 854 ? 22.203 -9.242 17.047 1 96.12 854 GLY B N 1
ATOM 14062 C CA . GLY B 1 854 ? 21.062 -10.047 16.656 1 96.12 854 GLY B CA 1
ATOM 14063 C C . GLY B 1 854 ? 21.156 -10.602 15.258 1 96.12 854 GLY B C 1
ATOM 14064 O O . GLY B 1 854 ? 20.859 -11.773 15.023 1 96.12 854 GLY B O 1
ATOM 14065 N N . GLY B 1 855 ? 21.625 -9.781 14.281 1 96.69 855 GLY B N 1
ATOM 14066 C CA . GLY B 1 855 ? 21.812 -10.227 12.906 1 96.69 855 GLY B CA 1
ATOM 14067 C C . GLY B 1 855 ? 22.875 -11.305 12.773 1 96.69 855 GLY B C 1
ATOM 14068 O O . GLY B 1 855 ? 22.656 -12.32 12.117 1 96.69 855 GLY B O 1
ATOM 14069 N N . PHE B 1 856 ? 24 -11.148 13.484 1 97.44 856 PHE B N 1
ATOM 14070 C CA . PHE B 1 856 ? 25.109 -12.094 13.383 1 97.44 856 PHE B CA 1
ATOM 14071 C C . PHE B 1 856 ? 24.781 -13.398 14.102 1 97.44 856 PHE B C 1
ATOM 14073 O O . PHE B 1 856 ? 25.203 -14.477 13.672 1 97.44 856 PHE B O 1
ATOM 14080 N N . PHE B 1 857 ? 24.031 -13.297 15.164 1 97.25 857 PHE B N 1
ATOM 14081 C CA . PHE B 1 857 ? 23.594 -14.516 15.836 1 97.25 857 PHE B CA 1
ATOM 14082 C C . PHE B 1 857 ? 22.781 -15.391 14.891 1 97.25 857 PHE B C 1
ATOM 14084 O O . PHE B 1 857 ? 23.031 -16.594 14.805 1 97.25 857 PHE B O 1
ATOM 14091 N N . ALA B 1 858 ? 21.828 -14.836 14.172 1 96 858 ALA B N 1
ATOM 14092 C CA . ALA B 1 858 ? 21.031 -15.578 13.203 1 96 858 ALA B CA 1
ATOM 14093 C C . ALA B 1 858 ? 21.922 -16.156 12.094 1 96 858 ALA B C 1
ATOM 14095 O O . ALA B 1 858 ? 21.75 -17.297 11.688 1 96 858 ALA B O 1
ATOM 14096 N N . TYR B 1 859 ? 22.922 -15.352 11.609 1 97.06 859 TYR B N 1
ATOM 14097 C CA . TYR B 1 859 ? 23.859 -15.758 10.562 1 97.06 859 TYR B CA 1
ATOM 14098 C C . TYR B 1 859 ? 24.656 -16.984 10.984 1 97.06 859 TYR B C 1
ATOM 14100 O O . TYR B 1 859 ? 24.703 -17.984 10.242 1 97.06 859 TYR B O 1
ATOM 14108 N N . PHE B 1 860 ? 25.094 -17.016 12.211 1 96.75 860 PHE B N 1
ATOM 14109 C CA . PHE B 1 860 ? 25.953 -18.094 12.672 1 96.75 860 PHE B CA 1
ATOM 14110 C C . PHE B 1 860 ? 25.141 -19.328 13 1 96.75 860 PHE B C 1
ATOM 14112 O O . PHE B 1 860 ? 25.594 -20.453 12.82 1 96.75 860 PHE B O 1
ATOM 14119 N N . VAL B 1 861 ? 23.938 -19.141 13.422 1 95 861 VAL B N 1
ATOM 14120 C CA . VAL B 1 861 ? 23.078 -20.281 13.695 1 95 861 VAL B CA 1
ATOM 14121 C C . VAL B 1 861 ? 22.75 -21.016 12.398 1 95 861 VAL B C 1
ATOM 14123 O O . VAL B 1 861 ? 22.844 -22.234 12.328 1 95 861 VAL B O 1
ATOM 14126 N N . ILE B 1 862 ? 22.438 -20.297 11.336 1 94.62 862 ILE B N 1
ATOM 14127 C CA . ILE B 1 862 ? 22.078 -20.906 10.055 1 94.62 862 ILE B CA 1
ATOM 14128 C C . ILE B 1 862 ? 23.297 -21.578 9.445 1 94.62 862 ILE B C 1
ATOM 14130 O O . ILE B 1 862 ? 23.203 -22.703 8.953 1 94.62 862 ILE B O 1
ATOM 14134 N N . MET B 1 863 ? 24.484 -20.906 9.539 1 96.38 863 MET B N 1
ATOM 14135 C CA . MET B 1 863 ? 25.703 -21.5 9.008 1 96.38 863 MET B CA 1
ATOM 14136 C C . MET B 1 863 ? 26.078 -22.766 9.781 1 96.38 863 MET B C 1
ATOM 14138 O O . MET B 1 863 ? 26.438 -23.766 9.18 1 96.38 863 MET B O 1
ATOM 14142 N N . ALA B 1 864 ? 25.875 -22.734 11.062 1 94.94 864 ALA B N 1
ATOM 14143 C CA . ALA B 1 864 ? 26.203 -23.891 11.898 1 94.94 864 ALA B CA 1
ATOM 14144 C C . ALA B 1 864 ? 25.25 -25.047 11.602 1 94.94 864 ALA B C 1
ATOM 14146 O O . ALA B 1 864 ? 25.688 -26.203 11.547 1 94.94 864 ALA B O 1
ATOM 14147 N N . GLU B 1 865 ? 24.016 -24.766 11.359 1 92.31 865 GLU B N 1
ATOM 14148 C CA . GLU B 1 865 ? 23.016 -25.797 11.078 1 92.31 865 GLU B CA 1
ATOM 14149 C C . GLU B 1 865 ? 23.25 -26.422 9.703 1 92.31 865 GLU B C 1
ATOM 14151 O O . GLU B 1 865 ? 22.844 -27.562 9.453 1 92.31 865 GLU B O 1
ATOM 14156 N N . ASN B 1 866 ? 23.875 -25.641 8.797 1 93.5 866 ASN B N 1
ATOM 14157 C CA . ASN B 1 866 ? 24.172 -26.156 7.469 1 93.5 866 ASN B CA 1
ATOM 14158 C C . ASN B 1 866 ? 25.578 -26.75 7.402 1 93.5 866 ASN B C 1
ATOM 14160 O O . ASN B 1 866 ? 26.109 -26.984 6.312 1 93.5 866 ASN B O 1
ATOM 14164 N N . GLY B 1 867 ? 26.281 -26.891 8.586 1 94.44 867 GLY B N 1
ATOM 14165 C CA . GLY B 1 867 ? 27.516 -27.641 8.656 1 94.44 867 GLY B CA 1
ATOM 14166 C C . GLY B 1 867 ? 28.75 -26.75 8.75 1 94.44 867 GLY B C 1
ATOM 14167 O O . GLY B 1 867 ? 29.875 -27.25 8.773 1 94.44 867 GLY B O 1
ATOM 14168 N N . PHE B 1 868 ? 28.625 -25.438 8.789 1 96.69 868 PHE B N 1
ATOM 14169 C CA . PHE B 1 868 ? 29.766 -24.531 8.875 1 96.69 868 PHE B CA 1
ATOM 14170 C C . PHE B 1 868 ? 29.828 -23.875 10.25 1 96.69 868 PHE B C 1
ATOM 14172 O O . PHE B 1 868 ? 29.141 -22.891 10.516 1 96.69 868 PHE B O 1
ATOM 14179 N N . LEU B 1 869 ? 30.672 -24.375 11.055 1 95.75 869 LEU B N 1
ATOM 14180 C CA . LEU B 1 869 ? 30.859 -23.812 12.383 1 95.75 869 LEU B CA 1
ATOM 14181 C C . LEU B 1 869 ? 31.609 -22.484 12.297 1 95.75 869 LEU B C 1
ATOM 14183 O O . LEU B 1 869 ? 32.375 -22.266 11.367 1 95.75 869 LEU B O 1
ATOM 14187 N N . PRO B 1 870 ? 31.406 -21.578 13.242 1 93.44 870 PRO B N 1
ATOM 14188 C CA . PRO B 1 870 ? 31.984 -20.234 13.172 1 93.44 870 PRO B CA 1
ATOM 14189 C C . PRO B 1 870 ? 33.5 -20.266 13.023 1 93.44 870 PRO B C 1
ATOM 14191 O O . PRO B 1 870 ? 34.062 -19.438 12.297 1 93.44 870 PRO B O 1
ATOM 14194 N N . GLY B 1 871 ? 34.156 -21.125 13.672 1 92.31 871 GLY B N 1
ATOM 14195 C CA . GLY B 1 871 ? 35.625 -21.219 13.547 1 92.31 871 GLY B CA 1
ATOM 14196 C C . GLY B 1 871 ? 36.062 -21.578 12.141 1 92.31 871 GLY B C 1
ATOM 14197 O O . GLY B 1 871 ? 37.094 -21.109 11.672 1 92.31 871 GLY B O 1
ATOM 14198 N N . HIS B 1 872 ? 35.219 -22.344 11.422 1 93.5 872 HIS B N 1
ATOM 14199 C CA . HIS B 1 872 ? 35.531 -22.812 10.078 1 93.5 872 HIS B CA 1
ATOM 14200 C C . HIS B 1 872 ? 35.25 -21.734 9.039 1 93.5 872 HIS B C 1
ATOM 14202 O O . HIS B 1 872 ? 35.781 -21.75 7.938 1 93.5 872 HIS B O 1
ATOM 14208 N N . LEU B 1 873 ? 34.438 -20.844 9.414 1 94.88 873 LEU B N 1
ATOM 14209 C CA . LEU B 1 873 ? 34 -19.812 8.469 1 94.88 873 LEU B CA 1
ATOM 14210 C C . LEU B 1 873 ? 35.094 -18.766 8.258 1 94.88 873 LEU B C 1
ATOM 14212 O O . LEU B 1 873 ? 35.156 -18.141 7.203 1 94.88 873 LEU B O 1
ATOM 14216 N N . VAL B 1 874 ? 36 -18.656 9.273 1 93.5 874 VAL B N 1
ATOM 14217 C CA . VAL B 1 874 ? 37.031 -17.656 9.203 1 93.5 874 VAL B CA 1
ATOM 14218 C C . VAL B 1 874 ? 38.031 -18 8.086 1 93.5 874 VAL B C 1
ATOM 14220 O O . VAL B 1 874 ? 38.625 -19.078 8.109 1 93.5 874 VAL B O 1
ATOM 14223 N N . GLY B 1 875 ? 38.125 -17.203 7.074 1 91.19 875 GLY B N 1
ATOM 14224 C CA . GLY B 1 875 ? 39.094 -17.375 6.008 1 91.19 875 GLY B CA 1
ATOM 14225 C C . GLY B 1 875 ? 38.531 -18.172 4.836 1 91.19 875 GLY B C 1
ATOM 14226 O O . GLY B 1 875 ? 39.25 -18.453 3.877 1 91.19 875 GLY B O 1
ATOM 14227 N N . ILE B 1 876 ? 37.281 -18.547 4.871 1 92.62 876 ILE B N 1
ATOM 14228 C CA . ILE B 1 876 ? 36.75 -19.484 3.895 1 92.62 876 ILE B CA 1
ATOM 14229 C C . ILE B 1 876 ? 36.25 -18.719 2.672 1 92.62 876 ILE B C 1
ATOM 14231 O O . ILE B 1 876 ? 35.969 -19.312 1.627 1 92.62 876 ILE B O 1
ATOM 14235 N N . ARG B 1 877 ? 36.188 -17.438 2.68 1 89.56 877 ARG B N 1
ATOM 14236 C CA . ARG B 1 877 ? 35.5 -16.609 1.712 1 89.56 877 ARG B CA 1
ATOM 14237 C C . ARG B 1 877 ? 36.031 -16.828 0.302 1 89.56 877 ARG B C 1
ATOM 14239 O O . ARG B 1 877 ? 35.25 -16.984 -0.646 1 89.56 877 ARG B O 1
ATOM 14246 N N . LEU B 1 878 ? 37.312 -16.922 0.103 1 85.38 878 LEU B N 1
ATOM 14247 C CA . LEU B 1 878 ? 37.906 -17.047 -1.22 1 85.38 878 LEU B CA 1
ATOM 14248 C C . LEU B 1 878 ? 37.5 -18.344 -1.899 1 85.38 878 LEU B C 1
ATOM 14250 O O . LEU B 1 878 ? 37.188 -18.344 -3.09 1 85.38 878 LEU B O 1
ATOM 14254 N N . ASN B 1 879 ? 37.438 -19.359 -1.091 1 90.62 879 ASN B N 1
ATOM 14255 C CA . ASN B 1 879 ? 36.969 -20.641 -1.624 1 90.62 879 ASN B CA 1
ATOM 14256 C C . ASN B 1 879 ? 35.469 -20.672 -1.804 1 90.62 879 ASN B C 1
ATOM 14258 O O . ASN B 1 879 ? 34.969 -21.328 -2.719 1 90.62 879 ASN B O 1
ATOM 14262 N N . TRP B 1 880 ? 34.812 -19.969 -0.958 1 92.81 880 TRP B N 1
ATOM 14263 C CA . TRP B 1 880 ? 33.344 -19.906 -0.983 1 92.81 880 TRP B CA 1
ATOM 14264 C C . TRP B 1 880 ? 32.875 -19.25 -2.264 1 92.81 880 TRP B C 1
ATOM 14266 O O . TRP B 1 880 ? 31.891 -19.719 -2.875 1 92.81 880 TRP B O 1
ATOM 14276 N N . ASP B 1 881 ? 33.594 -18.203 -2.756 1 87.62 881 ASP B N 1
ATOM 14277 C CA . ASP B 1 881 ? 33.094 -17.391 -3.861 1 87.62 881 ASP B CA 1
ATOM 14278 C C . ASP B 1 881 ? 33.719 -17.844 -5.188 1 87.62 881 ASP B C 1
ATOM 14280 O O . ASP B 1 881 ? 33.344 -17.312 -6.246 1 87.62 881 ASP B O 1
ATOM 14284 N N . ASP B 1 882 ? 34.562 -18.828 -5.066 1 86.56 882 ASP B N 1
ATOM 14285 C CA . ASP B 1 882 ? 35.188 -19.328 -6.289 1 86.56 882 ASP B CA 1
ATOM 14286 C C . ASP B 1 882 ? 34.25 -20.297 -7.027 1 86.56 882 ASP B C 1
ATOM 14288 O O . ASP B 1 882 ? 33.906 -21.375 -6.516 1 86.56 882 ASP B O 1
ATOM 14292 N N . ARG B 1 883 ? 33.875 -20.016 -8.211 1 84.25 883 ARG B N 1
ATOM 14293 C CA . ARG B 1 883 ? 32.938 -20.797 -9.008 1 84.25 883 ARG B CA 1
ATOM 14294 C C . ARG B 1 883 ? 33.562 -22.109 -9.453 1 84.25 883 ARG B C 1
ATOM 14296 O O . ARG B 1 883 ? 32.875 -23.078 -9.742 1 84.25 883 ARG B O 1
ATOM 14303 N N . ALA B 1 884 ? 34.844 -22.188 -9.492 1 84.31 884 ALA B N 1
ATOM 14304 C CA . ALA B 1 884 ? 35.562 -23.359 -9.977 1 84.31 884 ALA B CA 1
ATOM 14305 C C . ALA B 1 884 ? 35.656 -24.438 -8.906 1 84.31 884 ALA B C 1
ATOM 14307 O O . ALA B 1 884 ? 35.844 -25.625 -9.211 1 84.31 884 ALA B O 1
ATOM 14308 N N . VAL B 1 885 ? 35.375 -24.016 -7.664 1 91.56 885 VAL B N 1
ATOM 14309 C CA . VAL B 1 885 ? 35.469 -24.969 -6.559 1 91.56 885 VAL B CA 1
ATOM 14310 C C . VAL B 1 885 ? 34.094 -25.594 -6.293 1 91.56 885 VAL B C 1
ATOM 14312 O O . VAL B 1 885 ? 33.188 -24.906 -5.82 1 91.56 885 VAL B O 1
ATOM 14315 N N . ASN B 1 886 ? 33.906 -26.812 -6.586 1 92.56 886 ASN B N 1
ATOM 14316 C CA . ASN B 1 886 ? 32.625 -27.469 -6.391 1 92.56 886 ASN B CA 1
ATOM 14317 C C . ASN B 1 886 ? 32.719 -28.594 -5.359 1 92.56 886 ASN B C 1
ATOM 14319 O O . ASN B 1 886 ? 31.828 -29.438 -5.273 1 92.56 886 ASN B O 1
ATOM 14323 N N . ASP B 1 887 ? 33.875 -28.641 -4.582 1 93.38 887 ASP B N 1
ATOM 14324 C CA . ASP B 1 887 ? 34.062 -29.641 -3.537 1 93.38 887 ASP B CA 1
ATOM 14325 C C . ASP B 1 887 ? 34.531 -29 -2.23 1 93.38 887 ASP B C 1
ATOM 14327 O O . ASP B 1 887 ? 35.438 -29.5 -1.567 1 93.38 887 ASP B O 1
ATOM 14331 N N . LEU B 1 888 ? 33.969 -27.922 -1.892 1 94.06 888 LEU B N 1
ATOM 14332 C CA . LEU B 1 888 ? 34.312 -27.266 -0.634 1 94.06 888 LEU B CA 1
ATOM 14333 C C . LEU B 1 888 ? 33.812 -28.062 0.556 1 94.06 888 LEU B C 1
ATOM 14335 O O . LEU B 1 888 ? 32.625 -28.422 0.603 1 94.06 888 LEU B O 1
ATOM 14339 N N . GLU B 1 889 ? 34.625 -28.344 1.458 1 94.25 889 GLU B N 1
ATOM 14340 C CA . GLU B 1 889 ? 34.281 -29.188 2.594 1 94.25 889 GLU B CA 1
ATOM 14341 C C . GLU B 1 889 ? 33.812 -28.359 3.777 1 94.25 889 GLU B C 1
ATOM 14343 O O . GLU B 1 889 ? 34.375 -27.312 4.078 1 94.25 889 GLU B O 1
ATOM 14348 N N . ASP B 1 890 ? 32.75 -28.797 4.379 1 94.38 890 ASP B N 1
ATOM 14349 C CA . ASP B 1 890 ? 32.25 -28.141 5.578 1 94.38 890 ASP B CA 1
ATOM 14350 C C . ASP B 1 890 ? 32.938 -28.672 6.832 1 94.38 890 ASP B C 1
ATOM 14352 O O . ASP B 1 890 ? 33.969 -29.344 6.746 1 94.38 890 ASP B O 1
ATOM 14356 N N . SER B 1 891 ? 32.469 -28.359 8.047 1 93.94 891 SER B N 1
ATOM 14357 C CA . SER B 1 891 ? 33.094 -28.719 9.312 1 93.94 891 SER B CA 1
ATOM 14358 C C . SER B 1 891 ? 33 -30.219 9.578 1 93.94 891 SER B C 1
ATOM 14360 O O . SER B 1 891 ? 33.781 -30.766 10.367 1 93.94 891 SER B O 1
ATOM 14362 N N . TYR B 1 892 ? 32.125 -30.859 8.82 1 93.38 892 TYR B N 1
ATOM 14363 C CA . TYR B 1 892 ? 31.891 -32.281 9.062 1 93.38 892 TYR B CA 1
ATOM 14364 C C . TYR B 1 892 ? 32.375 -33.125 7.883 1 93.38 892 TYR B C 1
ATOM 14366 O O . TYR B 1 892 ? 32.156 -34.312 7.836 1 93.38 892 TYR B O 1
ATOM 14374 N N . GLY B 1 893 ? 32.906 -32.531 6.852 1 91.31 893 GLY B N 1
ATOM 14375 C CA . GLY B 1 893 ? 33.531 -33.25 5.75 1 91.31 893 GLY B CA 1
ATOM 14376 C C . GLY B 1 893 ? 32.625 -33.375 4.539 1 91.31 893 GLY B C 1
ATOM 14377 O O . GLY B 1 893 ? 33 -34.031 3.561 1 91.31 893 GLY B O 1
ATOM 14378 N N . GLN B 1 894 ? 31.469 -32.781 4.59 1 93 894 GLN B N 1
ATOM 14379 C CA . GLN B 1 894 ? 30.562 -32.812 3.445 1 93 894 GLN B CA 1
ATOM 14380 C C . GLN B 1 894 ? 30.984 -31.797 2.379 1 93 894 GLN B C 1
ATOM 14382 O O . GLN B 1 894 ? 31.406 -30.688 2.699 1 93 894 GLN B O 1
ATOM 14387 N N . GLN B 1 895 ? 30.906 -32.219 1.104 1 93.94 895 GLN B N 1
ATOM 14388 C CA . GLN B 1 895 ? 31.328 -31.359 0.007 1 93.94 895 GLN B CA 1
ATOM 14389 C C . GLN B 1 895 ? 30.141 -30.578 -0.557 1 93.94 895 GLN B C 1
ATOM 14391 O O . GLN B 1 895 ? 29.031 -31.109 -0.664 1 93.94 895 GLN B O 1
ATOM 14396 N N . TRP B 1 896 ? 30.391 -29.297 -0.771 1 94.75 896 TRP B N 1
ATOM 14397 C CA . TRP B 1 896 ? 29.344 -28.406 -1.271 1 94.75 896 TRP B CA 1
ATOM 14398 C C . TRP B 1 896 ? 29.719 -27.844 -2.643 1 94.75 896 TRP B C 1
ATOM 14400 O O . TRP B 1 896 ? 30.859 -27.469 -2.875 1 94.75 896 TRP B O 1
ATOM 14410 N N . THR B 1 897 ? 28.703 -27.844 -3.498 1 95 897 THR B N 1
ATOM 14411 C CA . THR B 1 897 ? 28.859 -27.203 -4.797 1 95 897 THR B CA 1
ATOM 14412 C C . THR B 1 897 ? 28.688 -25.688 -4.676 1 95 897 THR B C 1
ATOM 14414 O O . THR B 1 897 ? 28.219 -25.188 -3.648 1 95 897 THR B O 1
ATOM 14417 N N . TYR B 1 898 ? 29.109 -24.969 -5.645 1 92.88 898 TYR B N 1
ATOM 14418 C CA . TYR B 1 898 ? 28.984 -23.516 -5.672 1 92.88 898 TYR B CA 1
ATOM 14419 C C . TYR B 1 898 ? 27.516 -23.094 -5.555 1 92.88 898 TYR B C 1
ATOM 14421 O O . TYR B 1 898 ? 27.188 -22.188 -4.785 1 92.88 898 TYR B O 1
ATOM 14429 N N . GLU B 1 899 ? 26.641 -23.766 -6.227 1 91.75 899 GLU B N 1
ATOM 14430 C CA . GLU B 1 899 ? 25.234 -23.422 -6.219 1 91.75 899 GLU B CA 1
ATOM 14431 C C . GLU B 1 899 ? 24.609 -23.641 -4.84 1 91.75 899 GLU B C 1
ATOM 14433 O O . GLU B 1 899 ? 23.812 -22.828 -4.379 1 91.75 899 GLU B O 1
ATOM 14438 N N . GLN B 1 900 ? 25.047 -24.688 -4.215 1 93.75 900 GLN B N 1
ATOM 14439 C CA . GLN B 1 900 ? 24.516 -24.984 -2.893 1 93.75 900 GLN B CA 1
ATOM 14440 C C . GLN B 1 900 ? 24.969 -23.953 -1.866 1 93.75 900 GLN B C 1
ATOM 14442 O O . GLN B 1 900 ? 24.188 -23.531 -1.023 1 93.75 900 GLN B O 1
ATOM 14447 N N . ARG B 1 901 ? 26.203 -23.578 -1.945 1 94.5 901 ARG B N 1
ATOM 14448 C CA . ARG B 1 901 ? 26.75 -22.594 -1.004 1 94.5 901 ARG B CA 1
ATOM 14449 C C . ARG B 1 901 ? 26.062 -21.234 -1.174 1 94.5 901 ARG B C 1
ATOM 14451 O O . ARG B 1 901 ? 25.812 -20.531 -0.193 1 94.5 901 ARG B O 1
ATOM 14458 N N . LYS B 1 902 ? 25.719 -20.922 -2.41 1 92.75 902 LYS B N 1
ATOM 14459 C CA . LYS B 1 902 ? 25.078 -19.641 -2.666 1 92.75 902 LYS B CA 1
ATOM 14460 C C . LYS B 1 902 ? 23.641 -19.625 -2.16 1 92.75 902 LYS B C 1
ATOM 14462 O O . LYS B 1 902 ? 23.141 -18.594 -1.711 1 92.75 902 LYS B O 1
ATOM 14467 N N . ILE B 1 903 ? 23.016 -20.766 -2.156 1 93.88 903 ILE B N 1
ATOM 14468 C CA . ILE B 1 903 ? 21.672 -20.859 -1.589 1 93.88 903 ILE B CA 1
ATOM 14469 C C . ILE B 1 903 ? 21.734 -20.594 -0.086 1 93.88 903 ILE B C 1
ATOM 14471 O O . ILE B 1 903 ? 20.891 -19.875 0.454 1 93.88 903 ILE B O 1
ATOM 14475 N N . VAL B 1 904 ? 22.75 -21.141 0.52 1 94.75 904 VAL B N 1
ATOM 14476 C CA . VAL B 1 904 ? 22.906 -20.938 1.955 1 94.75 904 VAL B CA 1
ATOM 14477 C C . VAL B 1 904 ? 23.219 -19.469 2.23 1 94.75 904 VAL B C 1
ATOM 14479 O O . VAL B 1 904 ? 22.703 -18.891 3.186 1 94.75 904 VAL B O 1
ATOM 14482 N N . GLU B 1 905 ? 24 -18.891 1.406 1 95 905 GLU B N 1
ATOM 14483 C CA . GLU B 1 905 ? 24.359 -17.484 1.561 1 95 905 GLU B CA 1
ATOM 14484 C C . GLU B 1 905 ? 23.125 -16.594 1.433 1 95 905 GLU B C 1
ATOM 14486 O O . GLU B 1 905 ? 22.938 -15.672 2.234 1 95 905 GLU B O 1
ATOM 14491 N N . PHE B 1 906 ? 22.297 -16.859 0.48 1 93.62 906 PHE B N 1
ATOM 14492 C CA . PHE B 1 906 ? 21.094 -16.062 0.284 1 93.62 906 PHE B CA 1
ATOM 14493 C C . PHE B 1 906 ? 20.109 -16.281 1.429 1 93.62 906 PHE B C 1
ATOM 14495 O O . PHE B 1 906 ? 19.375 -15.352 1.812 1 93.62 906 PHE B O 1
ATOM 14502 N N . THR B 1 907 ? 20.125 -17.469 1.963 1 93.94 907 THR B N 1
ATOM 14503 C CA . THR B 1 907 ? 19.312 -17.734 3.15 1 93.94 907 THR B CA 1
ATOM 14504 C C . THR B 1 907 ? 19.797 -16.906 4.328 1 93.94 907 THR B C 1
ATOM 14506 O O . THR B 1 907 ? 18.984 -16.359 5.09 1 93.94 907 THR B O 1
ATOM 14509 N N . CYS B 1 908 ? 21.078 -16.781 4.363 1 95.38 908 CYS B N 1
ATOM 14510 C CA . CYS B 1 908 ? 21.641 -15.953 5.422 1 95.38 908 CYS B CA 1
ATOM 14511 C C . CYS B 1 908 ? 21.312 -14.477 5.211 1 95.38 908 CYS B C 1
ATOM 14513 O O . CYS B 1 908 ? 21.047 -13.758 6.172 1 95.38 908 CYS B O 1
ATOM 14515 N N . HIS B 1 909 ? 21.266 -14.016 3.949 1 94.75 909 HIS B N 1
ATOM 14516 C CA . HIS B 1 909 ? 20.844 -12.648 3.65 1 94.75 909 HIS B CA 1
ATOM 14517 C C . HIS B 1 909 ? 19.422 -12.383 4.148 1 94.75 909 HIS B C 1
ATOM 14519 O O . HIS B 1 909 ? 19.172 -11.367 4.805 1 94.75 909 HIS B O 1
ATOM 14525 N N . THR B 1 910 ? 18.578 -13.289 3.91 1 93.94 910 THR B N 1
ATOM 14526 C CA . THR B 1 910 ? 17.172 -13.125 4.27 1 93.94 910 THR B CA 1
ATOM 14527 C C . THR B 1 910 ? 16.984 -13.18 5.785 1 93.94 910 THR B C 1
ATOM 14529 O O . THR B 1 910 ? 16.234 -12.391 6.355 1 93.94 910 THR B O 1
ATOM 14532 N N . ALA B 1 911 ? 17.734 -14.133 6.375 1 94.5 911 ALA B N 1
ATOM 14533 C CA . ALA B 1 911 ? 17.641 -14.258 7.828 1 94.5 911 ALA B CA 1
ATOM 14534 C C . ALA B 1 911 ? 18.188 -13.008 8.523 1 94.5 911 ALA B C 1
ATOM 14536 O O . ALA B 1 911 ? 17.625 -12.555 9.523 1 94.5 911 ALA B O 1
ATOM 14537 N N . PHE B 1 912 ? 19.281 -12.523 7.984 1 96.94 912 PHE B N 1
ATOM 14538 C CA . PHE B 1 912 ? 19.844 -11.297 8.531 1 96.94 912 PHE B CA 1
ATOM 14539 C C . PHE B 1 912 ? 18.891 -10.117 8.344 1 96.94 912 PHE B C 1
ATOM 14541 O O . PHE B 1 912 ? 18.719 -9.312 9.25 1 96.94 912 PHE B O 1
ATOM 14548 N N . PHE B 1 913 ? 18.266 -10.031 7.227 1 95.81 913 PHE B N 1
ATOM 14549 C CA . PHE B 1 913 ? 17.266 -9.008 6.926 1 95.81 913 PHE B CA 1
ATOM 14550 C C . PHE B 1 913 ? 16.109 -9.078 7.914 1 95.81 913 PHE B C 1
ATOM 14552 O O . PHE B 1 913 ? 15.734 -8.07 8.516 1 95.81 913 PHE B O 1
ATOM 14559 N N . VAL B 1 914 ? 15.602 -10.242 8.164 1 93.75 914 VAL B N 1
ATOM 14560 C CA . VAL B 1 914 ? 14.469 -10.445 9.07 1 93.75 914 VAL B CA 1
ATOM 14561 C C . VAL B 1 914 ? 14.883 -10.102 10.5 1 93.75 914 VAL B C 1
ATOM 14563 O O . VAL B 1 914 ? 14.094 -9.523 11.258 1 93.75 914 VAL B O 1
ATOM 14566 N N . SER B 1 915 ? 16.109 -10.469 10.828 1 95.75 915 SER B N 1
ATOM 14567 C CA . SER B 1 915 ? 16.594 -10.18 12.164 1 95.75 915 SER B CA 1
ATOM 14568 C C . SER B 1 915 ? 16.641 -8.672 12.422 1 95.75 915 SER B C 1
ATOM 14570 O O . SER B 1 915 ? 16.266 -8.211 13.5 1 95.75 915 SER B O 1
ATOM 14572 N N . ILE B 1 916 ? 17.047 -7.957 11.438 1 95.62 916 ILE B N 1
ATOM 14573 C CA . ILE B 1 916 ? 17.109 -6.504 11.586 1 95.62 916 ILE B CA 1
ATOM 14574 C C . ILE B 1 916 ? 15.695 -5.941 11.742 1 95.62 916 ILE B C 1
ATOM 14576 O O . ILE B 1 916 ? 15.461 -5.062 12.578 1 95.62 916 ILE B O 1
ATOM 14580 N N . VAL B 1 917 ? 14.758 -6.461 11.008 1 94 917 VAL B N 1
ATOM 14581 C CA . VAL B 1 917 ? 13.375 -5.992 11.078 1 94 917 VAL B CA 1
ATOM 14582 C C . VAL B 1 917 ? 12.812 -6.266 12.469 1 94 917 VAL B C 1
ATOM 14584 O O . VAL B 1 917 ? 12.148 -5.406 13.055 1 94 917 VAL B O 1
ATOM 14587 N N . VAL B 1 918 ? 13.109 -7.387 13.023 1 93.62 918 VAL B N 1
ATOM 14588 C CA . VAL B 1 918 ? 12.586 -7.789 14.32 1 93.62 918 VAL B CA 1
ATOM 14589 C C . VAL B 1 918 ? 13.156 -6.887 15.414 1 93.62 918 VAL B C 1
ATOM 14591 O O . VAL B 1 918 ? 12.422 -6.41 16.281 1 93.62 918 VAL B O 1
ATOM 14594 N N . VAL B 1 919 ? 14.406 -6.652 15.352 1 95.81 919 VAL B N 1
ATOM 14595 C CA . VAL B 1 919 ? 15.008 -5.812 16.375 1 95.81 919 VAL B CA 1
ATOM 14596 C C . VAL B 1 919 ? 14.562 -4.363 16.188 1 95.81 919 VAL B C 1
ATOM 14598 O O . VAL B 1 919 ? 14.453 -3.611 17.172 1 95.81 919 VAL B O 1
ATOM 14601 N N . GLN B 1 920 ? 14.273 -3.965 14.984 1 95.88 920 GLN B N 1
ATOM 14602 C CA . GLN B 1 920 ? 13.789 -2.615 14.703 1 95.88 920 GLN B CA 1
ATOM 14603 C C . GLN B 1 920 ? 12.383 -2.412 15.25 1 95.88 920 GLN B C 1
ATOM 14605 O O . GLN B 1 920 ? 11.977 -1.284 15.547 1 95.88 920 GLN B O 1
ATOM 14610 N N . TRP B 1 921 ? 11.625 -3.477 15.469 1 92.38 921 TRP B N 1
ATOM 14611 C CA . TRP B 1 921 ? 10.32 -3.373 16.109 1 92.38 921 TRP B CA 1
ATOM 14612 C C . TRP B 1 921 ? 10.461 -2.857 17.547 1 92.38 921 TRP B C 1
ATOM 14614 O O . TRP B 1 921 ? 9.719 -1.97 17.969 1 92.38 921 TRP B O 1
ATOM 14624 N N . ALA B 1 922 ? 11.422 -3.41 18.219 1 93.81 922 ALA B N 1
ATOM 14625 C CA . ALA B 1 922 ? 11.664 -2.957 19.578 1 93.81 922 ALA B CA 1
ATOM 14626 C C . ALA B 1 922 ? 12.203 -1.528 19.594 1 93.81 922 ALA B C 1
ATOM 14628 O O . ALA B 1 922 ? 11.852 -0.738 20.484 1 93.81 922 ALA B O 1
ATOM 14629 N N . ASP B 1 923 ? 12.977 -1.219 18.609 1 95.94 923 ASP B N 1
ATOM 14630 C CA . ASP B 1 923 ? 13.594 0.101 18.547 1 95.94 923 ASP B CA 1
ATOM 14631 C C . ASP B 1 923 ? 12.555 1.19 18.328 1 95.94 923 ASP B C 1
ATOM 14633 O O . ASP B 1 923 ? 12.633 2.271 18.906 1 95.94 923 ASP B O 1
ATOM 14637 N N . VAL B 1 924 ? 11.617 0.947 17.469 1 94.5 924 VAL B N 1
ATOM 14638 C CA . VAL B 1 924 ? 10.609 1.965 17.188 1 94.5 924 VAL B CA 1
ATOM 14639 C C . VAL B 1 924 ? 9.766 2.209 18.438 1 94.5 924 VAL B C 1
ATOM 14641 O O . VAL B 1 924 ? 9.359 3.342 18.703 1 94.5 924 VAL B O 1
ATOM 14644 N N . ILE B 1 925 ? 9.562 1.214 19.25 1 92.38 925 ILE B N 1
ATOM 14645 C CA . ILE B 1 925 ? 8.766 1.331 20.453 1 92.38 925 ILE B CA 1
ATOM 14646 C C . ILE B 1 925 ? 9.523 2.143 21.5 1 92.38 925 ILE B C 1
ATOM 14648 O O . ILE B 1 925 ? 8.961 3.029 22.156 1 92.38 925 ILE B O 1
ATOM 14652 N N . ILE B 1 926 ? 10.797 1.888 21.594 1 93.69 926 ILE B N 1
ATOM 14653 C CA . ILE B 1 926 ? 11.555 2.57 22.625 1 93.69 926 ILE B CA 1
ATOM 14654 C C . ILE B 1 926 ? 11.812 4.02 22.219 1 93.69 926 ILE B C 1
ATOM 14656 O O . ILE B 1 926 ? 11.969 4.895 23.062 1 93.69 926 ILE B O 1
ATOM 14660 N N . CYS B 1 927 ? 11.805 4.312 20.922 1 93.75 927 CYS B N 1
ATOM 14661 C CA . CYS B 1 927 ? 12.078 5.656 20.438 1 93.75 927 CYS B CA 1
ATOM 14662 C C . CYS B 1 927 ? 10.859 6.559 20.609 1 93.75 927 CYS B C 1
ATOM 14664 O O . CYS B 1 927 ? 10.953 7.773 20.438 1 93.75 927 CYS B O 1
ATOM 14666 N N . LYS B 1 928 ? 9.766 6.027 21.016 1 91.94 928 LYS B N 1
ATOM 14667 C CA . LYS B 1 928 ? 8.555 6.816 21.219 1 91.94 928 LYS B CA 1
ATOM 14668 C C . LYS B 1 928 ? 8.75 7.82 22.359 1 91.94 928 LYS B C 1
ATOM 14670 O O . LYS B 1 928 ? 8.117 8.883 22.375 1 91.94 928 LYS B O 1
ATOM 14675 N N . THR B 1 929 ? 9.617 7.398 23.312 1 92.06 929 THR B N 1
ATOM 14676 C CA . THR B 1 929 ? 9.891 8.281 24.453 1 92.06 929 THR B CA 1
ATOM 14677 C C . THR B 1 929 ? 11.391 8.422 24.672 1 92.06 929 THR B C 1
ATOM 14679 O O . THR B 1 929 ? 12.156 7.504 24.391 1 92.06 929 THR B O 1
ATOM 14682 N N . ARG B 1 930 ? 11.742 9.555 25.125 1 89.75 930 ARG B N 1
ATOM 14683 C CA . ARG B 1 930 ? 13.156 9.797 25.406 1 89.75 930 ARG B CA 1
ATOM 14684 C C . ARG B 1 930 ? 13.438 9.727 26.906 1 89.75 930 ARG B C 1
ATOM 14686 O O . ARG B 1 930 ? 14.492 9.242 27.312 1 89.75 930 ARG B O 1
ATOM 14693 N N . ARG B 1 931 ? 12.43 10.18 27.688 1 89.44 931 ARG B N 1
ATOM 14694 C CA . ARG B 1 931 ? 12.633 10.234 29.141 1 89.44 931 ARG B CA 1
ATOM 14695 C C . ARG B 1 931 ? 11.617 9.367 29.875 1 89.44 931 ARG B C 1
ATOM 14697 O O . ARG B 1 931 ? 11.977 8.586 30.75 1 89.44 931 ARG B O 1
ATOM 14704 N N . ASN B 1 932 ? 10.375 9.492 29.484 1 89.94 932 ASN B N 1
ATOM 14705 C CA . ASN B 1 932 ? 9.305 8.75 30.141 1 89.94 932 ASN B CA 1
ATOM 14706 C C . ASN B 1 932 ? 9.297 7.285 29.719 1 89.94 932 ASN B C 1
ATOM 14708 O O . ASN B 1 932 ? 9.852 6.934 28.672 1 89.94 932 ASN B O 1
ATOM 14712 N N . SER B 1 933 ? 8.828 6.512 30.625 1 91.38 933 SER B N 1
ATOM 14713 C CA . SER B 1 933 ? 8.602 5.125 30.25 1 91.38 933 SER B CA 1
ATOM 14714 C C . SER B 1 933 ? 7.539 5.023 29.156 1 91.38 933 SER B C 1
ATOM 14716 O O . SER B 1 933 ? 6.637 5.855 29.078 1 91.38 933 SER B O 1
ATOM 14718 N N . VAL B 1 934 ? 7.676 4.062 28.281 1 88.88 934 VAL B N 1
ATOM 14719 C CA . VAL B 1 934 ? 6.707 3.85 27.203 1 88.88 934 VAL B CA 1
ATOM 14720 C C . VAL B 1 934 ? 5.336 3.547 27.797 1 88.88 934 VAL B C 1
ATOM 14722 O O . VAL B 1 934 ? 4.309 3.863 27.203 1 88.88 934 VAL B O 1
ATOM 14725 N N . PHE B 1 935 ? 5.27 3.088 29.062 1 85.81 935 PHE B N 1
ATOM 14726 C CA . PHE B 1 935 ? 4.02 2.711 29.719 1 85.81 935 PHE B CA 1
ATOM 14727 C C . PHE B 1 935 ? 3.312 3.938 30.281 1 85.81 935 PHE B C 1
ATOM 14729 O O . PHE B 1 935 ? 2.098 3.918 30.484 1 85.81 935 PHE B O 1
ATOM 14736 N N . GLN B 1 936 ? 4.09 4.922 30.469 1 82.69 936 GLN B N 1
ATOM 14737 C CA . GLN B 1 936 ? 3.504 6.168 30.953 1 82.69 936 GLN B CA 1
ATOM 14738 C C . GLN B 1 936 ? 2.879 6.961 29.812 1 82.69 936 GLN B C 1
ATOM 14740 O O . GLN B 1 936 ? 2.043 7.836 30.031 1 82.69 936 GLN B O 1
ATOM 14745 N N . GLN B 1 937 ? 3.342 6.582 28.609 1 79.69 937 GLN B N 1
ATOM 14746 C CA . GLN B 1 937 ? 2.846 7.297 27.438 1 79.69 937 GLN B CA 1
ATOM 14747 C C . GLN B 1 937 ? 1.711 6.527 26.766 1 79.69 937 GLN B C 1
ATOM 14749 O O . GLN B 1 937 ? 1.438 6.723 25.578 1 79.69 937 GLN B O 1
ATOM 14754 N N . GLY B 1 938 ? 0.999 5.637 27.484 1 73.81 938 GLY B N 1
ATOM 14755 C CA . GLY B 1 938 ? -0.241 5.043 27 1 73.81 938 GLY B CA 1
ATOM 14756 C C . GLY B 1 938 ? -0.028 3.754 26.234 1 73.81 938 GLY B C 1
ATOM 14757 O O . GLY B 1 938 ? -0.92 3.301 25.516 1 73.81 938 GLY B O 1
ATOM 14758 N N . MET B 1 939 ? 1.118 3.17 26.234 1 80.12 939 MET B N 1
ATOM 14759 C CA . MET B 1 939 ? 1.32 1.96 25.453 1 80.12 939 MET B CA 1
ATOM 14760 C C . MET B 1 939 ? 0.906 0.721 26.234 1 80.12 939 MET B C 1
ATOM 14762 O O . MET B 1 939 ? 0.972 -0.397 25.719 1 80.12 939 MET B O 1
ATOM 14766 N N . ASN B 1 940 ? 0.384 0.851 27.422 1 79.94 940 ASN B N 1
ATOM 14767 C CA . ASN B 1 940 ? -0.007 -0.278 28.266 1 79.94 940 ASN B CA 1
ATOM 14768 C C . ASN B 1 940 ? -1.13 -1.088 27.625 1 79.94 940 ASN B C 1
ATOM 14770 O O . ASN B 1 940 ? -1.128 -2.318 27.688 1 79.94 940 ASN B O 1
ATOM 14774 N N . TRP B 1 941 ? -1.939 -0.477 26.969 1 84.12 941 TRP B N 1
ATOM 14775 C CA . TRP B 1 941 ? -3.129 -1.124 26.422 1 84.12 941 TRP B CA 1
ATOM 14776 C C . TRP B 1 941 ? -2.766 -2.027 25.25 1 84.12 941 TRP B C 1
ATOM 14778 O O . TRP B 1 941 ? -3.488 -2.98 24.938 1 84.12 941 TRP B O 1
ATOM 14788 N N . TRP B 1 942 ? -1.584 -1.771 24.625 1 84.06 942 TRP B N 1
ATOM 14789 C CA . TRP B 1 942 ? -1.163 -2.549 23.469 1 84.06 942 TRP B CA 1
ATOM 14790 C C . TRP B 1 942 ? -0.674 -3.932 23.891 1 84.06 942 TRP B C 1
ATOM 14792 O O . TRP B 1 942 ? -0.649 -4.859 23.078 1 84.06 942 TRP B O 1
ATOM 14802 N N . PHE B 1 943 ? -0.373 -4.102 25.203 1 86.19 943 PHE B N 1
ATOM 14803 C CA . PHE B 1 943 ? 0.238 -5.344 25.656 1 86.19 943 PHE B CA 1
ATOM 14804 C C . PHE B 1 943 ? -0.802 -6.25 26.312 1 86.19 943 PHE B C 1
ATOM 14806 O O . PHE B 1 943 ? -0.503 -7.391 26.656 1 86.19 943 PHE B O 1
ATOM 14813 N N . CYS B 1 944 ? -2.041 -5.848 26.375 1 90.38 944 CYS B N 1
ATOM 14814 C CA . CYS B 1 944 ? -3.08 -6.598 27.078 1 90.38 944 CYS B CA 1
ATOM 14815 C C . CYS B 1 944 ? -3.395 -7.898 26.359 1 90.38 944 CYS B C 1
ATOM 14817 O O . CYS B 1 944 ? -3.697 -8.914 26.984 1 90.38 944 CYS B O 1
ATOM 14819 N N . ALA B 1 945 ? -3.223 -7.949 25.062 1 93 945 ALA B N 1
ATOM 14820 C CA . ALA B 1 945 ? -3.639 -9.109 24.281 1 93 945 ALA B CA 1
ATOM 14821 C C . ALA B 1 945 ? -2.486 -10.094 24.109 1 93 945 ALA B C 1
ATOM 14823 O O . ALA B 1 945 ? -2.693 -11.234 23.688 1 93 945 ALA B O 1
ATOM 14824 N N . PHE B 1 946 ? -1.186 -9.82 24.453 1 91.25 946 PHE B N 1
ATOM 14825 C CA . PHE B 1 946 ? 0.001 -10.617 24.172 1 91.25 946 PHE B CA 1
ATOM 14826 C C . PHE B 1 946 ? -0.036 -11.938 24.938 1 91.25 946 PHE B C 1
ATOM 14828 O O . PHE B 1 946 ? 0.324 -12.984 24.391 1 91.25 946 PHE B O 1
ATOM 14835 N N . PRO B 1 947 ? -0.536 -11.922 26.234 1 93.31 947 PRO B N 1
ATOM 14836 C CA . PRO B 1 947 ? -0.612 -13.219 26.922 1 93.31 947 PRO B CA 1
ATOM 14837 C C . PRO B 1 947 ? -1.543 -14.203 26.219 1 93.31 947 PRO B C 1
ATOM 14839 O O . PRO B 1 947 ? -1.285 -15.406 26.219 1 93.31 947 PRO B O 1
ATOM 14842 N N . TYR B 1 948 ? -2.57 -13.742 25.609 1 95.19 948 TYR B N 1
ATOM 14843 C CA . TYR B 1 948 ? -3.502 -14.609 24.906 1 95.19 948 TYR B CA 1
ATOM 14844 C C . TYR B 1 948 ? -2.912 -15.07 23.578 1 95.19 948 TYR B C 1
ATOM 14846 O O . TYR B 1 948 ? -3.193 -16.188 23.109 1 95.19 948 TYR B O 1
ATOM 14854 N N . SER B 1 949 ? -2.107 -14.18 22.922 1 94.31 949 SER B N 1
ATOM 14855 C CA . SER B 1 949 ? -1.365 -14.602 21.75 1 94.31 949 SER B CA 1
ATOM 14856 C C . SER B 1 949 ? -0.396 -15.734 22.078 1 94.31 949 SER B C 1
ATOM 14858 O O . SER B 1 949 ? -0.305 -16.719 21.328 1 94.31 949 SER B O 1
ATOM 14860 N N . PHE B 1 950 ? 0.252 -15.625 23.203 1 93.88 950 PHE B N 1
ATOM 14861 C CA . PHE B 1 950 ? 1.174 -16.656 23.656 1 93.88 950 PHE B CA 1
ATOM 14862 C C . PHE B 1 950 ? 0.425 -17.938 24 1 93.88 950 PHE B C 1
ATOM 14864 O O . PHE B 1 950 ? 0.894 -19.047 23.688 1 93.88 950 PHE B O 1
ATOM 14871 N N . LEU B 1 951 ? -0.719 -17.781 24.562 1 95.88 951 LEU B N 1
ATOM 14872 C CA . LEU B 1 951 ? -1.551 -18.938 24.906 1 95.88 951 LEU B CA 1
ATOM 14873 C C . LEU B 1 951 ? -1.984 -19.688 23.656 1 95.88 951 LEU B C 1
ATOM 14875 O O . LEU B 1 951 ? -1.991 -20.922 23.641 1 95.88 951 LEU B O 1
ATOM 14879 N N . ILE B 1 952 ? -2.367 -18.984 22.609 1 96.19 952 ILE B N 1
ATOM 14880 C CA . ILE B 1 952 ? -2.773 -19.594 21.359 1 96.19 952 ILE B CA 1
ATOM 14881 C C . ILE B 1 952 ? -1.613 -20.406 20.781 1 96.19 952 ILE B C 1
ATOM 14883 O O . ILE B 1 952 ? -1.796 -21.547 20.344 1 96.19 952 ILE B O 1
ATOM 14887 N N . PHE B 1 953 ? -0.444 -19.875 20.812 1 93.88 953 PHE B N 1
ATOM 14888 C CA . PHE B 1 953 ? 0.743 -20.516 20.266 1 93.88 953 PHE B CA 1
ATOM 14889 C C . PHE B 1 953 ? 1.071 -21.797 21.031 1 93.88 953 PHE B C 1
ATOM 14891 O O . PHE B 1 953 ? 1.267 -22.844 20.438 1 93.88 953 PHE B O 1
ATOM 14898 N N . VAL B 1 954 ? 1.069 -21.688 22.375 1 94.88 954 VAL B N 1
ATOM 14899 C CA . VAL B 1 954 ? 1.412 -22.828 23.219 1 94.88 954 VAL B CA 1
ATOM 14900 C C . VAL B 1 954 ? 0.328 -23.891 23.109 1 94.88 954 VAL B C 1
ATOM 14902 O O . VAL B 1 954 ? 0.631 -25.094 23.016 1 94.88 954 VAL B O 1
ATOM 14905 N N . TYR B 1 955 ? -0.912 -23.453 23.125 1 96.06 955 TYR B N 1
ATOM 14906 C CA . TYR B 1 955 ? -2.041 -24.375 23.031 1 96.06 955 TYR B CA 1
ATOM 14907 C C . TYR B 1 955 ? -1.948 -25.219 21.766 1 96.06 955 TYR B C 1
ATOM 14909 O O . TYR B 1 955 ? -2.078 -26.438 21.812 1 96.06 955 TYR B O 1
ATOM 14917 N N . ASP B 1 956 ? -1.719 -24.641 20.625 1 95.31 956 ASP B N 1
ATOM 14918 C CA . ASP B 1 956 ? -1.708 -25.344 19.359 1 95.31 956 ASP B CA 1
ATOM 14919 C C . ASP B 1 956 ? -0.477 -26.25 19.234 1 95.31 956 ASP B C 1
ATOM 14921 O O . ASP B 1 956 ? -0.547 -27.344 18.672 1 95.31 956 ASP B O 1
ATOM 14925 N N . GLU B 1 957 ? 0.706 -25.828 19.766 1 94.44 957 GLU B N 1
ATOM 14926 C CA . GLU B 1 957 ? 1.906 -26.656 19.719 1 94.44 957 GLU B CA 1
ATOM 14927 C C . GLU B 1 957 ? 1.745 -27.906 20.562 1 94.44 957 GLU B C 1
ATOM 14929 O O . GLU B 1 957 ? 2.232 -28.984 20.203 1 94.44 957 GLU B O 1
ATOM 14934 N N . VAL B 1 958 ? 1.061 -27.703 21.719 1 95.25 958 VAL B N 1
ATOM 14935 C CA . VAL B 1 958 ? 0.783 -28.859 22.562 1 95.25 958 VAL B CA 1
ATOM 14936 C C . VAL B 1 958 ? -0.207 -29.781 21.875 1 95.25 958 VAL B C 1
ATOM 14938 O O . VAL B 1 958 ? -0.051 -31.016 21.906 1 95.25 958 VAL B O 1
ATOM 14941 N N . ARG B 1 959 ? -1.207 -29.219 21.219 1 94.75 959 ARG B N 1
ATOM 14942 C CA . ARG B 1 959 ? -2.17 -30 20.453 1 94.75 959 ARG B CA 1
ATOM 14943 C C . ARG B 1 959 ? -1.474 -30.828 19.375 1 94.75 959 ARG B C 1
ATOM 14945 O O . ARG B 1 959 ? -1.717 -32.031 19.25 1 94.75 959 ARG B O 1
ATOM 14952 N N . LYS B 1 960 ? -0.632 -30.234 18.641 1 94.12 960 LYS B N 1
ATOM 14953 C CA . LYS B 1 960 ? 0.091 -30.891 17.562 1 94.12 960 LYS B CA 1
ATOM 14954 C C . LYS B 1 960 ? 1.019 -31.984 18.109 1 94.12 960 LYS B C 1
ATOM 14956 O O . LYS B 1 960 ? 1.191 -33.031 17.484 1 94.12 960 LYS B O 1
ATOM 14961 N N . LEU B 1 961 ? 1.602 -31.672 19.25 1 94.62 961 LEU B N 1
ATOM 14962 C CA . LEU B 1 961 ? 2.449 -32.656 19.906 1 94.62 961 LEU B CA 1
ATOM 14963 C C . LEU B 1 961 ? 1.641 -33.906 20.281 1 94.62 961 LEU B C 1
ATOM 14965 O O . LEU B 1 961 ? 2.102 -35.031 20.078 1 94.62 961 LEU B O 1
ATOM 14969 N N . ILE B 1 962 ? 0.441 -33.719 20.75 1 95.19 962 ILE B N 1
ATOM 14970 C CA . ILE B 1 962 ? -0.433 -34.812 21.125 1 95.19 962 ILE B CA 1
ATOM 14971 C C . ILE B 1 962 ? -0.865 -35.594 19.875 1 95.19 962 ILE B C 1
ATOM 14973 O O . ILE B 1 962 ? -0.943 -36.812 19.906 1 95.19 962 ILE B O 1
ATOM 14977 N N . LEU B 1 963 ? -1.088 -34.906 18.719 1 92.69 963 LEU B N 1
ATOM 14978 C CA . LEU B 1 963 ? -1.465 -35.5 17.453 1 92.69 963 LEU B CA 1
ATOM 14979 C C . LEU B 1 963 ? -0.36 -36.438 16.953 1 92.69 963 LEU B C 1
ATOM 14981 O O . LEU B 1 963 ? -0.635 -37.531 16.469 1 92.69 963 LEU B O 1
ATOM 14985 N N . ARG B 1 964 ? 0.846 -36.031 17.078 1 91.12 964 ARG B N 1
ATOM 14986 C CA . ARG B 1 964 ? 1.979 -36.781 16.562 1 91.12 964 ARG B CA 1
ATOM 14987 C C . ARG B 1 964 ? 2.312 -37.938 17.484 1 91.12 964 ARG B C 1
ATOM 14989 O O . ARG B 1 964 ? 2.711 -39.031 17.031 1 91.12 964 ARG B O 1
ATOM 14996 N N . ARG B 1 965 ? 2.049 -37.781 18.812 1 93.31 965 ARG B N 1
ATOM 14997 C CA . ARG B 1 965 ? 2.402 -38.812 19.781 1 93.31 965 ARG B CA 1
ATOM 14998 C C . ARG B 1 965 ? 1.312 -39.875 19.891 1 93.31 965 ARG B C 1
ATOM 15000 O O . ARG B 1 965 ? 1.595 -41.031 20.188 1 93.31 965 ARG B O 1
ATOM 15007 N N . ASN B 1 966 ? 0.057 -39.438 19.75 1 91.94 966 ASN B N 1
ATOM 15008 C CA . ASN B 1 966 ? -1.062 -40.375 19.828 1 91.94 966 ASN B CA 1
ATOM 15009 C C . ASN B 1 966 ? -1.904 -40.344 18.562 1 91.94 966 ASN B C 1
ATOM 15011 O O . ASN B 1 966 ? -3.057 -39.906 18.578 1 91.94 966 ASN B O 1
ATOM 15015 N N . PRO B 1 967 ? -1.277 -40.938 17.453 1 88 967 PRO B N 1
ATOM 15016 C CA . PRO B 1 967 ? -2.057 -40.969 16.219 1 88 967 PRO B CA 1
ATOM 15017 C C . PRO B 1 967 ? -3.338 -41.781 16.344 1 88 967 PRO B C 1
ATOM 15019 O O . PRO B 1 967 ? -3.324 -42.875 16.938 1 88 967 PRO B O 1
ATOM 15022 N N . GLY B 1 968 ? -4.512 -41.312 15.977 1 87.88 968 GLY B N 1
ATOM 15023 C CA . GLY B 1 968 ? -5.797 -41.969 16.062 1 87.88 968 GLY B CA 1
ATOM 15024 C C . GLY B 1 968 ? -6.551 -41.656 17.344 1 87.88 968 GLY B C 1
ATOM 15025 O O . GLY B 1 968 ? -7.68 -42.094 17.531 1 87.88 968 GLY B O 1
ATOM 15026 N N . GLY B 1 969 ? -5.953 -40.938 18.219 1 89.75 969 GLY B N 1
ATOM 15027 C CA . GLY B 1 969 ? -6.562 -40.562 19.5 1 89.75 969 GLY B CA 1
ATOM 15028 C C . GLY B 1 969 ? -7.699 -39.562 19.344 1 89.75 969 GLY B C 1
ATOM 15029 O O . GLY B 1 969 ? -8.094 -39.219 18.234 1 89.75 969 GLY B O 1
ATOM 15030 N N . TRP B 1 970 ? -8.32 -39.188 20.453 1 91.06 970 TRP B N 1
ATOM 15031 C CA . TRP B 1 970 ? -9.477 -38.281 20.516 1 91.06 970 TRP B CA 1
ATOM 15032 C C . TRP B 1 970 ? -9.141 -36.906 19.922 1 91.06 970 TRP B C 1
ATOM 15034 O O . TRP B 1 970 ? -9.938 -36.344 19.188 1 91.06 970 TRP B O 1
ATOM 15044 N N . VAL B 1 971 ? -7.984 -36.438 20.141 1 90.88 971 VAL B N 1
ATOM 15045 C CA . VAL B 1 971 ? -7.59 -35.125 19.688 1 90.88 971 VAL B CA 1
ATOM 15046 C C . VAL B 1 971 ? -7.504 -35.094 18.156 1 90.88 971 VAL B C 1
ATOM 15048 O O . VAL B 1 971 ? -7.887 -34.125 17.516 1 90.88 971 VAL B O 1
ATOM 15051 N N . GLU B 1 972 ? -6.996 -36.125 17.656 1 89.81 972 GLU B N 1
ATOM 15052 C CA . GLU B 1 972 ? -6.914 -36.219 16.203 1 89.81 972 GLU B CA 1
ATOM 15053 C C . GLU B 1 972 ? -8.305 -36.312 15.578 1 89.81 972 GLU B C 1
ATOM 15055 O O . GLU B 1 972 ? -8.594 -35.656 14.578 1 89.81 972 GLU B O 1
ATOM 15060 N N . LYS B 1 973 ? -9.195 -37.031 16.156 1 87.62 973 LYS B N 1
ATOM 15061 C CA . LYS B 1 973 ? -10.531 -37.25 15.617 1 87.62 973 LYS B CA 1
ATOM 15062 C C . LYS B 1 973 ? -11.383 -35.969 15.68 1 87.62 973 LYS B C 1
ATOM 15064 O O . LYS B 1 973 ? -12.234 -35.75 14.82 1 87.62 973 LYS B O 1
ATOM 15069 N N . GLU B 1 974 ? -10.977 -35.125 16.625 1 87.44 974 GLU B N 1
ATOM 15070 C CA . GLU B 1 974 ? -11.859 -33.969 16.844 1 87.44 974 GLU B CA 1
ATOM 15071 C C . GLU B 1 974 ? -11.219 -32.688 16.328 1 87.44 974 GLU B C 1
ATOM 15073 O O . GLU B 1 974 ? -11.922 -31.719 16.078 1 87.44 974 GLU B O 1
ATOM 15078 N N . THR B 1 975 ? -9.859 -32.812 16.156 1 89.56 975 THR B N 1
ATOM 15079 C CA . THR B 1 975 ? -9.266 -31.484 15.922 1 89.56 975 THR B CA 1
ATOM 15080 C C . THR B 1 975 ? -8.414 -31.5 14.656 1 89.56 975 THR B C 1
ATOM 15082 O O . THR B 1 975 ? -8 -30.453 14.172 1 89.56 975 THR B O 1
ATOM 15085 N N . TYR B 1 976 ? -8.156 -32.656 14.055 1 89.19 976 TYR B N 1
ATOM 15086 C CA . TYR B 1 976 ? -7.324 -32.688 12.859 1 89.19 976 TYR B CA 1
ATOM 15087 C C . TYR B 1 976 ? -8.148 -32.375 11.617 1 89.19 976 TYR B C 1
ATOM 15089 O O . TYR B 1 976 ? -8.766 -33.281 11.039 1 89.19 976 TYR B O 1
ATOM 15097 N N . TYR B 1 977 ? -8.109 -31.188 11.258 1 85 977 TYR B N 1
ATOM 15098 C CA . TYR B 1 977 ? -8.914 -30.75 10.125 1 85 977 TYR B CA 1
ATOM 15099 C C . TYR B 1 977 ? -8.125 -30.844 8.828 1 85 977 TYR B C 1
ATOM 15101 O O . TYR B 1 977 ? -6.887 -30.812 8.836 1 85 977 TYR B O 1
#

Organism: Takifugu rubripes (NCBI:txid31033)

Solvent-accessible surface area (backbone atoms only — not comparable to full-atom values): 100984 Å² total; per-residue (Å²): 138,81,78,77,77,79,82,80,83,74,85,73,77,82,69,75,82,68,76,58,64,66,56,54,52,51,57,53,67,67,43,82,80,86,64,68,68,78,57,52,71,71,57,46,39,74,74,30,62,80,68,27,39,44,70,69,55,45,52,53,44,31,69,70,72,42,57,26,47,70,81,75,78,88,77,80,58,67,68,59,54,46,48,45,48,46,55,34,85,70,33,43,59,43,52,51,40,20,53,50,23,44,50,48,36,53,51,35,56,74,74,38,94,75,53,73,64,61,39,46,50,50,17,50,50,40,48,50,51,43,52,52,54,23,52,51,53,45,51,57,52,51,56,55,50,50,64,55,56,69,68,60,78,70,80,87,59,69,33,43,33,30,38,74,71,38,83,43,81,40,53,25,44,71,48,38,64,40,33,30,32,54,45,44,49,75,34,58,33,63,34,21,23,41,34,67,43,51,51,74,18,23,33,34,42,26,45,55,59,52,43,82,64,59,42,65,43,35,53,54,66,74,43,91,47,68,89,71,18,25,20,52,45,50,42,78,26,37,26,62,33,38,35,35,34,23,35,27,68,27,41,24,53,66,14,72,54,21,41,48,49,48,52,36,69,64,52,77,69,72,79,49,70,64,56,50,46,51,51,49,49,52,51,48,50,49,51,51,22,51,50,54,17,52,51,47,29,52,49,33,48,71,74,67,47,54,69,66,59,23,48,54,47,25,40,42,40,33,56,28,53,50,65,74,34,50,65,59,34,52,51,50,38,37,50,52,48,41,53,54,32,39,75,58,35,33,41,61,72,41,62,68,47,45,47,48,44,24,38,36,32,30,37,39,31,31,42,66,45,39,45,17,63,67,46,51,32,48,38,37,34,34,44,64,93,37,80,42,66,44,51,69,54,96,80,53,78,63,71,79,66,80,82,76,42,58,43,53,50,53,43,46,48,36,50,51,61,59,44,84,42,41,72,48,84,90,43,82,88,45,57,72,88,73,39,59,56,53,55,54,57,68,40,36,18,44,44,48,49,34,39,72,71,76,35,67,51,67,61,52,43,66,49,28,46,75,76,42,67,40,72,72,36,85,84,74,39,36,28,37,29,32,22,42,42,74,49,86,89,46,63,32,36,37,35,27,36,37,27,39,41,68,59,46,51,72,30,30,49,26,29,38,45,83,59,37,81,37,74,64,46,74,68,56,52,49,52,47,51,50,50,52,50,51,46,43,63,59,34,28,50,66,33,17,35,31,38,39,76,42,55,42,91,82,41,44,83,82,60,82,76,41,71,86,68,68,78,66,89,82,57,71,23,30,32,42,35,38,45,25,30,35,59,47,66,40,86,57,32,35,61,36,47,52,48,36,45,54,19,53,28,40,54,32,42,46,31,48,44,55,58,58,36,46,51,37,50,32,42,71,36,48,51,40,45,93,83,61,38,32,52,64,51,47,14,64,72,69,70,43,64,59,86,74,51,64,66,84,78,21,45,25,43,77,43,48,32,74,56,54,73,74,46,51,72,66,55,51,41,49,50,64,69,65,31,71,20,45,35,37,15,43,42,50,49,66,53,48,33,51,52,53,51,43,45,42,72,73,68,42,37,36,31,23,39,35,27,21,51,36,35,17,50,28,17,37,69,28,77,38,7,35,10,26,49,69,82,23,33,72,61,11,47,67,37,22,37,28,33,26,60,72,36,48,53,42,38,55,53,54,43,26,53,51,11,42,48,48,51,54,26,47,38,33,25,48,41,53,59,48,21,57,30,40,43,49,38,48,33,59,49,39,27,67,75,49,21,26,71,59,40,58,51,60,69,58,49,52,45,42,41,59,64,63,43,35,61,61,38,41,55,39,57,71,59,74,76,92,62,74,69,56,65,40,64,46,62,47,78,88,73,61,44,80,79,35,71,25,38,46,43,40,17,49,64,44,55,4,45,47,41,29,51,19,21,49,50,34,37,48,51,54,37,39,74,75,37,37,39,73,79,63,35,55,62,37,26,68,62,64,73,30,76,86,42,54,65,48,62,43,72,82,66,52,66,35,38,40,69,57,52,49,51,53,38,52,50,27,25,51,44,23,51,50,19,44,54,50,27,47,55,32,44,56,55,52,43,71,36,84,58,59,54,56,62,77,72,66,48,55,67,74,54,52,15,49,65,42,18,51,47,54,44,53,51,51,51,53,50,26,49,48,37,70,73,40,71,84,35,71,62,36,75,48,52,64,100,137,83,79,74,77,78,80,81,84,76,86,74,81,80,71,76,83,67,74,59,64,64,56,54,52,52,57,54,65,66,44,82,78,86,65,68,67,79,58,52,72,70,58,46,41,74,73,28,59,82,66,26,39,44,70,70,56,44,52,52,44,32,69,71,72,42,56,26,48,69,80,76,78,89,77,82,58,67,67,59,56,45,48,45,48,47,56,34,83,71,33,43,60,43,49,52,40,19,51,51,23,44,49,48,35,55,52,36,55,74,73,37,93,75,53,73,64,61,40,46,50,50,17,50,50,41,48,49,50,44,51,51,54,22,51,52,54,46,52,57,52,50,56,56,50,51,64,54,57,70,70,61,78,68,78,87,60,70,32,43,32,31,38,73,74,37,83,42,80,38,52,24,44,72,47,36,66,39,33,29,33,55,45,43,49,75,35,58,32,63,36,20,22,41,34,67,42,49,52,75,18,22,33,35,40,25,46,54,59,52,42,83,64,59,40,64,42,36,54,54,66,74,44,91,46,68,88,71,18,26,22,53,44,49,43,78,26,36,26,63,33,38,33,34,35,23,34,27,68,27,40,23,53,67,15,72,55,19,42,48,49,48,52,34,68,66,51,78,70,72,78,48,69,65,56,50,47,50,50,50,49,51,50,50,49,50,50,50,21,51,50,53,17,52,52,49,28,52,49,33,50,72,73,67,47,53,70,66,58,22,49,54,46,25,40,40,40,30,57,27,55,50,66,76,33,50,65,57,36,51,52,50,38,36,50,53,48,41,53,54,31,40,75,56,35,34,38,60,72,41,62,68,47,46,48,47,45,24,37,34,30,28,38,40,31,30,43,65,43,39,46,18,62,66,46,52,32,47,39,38,34,35,45,64,91,38,80,43,65,45,52,69,54,95,79,52,79,61,70,79,65,80,81,76,42,57,43,53,50,53,43,46,48,36,50,50,61,58,45,84,42,41,73,49,85,90,41,80,88,45,58,72,89,73,42,58,56,52,54,52,56,67,42,36,18,44,44,48,49,34,38,72,72,75,36,67,53,66,60,53,42,68,48,28,46,75,78,42,66,39,70,70,38,83,84,75,39,36,29,38,30,31,22,41,42,74,50,85,86,47,63,33,36,36,36,25,36,37,28,39,43,68,59,46,51,71,31,29,49,26,28,38,45,84,60,38,81,37,74,63,46,75,67,56,52,49,52,47,51,51,50,50,49,54,45,44,63,58,32,30,52,66,34,16,35,30,37,39,74,42,55,42,90,84,41,43,84,82,58,83,77,40,71,85,67,67,77,65,86,82,57,74,23,31,33,41,36,37,47,25,30,34,60,46,66,41,87,56,33,34,60,36,49,52,49,36,45,53,18,53,28,39,54,32,42,46,31,47,44,56,57,58,37,45,54,37,50,32,42,72,35,50,53,39,45,94,83,62,38,31,52,63,50,48,14,62,72,69,71,43,62,58,86,75,51,63,67,82,76,21,45,25,43,79,44,48,32,75,57,56,72,73,47,51,74,66,54,50,42,49,51,65,70,67,32,70,20,42,35,37,14,44,42,51,48,65,52,49,32,50,52,53,51,43,44,44,72,74,70,43,38,36,29,24,40,36,26,22,50,33,35,18,48,28,18,38,70,28,77,37,7,35,10,26,48,70,81,24,34,70,62,11,47,67,37,21,38,28,34,26,59,73,36,48,56,43,39,54,53,53,43,26,52,51,10,41,48,50,52,54,25,48,38,32,25,50,41,52,59,48,22,57,29,41,44,50,37,49,33,58,50,41,26,67,73,47,20,27,72,61,41,58,51,60,69,58,49,53,45,42,40,58,64,63,44,34,63,61,37,42,54,37,56,73,59,73,76,91,60,73,70,56,64,39,63,45,63,48,77,86,73,60,43,80,78,35,71,27,39,46,43,41,18,49,65,44,56,3,45,48,40,28,50,20,21,50,51,36,38,48,50,55,38,38,75,74,38,36,38,73,80,63,36,54,62,36,26,71,62,64,72,29,78,86,44,54,65,47,60,43,73,79,65,51,65,35,38,41,69,57,52,48,52,52,38,50,49,28,26,50,43,24,52,50,20,44,54,50,28,46,53,31,43,56,55,53,43,70,35,83,58,60,54,56,62,77,72,67,50,54,65,76,55,52,14,50,65,43,16,50,46,52,44,52,52,50,52,52,50,26,49,47,39,70,72,39,73,84,34,71,64,36,76,50,51,64,100

Nearest PDB structures (foldseek):
  4xe5-assembly1_A  TM=9.163E-01  e=0.000E+00  Bos taurus
  7wyu-assembly1_A  TM=8.799E-01  e=0.000E+00  Squalus acanthias
  7et1-assembly1_A  TM=8.686E-01  e=0.000E+00  Sus scrofa
  7efn-assembly1_A  TM=8.722E-01  e=0.000E+00  Sus scrofa
  6jxj-assembly1_A  TM=8.590E-01  e=0.000E+00  Sus scrofa

Foldseek 3Di:
DPCPPDPDPPPPPPPPPDPVVLVVVLVVLLDADQDPLVPAPVVLCVVFVLLFAAPVVLVVQCVVAPWQAADDFDDDDLVVVLVCLLCDFLNVLLLVLLVLLVVLQVVCVVVPVDGDCPSVVSSVLSNVLSNVLSVLLSVLLVVLQVVVVVVPPDDFFWFWWQHPNDTDIDTLRSDGFNTKGKDAAFHFDSAKWFFPDWDQWWWQCCQAAVDLFTHAADNDFDDSRPVPGRRIDHGRIGTQHTMTITGHHDGHLRTPLNSLLVSLSSDDQDDFLQRVQVVVVSVVLQVVLQVVLVVQLVLCVVVPHDNSVSSQLSSLSSLLSDLSLLVVLLSLLLSVLQVVLVVLQKHFSDSSVLLLLLQFFAEEEACALFQFVSAKAWAWKDFLLDIGGQQPAPVSPDDQPDLPFLLNVVVLLLLLQLADKDFDPPCVVDDLRPTDIRDTRVNSNSNSRSCVRPHDSVVSCVLWPWQDWDQADPVLQKIKTKTDHSDPVDQKIKIKMKGDAVSLVQQAQWEAHSRDTGGDDPVNVVSSVVVVCVLVLLVWDKMWIWMDIHDCVVAPRPRRADNVPGPGRRGHTYTRIMITIDRATHPCQLVLVVLCVLLNHFYEYEYQADQSNQVNRCDVSQLPPDPFDELVRVCVVVVHPSVPRDRLSGQEYEAEQVVLVVDDLVRLLVCVVRHRRYYYYSHFLSSLLSNQVSCVVVVGQYEYEDAHSSVLNVQQRGSFYEYEQPRHDPSSVVSGSMYRRVSYNSSSSVSNQSSLLSLLLSLLLVLLSLLQSLLSNVQSVCCSVQVFQRLADSSLSVCVSPPQSNVLSSVSSVFDDPDDSSNHYRDRSVQDRSDHPVSCCCRNVPLSVVLNVQLVVQLQVLCVVVQAHPVNRGNCNVVLQDQVQQADQGNVGGGHGNVRSVVSSVVSNVSSSVSNSVSSVVSSQCSSDDPDDSVVRPCVVVCPCVVVVVVVVVVVVVLVVCCVVDPPDPSCVPPVD/DPCPPPPDPPPPPCPDPPPVVLVVVLVVLLDADQDPLVPAPVVLCVVFVPLFAAPVVLVVQCVVAPWQAADDFDDDDLVVVLVCLLCDFLNVLLLVLLVLLVVLQVVCVVVPVDGDCPSVVSSVLSNVLSNVLSVLLSVLLVVLQVVVVVVPPDDFFWFWWQHPNDTDIDTLRSDGFNTKTKDAAFHFDSAKWFWPDWDQWWWQCCQAAVDLFTHAADNDFDDSRPVPGRRIDHGRIGTQHTMTITGHHDGHLRTPLNSLLVSLSSDDQDDFLQRVQVVVVSVVLQVVLQVVLVVQLVLLVVVPHDNSVSSQLSSLSSLLSDLSLLVVLLSLLLSVLQVVLVVLQKHFSDSSLLLLLLQFFAEEEACALFQFVSAKAWAWKDFLLDIGGQQPAPVSPDDQPDLPFLLNVVVLLLLLQLADKDFDPPCVVDPLRPTDIRDTRVNSNSNSRSCVRPHDSVVSCVLWPWQDWDQADPVLQKTKTKTAHSDPVDQKIKIKMKGDAVSLVQQAQWEAHRNDTGGCDPVNVVSSVVVVCVLVLLVWAKMWIWMDIGDCVVAPRPRRADNVPGPGRRGHIYTRIMITIDRATHPCQLVLVVLCVLLNHFYEYEYQADQSNQVNRCDVSQLPPDPFDELVRVCVVVVHPSVPRDRLVGQEYEAEQVNLVVDDLVRLLVCVVRHRRYYYYSHFLSSLLSNQVSCVVVVGQYEYEDAHSSVLNVQQRGSFREYEQPRHDPSSVVSGSMYRRVSYNSSSSVSNQSSLLSLLLSLLLVLLSLLQSLLSNVQSVCCSPQVFQRLADSSLSVCVSPPQSNVLSSVSSVFDDPDDSSNHYRDRSVQDRSDHPVSCCCRNVPLSVVLNVQLVVQLQVLCVVVQAHPVNRGNCNVVLQDQPQQFDQGNVGGGHGNVRSVVSSVVSNVSSSVSNSVSSVVSSQCSSDDPDDSVVRPCVVVCPCVVVVVVVVVVVVVLVVCCVVDPPDPSCVPPVD

pLDDT: mean 83.56, std 12.82, range [17.97, 97.62]

Radius of gyration: 52.9 Å; Cα contacts (8 Å, |Δi|>4): 3618; chains: 2; bounding box: 128×162×115 Å